Protein AF-0000000070428061 (afdb_homodimer)

Foldseek 3Di:
DDDDPDDPDPPPPVVVVVVVVVVVVVVVVVVVVVCVVPVPPQPPVPDPPPPPAFAFCALCNFVDDLQDFDDWDWQFAQQQWTWGAAPQGFIWIAHPVVRDIDTQGDNVLCVVQVWDDKDAANVSQKMKTWDPWDDDADAWTWTWIWMAGSVVRDIDTQDLVVPPDIWRDWDAQSDDGKIWTHDPQWIWIAPDSVDSVRIDTLGDDPPPSFKHKQADADCCCPPFQVHGGFWDAAPVRQKIKGKMKGLPQQDWDWFFAQPDPPDPPGDIDIGRFAFFPGDDIDMWIWMAGNVVRDIDTADDDPVCPPADKDWRDWDALHNFKIWIWIAHLLQFKIWIWIAGNVHSYIDTADIDGHDQAHDDDNDDWAHAPVSQKTKDWDWDQDPPQATATFIKIWTNPPVCVPPPDDDHIDIDTLEDDQKHFDAWAAAANVQQKTKTWIDPPLNQQFIFIKIFHNDPDPPGSDIGTLCPVPDPFAGHWDWHAHHNRQKIWIWRQGPPRIWIWIDGPPDRSPCCVPIHTDGDPVSSVVVCVSHQWWDKDWDWFDPDPPDTWIKIKTFESVDDLPDQAAAAEEEEDQLAAAADDNHRGHDDHLQRSCCRSVRYMYMYIHAQRYHTRHDCSNLVCALAPLPGSLVVSLSVLVVVCPRRRHDQQHYEYEYAESSLLSQLSNLLPSQPSHQEYEHHLYQQFSSQAGSSRSSSRNNRCVVRVVSRVSSHSLVSLLSQQRHAYEYEYECQAPGRHCVRVVVSVVSNVVSVHDYHYYYHYNAYRVQDPDCRVVVVSLVVVQSSCCSRPVDRPVPDPPPPPPPDPDPPPDDD/DPDDPDDPPPDPPVVVVVVVVVVVVVVVVVVVVVCVVPVPPLPPVPDPPPPPAFAFCALCNFVDDQQDFDDWDWQFAQQQWTWGAAPQGFIWIAHPVVRDIDTQGDNVLCVVQVWDDKDAANVSQKIKTWDPWDDDADAWTWTWIWMAGSVVRDIDTQDLVVPPDIWRDWDAQSDDGKIWTHDPQWIWIAPDSVDSVRIDTLGDDPPPSFKHKQADADCCCPPFQVHGGFWDAAPVRQKIKGKMKGLPQQDWDWFFAQPDPPDPPGDIDIGRFAFFPGDDIDMWIWMAGNVVRDIDTADDDPVCPPADKDWRDWDALHNFKIWIWIAHLLQFKIWIWIAGNVPSYIDTADIDGHDQAHDDDNDDWAHAPVSQKTKDWDWDQDPPQATATFIKIWTNPPVCVPPPDDDHIDIDTLEDDQKHFDAWAAAANVQQKTKTWIDPPLNQQFIFIKIFHNDPDPPGSDIGTLCPPPDPFAGHWDWHAHHNRQKIWIWRQGPPRIWIWIDGPPDRSPCCVPIHTRGDPVSSVVVCVSHQWWDKDWDWFDPDPPDTWIKIKTFESVDDLPDQAAAAEEEEDQLAAAADDNHRGHDDHLQRSCCRSVRYMYMYIHAQRYHTRHDCSNLVCALAPLPGSLVVSLSVLVVVCPRRRHDQQHYEYEYAESSLLSQLSNLLVSQPSHQEYERHLYQQFSSQAGSSRSSSRNNRCVVRVVSRVSSHSLVSLLSQQRHAYEYEYESQAPGRHCVRVVVSVVSNVVSVHDYHYYYHYNAYRVQDPDCRVVVVSLVVVQSSCCSRVVDRPVPDPPPPPPPDPDPPPDDD

Solvent-accessible surface area (backbone atoms only — not comparable to full-atom values): 86325 Å² total; per-residue (Å²): 143,79,84,77,85,78,82,84,78,82,79,76,68,57,62,61,55,49,51,53,50,47,48,51,49,51,54,50,48,49,49,49,48,47,48,55,69,64,44,71,63,74,77,70,62,70,69,74,72,54,97,89,66,54,42,58,37,41,70,64,49,54,71,42,76,78,65,57,84,76,81,86,73,74,48,63,35,82,81,43,25,30,39,43,71,44,97,80,56,23,36,33,38,38,31,64,86,76,70,43,76,45,80,61,42,65,36,68,67,42,63,75,49,71,46,68,60,74,49,68,26,65,68,65,49,37,34,41,38,32,35,79,72,41,77,74,58,96,64,31,42,31,24,41,42,31,36,24,37,46,88,76,64,52,72,39,79,62,49,79,81,72,67,86,61,62,30,53,41,78,46,64,36,81,49,45,54,17,33,39,37,24,44,88,34,21,28,34,37,21,65,36,82,88,40,68,86,46,60,39,81,74,44,78,45,89,80,82,84,41,57,26,40,38,28,53,52,62,62,42,22,69,73,38,62,64,34,48,52,32,69,46,66,26,85,76,46,52,34,38,35,33,36,35,33,38,36,81,69,21,56,66,38,68,42,55,33,52,78,53,87,87,44,60,69,45,46,77,43,76,41,61,53,32,28,49,80,54,47,62,61,48,72,46,42,32,37,40,32,65,82,85,72,46,72,40,60,50,62,72,59,77,89,48,56,96,49,75,52,45,72,33,32,72,38,61,49,44,77,51,34,35,38,38,37,33,28,40,64,58,26,25,40,37,42,30,27,44,25,33,67,85,78,23,54,56,43,85,56,47,74,50,69,44,91,73,44,54,60,83,65,57,67,60,60,50,58,38,92,83,37,51,34,32,32,41,72,41,72,39,77,46,80,93,80,38,30,15,31,20,40,36,36,33,41,54,56,67,88,41,64,83,46,93,78,55,76,80,49,57,69,47,68,48,46,81,59,83,34,21,50,73,43,80,47,37,45,21,68,88,75,34,33,36,29,28,38,26,26,58,93,46,40,46,39,32,27,32,44,31,38,29,44,69,56,94,50,98,80,44,64,59,70,44,68,61,37,78,83,65,44,91,55,36,42,18,50,50,63,48,42,26,71,61,26,52,36,30,42,39,30,35,39,2,52,38,84,41,33,31,31,39,38,48,65,83,50,54,75,86,50,65,83,63,53,45,81,79,38,63,46,57,70,41,53,60,60,48,71,48,35,29,57,48,45,79,44,77,49,72,44,72,77,55,100,85,44,63,25,50,26,32,35,35,32,26,62,84,67,52,88,88,47,93,62,57,26,39,37,36,40,50,46,43,66,43,73,65,38,78,79,49,53,34,55,49,82,84,40,71,66,49,22,39,11,28,62,66,47,25,30,38,34,35,62,37,33,53,8,23,51,50,63,34,47,66,37,33,34,61,32,50,45,31,56,71,42,52,32,29,52,38,49,47,51,48,51,53,56,51,48,68,38,84,46,35,31,70,84,27,28,31,33,31,20,53,32,55,3,6,26,37,32,50,43,30,55,39,65,43,80,72,71,39,49,27,37,35,25,31,42,32,58,34,40,66,56,62,33,48,25,74,65,41,18,41,40,34,42,46,49,91,81,24,52,65,35,54,58,68,40,26,43,54,81,30,30,62,51,38,60,69,26,41,36,36,46,34,40,23,52,34,14,83,69,55,42,43,62,32,53,40,53,40,46,44,36,22,35,63,54,62,34,59,64,49,42,47,74,40,57,57,20,34,76,80,40,65,61,84,39,40,43,63,42,48,55,52,49,52,50,29,48,51,40,20,67,65,69,57,38,43,72,70,62,40,73,68,76,72,76,71,74,71,81,76,79,79,75,79,78,127,142,84,79,80,84,79,81,84,80,82,79,76,68,59,62,61,55,50,50,52,50,48,51,52,50,50,52,52,49,50,48,50,48,48,46,56,70,63,45,71,63,73,78,69,62,70,69,73,71,55,96,87,66,54,43,58,37,41,69,63,50,54,74,41,76,79,64,57,86,76,80,85,73,74,47,61,35,84,82,43,25,31,39,42,72,44,95,80,55,24,36,31,38,38,32,64,86,76,71,44,76,43,80,60,41,64,35,67,66,44,65,76,51,72,45,67,60,75,49,68,26,64,67,66,49,36,34,41,38,33,33,78,71,41,78,74,58,96,65,31,42,30,23,41,41,31,38,22,36,48,87,77,65,52,74,40,77,62,50,80,81,72,68,87,60,62,29,52,40,76,45,64,35,83,49,44,54,17,31,38,38,27,43,87,32,22,28,35,38,23,67,36,81,88,40,67,86,45,60,40,80,75,45,77,46,88,79,82,83,38,57,27,41,38,28,52,52,60,61,42,22,69,72,37,63,65,34,47,51,33,69,47,67,24,84,77,46,52,34,40,38,32,35,35,32,38,36,82,67,20,55,66,38,68,44,55,34,52,78,53,88,86,46,60,70,45,45,76,43,76,40,61,52,32,27,48,80,52,47,60,61,48,71,46,41,34,36,40,32,65,82,83,71,46,74,39,59,50,62,73,57,77,90,50,57,96,50,74,52,45,72,33,29,73,38,61,49,44,74,51,34,34,36,37,35,32,28,40,64,58,26,27,39,38,42,31,27,44,25,31,67,85,78,22,53,57,44,83,54,46,75,49,70,44,90,72,43,54,59,83,64,57,67,60,59,50,58,39,92,84,38,52,35,32,33,40,75,41,74,39,77,44,81,94,78,38,29,16,30,21,41,36,37,33,42,54,57,67,91,42,64,84,46,92,76,55,76,81,48,57,67,46,68,46,48,84,61,82,34,22,50,74,43,80,46,37,47,21,67,90,75,34,32,37,28,27,37,26,27,58,94,46,38,47,39,33,29,32,43,32,36,30,42,68,57,92,50,101,81,42,61,59,70,43,69,61,37,80,83,65,44,92,56,34,42,18,50,49,64,49,43,26,70,60,25,50,36,32,42,38,31,35,39,1,54,38,85,40,33,33,30,38,39,48,66,82,49,55,75,86,51,66,83,65,53,44,80,79,39,63,47,56,71,43,53,61,59,46,70,47,34,30,58,50,46,79,44,77,50,72,45,72,76,54,99,84,44,63,25,50,27,32,34,34,32,26,62,82,68,52,88,88,48,93,62,55,26,38,35,35,39,51,44,43,69,43,73,65,38,76,79,49,52,34,54,49,81,84,39,70,67,48,22,40,12,29,62,65,47,24,29,39,35,35,63,36,35,53,8,22,50,50,61,32,47,66,37,33,35,62,32,52,45,31,57,72,42,54,30,30,52,38,49,48,52,47,50,53,55,51,48,70,36,84,46,36,30,69,85,27,29,31,32,29,20,54,33,54,3,6,26,37,31,52,43,31,53,41,64,43,82,70,74,39,50,27,37,35,24,32,42,30,56,34,40,67,57,61,32,48,24,74,65,42,18,40,40,35,43,44,48,92,81,24,52,65,34,53,57,70,40,28,43,53,82,28,27,62,51,39,60,68,28,40,37,35,45,35,40,24,52,33,13,82,70,54,40,40,62,32,53,41,53,38,46,42,37,22,35,62,53,63,33,61,65,47,42,49,73,40,57,58,20,35,76,80,40,64,60,83,40,40,42,63,43,48,55,52,50,53,51,31,49,52,40,21,67,67,68,56,38,43,72,69,61,40,71,68,76,72,75,72,74,71,81,76,80,78,75,79,79,127

Radius of gyration: 40.66 Å; Cα contacts (8 Å, |Δi|>4): 3617; chains: 2; bounding box: 121×116×97 Å

InterPro domains:
  IPR001375 Peptidase S9, prolyl oligopeptidase, catalytic domain [PF00326] (588-789)
  IPR002469 Dipeptidylpeptidase IV, N-terminal domain [PF00930] (121-499)
  IPR005479 Carbamoyl phosphate synthase, ATP-binding domain [PS00867] (147-154)
  IPR029058 Alpha/Beta hydrolase fold [G3DSA:3.40.50.1820] (539-795)
  IPR029058 Alpha/Beta hydrolase fold [SSF53474] (537-788)
  IPR050278 Serine protease S9B/DPPIV [PTHR11731] (5-788)

pLDDT: mean 88.71, std 16.64, range [18.85, 98.86]

Nearest PDB structures (foldseek):
  4wjl-assembly1_B  TM=9.583E-01  e=3.189E-70  Homo sapiens
  5yp1-assembly1_A  TM=8.704E-01  e=4.050E-52  Pseudoxanthomonas mexicana
  5yp4-assembly1_B  TM=8.554E-01  e=8.946E-52  Pseudoxanthomonas mexicana
  5yp4-assembly2_C  TM=8.713E-01  e=3.808E-50  Pseudoxanthomonas mexicana
  5yp4-assembly2_D  TM=8.394E-01  e=2.774E-50  Pseudoxanthomonas mexicana

Secondary structure (DSSP, 8-state):
-------------HHHHHHHHHHHHHHHHHHHHHHHHHS--SSSTT----TTPPEE--HHHHHSSTTPPPP---EE-TTSEEEEE-TTS-EEEEETTTTEEEEEE-HHHHHHTT---EEE-TTSSEEEEEEEEEESSSS-EEEEEEEEETTT--EEE--TTSS---BSEEEE-SSTT-EEEEETTEEEEES-TT-GGG-EEEE---SSS-EEESS--HHIIIIIS-SS--EEE-TTSSEEEEEEEE-TTSPEEEEEE---TT-SS-EEEEEE---TTSPPPEEEEEEEETTTTEEEEEPPPGGGTTS-EEEEEEEESSSSEEEEEEEETTSSEEEEEEEETTT--EEEEEEEE-SSS-----SPPEEPTTSSEEEEEEEEE-GGG-EEEEEEEEE--GGGTTSSSPPPPPEEES--SSS-EEEEEEEETTTTEEEEEE-GGG-TT-BEEEEEE----TT---EEESSTTS-TTB-BEEEEE-TTSSEEEEEE-SBSSPEEEEEETTS-TT-GGG-EEEE--HHHHHHHTTEEPPEEEEEEEESSSS-EEEEEEEE-TT--TTSS--EEEEEE----TT--S-SS----SHHHHHHHHH--EEEEEE-TT-SSSHHHHHGGGTT-TTSHHHHHHHHHHHHHHTSTTEEEEEEEEEEETHHHHHHHHHHHHSTT--SEEEEES----GGGS-HHHHHHHH--GGG-HHHHHHT-GGGGGGGGGGSEEEEEEETT-SSS-THHHHHHHHHHHHTT---EEEEETT--TT--STTHHHHHHHHHHHHHHHHHHSS-SSSS----------------/-------------HHHHHHHHHHHHHHHHHHHHHHHHHS--SSSTT----TTPPEE--HHHHHSSTTPPPP---EE-TTSEEEEE-TTS-EEEEETTTTEEEEEE-HHHHHHTT---EEE-TTSSEEEEEEEEEESSSS-EEEEEEEEETTT--EEE--TTSS---BSEEEE-SSTT-EEEEETTEEEEES-TT-GGG-EEEE---SSS-EEESS--HHIIIIIS-SS--EEE-TTSSEEEEEEEE-TTSPEEEEEE---TT-SS-EEEEEE---TTSPPPEEEEEEEETTTTEEEEEPPPGGGTTS-EEEEEEEESSSSEEEEEEEETTSSEEEEEEEETTT--EEEEEEEE-SSS-----SPPEEPTTSSEEEEEEEEE-GGG-EEEEEEEEE--GGGTTSSSPPPPPEEES--SSS-EEEEEEEETTTTEEEEEE-GGG-TT-BEEEEEE----TT---EEESSTTS-TTB-BEEEEE-TTSSEEEEEE-SBSSPEEEEEETTS-TT-GGG-EEEE--HHHHHHHHTEEPPEEEEEEEESSSS-EEEEEEEE-TT--TTSS--EEEEEE----TT--S-SS----SHHHHHHHHH--EEEEEE-TT-SSSHHHHHGGGTT-TTSHHHHHHHHHHHHHHTSTTEEEEEEEEEEETHHHHHHHHHHHHSTT--SEEEEES----GGGS-HHHHHHHH--GGG-HHHHHHT-GGGGGGGGGGSEEEEEEETT-SSS-THHHHHHHHHHHHTT---EEEEETT--TT--STTHHHHHHHHHHHHHHHHHHSS-TTTS----------------

Sequence (1624 aa):
MTELVGGTTQQRNWRGIAIALLVILIVCALIITAIILVTPDDDKNEGVEEKGQKEKFTFEDFFGHDYKINRFYPKWRKDDSFIYRGEEGSVLLYNCTSNMTSELLGNSSFNELDMGDYDISEDLKYAMLSYDLKGIYRHSKKGKYKIIELNTRVPREFDPLEKKQDYQYVSWSPIGHGVIFIQENTMYYMTDPMDHQTIQVIEKDPGTGEIFNGIPDWVYEEEIISKDNALWWSPEGNKLLYGVFNDSRVRPYYYPYYGEESSAYGTNMKIYYPKPGYPNPTFTLKIRKFESNETVTLKPPTEFQNIEHYFTTVTWIDNEYALISWLNRAQNKTILTICSAMSGKCKKNQEEESRGGWIDLYTPPTVSPNADWYFMVFPRQEAQHGSFKQILMVEASVSTMNQLDPPPAKKKFRTVGTSDVMQIVGLDAESNTLYYIGVPNGDARKRHLYSVSTKITDNDMRVTCVTCEYSPDCQYFSASFSHSGKYYMLGCLGPAVPYFVLRSTKSSADDNSTEIMFENNDHLKKKLANKALPKAEYLNIPINNKESMYAKMLLPPILDATQHYTYPLLLSVYGGPDTQKVTYKFQLGWEEFLVSSKNYIVAYADGRGGTGRGQNWLHANYKNLGTHEVEDAITAGRYFNDISYVESSKKAIWGWSYGGYTTASVIGRGDGLFECGISVAPVTDWHYYDSVYTERYMGMPHDNERGYQNSNVLKHAAKFKNVKYMLVHGTGDDNVHFQNSAQFIKGLVEEDVFFRLQVYTDQQHGLSGGNTKKHLYESMEDFLGECFEGVSKKFEMKQKEHDKPQKQESVKMTELVGGTTQQRNWRGIAIALLVILIVCALIITAIILVTPDDDKNEGVEEKGQKEKFTFEDFFGHDYKINRFYPKWRKDDSFIYRGEEGSVLLYNCTSNMTSELLGNSSFNELDMGDYDISEDLKYAMLSYDLKGIYRHSKKGKYKIIELNTRVPREFDPLEKKQDYQYVSWSPIGHGVIFIQENTMYYMTDPMDHQTIQVIEKDPGTGEIFNGIPDWVYEEEIISKDNALWWSPEGNKLLYGVFNDSRVRPYYYPYYGEESSAYGTNMKIYYPKPGYPNPTFTLKIRKFESNETVTLKPPTEFQNIEHYFTTVTWIDNEYALISWLNRAQNKTILTICSAMSGKCKKNQEEESRGGWIDLYTPPTVSPNADWYFMVFPRQEAQHGSFKQILMVEASVSTMNQLDPPPAKKKFRTVGTSDVMQIVGLDAESNTLYYIGVPNGDARKRHLYSVSTKITDNDMRVTCVTCEYSPDCQYFSASFSHSGKYYMLGCLGPAVPYFVLRSTKSSADDNSTEIMFENNDHLKKKLANKALPKAEYLNIPINNKESMYAKMLLPPILDATQHYTYPLLLSVYGGPDTQKVTYKFQLGWEEFLVSSKNYIVAYADGRGGTGRGQNWLHANYKNLGTHEVEDAITAGRYFNDISYVESSKKAIWGWSYGGYTTASVIGRGDGLFECGISVAPVTDWHYYDSVYTERYMGMPHDNERGYQNSNVLKHAAKFKNVKYMLVHGTGDDNVHFQNSAQFIKGLVEEDVFFRLQVYTDQQHGLSGGNTKKHLYESMEDFLGECFEGVSKKFEMKQKEHDKPQKQESVK

Structure (mmCIF, N/CA/C/O backbone):
data_AF-0000000070428061-model_v1
#
loop_
_entity.id
_entity.type
_entity.pdbx_description
1 polymer 'Dipeptidyl peptidase 4-like isoform X25'
#
loop_
_atom_site.group_PDB
_atom_site.id
_atom_site.type_symbol
_atom_site.label_atom_id
_atom_site.label_alt_id
_atom_site.label_comp_id
_atom_site.label_asym_id
_atom_site.label_entity_id
_atom_site.label_seq_id
_atom_site.pdbx_PDB_ins_code
_atom_site.Cartn_x
_atom_site.Cartn_y
_atom_site.Cartn_z
_atom_site.occupancy
_atom_site.B_iso_or_equiv
_atom_site.auth_seq_id
_atom_site.auth_comp_id
_atom_site.auth_asym_id
_atom_site.auth_atom_id
_atom_site.pdbx_PDB_model_num
ATOM 1 N N . MET A 1 1 ? -75.953 -53.248 -20.198 1 19.9 1 MET A N 1
ATOM 2 C CA . MET A 1 1 ? -76.076 -52.65 -18.872 1 19.9 1 MET A CA 1
ATOM 3 C C . MET A 1 1 ? -75.268 -51.36 -18.779 1 19.9 1 MET A C 1
ATOM 5 O O . MET A 1 1 ? -74.037 -51.396 -18.725 1 19.9 1 MET A O 1
ATOM 9 N N . THR A 1 2 ? -75.731 -50.173 -19.335 1 22.24 2 THR A N 1
ATOM 10 C CA . THR A 1 2 ? -75.565 -48.84 -19.905 1 22.24 2 THR A CA 1
ATOM 11 C C . THR A 1 2 ? -75.49 -47.787 -18.803 1 22.24 2 THR A C 1
ATOM 13 O O . THR A 1 2 ? -75.529 -46.587 -19.081 1 22.24 2 THR A O 1
ATOM 16 N N . GLU A 1 3 ? -75.573 -48.246 -17.509 1 23.99 3 GLU A N 1
ATOM 17 C CA . GLU A 1 3 ? -76.012 -47.189 -16.603 1 23.99 3 GLU A CA 1
ATOM 18 C C . GLU A 1 3 ? -75.019 -46.031 -16.584 1 23.99 3 GLU A C 1
ATOM 20 O O . GLU A 1 3 ? -73.81 -46.24 -16.696 1 23.99 3 GLU A O 1
ATOM 25 N N . LEU A 1 4 ? -75.518 -44.723 -16.519 1 21.69 4 LEU A N 1
ATOM 26 C CA . LEU A 1 4 ? -75.406 -43.296 -16.805 1 21.69 4 LEU A CA 1
ATOM 27 C C . LEU A 1 4 ? -74.609 -42.584 -15.717 1 21.69 4 LEU A C 1
ATOM 29 O O . LEU A 1 4 ? -75.1 -42.403 -14.6 1 21.69 4 LEU A O 1
ATOM 33 N N . VAL A 1 5 ? -73.335 -42.92 -15.458 1 24.7 5 VAL A N 1
ATOM 34 C CA . VAL A 1 5 ? -72.444 -42.375 -14.439 1 24.7 5 VAL A CA 1
ATOM 35 C C . VAL A 1 5 ? -72.36 -40.857 -14.585 1 24.7 5 VAL A C 1
ATOM 37 O O . VAL A 1 5 ? -71.893 -40.351 -15.608 1 24.7 5 VAL A O 1
ATOM 40 N N . GLY A 1 6 ? -73.446 -40.091 -14.16 1 23.68 6 GLY A N 1
ATOM 41 C CA . GLY A 1 6 ? -73.69 -38.661 -14.258 1 23.68 6 GLY A CA 1
ATOM 42 C C . GLY A 1 6 ? -72.599 -37.824 -13.618 1 23.68 6 GLY A C 1
ATOM 43 O O . GLY A 1 6 ? -71.967 -38.253 -12.65 1 23.68 6 GLY A O 1
ATOM 44 N N . GLY A 1 7 ? -71.866 -36.839 -14.287 1 25.23 7 GLY A N 1
ATOM 45 C CA . GLY A 1 7 ? -70.772 -35.882 -14.326 1 25.23 7 GLY A CA 1
ATOM 46 C C . GLY A 1 7 ? -70.965 -34.715 -13.376 1 25.23 7 GLY A C 1
ATOM 47 O O . GLY A 1 7 ? -71.749 -33.805 -13.654 1 25.23 7 GLY A O 1
ATOM 48 N N . THR A 1 8 ? -71.19 -34.877 -12.019 1 25.31 8 THR A N 1
ATOM 49 C CA . THR A 1 8 ? -71.544 -33.747 -11.167 1 25.31 8 THR A CA 1
ATOM 50 C C . THR A 1 8 ? -70.431 -32.703 -11.163 1 25.31 8 THR A C 1
ATOM 52 O O . THR A 1 8 ? -69.27 -33.027 -10.901 1 25.31 8 THR A O 1
ATOM 55 N N . THR A 1 9 ? -70.512 -31.481 -11.838 1 27.19 9 THR A N 1
ATOM 56 C CA . THR A 1 9 ? -69.768 -30.267 -12.151 1 27.19 9 THR A CA 1
ATOM 57 C C . THR A 1 9 ? -69.549 -29.428 -10.895 1 27.19 9 THR A C 1
ATOM 59 O O . THR A 1 9 ? -70.51 -28.969 -10.274 1 27.19 9 THR A O 1
ATOM 62 N N . GLN A 1 10 ? -68.617 -29.779 -9.995 1 28.61 10 GLN A N 1
ATOM 63 C CA . GLN A 1 10 ? -68.301 -29.04 -8.777 1 28.61 10 GLN A CA 1
ATOM 64 C C . GLN A 1 10 ? -67.951 -27.588 -9.089 1 28.61 10 GLN A C 1
ATOM 66 O O . GLN A 1 10 ? -67.045 -27.319 -9.88 1 28.61 10 GLN A O 1
ATOM 71 N N . GLN A 1 11 ? -68.86 -26.575 -8.962 1 30.77 11 GLN A N 1
ATOM 72 C CA . GLN A 1 11 ? -68.896 -25.129 -9.147 1 30.77 11 GLN A CA 1
ATOM 73 C C . GLN A 1 11 ? -67.895 -24.432 -8.23 1 30.77 11 GLN A C 1
ATOM 75 O O . GLN A 1 11 ? -67.985 -24.542 -7.005 1 30.77 11 GLN A O 1
ATOM 80 N N . ARG A 1 12 ? -66.632 -24.237 -8.736 1 37.86 12 ARG A N 1
ATOM 81 C CA . ARG A 1 12 ? -65.477 -23.55 -8.166 1 37.86 12 ARG A CA 1
ATOM 82 C C . ARG A 1 12 ? -65.841 -22.135 -7.73 1 37.86 12 ARG A C 1
ATOM 84 O O . ARG A 1 12 ? -66.393 -21.361 -8.514 1 37.86 12 ARG A O 1
ATOM 91 N N . ASN A 1 13 ? -66.193 -22.041 -6.41 1 35.5 13 ASN A N 1
ATOM 92 C CA . ASN A 1 13 ? -66.626 -20.813 -5.752 1 35.5 13 ASN A CA 1
ATOM 93 C C . ASN A 1 13 ? -65.636 -19.675 -5.98 1 35.5 13 ASN A C 1
ATOM 95 O O . ASN A 1 13 ? -64.668 -19.529 -5.232 1 35.5 13 ASN A O 1
ATOM 99 N N . TRP A 1 14 ? -65.553 -19.106 -7.201 1 46.99 14 TRP A N 1
ATOM 100 C CA . TRP A 1 14 ? -64.725 -18.031 -7.739 1 46.99 14 TRP A CA 1
ATOM 101 C C . TRP A 1 14 ? -64.886 -16.756 -6.918 1 46.99 14 TRP A C 1
ATOM 103 O O . TRP A 1 14 ? -63.98 -15.921 -6.872 1 46.99 14 TRP A O 1
ATOM 113 N N . ARG A 1 15 ? -66.069 -16.696 -6.209 1 51.61 15 ARG A N 1
ATOM 114 C CA . ARG A 1 15 ? -66.343 -15.44 -5.519 1 51.61 15 ARG A CA 1
ATOM 115 C C . ARG A 1 15 ? -65.473 -15.297 -4.275 1 51.61 15 ARG A C 1
ATOM 117 O O . ARG A 1 15 ? -64.945 -14.217 -4.001 1 51.61 15 ARG A O 1
ATOM 124 N N . GLY A 1 16 ? -65.322 -16.398 -3.585 1 48.9 16 GLY A N 1
ATOM 125 C CA . GLY A 1 16 ? -64.503 -16.367 -2.384 1 48.9 16 GLY A CA 1
ATOM 126 C C . GLY A 1 16 ? -63.039 -16.089 -2.667 1 48.9 16 GLY A C 1
ATOM 127 O O . GLY A 1 16 ? -62.388 -15.348 -1.928 1 48.9 16 GLY A O 1
ATOM 128 N N . ILE A 1 17 ? -62.579 -16.682 -3.885 1 55.92 17 ILE A N 1
ATOM 129 C CA . ILE A 1 17 ? -61.188 -16.471 -4.271 1 55.92 17 ILE A CA 1
ATOM 130 C C . ILE A 1 17 ? -60.978 -15.011 -4.665 1 55.92 17 ILE A C 1
ATOM 132 O O . ILE A 1 17 ? -59.976 -14.398 -4.289 1 55.92 17 ILE A O 1
ATOM 136 N N . ALA A 1 18 ? -62.075 -14.386 -5.28 1 57.65 18 ALA A N 1
ATOM 137 C CA . ALA A 1 18 ? -61.949 -13.001 -5.725 1 57.65 18 ALA A CA 1
ATOM 138 C C . ALA A 1 18 ? -61.91 -12.045 -4.536 1 57.65 18 ALA A C 1
ATOM 140 O O . ALA A 1 18 ? -61.116 -11.101 -4.516 1 57.65 18 ALA A O 1
ATOM 141 N N . ILE A 1 19 ? -62.714 -12.332 -3.518 1 57.8 19 ILE A N 1
ATOM 142 C CA . ILE A 1 19 ? -62.762 -11.469 -2.342 1 57.8 19 ILE A CA 1
ATOM 143 C C . ILE A 1 19 ? -61.463 -11.602 -1.552 1 57.8 19 ILE A C 1
ATOM 145 O O . ILE A 1 19 ? -60.904 -10.603 -1.092 1 57.8 19 ILE A O 1
ATOM 149 N N . ALA A 1 20 ? -60.913 -12.917 -1.509 1 56.44 20 ALA A N 1
ATOM 150 C CA . ALA A 1 20 ? -59.651 -13.123 -0.803 1 56.44 20 ALA A CA 1
ATOM 151 C C . ALA A 1 20 ? -58.503 -12.411 -1.512 1 56.44 20 ALA A C 1
ATOM 153 O O . ALA A 1 20 ? -57.667 -11.774 -0.867 1 56.44 20 ALA A O 1
ATOM 154 N N . LEU A 1 21 ? -58.613 -12.421 -2.863 1 61.41 21 LEU A N 1
ATOM 155 C CA . LEU A 1 21 ? -57.598 -11.726 -3.646 1 61.41 21 LEU A CA 1
ATOM 156 C C . LEU A 1 21 ? -57.744 -10.214 -3.506 1 61.41 21 LEU A C 1
ATOM 158 O O . LEU A 1 21 ? -56.746 -9.496 -3.412 1 61.41 21 LEU A O 1
ATOM 162 N N . LEU A 1 22 ? -59.027 -9.776 -3.38 1 62.1 22 LEU A N 1
ATOM 163 C CA . LEU A 1 22 ? -59.281 -8.349 -3.216 1 62.1 22 LEU A CA 1
ATOM 164 C C . LEU A 1 22 ? -58.792 -7.862 -1.856 1 62.1 22 LEU A C 1
ATOM 166 O O . LEU A 1 22 ? -58.183 -6.794 -1.756 1 62.1 22 LEU A O 1
ATOM 170 N N . VAL A 1 23 ? -58.983 -8.64 -0.816 1 59.63 23 VAL A N 1
ATOM 171 C CA . VAL A 1 23 ? -58.517 -8.277 0.518 1 59.63 23 VAL A CA 1
ATOM 172 C C . VAL A 1 23 ? -56.991 -8.306 0.558 1 59.63 23 VAL A C 1
ATOM 174 O O . VAL A 1 23 ? -56.361 -7.402 1.113 1 59.63 23 VAL A O 1
ATOM 177 N N . ILE A 1 24 ? -56.382 -9.318 -0.131 1 57.78 24 ILE A N 1
ATOM 178 C CA . ILE A 1 24 ? -54.926 -9.384 -0.2 1 57.78 24 ILE A CA 1
ATOM 179 C C . ILE A 1 24 ? -54.391 -8.183 -0.976 1 57.78 24 ILE A C 1
ATOM 181 O O . ILE A 1 24 ? -53.414 -7.553 -0.562 1 57.78 24 ILE A O 1
ATOM 185 N N . LEU A 1 25 ? -55.166 -7.777 -2.025 1 60.27 25 LEU A N 1
ATOM 186 C CA . LEU A 1 25 ? -54.75 -6.617 -2.806 1 60.27 25 LEU A CA 1
ATOM 187 C C . LEU A 1 25 ? -54.901 -5.334 -1.995 1 60.27 25 LEU A C 1
ATOM 189 O O . LEU A 1 25 ? -54.036 -4.457 -2.048 1 60.27 25 LEU A O 1
ATOM 193 N N . ILE A 1 26 ? -55.96 -5.25 -1.22 1 60.49 26 ILE A N 1
ATOM 194 C CA . ILE A 1 26 ? -56.185 -4.059 -0.409 1 60.49 26 ILE A CA 1
ATOM 195 C C . ILE A 1 26 ? -55.162 -4.005 0.723 1 60.49 26 ILE A C 1
ATOM 197 O O . ILE A 1 26 ? -54.584 -2.95 0.996 1 60.49 26 ILE A O 1
ATOM 201 N N . VAL A 1 27 ? -54.806 -5.11 1.366 1 58.86 27 VAL A N 1
ATOM 202 C CA . VAL A 1 27 ? -53.824 -5.138 2.445 1 58.86 27 VAL A CA 1
ATOM 203 C C . VAL A 1 27 ? -52.428 -4.886 1.881 1 58.86 27 VAL A C 1
ATOM 205 O O . VAL A 1 27 ? -51.647 -4.125 2.458 1 58.86 27 VAL A O 1
ATOM 208 N N . CYS A 1 28 ? -52.077 -5.421 0.712 1 59.35 28 CYS A N 1
ATOM 209 C CA . CYS A 1 28 ? -50.8 -5.134 0.069 1 59.35 28 CYS A CA 1
ATOM 210 C C . CYS A 1 28 ? -50.714 -3.669 -0.343 1 59.35 28 CYS A C 1
ATOM 212 O O . CYS A 1 28 ? -49.669 -3.035 -0.182 1 59.35 28 CYS A O 1
ATOM 214 N N . ALA A 1 29 ? -51.855 -3.106 -0.84 1 58.41 29 ALA A N 1
ATOM 215 C CA . ALA A 1 29 ? -51.893 -1.692 -1.203 1 58.41 29 ALA A CA 1
ATOM 216 C C . ALA A 1 29 ? -51.741 -0.805 0.029 1 58.41 29 ALA A C 1
ATOM 218 O O . ALA A 1 29 ? -51.037 0.207 -0.01 1 58.41 29 ALA A O 1
ATOM 219 N N . LEU A 1 30 ? -52.28 -1.186 1.139 1 56.91 30 LEU A N 1
ATOM 220 C CA . LEU A 1 30 ? -52.14 -0.41 2.366 1 56.91 30 LEU A CA 1
ATOM 221 C C . LEU A 1 30 ? -50.724 -0.522 2.921 1 56.91 30 LEU A C 1
ATOM 223 O O . LEU A 1 30 ? -50.163 0.464 3.405 1 56.91 30 LEU A O 1
ATOM 227 N N . ILE A 1 31 ? -50.075 -1.675 2.806 1 52.64 31 ILE A N 1
ATOM 228 C CA . ILE A 1 31 ? -48.693 -1.847 3.241 1 52.64 31 ILE A CA 1
ATOM 229 C C . ILE A 1 31 ? -47.762 -1.054 2.327 1 52.64 31 ILE A C 1
ATOM 231 O O . ILE A 1 31 ? -46.868 -0.349 2.802 1 52.64 31 ILE A O 1
ATOM 235 N N . ILE A 1 32 ? -48.003 -1.111 1.006 1 51.96 32 ILE A N 1
ATOM 236 C CA . ILE A 1 32 ? -47.197 -0.323 0.08 1 51.96 32 ILE A CA 1
ATOM 237 C C . ILE A 1 32 ? -47.416 1.165 0.343 1 51.96 32 ILE A C 1
ATOM 239 O O . ILE A 1 32 ? -46.46 1.944 0.372 1 51.96 32 ILE A O 1
ATOM 243 N N . THR A 1 33 ? -48.694 1.581 0.544 1 50.66 33 THR A N 1
ATOM 244 C CA . THR A 1 33 ? -48.967 2.975 0.876 1 50.66 33 THR A CA 1
ATOM 245 C C . THR A 1 33 ? -48.309 3.355 2.2 1 50.66 33 THR A C 1
ATOM 247 O O . THR A 1 33 ? -47.737 4.439 2.326 1 50.66 33 THR A O 1
ATOM 250 N N . ALA A 1 34 ? -48.345 2.477 3.182 1 47.18 34 ALA A N 1
ATOM 251 C CA . ALA A 1 34 ? -47.671 2.773 4.444 1 47.18 34 ALA A CA 1
ATOM 252 C C . ALA A 1 34 ? -46.156 2.809 4.261 1 47.18 34 ALA A C 1
ATOM 254 O O . ALA A 1 34 ? -45.476 3.668 4.828 1 47.18 34 ALA A O 1
ATOM 255 N N . ILE A 1 35 ? -45.561 1.863 3.524 1 46.82 35 ILE A N 1
ATOM 256 C CA . ILE A 1 35 ? -44.133 1.9 3.226 1 46.82 35 ILE A CA 1
ATOM 257 C C . ILE A 1 35 ? -43.804 3.164 2.435 1 46.82 35 ILE A C 1
ATOM 259 O O . ILE A 1 35 ? -42.81 3.838 2.715 1 46.82 35 ILE A O 1
ATOM 263 N N . ILE A 1 36 ? -44.606 3.462 1.38 1 44.8 36 ILE A N 1
ATOM 264 C CA . ILE A 1 36 ? -44.378 4.687 0.622 1 44.8 36 ILE A CA 1
ATOM 265 C C . ILE A 1 36 ? -44.559 5.899 1.534 1 44.8 36 ILE A C 1
ATOM 267 O O . ILE A 1 36 ? -43.804 6.87 1.442 1 44.8 36 ILE A O 1
ATOM 271 N N . LEU A 1 37 ? -45.572 5.896 2.345 1 41.09 37 LEU A N 1
ATOM 272 C CA . LEU A 1 37 ? -45.798 7.029 3.236 1 41.09 37 LEU A CA 1
ATOM 273 C C . LEU A 1 37 ? -44.687 7.134 4.276 1 41.09 37 LEU A C 1
ATOM 275 O O . LEU A 1 37 ? -44.365 8.23 4.738 1 41.09 37 LEU A O 1
ATOM 279 N N . VAL A 1 38 ? -44.159 5.936 4.75 1 40.91 38 VAL A N 1
ATOM 280 C CA . VAL A 1 38 ? -43.084 6.021 5.734 1 40.91 38 VAL A CA 1
ATOM 281 C C . VAL A 1 38 ? -41.734 6.06 5.023 1 40.91 38 VAL A C 1
ATOM 283 O O . VAL A 1 38 ? -40.695 6.253 5.66 1 40.91 38 VAL A O 1
ATOM 286 N N . THR A 1 39 ? -41.653 5.525 3.765 1 35.45 39 THR A N 1
ATOM 287 C CA . THR A 1 39 ? -40.363 5.688 3.105 1 35.45 39 THR A CA 1
ATOM 288 C C . THR A 1 39 ? -40.082 7.161 2.823 1 35.45 39 THR A C 1
ATOM 290 O O . THR A 1 39 ? -40.822 7.809 2.079 1 35.45 39 THR A O 1
ATOM 293 N N . PRO A 1 40 ? -39.396 7.791 3.725 1 33.57 40 PRO A N 1
ATOM 294 C CA . PRO A 1 40 ? -39.053 9.18 3.413 1 33.57 40 PRO A CA 1
ATOM 295 C C . PRO A 1 40 ? -38.365 9.328 2.057 1 33.57 40 PRO A C 1
ATOM 297 O O . PRO A 1 40 ? -37.479 8.538 1.721 1 33.57 40 PRO A O 1
ATOM 300 N N . ASP A 1 41 ? -39.145 9.525 0.986 1 34.26 41 ASP A N 1
ATOM 301 C CA . ASP A 1 41 ? -38.521 9.948 -0.264 1 34.26 41 ASP A CA 1
ATOM 302 C C . ASP A 1 41 ? -37.39 10.941 -0.006 1 34.26 41 ASP A C 1
ATOM 304 O O . ASP A 1 41 ? -37.637 12.078 0.401 1 34.26 41 ASP A O 1
ATOM 308 N N . ASP A 1 42 ? -36.251 10.416 0.291 1 33.07 42 ASP A N 1
ATOM 309 C CA . ASP A 1 42 ? -35.075 11.242 0.549 1 33.07 42 ASP A CA 1
ATOM 310 C C . ASP A 1 42 ? -34.788 12.171 -0.628 1 33.07 42 ASP A C 1
ATOM 312 O O . ASP A 1 42 ? -34.113 13.191 -0.47 1 33.07 42 ASP A O 1
ATOM 316 N N . ASP A 1 43 ? -34.96 11.656 -1.925 1 34.25 43 ASP A N 1
ATOM 317 C CA . ASP A 1 43 ? -34.458 12.522 -2.988 1 34.25 43 ASP A CA 1
ATOM 318 C C . ASP A 1 43 ? -35.375 13.725 -3.195 1 34.25 43 ASP A C 1
ATOM 320 O O . ASP A 1 43 ? -35.014 14.675 -3.893 1 34.25 43 ASP A O 1
ATOM 324 N N . LYS A 1 44 ? -36.755 13.5 -3.225 1 31.47 44 LYS A N 1
ATOM 325 C CA . LYS A 1 44 ? -37.662 14.557 -3.664 1 31.47 44 LYS A CA 1
ATOM 326 C C . LYS A 1 44 ? -37.785 15.65 -2.606 1 31.47 44 LYS A C 1
ATOM 328 O O . LYS A 1 44 ? -38.666 16.508 -2.693 1 31.47 44 LYS A O 1
ATOM 333 N N . ASN A 1 45 ? -37.172 15.359 -1.53 1 30.85 45 ASN A N 1
ATOM 334 C CA . ASN A 1 45 ? -37.317 16.453 -0.577 1 30.85 45 ASN A CA 1
ATOM 335 C C . ASN A 1 45 ? -36.554 17.695 -1.028 1 30.85 45 ASN A C 1
ATOM 337 O O . ASN A 1 45 ? -35.826 18.302 -0.24 1 30.85 45 ASN A O 1
ATOM 341 N N . GLU A 1 46 ? -36.289 17.794 -2.382 1 34.88 46 GLU A N 1
ATOM 342 C CA . GLU A 1 46 ? -35.79 19.126 -2.712 1 34.88 46 GLU A CA 1
ATOM 343 C C . GLU A 1 46 ? -36.758 20.209 -2.244 1 34.88 46 GLU A C 1
ATOM 345 O O . GLU A 1 46 ? -36.342 21.203 -1.644 1 34.88 46 GLU A O 1
ATOM 350 N N . GLY A 1 47 ? -37.969 20.34 -3.178 1 31.87 47 GLY A N 1
ATOM 351 C CA . GLY A 1 47 ? -38.759 21.556 -3.282 1 31.87 47 GLY A CA 1
ATOM 352 C C . GLY A 1 47 ? -39.776 21.704 -2.166 1 31.87 47 GLY A C 1
ATOM 353 O O . GLY A 1 47 ? -40.766 22.423 -2.313 1 31.87 47 GLY A O 1
ATOM 354 N N . VAL A 1 48 ? -40.043 20.728 -1.339 1 32.33 48 VAL A N 1
ATOM 355 C CA . VAL A 1 48 ? -41.2 21.178 -0.572 1 32.33 48 VAL A CA 1
ATOM 356 C C . VAL A 1 48 ? -40.898 22.528 0.076 1 32.33 48 VAL A C 1
ATOM 358 O O . VAL A 1 48 ? -40.045 22.621 0.962 1 32.33 48 VAL A O 1
ATOM 361 N N . GLU A 1 49 ? -41.053 23.592 -0.682 1 34.96 49 GLU A N 1
ATOM 362 C CA . GLU A 1 49 ? -41.396 24.912 -0.163 1 34.96 49 GLU A CA 1
ATOM 363 C C . GLU A 1 49 ? -42.476 24.82 0.911 1 34.96 49 GLU A C 1
ATOM 365 O O . GLU A 1 49 ? -43.664 24.977 0.619 1 34.96 49 GLU A O 1
ATOM 370 N N . GLU A 1 50 ? -42.79 23.761 1.635 1 34.54 50 GLU A N 1
ATOM 371 C CA . GLU A 1 50 ? -43.808 24.231 2.57 1 34.54 50 GLU A CA 1
ATOM 372 C C . GLU A 1 50 ? -43.38 25.531 3.245 1 34.54 50 GLU A C 1
ATOM 374 O O . GLU A 1 50 ? -42.193 25.744 3.498 1 34.54 50 GLU A O 1
ATOM 379 N N . LYS A 1 51 ? -44.286 26.522 3.461 1 37.75 51 LYS A N 1
ATOM 380 C CA . LYS A 1 51 ? -44.395 27.82 4.121 1 37.75 51 LYS A CA 1
ATOM 381 C C . LYS A 1 51 ? -43.749 27.79 5.503 1 37.75 51 LYS A C 1
ATOM 383 O O . LYS A 1 51 ? -44.163 27.018 6.371 1 37.75 51 LYS A O 1
ATOM 388 N N . GLY A 1 52 ? -42.347 28.246 5.669 1 51.26 52 GLY A N 1
ATOM 389 C CA . GLY A 1 52 ? -41.493 28.679 6.764 1 51.26 52 GLY A CA 1
ATOM 390 C C . GLY A 1 52 ? -40.307 27.762 6.994 1 51.26 52 GLY A C 1
ATOM 391 O O . GLY A 1 52 ? -39.517 27.979 7.915 1 51.26 52 GLY A O 1
ATOM 392 N N . GLN A 1 53 ? -40.22 26.418 6.391 1 67.45 53 GLN A N 1
ATOM 393 C CA . GLN A 1 53 ? -39.151 25.522 6.817 1 67.45 53 GLN A CA 1
ATOM 394 C C . GLN A 1 53 ? -37.882 25.753 6.002 1 67.45 53 GLN A C 1
ATOM 396 O O . GLN A 1 53 ? -37.92 25.75 4.769 1 67.45 53 GLN A O 1
ATOM 401 N N . LYS A 1 54 ? -36.68 26.077 6.497 1 89.62 54 LYS A N 1
ATOM 402 C CA . LYS A 1 54 ? -35.352 26.286 5.928 1 89.62 54 LYS A CA 1
ATOM 403 C C . LYS A 1 54 ? -34.843 25.022 5.24 1 89.62 54 LYS A C 1
ATOM 405 O O . LYS A 1 54 ? -35.165 23.908 5.66 1 89.62 54 LYS A O 1
ATOM 410 N N . GLU A 1 55 ? -34.198 25.201 4.04 1 94.41 55 GLU A N 1
ATOM 411 C CA . GLU A 1 55 ? -33.606 24.097 3.291 1 94.41 55 GLU A CA 1
ATOM 412 C C . GLU A 1 55 ? -32.466 23.45 4.072 1 94.41 55 GLU A C 1
ATOM 414 O O . GLU A 1 55 ? -31.734 24.132 4.791 1 94.41 55 GLU A O 1
ATOM 419 N N . LYS A 1 56 ? -32.312 22.185 3.896 1 96.18 56 LYS A N 1
ATOM 420 C CA . LYS A 1 56 ? -31.205 21.471 4.524 1 96.18 56 LYS A CA 1
ATOM 421 C C . LYS A 1 56 ? -29.87 21.866 3.898 1 96.18 56 LYS A C 1
ATOM 423 O O . LYS A 1 56 ? -29.815 22.238 2.724 1 96.18 56 LYS A O 1
ATOM 428 N N . PHE A 1 57 ? -28.824 21.876 4.665 1 96.62 57 PHE A N 1
ATOM 429 C CA . PHE A 1 57 ? -27.458 21.987 4.167 1 96.62 57 PHE A CA 1
ATOM 430 C C . PHE A 1 57 ? -26.991 20.666 3.569 1 96.62 57 PHE A C 1
ATOM 432 O O . PHE A 1 57 ? -26.78 19.69 4.293 1 96.62 57 PHE A O 1
ATOM 439 N N . THR A 1 58 ? -26.777 20.605 2.25 1 95.97 58 THR A N 1
ATOM 440 C CA . THR A 1 58 ? -26.59 19.349 1.532 1 95.97 58 THR A CA 1
ATOM 441 C C . THR A 1 58 ? -25.106 19.04 1.36 1 95.97 58 THR A C 1
ATOM 443 O O . THR A 1 58 ? -24.252 19.868 1.685 1 95.97 58 THR A O 1
ATOM 446 N N . PHE A 1 59 ? -24.849 17.833 0.81 1 95.77 59 PHE A N 1
ATOM 447 C CA . PHE A 1 59 ? -23.482 17.424 0.512 1 95.77 59 PHE A CA 1
ATOM 448 C C . PHE A 1 59 ? -22.856 18.345 -0.528 1 95.77 59 PHE A C 1
ATOM 450 O O . PHE A 1 59 ? -21.682 18.707 -0.419 1 95.77 59 PHE A O 1
ATOM 457 N N . GLU A 1 60 ? -23.575 18.739 -1.492 1 94.91 60 GLU A N 1
ATOM 458 C CA . GLU A 1 60 ? -23.09 19.625 -2.546 1 94.91 60 GLU A CA 1
ATOM 459 C C . GLU A 1 60 ? -22.77 21.012 -1.996 1 94.91 60 GLU A C 1
ATOM 461 O O . GLU A 1 60 ? -21.844 21.675 -2.469 1 94.91 60 GLU A O 1
ATOM 466 N N . ASP A 1 61 ? -23.613 21.398 -0.983 1 94.85 61 ASP A N 1
ATOM 467 C CA . ASP A 1 61 ? -23.338 22.682 -0.346 1 94.85 61 ASP A CA 1
ATOM 468 C C . ASP A 1 61 ? -21.975 22.671 0.344 1 94.85 61 ASP A C 1
ATOM 470 O O . ASP A 1 61 ? -21.186 23.605 0.185 1 94.85 61 ASP A O 1
ATOM 474 N N . PHE A 1 62 ? -21.739 21.596 1.056 1 91.55 62 PHE A N 1
ATOM 475 C CA . PHE A 1 62 ? -20.491 21.437 1.794 1 91.55 62 PHE A CA 1
ATOM 476 C C . PHE A 1 62 ? -19.306 21.341 0.84 1 91.55 62 PHE A C 1
ATOM 478 O O . PHE A 1 62 ? -18.267 21.964 1.067 1 91.55 62 PHE A O 1
ATOM 485 N N . PHE A 1 63 ? -19.449 20.565 -0.184 1 90.71 63 PHE A N 1
ATOM 486 C CA . PHE A 1 63 ? -18.317 20.257 -1.05 1 90.71 63 PHE A CA 1
ATOM 487 C C . PHE A 1 63 ? -18.143 21.332 -2.116 1 90.71 63 PHE A C 1
ATOM 489 O O . PHE A 1 63 ? -17.043 21.522 -2.64 1 90.71 63 PHE A O 1
ATOM 496 N N . GLY A 1 64 ? -19.136 22.047 -2.399 1 88.74 64 GLY A N 1
ATOM 497 C CA . GLY A 1 64 ? -19.088 23.056 -3.445 1 88.74 64 GLY A CA 1
ATOM 498 C C . GLY A 1 64 ? -18.413 24.341 -3.003 1 88.74 64 GLY A C 1
ATOM 499 O O . GLY A 1 64 ? -17.904 24.428 -1.884 1 88.74 64 GLY A O 1
ATOM 500 N N . HIS A 1 65 ? -18.343 25.333 -3.811 1 87.58 65 HIS A N 1
ATOM 501 C CA . HIS A 1 65 ? -17.609 26.574 -3.59 1 87.58 65 HIS A CA 1
ATOM 502 C C . HIS A 1 65 ? -18.525 27.669 -3.054 1 87.58 65 HIS A C 1
ATOM 504 O O . HIS A 1 65 ? -18.052 28.67 -2.513 1 87.58 65 HIS A O 1
ATOM 510 N N . ASP A 1 66 ? -19.794 27.395 -3.015 1 89.54 66 ASP A N 1
ATOM 511 C CA . ASP A 1 66 ? -20.754 28.461 -2.745 1 89.54 66 ASP A CA 1
ATOM 512 C C . ASP A 1 66 ? -20.813 28.781 -1.253 1 89.54 66 ASP A C 1
ATOM 514 O O . ASP A 1 66 ? -21.221 29.877 -0.864 1 89.54 66 ASP A O 1
ATOM 518 N N . TYR A 1 67 ? -20.418 27.916 -0.431 1 93.78 67 TYR A N 1
ATOM 519 C CA . TYR A 1 67 ? -20.582 28.107 1.006 1 93.78 67 TYR A CA 1
ATOM 520 C C . TYR A 1 67 ? -19.231 28.141 1.71 1 93.78 67 TYR A C 1
ATOM 522 O O . TYR A 1 67 ? -19.125 27.769 2.881 1 93.78 67 TYR A O 1
ATOM 530 N N . LYS A 1 68 ? -18.244 28.598 1.042 1 92.54 68 LYS A N 1
ATOM 531 C CA . LYS A 1 68 ? -16.921 28.748 1.64 1 92.54 68 LYS A CA 1
ATOM 532 C C . LYS A 1 68 ? -16.754 30.129 2.267 1 92.54 68 LYS A C 1
ATOM 534 O O . LYS A 1 68 ? -17.269 31.12 1.745 1 92.54 68 LYS A O 1
ATOM 539 N N . ILE A 1 69 ? -16.018 30.144 3.344 1 93.84 69 ILE A N 1
ATOM 540 C CA . ILE A 1 69 ? -15.695 31.397 4.017 1 93.84 69 ILE A CA 1
ATOM 541 C C . ILE A 1 69 ? -14.535 32.084 3.3 1 93.84 69 ILE A C 1
ATOM 543 O O . ILE A 1 69 ? -13.489 31.472 3.071 1 93.84 69 ILE A O 1
ATOM 547 N N . ASN A 1 70 ? -14.744 33.317 2.897 1 92.53 70 ASN A N 1
ATOM 548 C CA . ASN A 1 70 ? -13.629 34.112 2.394 1 92.53 70 ASN A CA 1
ATOM 549 C C . ASN A 1 70 ? -12.829 34.74 3.532 1 92.53 70 ASN A C 1
ATOM 551 O O . ASN A 1 70 ? -13.37 35.516 4.322 1 92.53 70 ASN A O 1
ATOM 555 N N . ARG A 1 71 ? -11.598 34.428 3.644 1 93.3 71 ARG A N 1
ATOM 556 C CA . ARG A 1 71 ? -10.719 35.001 4.658 1 93.3 71 ARG A CA 1
ATOM 557 C C . ARG A 1 71 ? -9.872 36.127 4.074 1 93.3 71 ARG A C 1
ATOM 559 O O . ARG A 1 71 ? -9.677 36.199 2.859 1 93.3 71 ARG A O 1
ATOM 566 N N . PHE A 1 72 ? -9.474 36.974 4.889 1 93.18 72 PHE A N 1
ATOM 567 C CA . PHE A 1 72 ? -8.655 38.104 4.469 1 93.18 72 PHE A CA 1
ATOM 568 C C . PHE A 1 72 ? -7.312 38.098 5.189 1 93.18 72 PHE A C 1
ATOM 570 O O . PHE A 1 72 ? -7.262 38.126 6.421 1 93.18 72 PHE A O 1
ATOM 577 N N . TYR A 1 73 ? -6.266 38.051 4.503 1 88.19 73 TYR A N 1
ATOM 578 C CA . TYR A 1 73 ? -4.911 38.071 5.045 1 88.19 73 TYR A CA 1
ATOM 579 C C . TYR A 1 73 ? -4.105 39.222 4.454 1 88.19 73 TYR A C 1
ATOM 581 O O . TYR A 1 73 ? -3.639 39.141 3.316 1 88.19 73 TYR A O 1
ATOM 589 N N . PRO A 1 74 ? -3.896 40.287 5.154 1 94.83 74 PRO A N 1
ATOM 590 C CA . PRO A 1 74 ? -3.061 41.382 4.656 1 94.83 74 PRO A CA 1
ATOM 591 C C . PRO A 1 74 ? -1.571 41.047 4.684 1 94.83 74 PRO A C 1
ATOM 593 O O . PRO A 1 74 ? -1.082 40.471 5.659 1 94.83 74 PRO A O 1
ATOM 596 N N . LYS A 1 75 ? -0.867 41.367 3.639 1 95.1 75 LYS A N 1
ATOM 597 C CA . LYS A 1 75 ? 0.593 41.369 3.662 1 95.1 75 LYS A CA 1
ATOM 598 C C . LYS A 1 75 ? 1.135 42.749 4.021 1 95.1 75 LYS A C 1
ATOM 600 O O . LYS A 1 75 ? 1.404 43.565 3.137 1 95.1 75 LYS A O 1
ATOM 605 N N . TRP A 1 76 ? 1.428 42.907 5.28 1 96.5 76 TRP A N 1
ATOM 606 C CA . TRP A 1 76 ? 1.78 44.217 5.817 1 96.5 76 TRP A CA 1
ATOM 607 C C . TRP A 1 76 ? 3.135 44.675 5.29 1 96.5 76 TRP A C 1
ATOM 609 O O . TRP A 1 76 ? 4.06 43.871 5.156 1 96.5 76 TRP A O 1
ATOM 619 N N . ARG A 1 77 ? 3.221 45.941 5.087 1 94.89 77 ARG A N 1
ATOM 620 C CA . ARG A 1 77 ? 4.469 46.597 4.713 1 94.89 77 ARG A CA 1
ATOM 621 C C . ARG A 1 77 ? 4.963 47.511 5.829 1 94.89 77 ARG A C 1
ATOM 623 O O . ARG A 1 77 ? 4.257 47.734 6.815 1 94.89 77 ARG A O 1
ATOM 630 N N . LYS A 1 78 ? 6.079 48.131 5.663 1 89.56 78 LYS A N 1
ATOM 631 C CA . LYS A 1 78 ? 6.724 48.919 6.709 1 89.56 78 LYS A CA 1
ATOM 632 C C . LYS A 1 78 ? 6.034 50.269 6.886 1 89.56 78 LYS A C 1
ATOM 634 O O . LYS A 1 78 ? 6.102 50.871 7.959 1 89.56 78 LYS A O 1
ATOM 639 N N . ASP A 1 79 ? 5.309 50.823 5.899 1 90.88 79 ASP A N 1
ATOM 640 C CA . ASP A 1 79 ? 4.724 52.16 5.929 1 90.88 79 ASP A CA 1
ATOM 641 C C . ASP A 1 79 ? 3.238 52.102 6.276 1 90.88 79 ASP A C 1
ATOM 643 O O . ASP A 1 79 ? 2.449 52.913 5.786 1 90.88 79 ASP A O 1
ATOM 647 N N . ASP A 1 80 ? 2.784 51.113 7.026 1 94.48 80 ASP A N 1
ATOM 648 C CA . ASP A 1 80 ? 1.399 50.92 7.445 1 94.48 80 ASP A CA 1
ATOM 649 C C . ASP A 1 80 ? 0.48 50.743 6.239 1 94.48 80 ASP A C 1
ATOM 651 O O . ASP A 1 80 ? -0.614 51.31 6.196 1 94.48 80 ASP A O 1
ATOM 655 N N . SER A 1 81 ? 0.941 50.142 5.27 1 96.63 81 SER A N 1
ATOM 656 C CA . SER A 1 81 ? 0.169 49.666 4.126 1 96.63 81 SER A CA 1
ATOM 657 C C . SER A 1 81 ? 0.219 48.146 4.02 1 96.63 81 SER A C 1
ATOM 659 O O . SER A 1 81 ? 0.985 47.493 4.731 1 96.63 81 SER A O 1
ATOM 661 N N . PHE A 1 82 ? -0.692 47.634 3.262 1 97.34 82 PHE A N 1
ATOM 662 C CA . PHE A 1 82 ? -0.634 46.198 3.014 1 97.34 82 PHE A CA 1
ATOM 663 C C . PHE A 1 82 ? -1.111 45.873 1.604 1 97.34 82 PHE A C 1
ATOM 665 O O . PHE A 1 82 ? -1.824 46.666 0.986 1 97.34 82 PHE A O 1
ATOM 672 N N . ILE A 1 83 ? -0.617 44.771 1.095 1 95.32 83 ILE A N 1
ATOM 673 C CA . ILE A 1 83 ? -0.974 44.268 -0.227 1 95.32 83 ILE A CA 1
ATOM 674 C C . ILE A 1 83 ? -1.993 43.139 -0.091 1 95.32 83 ILE A C 1
ATOM 676 O O . ILE A 1 83 ? -1.886 42.302 0.809 1 95.32 83 ILE A O 1
ATOM 680 N N . TYR A 1 84 ? -3.001 43.065 -0.891 1 92.38 84 TYR A N 1
ATOM 681 C CA . TYR A 1 84 ? -4.009 42.011 -0.901 1 92.38 84 TYR A CA 1
ATOM 682 C C . TYR A 1 84 ? -4.605 41.838 -2.293 1 92.38 84 TYR A C 1
ATOM 684 O O . TYR A 1 84 ? -4.372 42.661 -3.181 1 92.38 84 TYR A O 1
ATOM 692 N N . ARG A 1 85 ? -5.214 40.759 -2.437 1 89.23 85 ARG A N 1
ATOM 693 C CA . ARG A 1 85 ? -5.915 40.496 -3.69 1 89.23 85 ARG A CA 1
ATOM 694 C C . ARG A 1 85 ? -7.364 40.966 -3.616 1 89.23 85 ARG A C 1
ATOM 696 O O . ARG A 1 85 ? -8.107 40.565 -2.718 1 89.23 85 ARG A O 1
ATOM 703 N N . GLY A 1 86 ? -7.777 41.731 -4.582 1 85.23 86 GLY A N 1
ATOM 704 C CA . GLY A 1 86 ? -9.141 42.232 -4.608 1 85.23 86 GLY A CA 1
ATOM 705 C C . GLY A 1 86 ? -10.137 41.225 -5.152 1 85.23 86 GLY A C 1
ATOM 706 O O . GLY A 1 86 ? -9.75 40.158 -5.632 1 85.23 86 GLY A O 1
ATOM 707 N N . GLU A 1 87 ? -11.381 41.499 -5.051 1 79.9 87 GLU A N 1
ATOM 708 C CA . GLU A 1 87 ? -12.47 40.624 -5.476 1 79.9 87 GLU A CA 1
ATOM 709 C C . GLU A 1 87 ? -12.37 40.3 -6.964 1 79.9 87 GLU A C 1
ATOM 711 O O . GLU A 1 87 ? -12.74 39.206 -7.392 1 79.9 87 GLU A O 1
ATOM 716 N N . GLU A 1 88 ? -11.854 41.28 -7.701 1 78.94 88 GLU A N 1
ATOM 717 C CA . GLU A 1 88 ? -11.759 41.088 -9.145 1 78.94 88 GLU A CA 1
ATOM 718 C C . GLU A 1 88 ? -10.455 40.392 -9.524 1 78.94 88 GLU A C 1
ATOM 720 O O . GLU A 1 88 ? -10.204 40.132 -10.703 1 78.94 88 GLU A O 1
ATOM 725 N N . GLY A 1 89 ? -9.625 40.168 -8.514 1 80.71 89 GLY A N 1
ATOM 726 C CA . GLY A 1 89 ? -8.419 39.401 -8.78 1 80.71 89 GLY A CA 1
ATOM 727 C C . GLY A 1 89 ? -7.175 40.263 -8.889 1 80.71 89 GLY A C 1
ATOM 728 O O . GLY A 1 89 ? -6.056 39.747 -8.914 1 80.71 89 GLY A O 1
ATOM 729 N N . SER A 1 90 ? -7.334 41.555 -8.881 1 86.79 90 SER A N 1
ATOM 730 C CA . SER A 1 90 ? -6.189 42.453 -8.987 1 86.79 90 SER A CA 1
ATOM 731 C C . SER A 1 90 ? -5.408 42.51 -7.679 1 86.79 90 SER A C 1
ATOM 733 O O . SER A 1 90 ? -5.97 42.292 -6.604 1 86.79 90 SER A O 1
ATOM 735 N N . VAL A 1 91 ? -4.123 42.825 -7.817 1 91.66 91 VAL A N 1
ATOM 736 C CA . VAL A 1 91 ? -3.286 43.058 -6.644 1 91.66 91 VAL A CA 1
ATOM 737 C C . VAL A 1 91 ? -3.34 44.534 -6.256 1 91.66 91 VAL A C 1
ATOM 739 O O . VAL A 1 91 ? -3.042 45.408 -7.072 1 91.66 91 VAL A O 1
ATOM 742 N N . LEU A 1 92 ? -3.73 44.796 -5.032 1 93.97 92 LEU A N 1
ATOM 743 C CA . LEU A 1 92 ? -3.967 46.161 -4.572 1 93.97 92 LEU A CA 1
ATOM 744 C C . LEU A 1 92 ? -3.057 46.505 -3.398 1 93.97 92 LEU A C 1
ATOM 746 O O . LEU A 1 92 ? -2.632 45.617 -2.656 1 93.97 92 LEU A O 1
ATOM 750 N N . LEU A 1 93 ? -2.702 47.73 -3.333 1 96.52 93 LEU A N 1
ATOM 751 C CA . LEU A 1 93 ? -1.993 48.319 -2.203 1 96.52 93 LEU A CA 1
ATOM 752 C C . LEU A 1 93 ? -2.893 49.286 -1.441 1 96.52 93 LEU A C 1
ATOM 754 O O . LEU A 1 93 ? -3.412 50.244 -2.018 1 96.52 93 LEU A O 1
ATOM 758 N N . TYR A 1 94 ? -3.125 48.998 -0.197 1 97.14 94 TYR A N 1
ATOM 759 C CA . TYR A 1 94 ? -3.934 49.87 0.647 1 97.14 94 TYR A CA 1
ATOM 760 C C . TYR A 1 94 ? -3.064 50.615 1.653 1 97.14 94 TYR A C 1
ATOM 762 O O . TYR A 1 94 ? -2.313 49.997 2.412 1 97.14 94 TYR A O 1
ATOM 770 N N . ASN A 1 95 ? -3.161 51.875 1.675 1 96.51 95 ASN A N 1
ATOM 771 C CA . ASN A 1 95 ? -2.477 52.708 2.658 1 96.51 95 ASN A CA 1
ATOM 772 C C . ASN A 1 95 ? -3.403 53.096 3.807 1 96.51 95 ASN A C 1
ATOM 774 O O . ASN A 1 95 ? -4.367 53.838 3.61 1 96.51 95 ASN A O 1
ATOM 778 N N . CYS A 1 96 ? -3.102 52.728 4.976 1 94.95 96 CYS A N 1
ATOM 779 C CA . CYS A 1 96 ? -3.981 52.901 6.127 1 94.95 96 CYS A CA 1
ATOM 780 C C . CYS A 1 96 ? -4.054 54.366 6.541 1 94.95 96 CYS A C 1
ATOM 782 O O . CYS A 1 96 ? -5.078 54.819 7.057 1 94.95 96 CYS A O 1
ATOM 784 N N . THR A 1 97 ? -3.006 55.073 6.349 1 91.62 97 THR A N 1
ATOM 785 C CA . THR A 1 97 ? -2.956 56.471 6.76 1 91.62 97 THR A CA 1
ATOM 786 C C . THR A 1 97 ? -3.82 57.335 5.845 1 91.62 97 THR A C 1
ATOM 788 O O . THR A 1 97 ? -4.601 58.162 6.32 1 91.62 97 THR A O 1
ATOM 791 N N . SER A 1 98 ? -3.697 57.054 4.567 1 92.5 98 SER A N 1
ATOM 792 C CA . SER A 1 98 ? -4.426 57.874 3.606 1 92.5 98 SER A CA 1
ATOM 793 C C . SER A 1 98 ? -5.785 57.265 3.278 1 92.5 98 SER A C 1
ATOM 795 O O . SER A 1 98 ? -6.638 57.923 2.678 1 92.5 98 SER A O 1
ATOM 797 N N . ASN A 1 99 ? -5.979 56.08 3.621 1 92.49 99 ASN A N 1
ATOM 798 C CA . ASN A 1 99 ? -7.202 55.357 3.286 1 92.49 99 ASN A CA 1
ATOM 799 C C . ASN A 1 99 ? -7.414 55.284 1.776 1 92.49 99 ASN A C 1
ATOM 801 O O . ASN A 1 99 ? -8.514 55.545 1.286 1 92.49 99 ASN A O 1
ATOM 805 N N . MET A 1 100 ? -6.329 55.064 1.126 1 94.99 100 MET A N 1
ATOM 806 C CA . MET A 1 100 ? -6.379 55.002 -0.332 1 94.99 100 MET A CA 1
ATOM 807 C C . MET A 1 100 ? -5.891 53.647 -0.835 1 94.99 100 MET A C 1
ATOM 809 O O . MET A 1 100 ? -4.97 53.062 -0.263 1 94.99 100 MET A O 1
ATOM 813 N N . THR A 1 101 ? -6.523 53.201 -1.856 1 95.17 101 THR A N 1
ATOM 814 C CA . THR A 1 101 ? -6.154 51.951 -2.512 1 95.17 101 THR A CA 1
ATOM 815 C C . THR A 1 101 ? -5.588 52.218 -3.904 1 95.17 101 THR A C 1
ATOM 817 O O . THR A 1 101 ? -6.117 53.046 -4.647 1 95.17 101 THR A O 1
ATOM 820 N N . SER A 1 102 ? -4.488 51.646 -4.218 1 94.38 102 SER A N 1
ATOM 821 C CA . SER A 1 102 ? -3.901 51.719 -5.552 1 94.38 102 SER A CA 1
ATOM 822 C C . SER A 1 102 ? -3.715 50.329 -6.151 1 94.38 102 SER A C 1
ATOM 824 O O . SER A 1 102 ? -3.426 49.371 -5.431 1 94.38 102 SER A O 1
ATOM 826 N N . GLU A 1 103 ? -3.9 50.255 -7.423 1 92.46 103 GLU A N 1
ATOM 827 C CA . GLU A 1 103 ? -3.699 48.989 -8.121 1 92.46 103 GLU A CA 1
ATOM 828 C C . GLU A 1 103 ? -2.231 48.788 -8.489 1 92.46 103 GLU A C 1
ATOM 830 O O . GLU A 1 103 ? -1.608 49.671 -9.083 1 92.46 103 GLU A O 1
ATOM 835 N N . LEU A 1 104 ? -1.686 47.719 -8.098 1 92.12 104 LEU A N 1
ATOM 836 C CA . LEU A 1 104 ? -0.304 47.397 -8.435 1 92.12 104 LEU A CA 1
ATOM 837 C C . LEU A 1 104 ? -0.236 46.549 -9.7 1 92.12 104 LEU A C 1
ATOM 839 O O . LEU A 1 104 ? 0.675 46.713 -10.516 1 92.12 104 LEU A O 1
ATOM 843 N N . LEU A 1 105 ? -1.078 45.587 -9.771 1 87.75 105 LEU A N 1
ATOM 844 C CA . LEU A 1 105 ? -1.123 44.666 -10.902 1 87.75 105 LEU A CA 1
ATOM 845 C C . LEU A 1 105 ? -2.561 44.293 -11.242 1 87.75 105 LEU A C 1
ATOM 847 O O . LEU A 1 105 ? -3.326 43.885 -10.365 1 87.75 105 LEU A O 1
ATOM 851 N N . GLY A 1 106 ? -2.937 44.301 -12.513 1 82.24 106 GLY A N 1
ATOM 852 C CA . GLY A 1 106 ? -4.287 43.993 -12.958 1 82.24 106 GLY A CA 1
ATOM 853 C C . GLY A 1 106 ? -4.552 42.503 -13.072 1 82.24 106 GLY A C 1
ATOM 854 O O . GLY A 1 106 ? -3.62 41.698 -13.038 1 82.24 106 GLY A O 1
ATOM 855 N N . ASN A 1 107 ? -5.801 42.129 -13.166 1 74.56 107 ASN A N 1
ATOM 856 C CA . ASN A 1 107 ? -6.26 40.745 -13.206 1 74.56 107 ASN A CA 1
ATOM 857 C C . ASN A 1 107 ? -5.79 40.034 -14.472 1 74.56 107 ASN A C 1
ATOM 859 O O . ASN A 1 107 ? -5.594 38.818 -14.47 1 74.56 107 ASN A O 1
ATOM 863 N N . SER A 1 108 ? -5.705 40.695 -15.5 1 68.23 108 SER A N 1
ATOM 864 C CA . SER A 1 108 ? -5.343 40.104 -16.784 1 68.23 108 SER A CA 1
ATOM 865 C C . SER A 1 108 ? -3.972 39.439 -16.719 1 68.23 108 SER A C 1
ATOM 867 O O . SER A 1 108 ? -3.733 38.429 -17.385 1 68.23 108 SER A O 1
ATOM 869 N N . SER A 1 109 ? -3.191 39.939 -15.976 1 63.08 109 SER A N 1
ATOM 870 C CA . SER A 1 109 ? -1.854 39.37 -15.833 1 63.08 109 SER A CA 1
ATOM 871 C C . SER A 1 109 ? -1.906 37.999 -15.167 1 63.08 109 SER A C 1
ATOM 873 O O . SER A 1 109 ? -1.129 37.106 -15.513 1 63.08 109 SER A O 1
ATOM 875 N N . PHE A 1 110 ? -2.79 37.799 -14.237 1 64.59 110 PHE A N 1
ATOM 876 C CA . PHE A 1 110 ? -2.905 36.549 -13.494 1 64.59 110 PHE A CA 1
ATOM 877 C C . PHE A 1 110 ? -3.592 35.48 -14.337 1 64.59 110 PHE A C 1
ATOM 879 O O . PHE A 1 110 ? -3.195 34.313 -14.312 1 64.59 110 PHE A O 1
ATOM 886 N N . ASN A 1 111 ? -4.71 35.808 -14.931 1 58.18 111 ASN A N 1
ATOM 887 C CA . ASN A 1 111 ? -5.491 34.852 -15.709 1 58.18 111 ASN A CA 1
ATOM 888 C C . ASN A 1 111 ? -4.672 34.253 -16.848 1 58.18 111 ASN A C 1
ATOM 890 O O . ASN A 1 111 ? -4.823 33.075 -17.174 1 58.18 111 ASN A O 1
ATOM 894 N N . GLU A 1 112 ? -3.995 35.134 -17.455 1 53.74 112 GLU A N 1
ATOM 895 C CA . GLU A 1 112 ? -3.203 34.628 -18.572 1 53.74 112 GLU A CA 1
ATOM 896 C C . GLU A 1 112 ? -2.174 33.605 -18.101 1 53.74 112 GLU A C 1
ATOM 898 O O . GLU A 1 112 ? -1.803 32.699 -18.85 1 53.74 112 GLU A O 1
ATOM 903 N N . LEU A 1 113 ? -1.847 33.847 -16.878 1 52.79 113 LEU A N 1
ATOM 904 C CA . LEU A 1 113 ? -0.731 32.979 -16.518 1 52.79 113 LEU A CA 1
ATOM 905 C C . LEU A 1 113 ? -1.19 31.86 -15.59 1 52.79 113 LEU A C 1
ATOM 907 O O . LEU A 1 113 ? -0.378 31.045 -15.145 1 52.79 113 LEU A O 1
ATOM 911 N N . ASP A 1 114 ? -2.501 31.567 -15.642 1 52.74 114 ASP A N 1
ATOM 912 C CA . ASP A 1 114 ? -2.967 30.501 -14.761 1 52.74 114 ASP A CA 1
ATOM 913 C C . ASP A 1 114 ? -2.124 30.431 -13.49 1 52.74 114 ASP A C 1
ATOM 915 O O . ASP A 1 114 ? -1.678 29.352 -13.093 1 52.74 114 ASP A O 1
ATOM 919 N N . MET A 1 115 ? -1.772 31.579 -13.002 1 59.03 115 MET A N 1
ATOM 920 C CA . MET A 1 115 ? -0.633 31.715 -12.098 1 59.03 115 MET A CA 1
ATOM 921 C C . MET A 1 115 ? -1.041 31.419 -10.659 1 59.03 115 MET A C 1
ATOM 923 O O . MET A 1 115 ? -2.188 31.651 -10.275 1 59.03 115 MET A O 1
ATOM 927 N N . GLY A 1 116 ? -0.234 30.539 -10.037 1 64.38 116 GLY A N 1
ATOM 928 C CA . GLY A 1 116 ? -0.252 30.092 -8.653 1 64.38 116 GLY A CA 1
ATOM 929 C C . GLY A 1 116 ? -0.233 31.236 -7.657 1 64.38 116 GLY A C 1
ATOM 930 O O . GLY A 1 116 ? -1.096 32.116 -7.698 1 64.38 116 GLY A O 1
ATOM 931 N N . ASP A 1 117 ? 0.871 31.52 -6.871 1 80.87 117 ASP A N 1
ATOM 932 C CA . ASP A 1 117 ? 1.138 32.483 -5.806 1 80.87 117 ASP A CA 1
ATOM 933 C C . ASP A 1 117 ? 1.911 33.688 -6.337 1 80.87 117 ASP A C 1
ATOM 935 O O . ASP A 1 117 ? 2.48 33.635 -7.429 1 80.87 117 ASP A O 1
ATOM 939 N N . TYR A 1 118 ? 1.769 34.933 -5.793 1 88.72 118 TYR A N 1
ATOM 940 C CA . TYR A 1 118 ? 2.488 36.144 -6.171 1 88.72 118 TYR A CA 1
ATOM 941 C C . TYR A 1 118 ? 3.173 36.772 -4.963 1 88.72 118 TYR A C 1
ATOM 943 O O . TYR A 1 118 ? 2.808 36.49 -3.819 1 88.72 118 TYR A O 1
ATOM 951 N N . ASP A 1 119 ? 4.218 37.572 -5.266 1 92.61 119 ASP A N 1
ATOM 952 C CA . ASP A 1 119 ? 4.891 38.401 -4.271 1 92.61 119 ASP A CA 1
ATOM 953 C C . ASP A 1 119 ? 5.393 39.703 -4.89 1 92.61 119 ASP A C 1
ATOM 955 O O . ASP A 1 119 ? 5.686 39.756 -6.086 1 92.61 119 ASP A O 1
ATOM 959 N N . ILE A 1 120 ? 5.33 40.773 -4.133 1 94.78 120 ILE A N 1
ATOM 960 C CA . ILE A 1 120 ? 5.739 42.092 -4.603 1 94.78 120 ILE A CA 1
ATOM 961 C C . ILE A 1 120 ? 7.008 42.529 -3.875 1 94.78 120 ILE A C 1
ATOM 963 O O . ILE A 1 120 ? 7.125 42.357 -2.659 1 94.78 120 ILE A O 1
ATOM 967 N N . SER A 1 121 ? 7.955 43.096 -4.699 1 96.61 121 SER A N 1
ATOM 968 C CA . SER A 1 121 ? 9.189 43.576 -4.086 1 96.61 121 SER A CA 1
ATOM 969 C C . SER A 1 121 ? 8.918 44.734 -3.131 1 96.61 121 SER A C 1
ATOM 971 O O . SER A 1 121 ? 7.941 45.467 -3.299 1 96.61 121 SER A O 1
ATOM 973 N N . GLU A 1 122 ? 9.794 44.917 -2.164 1 95.42 122 GLU A N 1
ATOM 974 C CA . GLU A 1 122 ? 9.581 45.895 -1.102 1 95.42 122 GLU A CA 1
ATOM 975 C C . GLU A 1 122 ? 9.51 47.313 -1.663 1 95.42 122 GLU A C 1
ATOM 977 O O . GLU A 1 122 ? 8.797 48.163 -1.127 1 95.42 122 GLU A O 1
ATOM 982 N N . ASP A 1 123 ? 10.23 47.62 -2.759 1 95.68 123 ASP A N 1
ATOM 983 C CA . ASP A 1 123 ? 10.246 48.955 -3.35 1 95.68 123 ASP A CA 1
ATOM 984 C C . ASP A 1 123 ? 9.112 49.123 -4.359 1 95.68 123 ASP A C 1
ATOM 986 O O . ASP A 1 123 ? 9.043 50.134 -5.06 1 95.68 123 ASP A O 1
ATOM 990 N N . LEU A 1 124 ? 8.268 48.101 -4.559 1 95.56 124 LEU A N 1
ATOM 991 C CA . LEU A 1 124 ? 7.082 48.114 -5.409 1 95.56 124 LEU A CA 1
ATOM 992 C C . LEU A 1 124 ? 7.466 48.268 -6.876 1 95.56 124 LEU A C 1
ATOM 994 O O . LEU A 1 124 ? 6.746 48.905 -7.647 1 95.56 124 LEU A O 1
ATOM 998 N N . LYS A 1 125 ? 8.562 47.688 -7.232 1 95.43 125 LYS A N 1
ATOM 999 C CA . LYS A 1 125 ? 8.999 47.805 -8.62 1 95.43 125 LYS A CA 1
ATOM 1000 C C . LYS A 1 125 ? 8.68 46.536 -9.405 1 95.43 125 LYS A C 1
ATOM 1002 O O . LYS A 1 125 ? 8.475 46.586 -10.62 1 95.43 125 LYS A O 1
ATOM 1007 N N . TYR A 1 126 ? 8.735 45.443 -8.681 1 94.64 126 TYR A N 1
ATOM 1008 C CA . TYR A 1 126 ? 8.602 44.176 -9.392 1 94.64 126 TYR A CA 1
ATOM 1009 C C . TYR A 1 126 ? 7.577 43.275 -8.715 1 94.64 126 TYR A C 1
ATOM 1011 O O . TYR A 1 126 ? 7.391 43.341 -7.497 1 94.64 126 TYR A O 1
ATOM 1019 N N . ALA A 1 127 ? 6.909 42.462 -9.488 1 93.31 127 ALA A N 1
ATOM 1020 C CA . ALA A 1 127 ? 6.081 41.35 -9.029 1 93.31 127 ALA A CA 1
ATOM 1021 C C . ALA A 1 127 ? 6.673 40.011 -9.459 1 93.31 127 ALA A C 1
ATOM 1023 O O . ALA A 1 127 ? 7.225 39.892 -10.555 1 93.31 127 ALA A O 1
ATOM 1024 N N . MET A 1 128 ? 6.661 39.08 -8.583 1 93.18 128 MET A N 1
ATOM 1025 C CA . MET A 1 128 ? 7.082 37.71 -8.862 1 93.18 128 MET A CA 1
ATOM 1026 C C . MET A 1 128 ? 5.884 36.767 -8.891 1 93.18 128 MET A C 1
ATOM 1028 O O . MET A 1 128 ? 5.097 36.727 -7.944 1 93.18 128 MET A O 1
ATOM 1032 N N . LEU A 1 129 ? 5.746 36.063 -9.988 1 90.54 129 LEU A N 1
ATOM 1033 C CA . LEU A 1 129 ? 4.669 35.092 -10.146 1 90.54 129 LEU A CA 1
ATOM 1034 C C . LEU A 1 129 ? 5.226 33.676 -10.254 1 90.54 129 LEU A C 1
ATOM 1036 O O . LEU A 1 129 ? 6.213 33.444 -10.956 1 90.54 129 LEU A O 1
ATOM 1040 N N . SER A 1 130 ? 4.659 32.738 -9.534 1 91.1 130 SER A N 1
ATOM 1041 C CA . SER A 1 130 ? 5.097 31.349 -9.612 1 91.1 130 SER A CA 1
ATOM 1042 C C . SER A 1 130 ? 4.129 30.509 -10.438 1 91.1 130 SER A C 1
ATOM 1044 O O . SER A 1 130 ? 2.928 30.784 -10.466 1 91.1 130 SER A O 1
ATOM 1046 N N . TYR A 1 131 ? 4.618 29.529 -11.18 1 88.55 131 TYR A N 1
ATOM 1047 C CA . TYR A 1 131 ? 3.786 28.616 -11.955 1 88.55 131 TYR A CA 1
ATOM 1048 C C . TYR A 1 131 ? 4.431 27.239 -12.05 1 88.55 131 TYR A C 1
ATOM 1050 O O . TYR A 1 131 ? 5.603 27.07 -11.706 1 88.55 131 TYR A O 1
ATOM 1058 N N . ASP A 1 132 ? 3.691 26.215 -12.424 1 88.96 132 ASP A N 1
ATOM 1059 C CA . ASP A 1 132 ? 4.126 24.826 -12.526 1 88.96 132 ASP A CA 1
ATOM 1060 C C . ASP A 1 132 ? 4.652 24.315 -11.186 1 88.96 132 ASP A C 1
ATOM 1062 O O . ASP A 1 132 ? 5.744 23.747 -11.117 1 88.96 132 ASP A O 1
ATOM 1066 N N . LEU A 1 133 ? 3.879 24.628 -10.186 1 90.27 133 LEU A N 1
ATOM 1067 C CA . LEU A 1 133 ? 4.291 24.283 -8.83 1 90.27 133 LEU A CA 1
ATOM 1068 C C . LEU A 1 133 ? 4.044 22.805 -8.547 1 90.27 133 LEU A C 1
ATOM 1070 O O . LEU A 1 133 ? 2.987 22.271 -8.89 1 90.27 133 LEU A O 1
ATOM 1074 N N . LYS A 1 134 ? 5.073 22.164 -8.117 1 88.69 134 LYS A N 1
ATOM 1075 C CA . LYS A 1 134 ? 4.996 20.777 -7.667 1 88.69 134 LYS A CA 1
ATOM 1076 C C . LYS A 1 134 ? 5.293 20.665 -6.175 1 88.69 134 LYS A C 1
ATOM 1078 O O . LYS A 1 134 ? 6.333 21.132 -5.706 1 88.69 134 LYS A O 1
ATOM 1083 N N . GLY A 1 135 ? 4.413 20.103 -5.486 1 87.89 135 GLY A N 1
ATOM 1084 C CA . GLY A 1 135 ? 4.603 19.935 -4.054 1 87.89 135 GLY A CA 1
ATOM 1085 C C . GLY A 1 135 ? 5.739 18.992 -3.709 1 87.89 135 GLY A C 1
ATOM 1086 O O . GLY A 1 135 ? 5.939 17.979 -4.382 1 87.89 135 GLY A O 1
ATOM 1087 N N . ILE A 1 136 ? 6.572 19.319 -2.713 1 89.88 136 ILE A N 1
ATOM 1088 C CA . ILE A 1 136 ? 7.598 18.436 -2.169 1 89.88 136 ILE A CA 1
ATOM 1089 C C . ILE A 1 136 ? 7.109 17.823 -0.858 1 89.88 136 ILE A C 1
ATOM 1091 O O . ILE A 1 136 ? 6.916 16.609 -0.768 1 89.88 136 ILE A O 1
ATOM 1095 N N . TYR A 1 137 ? 6.923 18.655 0.168 1 89.94 137 TYR A N 1
ATOM 1096 C CA . TYR A 1 137 ? 6.293 18.309 1.437 1 89.94 137 TYR A CA 1
ATOM 1097 C C . TYR A 1 137 ? 5.078 19.19 1.701 1 89.94 137 TYR A C 1
ATOM 1099 O O . TYR A 1 137 ? 4.434 19.668 0.764 1 89.94 137 TYR A O 1
ATOM 1107 N N . ARG A 1 138 ? 4.687 19.364 2.921 1 90.13 138 ARG A N 1
ATOM 1108 C CA . ARG A 1 138 ? 3.495 20.116 3.3 1 90.13 138 ARG A CA 1
ATOM 1109 C C . ARG A 1 138 ? 3.638 21.589 2.935 1 90.13 138 ARG A C 1
ATOM 1111 O O . ARG A 1 138 ? 2.691 22.207 2.443 1 90.13 138 ARG A O 1
ATOM 1118 N N . HIS A 1 139 ? 4.871 22.156 3.125 1 92.76 139 HIS A N 1
ATOM 1119 C CA . HIS A 1 139 ? 5.058 23.596 2.986 1 92.76 139 HIS A CA 1
ATOM 1120 C C . HIS A 1 139 ? 5.916 23.925 1.769 1 92.76 139 HIS A C 1
ATOM 1122 O O . HIS A 1 139 ? 5.923 25.065 1.299 1 92.76 139 HIS A O 1
ATOM 1128 N N . SER A 1 140 ? 6.675 23 1.262 1 93.72 140 SER A N 1
ATOM 1129 C CA . SER A 1 140 ? 7.652 23.289 0.218 1 93.72 140 SER A CA 1
ATOM 1130 C C . SER A 1 140 ? 7.14 22.86 -1.153 1 93.72 140 SER A C 1
ATOM 1132 O O . SER A 1 140 ? 6.451 21.845 -1.274 1 93.72 140 SER A O 1
ATOM 1134 N N . LYS A 1 141 ? 7.502 23.656 -2.076 1 92.44 141 LYS A N 1
ATOM 1135 C CA . LYS A 1 141 ? 7.217 23.409 -3.486 1 92.44 141 LYS A CA 1
ATOM 1136 C C . LYS A 1 141 ? 8.405 23.795 -4.363 1 92.44 141 LYS A C 1
ATOM 1138 O O . LYS A 1 141 ? 9.288 24.539 -3.929 1 92.44 141 LYS A O 1
ATOM 1143 N N . LYS A 1 142 ? 8.469 23.253 -5.465 1 94.3 142 LYS A N 1
ATOM 1144 C CA . LYS A 1 142 ? 9.396 23.689 -6.504 1 94.3 142 LYS A CA 1
ATOM 1145 C C . LYS A 1 142 ? 8.65 24.098 -7.771 1 94.3 142 LYS A C 1
ATOM 1147 O O . LYS A 1 142 ? 7.573 23.573 -8.06 1 94.3 142 LYS A O 1
ATOM 1152 N N . GLY A 1 143 ? 9.148 25.127 -8.4 1 93.25 143 GLY A N 1
ATOM 1153 C CA . GLY A 1 143 ? 8.468 25.591 -9.598 1 93.25 143 GLY A CA 1
ATOM 1154 C C . GLY A 1 143 ? 9.259 26.63 -10.369 1 93.25 143 GLY A C 1
ATOM 1155 O O . GLY A 1 143 ? 10.469 26.765 -10.176 1 93.25 143 GLY A O 1
ATOM 1156 N N . LYS A 1 144 ? 8.578 27.231 -11.316 1 93.25 144 LYS A N 1
ATOM 1157 C CA . LYS A 1 144 ? 9.132 28.276 -12.171 1 93.25 144 LYS A CA 1
ATOM 1158 C C . LYS A 1 144 ? 8.566 29.645 -11.804 1 93.25 144 LYS A C 1
ATOM 1160 O O . LYS A 1 144 ? 7.551 29.737 -11.11 1 93.25 144 LYS A O 1
ATOM 1165 N N . TYR A 1 145 ? 9.244 30.666 -12.233 1 92.84 145 TYR A N 1
ATOM 1166 C CA . TYR A 1 145 ? 8.859 32.008 -11.813 1 92.84 145 TYR A CA 1
ATOM 1167 C C . TYR A 1 145 ? 8.968 32.995 -12.97 1 92.84 145 TYR A C 1
ATOM 1169 O O . TYR A 1 145 ? 9.769 32.799 -13.887 1 92.84 145 TYR A O 1
ATOM 1177 N N . LYS A 1 146 ? 8.146 33.985 -12.939 1 91.51 146 LYS A N 1
ATOM 1178 C CA . LYS A 1 146 ? 8.213 35.163 -13.798 1 91.51 146 LYS A CA 1
ATOM 1179 C C . LYS A 1 146 ? 8.303 36.442 -12.971 1 91.51 146 LYS A C 1
ATOM 1181 O O . LYS A 1 146 ? 7.694 36.542 -11.904 1 91.51 146 LYS A O 1
ATOM 1186 N N . ILE A 1 147 ? 9.048 37.351 -13.452 1 93.15 147 ILE A N 1
ATOM 1187 C CA . ILE A 1 147 ? 9.156 38.663 -12.823 1 93.15 147 ILE A CA 1
ATOM 1188 C C . ILE A 1 147 ? 8.515 39.719 -13.721 1 93.15 147 ILE A C 1
ATOM 1190 O O . ILE A 1 147 ? 8.743 39.734 -14.933 1 93.15 147 ILE A O 1
ATOM 1194 N N . ILE A 1 148 ? 7.727 40.522 -13.131 1 91.54 148 ILE A N 1
ATOM 1195 C CA . ILE A 1 148 ? 7.061 41.61 -13.839 1 91.54 148 ILE A CA 1
ATOM 1196 C C . ILE A 1 148 ? 7.495 42.951 -13.252 1 91.54 148 ILE A C 1
ATOM 1198 O O . ILE A 1 148 ? 7.39 43.169 -12.042 1 91.54 148 ILE A O 1
ATOM 1202 N N . GLU A 1 149 ? 7.948 43.743 -14.11 1 92.25 149 GLU A N 1
ATOM 1203 C CA . GLU A 1 149 ? 8.13 45.128 -13.684 1 92.25 149 GLU A CA 1
ATOM 1204 C C . GLU A 1 149 ? 6.796 45.867 -13.626 1 92.25 149 GLU A C 1
ATOM 1206 O O . GLU A 1 149 ? 6.099 45.981 -14.636 1 92.25 149 GLU A O 1
ATOM 1211 N N . LEU A 1 150 ? 6.469 46.411 -12.541 1 91.82 150 LEU A N 1
ATOM 1212 C CA . LEU A 1 150 ? 5.124 46.918 -12.294 1 91.82 150 LEU A CA 1
ATOM 1213 C C . LEU A 1 150 ? 4.845 48.155 -13.142 1 91.82 150 LEU A C 1
ATOM 1215 O O . LEU A 1 150 ? 3.698 48.413 -13.513 1 91.82 150 LEU A O 1
ATOM 1219 N N . ASN A 1 151 ? 5.838 48.868 -13.52 1 88.97 151 ASN A N 1
ATOM 1220 C CA . ASN A 1 151 ? 5.644 50.066 -14.331 1 88.97 151 ASN A CA 1
ATOM 1221 C C . ASN A 1 151 ? 5.387 49.716 -15.794 1 88.97 151 ASN A C 1
ATOM 1223 O O . ASN A 1 151 ? 4.538 50.329 -16.443 1 88.97 151 ASN A O 1
ATOM 1227 N N . THR A 1 152 ? 6.073 48.737 -16.296 1 85.99 152 THR A N 1
ATOM 1228 C CA . THR A 1 152 ? 5.971 48.394 -17.71 1 85.99 152 THR A CA 1
ATOM 1229 C C . THR A 1 152 ? 5.01 47.227 -17.915 1 85.99 152 THR A C 1
ATOM 1231 O O . THR A 1 152 ? 4.52 47.007 -19.025 1 85.99 152 THR A O 1
ATOM 1234 N N . ARG A 1 153 ? 4.811 46.432 -16.937 1 85.24 153 ARG A N 1
ATOM 1235 C CA . ARG A 1 153 ? 3.894 45.297 -16.914 1 85.24 153 ARG A CA 1
ATOM 1236 C C . ARG A 1 153 ? 4.35 44.205 -17.876 1 85.24 153 ARG A C 1
ATOM 1238 O O . ARG A 1 153 ? 3.525 43.487 -18.445 1 85.24 153 ARG A O 1
ATOM 1245 N N . VAL A 1 154 ? 5.598 44.078 -18.155 1 83.37 154 VAL A N 1
ATOM 1246 C CA . VAL A 1 154 ? 6.159 43.066 -19.044 1 83.37 154 VAL A CA 1
ATOM 1247 C C . VAL A 1 154 ? 6.709 41.903 -18.222 1 83.37 154 VAL A C 1
ATOM 1249 O O . VAL A 1 154 ? 7.619 42.084 -17.41 1 83.37 154 VAL A O 1
ATOM 1252 N N . PRO A 1 155 ? 6.153 40.768 -18.367 1 87.85 155 PRO A N 1
ATOM 1253 C CA . PRO A 1 155 ? 6.677 39.609 -17.641 1 87.85 155 PRO A CA 1
ATOM 1254 C C . PRO A 1 155 ? 7.948 39.043 -18.271 1 87.85 155 PRO A C 1
ATOM 1256 O O . PRO A 1 155 ? 8.07 39.009 -19.498 1 87.85 155 PRO A O 1
ATOM 1259 N N . ARG A 1 156 ? 8.883 38.67 -17.554 1 89.87 156 ARG A N 1
ATOM 1260 C CA . ARG A 1 156 ? 10.099 37.974 -17.961 1 89.87 156 ARG A CA 1
ATOM 1261 C C . ARG A 1 156 ? 10.294 36.695 -17.153 1 89.87 156 ARG A C 1
ATOM 1263 O O . ARG A 1 156 ? 10.034 36.67 -15.948 1 89.87 156 ARG A O 1
ATOM 1270 N N . GLU A 1 157 ? 10.771 35.69 -17.837 1 91.24 157 GLU A N 1
ATOM 1271 C CA . GLU A 1 157 ? 11.066 34.444 -17.137 1 91.24 157 GLU A CA 1
ATOM 1272 C C . GLU A 1 157 ? 12.233 34.617 -16.169 1 91.24 157 GLU A C 1
ATOM 1274 O O . GLU A 1 157 ? 13.235 35.252 -16.504 1 91.24 157 GLU A O 1
ATOM 1279 N N . PHE A 1 158 ? 12.077 34.229 -15.012 1 93.83 158 PHE A N 1
ATOM 1280 C CA . PHE A 1 158 ? 13.169 34.208 -14.047 1 93.83 158 PHE A CA 1
ATOM 1281 C C . PHE A 1 158 ? 14.035 32.968 -14.234 1 93.83 158 PHE A C 1
ATOM 1283 O O . PHE A 1 158 ? 13.679 31.881 -13.777 1 93.83 158 PHE A O 1
ATOM 1290 N N . ASP A 1 159 ? 15.194 33.056 -14.848 1 93.09 159 ASP A N 1
ATOM 1291 C CA . ASP A 1 159 ? 16.127 31.965 -15.112 1 93.09 159 ASP A CA 1
ATOM 1292 C C . ASP A 1 159 ? 17.569 32.467 -15.13 1 93.09 159 ASP A C 1
ATOM 1294 O O . ASP A 1 159 ? 18.26 32.349 -16.144 1 93.09 159 ASP A O 1
ATOM 1298 N N . PRO A 1 160 ? 17.886 32.848 -14.024 1 93.29 160 PRO A N 1
ATOM 1299 C CA . PRO A 1 160 ? 19.212 33.469 -13.974 1 93.29 160 PRO A CA 1
ATOM 1300 C C . PRO A 1 160 ? 20.337 32.484 -14.285 1 93.29 160 PRO A C 1
ATOM 1302 O O . PRO A 1 160 ? 21.417 32.892 -14.718 1 93.29 160 PRO A O 1
ATOM 1305 N N . LEU A 1 161 ? 20.167 31.265 -14.042 1 91.06 161 LEU A N 1
ATOM 1306 C CA . LEU A 1 161 ? 21.205 30.265 -14.266 1 91.06 161 LEU A CA 1
ATOM 1307 C C . LEU A 1 161 ? 21.087 29.661 -15.662 1 91.06 161 LEU A C 1
ATOM 1309 O O . LEU A 1 161 ? 21.907 28.829 -16.054 1 91.06 161 LEU A O 1
ATOM 1313 N N . GLU A 1 162 ? 20.064 29.999 -16.461 1 85.72 162 GLU A N 1
ATOM 1314 C CA . GLU A 1 162 ? 19.826 29.573 -17.837 1 85.72 162 GLU A CA 1
ATOM 1315 C C . GLU A 1 162 ? 19.702 28.055 -17.931 1 85.72 162 GLU A C 1
ATOM 1317 O O . GLU A 1 162 ? 20.295 27.432 -18.813 1 85.72 162 GLU A O 1
ATOM 1322 N N . LYS A 1 163 ? 19.07 27.385 -17.025 1 77.62 163 LYS A N 1
ATOM 1323 C CA . LYS A 1 163 ? 18.932 25.932 -16.988 1 77.62 163 LYS A CA 1
ATOM 1324 C C . LYS A 1 163 ? 17.472 25.514 -17.148 1 77.62 163 LYS A C 1
ATOM 1326 O O . LYS A 1 163 ? 17.172 24.326 -17.28 1 77.62 163 LYS A O 1
ATOM 1331 N N . LYS A 1 164 ? 16.558 26.465 -17.207 1 75.65 164 LYS A N 1
ATOM 1332 C CA . LYS A 1 164 ? 15.125 26.226 -17.356 1 75.65 164 LYS A CA 1
ATOM 1333 C C . LYS A 1 164 ? 14.636 25.178 -16.36 1 75.65 164 LYS A C 1
ATOM 1335 O O . LYS A 1 164 ? 13.878 24.276 -16.723 1 75.65 164 LYS A O 1
ATOM 1340 N N . GLN A 1 165 ? 15.213 25.311 -15.21 1 84.8 165 GLN A N 1
ATOM 1341 C CA . GLN A 1 165 ? 14.899 24.294 -14.211 1 84.8 165 GLN A CA 1
ATOM 1342 C C . GLN A 1 165 ? 13.993 24.856 -13.12 1 84.8 165 GLN A C 1
ATOM 1344 O O . GLN A 1 165 ? 13.737 26.061 -13.078 1 84.8 165 GLN A O 1
ATOM 1349 N N . ASP A 1 166 ? 13.402 24.006 -12.339 1 92.93 166 ASP A N 1
ATOM 1350 C CA . ASP A 1 166 ? 12.563 24.343 -11.193 1 92.93 166 ASP A CA 1
ATOM 1351 C C . ASP A 1 166 ? 13.401 24.89 -10.04 1 92.93 166 ASP A C 1
ATOM 1353 O O . ASP A 1 166 ? 14.538 24.461 -9.834 1 92.93 166 ASP A O 1
ATOM 1357 N N . TYR A 1 167 ? 12.888 25.866 -9.446 1 95.81 167 TYR A N 1
ATOM 1358 C CA . TYR A 1 167 ? 13.502 26.413 -8.242 1 95.81 167 TYR A CA 1
ATOM 1359 C C . TYR A 1 167 ? 12.778 25.927 -6.992 1 95.81 167 TYR A C 1
ATOM 1361 O O . TYR A 1 167 ? 11.549 25.832 -6.976 1 95.81 167 TYR A O 1
ATOM 1369 N N . GLN A 1 168 ? 13.576 25.625 -6.009 1 95.93 168 GLN A N 1
ATOM 1370 C CA . GLN A 1 168 ? 13.016 25.154 -4.746 1 95.93 168 GLN A CA 1
ATOM 1371 C C . GLN A 1 168 ? 12.478 26.316 -3.915 1 95.93 168 GLN A C 1
ATOM 1373 O O . GLN A 1 168 ? 11.607 26.127 -3.064 1 95.93 168 GLN A O 1
ATOM 1378 N N . TYR A 1 169 ? 13.068 27.507 -4.078 1 96.57 169 TYR A N 1
ATOM 1379 C CA . TYR A 1 169 ? 12.65 28.687 -3.33 1 96.57 169 TYR A CA 1
ATOM 1380 C C . TYR A 1 169 ? 13.113 29.964 -4.022 1 96.57 169 TYR A C 1
ATOM 1382 O O . TYR A 1 169 ? 14.236 30.032 -4.527 1 96.57 169 TYR A O 1
ATOM 1390 N N . VAL A 1 170 ? 12.271 30.954 -4.165 1 96.55 170 VAL A N 1
ATOM 1391 C CA . VAL A 1 170 ? 12.588 32.287 -4.666 1 96.55 170 VAL A CA 1
ATOM 1392 C C . VAL A 1 170 ? 11.863 33.339 -3.831 1 96.55 170 VAL A C 1
ATOM 1394 O O . VAL A 1 170 ? 10.65 33.249 -3.623 1 96.55 170 VAL A O 1
ATOM 1397 N N . SER A 1 171 ? 12.61 34.358 -3.3 1 96.4 171 SER A N 1
ATOM 1398 C CA . SER A 1 171 ? 11.964 35.388 -2.493 1 96.4 171 SER A CA 1
ATOM 1399 C C . SER A 1 171 ? 12.708 36.716 -2.592 1 96.4 171 SER A C 1
ATOM 1401 O O . SER A 1 171 ? 13.91 36.741 -2.864 1 96.4 171 SER A O 1
ATOM 1403 N N . TRP A 1 172 ? 12.038 37.771 -2.371 1 96.87 172 TRP A N 1
ATOM 1404 C CA . TRP A 1 172 ? 12.606 39.114 -2.356 1 96.87 172 TRP A CA 1
ATOM 1405 C C . TRP A 1 172 ? 13.403 39.354 -1.078 1 96.87 172 TRP A C 1
ATOM 1407 O O . TRP A 1 172 ? 13.065 38.82 -0.019 1 96.87 172 TRP A O 1
ATOM 1417 N N . SER A 1 173 ? 14.475 40.187 -1.248 1 95.98 173 SER A N 1
ATOM 1418 C CA . SER A 1 173 ? 15.091 40.762 -0.056 1 95.98 173 SER A CA 1
ATOM 1419 C C . SER A 1 173 ? 14.142 41.731 0.643 1 95.98 173 SER A C 1
ATOM 1421 O O . SER A 1 173 ? 13.18 42.21 0.04 1 95.98 173 SER A O 1
ATOM 1423 N N . PRO A 1 174 ? 14.404 42.003 1.916 1 94.76 174 PRO A N 1
ATOM 1424 C CA . PRO A 1 174 ? 13.469 42.854 2.655 1 94.76 174 PRO A CA 1
ATOM 1425 C C . PRO A 1 174 ? 13.62 44.334 2.312 1 94.76 174 PRO A C 1
ATOM 1427 O O . PRO A 1 174 ? 12.797 45.155 2.724 1 94.76 174 PRO A O 1
ATOM 1430 N N . ILE A 1 175 ? 14.674 44.665 1.567 1 94.55 175 ILE A N 1
ATOM 1431 C CA . ILE A 1 175 ? 14.888 46.025 1.083 1 94.55 175 ILE A CA 1
ATOM 1432 C C . ILE A 1 175 ? 15.187 45.999 -0.414 1 94.55 175 ILE A C 1
ATOM 1434 O O . ILE A 1 175 ? 15.978 45.177 -0.882 1 94.55 175 ILE A O 1
ATOM 1438 N N . GLY A 1 176 ? 14.529 46.879 -1.041 1 94.95 176 GLY A N 1
ATOM 1439 C CA . GLY A 1 176 ? 14.75 46.936 -2.477 1 94.95 176 GLY A CA 1
ATOM 1440 C C . GLY A 1 176 ? 14.136 45.766 -3.222 1 94.95 176 GLY A C 1
ATOM 1441 O O . GLY A 1 176 ? 12.994 45.385 -2.957 1 94.95 176 GLY A O 1
ATOM 1442 N N . HIS A 1 177 ? 14.931 45.318 -4.289 1 97.08 177 HIS A N 1
ATOM 1443 C CA . HIS A 1 177 ? 14.385 44.254 -5.123 1 97.08 177 HIS A CA 1
ATOM 1444 C C . HIS A 1 177 ? 15.415 43.154 -5.358 1 97.08 177 HIS A C 1
ATOM 1446 O O . HIS A 1 177 ? 15.4 42.494 -6.399 1 97.08 177 HIS A O 1
ATOM 1452 N N . GLY A 1 178 ? 16.336 42.967 -4.342 1 95.89 178 GLY A N 1
ATOM 1453 C CA . GLY A 1 178 ? 17.192 41.792 -4.395 1 95.89 178 GLY A CA 1
ATOM 1454 C C . GLY A 1 178 ? 16.426 40.489 -4.273 1 95.89 178 GLY A C 1
ATOM 1455 O O . GLY A 1 178 ? 15.342 40.453 -3.686 1 95.89 178 GLY A O 1
ATOM 1456 N N . VAL A 1 179 ? 17 39.443 -4.838 1 97.08 179 VAL A N 1
ATOM 1457 C CA . VAL A 1 179 ? 16.299 38.164 -4.847 1 97.08 179 VAL A CA 1
ATOM 1458 C C . VAL A 1 179 ? 17.23 37.06 -4.351 1 97.08 179 VAL A C 1
ATOM 1460 O O . VAL A 1 179 ? 18.384 36.974 -4.778 1 97.08 179 VAL A O 1
ATOM 1463 N N . ILE A 1 180 ? 16.785 36.302 -3.456 1 97.48 180 ILE A N 1
ATOM 1464 C CA . ILE A 1 180 ? 17.441 35.064 -3.05 1 97.48 180 ILE A CA 1
ATOM 1465 C C . ILE A 1 180 ? 16.721 33.87 -3.673 1 97.48 180 ILE A C 1
ATOM 1467 O O . ILE A 1 180 ? 15.493 33.867 -3.785 1 97.48 180 ILE A O 1
ATOM 1471 N N . PHE A 1 181 ? 17.429 32.906 -4.194 1 96.98 181 PHE A N 1
ATOM 1472 C CA . PHE A 1 181 ? 16.793 31.719 -4.754 1 96.98 181 PHE A CA 1
ATOM 1473 C C . PHE A 1 181 ? 17.648 30.481 -4.513 1 96.98 181 PHE A C 1
ATOM 1475 O O . PHE A 1 181 ? 18.856 30.588 -4.293 1 96.98 181 PHE A O 1
ATOM 1482 N N . ILE A 1 182 ? 17.052 29.37 -4.447 1 97.02 182 ILE A N 1
ATOM 1483 C CA . ILE A 1 182 ? 17.702 28.09 -4.185 1 97.02 182 ILE A CA 1
ATOM 1484 C C . ILE A 1 182 ? 17.371 27.104 -5.303 1 97.02 182 ILE A C 1
ATOM 1486 O O . ILE A 1 182 ? 16.201 26.909 -5.64 1 97.02 182 ILE A O 1
ATOM 1490 N N . GLN A 1 183 ? 18.369 26.537 -5.818 1 94.48 183 GLN A N 1
ATOM 1491 C CA . GLN A 1 183 ? 18.256 25.503 -6.841 1 94.48 183 GLN A CA 1
ATOM 1492 C C . GLN A 1 183 ? 19.192 24.334 -6.547 1 94.48 183 GLN A C 1
ATOM 1494 O O . GLN A 1 183 ? 20.393 24.529 -6.348 1 94.48 183 GLN A O 1
ATOM 1499 N N . GLU A 1 184 ? 18.685 23.155 -6.504 1 92.63 184 GLU A N 1
ATOM 1500 C CA . GLU A 1 184 ? 19.452 21.944 -6.227 1 92.63 184 GLU A CA 1
ATOM 1501 C C . GLU A 1 184 ? 20.301 22.105 -4.969 1 92.63 184 GLU A C 1
ATOM 1503 O O . GLU A 1 184 ? 21.505 21.842 -4.989 1 92.63 184 GLU A O 1
ATOM 1508 N N . ASN A 1 185 ? 19.74 22.728 -3.991 1 95.07 185 ASN A N 1
ATOM 1509 C CA . ASN A 1 185 ? 20.287 22.882 -2.647 1 95.07 185 ASN A CA 1
ATOM 1510 C C . ASN A 1 185 ? 21.439 23.883 -2.622 1 95.07 185 ASN A C 1
ATOM 1512 O O . ASN A 1 185 ? 22.178 23.961 -1.639 1 95.07 185 ASN A O 1
ATOM 1516 N N . THR A 1 186 ? 21.661 24.561 -3.748 1 96.71 186 THR A N 1
ATOM 1517 C CA . THR A 1 186 ? 22.602 25.676 -3.753 1 96.71 186 THR A CA 1
ATOM 1518 C C . THR A 1 186 ? 21.868 27.003 -3.581 1 96.71 186 THR A C 1
ATOM 1520 O O . THR A 1 186 ? 20.855 27.248 -4.238 1 96.71 186 THR A O 1
ATOM 1523 N N . 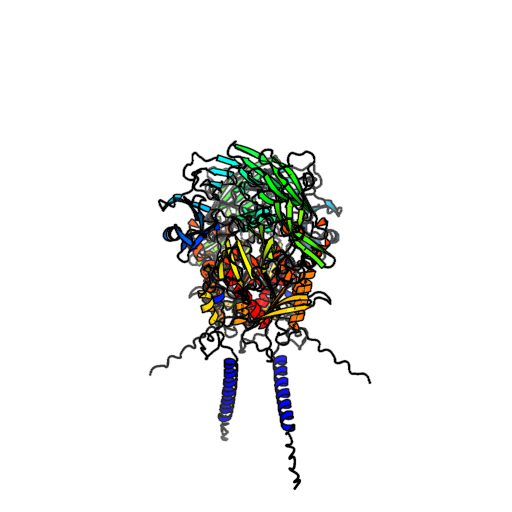MET A 1 187 ? 22.376 27.904 -2.754 1 97.39 187 MET A N 1
ATOM 1524 C CA . MET A 1 187 ? 21.762 29.193 -2.448 1 97.39 187 MET A CA 1
ATOM 1525 C C . MET A 1 187 ? 22.459 30.32 -3.203 1 97.39 187 MET A C 1
ATOM 1527 O O . MET A 1 187 ? 23.685 30.433 -3.166 1 97.39 187 MET A O 1
ATOM 1531 N N . TYR A 1 188 ? 21.637 31.132 -3.87 1 97.05 188 TYR A N 1
ATOM 1532 C CA . TYR A 1 188 ? 22.13 32.266 -4.644 1 97.05 188 TYR A CA 1
ATOM 1533 C C . TYR A 1 188 ? 21.469 33.563 -4.193 1 97.05 188 TYR A C 1
ATOM 1535 O O . TYR A 1 188 ? 20.391 33.542 -3.595 1 97.05 188 TYR A O 1
ATOM 1543 N N . TYR A 1 189 ? 22.142 34.677 -4.48 1 97.14 189 TYR A N 1
ATOM 1544 C CA . TYR A 1 189 ? 21.598 36.013 -4.261 1 97.14 189 TYR A CA 1
ATOM 1545 C C . TYR A 1 189 ? 21.91 36.928 -5.439 1 97.14 189 TYR A C 1
ATOM 1547 O O . TYR A 1 189 ? 22.998 36.86 -6.015 1 97.14 189 TYR A O 1
ATOM 1555 N N . MET A 1 190 ? 20.888 37.722 -5.824 1 96.24 190 MET A N 1
ATOM 1556 C CA . MET A 1 190 ? 21.042 38.773 -6.826 1 96.24 190 MET A CA 1
ATOM 1557 C C . MET A 1 190 ? 20.55 40.113 -6.288 1 96.24 190 MET A C 1
ATOM 1559 O O . MET A 1 190 ? 19.483 40.188 -5.677 1 96.24 190 MET A O 1
ATOM 1563 N N . THR A 1 191 ? 21.306 41.109 -6.611 1 95.19 191 THR A N 1
ATOM 1564 C CA . THR A 1 191 ? 20.865 42.434 -6.189 1 95.19 191 THR A CA 1
ATOM 1565 C C . THR A 1 191 ? 19.78 42.966 -7.121 1 95.19 191 THR A C 1
ATOM 1567 O O . THR A 1 191 ? 18.996 43.836 -6.737 1 95.19 191 THR A O 1
ATOM 1570 N N . ASP A 1 192 ? 19.802 42.466 -8.314 1 94.35 192 ASP A N 1
ATOM 1571 C CA . ASP A 1 192 ? 18.827 42.821 -9.341 1 94.35 192 ASP A CA 1
ATOM 1572 C C . ASP A 1 192 ? 18.393 41.591 -10.135 1 94.35 192 ASP A C 1
ATOM 1574 O O . ASP A 1 192 ? 19.21 40.959 -10.807 1 94.35 192 ASP A O 1
ATOM 1578 N N . PRO A 1 193 ? 17.117 41.345 -10.05 1 93.87 193 PRO A N 1
ATOM 1579 C CA . PRO A 1 193 ? 16.657 40.126 -10.72 1 93.87 193 PRO A CA 1
ATOM 1580 C C . PRO A 1 193 ? 16.799 40.199 -12.239 1 93.87 193 PRO A C 1
ATOM 1582 O O . PRO A 1 193 ? 16.735 39.171 -12.918 1 93.87 193 PRO A O 1
ATOM 1585 N N . MET A 1 194 ? 17.071 41.387 -12.79 1 90.69 194 MET A N 1
ATOM 1586 C CA . MET A 1 194 ? 17.169 41.574 -14.235 1 90.69 194 MET A CA 1
ATOM 1587 C C . MET A 1 194 ? 18.626 41.593 -14.684 1 90.69 194 MET A C 1
ATOM 1589 O O . MET A 1 194 ? 18.911 41.584 -15.883 1 90.69 194 MET A O 1
ATOM 1593 N N . ASP A 1 195 ? 19.532 41.54 -13.796 1 92.56 195 ASP A N 1
ATOM 1594 C CA . ASP A 1 195 ? 20.955 41.592 -14.118 1 92.56 195 ASP A CA 1
ATOM 1595 C C . ASP A 1 195 ? 21.678 40.344 -13.617 1 92.56 195 ASP A C 1
ATOM 1597 O O . ASP A 1 195 ? 22.143 40.306 -12.476 1 92.56 195 ASP A O 1
ATOM 1601 N N . HIS A 1 196 ? 21.972 39.498 -14.448 1 90.23 196 HIS A N 1
ATOM 1602 C CA . HIS A 1 196 ? 22.55 38.2 -14.119 1 90.23 196 HIS A CA 1
ATOM 1603 C C . HIS A 1 196 ? 23.999 38.341 -13.665 1 90.23 196 HIS A C 1
ATOM 1605 O O . HIS A 1 196 ? 24.564 37.414 -13.08 1 90.23 196 HIS A O 1
ATOM 1611 N N . GLN A 1 197 ? 24.598 39.46 -13.879 1 90.16 197 GLN A N 1
ATOM 1612 C CA . GLN A 1 197 ? 25.978 39.682 -13.459 1 90.16 197 GLN A CA 1
ATOM 1613 C C . GLN A 1 197 ? 26.071 39.861 -11.947 1 90.16 197 GLN A C 1
ATOM 1615 O O . GLN A 1 197 ? 27.158 39.768 -11.371 1 90.16 197 GLN A O 1
ATOM 1620 N N . THR A 1 198 ? 24.919 39.991 -11.377 1 90.76 198 THR A N 1
ATOM 1621 C CA . THR A 1 198 ? 24.921 40.272 -9.945 1 90.76 198 THR A CA 1
ATOM 1622 C C . THR A 1 198 ? 24.756 38.985 -9.142 1 90.76 198 THR A C 1
ATOM 1624 O O . THR A 1 198 ? 24.701 39.019 -7.911 1 90.76 198 THR A O 1
ATOM 1627 N N . ILE A 1 199 ? 24.803 37.848 -9.75 1 94 199 ILE A N 1
ATOM 1628 C CA . ILE A 1 199 ? 24.557 36.58 -9.071 1 94 199 ILE A CA 1
ATOM 1629 C C . ILE A 1 199 ? 25.744 36.236 -8.175 1 94 199 ILE A C 1
ATOM 1631 O O . ILE A 1 199 ? 26.897 36.301 -8.608 1 94 199 ILE A O 1
ATOM 1635 N N . GLN A 1 200 ? 25.472 35.901 -6.977 1 94.61 200 GLN A N 1
ATOM 1636 C CA . GLN A 1 200 ? 26.456 35.432 -6.008 1 94.61 200 GLN A CA 1
ATOM 1637 C C . GLN A 1 200 ? 26.026 34.108 -5.383 1 94.61 200 GLN A C 1
ATOM 1639 O O . GLN A 1 200 ? 24.851 33.92 -5.062 1 94.61 200 GLN A O 1
ATOM 1644 N N . VAL A 1 201 ? 27.002 33.213 -5.253 1 95.34 201 VAL A N 1
ATOM 1645 C CA . VAL A 1 201 ? 26.743 31.963 -4.547 1 95.34 201 VAL A CA 1
ATOM 1646 C C . VAL A 1 201 ? 26.934 32.168 -3.046 1 95.34 201 VAL A C 1
ATOM 1648 O O . VAL A 1 201 ? 27.992 32.623 -2.605 1 95.34 201 VAL A O 1
ATOM 1651 N N . ILE A 1 202 ? 25.95 31.888 -2.292 1 96.87 202 ILE A N 1
ATOM 1652 C CA . ILE A 1 202 ? 26.018 32.032 -0.842 1 96.87 202 ILE A CA 1
ATOM 1653 C C . ILE A 1 202 ? 26.524 30.733 -0.218 1 96.87 202 ILE A C 1
ATOM 1655 O O . ILE A 1 202 ? 27.407 30.753 0.644 1 96.87 202 ILE A O 1
ATOM 1659 N N . GLU A 1 203 ? 25.952 29.618 -0.564 1 95.58 203 GLU A N 1
ATOM 1660 C CA . GLU A 1 203 ? 26.255 28.284 -0.056 1 95.58 203 GLU A CA 1
ATOM 1661 C C . GLU A 1 203 ? 26.093 27.228 -1.146 1 95.58 203 GLU A C 1
ATOM 1663 O O . GLU A 1 203 ? 25.028 27.116 -1.756 1 95.58 203 GLU A O 1
ATOM 1668 N N . LYS A 1 204 ? 27.068 26.411 -1.415 1 93.88 204 LYS A N 1
ATOM 1669 C CA . LYS A 1 204 ? 27.046 25.417 -2.484 1 93.88 204 LYS A CA 1
ATOM 1670 C C . LYS A 1 204 ? 26.599 24.056 -1.96 1 93.88 204 LYS A C 1
ATOM 1672 O O . LYS A 1 204 ? 26.981 23.653 -0.859 1 93.88 204 LYS A O 1
ATOM 1677 N N . ASP A 1 205 ? 25.831 23.465 -2.701 1 87.06 205 ASP A N 1
ATOM 1678 C CA . ASP A 1 205 ? 25.472 22.075 -2.438 1 87.06 205 ASP A CA 1
ATOM 1679 C C . ASP A 1 205 ? 26.686 21.159 -2.577 1 87.06 205 ASP A C 1
ATOM 1681 O O . ASP A 1 205 ? 27.378 21.187 -3.597 1 87.06 205 ASP A O 1
ATOM 1685 N N . PRO A 1 206 ? 26.952 20.266 -1.686 1 84.98 206 PRO A N 1
ATOM 1686 C CA . PRO A 1 206 ? 28.085 19.349 -1.837 1 84.98 206 PRO A CA 1
ATOM 1687 C C . PRO A 1 206 ? 27.778 18.181 -2.771 1 84.98 206 PRO A C 1
ATOM 1689 O O . PRO A 1 206 ? 28.682 17.431 -3.146 1 84.98 206 PRO A O 1
ATOM 1692 N N . GLY A 1 207 ? 26.58 17.989 -3.28 1 84.06 207 GLY A N 1
ATOM 1693 C CA . GLY A 1 207 ? 26.253 17.021 -4.314 1 84.06 207 GLY A CA 1
ATOM 1694 C C . GLY A 1 207 ? 25.82 15.678 -3.758 1 84.06 207 GLY A C 1
ATOM 1695 O O . GLY A 1 207 ? 25.644 14.716 -4.51 1 84.06 207 GLY A O 1
ATOM 1696 N N . THR A 1 208 ? 25.778 15.378 -2.454 1 77.04 208 THR A N 1
ATOM 1697 C CA . THR A 1 208 ? 25.46 14.077 -1.875 1 77.04 208 THR A CA 1
ATOM 1698 C C . THR A 1 208 ? 23.95 13.87 -1.807 1 77.04 208 THR A C 1
ATOM 1700 O O . THR A 1 208 ? 23.48 12.743 -1.637 1 77.04 208 THR A O 1
ATOM 1703 N N . GLY A 1 209 ? 23.007 14.873 -1.887 1 86.49 209 GLY A N 1
ATOM 1704 C CA . GLY A 1 209 ? 21.556 14.853 -1.78 1 86.49 209 GLY A CA 1
ATOM 1705 C C . GLY A 1 209 ? 21.064 14.844 -0.345 1 86.49 209 GLY A C 1
ATOM 1706 O O . GLY A 1 209 ? 19.857 14.796 -0.098 1 86.49 209 GLY A O 1
ATOM 1707 N N . GLU A 1 210 ? 21.892 14.995 0.623 1 94.36 210 GLU A N 1
ATOM 1708 C CA . GLU A 1 210 ? 21.534 14.887 2.034 1 94.36 210 GLU A CA 1
ATOM 1709 C C . GLU A 1 210 ? 21.639 16.238 2.735 1 94.36 210 GLU A C 1
ATOM 1711 O O . GLU A 1 210 ? 21.305 16.359 3.915 1 94.36 210 GLU A O 1
ATOM 1716 N N . ILE A 1 211 ? 22.102 17.275 1.98 1 96.98 211 ILE A N 1
ATOM 1717 C CA . ILE A 1 211 ? 22.339 18.582 2.582 1 96.98 211 ILE A CA 1
ATOM 1718 C C . ILE A 1 211 ? 21.349 19.598 2.017 1 96.98 211 ILE A C 1
ATOM 1720 O O . ILE A 1 211 ? 21.147 19.668 0.802 1 96.98 211 ILE A O 1
ATOM 1724 N N . PHE A 1 212 ? 20.713 20.4 2.867 1 97.02 212 PHE A N 1
ATOM 1725 C CA . PHE A 1 212 ? 19.744 21.424 2.494 1 97.02 212 PHE A CA 1
ATOM 1726 C C . PHE A 1 212 ? 20.21 22.802 2.947 1 97.02 212 PHE A C 1
ATOM 1728 O O . PHE A 1 212 ? 20.329 23.06 4.147 1 97.02 212 PHE A O 1
ATOM 1735 N N . ASN A 1 213 ? 20.449 23.643 2.02 1 97.93 213 ASN A N 1
ATOM 1736 C CA . ASN A 1 213 ? 20.921 24.988 2.328 1 97.93 213 ASN A CA 1
ATOM 1737 C C . ASN A 1 213 ? 19.799 26.016 2.214 1 97.93 213 ASN A C 1
ATOM 1739 O O . ASN A 1 213 ? 19.248 26.222 1.131 1 97.93 213 ASN A O 1
ATOM 1743 N N . GLY A 1 214 ? 19.451 26.648 3.296 1 97.93 214 GLY A N 1
ATOM 1744 C CA . GLY A 1 214 ? 18.468 27.72 3.283 1 97.93 214 GLY A CA 1
ATOM 1745 C C . GLY A 1 214 ? 17.041 27.219 3.175 1 97.93 214 GLY A C 1
ATOM 1746 O O . GLY A 1 214 ? 16.096 28.01 3.198 1 97.93 214 GLY A O 1
ATOM 1747 N N . ILE A 1 215 ? 16.859 26.005 2.956 1 97.22 215 ILE A N 1
ATOM 1748 C CA . ILE A 1 215 ? 15.56 25.343 2.997 1 97.22 215 ILE A CA 1
ATOM 1749 C C . ILE A 1 215 ? 15.594 24.201 4.011 1 97.22 215 ILE A C 1
ATOM 1751 O O . ILE A 1 215 ? 16.625 23.546 4.182 1 97.22 215 ILE A O 1
ATOM 1755 N N . PRO A 1 216 ? 14.509 23.97 4.676 1 97.06 216 PRO A N 1
ATOM 1756 C CA . PRO A 1 216 ? 14.513 22.924 5.701 1 97.06 216 PRO A CA 1
ATOM 1757 C C . PRO A 1 216 ? 14.374 21.521 5.113 1 97.06 216 PRO A C 1
ATOM 1759 O O . PRO A 1 216 ? 13.829 21.358 4.019 1 97.06 216 PRO A O 1
ATOM 1762 N N . ASP A 1 217 ? 15.001 20.567 5.806 1 96.74 217 ASP A N 1
ATOM 1763 C CA . ASP A 1 217 ? 14.628 19.182 5.535 1 96.74 217 ASP A CA 1
ATOM 1764 C C . ASP A 1 217 ? 13.193 18.903 5.977 1 96.74 217 ASP A C 1
ATOM 1766 O O . ASP A 1 217 ? 12.452 19.827 6.317 1 96.74 217 ASP A O 1
ATOM 1770 N N . TRP A 1 218 ? 12.777 17.668 5.9 1 96.59 218 TRP A N 1
ATOM 1771 C CA . TRP A 1 218 ? 11.372 17.354 6.138 1 96.59 218 TRP A CA 1
ATOM 1772 C C . TRP A 1 218 ? 10.979 17.672 7.577 1 96.59 218 TRP A C 1
ATOM 1774 O O . TRP A 1 218 ? 9.964 18.328 7.819 1 96.59 218 TRP A O 1
ATOM 1784 N N . VAL A 1 219 ? 11.722 17.211 8.589 1 97.5 219 VAL A N 1
ATOM 1785 C CA . VAL A 1 219 ? 11.275 17.291 9.975 1 97.5 219 VAL A CA 1
ATOM 1786 C C . VAL A 1 219 ? 11.286 18.746 10.438 1 97.5 219 VAL A C 1
ATOM 1788 O O . VAL A 1 219 ? 10.432 19.16 11.226 1 97.5 219 VAL A O 1
ATOM 1791 N N . TYR A 1 220 ? 12.266 19.546 9.995 1 97.73 220 TYR A N 1
ATOM 1792 C CA . TYR A 1 220 ? 12.276 20.955 10.373 1 97.73 220 TYR A CA 1
ATOM 1793 C C . TYR A 1 220 ? 11.132 21.708 9.705 1 97.73 220 TYR A C 1
ATOM 1795 O O . TYR A 1 220 ? 10.549 22.618 10.298 1 97.73 220 TYR A O 1
ATOM 1803 N N . GLU A 1 221 ? 10.867 21.367 8.514 1 96.87 221 GLU A N 1
ATOM 1804 C CA . GLU A 1 221 ? 9.736 22 7.843 1 96.87 221 GLU A CA 1
ATOM 1805 C C . GLU A 1 221 ? 8.418 21.632 8.518 1 96.87 221 GLU A C 1
ATOM 1807 O O . GLU A 1 221 ? 7.543 22.484 8.689 1 96.87 221 GLU A O 1
ATOM 1812 N N . GLU A 1 222 ? 8.305 20.426 8.887 1 96.13 222 GLU A N 1
ATOM 1813 C CA . GLU A 1 222 ? 7.041 19.88 9.373 1 96.13 222 GLU A CA 1
ATOM 1814 C C . GLU A 1 222 ? 6.803 20.255 10.833 1 96.13 222 GLU A C 1
ATOM 1816 O O . GLU A 1 222 ? 5.693 20.636 11.208 1 96.13 222 GLU A O 1
ATOM 1821 N N . GLU A 1 223 ? 7.853 20.186 11.639 1 96.72 223 GLU A N 1
ATOM 1822 C CA . GLU A 1 223 ? 7.622 20.178 13.08 1 96.72 223 GLU A CA 1
ATOM 1823 C C . GLU A 1 223 ? 8.174 21.441 13.735 1 96.72 223 GLU A C 1
ATOM 1825 O O . GLU A 1 223 ? 7.75 21.814 14.831 1 96.72 223 GLU A O 1
ATOM 1830 N N . ILE A 1 224 ? 9.107 22.125 13.065 1 97.39 224 ILE A N 1
ATOM 1831 C CA . ILE A 1 224 ? 9.834 23.125 13.84 1 97.39 224 ILE A CA 1
ATOM 1832 C C . ILE A 1 224 ? 9.622 24.507 13.227 1 97.39 224 ILE A C 1
ATOM 1834 O O . ILE A 1 224 ? 9.056 25.396 13.867 1 97.39 224 ILE A O 1
ATOM 1838 N N . ILE A 1 225 ? 9.942 24.599 11.924 1 96.75 225 ILE A N 1
ATOM 1839 C CA . ILE A 1 225 ? 9.926 25.92 11.306 1 96.75 225 ILE A CA 1
ATOM 1840 C C . ILE A 1 225 ? 8.577 26.157 10.63 1 96.75 225 ILE A C 1
ATOM 1842 O O . ILE A 1 225 ? 8.135 27.3 10.497 1 96.75 225 ILE A O 1
ATOM 1846 N N . SER A 1 226 ? 7.904 25.088 10.138 1 95.63 226 SER A N 1
ATOM 1847 C CA . SER A 1 226 ? 6.607 25.154 9.473 1 95.63 226 SER A CA 1
ATOM 1848 C C . SER A 1 226 ? 6.627 26.152 8.32 1 95.63 226 SER A C 1
ATOM 1850 O O . SER A 1 226 ? 5.697 26.946 8.163 1 95.63 226 SER A O 1
ATOM 1852 N N . LYS A 1 227 ? 7.699 26.176 7.608 1 95.94 227 LYS A N 1
ATOM 1853 C CA . LYS A 1 227 ? 7.89 27.021 6.432 1 95.94 227 LYS A CA 1
ATOM 1854 C C . LYS A 1 227 ? 8.7 26.297 5.36 1 95.94 227 LYS A C 1
ATOM 1856 O O . LYS A 1 227 ? 9.312 25.262 5.631 1 95.94 227 LYS A O 1
ATOM 1861 N N . ASP A 1 228 ? 8.722 26.917 4.206 1 96.51 228 ASP A N 1
ATOM 1862 C CA . ASP A 1 228 ? 9.424 26.303 3.083 1 96.51 228 ASP A CA 1
ATOM 1863 C C . ASP A 1 228 ? 10.853 26.83 2.974 1 96.51 228 ASP A C 1
ATOM 1865 O O . ASP A 1 228 ? 11.547 26.56 1.991 1 96.51 228 ASP A O 1
ATOM 1869 N N . ASN A 1 229 ? 11.246 27.64 3.945 1 97.53 229 ASN A N 1
ATOM 1870 C CA . ASN A 1 229 ? 12.598 28.188 3.949 1 97.53 229 ASN A CA 1
ATOM 1871 C C . ASN A 1 229 ? 13.143 28.326 5.367 1 97.53 229 ASN A C 1
ATOM 1873 O O . ASN A 1 229 ? 12.378 28.322 6.334 1 97.53 229 ASN A O 1
ATOM 1877 N N . ALA A 1 230 ? 14.393 28.345 5.471 1 98.28 230 ALA A N 1
ATOM 1878 C CA . ALA A 1 230 ? 15.123 28.616 6.707 1 98.28 230 ALA A CA 1
ATOM 1879 C C . ALA A 1 230 ? 16.064 29.805 6.538 1 98.28 230 ALA A C 1
ATOM 1881 O O . ALA A 1 230 ? 17.274 29.682 6.743 1 98.28 230 ALA A O 1
ATOM 1882 N N . LEU A 1 231 ? 15.453 30.931 6.157 1 98.36 231 LEU A N 1
ATOM 1883 C CA . LEU A 1 231 ? 16.145 32.187 5.89 1 98.36 231 LEU A CA 1
ATOM 1884 C C . LEU A 1 231 ? 15.59 33.31 6.759 1 98.36 231 LEU A C 1
ATOM 1886 O O . LEU A 1 231 ? 14.372 33.467 6.875 1 98.36 231 LEU A O 1
ATOM 1890 N N . TRP A 1 232 ? 16.525 34.123 7.353 1 98.26 232 TRP A N 1
ATOM 1891 C CA . TRP A 1 232 ? 16.132 35.264 8.173 1 98.26 232 TRP A CA 1
ATOM 1892 C C . TRP A 1 232 ? 17.001 36.479 7.869 1 98.26 232 TRP A C 1
ATOM 1894 O O . TRP A 1 232 ? 18.167 36.532 8.269 1 98.26 232 TRP A O 1
ATOM 1904 N N . TRP A 1 233 ? 16.427 37.497 7.234 1 97.78 233 TRP A N 1
ATOM 1905 C CA . TRP A 1 233 ? 17.144 38.704 6.835 1 97.78 233 TRP A CA 1
ATOM 1906 C C . TRP A 1 233 ? 17.324 39.648 8.019 1 97.78 233 TRP A C 1
ATOM 1908 O O . TRP A 1 233 ? 16.42 39.798 8.844 1 97.78 233 TRP A O 1
ATOM 1918 N N . SER A 1 234 ? 18.513 40.27 8.07 1 97.07 234 SER A N 1
ATOM 1919 C CA . SER A 1 234 ? 18.665 41.373 9.014 1 97.07 234 SER A CA 1
ATOM 1920 C C . SER A 1 234 ? 17.763 42.546 8.644 1 97.07 234 SER A C 1
ATOM 1922 O O . SER A 1 234 ? 17.354 42.681 7.489 1 97.07 234 SER A O 1
ATOM 1924 N N . PRO A 1 235 ? 17.438 43.397 9.58 1 93.53 235 PRO A N 1
ATOM 1925 C CA . PRO A 1 235 ? 16.519 44.508 9.322 1 93.53 235 PRO A CA 1
ATOM 1926 C C . PRO A 1 235 ? 16.98 45.399 8.171 1 93.53 235 PRO A C 1
ATOM 1928 O O . PRO A 1 235 ? 16.151 45.946 7.439 1 93.53 235 PRO A O 1
ATOM 1931 N N . GLU A 1 236 ? 18.283 45.523 7.945 1 94.26 236 GLU A N 1
ATOM 1932 C CA . GLU A 1 236 ? 18.798 46.395 6.894 1 94.26 236 GLU A CA 1
ATOM 1933 C C . GLU A 1 236 ? 19.005 45.627 5.592 1 94.26 236 GLU A C 1
ATOM 1935 O O . GLU A 1 236 ? 19.424 46.202 4.585 1 94.26 236 GLU A O 1
ATOM 1940 N N . GLY A 1 237 ? 18.804 44.376 5.588 1 95.41 237 GLY A N 1
ATOM 1941 C CA . GLY A 1 237 ? 18.833 43.562 4.384 1 95.41 237 GLY A CA 1
ATOM 1942 C C . GLY A 1 237 ? 20.239 43.265 3.898 1 95.41 237 GLY A C 1
ATOM 1943 O O . GLY A 1 237 ? 20.423 42.744 2.796 1 95.41 237 GLY A O 1
ATOM 1944 N N . ASN A 1 238 ? 21.249 43.584 4.686 1 96.08 238 ASN A N 1
ATOM 1945 C CA . ASN A 1 238 ? 22.622 43.398 4.229 1 96.08 238 ASN A CA 1
ATOM 1946 C C . ASN A 1 238 ? 23.258 42.159 4.853 1 96.08 238 ASN A C 1
ATOM 1948 O O . ASN A 1 238 ? 24.406 41.828 4.554 1 96.08 238 ASN A O 1
ATOM 1952 N N . LYS A 1 239 ? 22.586 41.479 5.762 1 97.77 239 LYS A N 1
ATOM 1953 C CA . LYS A 1 239 ? 23.006 40.206 6.342 1 97.77 239 LYS A CA 1
ATOM 1954 C C . LYS A 1 239 ? 21.882 39.176 6.279 1 97.77 239 LYS A C 1
ATOM 1956 O O . LYS A 1 239 ? 20.704 39.529 6.353 1 97.77 239 LYS A O 1
ATOM 1961 N N . LEU A 1 240 ? 22.221 37.95 6.077 1 98.12 240 LEU A N 1
ATOM 1962 C CA . LEU A 1 240 ? 21.268 36.849 5.994 1 98.12 240 LEU A CA 1
ATOM 1963 C C . LEU A 1 240 ? 21.685 35.699 6.905 1 98.12 240 LEU A C 1
ATOM 1965 O O . LEU A 1 240 ? 22.771 35.138 6.746 1 98.12 240 LEU A O 1
ATOM 1969 N N . LEU A 1 241 ? 20.909 35.424 7.924 1 98.64 241 LEU A N 1
ATOM 1970 C CA . LEU A 1 241 ? 21.063 34.203 8.706 1 98.64 241 LEU A CA 1
ATOM 1971 C C . LEU A 1 241 ? 20.32 33.042 8.054 1 98.64 241 LEU A C 1
ATOM 1973 O O . LEU A 1 241 ? 19.187 33.204 7.595 1 98.64 241 LEU A O 1
ATOM 1977 N N . TYR A 1 242 ? 20.952 31.875 7.866 1 98.6 242 TYR A N 1
ATOM 1978 C CA . TYR A 1 242 ? 20.303 30.739 7.221 1 98.6 242 TYR A CA 1
ATOM 1979 C C . TYR A 1 242 ? 20.729 29.427 7.871 1 98.6 242 TYR A C 1
ATOM 1981 O O . TYR A 1 242 ? 21.768 29.364 8.533 1 98.6 242 TYR A O 1
ATOM 1989 N N . GLY A 1 243 ? 19.872 28.439 7.765 1 98.36 243 GLY A N 1
ATOM 1990 C CA . GLY A 1 243 ? 20.17 27.108 8.269 1 98.36 243 GLY A CA 1
ATOM 1991 C C . GLY A 1 243 ? 20.682 26.165 7.196 1 98.36 243 GLY A C 1
ATOM 1992 O O . GLY A 1 243 ? 20.245 26.23 6.045 1 98.36 243 GLY A O 1
ATOM 1993 N N . VAL A 1 244 ? 21.612 25.33 7.559 1 98 244 VAL A N 1
ATOM 1994 C CA . VAL A 1 244 ? 22.086 24.214 6.747 1 98 244 VAL A CA 1
ATOM 1995 C C . VAL A 1 244 ? 21.77 22.895 7.448 1 98 244 VAL A C 1
ATOM 1997 O O . VAL A 1 244 ? 22.232 22.653 8.566 1 98 244 VAL A O 1
ATOM 2000 N N . PHE A 1 245 ? 21.04 22.067 6.808 1 97.99 245 PHE A N 1
ATOM 2001 C CA . PHE A 1 245 ? 20.598 20.822 7.425 1 97.99 245 PHE A CA 1
ATOM 2002 C C . PHE A 1 245 ? 21.298 19.626 6.791 1 97.99 245 PHE A C 1
ATOM 2004 O O . PHE A 1 245 ? 21.488 19.584 5.574 1 97.99 245 PHE A O 1
ATOM 2011 N N . ASN A 1 246 ? 21.723 18.73 7.564 1 97.71 246 ASN A N 1
ATOM 2012 C CA . ASN A 1 246 ? 22.432 17.522 7.154 1 97.71 246 ASN A CA 1
ATOM 2013 C C . ASN A 1 246 ? 21.678 16.262 7.568 1 97.71 246 ASN A C 1
ATOM 2015 O O . ASN A 1 246 ? 21.637 15.918 8.75 1 97.71 246 ASN A O 1
ATOM 2019 N N . ASP A 1 247 ? 21.17 15.523 6.621 1 97.62 247 ASP A N 1
ATOM 2020 C CA . ASP A 1 247 ? 20.368 14.33 6.874 1 97.62 247 ASP A CA 1
ATOM 2021 C C . ASP A 1 247 ? 21.196 13.061 6.687 1 97.62 247 ASP A C 1
ATOM 2023 O O . ASP A 1 247 ? 20.647 11.96 6.61 1 97.62 247 ASP A O 1
ATOM 2027 N N . SER A 1 248 ? 22.508 13.141 6.637 1 96.62 248 SER A N 1
ATOM 2028 C CA . SER A 1 248 ? 23.365 12.004 6.317 1 96.62 248 SER A CA 1
ATOM 2029 C C . SER A 1 248 ? 23.209 10.888 7.344 1 96.62 248 SER A C 1
ATOM 2031 O O . SER A 1 248 ? 23.449 9.718 7.039 1 96.62 248 SER A O 1
ATOM 2033 N N . ARG A 1 249 ? 22.775 11.212 8.568 1 96.76 249 ARG A N 1
ATOM 2034 C CA . ARG A 1 249 ? 22.639 10.201 9.612 1 96.76 249 ARG A CA 1
ATOM 2035 C C . ARG A 1 249 ? 21.178 9.813 9.812 1 96.76 249 ARG A C 1
ATOM 2037 O O . ARG A 1 249 ? 20.862 8.98 10.664 1 96.76 249 ARG A O 1
ATOM 2044 N N . VAL A 1 250 ? 20.237 10.451 9.129 1 97.75 250 VAL A N 1
ATOM 2045 C CA . VAL A 1 250 ? 18.816 10.135 9.228 1 97.75 250 VAL A CA 1
ATOM 2046 C C . VAL A 1 250 ? 18.478 8.976 8.293 1 97.75 250 VAL A C 1
ATOM 2048 O O . VAL A 1 250 ? 18.764 9.033 7.094 1 97.75 250 VAL A O 1
ATOM 2051 N N . ARG A 1 251 ? 17.912 7.974 8.836 1 95.83 251 ARG A N 1
ATOM 2052 C CA . ARG A 1 251 ? 17.527 6.824 8.024 1 95.83 251 ARG A CA 1
ATOM 2053 C C . ARG A 1 251 ? 16.4 7.186 7.062 1 95.83 251 ARG A C 1
ATOM 2055 O O . ARG A 1 251 ? 15.424 7.828 7.454 1 95.83 251 ARG A O 1
ATOM 2062 N N . PRO A 1 252 ? 16.517 6.85 5.812 1 94.7 252 PRO A N 1
ATOM 2063 C CA . PRO A 1 252 ? 15.446 7.14 4.856 1 94.7 252 PRO A CA 1
ATOM 2064 C C . PRO A 1 252 ? 14.267 6.177 4.98 1 94.7 252 PRO A C 1
ATOM 2066 O O . PRO A 1 252 ? 14.453 5.01 5.333 1 94.7 252 PRO A O 1
ATOM 2069 N N . TYR A 1 253 ? 13.098 6.628 4.862 1 94.86 253 TYR A N 1
ATOM 2070 C CA . TYR A 1 253 ? 11.881 5.849 4.66 1 94.86 253 TYR A CA 1
ATOM 2071 C C . TYR A 1 253 ? 11.458 5.867 3.196 1 94.86 253 TYR A C 1
ATOM 2073 O O . TYR A 1 253 ? 11.464 6.921 2.555 1 94.86 253 TYR A O 1
ATOM 2081 N N . TYR A 1 254 ? 11.142 4.717 2.656 1 93.36 254 TYR A N 1
ATOM 2082 C CA . TYR A 1 254 ? 10.762 4.591 1.253 1 93.36 254 TYR A CA 1
ATOM 2083 C C . TYR A 1 254 ? 9.296 4.198 1.118 1 93.36 254 TYR A C 1
ATOM 2085 O O . TYR A 1 254 ? 8.79 3.386 1.896 1 93.36 254 TYR A O 1
ATOM 2093 N N . TYR A 1 255 ? 8.543 4.782 0.254 1 93.15 255 TYR A N 1
ATOM 2094 C CA . TYR A 1 255 ? 7.183 4.373 -0.077 1 93.15 255 TYR A CA 1
ATOM 2095 C C . TYR A 1 255 ? 6.921 4.509 -1.572 1 93.15 255 TYR A C 1
ATOM 2097 O O . TYR A 1 255 ? 7.533 5.343 -2.243 1 93.15 255 TYR A O 1
ATOM 2105 N N . PRO A 1 256 ? 6.071 3.722 -2.091 1 93.36 256 PRO A N 1
ATOM 2106 C CA . PRO A 1 256 ? 5.822 3.761 -3.534 1 93.36 256 PRO A CA 1
ATOM 2107 C C . PRO A 1 256 ? 4.963 4.952 -3.953 1 93.36 256 PRO A C 1
ATOM 2109 O O . PRO A 1 256 ? 4.055 5.352 -3.219 1 93.36 256 PRO A O 1
ATOM 2112 N N . TYR A 1 257 ? 5.289 5.514 -4.993 1 94.83 257 TYR A N 1
ATOM 2113 C CA . TYR A 1 257 ? 4.452 6.433 -5.756 1 94.83 257 TYR A CA 1
ATOM 2114 C C . TYR A 1 257 ? 4.16 5.879 -7.145 1 94.83 257 TYR A C 1
ATOM 2116 O O . TYR A 1 257 ? 5.055 5.804 -7.991 1 94.83 257 TYR A O 1
ATOM 2124 N N . TYR A 1 258 ? 2.943 5.508 -7.375 1 95.95 258 TYR A N 1
ATOM 2125 C CA . TYR A 1 258 ? 2.585 4.78 -8.587 1 95.95 258 TYR A CA 1
ATOM 2126 C C . TYR A 1 258 ? 2.434 5.729 -9.77 1 95.95 258 TYR A C 1
ATOM 2128 O O . TYR A 1 258 ? 2.627 5.332 -10.921 1 95.95 258 TYR A O 1
ATOM 2136 N N . GLY A 1 259 ? 2.134 6.994 -9.548 1 93.23 259 GLY A N 1
ATOM 2137 C CA . GLY A 1 259 ? 2.146 8.019 -10.579 1 93.23 259 GLY A CA 1
ATOM 2138 C C . GLY A 1 259 ? 1.052 7.838 -11.614 1 93.23 259 GLY A C 1
ATOM 2139 O O . GLY A 1 259 ? -0.071 7.456 -11.277 1 93.23 259 GLY A O 1
ATOM 2140 N N . GLU A 1 260 ? 1.372 8.098 -12.837 1 92.18 260 GLU A N 1
ATOM 2141 C CA . GLU A 1 260 ? 0.416 8.016 -13.938 1 92.18 260 GLU A CA 1
ATOM 2142 C C . GLU A 1 260 ? 0.246 6.576 -14.415 1 92.18 260 GLU A C 1
ATOM 2144 O O . GLU A 1 260 ? 1.175 5.772 -14.322 1 92.18 260 GLU A O 1
ATOM 2149 N N . GLU A 1 261 ? -0.856 6.335 -14.974 1 90.76 261 GLU A N 1
ATOM 2150 C CA . GLU A 1 261 ? -1.171 5.009 -15.497 1 90.76 261 GLU A CA 1
ATOM 2151 C C . GLU A 1 261 ? -0.165 4.584 -16.563 1 90.76 261 GLU A C 1
ATOM 2153 O O . GLU A 1 261 ? 0.134 3.396 -16.703 1 90.76 261 GLU A O 1
ATOM 2158 N N . SER A 1 262 ? 0.388 5.555 -17.241 1 90.09 262 SER A N 1
ATOM 2159 C CA . SER A 1 262 ? 1.289 5.27 -18.353 1 90.09 262 SER A CA 1
ATOM 2160 C C . SER A 1 262 ? 2.669 4.855 -17.854 1 90.09 262 SER A C 1
ATOM 2162 O O . SER A 1 262 ? 3.488 4.351 -18.624 1 90.09 262 SER A O 1
ATOM 2164 N N . SER A 1 263 ? 2.919 5.071 -16.572 1 90.18 263 SER A N 1
ATOM 2165 C CA . SER A 1 263 ? 4.205 4.681 -16.004 1 90.18 263 SER A CA 1
ATOM 2166 C C . SER A 1 263 ? 4.235 3.194 -15.669 1 90.18 263 SER A C 1
ATOM 2168 O O . SER A 1 263 ? 3.548 2.746 -14.748 1 90.18 263 SER A O 1
ATOM 2170 N N . ALA A 1 264 ? 5.081 2.469 -16.295 1 94 264 ALA A N 1
ATOM 2171 C CA . ALA A 1 264 ? 5.145 1.025 -16.084 1 94 264 ALA A CA 1
ATOM 2172 C C . ALA A 1 264 ? 5.731 0.695 -14.714 1 94 264 ALA A C 1
ATOM 2174 O O . ALA A 1 264 ? 5.377 -0.319 -14.108 1 94 264 ALA A O 1
ATOM 2175 N N . TYR A 1 265 ? 6.736 1.362 -14.089 1 93.77 265 TYR A N 1
ATOM 2176 C CA . TYR A 1 265 ? 7.433 0.984 -12.865 1 93.77 265 TYR A CA 1
ATOM 2177 C C . TYR A 1 265 ? 7.077 1.927 -11.721 1 93.77 265 TYR A C 1
ATOM 2179 O O . TYR A 1 265 ? 7.377 1.644 -10.559 1 93.77 265 TYR A O 1
ATOM 2187 N N . GLY A 1 266 ? 6.306 3.015 -11.826 1 89.84 266 GLY A N 1
ATOM 2188 C CA . GLY A 1 266 ? 6.182 4.005 -10.767 1 89.84 266 GLY A CA 1
ATOM 2189 C C . GLY A 1 266 ? 7.521 4.508 -10.261 1 89.84 266 GLY A C 1
ATOM 2190 O O . GLY A 1 266 ? 8.529 4.422 -10.966 1 89.84 266 GLY A O 1
ATOM 2191 N N . THR A 1 267 ? 7.54 5.099 -9.07 1 90.79 267 THR A N 1
ATOM 2192 C CA . THR A 1 267 ? 8.763 5.602 -8.453 1 90.79 267 THR A CA 1
ATOM 2193 C C . THR A 1 267 ? 8.79 5.275 -6.963 1 90.79 267 THR A C 1
ATOM 2195 O O . THR A 1 267 ? 7.745 5.038 -6.355 1 90.79 267 THR A O 1
ATOM 2198 N N . ASN A 1 268 ? 9.939 5.062 -6.461 1 90.82 268 ASN A N 1
ATOM 2199 C CA . ASN A 1 268 ? 10.157 4.917 -5.026 1 90.82 268 ASN A CA 1
ATOM 2200 C C . ASN A 1 268 ? 10.553 6.242 -4.382 1 90.82 268 ASN A C 1
ATOM 2202 O O . ASN A 1 268 ? 11.659 6.739 -4.605 1 90.82 268 ASN A O 1
ATOM 2206 N N . MET A 1 269 ? 9.647 6.733 -3.6 1 92.33 269 MET A N 1
ATOM 2207 C CA . MET A 1 269 ? 9.91 8.007 -2.936 1 92.33 269 MET A CA 1
ATOM 2208 C C . MET A 1 269 ? 10.76 7.803 -1.686 1 92.33 269 MET A C 1
ATOM 2210 O O . MET A 1 269 ? 10.578 6.825 -0.959 1 92.33 269 MET A O 1
ATOM 2214 N N . LYS A 1 270 ? 11.717 8.655 -1.54 1 92.12 270 LYS A N 1
ATOM 2215 C CA . LYS A 1 270 ? 12.616 8.629 -0.389 1 92.12 270 LYS A CA 1
ATOM 2216 C C . LYS A 1 270 ? 12.439 9.874 0.475 1 92.12 270 LYS A C 1
ATOM 2218 O O . LYS A 1 270 ? 12.428 10.995 -0.037 1 92.12 270 LYS A O 1
ATOM 2223 N N . ILE A 1 271 ? 12.238 9.708 1.712 1 93.69 271 ILE A N 1
ATOM 2224 C CA . ILE A 1 271 ? 12.141 10.805 2.67 1 93.69 271 ILE A CA 1
ATOM 2225 C C . ILE A 1 271 ? 13.017 10.508 3.884 1 93.69 271 ILE A C 1
ATOM 2227 O O . ILE A 1 271 ? 12.933 9.425 4.469 1 93.69 271 ILE A O 1
ATOM 2231 N N . TYR A 1 272 ? 13.99 11.388 4.149 1 96.28 272 TYR A N 1
ATOM 2232 C CA . TYR A 1 272 ? 14.698 11.258 5.418 1 96.28 272 TYR A CA 1
ATOM 2233 C C . TYR A 1 272 ? 13.776 11.569 6.591 1 96.28 272 TYR A C 1
ATOM 2235 O O . TYR A 1 272 ? 13.374 12.719 6.784 1 96.28 272 TYR A O 1
ATOM 2243 N N . TYR A 1 273 ? 13.333 10.584 7.254 1 97.24 273 TYR A N 1
ATOM 2244 C CA . TYR A 1 273 ? 12.276 10.652 8.258 1 97.24 273 TYR A CA 1
ATOM 2245 C C . TYR A 1 273 ? 12.772 10.144 9.606 1 97.24 273 TYR A C 1
ATOM 2247 O O . TYR A 1 273 ? 12.741 8.94 9.873 1 97.24 273 TYR A O 1
ATOM 2255 N N . PRO A 1 274 ? 13.246 11.025 10.512 1 98.18 274 PRO A N 1
ATOM 2256 C CA . PRO A 1 274 ? 13.723 10.547 11.812 1 98.18 274 PRO A CA 1
ATOM 2257 C C . PRO A 1 274 ? 12.598 10.001 12.689 1 98.18 274 PRO A C 1
ATOM 2259 O O . PRO A 1 274 ? 11.59 10.68 12.899 1 98.18 274 PRO A O 1
ATOM 2262 N N . LYS A 1 275 ? 12.701 8.813 13.166 1 98.15 275 LYS A N 1
ATOM 2263 C CA . LYS A 1 275 ? 11.751 8.175 14.072 1 98.15 275 LYS A CA 1
ATOM 2264 C C . LYS A 1 275 ? 12.303 8.111 15.493 1 98.15 275 LYS A C 1
ATOM 2266 O O . LYS A 1 275 ? 13.499 8.318 15.709 1 98.15 275 LYS A O 1
ATOM 2271 N N . PRO A 1 276 ? 11.455 7.917 16.519 1 98.06 276 PRO A N 1
ATOM 2272 C CA . PRO A 1 276 ? 11.922 7.922 17.907 1 98.06 276 PRO A CA 1
ATOM 2273 C C . PRO A 1 276 ? 13.038 6.911 18.158 1 98.06 276 PRO A C 1
ATOM 2275 O O . PRO A 1 276 ? 12.94 5.758 17.729 1 98.06 276 PRO A O 1
ATOM 2278 N N . GLY A 1 277 ? 14.054 7.351 18.791 1 96.87 277 GLY A N 1
ATOM 2279 C CA . GLY A 1 277 ? 15.169 6.475 19.114 1 96.87 277 GLY A CA 1
ATOM 2280 C C . GLY A 1 277 ? 16.248 6.466 18.047 1 96.87 277 GLY A C 1
ATOM 2281 O O . GLY A 1 277 ? 17.347 5.956 18.273 1 96.87 277 GLY A O 1
ATOM 2282 N N . TYR A 1 278 ? 16.04 7.048 16.875 1 97.54 278 TYR A N 1
ATOM 2283 C CA . TYR A 1 278 ? 16.997 7.119 15.777 1 97.54 278 TYR A CA 1
ATOM 2284 C C . TYR A 1 278 ? 17.567 8.526 15.641 1 97.54 278 TYR A C 1
ATOM 2286 O O . TYR A 1 278 ? 17.034 9.477 16.217 1 97.54 278 TYR A O 1
ATOM 2294 N N . PRO A 1 279 ? 18.602 8.748 14.891 1 97.5 279 PRO A N 1
ATOM 2295 C CA . PRO A 1 279 ? 19.246 10.059 14.779 1 97.5 279 PRO A CA 1
ATOM 2296 C C . PRO A 1 279 ? 18.371 11.088 14.067 1 97.5 279 PRO A C 1
ATOM 2298 O O . PRO A 1 279 ? 17.698 10.759 13.087 1 97.5 279 PRO A O 1
ATOM 2301 N N . ASN A 1 280 ? 18.386 12.307 14.59 1 98.08 280 ASN A N 1
ATOM 2302 C CA . ASN A 1 280 ? 17.8 13.467 13.927 1 98.08 280 ASN A CA 1
ATOM 2303 C C . ASN A 1 280 ? 18.794 14.132 12.979 1 98.08 280 ASN A C 1
ATOM 2305 O O . ASN A 1 280 ? 19.992 13.849 13.029 1 98.08 280 ASN A O 1
ATOM 2309 N N . PRO A 1 281 ? 18.288 14.994 12.096 1 97.65 281 PRO A N 1
ATOM 2310 C CA . PRO A 1 281 ? 19.233 15.781 11.3 1 97.65 281 PRO A CA 1
ATOM 2311 C C . PRO A 1 281 ? 20.101 16.702 12.154 1 97.65 281 PRO A C 1
ATOM 2313 O O . PRO A 1 281 ? 19.648 17.198 13.189 1 97.65 281 PRO A O 1
ATOM 2316 N N . THR A 1 282 ? 21.324 16.857 11.736 1 97.18 282 THR A N 1
ATOM 2317 C CA . THR A 1 282 ? 22.15 17.916 12.306 1 97.18 282 THR A CA 1
ATOM 2318 C C . THR A 1 282 ? 22.022 19.199 11.491 1 97.18 282 THR A C 1
ATOM 2320 O O . THR A 1 282 ? 21.499 19.183 10.374 1 97.18 282 THR A O 1
ATOM 2323 N N . PHE A 1 283 ? 22.417 20.304 12.104 1 97.67 283 PHE A N 1
ATOM 2324 C CA . PHE A 1 283 ? 22.287 21.57 11.393 1 97.67 283 PHE A CA 1
ATOM 2325 C C . PHE A 1 283 ? 23.378 22.545 11.82 1 97.67 283 PHE A C 1
ATOM 2327 O O . PHE A 1 283 ? 24.041 22.336 12.838 1 97.67 283 PHE A O 1
ATOM 2334 N N . THR A 1 284 ? 23.619 23.483 10.977 1 97.26 284 THR A N 1
ATOM 2335 C CA . THR A 1 284 ? 24.455 24.641 11.276 1 97.26 284 THR A CA 1
ATOM 2336 C C . THR A 1 284 ? 23.734 25.937 10.916 1 97.26 284 THR A C 1
ATOM 2338 O O . THR A 1 284 ? 23.021 25.998 9.912 1 97.26 284 THR A O 1
ATOM 2341 N N . LEU A 1 285 ? 23.858 26.915 11.779 1 98.53 285 LEU A N 1
ATOM 2342 C CA . LEU A 1 285 ? 23.367 28.261 11.505 1 98.53 285 LEU A CA 1
ATOM 2343 C C . LEU A 1 285 ? 24.512 29.189 11.114 1 98.53 285 LEU A C 1
ATOM 2345 O O . LEU A 1 285 ? 25.556 29.204 11.771 1 98.53 285 LEU A O 1
ATOM 2349 N N . LYS A 1 286 ? 24.29 29.876 10.042 1 98.46 286 LYS A N 1
ATOM 2350 C CA . LYS A 1 286 ? 25.325 30.752 9.5 1 98.46 286 LYS A CA 1
ATOM 2351 C C . LYS A 1 286 ? 24.772 32.144 9.211 1 98.46 286 LYS A C 1
ATOM 2353 O O . LYS A 1 286 ? 23.572 32.305 8.98 1 98.46 286 LYS A O 1
ATOM 2358 N N . ILE A 1 287 ? 25.664 33.146 9.244 1 98.52 287 ILE A N 1
ATOM 2359 C CA . ILE A 1 287 ? 25.319 34.501 8.831 1 98.52 287 ILE A CA 1
ATOM 2360 C C . ILE A 1 287 ? 26.235 34.942 7.691 1 98.52 287 ILE A C 1
ATOM 2362 O O . ILE A 1 287 ? 27.458 34.973 7.846 1 98.52 287 ILE A O 1
ATOM 2366 N N . ARG A 1 288 ? 25.656 35.223 6.595 1 97.99 288 ARG A N 1
ATOM 2367 C CA . ARG A 1 288 ? 26.358 35.812 5.46 1 97.99 288 ARG A CA 1
ATOM 2368 C C . ARG A 1 288 ? 26.275 37.334 5.493 1 97.99 288 ARG A C 1
ATOM 2370 O O . ARG A 1 288 ? 25.181 37.9 5.548 1 97.99 288 ARG A O 1
ATOM 2377 N N . LYS A 1 289 ? 27.414 37.997 5.412 1 96.81 289 LYS A N 1
ATOM 2378 C CA . LYS A 1 289 ? 27.497 39.447 5.264 1 96.81 289 LYS A CA 1
ATOM 2379 C C . LYS A 1 289 ? 27.748 39.838 3.81 1 96.81 289 LYS A C 1
ATOM 2381 O O . LYS A 1 289 ? 28.817 39.56 3.263 1 96.81 289 LYS A O 1
ATOM 2386 N N . PHE A 1 290 ? 26.875 40.535 3.225 1 94.25 290 PHE A N 1
ATOM 2387 C CA . PHE A 1 290 ? 26.955 40.782 1.79 1 94.25 290 PHE A CA 1
ATOM 2388 C C . PHE A 1 290 ? 27.966 41.881 1.485 1 94.25 290 PHE A C 1
ATOM 2390 O O . PHE A 1 290 ? 28.567 41.898 0.409 1 94.25 290 PHE A O 1
ATOM 2397 N N . GLU A 1 291 ? 28.194 42.793 2.405 1 90.12 291 GLU A N 1
ATOM 2398 C CA . GLU A 1 291 ? 29.144 43.88 2.186 1 90.12 291 GLU A CA 1
ATOM 2399 C C . GLU A 1 291 ? 30.577 43.359 2.137 1 90.12 291 GLU A C 1
ATOM 2401 O O . GLU A 1 291 ? 31.36 43.759 1.273 1 90.12 291 GLU A O 1
ATOM 2406 N N . SER A 1 292 ? 30.808 43.007 3.258 1 91.95 292 SER A N 1
ATOM 2407 C CA . SER A 1 292 ? 32.173 42.497 3.347 1 91.95 292 SER A CA 1
ATOM 2408 C C . SER A 1 292 ? 32.298 41.132 2.678 1 91.95 292 SER A C 1
ATOM 2410 O O . SER A 1 292 ? 33.404 40.616 2.512 1 91.95 292 SER A O 1
ATOM 2412 N N . ASN A 1 293 ? 31.305 40.027 2.164 1 91.74 293 ASN A N 1
ATOM 2413 C CA . ASN A 1 293 ? 31.243 38.682 1.601 1 91.74 293 ASN A CA 1
ATOM 2414 C C . ASN A 1 293 ? 31.795 37.642 2.571 1 91.74 293 ASN A C 1
ATOM 2416 O O . ASN A 1 293 ? 32.405 36.657 2.15 1 91.74 293 ASN A O 1
ATOM 2420 N N . GLU A 1 294 ? 31.688 37.842 3.757 1 95.35 294 GLU A N 1
ATOM 2421 C CA . GLU A 1 294 ? 32.141 36.927 4.799 1 95.35 294 GLU A CA 1
ATOM 2422 C C . GLU A 1 294 ? 30.973 36.15 5.399 1 95.35 294 GLU A C 1
ATOM 2424 O O . GLU A 1 294 ? 29.858 36.668 5.49 1 95.35 294 GLU A O 1
ATOM 2429 N N . THR A 1 295 ? 31.21 34.908 5.755 1 97.04 295 THR A N 1
ATOM 2430 C CA . THR A 1 295 ? 30.221 34.069 6.422 1 97.04 295 THR A CA 1
ATOM 2431 C C . THR A 1 295 ? 30.726 33.62 7.79 1 97.04 295 THR A C 1
ATOM 2433 O O . THR A 1 295 ? 31.856 33.142 7.914 1 97.04 295 THR A O 1
ATOM 2436 N N . VAL A 1 296 ? 29.976 33.76 8.821 1 97.26 296 VAL A N 1
ATOM 2437 C CA . VAL A 1 296 ? 30.318 33.266 10.151 1 97.26 296 VAL A CA 1
ATOM 2438 C C . VAL A 1 296 ? 29.327 32.183 10.57 1 97.26 296 VAL A C 1
ATOM 2440 O O . VAL A 1 296 ? 28.157 32.219 10.181 1 97.26 296 VAL A O 1
ATOM 2443 N N . THR A 1 297 ? 29.77 31.244 11.32 1 97.36 297 THR A N 1
ATOM 2444 C CA . THR A 1 297 ? 28.947 30.146 11.815 1 97.36 297 THR A CA 1
ATOM 2445 C C . THR A 1 297 ? 28.597 30.353 13.286 1 97.36 297 THR A C 1
ATOM 2447 O O . THR A 1 297 ? 29.458 30.716 14.089 1 97.36 297 THR A O 1
ATOM 2450 N N . LEU A 1 298 ? 27.351 30.198 13.602 1 97.8 298 LEU A N 1
ATOM 2451 C CA . LEU A 1 298 ? 26.91 30.319 14.987 1 97.8 298 LEU A CA 1
ATOM 2452 C C . LEU A 1 298 ? 27.057 28.992 15.723 1 97.8 298 LEU A C 1
ATOM 2454 O O . LEU A 1 298 ? 26.808 27.929 15.15 1 97.8 298 LEU A O 1
ATOM 2458 N N . LYS A 1 299 ? 27.466 29.059 16.942 1 94.59 299 LYS A N 1
ATOM 2459 C CA . LYS A 1 299 ? 27.614 27.855 17.754 1 94.59 299 LYS A CA 1
ATOM 2460 C C . LYS A 1 299 ? 26.451 27.704 18.731 1 94.59 299 LYS A C 1
ATOM 2462 O O . LYS A 1 299 ? 25.958 28.695 19.275 1 94.59 299 LYS A O 1
ATOM 2467 N N . PRO A 1 300 ? 26.011 26.533 18.931 1 96.17 300 PRO A N 1
ATOM 2468 C CA . PRO A 1 300 ? 25.025 26.319 19.993 1 96.17 300 PRO A CA 1
ATOM 2469 C C . PRO A 1 300 ? 25.583 26.609 21.384 1 96.17 300 PRO A C 1
ATOM 2471 O O . PRO A 1 300 ? 26.8 26.72 21.554 1 96.17 300 PRO A O 1
ATOM 2474 N N . PRO A 1 301 ? 24.679 26.753 22.349 1 96.24 301 PRO A N 1
ATOM 2475 C CA . PRO A 1 301 ? 25.192 26.927 23.709 1 96.24 301 PRO A CA 1
ATOM 2476 C C . PRO A 1 301 ? 26.02 25.735 24.185 1 96.24 301 PRO A C 1
ATOM 2478 O O . PRO A 1 301 ? 25.788 24.605 23.748 1 96.24 301 PRO A O 1
ATOM 2481 N N . THR A 1 302 ? 26.923 25.945 25.104 1 94.59 302 THR A N 1
ATOM 2482 C CA . THR A 1 302 ? 27.879 24.943 25.564 1 94.59 302 THR A CA 1
ATOM 2483 C C . THR A 1 302 ? 27.156 23.696 26.065 1 94.59 302 THR A C 1
ATOM 2485 O O . THR A 1 302 ? 27.62 22.575 25.848 1 94.59 302 THR A O 1
ATOM 2488 N N . GLU A 1 303 ? 26.018 23.904 26.645 1 94.77 303 GLU A N 1
ATOM 2489 C CA . GLU A 1 303 ? 25.248 22.809 27.229 1 94.77 303 GLU A CA 1
ATOM 2490 C C . GLU A 1 303 ? 24.728 21.863 26.15 1 94.77 303 GLU A C 1
ATOM 2492 O O . GLU A 1 303 ? 24.419 20.704 26.431 1 94.77 303 GLU A O 1
ATOM 2497 N N . PHE A 1 304 ? 24.598 22.414 24.944 1 95.82 304 PHE A N 1
ATOM 2498 C CA . PHE A 1 304 ? 23.977 21.622 23.89 1 95.82 304 PHE A CA 1
ATOM 2499 C C . PHE A 1 304 ? 25.004 21.22 22.837 1 95.82 304 PHE A C 1
ATOM 2501 O O . PHE A 1 304 ? 24.651 20.649 21.804 1 95.82 304 PHE A O 1
ATOM 2508 N N . GLN A 1 305 ? 26.255 21.461 23.235 1 92.63 305 GLN A N 1
ATOM 2509 C CA . GLN A 1 305 ? 27.294 21.077 22.285 1 92.63 305 GLN A CA 1
ATOM 2510 C C . GLN A 1 305 ? 27.519 19.568 22.296 1 92.63 305 GLN A C 1
ATOM 2512 O O . GLN A 1 305 ? 27.546 18.946 23.36 1 92.63 305 GLN A O 1
ATOM 2517 N N . ASN A 1 306 ? 27.495 18.799 21.278 1 90.74 306 ASN A N 1
ATOM 2518 C CA . ASN A 1 306 ? 27.837 17.395 21.073 1 90.74 306 ASN A CA 1
ATOM 2519 C C . ASN A 1 306 ? 26.677 16.476 21.445 1 90.74 306 ASN A C 1
ATOM 2521 O O . ASN A 1 306 ? 26.877 15.286 21.694 1 90.74 306 ASN A O 1
ATOM 2525 N N . ILE A 1 307 ? 25.548 17.085 21.8 1 94.47 307 ILE A N 1
ATOM 2526 C CA . ILE A 1 307 ? 24.34 16.283 21.956 1 94.47 307 ILE A CA 1
ATOM 2527 C C . ILE A 1 307 ? 23.299 16.711 20.923 1 94.47 307 ILE A C 1
ATOM 2529 O O . ILE A 1 307 ? 23.38 17.81 20.37 1 94.47 307 ILE A O 1
ATOM 2533 N N . GLU A 1 308 ? 22.414 15.881 20.681 1 96.14 308 GLU A N 1
ATOM 2534 C CA . GLU A 1 308 ? 21.348 16.24 19.75 1 96.14 308 GLU A CA 1
ATOM 2535 C C . GLU A 1 308 ? 20.456 17.335 20.328 1 96.14 308 GLU A C 1
ATOM 2537 O O . GLU A 1 308 ? 20.101 17.296 21.508 1 96.14 308 GLU A O 1
ATOM 2542 N N . HIS A 1 309 ? 20.23 18.371 19.651 1 97.98 309 HIS A N 1
ATOM 2543 C CA . HIS A 1 309 ? 19.429 19.531 20.024 1 97.98 309 HIS A CA 1
ATOM 2544 C C . HIS A 1 309 ? 18.746 20.145 18.806 1 97.98 309 HIS A C 1
ATOM 2546 O O . HIS A 1 309 ? 18.958 19.694 17.678 1 97.98 309 HIS A O 1
ATOM 2552 N N . TYR A 1 310 ? 17.833 21.048 19.048 1 98.11 310 TYR A N 1
ATOM 2553 C CA . TYR A 1 310 ? 17.119 21.768 17.999 1 98.11 310 TYR A CA 1
ATOM 2554 C C . TYR A 1 310 ? 17.345 23.27 18.117 1 98.11 310 TYR A C 1
ATOM 2556 O O . TYR A 1 310 ? 17.679 23.771 19.194 1 98.11 310 TYR A O 1
ATOM 2564 N N . PHE A 1 311 ? 17.282 23.967 17.028 1 98.18 311 PHE A N 1
ATOM 2565 C CA . PHE A 1 311 ? 16.905 25.373 17.102 1 98.18 311 PHE A CA 1
ATOM 2566 C C . PHE A 1 311 ? 15.45 25.566 16.692 1 98.18 311 PHE A C 1
ATOM 2568 O O . PHE A 1 311 ? 14.954 24.874 15.8 1 98.18 311 PHE A O 1
ATOM 2575 N N . THR A 1 312 ? 14.76 26.436 17.329 1 97.57 312 THR A N 1
ATOM 2576 C CA . THR A 1 312 ? 13.324 26.517 17.082 1 97.57 312 THR A CA 1
ATOM 2577 C C . THR A 1 312 ? 12.953 27.869 16.481 1 97.57 312 THR A C 1
ATOM 2579 O O . THR A 1 312 ? 12.015 27.966 15.688 1 97.57 312 THR A O 1
ATOM 2582 N N . THR A 1 313 ? 13.627 28.972 16.881 1 97.37 313 THR A N 1
ATOM 2583 C CA . THR A 1 313 ? 13.296 30.286 16.341 1 97.37 313 THR A CA 1
ATOM 2584 C C . THR A 1 313 ? 14.56 31.11 16.11 1 97.37 313 THR A C 1
ATOM 2586 O O . THR A 1 313 ? 15.583 30.883 16.761 1 97.37 313 THR A O 1
ATOM 2589 N N . VAL A 1 314 ? 14.538 31.888 15.175 1 97.87 314 VAL A N 1
ATOM 2590 C CA . VAL A 1 314 ? 15.529 32.919 14.886 1 97.87 314 VAL A CA 1
ATOM 2591 C C . VAL A 1 314 ? 14.84 34.275 14.751 1 97.87 314 VAL A C 1
ATOM 2593 O O . VAL A 1 314 ? 13.86 34.41 14.014 1 97.87 314 VAL A O 1
ATOM 2596 N N . THR A 1 315 ? 15.304 35.231 15.516 1 96.77 315 THR A N 1
ATOM 2597 C CA . THR A 1 315 ? 14.8 36.596 15.414 1 96.77 315 THR A CA 1
ATOM 2598 C C . THR A 1 315 ? 15.943 37.603 15.504 1 96.77 315 THR A C 1
ATOM 2600 O O . THR A 1 315 ? 16.797 37.503 16.386 1 96.77 315 THR A O 1
ATOM 2603 N N . TRP A 1 316 ? 16.023 38.554 14.611 1 97.15 316 TRP A N 1
ATOM 2604 C CA . TRP A 1 316 ? 17.011 39.623 14.71 1 97.15 316 TRP A CA 1
ATOM 2605 C C . TRP A 1 316 ? 16.604 40.644 15.767 1 97.15 316 TRP A C 1
ATOM 2607 O O . TRP A 1 316 ? 15.477 41.146 15.753 1 97.15 316 TRP A O 1
ATOM 2617 N N . ILE A 1 317 ? 17.485 40.883 16.694 1 96.28 317 ILE A N 1
ATOM 2618 C CA . ILE A 1 317 ? 17.28 41.947 17.671 1 96.28 317 ILE A CA 1
ATOM 2619 C C . ILE A 1 317 ? 17.485 43.306 17.006 1 96.28 317 ILE A C 1
ATOM 2621 O O . ILE A 1 317 ? 16.687 44.226 17.2 1 96.28 317 ILE A O 1
ATOM 2625 N N . ASP A 1 318 ? 18.487 43.427 16.299 1 94.72 318 ASP A N 1
ATOM 2626 C CA . ASP A 1 318 ? 18.822 44.535 15.41 1 94.72 318 ASP A CA 1
ATOM 2627 C C . ASP A 1 318 ? 19.695 44.062 14.249 1 94.72 318 ASP A C 1
ATOM 2629 O O . ASP A 1 318 ? 19.676 42.882 13.892 1 94.72 318 ASP A O 1
ATOM 2633 N N . ASN A 1 319 ? 20.34 45.045 13.588 1 95.39 319 ASN A N 1
ATOM 2634 C CA . ASN A 1 319 ? 21.083 44.665 12.391 1 95.39 319 ASN A CA 1
ATOM 2635 C C . ASN A 1 319 ? 22.366 43.917 12.742 1 95.39 319 ASN A C 1
ATOM 2637 O O . ASN A 1 319 ? 22.997 43.316 11.871 1 95.39 319 ASN A O 1
ATOM 2641 N N . GLU A 1 320 ? 22.77 43.835 14.084 1 95.25 320 GLU A N 1
ATOM 2642 C CA . GLU A 1 320 ? 24.073 43.293 14.46 1 95.25 320 GLU A CA 1
ATOM 2643 C C . GLU A 1 320 ? 23.923 42.023 15.292 1 95.25 320 GLU A C 1
ATOM 2645 O O . GLU A 1 320 ? 24.858 41.227 15.394 1 95.25 320 GLU A O 1
ATOM 2650 N N . TYR A 1 321 ? 22.779 41.843 15.916 1 96.05 321 TYR A N 1
ATOM 2651 C CA . TYR A 1 321 ? 22.614 40.72 16.832 1 96.05 321 TYR A CA 1
ATOM 2652 C C . TYR A 1 321 ? 21.349 39.934 16.511 1 96.05 321 TYR A C 1
ATOM 2654 O O . TYR A 1 321 ? 20.319 40.518 16.164 1 96.05 321 TYR A O 1
ATOM 2662 N N . ALA A 1 322 ? 21.44 38.633 16.581 1 97.25 322 ALA A N 1
ATOM 2663 C CA . ALA A 1 322 ? 20.312 37.725 16.39 1 97.25 322 ALA A CA 1
ATOM 2664 C C . ALA A 1 322 ? 20.043 36.911 17.652 1 97.25 322 ALA A C 1
ATOM 2666 O O . ALA A 1 322 ? 20.976 36.533 18.365 1 97.25 322 ALA A O 1
ATOM 2667 N N . LEU A 1 323 ? 18.787 36.715 17.946 1 96.93 323 LEU A N 1
ATOM 2668 C CA . LEU A 1 323 ? 18.307 35.874 19.037 1 96.93 323 LEU A CA 1
ATOM 2669 C C . LEU A 1 323 ? 17.93 34.487 18.528 1 96.93 323 LEU A C 1
ATOM 2671 O O . LEU A 1 323 ? 17.102 34.357 17.623 1 96.93 323 LEU A O 1
ATOM 2675 N N . ILE A 1 324 ? 18.61 33.434 19.103 1 97.99 324 ILE A N 1
ATOM 2676 C CA . ILE A 1 324 ? 18.335 32.054 18.716 1 97.99 324 ILE A CA 1
ATOM 2677 C C . ILE A 1 324 ? 17.78 31.284 19.912 1 97.99 324 ILE A C 1
ATOM 2679 O O . ILE A 1 324 ? 18.338 31.345 21.01 1 97.99 324 ILE A O 1
ATOM 2683 N N . SER A 1 325 ? 16.668 30.596 19.733 1 97.44 325 SER A N 1
ATOM 2684 C CA . SER A 1 325 ? 16.147 29.679 20.743 1 97.44 325 SER A CA 1
ATOM 2685 C C . SER A 1 325 ? 16.586 28.245 20.466 1 97.44 325 SER A C 1
ATOM 2687 O O . SER A 1 325 ? 16.393 27.733 19.361 1 97.44 325 SER A O 1
ATOM 2689 N N . TRP A 1 326 ? 17.154 27.651 21.448 1 97.78 326 TRP A N 1
ATOM 2690 C CA . TRP A 1 326 ? 17.617 26.269 21.368 1 97.78 326 TRP A CA 1
ATOM 2691 C C . TRP A 1 326 ? 16.796 25.366 22.282 1 97.78 326 TRP A C 1
ATOM 2693 O O . TRP A 1 326 ? 16.322 25.803 23.334 1 97.78 326 TRP A O 1
ATOM 2703 N N . LEU A 1 327 ? 16.577 24.165 21.859 1 97.44 327 LEU A N 1
ATOM 2704 C CA . LEU A 1 327 ? 15.85 23.155 22.62 1 97.44 327 LEU A CA 1
ATOM 2705 C C . LEU A 1 327 ? 16.624 21.841 22.658 1 97.44 327 LEU A C 1
ATOM 2707 O O . LEU A 1 327 ? 17.192 21.421 21.647 1 97.44 327 LEU A O 1
ATOM 2711 N N . ASN A 1 328 ? 16.689 21.218 23.828 1 96.31 328 ASN A N 1
ATOM 2712 C CA . ASN A 1 328 ? 17.278 19.883 23.859 1 96.31 328 ASN A CA 1
ATOM 2713 C C . ASN A 1 328 ? 16.393 18.864 23.147 1 96.31 328 ASN A C 1
ATOM 2715 O O . ASN A 1 328 ? 15.258 19.17 22.779 1 96.31 328 ASN A O 1
ATOM 2719 N N . ARG A 1 329 ? 16.849 17.773 22.918 1 96.48 329 ARG A N 1
ATOM 2720 C CA . ARG A 1 329 ? 16.114 16.77 22.154 1 96.48 329 ARG A CA 1
ATOM 2721 C C . ARG A 1 329 ? 14.798 16.415 22.839 1 96.48 329 ARG A C 1
ATOM 2723 O O . ARG A 1 329 ? 13.769 16.263 22.178 1 96.48 329 ARG A O 1
ATOM 2730 N N . ALA A 1 330 ? 14.79 16.295 24.254 1 95.35 330 ALA A N 1
ATOM 2731 C CA . ALA A 1 330 ? 13.594 15.942 25.016 1 95.35 330 ALA A CA 1
ATOM 2732 C C . ALA A 1 330 ? 12.59 17.091 25.023 1 95.35 330 ALA A C 1
ATOM 2734 O O . ALA A 1 330 ? 11.428 16.906 25.394 1 95.35 330 ALA A O 1
ATOM 2735 N N . GLN A 1 331 ? 13.036 18.33 24.643 1 96.69 331 GLN A N 1
ATOM 2736 C CA . GLN A 1 331 ? 12.223 19.534 24.505 1 96.69 331 GLN A CA 1
ATOM 2737 C C . GLN A 1 331 ? 11.652 19.97 25.852 1 96.69 331 GLN A C 1
ATOM 2739 O O . GLN A 1 331 ? 10.479 20.337 25.945 1 96.69 331 GLN A O 1
ATOM 2744 N N . ASN A 1 332 ? 12.437 19.762 26.912 1 95.86 332 ASN A N 1
ATOM 2745 C CA . ASN A 1 332 ? 12.029 20.206 28.24 1 95.86 332 ASN A CA 1
ATOM 2746 C C . ASN A 1 332 ? 13.011 21.22 28.82 1 95.86 332 ASN A C 1
ATOM 2748 O O . ASN A 1 332 ? 12.888 21.618 29.979 1 95.86 332 ASN A O 1
ATOM 2752 N N . LYS A 1 333 ? 14.018 21.608 28.034 1 96.18 333 LYS A N 1
ATOM 2753 C CA . LYS A 1 333 ? 14.968 22.661 28.381 1 96.18 333 LYS A CA 1
ATOM 2754 C C . LYS A 1 333 ? 15.243 23.568 27.186 1 96.18 333 LYS A C 1
ATOM 2756 O O . LYS A 1 333 ? 15.503 23.087 26.081 1 96.18 333 LYS A O 1
ATOM 2761 N N . THR A 1 334 ? 15.172 24.888 27.396 1 96.51 334 THR A N 1
ATOM 2762 C CA . THR A 1 334 ? 15.431 25.841 26.322 1 96.51 334 THR A CA 1
ATOM 2763 C C . THR A 1 334 ? 16.472 26.871 26.753 1 96.51 334 THR A C 1
ATOM 2765 O O . THR A 1 334 ? 16.55 27.228 27.93 1 96.51 334 THR A O 1
ATOM 2768 N N . ILE A 1 335 ? 17.367 27.206 25.895 1 96.66 335 ILE A N 1
ATOM 2769 C CA . ILE A 1 335 ? 18.355 28.263 26.079 1 96.66 335 ILE A CA 1
ATOM 2770 C C . ILE A 1 335 ? 18.248 29.273 24.94 1 96.66 335 ILE A C 1
ATOM 2772 O O . ILE A 1 335 ? 18.281 28.899 23.765 1 96.66 335 ILE A O 1
ATOM 2776 N N . LEU A 1 336 ? 18.046 30.509 25.257 1 96.34 336 LEU A N 1
ATOM 2777 C CA . LEU A 1 336 ? 18.085 31.583 24.271 1 96.34 336 LEU A CA 1
ATOM 2778 C C . LEU A 1 336 ? 19.443 32.276 24.275 1 96.34 336 LEU A C 1
ATOM 2780 O O . LEU A 1 336 ? 19.943 32.665 25.333 1 96.34 336 LEU A O 1
ATOM 2784 N N . THR A 1 337 ? 20.038 32.374 23.139 1 95.9 337 THR A N 1
ATOM 2785 C CA . THR A 1 337 ? 21.336 33.026 23.002 1 95.9 337 THR A CA 1
ATOM 2786 C C . THR A 1 337 ? 21.232 34.253 22.101 1 95.9 337 THR A C 1
ATOM 2788 O O . THR A 1 337 ? 20.42 34.281 21.173 1 95.9 337 THR A O 1
ATOM 2791 N N . ILE A 1 338 ? 21.986 35.222 22.383 1 95.93 338 ILE A N 1
ATOM 2792 C CA . ILE A 1 338 ? 22.168 36.38 21.515 1 95.93 338 ILE A CA 1
ATOM 2793 C C . ILE A 1 338 ? 23.511 36.279 20.796 1 95.93 338 ILE A C 1
ATOM 2795 O O . ILE A 1 338 ? 24.557 36.149 21.435 1 95.93 338 ILE A O 1
ATOM 2799 N N . CYS A 1 339 ? 23.467 36.347 19.528 1 96.21 339 CYS A N 1
ATOM 2800 C CA . CYS A 1 339 ? 24.654 36.096 18.718 1 96.21 339 CYS A CA 1
ATOM 2801 C C . CYS A 1 339 ? 25.038 37.333 17.915 1 96.21 339 CYS A C 1
ATOM 2803 O O . CYS A 1 339 ? 24.182 37.967 17.296 1 96.21 339 CYS A O 1
ATOM 2805 N N . SER A 1 340 ? 26.296 37.612 17.86 1 95.15 340 SER A N 1
ATOM 2806 C CA . SER A 1 340 ? 26.824 38.739 17.098 1 95.15 340 SER A CA 1
ATOM 2807 C C . SER A 1 340 ? 27.027 38.368 15.632 1 95.15 340 SER A C 1
ATOM 2809 O O . SER A 1 340 ? 27.679 37.368 15.324 1 95.15 340 SER A O 1
ATOM 2811 N N . ALA A 1 341 ? 26.509 39.183 14.749 1 95.66 341 ALA A N 1
ATOM 2812 C CA . ALA A 1 341 ? 26.708 38.954 13.32 1 95.66 341 ALA A CA 1
ATOM 2813 C C . ALA A 1 341 ? 28.155 39.226 12.917 1 95.66 341 ALA A C 1
ATOM 2815 O O . ALA A 1 341 ? 28.627 38.72 11.896 1 95.66 341 ALA A O 1
ATOM 2816 N N . MET A 1 342 ? 28.824 40.016 13.692 1 92.29 342 MET A N 1
ATOM 2817 C CA . MET A 1 342 ? 30.197 40.399 13.376 1 92.29 342 MET A CA 1
ATOM 2818 C C . MET A 1 342 ? 31.162 39.253 13.663 1 92.29 342 MET A C 1
ATOM 2820 O O . MET A 1 342 ? 31.963 38.88 12.804 1 92.29 342 MET A O 1
ATOM 2824 N N . SER A 1 343 ? 30.977 38.908 15.129 1 91.17 343 SER A N 1
ATOM 2825 C CA . SER A 1 343 ? 31.972 37.933 15.566 1 91.17 343 SER A CA 1
ATOM 2826 C C . SER A 1 343 ? 31.414 36.514 15.517 1 91.17 343 SER A C 1
ATOM 2828 O O . SER A 1 343 ? 32.172 35.543 15.542 1 91.17 343 SER A O 1
ATOM 2830 N N . GLY A 1 344 ? 30.153 36.167 15.278 1 93.16 344 GLY A N 1
ATOM 2831 C CA . GLY A 1 344 ? 29.536 34.853 15.361 1 93.16 344 GLY A CA 1
ATOM 2832 C C . GLY A 1 344 ? 29.461 34.318 16.779 1 93.16 344 GLY A C 1
ATOM 2833 O O . GLY A 1 344 ? 28.887 33.253 17.016 1 93.16 344 GLY A O 1
ATOM 2834 N N . LYS A 1 345 ? 29.982 34.998 17.718 1 92.61 345 LYS A N 1
ATOM 2835 C CA . LYS A 1 345 ? 29.948 34.572 19.114 1 92.61 345 LYS A CA 1
ATOM 2836 C C . LYS A 1 345 ? 28.546 34.718 19.699 1 92.61 345 LYS A C 1
ATOM 2838 O O . LYS A 1 345 ? 27.872 35.724 19.467 1 92.61 345 LYS A O 1
ATOM 2843 N N . CYS A 1 346 ? 28.1 33.748 20.352 1 94.39 346 CYS A N 1
ATOM 2844 C CA . CYS A 1 346 ? 26.783 33.718 20.978 1 94.39 346 CYS A CA 1
ATOM 2845 C C . CYS A 1 346 ? 26.903 33.637 22.495 1 94.39 346 CYS A C 1
ATOM 2847 O O . CYS A 1 346 ? 27.779 32.946 23.017 1 94.39 346 CYS A O 1
ATOM 2849 N N . LYS A 1 347 ? 26.101 34.301 23.18 1 92.53 347 LYS A N 1
ATOM 2850 C CA . LYS A 1 347 ? 26.058 34.275 24.639 1 92.53 347 LYS A CA 1
ATOM 2851 C C . LYS A 1 347 ? 24.661 33.924 25.142 1 92.53 347 LYS A C 1
ATOM 2853 O O . LYS A 1 347 ? 23.662 34.4 24.599 1 92.53 347 LYS A O 1
ATOM 2858 N N . LYS A 1 348 ? 24.596 33.152 26.19 1 93.59 348 LYS A N 1
ATOM 2859 C CA . LYS A 1 348 ? 23.33 32.787 26.82 1 93.59 348 LYS A CA 1
ATOM 2860 C C . LYS A 1 348 ? 22.639 34.011 27.414 1 93.59 348 LYS A C 1
ATOM 2862 O O . LYS A 1 348 ? 23.264 34.797 28.129 1 93.59 348 LYS A O 1
ATOM 2867 N N . ASN A 1 349 ? 21.415 34.16 27.092 1 93.61 349 ASN A N 1
ATOM 2868 C CA . ASN A 1 349 ? 20.628 35.271 27.616 1 93.61 349 ASN A CA 1
ATOM 2869 C C . ASN A 1 349 ? 19.558 34.79 28.592 1 93.61 349 ASN A C 1
ATOM 2871 O O . ASN A 1 349 ? 19.277 35.455 29.59 1 93.61 349 ASN A O 1
ATOM 2875 N N . GLN A 1 350 ? 18.933 33.686 28.239 1 91.67 350 GLN A N 1
ATOM 2876 C CA . GLN A 1 350 ? 17.84 33.13 29.029 1 91.67 350 GLN A CA 1
ATOM 2877 C C . GLN A 1 350 ? 17.832 31.605 28.96 1 91.67 350 GLN A C 1
ATOM 2879 O O . GLN A 1 350 ? 18.186 31.024 27.932 1 91.67 350 GLN A O 1
ATOM 2884 N N . GLU A 1 351 ? 17.465 31.011 30.039 1 92.99 351 GLU A N 1
ATOM 2885 C CA . GLU A 1 351 ? 17.336 29.56 30.134 1 92.99 351 GLU A CA 1
ATOM 2886 C C . GLU A 1 351 ? 16.083 29.167 30.91 1 92.99 351 GLU A C 1
ATOM 2888 O O . GLU A 1 351 ? 15.744 29.798 31.913 1 92.99 351 GLU A O 1
ATOM 2893 N N . GLU A 1 352 ? 15.35 28.266 30.35 1 90.03 352 GLU A N 1
ATOM 2894 C CA . GLU A 1 352 ? 14.147 27.767 31.01 1 90.03 352 GLU A CA 1
ATOM 2895 C C . GLU A 1 352 ? 14.076 26.244 30.949 1 90.03 352 GLU A C 1
ATOM 2897 O O . GLU A 1 352 ? 14.575 25.632 30.003 1 90.03 352 GLU A O 1
ATOM 2902 N N . GLU A 1 353 ? 13.482 25.649 31.934 1 91.99 353 GLU A N 1
ATOM 2903 C CA . GLU A 1 353 ? 13.287 24.203 32 1 91.99 353 GLU A CA 1
ATOM 2904 C C . GLU A 1 353 ? 11.874 23.857 32.46 1 91.99 353 GLU A C 1
ATOM 2906 O O . GLU A 1 353 ? 11.323 24.519 33.342 1 91.99 353 GLU A O 1
ATOM 2911 N N . SER A 1 354 ? 11.264 22.994 31.835 1 89.52 354 SER A N 1
ATOM 2912 C CA . SER A 1 354 ? 9.953 22.492 32.236 1 89.52 354 SER A CA 1
ATOM 2913 C C . SER A 1 354 ? 10.081 21.272 33.141 1 89.52 354 SER A C 1
ATOM 2915 O O . SER A 1 354 ? 10.91 20.394 32.894 1 89.52 354 SER A O 1
ATOM 2917 N N . ARG A 1 355 ? 9.355 21.378 34.352 1 79.1 355 ARG A N 1
ATOM 2918 C CA . ARG A 1 355 ? 9.341 20.234 35.259 1 79.1 355 ARG A CA 1
ATOM 2919 C C . ARG A 1 355 ? 8.071 19.409 35.081 1 79.1 355 ARG A C 1
ATOM 2921 O O . ARG A 1 355 ? 6.991 19.822 35.509 1 79.1 355 ARG A O 1
ATOM 2928 N N . GLY A 1 356 ? 8.006 18.503 34.261 1 82.58 356 GLY A N 1
ATOM 2929 C CA . GLY A 1 356 ? 6.857 17.625 34.11 1 82.58 356 GLY A CA 1
ATOM 2930 C C . GLY A 1 356 ? 6.154 17.787 32.775 1 82.58 356 GLY A C 1
ATOM 2931 O O . GLY A 1 356 ? 4.96 17.505 32.658 1 82.58 356 GLY A O 1
ATOM 2932 N N . GLY A 1 357 ? 6.773 18.327 31.848 1 93.71 357 GLY A N 1
ATOM 2933 C CA . GLY A 1 357 ? 6.194 18.498 30.525 1 93.71 357 GLY A CA 1
ATOM 2934 C C . GLY A 1 357 ? 7.204 18.947 29.486 1 93.71 357 GLY A C 1
ATOM 2935 O O . GLY A 1 357 ? 8.375 18.564 29.544 1 93.71 357 GLY A O 1
ATOM 2936 N N . TRP A 1 358 ? 6.671 19.6 28.463 1 95.4 358 TRP A N 1
ATOM 2937 C CA . TRP A 1 358 ? 7.512 20.065 27.365 1 95.4 358 TRP A CA 1
ATOM 2938 C C . TRP A 1 358 ? 7.497 21.587 27.275 1 95.4 358 TRP A C 1
ATOM 2940 O O . TRP A 1 358 ? 6.719 22.249 27.967 1 95.4 358 TRP A O 1
ATOM 2950 N N . ILE A 1 359 ? 8.413 22.131 26.562 1 94.11 359 ILE A N 1
ATOM 2951 C CA . ILE A 1 359 ? 8.479 23.559 26.272 1 94.11 359 ILE A CA 1
ATOM 2952 C C . ILE A 1 359 ? 8.039 23.814 24.833 1 94.11 359 ILE A C 1
ATOM 2954 O O . ILE A 1 359 ? 8.533 23.172 23.903 1 94.11 359 ILE A O 1
ATOM 2958 N N . ASP A 1 360 ? 7.09 24.625 24.695 1 88.44 360 ASP A N 1
ATOM 2959 C CA . ASP A 1 360 ? 6.593 24.988 23.371 1 88.44 360 ASP A CA 1
ATOM 2960 C C . ASP A 1 360 ? 7.12 26.355 22.942 1 88.44 360 ASP A C 1
ATOM 2962 O O . ASP A 1 360 ? 6.422 27.363 23.07 1 88.44 360 ASP A O 1
ATOM 2966 N N . LEU A 1 361 ? 8.268 26.477 22.476 1 90.74 361 LEU A N 1
ATOM 2967 C CA . LEU A 1 361 ? 8.845 27.726 21.991 1 90.74 361 LEU A CA 1
ATOM 2968 C C . LEU A 1 361 ? 9.146 27.643 20.498 1 90.74 361 LEU A C 1
ATOM 2970 O O . LEU A 1 361 ? 10.311 27.634 20.095 1 90.74 361 LEU A O 1
ATOM 2974 N N . TYR A 1 362 ? 8.078 27.637 19.698 1 91.68 362 TYR A N 1
ATOM 2975 C CA . TYR A 1 362 ? 8.193 27.528 18.248 1 91.68 362 TYR A CA 1
ATOM 2976 C C . TYR A 1 362 ? 7.752 28.818 17.568 1 91.68 362 TYR A C 1
ATOM 2978 O O . TYR A 1 362 ? 7.866 28.954 16.347 1 91.68 362 TYR A O 1
ATOM 2986 N N . THR A 1 363 ? 7.301 29.76 18.327 1 92.8 363 THR A N 1
ATOM 2987 C CA . THR A 1 363 ? 6.994 31.098 17.834 1 92.8 363 THR A CA 1
ATOM 2988 C C . THR A 1 363 ? 8.108 32.076 18.194 1 92.8 363 THR A C 1
ATOM 2990 O O . THR A 1 363 ? 8.486 32.191 19.362 1 92.8 363 THR A O 1
ATOM 2993 N N . PRO A 1 364 ? 8.54 32.795 17.271 1 95.54 364 PRO A N 1
ATOM 2994 C CA . PRO A 1 364 ? 9.634 33.729 17.55 1 95.54 364 PRO A CA 1
ATOM 2995 C C . PRO A 1 364 ? 9.232 34.835 18.524 1 95.54 364 PRO A C 1
ATOM 2997 O O . PRO A 1 364 ? 8.115 35.353 18.448 1 95.54 364 PRO A O 1
ATOM 3000 N N . PRO A 1 365 ? 10.122 35.2 19.427 1 96.31 365 PRO A N 1
ATOM 3001 C CA . PRO A 1 365 ? 9.85 36.335 20.312 1 96.31 365 PRO A CA 1
ATOM 3002 C C . PRO A 1 365 ? 9.667 37.646 19.551 1 96.31 365 PRO A C 1
ATOM 3004 O O . PRO A 1 365 ? 10.211 37.81 18.456 1 96.31 365 PRO A O 1
ATOM 3007 N N . THR A 1 366 ? 8.883 38.519 20.143 1 96.16 366 THR A N 1
ATOM 3008 C CA . THR A 1 366 ? 8.699 39.865 19.611 1 96.16 366 THR A CA 1
ATOM 3009 C C . THR A 1 366 ? 9.714 40.829 20.218 1 96.16 366 THR A C 1
ATOM 3011 O O . THR A 1 366 ? 9.782 40.979 21.44 1 96.16 366 THR A O 1
ATOM 3014 N N . VAL A 1 367 ? 10.497 41.538 19.381 1 95.38 367 VAL A N 1
ATOM 3015 C CA . VAL A 1 367 ? 11.555 42.425 19.854 1 95.38 367 VAL A CA 1
ATOM 3016 C C . VAL A 1 367 ? 11.063 43.87 19.838 1 95.38 367 VAL A C 1
ATOM 3018 O O . VAL A 1 367 ? 10.387 44.292 18.897 1 95.38 367 VAL A O 1
ATOM 3021 N N . SER A 1 368 ? 11.425 44.572 20.856 1 92.36 368 SER A N 1
ATOM 3022 C CA . SER A 1 368 ? 11.097 45.994 20.901 1 92.36 368 SER A CA 1
ATOM 3023 C C . SER A 1 368 ? 11.87 46.773 19.842 1 92.36 368 SER A C 1
ATOM 3025 O O . SER A 1 368 ? 12.995 46.408 19.493 1 92.36 368 SER A O 1
ATOM 3027 N N . PRO A 1 369 ? 11.26 47.856 19.344 1 87.46 369 PRO A N 1
ATOM 3028 C CA . PRO A 1 369 ? 11.914 48.613 18.274 1 87.46 369 PRO A CA 1
ATOM 3029 C C . PRO A 1 369 ? 13.282 49.154 18.685 1 87.46 369 PRO A C 1
ATOM 3031 O O . PRO A 1 369 ? 14.172 49.298 17.843 1 87.46 369 PRO A O 1
ATOM 3034 N N . ASN A 1 370 ? 13.48 49.426 19.984 1 87.14 370 ASN A N 1
ATOM 3035 C CA . ASN A 1 370 ? 14.764 49.942 20.448 1 87.14 370 ASN A CA 1
ATOM 3036 C C . ASN A 1 370 ? 15.739 48.814 20.77 1 87.14 370 ASN A C 1
ATOM 3038 O O . ASN A 1 370 ? 16.845 49.062 21.254 1 87.14 370 ASN A O 1
ATOM 3042 N N . ALA A 1 371 ? 15.348 47.597 20.622 1 91.12 371 ALA A N 1
ATOM 3043 C CA . ALA A 1 371 ? 16.17 46.396 20.751 1 91.12 371 ALA A CA 1
ATOM 3044 C C . ALA A 1 371 ? 16.645 46.21 22.189 1 91.12 371 ALA A C 1
ATOM 3046 O O . ALA A 1 371 ? 17.713 45.641 22.428 1 91.12 371 ALA A O 1
ATOM 3047 N N . ASP A 1 372 ? 15.94 46.683 23.113 1 90.18 372 ASP A N 1
ATOM 3048 C CA . ASP A 1 372 ? 16.351 46.585 24.511 1 90.18 372 ASP A CA 1
ATOM 3049 C C . ASP A 1 372 ? 15.638 45.432 25.213 1 90.18 372 ASP A C 1
ATOM 3051 O O . ASP A 1 372 ? 16.129 44.912 26.217 1 90.18 372 ASP A O 1
ATOM 3055 N N . TRP A 1 373 ? 14.473 45.113 24.68 1 93.54 373 TRP A N 1
ATOM 3056 C CA . TRP A 1 373 ? 13.686 44.031 25.262 1 93.54 373 TRP A CA 1
ATOM 3057 C C . TRP A 1 373 ? 13.138 43.111 24.177 1 93.54 373 TRP A C 1
ATOM 3059 O O . TRP A 1 373 ? 12.983 43.523 23.025 1 93.54 373 TRP A O 1
ATOM 3069 N N . TYR A 1 374 ? 12.885 41.899 24.525 1 95.88 374 TYR A N 1
ATOM 3070 C CA . TYR A 1 374 ? 12.052 41.016 23.716 1 95.88 374 TYR A CA 1
ATOM 3071 C C . TYR A 1 374 ? 10.981 40.345 24.567 1 95.88 374 TYR A C 1
ATOM 3073 O O . TYR A 1 374 ? 11.097 40.293 25.794 1 95.88 374 TYR A O 1
ATOM 3081 N N . PHE A 1 375 ? 9.875 39.924 23.952 1 96.39 375 PHE A N 1
ATOM 3082 C CA . PHE A 1 375 ? 8.687 39.386 24.603 1 96.39 375 PHE A CA 1
ATOM 3083 C C . PHE A 1 375 ? 8.376 37.985 24.091 1 96.39 375 PHE A C 1
ATOM 3085 O O . PHE A 1 375 ? 8.491 37.716 22.893 1 96.39 375 PHE A O 1
ATOM 3092 N N . MET A 1 376 ? 8.056 37.117 24.925 1 95.97 376 MET A N 1
ATOM 3093 C CA . MET A 1 376 ? 7.664 35.76 24.557 1 95.97 376 MET A CA 1
ATOM 3094 C C . MET A 1 376 ? 6.568 35.241 25.482 1 95.97 376 MET A C 1
ATOM 3096 O O . MET A 1 376 ? 6.298 35.836 26.527 1 95.97 376 MET A O 1
ATOM 3100 N N . VAL A 1 377 ? 5.892 34.214 25.063 1 95.64 377 VAL A N 1
ATOM 3101 C CA . VAL A 1 377 ? 4.87 33.555 25.87 1 95.64 377 VAL A CA 1
ATOM 3102 C C . VAL A 1 377 ? 5.488 32.387 26.634 1 95.64 377 VAL A C 1
ATOM 3104 O O . VAL A 1 377 ? 6.084 31.49 26.033 1 95.64 377 VAL A O 1
ATOM 3107 N N . PHE A 1 378 ? 5.374 32.441 27.919 1 93.39 378 PHE A N 1
ATOM 3108 C CA . PHE A 1 378 ? 5.971 31.422 28.774 1 93.39 378 PHE A CA 1
ATOM 3109 C C . PHE A 1 378 ? 5.091 31.15 29.988 1 93.39 378 PHE A C 1
ATOM 3111 O O . PHE A 1 378 ? 4.424 32.056 30.493 1 93.39 378 PHE A O 1
ATOM 3118 N N . PRO A 1 379 ? 5.132 29.957 30.495 1 93.39 379 PRO A N 1
ATOM 3119 C CA . PRO A 1 379 ? 4.286 29.621 31.642 1 93.39 379 PRO A CA 1
ATOM 3120 C C . PRO A 1 379 ? 4.74 30.303 32.93 1 93.39 379 PRO A C 1
ATOM 3122 O O . PRO A 1 379 ? 5.94 30.375 33.205 1 93.39 379 PRO A O 1
ATOM 3125 N N . ARG A 1 380 ? 3.828 30.77 33.608 1 93.38 380 ARG A N 1
ATOM 3126 C CA . ARG A 1 380 ? 4.043 31.343 34.932 1 93.38 380 ARG A CA 1
ATOM 3127 C C . ARG A 1 380 ? 3.248 30.588 35.992 1 93.38 380 ARG A C 1
ATOM 3129 O O . ARG A 1 380 ? 2.074 30.272 35.786 1 93.38 380 ARG A O 1
ATOM 3136 N N . GLN A 1 381 ? 3.881 30.361 37.065 1 91.84 381 GLN A N 1
ATOM 3137 C CA . GLN A 1 381 ? 3.206 29.695 38.174 1 91.84 381 GLN A CA 1
ATOM 3138 C C . GLN A 1 381 ? 2.23 30.639 38.871 1 91.84 381 GLN A C 1
ATOM 3140 O O . GLN A 1 381 ? 2.575 31.783 39.175 1 91.84 381 GLN A O 1
ATOM 3145 N N . GLU A 1 382 ? 1.047 30.282 38.966 1 90.63 382 GLU A N 1
ATOM 3146 C CA . GLU A 1 382 ? 0.01 31.02 39.682 1 90.63 382 GLU A CA 1
ATOM 3147 C C . GLU A 1 382 ? -0.391 30.301 40.967 1 90.63 382 GLU A C 1
ATOM 3149 O O . GLU A 1 382 ? -1.524 29.831 41.093 1 90.63 382 GLU A O 1
ATOM 3154 N N . ALA A 1 383 ? 0.479 30.305 41.953 1 83.75 383 ALA A N 1
ATOM 3155 C CA . ALA A 1 383 ? 0.278 29.715 43.274 1 83.75 383 ALA A CA 1
ATOM 3156 C C . ALA A 1 383 ? -0.272 28.296 43.163 1 83.75 383 ALA A C 1
ATOM 3158 O O . ALA A 1 383 ? 0.31 27.449 42.483 1 83.75 383 ALA A O 1
ATOM 3159 N N . GLN A 1 384 ? -1.534 28.159 43.71 1 82.79 384 GLN A N 1
ATOM 3160 C CA . GLN A 1 384 ? -2.079 26.81 43.818 1 82.79 384 GLN A CA 1
ATOM 3161 C C . GLN A 1 384 ? -2.848 26.425 42.558 1 82.79 384 GLN A C 1
ATOM 3163 O O . GLN A 1 384 ? -3.203 25.258 42.373 1 82.79 384 GLN A O 1
ATOM 3168 N N . HIS A 1 385 ? -2.909 27.296 41.591 1 87.38 385 HIS A N 1
ATOM 3169 C CA . HIS A 1 385 ? -3.743 27.027 40.425 1 87.38 385 HIS A CA 1
ATOM 3170 C C . HIS A 1 385 ? -2.932 26.389 39.302 1 87.38 385 HIS A C 1
ATOM 3172 O O . HIS A 1 385 ? -3.491 25.982 38.282 1 87.38 385 HIS A O 1
ATOM 3178 N N . GLY A 1 386 ? -1.639 26.319 39.561 1 90.48 386 GLY A N 1
ATOM 3179 C CA . GLY A 1 386 ? -0.778 25.775 38.523 1 90.48 386 GLY A CA 1
ATOM 3180 C C . GLY A 1 386 ? -0.108 26.844 37.681 1 90.48 386 GLY A C 1
ATOM 3181 O O . GLY A 1 386 ? 0.168 27.943 38.167 1 90.48 386 GLY A O 1
ATOM 3182 N N . SER A 1 387 ? 0.31 26.477 36.467 1 93.52 387 SER A N 1
ATOM 3183 C CA . SER A 1 387 ? 1.011 27.41 35.59 1 93.52 387 SER A CA 1
ATOM 3184 C C . SER A 1 387 ? 0.183 27.731 34.35 1 93.52 387 SER A C 1
ATOM 3186 O O . SER A 1 387 ? -0.529 26.868 33.832 1 93.52 387 SER A O 1
ATOM 3188 N N . PHE A 1 388 ? 0.215 28.924 33.972 1 95.49 388 PHE A N 1
ATOM 3189 C CA . PHE A 1 388 ? -0.5 29.406 32.796 1 95.49 388 PHE A CA 1
ATOM 3190 C C . PHE A 1 388 ? 0.426 30.207 31.89 1 95.49 388 PHE A C 1
ATOM 3192 O O . PHE A 1 388 ? 1.378 30.833 32.362 1 95.49 388 PHE A O 1
ATOM 3199 N N . LYS A 1 389 ? 0.197 30.192 30.62 1 95.68 389 LYS A N 1
ATOM 3200 C CA . LYS A 1 389 ? 0.994 30.943 29.654 1 95.68 389 LYS A CA 1
ATOM 3201 C C . LYS A 1 389 ? 0.804 32.446 29.836 1 95.68 389 LYS A C 1
ATOM 3203 O O . LYS A 1 389 ? -0.325 32.941 29.819 1 95.68 389 LYS A O 1
ATOM 3208 N N . GLN A 1 390 ? 1.86 33.09 30.013 1 95.81 390 GLN A N 1
ATOM 3209 C CA . GLN A 1 390 ? 1.869 34.534 30.218 1 95.81 390 GLN A CA 1
ATOM 3210 C C . GLN A 1 390 ? 2.963 35.201 29.388 1 95.81 390 GLN A C 1
ATOM 3212 O O . GLN A 1 390 ? 3.817 34.52 28.816 1 95.81 390 GLN A O 1
ATOM 3217 N N . ILE A 1 391 ? 2.924 36.529 29.285 1 96.58 391 ILE A N 1
ATOM 3218 C CA . ILE A 1 391 ? 3.923 37.268 28.522 1 96.58 391 ILE A CA 1
ATOM 3219 C C . ILE A 1 391 ? 5.135 37.559 29.404 1 96.58 391 ILE A C 1
ATOM 3221 O O . ILE A 1 391 ? 5.008 38.191 30.455 1 96.58 391 ILE A O 1
ATOM 3225 N N . LEU A 1 392 ? 6.186 37.069 29.061 1 95.05 392 LEU A N 1
ATOM 3226 C CA . LEU A 1 392 ? 7.463 37.332 29.716 1 95.05 392 LEU A CA 1
ATOM 3227 C C . LEU A 1 392 ? 8.274 38.358 28.933 1 95.05 392 LEU A C 1
ATOM 3229 O O . LEU A 1 392 ? 8.505 38.188 27.733 1 95.05 392 LEU A O 1
ATOM 3233 N N . MET A 1 393 ? 8.62 39.42 29.546 1 94.91 393 MET A N 1
ATOM 3234 C CA . MET A 1 393 ? 9.516 40.448 29.024 1 94.91 393 MET A CA 1
ATOM 3235 C C . MET A 1 393 ? 10.946 40.216 29.5 1 94.91 393 MET A C 1
ATOM 3237 O O . MET A 1 393 ? 11.185 40.03 30.695 1 94.91 393 MET A O 1
ATOM 3241 N N . VAL A 1 394 ? 11.926 40.163 28.579 1 95.27 394 VAL A N 1
ATOM 3242 C CA . VAL A 1 394 ? 13.318 39.874 28.906 1 95.27 394 VAL A CA 1
ATOM 3243 C C . VAL A 1 394 ? 14.224 40.941 28.296 1 95.27 394 VAL A C 1
ATOM 3245 O O . VAL A 1 394 ? 14.039 41.337 27.142 1 95.27 394 VAL A O 1
ATOM 3248 N N . GLU A 1 395 ? 15.167 41.35 29.051 1 94.03 395 GLU A N 1
ATOM 3249 C CA . GLU A 1 395 ? 16.136 42.316 28.541 1 94.03 395 GLU A CA 1
ATOM 3250 C C . GLU A 1 395 ? 17.061 41.677 27.509 1 94.03 395 GLU A C 1
ATOM 3252 O O . GLU A 1 395 ? 17.609 40.598 27.743 1 94.03 395 GLU A O 1
ATOM 3257 N N . ALA A 1 396 ? 17.293 42.278 26.318 1 91.18 396 ALA A N 1
ATOM 3258 C CA . ALA A 1 396 ? 18.142 41.729 25.264 1 91.18 396 ALA A CA 1
ATOM 3259 C C . ALA A 1 396 ? 19.619 41.927 25.591 1 91.18 396 ALA A C 1
ATOM 3261 O O . ALA A 1 396 ? 20.474 41.179 25.112 1 91.18 396 ALA A O 1
ATOM 3262 N N . SER A 1 397 ? 20.047 42.792 26.455 1 81.51 397 SER A N 1
ATOM 3263 C CA . SER A 1 397 ? 21.378 43.019 27.008 1 81.51 397 SER A CA 1
ATOM 3264 C C . SER A 1 397 ? 22.433 43.06 25.907 1 81.51 397 SER A C 1
ATOM 3266 O O . SER A 1 397 ? 23.501 42.459 26.042 1 81.51 397 SER A O 1
ATOM 3268 N N . VAL A 1 398 ? 22.159 43.614 24.715 1 83.28 398 VAL A N 1
ATOM 3269 C CA . VAL A 1 398 ? 23.107 43.627 23.606 1 83.28 398 VAL A CA 1
ATOM 3270 C C . VAL A 1 398 ? 24.322 44.476 23.974 1 83.28 398 VAL A C 1
ATOM 3272 O O . VAL A 1 398 ? 25.422 44.25 23.465 1 83.28 398 VAL A O 1
ATOM 3275 N N . SER A 1 399 ? 24.157 45.456 24.868 1 76.13 399 SER A N 1
ATOM 3276 C CA . SER A 1 399 ? 25.233 46.365 25.25 1 76.13 399 SER A CA 1
ATOM 3277 C C . SER A 1 399 ? 26.269 45.66 26.119 1 76.13 399 SER A C 1
ATOM 3279 O O . SER A 1 399 ? 27.42 46.096 26.198 1 76.13 399 SER A O 1
ATOM 3281 N N . THR A 1 400 ? 25.889 44.562 26.736 1 75.3 400 THR A N 1
ATOM 3282 C CA . THR A 1 400 ? 26.798 43.885 27.655 1 75.3 400 THR A CA 1
ATOM 3283 C C . THR A 1 400 ? 27.362 42.616 27.021 1 75.3 400 THR A C 1
ATOM 3285 O O . THR A 1 400 ? 28.03 41.825 27.691 1 75.3 400 THR A O 1
ATOM 3288 N N . MET A 1 401 ? 27.085 42.44 25.781 1 76.4 401 MET A N 1
ATOM 3289 C CA . MET A 1 401 ? 27.478 41.211 25.097 1 76.4 401 MET A CA 1
ATOM 3290 C C . MET A 1 401 ? 28.995 41.063 25.074 1 76.4 401 MET A C 1
ATOM 3292 O O . MET A 1 401 ? 29.513 39.949 24.973 1 76.4 401 MET A O 1
ATOM 3296 N N . ASN A 1 402 ? 29.649 42.129 25.144 1 70.81 402 ASN A N 1
ATOM 3297 C CA . ASN A 1 402 ? 31.104 42.08 25.057 1 70.81 402 ASN A CA 1
ATOM 3298 C C . ASN A 1 402 ? 31.745 41.979 26.438 1 70.81 402 ASN A C 1
ATOM 3300 O O . ASN A 1 402 ? 32.965 41.84 26.553 1 70.81 402 ASN A O 1
ATOM 3304 N N . GLN A 1 403 ? 30.897 41.926 27.417 1 74.55 403 GLN A N 1
ATOM 3305 C CA . GLN A 1 403 ? 31.447 41.82 28.764 1 74.55 403 GLN A CA 1
ATOM 3306 C C . GLN A 1 403 ? 31.744 40.367 29.124 1 74.55 403 GLN A C 1
ATOM 3308 O O . GLN A 1 403 ? 31.048 39.455 28.673 1 74.55 403 GLN A O 1
ATOM 3313 N N . LEU A 1 404 ? 32.847 40.088 29.731 1 66.24 404 LEU A N 1
ATOM 3314 C CA . LEU A 1 404 ? 33.299 38.757 30.122 1 66.24 404 LEU A CA 1
ATOM 3315 C C . LEU A 1 404 ? 32.27 38.075 31.017 1 66.24 404 LEU A C 1
ATOM 3317 O O . LEU A 1 404 ? 31.981 36.889 30.845 1 66.24 404 LEU A O 1
ATOM 3321 N N . ASP A 1 405 ? 31.714 38.78 31.997 1 68.15 405 ASP A N 1
ATOM 3322 C CA . ASP A 1 405 ? 30.721 38.236 32.918 1 68.15 405 ASP A CA 1
ATOM 3323 C C . ASP A 1 405 ? 29.47 39.111 32.958 1 68.15 405 ASP A C 1
ATOM 3325 O O . ASP A 1 405 ? 29.286 39.897 33.889 1 68.15 405 ASP A O 1
ATOM 3329 N N . PRO A 1 406 ? 28.732 39.005 31.976 1 71.23 406 PRO A N 1
ATOM 3330 C CA . PRO A 1 406 ? 27.567 39.892 31.98 1 71.23 406 PRO A CA 1
ATOM 3331 C C . PRO A 1 406 ? 26.525 39.494 33.023 1 71.23 406 PRO A C 1
ATOM 3333 O O . PRO A 1 406 ? 26.376 38.308 33.329 1 71.23 406 PRO A O 1
ATOM 3336 N N . PRO A 1 407 ? 25.951 40.464 33.673 1 74.12 407 PRO A N 1
ATOM 3337 C CA . PRO A 1 407 ? 24.843 40.142 34.575 1 74.12 407 PRO A CA 1
ATOM 3338 C C . PRO A 1 407 ? 23.711 39.394 33.875 1 74.12 407 PRO A C 1
ATOM 3340 O O . PRO A 1 407 ? 23.549 39.511 32.658 1 74.12 407 PRO A O 1
ATOM 3343 N N . PRO A 1 408 ? 23.008 38.595 34.669 1 79.47 408 PRO A N 1
ATOM 3344 C CA . PRO A 1 408 ? 21.852 37.917 34.077 1 79.47 408 PRO A CA 1
ATOM 3345 C C . PRO A 1 408 ? 20.816 38.893 33.524 1 79.47 408 PRO A C 1
ATOM 3347 O O . PRO A 1 408 ? 20.626 39.978 34.08 1 79.47 408 PRO A O 1
ATOM 3350 N N . ALA A 1 409 ? 20.184 38.553 32.466 1 87.42 409 ALA A N 1
ATOM 3351 C CA . ALA A 1 409 ? 19.167 39.394 31.84 1 87.42 409 ALA A CA 1
ATOM 3352 C C . ALA A 1 409 ? 17.996 39.636 32.788 1 87.42 409 ALA A C 1
ATOM 3354 O O . ALA A 1 409 ? 17.558 38.721 33.49 1 87.42 409 ALA A O 1
ATOM 3355 N N . LYS A 1 410 ? 17.585 40.857 32.897 1 89.81 410 LYS A N 1
ATOM 3356 C CA . LYS A 1 410 ? 16.359 41.154 33.632 1 89.81 410 LYS A CA 1
ATOM 3357 C C . LYS A 1 410 ? 15.142 40.542 32.943 1 89.81 410 LYS A C 1
ATOM 3359 O O . LYS A 1 410 ? 15.042 40.564 31.714 1 89.81 410 LYS A O 1
ATOM 3364 N N . LYS A 1 411 ? 14.321 39.941 33.636 1 92.69 411 LYS A N 1
ATOM 3365 C CA . LYS A 1 411 ? 13.074 39.4 33.103 1 92.69 411 LYS A CA 1
ATOM 3366 C C . LYS A 1 411 ? 11.896 39.735 34.012 1 92.69 411 LYS A C 1
ATOM 3368 O O . LYS A 1 411 ? 12.034 39.746 35.237 1 92.69 411 LYS A O 1
ATOM 3373 N N . LYS A 1 412 ? 10.806 40.056 33.488 1 91.79 412 LYS A N 1
ATOM 3374 C CA . LYS A 1 412 ? 9.58 40.404 34.201 1 91.79 412 LYS A CA 1
ATOM 3375 C C . LYS A 1 412 ? 8.346 39.944 33.43 1 91.79 412 LYS A C 1
ATOM 3377 O O . LYS A 1 412 ? 8.232 40.189 32.227 1 91.79 412 LYS A O 1
ATOM 3382 N N . PHE A 1 413 ? 7.413 39.334 34.119 1 93.27 413 PHE A N 1
ATOM 3383 C CA . PHE A 1 413 ? 6.134 39.013 33.496 1 93.27 413 PHE A CA 1
ATOM 3384 C C . PHE A 1 413 ? 5.27 40.261 33.359 1 93.27 413 PHE A C 1
ATOM 3386 O O . PHE A 1 413 ? 5.212 41.085 34.274 1 93.27 413 PHE A O 1
ATOM 3393 N N . ARG A 1 414 ? 4.649 40.429 32.222 1 93.62 414 ARG A N 1
ATOM 3394 C CA . ARG A 1 414 ? 3.788 41.581 31.972 1 93.62 414 ARG A CA 1
ATOM 3395 C C . ARG A 1 414 ? 2.319 41.217 32.154 1 93.62 414 ARG A C 1
ATOM 3397 O O . ARG A 1 414 ? 1.459 42.098 32.225 1 93.62 414 ARG A O 1
ATOM 3404 N N . THR A 1 415 ? 2.036 39.976 32.098 1 93.97 415 THR A N 1
ATOM 3405 C CA . THR A 1 415 ? 0.697 39.473 32.385 1 93.97 415 THR A CA 1
ATOM 3406 C C . THR A 1 415 ? 0.738 38.428 33.496 1 93.97 415 THR A C 1
ATOM 3408 O O . THR A 1 415 ? 1.785 37.829 33.754 1 93.97 415 THR A O 1
ATOM 3411 N N . VAL A 1 416 ? -0.35 38.33 34.198 1 91.88 416 VAL A N 1
ATOM 3412 C CA . VAL A 1 416 ? -0.51 37.357 35.273 1 91.88 416 VAL A CA 1
ATOM 3413 C C . VAL A 1 416 ? -1.942 36.827 35.282 1 91.88 416 VAL A C 1
ATOM 3415 O O . VAL A 1 416 ? -2.828 37.402 34.645 1 91.88 416 VAL A O 1
ATOM 3418 N N . GLY A 1 417 ? -2.1 35.726 35.934 1 92.47 417 GLY A N 1
ATOM 3419 C CA . GLY A 1 417 ? -3.452 35.221 36.112 1 92.47 417 GLY A CA 1
ATOM 3420 C C . GLY A 1 417 ? -3.628 33.798 35.616 1 92.47 417 GLY A C 1
ATOM 3421 O O . GLY A 1 417 ? -2.651 33.13 35.271 1 92.47 417 GLY A O 1
ATOM 3422 N N . THR A 1 418 ? -4.882 33.385 35.624 1 94.78 418 THR A N 1
ATOM 3423 C CA . THR A 1 418 ? -5.206 31.991 35.342 1 94.78 418 THR A CA 1
ATOM 3424 C C . THR A 1 418 ? -5.804 31.846 33.946 1 94.78 418 THR A C 1
ATOM 3426 O O . THR A 1 418 ? -6.567 30.913 33.685 1 94.78 418 THR A O 1
ATOM 3429 N N . SER A 1 419 ? -5.521 32.804 33.098 1 94.72 419 SER A N 1
ATOM 3430 C CA . SER A 1 419 ? -5.938 32.747 31.701 1 94.72 419 SER A CA 1
ATOM 3431 C C . SER A 1 419 ? -4.734 32.73 30.765 1 94.72 419 SER A C 1
ATOM 3433 O O . SER A 1 419 ? -3.829 33.557 30.894 1 94.72 419 SER A O 1
ATOM 3435 N N . ASP A 1 420 ? -4.797 31.871 29.831 1 97.07 420 ASP A N 1
ATOM 3436 C CA . ASP A 1 420 ? -3.641 31.669 28.963 1 97.07 420 ASP A CA 1
ATOM 3437 C C . ASP A 1 420 ? -3.546 32.77 27.91 1 97.07 420 ASP A C 1
ATOM 3439 O O . ASP A 1 420 ? -4.552 33.149 27.308 1 97.07 420 ASP A O 1
ATOM 3443 N N . VAL A 1 421 ? -2.326 33.269 27.701 1 97.34 421 VAL A N 1
ATOM 3444 C CA . VAL A 1 421 ? -1.964 34.019 26.503 1 97.34 421 VAL A CA 1
ATOM 3445 C C . VAL A 1 421 ? -1.706 33.053 25.348 1 97.34 421 VAL A C 1
ATOM 3447 O O . VAL A 1 421 ? -0.939 32.098 25.49 1 97.34 421 VAL A O 1
ATOM 3450 N N . MET A 1 422 ? -2.394 33.304 24.273 1 97.12 422 MET A N 1
ATOM 3451 C CA . MET A 1 422 ? -2.264 32.378 23.151 1 97.12 422 MET A CA 1
ATOM 3452 C C . MET A 1 422 ? -1.157 32.824 22.202 1 97.12 422 MET A C 1
ATOM 3454 O O . MET A 1 422 ? -0.412 31.995 21.678 1 97.12 422 MET A O 1
ATOM 3458 N N . GLN A 1 423 ? -1.026 34.14 21.967 1 97.09 423 GLN A N 1
ATOM 3459 C CA . GLN A 1 423 ? -0.018 34.632 21.034 1 97.09 423 GLN A CA 1
ATOM 3460 C C . GLN A 1 423 ? 0.112 36.151 21.117 1 97.09 423 GLN A C 1
ATOM 3462 O O . GLN A 1 423 ? -0.882 36.855 21.305 1 97.09 423 GLN A O 1
ATOM 3467 N N . ILE A 1 424 ? 1.319 36.599 21.002 1 97.71 424 ILE A N 1
ATOM 3468 C CA . ILE A 1 424 ? 1.566 38.026 20.827 1 97.71 424 ILE A CA 1
ATOM 3469 C C . ILE A 1 424 ? 1.358 38.41 19.364 1 97.71 424 ILE A C 1
ATOM 3471 O O . ILE A 1 424 ? 1.914 37.775 18.464 1 97.71 424 ILE A O 1
ATOM 3475 N N . VAL A 1 425 ? 0.547 39.522 19.105 1 97.61 425 VAL A N 1
ATOM 3476 C CA . VAL A 1 425 ? 0.173 39.752 17.714 1 97.61 425 VAL A CA 1
ATOM 3477 C C . VAL A 1 425 ? 0.614 41.149 17.284 1 97.61 425 VAL A C 1
ATOM 3479 O O . VAL A 1 425 ? 0.596 41.474 16.094 1 97.61 425 VAL A O 1
ATOM 3482 N N . GLY A 1 426 ? 1.032 41.973 18.319 1 96.26 426 GLY A N 1
ATOM 3483 C CA . GLY A 1 426 ? 1.435 43.311 17.915 1 96.26 426 GLY A CA 1
ATOM 3484 C C . GLY A 1 426 ? 2.12 44.087 19.024 1 96.26 426 GLY A C 1
ATOM 3485 O O . GLY A 1 426 ? 1.992 43.743 20.201 1 96.26 426 GLY A O 1
ATOM 3486 N N . LEU A 1 427 ? 2.867 45.064 18.653 1 95.98 427 LEU A N 1
ATOM 3487 C CA . LEU A 1 427 ? 3.549 45.979 19.562 1 95.98 427 LEU A CA 1
ATOM 3488 C C . LEU A 1 427 ? 3.518 47.405 19.023 1 95.98 427 LEU A C 1
ATOM 3490 O O . LEU A 1 427 ? 3.956 47.658 17.899 1 95.98 427 LEU A O 1
ATOM 3494 N N . ASP A 1 428 ? 2.935 48.282 19.765 1 93.29 428 ASP A N 1
ATOM 3495 C CA . ASP A 1 428 ? 3.002 49.716 19.5 1 93.29 428 ASP A CA 1
ATOM 3496 C C . ASP A 1 428 ? 4.057 50.387 20.377 1 93.29 428 ASP A C 1
ATOM 3498 O O . ASP A 1 428 ? 3.794 50.712 21.536 1 93.29 428 ASP A O 1
ATOM 3502 N N . ALA A 1 429 ? 5.129 50.64 19.804 1 88.99 429 ALA A N 1
ATOM 3503 C CA . ALA A 1 429 ? 6.267 51.152 20.563 1 88.99 429 ALA A CA 1
ATOM 3504 C C . ALA A 1 429 ? 6.002 52.571 21.059 1 88.99 429 ALA A C 1
ATOM 3506 O O . ALA A 1 429 ? 6.477 52.96 22.129 1 88.99 429 ALA A O 1
ATOM 3507 N N . GLU A 1 430 ? 5.292 53.294 20.317 1 88.2 430 GLU A N 1
ATOM 3508 C CA . GLU A 1 430 ? 5.018 54.678 20.69 1 88.2 430 GLU A CA 1
ATOM 3509 C C . GLU A 1 430 ? 4.207 54.752 21.98 1 88.2 430 GLU A C 1
ATOM 3511 O O . GLU A 1 430 ? 4.512 55.553 22.866 1 88.2 430 GLU A O 1
ATOM 3516 N N . SER A 1 431 ? 3.267 53.88 22.037 1 89.35 431 SER A N 1
ATOM 3517 C CA . SER A 1 431 ? 2.422 53.887 23.227 1 89.35 431 SER A CA 1
ATOM 3518 C C . SER A 1 431 ? 2.896 52.859 24.248 1 89.35 431 SER A C 1
ATOM 3520 O O . SER A 1 431 ? 2.295 52.713 25.315 1 89.35 431 SER A O 1
ATOM 3522 N N . ASN A 1 432 ? 3.964 52.151 23.993 1 90.78 432 ASN A N 1
ATOM 3523 C CA . ASN A 1 432 ? 4.467 51.086 24.854 1 90.78 432 ASN A CA 1
ATOM 3524 C C . ASN A 1 432 ? 3.378 50.069 25.183 1 90.78 432 ASN A C 1
ATOM 3526 O O . ASN A 1 432 ? 3.152 49.75 26.351 1 90.78 432 ASN A O 1
ATOM 3530 N N . THR A 1 433 ? 2.719 49.678 24.132 1 93.62 433 THR A N 1
ATOM 3531 C CA . THR A 1 433 ? 1.603 48.757 24.322 1 93.62 433 THR A CA 1
ATOM 3532 C C . THR A 1 433 ? 1.815 47.477 23.519 1 93.62 433 THR A C 1
ATOM 3534 O O . THR A 1 433 ? 2.094 47.529 22.319 1 93.62 433 THR A O 1
ATOM 3537 N N . LEU A 1 434 ? 1.747 46.392 24.206 1 95.94 434 LEU A N 1
ATOM 3538 C CA . LEU A 1 434 ? 1.805 45.073 23.586 1 95.94 434 LEU A CA 1
ATOM 3539 C C . LEU A 1 434 ? 0.407 44.487 23.423 1 95.94 434 LEU A C 1
ATOM 3541 O O . LEU A 1 434 ? -0.427 44.599 24.325 1 95.94 434 LEU A O 1
ATOM 3545 N N . TYR A 1 435 ? 0.093 43.909 22.241 1 97.07 435 TYR A N 1
ATOM 3546 C CA . TYR A 1 435 ? -1.199 43.298 21.951 1 97.07 435 TYR A CA 1
ATOM 3547 C C . TYR A 1 435 ? -1.07 41.786 21.818 1 97.07 435 TYR A C 1
ATOM 3549 O O . TYR A 1 435 ? -0.088 41.286 21.263 1 97.07 435 TYR A O 1
ATOM 3557 N N . TYR A 1 436 ? -2.032 41.063 22.377 1 97.76 436 TYR A N 1
ATOM 3558 C CA . TYR A 1 436 ? -1.993 39.606 22.324 1 97.76 436 TYR A CA 1
ATOM 3559 C C . TYR A 1 436 ? -3.401 39.023 22.299 1 97.76 436 TYR A C 1
ATOM 3561 O O . TYR A 1 436 ? -4.364 39.693 22.681 1 97.76 436 TYR A O 1
ATOM 3569 N N . ILE A 1 437 ? -3.545 37.86 21.702 1 98.3 437 ILE A N 1
ATOM 3570 C CA . ILE A 1 437 ? -4.769 37.071 21.79 1 98.3 437 ILE A CA 1
ATOM 3571 C C . ILE A 1 437 ? -4.736 36.206 23.048 1 98.3 437 ILE A C 1
ATOM 3573 O O . ILE A 1 437 ? -3.739 35.532 23.319 1 98.3 437 ILE A O 1
ATOM 3577 N N . GLY A 1 438 ? -5.772 36.247 23.809 1 98.09 438 GLY A N 1
ATOM 3578 C CA . GLY A 1 438 ? -5.823 35.466 25.034 1 98.09 438 GLY A CA 1
ATOM 3579 C C . GLY A 1 438 ? -7.184 34.845 25.29 1 98.09 438 GLY A C 1
ATOM 3580 O O . GLY A 1 438 ? -8.143 35.119 24.565 1 98.09 438 GLY A O 1
ATOM 3581 N N . VAL A 1 439 ? -7.235 33.992 26.277 1 97.58 439 VAL A N 1
ATOM 3582 C CA . VAL A 1 439 ? -8.454 33.342 26.746 1 97.58 439 VAL A CA 1
ATOM 3583 C C . VAL A 1 439 ? -9.162 34.241 27.758 1 97.58 439 VAL A C 1
ATOM 3585 O O . VAL A 1 439 ? -8.587 34.599 28.789 1 97.58 439 VAL A O 1
ATOM 3588 N N . PRO A 1 440 ? -10.396 34.621 27.527 1 96.3 440 PRO A N 1
ATOM 3589 C CA . PRO A 1 440 ? -11.093 35.5 28.47 1 96.3 440 PRO A CA 1
ATOM 3590 C C . PRO A 1 440 ? -11.653 34.748 29.675 1 96.3 440 PRO A C 1
ATOM 3592 O O . PRO A 1 440 ? -12.399 33.779 29.51 1 96.3 440 PRO A O 1
ATOM 3595 N N . ASN A 1 441 ? -11.323 35.165 30.841 1 93.14 441 ASN A N 1
ATOM 3596 C CA . ASN A 1 441 ? -11.865 34.689 32.109 1 93.14 441 ASN A CA 1
ATOM 3597 C C . ASN A 1 441 ? -11.779 33.169 32.22 1 93.14 441 ASN A C 1
ATOM 3599 O O . ASN A 1 441 ? -12.727 32.521 32.666 1 93.14 441 ASN A O 1
ATOM 3603 N N . GLY A 1 442 ? -10.838 32.591 31.585 1 92.45 442 GLY A N 1
ATOM 3604 C CA . GLY A 1 442 ? -10.584 31.165 31.715 1 92.45 442 GLY A CA 1
ATOM 3605 C C . GLY A 1 442 ? -11.422 30.322 30.773 1 92.45 442 GLY A C 1
ATOM 3606 O O . GLY A 1 442 ? -11.327 29.093 30.78 1 92.45 442 GLY A O 1
ATOM 3607 N N . ASP A 1 443 ? -12.244 30.894 29.934 1 95.85 443 ASP A N 1
ATOM 3608 C CA . ASP A 1 443 ? -13.058 30.15 28.978 1 95.85 443 ASP A CA 1
ATOM 3609 C C . ASP A 1 443 ? -12.287 29.89 27.685 1 95.85 443 ASP A C 1
ATOM 3611 O O . ASP A 1 443 ? -12.375 30.672 26.736 1 95.85 443 ASP A O 1
ATOM 3615 N N . ALA A 1 444 ? -11.645 28.731 27.611 1 97.02 444 ALA A N 1
ATOM 3616 C CA . ALA A 1 444 ? -10.748 28.373 26.516 1 97.02 444 ALA A CA 1
ATOM 3617 C C . ALA A 1 444 ? -11.501 28.303 25.19 1 97.02 444 ALA A C 1
ATOM 3619 O O . ALA A 1 444 ? -10.888 28.272 24.121 1 97.02 444 ALA A O 1
ATOM 3620 N N . ARG A 1 445 ? -12.856 28.374 25.126 1 96.7 445 ARG A N 1
ATOM 3621 C CA . ARG A 1 445 ? -13.65 28.286 23.905 1 96.7 445 ARG A CA 1
ATOM 3622 C C . ARG A 1 445 ? -13.626 29.605 23.14 1 96.7 445 ARG A C 1
ATOM 3624 O O . ARG A 1 445 ? -13.987 29.652 21.963 1 96.7 445 ARG A O 1
ATOM 3631 N N . LYS A 1 446 ? -13.151 30.552 23.834 1 97.87 446 LYS A N 1
ATOM 3632 C CA . LYS A 1 446 ? -13.145 31.907 23.29 1 97.87 446 LYS A CA 1
ATOM 3633 C C . LYS A 1 446 ? -11.719 32.402 23.064 1 97.87 446 LYS A C 1
ATOM 3635 O O . LYS A 1 446 ? -10.768 31.843 23.613 1 97.87 446 LYS A O 1
ATOM 3640 N N . ARG A 1 447 ? -11.543 33.423 22.187 1 98.34 447 ARG A N 1
ATOM 3641 C CA . ARG A 1 447 ? -10.316 34.169 21.927 1 98.34 447 ARG A CA 1
ATOM 3642 C C . ARG A 1 447 ? -10.601 35.662 21.794 1 98.34 447 ARG A C 1
ATOM 3644 O O . ARG A 1 447 ? -11.485 36.065 21.035 1 98.34 447 ARG A O 1
ATOM 3651 N N . HIS A 1 448 ? -9.933 36.431 22.547 1 97.98 448 HIS A N 1
ATOM 3652 C CA . HIS A 1 448 ? -10.12 37.877 22.495 1 97.98 448 HIS A CA 1
ATOM 3653 C C . HIS A 1 448 ? -8.784 38.602 22.375 1 97.98 448 HIS A C 1
ATOM 3655 O O . HIS A 1 448 ? -7.739 38.047 22.723 1 97.98 448 HIS A O 1
ATOM 3661 N N . LEU A 1 449 ? -8.84 39.777 21.823 1 97.53 449 LEU A N 1
ATOM 3662 C CA . LEU A 1 449 ? -7.671 40.643 21.729 1 97.53 449 LEU A CA 1
ATOM 3663 C C . LEU A 1 449 ? -7.484 41.445 23.013 1 97.53 449 LEU A C 1
ATOM 3665 O O . LEU A 1 449 ? -8.426 42.074 23.5 1 97.53 449 LEU A O 1
ATOM 3669 N N . TYR A 1 450 ? -6.283 41.435 23.579 1 97.12 450 TYR A N 1
ATOM 3670 C CA . TYR A 1 450 ? -5.915 42.165 24.787 1 97.12 450 TYR A CA 1
ATOM 3671 C C . TYR A 1 450 ? -4.727 43.083 24.529 1 97.12 450 TYR A C 1
ATOM 3673 O O . TYR A 1 450 ? -4.011 42.919 23.538 1 97.12 450 TYR A O 1
ATOM 3681 N N . SER A 1 451 ? -4.568 44.087 25.358 1 95.39 451 SER A N 1
ATOM 3682 C CA . SER A 1 451 ? -3.385 44.942 25.339 1 95.39 451 SER A CA 1
ATOM 3683 C C . SER A 1 451 ? -2.805 45.114 26.739 1 95.39 451 SER A C 1
ATOM 3685 O O . SER A 1 451 ? -3.532 45.04 27.731 1 95.39 451 SER A O 1
ATOM 3687 N N . VAL A 1 452 ? -1.536 45.295 26.848 1 95.13 452 VAL A N 1
ATOM 3688 C CA . VAL A 1 452 ? -0.838 45.511 28.111 1 95.13 452 VAL A CA 1
ATOM 3689 C C . VAL A 1 452 ? 0.342 46.456 27.895 1 95.13 452 VAL A C 1
ATOM 3691 O O . VAL A 1 452 ? 0.944 46.471 26.819 1 95.13 452 VAL A O 1
ATOM 3694 N N . SER A 1 453 ? 0.623 47.173 28.892 1 92.51 453 SER A N 1
ATOM 3695 C CA . SER A 1 453 ? 1.738 48.11 28.81 1 92.51 453 SER A CA 1
ATOM 3696 C C . SER A 1 453 ? 3.076 47.388 28.928 1 92.51 453 SER A C 1
ATOM 3698 O O . SER A 1 453 ? 3.211 46.442 29.707 1 92.51 453 SER A O 1
ATOM 3700 N N . THR A 1 454 ? 4.12 47.895 28.223 1 90.22 454 THR A N 1
ATOM 3701 C CA . THR A 1 454 ? 5.468 47.344 28.318 1 90.22 454 THR A CA 1
ATOM 3702 C C . THR A 1 454 ? 6.341 48.205 29.226 1 90.22 454 THR A C 1
ATOM 3704 O O . THR A 1 454 ? 7.524 47.914 29.416 1 90.22 454 THR A O 1
ATOM 3707 N N . LYS A 1 455 ? 5.741 49.189 29.831 1 86.42 455 LYS A N 1
ATOM 3708 C CA . LYS A 1 455 ? 6.493 50.043 30.746 1 86.42 455 LYS A CA 1
ATOM 3709 C C . LYS A 1 455 ? 6.718 49.349 32.086 1 86.42 455 LYS A C 1
ATOM 3711 O O . LYS A 1 455 ? 5.816 48.692 32.61 1 86.42 455 LYS A O 1
ATOM 3716 N N . ILE A 1 456 ? 8.007 49.36 32.513 1 76.58 456 ILE A N 1
ATOM 3717 C CA . ILE A 1 456 ? 8.363 48.745 33.787 1 76.58 456 ILE A CA 1
ATOM 3718 C C . ILE A 1 456 ? 8.043 49.705 34.931 1 76.58 456 ILE A C 1
ATOM 3720 O O . ILE A 1 456 ? 8.877 50.531 35.309 1 76.58 456 ILE A O 1
ATOM 3724 N N . THR A 1 457 ? 6.883 50.021 35.134 1 69.61 457 THR A N 1
ATOM 3725 C CA . THR A 1 457 ? 6.502 50.777 36.322 1 69.61 457 THR A CA 1
ATOM 3726 C C . THR A 1 457 ? 5.794 49.877 37.331 1 69.61 457 THR A C 1
ATOM 3728 O O . THR A 1 457 ? 5.287 48.812 36.973 1 69.61 457 THR A O 1
ATOM 3731 N N . ASP A 1 458 ? 6.106 49.936 38.692 1 55.17 458 ASP A N 1
ATOM 3732 C CA . ASP A 1 458 ? 5.592 49.102 39.773 1 55.17 458 ASP A CA 1
ATOM 3733 C C . ASP A 1 458 ? 4.118 48.767 39.556 1 55.17 458 ASP A C 1
ATOM 3735 O O . ASP A 1 458 ? 3.655 47.694 39.948 1 55.17 458 ASP A O 1
ATOM 3739 N N . ASN A 1 459 ? 3.324 49.748 39.133 1 52.27 459 ASN A N 1
ATOM 3740 C CA . ASN A 1 459 ? 1.88 49.567 3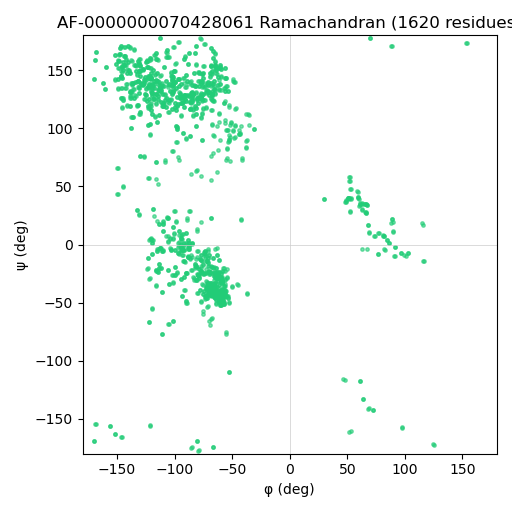9.238 1 52.27 459 ASN A CA 1
ATOM 3741 C C . ASN A 1 459 ? 1.279 49.083 37.922 1 52.27 459 ASN A C 1
ATOM 3743 O O . ASN A 1 459 ? 0.08 48.807 37.846 1 52.27 459 ASN A O 1
ATOM 3747 N N . ASP A 1 460 ? 2.049 48.885 36.75 1 62.27 460 ASP A N 1
ATOM 3748 C CA . ASP A 1 460 ? 1.168 48.972 35.589 1 62.27 460 ASP A CA 1
ATOM 3749 C C . ASP A 1 460 ? 1.104 47.639 34.847 1 62.27 460 ASP A C 1
ATOM 3751 O O . ASP A 1 460 ? 1.706 47.486 33.782 1 62.27 460 ASP A O 1
ATOM 3755 N N . MET A 1 461 ? 0.724 46.503 35.484 1 75.48 461 MET A N 1
ATOM 3756 C CA . MET A 1 461 ? 0.342 45.262 34.817 1 75.48 461 MET A CA 1
ATOM 3757 C C . MET A 1 461 ? -1.139 45.272 34.455 1 75.48 461 MET A C 1
ATOM 3759 O O . MET A 1 461 ? -1.774 44.218 34.391 1 75.48 461 MET A O 1
ATOM 3763 N N . ARG A 1 462 ? -1.638 46.462 34.237 1 84.89 462 ARG A N 1
ATOM 3764 C CA . ARG A 1 462 ? -3.054 46.528 33.888 1 84.89 462 ARG A CA 1
ATOM 3765 C C . ARG A 1 462 ? -3.293 46.021 32.47 1 84.89 462 ARG A C 1
ATOM 3767 O O . ARG A 1 462 ? -2.726 46.55 31.512 1 84.89 462 ARG A O 1
ATOM 3774 N N . VAL A 1 463 ? -4.067 44.953 32.316 1 92.67 463 VAL A N 1
ATOM 3775 C CA . VAL A 1 463 ? -4.449 44.343 31.047 1 92.67 463 VAL A CA 1
ATOM 3776 C C . VAL A 1 463 ? -5.814 44.87 30.611 1 92.67 463 VAL A C 1
ATOM 3778 O O . VAL A 1 463 ? -6.729 44.993 31.429 1 92.67 463 VAL A O 1
ATOM 3781 N N . THR A 1 464 ? -5.949 45.301 29.397 1 92.94 464 THR A N 1
ATOM 3782 C CA . THR A 1 464 ? -7.212 45.752 28.824 1 92.94 464 THR A CA 1
ATOM 3783 C C . THR A 1 464 ? -7.708 44.77 27.766 1 92.94 464 THR A C 1
ATOM 3785 O O . THR A 1 464 ? -6.957 44.388 26.867 1 92.94 464 THR A O 1
ATOM 3788 N N . CYS A 1 465 ? -8.923 44.416 27.936 1 95.5 465 CYS A N 1
ATOM 3789 C CA . CYS A 1 465 ? -9.538 43.607 26.89 1 95.5 465 CYS A CA 1
ATOM 3790 C C . CYS A 1 465 ? -10.13 44.487 25.796 1 95.5 465 CYS A C 1
ATOM 3792 O O . CYS A 1 465 ? -11.095 45.215 26.034 1 95.5 465 CYS A O 1
ATOM 3794 N N . VAL A 1 466 ? -9.632 44.393 24.62 1 94.37 466 VAL A N 1
ATOM 3795 C CA . VAL A 1 466 ? -9.98 45.278 23.514 1 94.37 466 VAL A CA 1
ATOM 3796 C C . VAL A 1 466 ? -11.295 44.824 22.883 1 94.37 466 VAL A C 1
ATOM 3798 O O . VAL A 1 466 ? -12.08 45.648 22.408 1 94.37 466 VAL A O 1
ATOM 3801 N N . THR A 1 467 ? -11.583 43.507 22.924 1 95.3 467 THR A N 1
ATOM 3802 C CA . THR A 1 467 ? -12.703 43.021 22.126 1 95.3 467 THR A CA 1
ATOM 3803 C C . THR A 1 467 ? -13.743 42.339 23.011 1 95.3 467 THR A C 1
ATOM 3805 O O . THR A 1 467 ? -14.708 41.76 22.509 1 95.3 467 THR A O 1
ATOM 3808 N N . CYS A 1 468 ? -13.628 42.314 24.318 1 93.41 468 CYS A N 1
ATOM 3809 C CA . CYS A 1 468 ? -14.522 41.572 25.199 1 93.41 468 CYS A CA 1
ATOM 3810 C C . CYS A 1 468 ? -15.946 42.109 25.11 1 93.41 468 CYS A C 1
ATOM 3812 O O . CYS A 1 468 ? -16.907 41.372 25.333 1 93.41 468 CYS A O 1
ATOM 3814 N N . GLU A 1 469 ? -16.136 43.414 24.777 1 88.82 469 GLU A N 1
ATOM 3815 C CA . GLU A 1 469 ? -17.464 44.008 24.661 1 88.82 469 GLU A CA 1
ATOM 3816 C C . GLU A 1 469 ? -17.803 44.324 23.207 1 88.82 469 GLU A C 1
ATOM 3818 O O . GLU A 1 469 ? -18.658 45.168 22.933 1 88.82 469 GLU A O 1
ATOM 3823 N N . TYR A 1 470 ? -17.127 43.693 22.366 1 88.95 470 TYR A N 1
ATOM 3824 C CA . TYR A 1 470 ? -17.266 43.983 20.943 1 88.95 470 TYR A CA 1
ATOM 3825 C C . TYR A 1 470 ? -18.633 43.548 20.43 1 88.95 470 TYR A C 1
ATOM 3827 O O . TYR A 1 470 ? -19.385 44.359 19.883 1 88.95 470 TYR A O 1
ATOM 3835 N N . SER A 1 471 ? -18.999 42.273 20.433 1 89.23 471 SER A N 1
ATOM 3836 C CA . SER A 1 471 ? -20.265 41.721 19.961 1 89.23 471 SER A CA 1
ATOM 3837 C C . SER A 1 471 ? -20.495 40.317 20.51 1 89.23 471 SER A C 1
ATOM 3839 O O . SER A 1 471 ? -19.554 39.53 20.63 1 89.23 471 SER A O 1
ATOM 3841 N N . PRO A 1 472 ? -21.685 40.045 20.898 1 89.92 472 PRO A N 1
ATOM 3842 C CA . PRO A 1 472 ? -21.977 38.662 21.285 1 89.92 472 PRO A CA 1
ATOM 3843 C C . PRO A 1 472 ? -21.848 37.683 20.12 1 89.92 472 PRO A C 1
ATOM 3845 O O . PRO A 1 472 ? -21.67 36.482 20.336 1 89.92 472 PRO A O 1
ATOM 3848 N N . ASP A 1 473 ? -21.921 38.293 18.942 1 92.89 473 ASP A N 1
ATOM 3849 C CA . ASP A 1 473 ? -21.849 37.458 17.747 1 92.89 473 ASP A CA 1
ATOM 3850 C C . ASP A 1 473 ? -20.398 37.19 17.351 1 92.89 473 ASP A C 1
ATOM 3852 O O . ASP A 1 473 ? -20.136 36.503 16.361 1 92.89 473 ASP A O 1
ATOM 3856 N N . CYS A 1 474 ? -19.473 37.675 18.083 1 96.01 474 CYS A N 1
ATOM 3857 C CA . CYS A 1 474 ? -18.052 37.484 17.816 1 96.01 474 CYS A CA 1
ATOM 3858 C C . CYS A 1 474 ? -17.288 37.201 19.104 1 96.01 474 CYS A C 1
ATOM 3860 O O . CYS A 1 474 ? -16.939 38.126 19.84 1 96.01 474 CYS A O 1
ATOM 3862 N N . GLN A 1 475 ? -17.005 35.936 19.343 1 97.41 475 GLN A N 1
ATOM 3863 C CA . GLN A 1 475 ? -16.348 35.532 20.581 1 97.41 475 GLN A CA 1
ATOM 3864 C C . GLN A 1 475 ? -15.009 34.856 20.298 1 97.41 475 GLN A C 1
ATOM 3866 O O . GLN A 1 475 ? -14.341 34.381 21.218 1 97.41 475 GLN A O 1
ATOM 3871 N N . TYR A 1 476 ? -14.646 34.759 19.089 1 97.96 476 TYR A N 1
ATOM 3872 C CA . TYR A 1 476 ? -13.373 34.205 18.639 1 97.96 476 TYR A CA 1
ATOM 3873 C C . TYR A 1 476 ? -12.691 35.141 17.648 1 97.96 476 TYR A C 1
ATOM 3875 O O . TYR A 1 476 ? -13.121 35.257 16.498 1 97.96 476 TYR A O 1
ATOM 3883 N N . PHE A 1 477 ? -11.562 35.725 18.043 1 97.89 477 PHE A N 1
ATOM 3884 C CA . PHE A 1 477 ? -10.965 36.798 17.256 1 97.89 477 PHE A CA 1
ATOM 3885 C C . PHE A 1 477 ? -9.57 36.41 16.781 1 97.89 477 PHE A C 1
ATOM 3887 O O . PHE A 1 477 ? -8.901 35.587 17.41 1 97.89 477 PHE A O 1
ATOM 3894 N N . SER A 1 478 ? -9.198 36.911 15.689 1 97.65 478 SER A N 1
ATOM 3895 C CA . SER A 1 478 ? -7.815 37.005 15.233 1 97.65 478 SER A CA 1
ATOM 3896 C C . SER A 1 478 ? -7.412 38.454 14.982 1 97.65 478 SER A C 1
ATOM 3898 O O . SER A 1 478 ? -8.271 39.33 14.857 1 97.65 478 SER A O 1
ATOM 3900 N N . ALA A 1 479 ? -6.141 38.7 14.983 1 97.62 479 ALA A N 1
ATOM 3901 C CA . ALA A 1 479 ? -5.648 40.047 14.706 1 97.62 479 ALA A CA 1
ATOM 3902 C C . ALA A 1 479 ? -4.281 40.003 14.03 1 97.62 479 ALA A C 1
ATOM 3904 O O . ALA A 1 479 ? -3.427 39.191 14.394 1 97.62 479 ALA A O 1
ATOM 3905 N N . SER A 1 480 ? -4.155 40.805 13.001 1 97.27 480 SER A N 1
ATOM 3906 C CA . SER A 1 480 ? -2.896 40.989 12.286 1 97.27 480 SER A CA 1
ATOM 3907 C C . SER A 1 480 ? -2.476 42.454 12.274 1 97.27 480 SER A C 1
ATOM 3909 O O . SER A 1 480 ? -3.164 43.298 11.697 1 97.27 480 SER A O 1
ATOM 3911 N N . PHE A 1 481 ? -1.332 42.776 12.869 1 96.91 481 PHE A N 1
ATOM 3912 C CA . PHE A 1 481 ? -0.941 44.165 13.082 1 96.91 481 PHE A CA 1
ATOM 3913 C C . PHE A 1 481 ? 0.073 44.609 12.034 1 96.91 481 PHE A C 1
ATOM 3915 O O . PHE A 1 481 ? 0.871 43.802 11.554 1 96.91 481 PHE A O 1
ATOM 3922 N N . SER A 1 482 ? -0.024 45.917 11.74 1 96.31 482 SER A N 1
ATOM 3923 C CA . SER A 1 482 ? 1.027 46.548 10.949 1 96.31 482 SER A CA 1
ATOM 3924 C C . SER A 1 482 ? 2.346 46.589 11.714 1 96.31 482 SER A C 1
ATOM 3926 O O . SER A 1 482 ? 2.369 46.402 12.932 1 96.31 482 SER A O 1
ATOM 3928 N N . HIS A 1 483 ? 3.438 46.879 11.036 1 93.03 483 HIS A N 1
ATOM 3929 C CA . HIS A 1 483 ? 4.76 46.876 11.654 1 93.03 483 HIS A CA 1
ATOM 3930 C C . HIS A 1 483 ? 4.869 47.955 12.726 1 93.03 483 HIS A C 1
ATOM 3932 O O . HIS A 1 483 ? 5.566 47.774 13.727 1 93.03 483 HIS A O 1
ATOM 3938 N N . SER A 1 484 ? 4.103 49.033 12.541 1 93 484 SER A N 1
ATOM 3939 C CA . SER A 1 484 ? 4.155 50.127 13.506 1 93 484 SER A CA 1
ATOM 3940 C C . SER A 1 484 ? 3.293 49.828 14.728 1 93 484 SER A C 1
ATOM 3942 O O . SER A 1 484 ? 3.42 50.488 15.761 1 93 484 SER A O 1
ATOM 3944 N N . GLY A 1 485 ? 2.409 48.917 14.554 1 94.36 485 GLY A N 1
ATOM 3945 C CA . GLY A 1 485 ? 1.468 48.608 15.619 1 94.36 485 GLY A CA 1
ATOM 3946 C C . GLY A 1 485 ? 0.294 49.566 15.676 1 94.36 485 GLY A C 1
ATOM 3947 O O . GLY A 1 485 ? -0.59 49.424 16.523 1 94.36 485 GLY A O 1
ATOM 3948 N N . LYS A 1 486 ? 0.155 50.443 14.714 1 93.67 486 LYS A N 1
ATOM 3949 C CA . LYS A 1 486 ? -0.859 51.492 14.769 1 93.67 486 LYS A CA 1
ATOM 3950 C C . LYS A 1 486 ? -2.166 51.026 14.134 1 93.67 486 LYS A C 1
ATOM 3952 O O . LYS A 1 486 ? -3.224 51.611 14.377 1 93.67 486 LYS A O 1
ATOM 3957 N N . TYR A 1 487 ? -2.038 50.082 13.259 1 95.11 487 TYR A N 1
ATOM 3958 C CA . TYR A 1 487 ? -3.209 49.527 12.588 1 95.11 487 TYR A CA 1
ATOM 3959 C C . TYR A 1 487 ? -3.24 48.009 12.713 1 95.11 487 TYR A C 1
ATOM 3961 O O . TYR A 1 487 ? -2.195 47.37 12.859 1 95.11 487 TYR A O 1
ATOM 3969 N N . TYR A 1 488 ? -4.385 47.448 12.713 1 96.26 488 TYR A N 1
ATOM 3970 C CA . TYR A 1 488 ? -4.505 45.995 12.712 1 96.26 488 TYR A CA 1
ATOM 3971 C C . TYR A 1 488 ? -5.771 45.552 11.988 1 96.26 488 TYR A C 1
ATOM 3973 O O . TYR A 1 488 ? -6.762 46.286 11.952 1 96.26 488 TYR A O 1
ATOM 3981 N N . MET A 1 489 ? -5.667 44.449 11.256 1 96.79 489 MET A N 1
ATOM 3982 C CA . MET A 1 489 ? -6.817 43.756 10.682 1 96.79 489 MET A CA 1
ATOM 3983 C C . MET A 1 489 ? -7.448 42.813 11.701 1 96.79 489 MET A C 1
ATOM 3985 O O . MET A 1 489 ? -6.842 41.811 12.086 1 96.79 489 MET A O 1
ATOM 3989 N N . LEU A 1 490 ? -8.618 43.109 12.162 1 96.42 490 LEU A N 1
ATOM 3990 C CA . LEU A 1 490 ? -9.346 42.307 13.14 1 96.42 490 LEU A CA 1
ATOM 3991 C C . LEU A 1 490 ? -10.278 41.319 12.446 1 96.42 490 LEU A C 1
ATOM 3993 O O . LEU A 1 490 ? -11.088 41.711 11.603 1 96.42 490 LEU A O 1
ATOM 3997 N N . GLY A 1 491 ? -10.104 40.099 12.714 1 97.31 491 GLY A N 1
ATOM 3998 C CA . GLY A 1 491 ? -11.003 39.073 12.209 1 97.31 491 GLY A CA 1
ATOM 3999 C C . GLY A 1 491 ? -11.943 38.529 13.269 1 97.31 491 GLY A C 1
ATOM 4000 O O . GLY A 1 491 ? -11.497 38.022 14.3 1 97.31 491 GLY A O 1
ATOM 4001 N N . CYS A 1 492 ? -13.253 38.775 13.118 1 97.29 492 CYS A N 1
ATOM 4002 C CA . CYS A 1 492 ? -14.257 38.053 13.891 1 97.29 492 CYS A CA 1
ATOM 4003 C C . CYS A 1 492 ? -14.54 36.688 13.276 1 97.29 492 CYS A C 1
ATOM 4005 O O . CYS A 1 492 ? -15.165 36.596 12.218 1 97.29 492 CYS A O 1
ATOM 4007 N N . LEU A 1 493 ? -14.181 35.664 13.933 1 97.71 493 LEU A N 1
ATOM 4008 C CA . LEU A 1 493 ? -14.181 34.337 13.328 1 97.71 493 LEU A CA 1
ATOM 4009 C C . LEU A 1 493 ? -15.349 33.504 13.845 1 97.71 493 LEU A C 1
ATOM 4011 O O . LEU A 1 493 ? -15.494 32.335 13.48 1 97.71 493 LEU A O 1
ATOM 4015 N N . GLY A 1 494 ? -16.252 34.166 14.766 1 96.14 494 GLY A N 1
ATOM 4016 C CA . GLY A 1 494 ? -17.439 33.436 15.183 1 96.14 494 GLY A CA 1
ATOM 4017 C C . GLY A 1 494 ? -17.964 33.874 16.537 1 96.14 494 GLY A C 1
ATOM 4018 O O . GLY A 1 494 ? -17.342 34.695 17.214 1 96.14 494 GLY A O 1
ATOM 4019 N N . PRO A 1 495 ? -19.099 33.344 16.873 1 95.69 495 PRO A N 1
ATOM 4020 C CA . PRO A 1 495 ? -19.763 32.17 16.302 1 95.69 495 PRO A CA 1
ATOM 4021 C C . PRO A 1 495 ? -20.546 32.494 15.032 1 95.69 495 PRO A C 1
ATOM 4023 O O . PRO A 1 495 ? -20.932 31.586 14.291 1 95.69 495 PRO A O 1
ATOM 4026 N N . ALA A 1 496 ? -20.861 33.765 14.738 1 95.59 496 ALA A N 1
ATOM 4027 C CA . ALA A 1 496 ? -21.522 34.156 13.495 1 95.59 496 ALA A CA 1
ATOM 4028 C C . ALA A 1 496 ? -20.555 34.091 12.317 1 95.59 496 ALA A C 1
ATOM 4030 O O . ALA A 1 496 ? -19.367 33.816 12.495 1 95.59 496 ALA A O 1
ATOM 4031 N N . VAL A 1 497 ? -21.096 34.274 11.097 1 96.72 497 VAL A N 1
ATOM 4032 C CA . VAL A 1 497 ? -20.29 34.24 9.881 1 96.72 497 VAL A CA 1
ATOM 4033 C C . VAL A 1 497 ? -19.123 35.218 10.006 1 96.72 497 VAL A C 1
ATOM 4035 O O . VAL A 1 497 ? -19.314 36.377 10.382 1 96.72 497 VAL A O 1
ATOM 4038 N N . PRO A 1 498 ? -17.944 34.84 9.702 1 97.28 498 PRO A N 1
ATOM 4039 C CA . PRO A 1 498 ? -16.739 35.648 9.903 1 97.28 498 PRO A CA 1
ATOM 4040 C C . PRO A 1 498 ? -16.734 36.921 9.059 1 97.28 498 PRO A C 1
ATOM 4042 O O . PRO A 1 498 ? -17.313 36.946 7.97 1 97.28 498 PRO A O 1
ATOM 4045 N N . TYR A 1 499 ? -16.115 37.937 9.514 1 96.68 499 TYR A N 1
ATOM 4046 C CA . TYR A 1 499 ? -15.838 39.16 8.769 1 96.68 499 TYR A CA 1
ATOM 4047 C C . TYR A 1 499 ? -14.521 39.784 9.215 1 96.68 499 TYR A C 1
ATOM 4049 O O . TYR A 1 499 ? -13.973 39.414 10.256 1 96.68 499 TYR A O 1
ATOM 4057 N N . PHE A 1 500 ? -13.949 40.679 8.468 1 97.01 500 PHE A N 1
ATOM 4058 C CA . PHE A 1 500 ? -12.638 41.277 8.695 1 97.01 500 PHE A CA 1
ATOM 4059 C C . PHE A 1 500 ? -12.699 42.791 8.533 1 97.01 500 PHE A C 1
ATOM 4061 O O . PHE A 1 500 ? -13.181 43.293 7.516 1 97.01 500 PHE A O 1
ATOM 4068 N N . VAL A 1 501 ? -12.188 43.498 9.564 1 95.91 501 VAL A N 1
ATOM 4069 C CA . VAL A 1 501 ? -12.231 44.956 9.562 1 95.91 501 VAL A CA 1
ATOM 4070 C C . VAL A 1 501 ? -10.854 45.514 9.914 1 95.91 501 VAL A C 1
ATOM 4072 O O . VAL A 1 501 ? -10.129 44.931 10.723 1 95.91 501 VAL A O 1
ATOM 4075 N N . LEU A 1 502 ? -10.5 46.549 9.266 1 96.1 502 LEU A N 1
ATOM 4076 C CA . LEU A 1 502 ? -9.298 47.302 9.606 1 96.1 502 LEU A CA 1
ATOM 4077 C C . LEU A 1 502 ? -9.587 48.318 10.707 1 96.1 502 LEU A C 1
ATOM 4079 O O . LEU A 1 502 ? -10.59 49.033 10.65 1 96.1 502 LEU A O 1
ATOM 4083 N N . ARG A 1 503 ? -8.743 48.332 11.725 1 94.65 503 ARG A N 1
ATOM 4084 C CA . ARG A 1 503 ? -8.881 49.257 12.845 1 94.65 503 ARG A CA 1
ATOM 4085 C C . ARG A 1 503 ? -7.553 49.936 13.161 1 94.65 503 ARG A C 1
ATOM 4087 O O . ARG A 1 503 ? -6.491 49.443 12.775 1 94.65 503 ARG A O 1
ATOM 4094 N N . SER A 1 504 ? -7.675 51.047 13.793 1 93.01 504 SER A N 1
ATOM 4095 C CA . SER A 1 504 ? -6.515 51.745 14.34 1 93.01 504 SER A CA 1
ATOM 4096 C C . SER A 1 504 ? -6.412 51.547 15.848 1 93.01 504 SER A C 1
ATOM 4098 O O . SER A 1 504 ? -7.429 51.49 16.543 1 93.01 504 SER A O 1
ATOM 4100 N N . THR A 1 505 ? -5.213 51.521 16.384 1 90.98 505 THR A N 1
ATOM 4101 C CA . THR A 1 505 ? -5.017 51.359 17.82 1 90.98 505 THR A CA 1
ATOM 4102 C C . THR A 1 505 ? -5.342 52.653 18.56 1 90.98 505 THR A C 1
ATOM 4104 O O . THR A 1 505 ? -5.508 52.652 19.782 1 90.98 505 THR A O 1
ATOM 4107 N N . LYS A 1 506 ? -5.396 53.729 17.906 1 83.68 506 LYS A N 1
ATOM 4108 C CA . LYS A 1 506 ? -5.706 55.016 18.524 1 83.68 506 LYS A CA 1
ATOM 4109 C C . LYS A 1 506 ? -7.211 55.19 18.706 1 83.68 506 LYS A C 1
ATOM 4111 O O . LYS A 1 506 ? -7.654 56.075 19.441 1 83.68 506 LYS A O 1
ATOM 4116 N N . SER A 1 507 ? -7.904 54.438 18.005 1 68.72 507 SER A N 1
ATOM 4117 C CA . SER A 1 507 ? -9.354 54.562 18.11 1 68.72 507 SER A CA 1
ATOM 4118 C C . SER A 1 507 ? -9.876 53.883 19.372 1 68.72 507 SER A C 1
ATOM 4120 O O . SER A 1 507 ? -9.334 52.864 19.805 1 68.72 507 SER A O 1
ATOM 4122 N N . SER A 1 508 ? -10.666 54.636 20.112 1 59.64 508 SER A N 1
ATOM 4123 C CA . SER A 1 508 ? -11.271 54.035 21.296 1 59.64 508 SER A CA 1
ATOM 4124 C C . SER A 1 508 ? -12.048 52.772 20.94 1 59.64 508 SER A C 1
ATOM 4126 O O . SER A 1 508 ? -12.595 52.662 19.84 1 59.64 508 SER A O 1
ATOM 4128 N N . ALA A 1 509 ? -11.861 51.761 21.764 1 55.42 509 ALA A N 1
ATOM 4129 C CA . ALA A 1 509 ? -12.514 50.469 21.569 1 55.42 509 ALA A CA 1
ATOM 4130 C C . ALA A 1 509 ? -13.992 50.648 21.231 1 55.42 509 ALA A C 1
ATOM 4132 O O . ALA A 1 509 ? -14.558 49.869 20.46 1 55.42 509 ALA A O 1
ATOM 4133 N N . ASP A 1 510 ? -14.596 51.712 21.862 1 51.52 510 ASP A N 1
ATOM 4134 C CA . ASP A 1 510 ? -16.039 51.909 21.761 1 51.52 510 ASP A CA 1
ATOM 4135 C C . ASP A 1 510 ? -16.402 52.675 20.491 1 51.52 510 ASP A C 1
ATOM 4137 O O . ASP A 1 510 ? -17.58 52.807 20.155 1 51.52 510 ASP A O 1
ATOM 4141 N N . ASP A 1 511 ? -15.343 53.205 19.865 1 56.64 511 ASP A N 1
ATOM 4142 C CA . ASP A 1 511 ? -15.646 54.005 18.682 1 56.64 511 ASP A CA 1
ATOM 4143 C C . ASP A 1 511 ? -15.512 53.174 17.408 1 56.64 511 ASP A C 1
ATOM 4145 O O . ASP A 1 511 ? -14.467 53.193 16.755 1 56.64 511 ASP A O 1
ATOM 4149 N N . ASN A 1 512 ? -16.449 52.293 17.185 1 55.71 512 ASN A N 1
ATOM 4150 C CA . ASN A 1 512 ? -16.523 51.442 16.002 1 55.71 512 ASN A CA 1
ATOM 4151 C C . ASN A 1 512 ? -16.703 52.265 14.73 1 55.71 512 ASN A C 1
ATOM 4153 O O . ASN A 1 512 ? -16.775 51.711 13.631 1 55.71 512 ASN A O 1
ATOM 4157 N N . SER A 1 513 ? -16.822 53.507 14.91 1 56.63 513 SER A N 1
ATOM 4158 C CA . SER A 1 513 ? -17.11 54.369 13.768 1 56.63 513 SER A CA 1
ATOM 4159 C C . SER A 1 513 ? -15.903 54.482 12.842 1 56.63 513 SER A C 1
ATOM 4161 O O . SER A 1 513 ? -16.04 54.872 11.681 1 56.63 513 SER A O 1
ATOM 4163 N N . THR A 1 514 ? -14.808 53.863 13.279 1 72.39 514 THR A N 1
ATOM 4164 C CA . THR A 1 514 ? -13.628 54.073 12.448 1 72.39 514 THR A CA 1
ATOM 4165 C C . THR A 1 514 ? -13.133 52.75 11.869 1 72.39 514 THR A C 1
ATOM 4167 O O . THR A 1 514 ? -11.972 52.636 11.472 1 72.39 514 THR A O 1
ATOM 4170 N N . GLU A 1 515 ? -14.068 51.852 11.781 1 87.47 515 GLU A N 1
ATOM 4171 C CA . GLU A 1 515 ? -13.694 50.562 11.21 1 87.47 515 GLU A CA 1
ATOM 4172 C C . GLU A 1 515 ? -13.939 50.533 9.704 1 87.47 515 GLU A C 1
ATOM 4174 O O . GLU A 1 515 ? -14.93 51.085 9.22 1 87.47 515 GLU A O 1
ATOM 4179 N N . ILE A 1 516 ? -13.024 49.952 8.973 1 92.89 516 ILE A N 1
ATOM 4180 C CA . ILE A 1 516 ? -13.184 49.754 7.537 1 92.89 516 ILE A CA 1
ATOM 4181 C C . ILE A 1 516 ? -13.371 48.268 7.239 1 92.89 516 ILE A C 1
ATOM 4183 O O . ILE A 1 516 ? -12.503 47.451 7.554 1 92.89 516 ILE A O 1
ATOM 4187 N N . MET A 1 517 ? -14.495 47.952 6.615 1 93.9 517 MET A N 1
ATOM 4188 C CA . MET A 1 517 ? -14.84 46.569 6.296 1 93.9 517 MET A CA 1
ATOM 4189 C C . MET A 1 517 ? -14.101 46.098 5.048 1 93.9 517 MET A C 1
ATOM 4191 O O . MET A 1 517 ? -14.221 46.708 3.983 1 93.9 517 MET A O 1
ATOM 4195 N N . PHE A 1 518 ? -13.303 45.036 5.132 1 94.61 518 PHE A N 1
ATOM 4196 C CA . PHE A 1 518 ? -12.584 44.513 3.977 1 94.61 518 PHE A CA 1
ATOM 4197 C C . PHE A 1 518 ? -13.232 43.229 3.471 1 94.61 518 PHE A C 1
ATOM 4199 O O . PHE A 1 518 ? -13.182 42.932 2.276 1 94.61 518 PHE A O 1
ATOM 4206 N N . GLU A 1 519 ? -13.786 42.406 4.359 1 94.96 519 GLU A N 1
ATOM 4207 C CA . GLU A 1 519 ? -14.509 41.188 4.007 1 94.96 519 GLU A CA 1
ATOM 4208 C C . GLU A 1 519 ? -15.658 40.928 4.977 1 94.96 519 GLU A C 1
ATOM 4210 O O . GLU A 1 519 ? -15.432 40.703 6.168 1 94.96 519 GLU A O 1
ATOM 4215 N N . ASN A 1 520 ? -16.886 40.904 4.572 1 94.66 520 ASN A N 1
ATOM 4216 C CA . ASN A 1 520 ? -18.031 40.732 5.46 1 94.66 520 ASN A CA 1
ATOM 4217 C C . ASN A 1 520 ? -18.772 39.429 5.173 1 94.66 520 ASN A C 1
ATOM 4219 O O . ASN A 1 520 ? -19.671 39.044 5.923 1 94.66 520 ASN A O 1
ATOM 4223 N N . ASN A 1 521 ? -18.373 38.692 4.098 1 96.46 521 ASN A N 1
ATOM 4224 C CA . ASN A 1 521 ? -18.987 37.429 3.704 1 96.46 521 ASN A CA 1
ATOM 4225 C C . ASN A 1 521 ? -20.505 37.551 3.602 1 96.46 521 ASN A C 1
ATOM 4227 O O . ASN A 1 521 ? -21.234 36.654 4.028 1 96.46 521 ASN A O 1
ATOM 4231 N N . ASP A 1 522 ? -20.999 38.65 3.076 1 95.06 522 ASP A N 1
ATOM 4232 C CA . ASP A 1 522 ? -22.431 38.885 2.914 1 95.06 522 ASP A CA 1
ATOM 4233 C C . ASP A 1 522 ? -23.063 37.825 2.015 1 95.06 522 ASP A C 1
ATOM 4235 O O . ASP A 1 522 ? -24.203 37.413 2.24 1 95.06 522 ASP A O 1
ATOM 4239 N N . HIS A 1 523 ? -22.331 37.516 1.011 1 92.93 523 HIS A N 1
ATOM 4240 C CA . HIS A 1 523 ? -22.823 36.473 0.118 1 92.93 523 HIS A CA 1
ATOM 4241 C C . HIS A 1 523 ? -23.123 35.189 0.884 1 92.93 523 HIS A C 1
ATOM 4243 O O . HIS A 1 523 ? -24.154 34.552 0.657 1 92.93 523 HIS A O 1
ATOM 4249 N N . LEU A 1 524 ? -22.252 34.803 1.765 1 95.45 524 LEU A N 1
ATOM 4250 C CA . LEU A 1 524 ? -22.425 33.593 2.561 1 95.45 524 LEU A CA 1
ATOM 4251 C C . LEU A 1 524 ? -23.579 33.751 3.545 1 95.45 524 LEU A C 1
ATOM 4253 O O . LEU A 1 524 ? -24.381 32.83 3.722 1 95.45 524 LEU A O 1
ATOM 4257 N N . LYS A 1 525 ? -23.754 34.944 4.207 1 95.75 525 LYS A N 1
ATOM 4258 C CA . LYS A 1 525 ? -24.841 35.221 5.141 1 95.75 525 LYS A CA 1
ATOM 4259 C C . LYS A 1 525 ? -26.2 35.055 4.468 1 95.75 525 LYS A C 1
ATOM 4261 O O . LYS A 1 525 ? -27.107 34.437 5.03 1 95.75 525 LYS A O 1
ATOM 4266 N N . LYS A 1 526 ? -26.276 35.538 3.278 1 95.53 526 LYS A N 1
ATOM 4267 C CA . LYS A 1 526 ? -27.529 35.481 2.531 1 95.53 526 LYS A CA 1
ATOM 4268 C C . LYS A 1 526 ? -27.887 34.043 2.166 1 95.53 526 LYS A C 1
ATOM 4270 O O . LYS A 1 526 ? -29.045 33.637 2.283 1 95.53 526 LYS A O 1
ATOM 4275 N N . LYS A 1 527 ? -26.901 33.36 1.782 1 95.05 527 LYS A N 1
ATOM 4276 C CA . LYS A 1 527 ? -27.142 31.976 1.384 1 95.05 527 LYS A CA 1
ATOM 4277 C C . LYS A 1 527 ? -27.513 31.114 2.588 1 95.05 527 LYS A C 1
ATOM 4279 O O . LYS A 1 527 ? -28.366 30.231 2.487 1 95.05 527 LYS A O 1
ATOM 4284 N N . LEU A 1 528 ? -26.889 31.413 3.676 1 95.76 528 LEU A N 1
ATOM 4285 C CA . LEU A 1 528 ? -27.102 30.601 4.869 1 95.76 528 LEU A CA 1
ATOM 4286 C C . LEU A 1 528 ? -28.437 30.937 5.525 1 95.76 528 LEU A C 1
ATOM 4288 O O . LEU A 1 528 ? -28.983 30.13 6.28 1 95.76 528 LEU A O 1
ATOM 4292 N N . ALA A 1 529 ? -28.965 32.093 5.299 1 93.49 529 ALA A N 1
ATOM 4293 C CA . ALA A 1 529 ? -30.229 32.524 5.891 1 93.49 529 ALA A CA 1
ATOM 4294 C C . ALA A 1 529 ? -31.362 31.574 5.515 1 93.49 529 ALA A C 1
ATOM 4296 O O . ALA A 1 529 ? -32.325 31.416 6.27 1 93.49 529 ALA A O 1
ATOM 4297 N N . ASN A 1 530 ? -31.206 30.887 4.481 1 91.62 530 ASN A N 1
ATOM 4298 C CA . ASN A 1 530 ? -32.249 29.993 3.99 1 91.62 530 ASN A CA 1
ATOM 4299 C C . ASN A 1 530 ? -31.926 28.534 4.297 1 91.62 530 ASN A C 1
ATOM 4301 O O . ASN A 1 530 ? -32.62 27.629 3.83 1 91.62 530 ASN A O 1
ATOM 4305 N N . LYS A 1 531 ? -30.892 28.281 5.006 1 95.27 531 LYS A N 1
ATOM 4306 C CA . LYS A 1 531 ? -30.484 26.91 5.302 1 95.27 531 LYS A CA 1
ATOM 4307 C C . LYS A 1 531 ? -30.821 26.535 6.742 1 95.27 531 LYS A C 1
ATOM 4309 O O . LYS A 1 531 ? -30.697 27.36 7.649 1 95.27 531 LYS A O 1
ATOM 4314 N N . ALA A 1 532 ? -31.324 25.329 6.908 1 95.49 532 ALA A N 1
ATOM 4315 C CA . ALA A 1 532 ? -31.53 24.775 8.244 1 95.49 532 ALA A CA 1
ATOM 4316 C C . ALA A 1 532 ? -30.209 24.318 8.857 1 95.49 532 ALA A C 1
ATOM 4318 O O . ALA A 1 532 ? -29.826 23.153 8.724 1 95.49 532 ALA A O 1
ATOM 4319 N N . LEU A 1 533 ? -29.567 25.205 9.553 1 95.41 533 LEU A N 1
ATOM 4320 C CA . LEU A 1 533 ? -28.26 24.914 10.13 1 95.41 533 LEU A CA 1
ATOM 4321 C C . LEU A 1 533 ? -28.403 24.291 11.514 1 95.41 533 LEU A C 1
ATOM 4323 O O . LEU A 1 533 ? -29.422 24.479 12.182 1 95.41 533 LEU A O 1
ATOM 4327 N N . PRO A 1 534 ? -27.422 23.544 11.955 1 96.46 534 PRO A N 1
ATOM 4328 C CA . PRO A 1 534 ? -27.442 22.949 13.293 1 96.46 534 PRO A CA 1
ATOM 4329 C C . PRO A 1 534 ? -27.528 23.994 14.403 1 96.46 534 PRO A C 1
ATOM 4331 O O . PRO A 1 534 ? -27.052 25.119 14.234 1 96.46 534 PRO A O 1
ATOM 4334 N N . LYS A 1 535 ? -28.116 23.573 15.468 1 95.42 535 LYS A N 1
ATOM 4335 C CA . LYS A 1 535 ? -28.069 24.359 16.698 1 95.42 535 LYS A CA 1
ATOM 4336 C C . LYS A 1 535 ? -26.939 23.888 17.609 1 95.42 535 LYS A C 1
ATOM 4338 O O . LYS A 1 535 ? -26.868 22.708 17.96 1 95.42 535 LYS A O 1
ATOM 4343 N N . ALA A 1 536 ? -26.115 24.812 17.996 1 96.51 536 ALA A N 1
ATOM 4344 C CA . ALA A 1 536 ? -24.986 24.457 18.851 1 96.51 536 ALA A CA 1
ATOM 4345 C C . ALA A 1 536 ? -25.347 24.608 20.326 1 96.51 536 ALA A C 1
ATOM 4347 O O . ALA A 1 536 ? -25.955 25.605 20.724 1 96.51 536 ALA A O 1
ATOM 4348 N N . GLU A 1 537 ? -25.081 23.57 21.065 1 96.64 537 GLU A N 1
ATOM 4349 C CA . GLU A 1 537 ? -25.224 23.605 22.517 1 96.64 537 GLU A CA 1
ATOM 4350 C C . GLU A 1 537 ? -23.895 23.319 23.21 1 96.64 537 GLU A C 1
ATOM 4352 O O . GLU A 1 537 ? -23.226 22.332 22.897 1 96.64 537 GLU A O 1
ATOM 4357 N N . TYR A 1 538 ? -23.584 24.225 24.11 1 97.28 538 TYR A N 1
ATOM 4358 C CA . TYR A 1 538 ? -22.355 24.049 24.877 1 97.28 538 TYR A CA 1
ATOM 4359 C C . TYR A 1 538 ? -22.654 23.509 26.27 1 97.28 538 TYR A C 1
ATOM 4361 O O . TYR A 1 538 ? -23.648 23.894 26.891 1 97.28 538 TYR A O 1
ATOM 4369 N N . LEU A 1 539 ? -21.881 22.59 26.702 1 96.52 539 LEU A N 1
ATOM 4370 C CA . LEU A 1 539 ? -22.074 22.005 28.024 1 96.52 539 LEU A CA 1
ATOM 4371 C C . LEU A 1 539 ? -20.738 21.614 28.646 1 96.52 539 LEU A C 1
ATOM 4373 O O . LEU A 1 539 ? -19.686 21.789 28.028 1 96.52 539 LEU A O 1
ATOM 4377 N N . ASN A 1 540 ? -20.724 21.259 29.876 1 96.94 540 ASN A N 1
ATOM 4378 C CA . ASN A 1 540 ? -19.582 20.745 30.625 1 96.94 540 ASN A CA 1
ATOM 4379 C C . ASN A 1 540 ? -19.809 19.305 31.075 1 96.94 540 ASN A C 1
ATOM 4381 O O . ASN A 1 540 ? -20.876 18.973 31.595 1 96.94 540 ASN A O 1
ATOM 4385 N N . ILE A 1 541 ? -18.878 18.507 30.809 1 97.98 541 ILE A N 1
ATOM 4386 C CA . ILE A 1 541 ? -18.951 17.112 31.228 1 97.98 541 ILE A CA 1
ATOM 4387 C C . ILE A 1 541 ? -18.012 16.878 32.409 1 97.98 541 ILE A C 1
ATOM 4389 O O . ILE A 1 541 ? -16.794 17.021 32.28 1 97.98 541 ILE A O 1
ATOM 4393 N N . PRO A 1 542 ? -18.497 16.424 33.51 1 96.45 542 PRO A N 1
ATOM 4394 C CA . PRO A 1 542 ? -17.627 16.183 34.663 1 96.45 542 PRO A CA 1
ATOM 4395 C C . PRO A 1 542 ? -16.703 14.983 34.465 1 96.45 542 PRO A C 1
ATOM 4397 O O . PRO A 1 542 ? -17.136 13.941 33.966 1 96.45 542 PRO A O 1
ATOM 4400 N N . ILE A 1 543 ? -15.489 15.112 34.723 1 93.85 543 ILE A N 1
ATOM 4401 C CA . ILE A 1 543 ? -14.525 14.018 34.742 1 93.85 543 ILE A CA 1
ATOM 4402 C C . ILE A 1 543 ? -14.447 13.422 36.146 1 93.85 543 ILE A C 1
ATOM 4404 O O . ILE A 1 543 ? -14.409 12.2 36.307 1 93.85 543 ILE A O 1
ATOM 4408 N N . ASN A 1 544 ? -14.318 14.271 37.086 1 87.28 544 ASN A N 1
ATOM 4409 C CA . ASN A 1 544 ? -14.359 13.978 38.515 1 87.28 544 ASN A CA 1
ATOM 4410 C C . ASN A 1 544 ? -14.986 15.124 39.304 1 87.28 544 ASN A C 1
ATOM 4412 O O . ASN A 1 544 ? -15.725 15.936 38.746 1 87.28 544 ASN A O 1
ATOM 4416 N N . ASN A 1 545 ? -14.823 15.125 40.598 1 88.24 545 ASN A N 1
ATOM 4417 C CA . ASN A 1 545 ? -15.467 16.116 41.454 1 88.24 545 ASN A CA 1
ATOM 4418 C C . ASN A 1 545 ? -14.855 17.501 41.266 1 88.24 545 ASN A C 1
ATOM 4420 O O . ASN A 1 545 ? -15.468 18.509 41.623 1 88.24 545 ASN A O 1
ATOM 4424 N N . LYS A 1 546 ? -13.78 17.62 40.567 1 87.41 546 LYS A N 1
ATOM 4425 C CA . LYS A 1 546 ? -13.064 18.891 40.499 1 87.41 546 LYS A CA 1
ATOM 4426 C C . LYS A 1 546 ? -12.945 19.377 39.057 1 87.41 546 LYS A C 1
ATOM 4428 O O . LYS A 1 546 ? -12.729 20.566 38.814 1 87.41 546 LYS A O 1
ATOM 4433 N N . GLU A 1 547 ? -12.912 18.493 38.178 1 90.35 547 GLU A N 1
ATOM 4434 C CA . GLU A 1 547 ? -12.587 18.844 36.799 1 90.35 547 GLU A CA 1
ATOM 4435 C C . GLU A 1 547 ? -13.723 18.47 35.851 1 90.35 547 GLU A C 1
ATOM 4437 O O . GLU A 1 547 ? -14.422 17.48 36.073 1 90.35 547 GLU A O 1
ATOM 4442 N N . SER A 1 548 ? -13.966 19.312 34.827 1 95.8 548 SER A N 1
ATOM 4443 C CA . SER A 1 548 ? -14.92 19.054 33.753 1 95.8 548 SER A CA 1
ATOM 4444 C C . SER A 1 548 ? -14.314 19.364 32.389 1 95.8 548 SER A C 1
ATOM 4446 O O . SER A 1 548 ? -13.354 20.131 32.29 1 95.8 548 SER A O 1
ATOM 4448 N N . MET A 1 549 ? -14.792 18.738 31.398 1 96.74 549 MET A N 1
ATOM 4449 C CA . MET A 1 549 ? -14.382 19.02 30.026 1 96.74 549 MET A CA 1
ATOM 4450 C C . MET A 1 549 ? -15.421 19.881 29.314 1 96.74 549 MET A C 1
ATOM 4452 O O . MET A 1 549 ? -16.623 19.717 29.53 1 96.74 549 MET A O 1
ATOM 4456 N N . TYR A 1 550 ? -14.957 20.815 28.56 1 97.65 550 TYR A N 1
ATOM 4457 C CA . TYR A 1 550 ? -15.858 21.536 27.669 1 97.65 550 TYR A CA 1
ATOM 4458 C C . TYR A 1 550 ? -16.37 20.627 26.558 1 97.65 550 TYR A C 1
ATOM 4460 O O . TYR A 1 550 ? -15.619 19.807 26.023 1 97.65 550 TYR A O 1
ATOM 4468 N N . ALA A 1 551 ? -17.592 20.71 26.281 1 98.35 551 ALA A N 1
ATOM 4469 C CA . ALA A 1 551 ? -18.208 19.914 25.223 1 98.35 551 ALA A CA 1
ATOM 4470 C C . ALA A 1 551 ? -19.174 20.756 24.395 1 98.35 551 ALA A C 1
ATOM 4472 O O . ALA A 1 551 ? -19.561 21.852 24.806 1 98.35 551 ALA A O 1
ATOM 4473 N N . LYS A 1 552 ? -19.422 20.323 23.252 1 98.32 552 LYS A N 1
ATOM 4474 C CA . LYS A 1 552 ? -20.333 20.954 22.301 1 98.32 552 LYS A CA 1
ATOM 4475 C C . LYS A 1 552 ? -21.131 19.908 21.528 1 98.32 552 LYS A C 1
ATOM 4477 O O . LYS A 1 552 ? -20.606 18.846 21.186 1 98.32 552 LYS A O 1
ATOM 4482 N N . MET A 1 553 ? -22.427 20.139 21.327 1 98.24 553 MET A N 1
ATOM 4483 C CA . MET A 1 553 ? -23.262 19.301 20.471 1 98.24 553 MET A CA 1
ATOM 4484 C C . MET A 1 553 ? -23.873 20.118 19.338 1 98.24 553 MET A C 1
ATOM 4486 O O . MET A 1 553 ? -24.316 21.249 19.551 1 98.24 553 MET A O 1
ATOM 4490 N N . LEU A 1 554 ? -23.787 19.661 18.165 1 98.37 554 LEU A N 1
ATOM 4491 C CA . LEU A 1 554 ? -24.588 20.143 17.045 1 98.37 554 LEU A CA 1
ATOM 4492 C C . LEU A 1 554 ? -25.873 19.334 16.908 1 98.37 554 LEU A C 1
ATOM 4494 O O . LEU A 1 554 ? -25.829 18.119 16.703 1 98.37 554 LEU A O 1
ATOM 4498 N N . LEU A 1 555 ? -26.977 20.001 17.052 1 97.88 555 LEU A N 1
ATOM 4499 C CA . LEU A 1 555 ? -28.279 19.344 17.073 1 97.88 555 LEU A CA 1
ATOM 4500 C C . LEU A 1 555 ? -29.044 19.61 15.781 1 97.88 555 LEU A C 1
ATOM 4502 O O . LEU A 1 555 ? -28.992 20.718 15.241 1 97.88 555 LEU A O 1
ATOM 4506 N N . PRO A 1 556 ? -29.711 18.611 15.315 1 96.9 556 PRO A N 1
ATOM 4507 C CA . PRO A 1 556 ? -30.573 18.845 14.154 1 96.9 556 PRO A CA 1
ATOM 4508 C C . PRO A 1 556 ? -31.579 19.97 14.384 1 96.9 556 PRO A C 1
ATOM 4510 O O . PRO A 1 556 ? -32.133 20.095 15.479 1 96.9 556 PRO A O 1
ATOM 4513 N N . PRO A 1 557 ? -31.816 20.713 13.326 1 93.68 557 PRO A N 1
ATOM 4514 C CA . PRO A 1 557 ? -32.747 21.833 13.481 1 93.68 557 PRO A CA 1
ATOM 4515 C C . PRO A 1 557 ? -34.161 21.381 13.836 1 93.68 557 PRO A C 1
ATOM 4517 O O . PRO A 1 557 ? -34.908 22.124 14.478 1 93.68 557 PRO A O 1
ATOM 4520 N N . ILE A 1 558 ? -34.494 20.213 13.527 1 90.23 558 ILE A N 1
ATOM 4521 C CA . ILE A 1 558 ? -35.853 19.717 13.716 1 90.23 558 ILE A CA 1
ATOM 4522 C C . ILE A 1 558 ? -36 19.138 15.121 1 90.23 558 ILE A C 1
ATOM 4524 O O . ILE A 1 558 ? -37.111 18.833 15.561 1 90.23 558 ILE A O 1
ATOM 4528 N N . LEU A 1 559 ? -34.905 18.98 15.819 1 90.84 559 LEU A N 1
ATOM 4529 C CA . LEU A 1 559 ? -34.925 18.31 17.115 1 90.84 559 LEU A CA 1
ATOM 4530 C C . LEU A 1 559 ? -35.712 19.126 18.136 1 90.84 559 LEU A C 1
ATOM 4532 O O . LEU A 1 559 ? -35.493 20.332 18.275 1 90.84 559 LEU A O 1
ATOM 4536 N N . ASP A 1 560 ? -36.681 18.506 18.684 1 86.5 560 ASP A N 1
ATOM 4537 C CA . ASP A 1 560 ? -37.433 18.969 19.846 1 86.5 560 ASP A CA 1
ATOM 4538 C C . ASP A 1 560 ? -37.227 18.04 21.039 1 86.5 560 ASP A C 1
ATOM 4540 O O . ASP A 1 560 ? -37.776 16.937 21.076 1 86.5 560 ASP A O 1
ATOM 4544 N N . ALA A 1 561 ? -36.46 18.498 21.972 1 83.12 561 ALA A N 1
ATOM 4545 C CA . ALA A 1 561 ? -35.997 17.675 23.087 1 83.12 561 ALA A CA 1
ATOM 4546 C C . ALA A 1 561 ? -37.172 17.169 23.919 1 83.12 561 ALA A C 1
ATOM 4548 O O . ALA A 1 561 ? -37.022 16.237 24.714 1 83.12 561 ALA A O 1
ATOM 4549 N N . THR A 1 562 ? -38.342 17.718 23.718 1 81.34 562 THR A N 1
ATOM 4550 C CA . THR A 1 562 ? -39.521 17.324 24.48 1 81.34 562 THR A CA 1
ATOM 4551 C C . THR A 1 562 ? -40.23 16.15 23.811 1 81.34 562 THR A C 1
ATOM 4553 O O . THR A 1 562 ? -41.061 15.484 24.432 1 81.34 562 THR A O 1
ATOM 4556 N N . GLN A 1 563 ? -39.79 15.872 22.583 1 79.01 563 GLN A N 1
ATOM 4557 C CA . GLN A 1 563 ? -40.396 14.752 21.87 1 79.01 563 GLN A CA 1
ATOM 4558 C C . GLN A 1 563 ? -39.619 13.462 22.112 1 79.01 563 GLN A C 1
ATOM 4560 O O . GLN A 1 563 ? -38.488 13.494 22.602 1 79.01 563 GLN A O 1
ATOM 4565 N N . HIS A 1 564 ? -40.232 12.36 21.903 1 82.57 564 HIS A N 1
ATOM 4566 C CA . HIS A 1 564 ? -39.666 11.054 22.224 1 82.57 564 HIS A CA 1
ATOM 4567 C C . HIS A 1 564 ? -38.872 10.494 21.049 1 82.57 564 HIS A C 1
ATOM 4569 O O . HIS A 1 564 ? -38.544 9.305 21.027 1 82.57 564 HIS A O 1
ATOM 4575 N N . TYR A 1 565 ? -38.433 11.368 20.19 1 89.79 565 TYR A N 1
ATOM 4576 C CA . TYR A 1 565 ? -37.611 10.895 19.082 1 89.79 565 TYR A CA 1
ATOM 4577 C C . TYR A 1 565 ? -36.131 10.929 19.447 1 89.79 565 TYR A C 1
ATOM 4579 O O . TYR A 1 565 ? -35.669 11.863 20.106 1 89.79 565 TYR A O 1
ATOM 4587 N N . THR A 1 566 ? -35.455 9.855 19.101 1 95.25 566 THR A N 1
ATOM 4588 C CA . THR A 1 566 ? -34.022 9.785 19.364 1 95.25 566 THR A CA 1
ATOM 4589 C C . THR A 1 566 ? -33.229 9.87 18.063 1 95.25 566 THR A C 1
ATOM 4591 O O . THR A 1 566 ? -33.768 9.615 16.984 1 95.25 566 THR A O 1
ATOM 4594 N N . TYR A 1 567 ? -32.072 10.329 18.122 1 97.04 567 TYR A N 1
ATOM 4595 C CA . TYR A 1 567 ? -31.207 10.571 16.973 1 97.04 567 TYR A CA 1
ATOM 4596 C C . TYR A 1 567 ? -29.866 9.865 17.141 1 97.04 567 TYR A C 1
ATOM 4598 O O . TYR A 1 567 ? -29.356 9.746 18.257 1 97.04 567 TYR A O 1
ATOM 4606 N N . PRO A 1 568 ? -29.272 9.341 16.01 1 97.62 568 PRO A N 1
ATOM 4607 C CA . PRO A 1 568 ? -27.918 8.789 16.094 1 97.62 568 PRO A CA 1
ATOM 4608 C C . PRO A 1 568 ? -26.884 9.826 16.529 1 97.62 568 PRO A C 1
ATOM 4610 O O . PRO A 1 568 ? -27.054 11.019 16.267 1 97.62 568 PRO A O 1
ATOM 4613 N N . LEU A 1 569 ? -25.846 9.367 17.147 1 98.36 569 LEU A N 1
ATOM 4614 C CA . LEU A 1 569 ? -24.795 10.25 17.642 1 98.36 569 LEU A CA 1
ATOM 4615 C C . LEU A 1 569 ? -23.457 9.922 16.989 1 98.36 569 LEU A C 1
ATOM 4617 O O . LEU A 1 569 ? -23.09 8.751 16.87 1 98.36 569 LEU A O 1
ATOM 4621 N N . LEU A 1 570 ? -22.808 10.891 16.507 1 98.73 570 LEU A N 1
ATOM 4622 C CA . LEU A 1 570 ? -21.426 10.801 16.048 1 98.73 570 LEU A CA 1
ATOM 4623 C C . LEU A 1 570 ? -20.503 11.627 16.938 1 98.73 570 LEU A C 1
ATOM 4625 O O . LEU A 1 570 ? -20.604 12.856 16.974 1 98.73 570 LEU A O 1
ATOM 4629 N N . LEU A 1 571 ? -19.649 10.971 17.696 1 98.75 571 LEU A N 1
ATOM 4630 C CA . LEU A 1 571 ? -18.633 11.676 18.47 1 98.75 571 LEU A CA 1
ATOM 4631 C C . LEU A 1 571 ? -17.408 11.976 17.613 1 98.75 571 LEU A C 1
ATOM 4633 O O . LEU A 1 571 ? -16.763 11.057 17.102 1 98.75 571 LEU A O 1
ATOM 4637 N N . SER A 1 572 ? -17.131 13.236 17.409 1 98.69 572 SER A N 1
ATOM 4638 C CA . SER A 1 572 ? -15.967 13.687 16.653 1 98.69 572 SER A CA 1
ATOM 4639 C C . SER A 1 572 ? -14.793 13.995 17.577 1 98.69 572 SER A C 1
ATOM 4641 O O . SER A 1 572 ? -14.889 14.872 18.439 1 98.69 572 SER A O 1
ATOM 4643 N N . VAL A 1 573 ? -13.634 13.288 17.336 1 98.54 573 VAL A N 1
ATOM 4644 C CA . VAL A 1 573 ? -12.534 13.427 18.284 1 98.54 573 VAL A CA 1
ATOM 4645 C C . VAL A 1 573 ? -11.253 13.795 17.54 1 98.54 573 VAL A C 1
ATOM 4647 O O . VAL A 1 573 ? -11.101 13.477 16.358 1 98.54 573 VAL A O 1
ATOM 4650 N N . TYR A 1 574 ? -10.392 14.482 18.17 1 97.45 574 TYR A N 1
ATOM 4651 C CA . TYR A 1 574 ? -8.988 14.624 17.804 1 97.45 574 TYR A CA 1
ATOM 4652 C C . TYR A 1 574 ? -8.079 14.178 18.943 1 97.45 574 TYR A C 1
ATOM 4654 O O . TYR A 1 574 ? -7.514 13.082 18.902 1 97.45 574 TYR A O 1
ATOM 4662 N N . GLY A 1 575 ? -8.074 14.903 20.086 1 95.43 575 GLY A N 1
ATOM 4663 C CA . GLY A 1 575 ? -7.468 14.435 21.322 1 95.43 575 GLY A CA 1
ATOM 4664 C C . GLY A 1 575 ? -5.968 14.657 21.373 1 95.43 575 GLY A C 1
ATOM 4665 O O . GLY A 1 575 ? -5.329 14.387 22.392 1 95.43 575 GLY A O 1
ATOM 4666 N N . GLY A 1 576 ? -5.275 15.175 20.299 1 96.64 576 GLY A N 1
ATOM 4667 C CA . GLY A 1 576 ? -3.848 15.45 20.342 1 96.64 576 GLY A CA 1
ATOM 4668 C C . GLY A 1 576 ? -3.49 16.6 21.264 1 96.64 576 GLY A C 1
ATOM 4669 O O . GLY A 1 576 ? -4.308 17.491 21.501 1 96.64 576 GLY A O 1
ATOM 4670 N N . PRO A 1 577 ? -2.282 16.573 21.749 1 96.41 577 PRO A N 1
ATOM 4671 C CA . PRO A 1 577 ? -1.879 17.648 22.659 1 96.41 577 PRO A CA 1
ATOM 4672 C C . PRO A 1 577 ? -2.022 19.034 22.034 1 96.41 577 PRO A C 1
ATOM 4674 O O . PRO A 1 577 ? -1.703 19.221 20.857 1 96.41 577 PRO A O 1
ATOM 4677 N N . ASP A 1 578 ? -2.583 19.924 22.822 1 95.11 578 ASP A N 1
ATOM 4678 C CA . ASP A 1 578 ? -2.68 21.341 22.484 1 95.11 578 ASP A CA 1
ATOM 4679 C C . ASP A 1 578 ? -3.616 21.559 21.297 1 95.11 578 ASP A C 1
ATOM 4681 O O . ASP A 1 578 ? -3.343 22.389 20.428 1 95.11 578 ASP A O 1
ATOM 4685 N N . THR A 1 579 ? -4.637 20.752 21.204 1 96.1 579 THR A N 1
ATOM 4686 C CA . THR A 1 579 ? -5.656 20.891 20.17 1 96.1 579 THR A CA 1
ATOM 4687 C C . THR A 1 579 ? -7.037 21.075 20.792 1 96.1 579 THR A C 1
ATOM 4689 O O . THR A 1 579 ? -7.229 20.809 21.981 1 96.1 579 THR A O 1
ATOM 4692 N N . GLN A 1 580 ? -7.96 21.582 20.041 1 95.98 580 GLN A N 1
ATOM 4693 C CA . GLN A 1 580 ? -9.311 21.84 20.528 1 95.98 580 GLN A CA 1
ATOM 4694 C C . GLN A 1 580 ? -10.329 21.76 19.394 1 95.98 580 GLN A C 1
ATOM 4696 O O . GLN A 1 580 ? -10.037 22.151 18.262 1 95.98 580 GLN A O 1
ATOM 4701 N N . LYS A 1 581 ? -11.434 21.222 19.712 1 97.32 581 LYS A N 1
ATOM 4702 C CA . LYS A 1 581 ? -12.556 21.202 18.778 1 97.32 581 LYS A CA 1
ATOM 4703 C C . LYS A 1 581 ? -13.731 22.015 19.312 1 97.32 581 LYS A C 1
ATOM 4705 O O . LYS A 1 581 ? -14.578 22.472 18.542 1 97.32 581 LYS A O 1
ATOM 4710 N N . VAL A 1 582 ? -13.784 22.202 20.625 1 98.22 582 VAL A N 1
ATOM 4711 C CA . VAL A 1 582 ? -14.885 22.92 21.259 1 98.22 582 VAL A CA 1
ATOM 4712 C C . VAL A 1 582 ? -14.549 24.408 21.345 1 98.22 582 VAL A C 1
ATOM 4714 O O . VAL A 1 582 ? -13.954 24.86 22.326 1 98.22 582 VAL A O 1
ATOM 4717 N N . THR A 1 583 ? -14.916 25.181 20.361 1 97.75 583 THR A N 1
ATOM 4718 C CA . THR A 1 583 ? -14.683 26.62 20.312 1 97.75 583 THR A CA 1
ATOM 4719 C C . THR A 1 583 ? -15.907 27.348 19.763 1 97.75 583 THR A C 1
ATOM 4721 O O . THR A 1 583 ? -16.85 26.714 19.286 1 97.75 583 THR A O 1
ATOM 4724 N N . TYR A 1 584 ? -15.899 28.639 19.873 1 97.44 584 TYR A N 1
ATOM 4725 C CA . TYR A 1 584 ? -16.966 29.469 19.326 1 97.44 584 TYR A CA 1
ATOM 4726 C C . TYR A 1 584 ? -16.68 29.839 17.876 1 97.44 584 TYR A C 1
ATOM 4728 O O . TYR A 1 584 ? -17.421 30.616 17.269 1 97.44 584 TYR A O 1
ATOM 4736 N N . LYS A 1 585 ? -15.589 29.307 17.302 1 97.07 585 LYS A N 1
ATOM 4737 C CA . LYS A 1 585 ? -15.258 29.583 15.907 1 97.07 585 LYS A CA 1
ATOM 4738 C C . LYS A 1 585 ? -16.343 29.058 14.97 1 97.07 585 LYS A C 1
ATOM 4740 O O . LYS A 1 585 ? -16.86 27.956 15.167 1 97.07 585 LYS A O 1
ATOM 4745 N N . PHE A 1 586 ? -16.687 29.853 13.973 1 96.54 586 PHE A N 1
ATOM 4746 C CA . PHE A 1 586 ? -17.659 29.46 12.96 1 96.54 586 PHE A CA 1
ATOM 4747 C C . PHE A 1 586 ? -17.11 28.334 12.091 1 96.54 586 PHE A C 1
ATOM 4749 O O . PHE A 1 586 ? -15.957 28.382 11.659 1 96.54 586 PHE A O 1
ATOM 4756 N N . GLN A 1 587 ? -17.888 27.338 11.955 1 93.35 587 GLN A N 1
ATOM 4757 C CA . GLN A 1 587 ? -17.48 26.201 11.136 1 93.35 587 GLN A CA 1
ATOM 4758 C C . GLN A 1 587 ? -18.633 25.709 10.265 1 93.35 587 GLN A C 1
ATOM 4760 O O . GLN A 1 587 ? -19.786 25.698 10.7 1 93.35 587 GLN A O 1
ATOM 4765 N N . LEU A 1 588 ? -18.349 25.368 9.018 1 93.73 588 LEU A N 1
ATOM 4766 C CA . LEU A 1 588 ? -19.251 24.736 8.062 1 93.73 588 LEU A CA 1
ATOM 4767 C C . LEU A 1 588 ? -18.545 23.614 7.308 1 93.73 588 LEU A C 1
ATOM 4769 O O . LEU A 1 588 ? -17.598 23.865 6.557 1 93.73 588 LEU A O 1
ATOM 4773 N N . GLY A 1 589 ? -18.924 22.423 7.59 1 94.89 589 GLY A N 1
ATOM 4774 C CA . GLY A 1 589 ? -18.248 21.319 6.928 1 94.89 589 GLY A CA 1
ATOM 4775 C C . GLY A 1 589 ? -19.089 20.057 6.864 1 94.89 589 GLY A C 1
ATOM 4776 O O . GLY A 1 589 ? -20.316 20.127 6.772 1 94.89 589 GLY A O 1
ATOM 4777 N N . TRP A 1 590 ? -18.438 18.936 6.75 1 97.07 590 TRP A N 1
ATOM 4778 C CA . TRP A 1 590 ? -19.059 17.625 6.591 1 97.07 590 TRP A CA 1
ATOM 4779 C C . TRP A 1 590 ? -19.968 17.306 7.773 1 97.07 590 TRP A C 1
ATOM 4781 O O . TRP A 1 590 ? -21.051 16.744 7.597 1 97.07 590 TRP A O 1
ATOM 4791 N N . GLU A 1 591 ? -19.567 17.689 8.973 1 98.03 591 GLU A N 1
ATOM 4792 C CA . GLU A 1 591 ? -20.32 17.382 10.186 1 98.03 591 GLU A CA 1
ATOM 4793 C C . GLU A 1 591 ? -21.618 18.181 10.247 1 98.03 591 GLU A C 1
ATOM 4795 O O . GLU A 1 591 ? -22.65 17.667 10.683 1 98.03 591 GLU A O 1
ATOM 4800 N N . GLU A 1 592 ? -21.638 19.437 9.786 1 97.3 592 GLU A N 1
ATOM 4801 C CA . GLU A 1 592 ? -22.859 20.232 9.696 1 97.3 592 GLU A CA 1
ATOM 4802 C C . GLU A 1 592 ? -23.827 19.643 8.675 1 97.3 592 GLU A C 1
ATOM 4804 O O . GLU A 1 592 ? -25.042 19.65 8.888 1 97.3 592 GLU A O 1
ATOM 4809 N N . PHE A 1 593 ? -23.279 19.169 7.648 1 97.46 593 PHE A N 1
ATOM 4810 C CA . PHE A 1 593 ? -24.091 18.482 6.65 1 97.46 593 PHE A CA 1
ATOM 4811 C C . PHE A 1 593 ? -24.798 17.279 7.262 1 97.46 593 PHE A C 1
ATOM 4813 O O . PHE A 1 593 ? -25.998 17.087 7.055 1 97.46 593 PHE A O 1
ATOM 4820 N N . LEU A 1 594 ? -24.058 16.434 7.979 1 98.16 594 LEU A N 1
ATOM 4821 C CA . LEU A 1 594 ? -24.647 15.248 8.591 1 98.16 594 LEU A CA 1
ATOM 4822 C C . LEU A 1 594 ? -25.789 15.629 9.527 1 98.16 594 LEU A C 1
ATOM 4824 O O . LEU A 1 594 ? -26.828 14.965 9.549 1 98.16 594 LEU A O 1
ATOM 4828 N N . VAL A 1 595 ? -25.571 16.718 10.282 1 98.24 595 VAL A N 1
ATOM 4829 C CA . VAL A 1 595 ? -26.568 17.148 11.257 1 98.24 595 VAL A CA 1
ATOM 4830 C C . VAL A 1 595 ? -27.803 17.681 10.534 1 98.24 595 VAL A C 1
ATOM 4832 O O . VAL A 1 595 ? -28.935 17.367 10.91 1 98.24 595 VAL A O 1
ATOM 4835 N N . SER A 1 596 ? -27.597 18.446 9.516 1 97.38 596 SER A N 1
ATOM 4836 C CA . SER A 1 596 ? -28.686 19.109 8.807 1 97.38 596 SER A CA 1
ATOM 4837 C C . SER A 1 596 ? -29.451 18.128 7.925 1 97.38 596 SER A C 1
ATOM 4839 O O . SER A 1 596 ? -30.683 18.101 7.941 1 97.38 596 SER A O 1
ATOM 4841 N N . SER A 1 597 ? -28.751 17.276 7.243 1 96.59 597 SER A N 1
ATOM 4842 C CA . SER A 1 597 ? -29.372 16.485 6.186 1 96.59 597 SER A CA 1
ATOM 4843 C C . SER A 1 597 ? -29.653 15.061 6.653 1 96.59 597 SER A C 1
ATOM 4845 O O . SER A 1 597 ? -30.566 14.405 6.148 1 96.59 597 SER A O 1
ATOM 4847 N N . LYS A 1 598 ? -28.912 14.571 7.611 1 96.39 598 LYS A N 1
ATOM 4848 C CA . LYS A 1 598 ? -29.078 13.185 8.038 1 96.39 598 LYS A CA 1
ATOM 4849 C C . LYS A 1 598 ? -29.683 13.111 9.437 1 96.39 598 LYS A C 1
ATOM 4851 O O . LYS A 1 598 ? -29.988 12.022 9.93 1 96.39 598 LYS A O 1
ATOM 4856 N N . ASN A 1 599 ? -29.865 14.259 10.11 1 96.82 599 ASN A N 1
ATOM 4857 C CA . ASN A 1 599 ? -30.446 14.364 11.444 1 96.82 599 ASN A CA 1
ATOM 4858 C C . ASN A 1 599 ? -29.623 13.597 12.475 1 96.82 599 ASN A C 1
ATOM 4860 O O . ASN A 1 599 ? -30.181 12.925 13.345 1 96.82 599 ASN A O 1
ATOM 4864 N N . TYR A 1 600 ? -28.29 13.565 12.272 1 98.11 600 TYR A N 1
ATOM 4865 C CA . TYR A 1 600 ? -27.379 13.051 13.288 1 98.11 600 TYR A CA 1
ATOM 4866 C C . TYR A 1 600 ? -27.053 14.123 14.321 1 98.11 600 TYR A C 1
ATOM 4868 O O . TYR A 1 600 ? -27.067 15.316 14.011 1 98.11 600 TYR A O 1
ATOM 4876 N N . ILE A 1 601 ? -26.841 13.727 15.481 1 98.34 601 ILE A N 1
ATOM 4877 C CA . ILE A 1 601 ? -26.192 14.599 16.453 1 98.34 601 ILE A CA 1
ATOM 4878 C C . ILE A 1 601 ? -24.676 14.448 16.351 1 98.34 601 ILE A C 1
ATOM 4880 O O . ILE A 1 601 ? -24.159 13.33 16.304 1 98.34 601 ILE A O 1
ATOM 4884 N N . VAL A 1 602 ? -23.978 15.508 16.206 1 98.73 602 VAL A N 1
ATOM 4885 C CA . VAL A 1 602 ? -22.522 15.471 16.287 1 98.73 602 VAL A CA 1
ATOM 4886 C C . VAL A 1 602 ? -22.059 16.125 17.586 1 98.73 602 VAL A C 1
ATOM 4888 O O . VAL A 1 602 ? -22.459 17.248 17.9 1 98.73 602 VAL A O 1
ATOM 4891 N N . ALA A 1 603 ? -21.224 15.43 18.31 1 98.74 603 ALA A N 1
ATOM 4892 C CA . ALA A 1 603 ? -20.764 15.923 19.606 1 98.74 603 ALA A CA 1
ATOM 4893 C C . ALA A 1 603 ? -19.242 16.012 19.65 1 98.74 603 ALA A C 1
ATOM 4895 O O . ALA A 1 603 ? -18.55 15.308 18.91 1 98.74 603 ALA A O 1
ATOM 4896 N N . TYR A 1 604 ? -18.77 16.921 20.483 1 98.49 604 TYR A N 1
ATOM 4897 C CA . TYR A 1 604 ? -17.355 17.175 20.728 1 98.49 604 TYR A CA 1
ATOM 4898 C C . TYR A 1 604 ? -17.068 17.268 22.222 1 98.49 604 TYR A C 1
ATOM 4900 O O . TYR A 1 604 ? -17.909 17.737 22.993 1 98.49 604 TYR A O 1
ATOM 4908 N N . ALA A 1 605 ? -15.899 16.82 22.596 1 98.32 605 ALA A N 1
ATOM 4909 C CA . ALA A 1 605 ? -15.416 17.013 23.961 1 98.32 605 ALA A CA 1
ATOM 4910 C C . ALA A 1 605 ? -13.9 17.193 23.986 1 98.32 605 ALA A C 1
ATOM 4912 O O . ALA A 1 605 ? -13.165 16.403 23.389 1 98.32 605 ALA A O 1
ATOM 4913 N N . ASP A 1 606 ? -13.485 18.253 24.589 1 97.92 606 ASP A N 1
ATOM 4914 C CA . ASP A 1 606 ? -12.053 18.495 24.741 1 97.92 606 ASP A CA 1
ATOM 4915 C C . ASP A 1 606 ? -11.566 18.058 26.12 1 97.92 606 ASP A C 1
ATOM 4917 O O . ASP A 1 606 ? -11.745 18.778 27.105 1 97.92 606 ASP A O 1
ATOM 4921 N N . GLY A 1 607 ? -10.973 16.927 26.097 1 96.82 607 GLY A N 1
ATOM 4922 C CA . GLY A 1 607 ? -10.46 16.368 27.338 1 96.82 607 GLY A CA 1
ATOM 4923 C C . GLY A 1 607 ? -9.072 16.87 27.689 1 96.82 607 GLY A C 1
ATOM 4924 O O . GLY A 1 607 ? -8.597 17.852 27.115 1 96.82 607 GLY A O 1
ATOM 4925 N N . ARG A 1 608 ? -8.552 16.278 28.768 1 96.67 608 ARG A N 1
ATOM 4926 C CA . ARG A 1 608 ? -7.199 16.609 29.206 1 96.67 608 ARG A CA 1
ATOM 4927 C C . ARG A 1 608 ? -6.215 16.538 28.043 1 96.67 608 ARG A C 1
ATOM 4929 O O . ARG A 1 608 ? -6.324 15.662 27.183 1 96.67 608 ARG A O 1
ATOM 4936 N N . GLY A 1 609 ? -5.227 17.462 28.007 1 96.05 609 GLY A N 1
ATOM 4937 C CA . GLY A 1 609 ? -4.29 17.611 26.905 1 96.05 609 GLY A CA 1
ATOM 4938 C C . GLY A 1 609 ? -4.665 18.728 25.95 1 96.05 609 GLY A C 1
ATOM 4939 O O . GLY A 1 609 ? -3.867 19.113 25.092 1 96.05 609 GLY A O 1
ATOM 4940 N N . GLY A 1 610 ? -5.848 19.299 26.109 1 95.53 610 GLY A N 1
ATOM 4941 C CA . GLY A 1 610 ? -6.357 20.327 25.215 1 95.53 610 GLY A CA 1
ATOM 4942 C C . GLY A 1 610 ? -5.758 21.696 25.478 1 95.53 610 GLY A C 1
ATOM 4943 O O . GLY A 1 610 ? -5.074 21.897 26.483 1 95.53 610 GLY A O 1
ATOM 4944 N N . THR A 1 611 ? -6.121 22.634 24.7 1 95.09 611 THR A N 1
ATOM 4945 C CA . THR A 1 611 ? -5.507 23.957 24.652 1 95.09 611 THR A CA 1
ATOM 4946 C C . THR A 1 611 ? -6.247 24.93 25.565 1 95.09 611 THR A C 1
ATOM 4948 O O . THR A 1 611 ? -7.469 24.849 25.707 1 95.09 611 THR A O 1
ATOM 4951 N N . GLY A 1 612 ? -5.551 25.856 26.251 1 95.38 612 GLY A N 1
ATOM 4952 C CA . GLY A 1 612 ? -6.101 27.072 26.829 1 95.38 612 GLY A CA 1
ATOM 4953 C C . GLY A 1 612 ? -6.617 26.88 28.242 1 95.38 612 GLY A C 1
ATOM 4954 O O . GLY A 1 612 ? -7.469 27.642 28.706 1 95.38 612 GLY A O 1
ATOM 4955 N N . ARG A 1 613 ? -6.156 25.86 28.947 1 95.37 613 ARG A N 1
ATOM 4956 C CA . ARG A 1 613 ? -6.661 25.598 30.291 1 95.37 613 ARG A CA 1
ATOM 4957 C C . ARG A 1 613 ? -5.516 25.4 31.278 1 95.37 613 ARG A C 1
ATOM 4959 O O . ARG A 1 613 ? -5.626 24.604 32.213 1 95.37 613 ARG A O 1
ATOM 4966 N N . GLY A 1 614 ? -4.357 26.005 30.952 1 94.3 614 GLY A N 1
ATOM 4967 C CA . GLY A 1 614 ? -3.201 25.915 31.83 1 94.3 614 GLY A CA 1
ATOM 4968 C C . GLY A 1 614 ? -2.339 24.697 31.558 1 94.3 614 GLY A C 1
ATOM 4969 O O . GLY A 1 614 ? -2.764 23.771 30.864 1 94.3 614 GLY A O 1
ATOM 4970 N N . GLN A 1 615 ? -1.181 24.634 32.171 1 94.15 615 GLN A N 1
ATOM 4971 C CA . GLN A 1 615 ? -0.173 23.619 31.879 1 94.15 615 GLN A CA 1
ATOM 4972 C C . GLN A 1 615 ? -0.557 22.273 32.485 1 94.15 615 GLN A C 1
ATOM 4974 O O . GLN A 1 615 ? -0.238 21.221 31.927 1 94.15 615 GLN A O 1
ATOM 4979 N N . ASN A 1 616 ? -1.228 22.34 33.696 1 93.33 616 ASN A N 1
ATOM 4980 C CA . ASN A 1 616 ? -1.633 21.078 34.305 1 93.33 616 ASN A CA 1
ATOM 4981 C C . ASN A 1 616 ? -2.573 20.292 33.395 1 93.33 616 ASN A C 1
ATOM 4983 O O . ASN A 1 616 ? -2.447 19.072 33.27 1 93.33 616 ASN A O 1
ATOM 4987 N N . TRP A 1 617 ? -3.512 20.994 32.789 1 94.52 617 TRP A N 1
ATOM 4988 C CA . TRP A 1 617 ? -4.437 20.371 31.848 1 94.52 617 TRP A CA 1
ATOM 4989 C C . TRP A 1 617 ? -3.711 19.929 30.582 1 94.52 617 TRP A C 1
ATOM 4991 O O . TRP A 1 617 ? -3.887 18.8 30.119 1 94.52 617 TRP A O 1
ATOM 5001 N N . LEU A 1 618 ? -2.859 20.771 30.073 1 95.56 618 LEU A N 1
ATOM 5002 C CA . LEU A 1 618 ? -2.17 20.552 28.806 1 95.56 618 LEU A CA 1
ATOM 5003 C C . LEU A 1 618 ? -1.208 19.373 28.906 1 95.56 618 LEU A C 1
ATOM 5005 O O . LEU A 1 618 ? -1.108 18.566 27.979 1 95.56 618 LEU A O 1
ATOM 5009 N N . HIS A 1 619 ? -0.451 19.192 30.018 1 95.88 619 HIS A N 1
ATOM 5010 C CA . HIS A 1 619 ? 0.621 18.211 30.147 1 95.88 619 HIS A CA 1
ATOM 5011 C C . HIS A 1 619 ? 0.121 16.932 30.81 1 95.88 619 HIS A C 1
ATOM 5013 O O . HIS A 1 619 ? 0.918 16.065 31.175 1 95.88 619 HIS A O 1
ATOM 5019 N N . ALA A 1 620 ? -1.174 16.818 30.924 1 94.5 620 ALA A N 1
ATOM 5020 C CA . ALA A 1 620 ? -1.757 15.666 31.607 1 94.5 620 ALA A CA 1
ATOM 5021 C C . ALA A 1 620 ? -1.348 14.362 30.928 1 94.5 620 ALA A C 1
ATOM 5023 O O . ALA A 1 620 ? -1.191 13.333 31.59 1 94.5 620 ALA A O 1
ATOM 5024 N N . ASN A 1 621 ? -1.096 14.441 29.656 1 94.63 621 ASN A N 1
ATOM 5025 C CA . ASN A 1 621 ? -0.799 13.229 28.9 1 94.63 621 ASN A CA 1
ATOM 5026 C C . ASN A 1 621 ? 0.701 13.064 28.673 1 94.63 621 ASN A C 1
ATOM 5028 O O . ASN A 1 621 ? 1.123 12.252 27.848 1 94.63 621 ASN A O 1
ATOM 5032 N N . TYR A 1 622 ? 1.534 13.862 29.303 1 96.41 622 TYR A N 1
ATOM 5033 C CA . TYR A 1 622 ? 2.979 13.784 29.116 1 96.41 622 TYR A CA 1
ATOM 5034 C C . TYR A 1 622 ? 3.497 12.388 29.439 1 96.41 622 TYR A C 1
ATOM 5036 O O . TYR A 1 622 ? 3.215 11.848 30.511 1 96.41 622 TYR A O 1
ATOM 5044 N N . LYS A 1 623 ? 4.166 11.719 28.465 1 96.65 623 LYS A N 1
ATOM 5045 C CA . LYS A 1 623 ? 4.757 10.385 28.514 1 96.65 623 LYS A CA 1
ATOM 5046 C C . LYS A 1 623 ? 3.679 9.309 28.609 1 96.65 623 LYS A C 1
ATOM 5048 O O . LYS A 1 623 ? 3.955 8.182 29.023 1 96.65 623 LYS A O 1
ATOM 5053 N N . ASN A 1 624 ? 2.427 9.727 28.264 1 96.19 624 ASN A N 1
ATOM 5054 C CA . ASN A 1 624 ? 1.32 8.785 28.393 1 96.19 624 ASN A CA 1
ATOM 5055 C C . ASN A 1 624 ? 0.227 9.059 27.365 1 96.19 624 ASN A C 1
ATOM 5057 O O . ASN A 1 624 ? -0.954 9.13 27.712 1 96.19 624 ASN A O 1
ATOM 5061 N N . LEU A 1 625 ? 0.667 9.303 26.159 1 97.11 625 LEU A N 1
ATOM 5062 C CA . LEU A 1 625 ? -0.34 9.452 25.113 1 97.11 625 LEU A CA 1
ATOM 5063 C C . LEU A 1 625 ? -1.23 8.216 25.035 1 97.11 625 LEU A C 1
ATOM 5065 O O . LEU A 1 625 ? -0.756 7.092 25.219 1 97.11 625 LEU A O 1
ATOM 5069 N N . GLY A 1 626 ? -2.507 8.445 24.767 1 95.96 626 GLY A N 1
ATOM 5070 C CA . GLY A 1 626 ? -3.452 7.346 24.649 1 95.96 626 GLY A CA 1
ATOM 5071 C C . GLY A 1 626 ? -4.104 6.975 25.967 1 95.96 626 GLY A C 1
ATOM 5072 O O . GLY A 1 626 ? -4.813 5.97 26.054 1 95.96 626 GLY A O 1
ATOM 5073 N N . THR A 1 627 ? -3.957 7.756 27.003 1 95.42 627 THR A N 1
ATOM 5074 C CA . THR A 1 627 ? -4.523 7.421 28.306 1 95.42 627 THR A CA 1
ATOM 5075 C C . THR A 1 627 ? -5.67 8.365 28.656 1 95.42 627 THR A C 1
ATOM 5077 O O . THR A 1 627 ? -6.824 8.103 28.308 1 95.42 627 THR A O 1
ATOM 5080 N N . HIS A 1 628 ? -5.276 9.617 29.072 1 95.87 628 HIS A N 1
ATOM 5081 C CA . HIS A 1 628 ? -6.298 10.506 29.614 1 95.87 628 HIS A CA 1
ATOM 5082 C C . HIS A 1 628 ? -7.234 11.002 28.517 1 95.87 628 HIS A C 1
ATOM 5084 O O . HIS A 1 628 ? -8.444 11.112 28.731 1 95.87 628 HIS A O 1
ATOM 5090 N N . GLU A 1 629 ? -6.685 11.391 27.379 1 96.16 629 GLU A N 1
ATOM 5091 C CA . GLU A 1 629 ? -7.552 11.894 26.318 1 96.16 629 GLU A CA 1
ATOM 5092 C C . GLU A 1 629 ? -8.486 10.802 25.804 1 96.16 629 GLU A C 1
ATOM 5094 O O . GLU A 1 629 ? -9.611 11.085 25.387 1 96.16 629 GLU A O 1
ATOM 5099 N N . VAL A 1 630 ? -8.007 9.562 25.81 1 97.16 630 VAL A N 1
ATOM 5100 C CA . VAL A 1 630 ? -8.844 8.438 25.404 1 97.16 630 VAL A CA 1
ATOM 5101 C C . VAL A 1 630 ? -9.899 8.167 26.474 1 97.16 630 VAL A C 1
ATOM 5103 O O . VAL A 1 630 ? -11.077 7.981 26.16 1 97.16 630 VAL A O 1
ATOM 5106 N N . GLU A 1 631 ? -9.506 8.14 27.768 1 96.85 631 GLU A N 1
ATOM 5107 C CA . GLU A 1 631 ? -10.441 7.972 28.876 1 96.85 631 GLU A CA 1
ATOM 5108 C C . GLU A 1 631 ? -11.515 9.056 28.863 1 96.85 631 GLU A C 1
ATOM 5110 O O . GLU A 1 631 ? -12.689 8.777 29.116 1 96.85 631 GLU A O 1
ATOM 5115 N N . ASP A 1 632 ? -11.064 10.244 28.624 1 97.51 632 ASP A N 1
ATOM 5116 C CA . ASP A 1 632 ? -11.996 11.367 28.595 1 97.51 632 ASP A CA 1
ATOM 5117 C C . ASP A 1 632 ? -12.979 11.235 27.434 1 97.51 632 ASP A C 1
ATOM 5119 O O . ASP A 1 632 ? -14.15 11.599 27.56 1 97.51 632 ASP A O 1
ATOM 5123 N N . ALA A 1 633 ? -12.525 10.758 26.279 1 97.69 633 ALA A N 1
ATOM 5124 C CA . ALA A 1 633 ? -13.428 10.515 25.157 1 97.69 633 ALA A CA 1
ATOM 5125 C C . ALA A 1 633 ? -14.462 9.449 25.506 1 97.69 633 ALA A C 1
ATOM 5127 O O . ALA A 1 633 ? -15.63 9.559 25.124 1 97.69 633 ALA A O 1
ATOM 5128 N N . ILE A 1 634 ? -14.037 8.412 26.174 1 97.84 634 ILE A N 1
ATOM 5129 C CA . ILE A 1 634 ? -14.95 7.365 26.62 1 97.84 634 ILE A CA 1
ATOM 5130 C C . ILE A 1 634 ? -15.969 7.95 27.595 1 97.84 634 ILE A C 1
ATOM 5132 O O . ILE A 1 634 ? -17.169 7.689 27.48 1 97.84 634 ILE A O 1
ATOM 5136 N N . THR A 1 635 ? -15.484 8.761 28.526 1 97.38 635 THR A N 1
ATOM 5137 C CA . THR A 1 635 ? -16.356 9.425 29.488 1 97.38 635 THR A CA 1
ATOM 5138 C C . THR A 1 635 ? -17.384 10.298 28.774 1 97.38 635 THR A C 1
ATOM 5140 O O . THR A 1 635 ? -18.568 10.282 29.12 1 97.38 635 THR A O 1
ATOM 5143 N N . ALA A 1 636 ? -16.929 11.064 27.83 1 98.08 636 ALA A N 1
ATOM 5144 C CA . ALA A 1 636 ? -17.839 11.896 27.047 1 98.08 636 ALA A CA 1
ATOM 5145 C C . ALA A 1 636 ? -18.871 11.043 26.316 1 98.08 636 ALA A C 1
ATOM 5147 O O . ALA A 1 636 ? -20.057 11.381 26.286 1 98.08 636 ALA A O 1
ATOM 5148 N N . GLY A 1 637 ? -18.382 9.988 25.683 1 97.66 637 GLY A N 1
ATOM 5149 C CA . GLY A 1 637 ? -19.306 9.082 25.019 1 97.66 637 GLY A CA 1
ATOM 5150 C C . GLY A 1 637 ? -20.398 8.565 25.936 1 97.66 637 GLY A C 1
ATOM 5151 O O . GLY A 1 637 ? -21.569 8.525 25.554 1 97.66 637 GLY A O 1
ATOM 5152 N N . ARG A 1 638 ? -20.049 8.172 27.121 1 97.32 638 ARG A N 1
ATOM 5153 C CA . ARG A 1 638 ? -21.015 7.679 28.098 1 97.32 638 ARG A CA 1
ATOM 5154 C C . ARG A 1 638 ? -21.989 8.779 28.508 1 97.32 638 ARG A C 1
ATOM 5156 O O . ARG A 1 638 ? -23.187 8.531 28.657 1 97.32 638 ARG A O 1
ATOM 5163 N N . TYR A 1 639 ? -21.454 9.945 28.731 1 97.44 639 TYR A N 1
ATOM 5164 C CA . TYR A 1 639 ? -22.298 11.08 29.087 1 97.44 639 TYR A CA 1
ATOM 5165 C C . TYR A 1 639 ? -23.355 11.33 28.019 1 97.44 639 TYR A C 1
ATOM 5167 O O . TYR A 1 639 ? -24.54 11.473 28.331 1 97.44 639 TYR A O 1
ATOM 5175 N N . PHE A 1 640 ? -22.966 11.4 26.778 1 97.7 640 PHE A N 1
ATOM 5176 C CA . PHE A 1 640 ? -23.887 11.68 25.683 1 97.7 640 PHE A CA 1
ATOM 5177 C C . PHE A 1 640 ? -24.892 10.547 25.517 1 97.7 640 PHE A C 1
ATOM 5179 O O . PHE A 1 640 ? -26.045 10.781 25.149 1 97.7 640 PHE A O 1
ATOM 5186 N N . ASN A 1 641 ? -24.378 9.336 25.71 1 95.86 641 ASN A N 1
ATOM 5187 C CA . ASN A 1 641 ? -25.255 8.173 25.62 1 95.86 641 ASN A CA 1
ATOM 5188 C C . ASN A 1 641 ? -26.454 8.302 26.554 1 95.86 641 ASN A C 1
ATOM 5190 O O . ASN A 1 641 ? -27.521 7.748 26.281 1 95.86 641 ASN A O 1
ATOM 5194 N N . ASP A 1 642 ? -26.322 9.017 27.66 1 95.34 642 ASP A N 1
ATOM 5195 C CA . ASP A 1 642 ? -27.34 9.101 28.703 1 95.34 642 ASP A CA 1
ATOM 5196 C C . ASP A 1 642 ? -28.329 10.229 28.415 1 95.34 642 ASP A C 1
ATOM 5198 O O . ASP A 1 642 ? -29.325 10.384 29.124 1 95.34 642 ASP A O 1
ATOM 5202 N N . ILE A 1 643 ? -28.09 10.961 27.376 1 95.53 643 ILE A N 1
ATOM 5203 C CA . ILE A 1 643 ? -29.026 12.017 27.006 1 95.53 643 ILE A CA 1
ATOM 5204 C C . ILE A 1 643 ? -30.271 11.403 26.371 1 95.53 643 ILE A C 1
ATOM 5206 O O . ILE A 1 643 ? -30.171 10.481 25.557 1 95.53 643 ILE A O 1
ATOM 5210 N N . SER A 1 644 ? -31.457 11.925 26.604 1 94.48 644 SER A N 1
ATOM 5211 C CA . SER A 1 644 ? -32.731 11.285 26.293 1 94.48 644 SER A CA 1
ATOM 5212 C C . SER A 1 644 ? -32.978 11.249 24.788 1 94.48 644 SER A C 1
ATOM 5214 O O . SER A 1 644 ? -33.634 10.336 24.283 1 94.48 644 SER A O 1
ATOM 5216 N N . TYR A 1 645 ? -32.521 12.245 24.075 1 95.55 645 TYR A N 1
ATOM 5217 C CA . TYR A 1 645 ? -32.816 12.298 22.647 1 95.55 645 TYR A CA 1
ATOM 5218 C C . TYR A 1 645 ? -31.705 11.642 21.836 1 95.55 645 TYR A C 1
ATOM 5220 O O . TYR A 1 645 ? -31.704 11.711 20.605 1 95.55 645 TYR A O 1
ATOM 5228 N N . VAL A 1 646 ? -30.702 10.937 22.46 1 96.6 646 VAL A N 1
ATOM 5229 C CA . VAL A 1 646 ? -29.663 10.171 21.779 1 96.6 646 VAL A CA 1
ATOM 5230 C C . VAL A 1 646 ? -30.078 8.705 21.686 1 96.6 646 VAL A C 1
ATOM 5232 O O . VAL A 1 646 ? -30.501 8.109 22.679 1 96.6 646 VAL A O 1
ATOM 5235 N N . GLU A 1 647 ? -29.981 8.205 20.516 1 95.67 647 GLU A N 1
ATOM 5236 C CA . GLU A 1 647 ? -30.268 6.787 20.319 1 95.67 647 GLU A CA 1
ATOM 5237 C C . GLU A 1 647 ? -29.111 5.917 20.802 1 95.67 647 GLU A C 1
ATOM 5239 O O . GLU A 1 647 ? -28.105 5.769 20.105 1 95.67 647 GLU A O 1
ATOM 5244 N N . SER A 1 648 ? -29.257 5.233 21.837 1 92.7 648 SER A N 1
ATOM 5245 C CA . SER A 1 648 ? -28.19 4.509 22.519 1 92.7 648 SER A CA 1
ATOM 5246 C C . SER A 1 648 ? -27.639 3.385 21.647 1 92.7 648 SER A C 1
ATOM 5248 O O . SER A 1 648 ? -26.496 2.958 21.824 1 92.7 648 SER A O 1
ATOM 5250 N N . SER A 1 649 ? -28.434 2.922 20.714 1 93.1 649 SER A N 1
ATOM 5251 C CA . SER A 1 649 ? -28.002 1.811 19.872 1 93.1 649 SER A CA 1
ATOM 5252 C C . SER A 1 649 ? -27.337 2.312 18.594 1 93.1 649 SER A C 1
ATOM 5254 O O . SER A 1 649 ? -26.873 1.515 17.776 1 93.1 649 SER A O 1
ATOM 5256 N N . LYS A 1 650 ? -27.245 3.604 18.367 1 96.37 650 LYS A N 1
ATOM 5257 C CA . LYS A 1 650 ? -26.67 4.183 17.156 1 96.37 650 LYS A CA 1
ATOM 5258 C C . LYS A 1 650 ? -25.643 5.259 17.496 1 96.37 650 LYS A C 1
ATOM 5260 O O . LYS A 1 650 ? -25.89 6.449 17.287 1 96.37 650 LYS A O 1
ATOM 5265 N N . LYS A 1 651 ? -24.488 4.837 17.913 1 97.74 651 LYS A N 1
ATOM 5266 C CA . LYS A 1 651 ? -23.392 5.74 18.252 1 97.74 651 LYS A CA 1
ATOM 5267 C C . LYS A 1 651 ? -22.13 5.391 17.469 1 97.74 651 LYS A C 1
ATOM 5269 O O . LYS A 1 651 ? -21.777 4.217 17.341 1 97.74 651 LYS A O 1
ATOM 5274 N N . ALA A 1 652 ? -21.569 6.36 16.97 1 98.31 652 ALA A N 1
ATOM 5275 C CA . ALA A 1 652 ? -20.313 6.199 16.242 1 98.31 652 ALA A CA 1
ATOM 5276 C C . ALA A 1 652 ? -19.266 7.198 16.727 1 98.31 652 ALA A C 1
ATOM 5278 O O . ALA A 1 652 ? -19.601 8.191 17.377 1 98.31 652 ALA A O 1
ATOM 5279 N N . ILE A 1 653 ? -18.053 6.917 16.489 1 98.67 653 ILE A N 1
ATOM 5280 C CA . ILE A 1 653 ? -16.923 7.791 16.786 1 98.67 653 ILE A CA 1
ATOM 5281 C C . ILE A 1 653 ? -16.011 7.888 15.566 1 98.67 653 ILE A C 1
ATOM 5283 O O . ILE A 1 653 ? -15.817 6.904 14.848 1 98.67 653 ILE A O 1
ATOM 5287 N N . TRP A 1 654 ? -15.476 9.083 15.286 1 98.73 654 TRP A N 1
ATOM 5288 C CA . TRP A 1 654 ? -14.557 9.19 14.157 1 98.73 654 TRP A CA 1
ATOM 5289 C C . TRP A 1 654 ? -13.498 10.256 14.416 1 98.73 654 TRP A C 1
ATOM 5291 O O . TRP A 1 654 ? -13.684 11.132 15.264 1 98.73 654 TRP A O 1
ATOM 5301 N N . GLY A 1 655 ? -12.436 10.141 13.734 1 98.69 655 GLY A N 1
ATOM 5302 C CA . GLY A 1 655 ? -11.388 11.148 13.773 1 98.69 655 GLY A CA 1
ATOM 5303 C C . GLY A 1 655 ? -10.341 10.961 12.69 1 98.69 655 GLY A C 1
ATOM 5304 O O . GLY A 1 655 ? -10.307 9.924 12.025 1 98.69 655 GLY A O 1
ATOM 5305 N N . TRP A 1 656 ? -9.524 11.962 12.464 1 98.41 656 TRP A N 1
ATOM 5306 C CA . TRP A 1 656 ? -8.483 12.037 11.444 1 98.41 656 TRP A CA 1
ATOM 5307 C C . TRP A 1 656 ? -7.112 12.241 12.08 1 98.41 656 TRP A C 1
ATOM 5309 O O . TRP A 1 656 ? -6.972 13.005 13.038 1 98.41 656 TRP A O 1
ATOM 5319 N N . SER A 1 657 ? -6.074 11.562 11.602 1 98.27 657 SER A N 1
ATOM 5320 C CA . SER A 1 657 ? -4.722 11.696 12.134 1 98.27 657 SER A CA 1
ATOM 5321 C C . SER A 1 657 ? -4.662 11.285 13.601 1 98.27 657 SER A C 1
ATOM 5323 O O . SER A 1 657 ? -5.067 10.177 13.959 1 98.27 657 SER A O 1
ATOM 5325 N N . TYR A 1 658 ? -4.311 12.209 14.543 1 98.33 658 TYR A N 1
ATOM 5326 C CA . TYR A 1 658 ? -4.389 11.875 15.961 1 98.33 658 TYR A CA 1
ATOM 5327 C C . TYR A 1 658 ? -5.808 11.478 16.351 1 98.33 658 TYR A C 1
ATOM 5329 O O . TYR A 1 658 ? -6.004 10.608 17.202 1 98.33 658 TYR A O 1
ATOM 5337 N N . GLY A 1 659 ? -6.823 12.076 15.708 1 98.6 659 GLY A N 1
ATOM 5338 C CA . GLY A 1 659 ? -8.203 11.68 15.938 1 98.6 659 GLY A CA 1
ATOM 5339 C C . GLY A 1 659 ? -8.488 10.247 15.53 1 98.6 659 GLY A C 1
ATOM 5340 O O . GLY A 1 659 ? -9.295 9.564 16.164 1 98.6 659 GLY A O 1
ATOM 5341 N N . GLY A 1 660 ? -7.822 9.829 14.393 1 98.75 660 GLY A N 1
ATOM 5342 C CA . GLY A 1 660 ? -7.91 8.426 14.021 1 98.75 660 GLY A CA 1
ATOM 5343 C C . GLY A 1 660 ? -7.317 7.495 15.061 1 98.75 660 GLY A C 1
ATOM 5344 O O . GLY A 1 660 ? -7.87 6.426 15.332 1 98.75 660 GLY A O 1
ATOM 5345 N N . TYR A 1 661 ? -6.18 7.894 15.616 1 98.63 661 TYR A N 1
ATOM 5346 C CA . TYR A 1 661 ? -5.568 7.165 16.721 1 98.63 661 TYR A CA 1
ATOM 5347 C C . TYR A 1 661 ? -6.512 7.09 17.915 1 98.63 661 TYR A C 1
ATOM 5349 O O . TYR A 1 661 ? -6.709 6.019 18.493 1 98.63 661 TYR A O 1
ATOM 5357 N N . THR A 1 662 ? -7.127 8.262 18.287 1 98.51 662 THR A N 1
ATOM 5358 C CA . THR A 1 662 ? -8.045 8.305 19.419 1 98.51 662 THR A CA 1
ATOM 5359 C C . THR A 1 662 ? -9.25 7.401 19.174 1 98.51 662 THR A C 1
ATOM 5361 O O . THR A 1 662 ? -9.661 6.651 20.062 1 98.51 662 THR A O 1
ATOM 5364 N N . THR A 1 663 ? -9.787 7.447 17.985 1 98.59 663 THR A N 1
ATOM 5365 C CA . THR A 1 663 ? -10.921 6.603 17.623 1 98.59 663 THR A CA 1
ATOM 5366 C C . THR A 1 663 ? -10.579 5.128 17.814 1 98.59 663 THR A C 1
ATOM 5368 O O . THR A 1 663 ? -11.302 4.402 18.5 1 98.59 663 THR A O 1
ATOM 5371 N N . ALA A 1 664 ? -9.453 4.73 17.256 1 98.32 664 ALA A N 1
ATOM 5372 C CA . ALA A 1 664 ? -9.045 3.33 17.35 1 98.32 664 ALA A CA 1
ATOM 5373 C C . ALA A 1 664 ? -8.778 2.934 18.799 1 98.32 664 ALA A C 1
ATOM 5375 O O . ALA A 1 664 ? -9.126 1.828 19.221 1 98.32 664 ALA A O 1
ATOM 5376 N N . SER A 1 665 ? -8.181 3.817 19.529 1 97.85 665 SER A N 1
ATOM 5377 C CA . SER A 1 665 ? -7.87 3.544 20.928 1 97.85 665 SER A CA 1
ATOM 5378 C C . SER A 1 665 ? -9.14 3.407 21.761 1 97.85 665 SER A C 1
ATOM 5380 O O . SER A 1 665 ? -9.225 2.544 22.637 1 97.85 665 SER A O 1
ATOM 5382 N N . VAL A 1 666 ? -10.113 4.28 21.497 1 97.88 666 VAL A N 1
ATOM 5383 C CA . VAL A 1 666 ? -11.377 4.235 22.226 1 97.88 666 VAL A CA 1
ATOM 5384 C C . VAL A 1 666 ? -12.096 2.921 21.934 1 97.88 666 VAL A C 1
ATOM 5386 O O . VAL A 1 666 ? -12.616 2.274 22.846 1 97.88 666 VAL A O 1
ATOM 5389 N N . ILE A 1 667 ? -12.124 2.504 20.697 1 96.98 667 ILE A N 1
ATOM 5390 C CA . ILE A 1 667 ? -12.762 1.247 20.323 1 96.98 667 ILE A CA 1
ATOM 5391 C C . ILE A 1 667 ? -12.051 0.083 21.01 1 96.98 667 ILE A C 1
ATOM 5393 O O . ILE A 1 667 ? -12.699 -0.82 21.545 1 96.98 667 ILE A O 1
ATOM 5397 N N . GLY A 1 668 ? -10.745 0.117 20.993 1 94.83 668 GLY A N 1
ATOM 5398 C CA . GLY A 1 668 ? -9.945 -0.953 21.568 1 94.83 668 GLY A CA 1
ATOM 5399 C C . GLY A 1 668 ? -10.088 -1.061 23.074 1 94.83 668 GLY A C 1
ATOM 5400 O O . GLY A 1 668 ? -9.858 -2.126 23.65 1 94.83 668 GLY A O 1
ATOM 5401 N N . ARG A 1 669 ? -10.544 -0.009 23.683 1 91.16 669 ARG A N 1
ATOM 5402 C CA . ARG A 1 669 ? -10.537 0.017 25.143 1 91.16 669 ARG A CA 1
ATOM 5403 C C . ARG A 1 669 ? -11.935 0.285 25.692 1 91.16 669 ARG A C 1
ATOM 5405 O O . ARG A 1 669 ? -12.188 0.087 26.882 1 91.16 669 ARG A O 1
ATOM 5412 N N . GLY A 1 670 ? -12.9 0.872 24.953 1 76.9 670 GLY A N 1
ATOM 5413 C CA . GLY A 1 670 ? -14.164 1.433 25.402 1 76.9 670 GLY A CA 1
ATOM 5414 C C . GLY A 1 670 ? -15.237 0.384 25.626 1 76.9 670 GLY A C 1
ATOM 5415 O O . GLY A 1 670 ? -16.39 0.718 25.905 1 76.9 670 GLY A O 1
ATOM 5416 N N . ASP A 1 671 ? -14.971 -0.801 25.669 1 78.77 671 ASP A N 1
ATOM 5417 C CA . ASP A 1 671 ? -15.82 -1.924 26.059 1 78.77 671 ASP A CA 1
ATOM 5418 C C . ASP A 1 671 ? -17.149 -1.893 25.308 1 78.77 671 ASP A C 1
ATOM 5420 O O . ASP A 1 671 ? -18.217 -1.929 25.924 1 78.77 671 ASP A O 1
ATOM 5424 N N . GLY A 1 672 ? -17.238 -1.568 24.058 1 86.07 672 GLY A N 1
ATOM 5425 C CA . GLY A 1 672 ? -18.432 -1.671 23.235 1 86.07 672 GLY A CA 1
ATOM 5426 C C . GLY A 1 672 ? -19.309 -0.435 23.298 1 86.07 672 GLY A C 1
ATOM 5427 O O . GLY A 1 672 ? -20.514 -0.508 23.046 1 86.07 672 GLY A O 1
ATOM 5428 N N . LEU A 1 673 ? -18.856 0.701 23.708 1 93.7 673 LEU A N 1
ATOM 5429 C CA . LEU A 1 673 ? -19.566 1.966 23.856 1 93.7 673 LEU A CA 1
ATOM 5430 C C . LEU A 1 673 ? -20.101 2.45 22.512 1 93.7 673 LEU A C 1
ATOM 5432 O O . LEU A 1 673 ? -21.185 3.034 22.445 1 93.7 673 LEU A O 1
ATOM 5436 N N . PHE A 1 674 ? -19.375 2.195 21.497 1 96.44 674 PHE A N 1
ATOM 5437 C CA . PHE A 1 674 ? -19.746 2.641 20.159 1 96.44 674 PHE A CA 1
ATOM 5438 C C . PHE A 1 674 ? -20.002 1.449 19.243 1 96.44 674 PHE A C 1
ATOM 5440 O O . PHE A 1 674 ? -19.293 0.444 19.311 1 96.44 674 PHE A O 1
ATOM 5447 N N . GLU A 1 675 ? -20.994 1.603 18.414 1 94.6 675 GLU A N 1
ATOM 5448 C CA . GLU A 1 675 ? -21.312 0.556 17.448 1 94.6 675 GLU A CA 1
ATOM 5449 C C . GLU A 1 675 ? -20.377 0.613 16.244 1 94.6 675 GLU A C 1
ATOM 5451 O O . GLU A 1 675 ? -20.133 -0.404 15.591 1 94.6 675 GLU A O 1
ATOM 5456 N N . CYS A 1 676 ? -19.883 1.847 16.028 1 95.44 676 CYS A N 1
ATOM 5457 C CA . CYS A 1 676 ? -19.08 2.039 14.826 1 95.44 676 CYS A CA 1
ATOM 5458 C C . CYS A 1 676 ? -17.934 3.01 15.086 1 95.44 676 CYS A C 1
ATOM 5460 O O . CYS A 1 676 ? -18.008 3.834 15.999 1 95.44 676 CYS A O 1
ATOM 5462 N N . GLY A 1 677 ? -16.866 2.864 14.295 1 97.91 677 GLY A N 1
ATOM 5463 C CA . GLY A 1 677 ? -15.74 3.784 14.342 1 97.91 677 GLY A CA 1
ATOM 5464 C C . GLY A 1 677 ? -15.092 4.002 12.987 1 97.91 677 GLY A C 1
ATOM 5465 O O . GLY A 1 677 ? -15.025 3.082 12.17 1 97.91 677 GLY A O 1
ATOM 5466 N N . ILE A 1 678 ? -14.64 5.204 12.685 1 98.83 678 ILE A N 1
ATOM 5467 C CA . ILE A 1 678 ? -13.907 5.546 11.47 1 98.83 678 ILE A CA 1
ATOM 5468 C C . ILE A 1 678 ? -12.558 6.159 11.837 1 98.83 678 ILE A C 1
ATOM 5470 O O . ILE A 1 678 ? -12.499 7.178 12.529 1 98.83 678 ILE A O 1
ATOM 5474 N N . SER A 1 679 ? -11.51 5.569 11.438 1 98.86 679 SER A N 1
ATOM 5475 C CA . SER A 1 679 ? -10.17 6.13 11.577 1 98.86 679 SER A CA 1
ATOM 5476 C C . SER A 1 679 ? -9.6 6.544 10.224 1 98.86 679 SER A C 1
ATOM 5478 O O . SER A 1 679 ? -9.425 5.707 9.336 1 98.86 679 SER A O 1
ATOM 5480 N N . VAL A 1 680 ? -9.28 7.819 10.108 1 98.84 680 VAL A N 1
ATOM 5481 C CA . VAL A 1 680 ? -8.647 8.305 8.886 1 98.84 680 VAL A CA 1
ATOM 5482 C C . VAL A 1 680 ? -7.177 8.619 9.155 1 98.84 680 VAL A C 1
ATOM 5484 O O . VAL A 1 680 ? -6.86 9.44 10.019 1 98.84 680 VAL A O 1
ATOM 5487 N N . ALA A 1 681 ? -6.236 7.957 8.493 1 98.54 681 ALA A N 1
ATOM 5488 C CA . ALA A 1 681 ? -4.788 8.151 8.531 1 98.54 681 ALA A CA 1
ATOM 5489 C C . ALA A 1 681 ? -4.272 8.144 9.967 1 98.54 681 ALA A C 1
ATOM 5491 O O . ALA A 1 681 ? -3.554 9.058 10.38 1 98.54 681 ALA A O 1
ATOM 5492 N N . PRO A 1 682 ? -4.554 7.125 10.732 1 98.69 682 PRO A N 1
ATOM 5493 C CA . PRO A 1 682 ? -4.199 7.103 12.153 1 98.69 682 PRO A CA 1
ATOM 5494 C C . PRO A 1 682 ? -2.728 6.772 12.388 1 98.69 682 PRO A C 1
ATOM 5496 O O . PRO A 1 682 ? -2.135 6.001 11.628 1 98.69 682 PRO A O 1
ATOM 5499 N N . VAL A 1 683 ? -2.179 7.335 13.427 1 98.46 683 VAL A N 1
ATOM 5500 C CA . VAL A 1 683 ? -0.995 6.735 14.034 1 98.46 683 VAL A CA 1
ATOM 5501 C C . VAL A 1 683 ? -1.396 5.497 14.834 1 98.46 683 VAL A C 1
ATOM 5503 O O . VAL A 1 683 ? -2.342 5.541 15.624 1 98.46 683 VAL A O 1
ATOM 5506 N N . THR A 1 684 ? -0.776 4.419 14.636 1 98.28 684 THR A N 1
ATOM 5507 C CA . THR A 1 684 ? -1.192 3.202 15.324 1 98.28 684 THR A CA 1
ATOM 5508 C C . THR A 1 684 ? -0.112 2.734 16.296 1 98.28 684 THR A C 1
ATOM 5510 O O . THR A 1 684 ? -0.39 1.962 17.215 1 98.28 684 THR A O 1
ATOM 5513 N N . ASP A 1 685 ? 1.117 3.136 16.052 1 98.01 685 ASP A N 1
ATOM 5514 C CA . ASP A 1 685 ? 2.284 2.904 16.897 1 98.01 685 ASP A CA 1
ATOM 5515 C C . ASP A 1 685 ? 3.238 4.096 16.856 1 98.01 685 ASP A C 1
ATOM 5517 O O . ASP A 1 685 ? 3.712 4.481 15.785 1 98.01 685 ASP A O 1
ATOM 5521 N N . TRP A 1 686 ? 3.527 4.599 17.979 1 98.13 686 TRP A N 1
ATOM 5522 C CA . TRP A 1 686 ? 4.297 5.837 18.048 1 98.13 686 TRP A CA 1
ATOM 5523 C C . TRP A 1 686 ? 5.747 5.6 17.638 1 98.13 686 TRP A C 1
ATOM 5525 O O . TRP A 1 686 ? 6.485 6.549 17.365 1 98.13 686 TRP A O 1
ATOM 5535 N N . HIS A 1 687 ? 6.199 4.344 17.51 1 97.83 687 HIS A N 1
ATOM 5536 C CA . HIS A 1 687 ? 7.521 4.036 16.975 1 97.83 687 HIS A CA 1
ATOM 5537 C C . HIS A 1 687 ? 7.61 4.387 15.494 1 97.83 687 HIS A C 1
ATOM 5539 O O . HIS A 1 687 ? 8.708 4.509 14.945 1 97.83 687 HIS A O 1
ATOM 5545 N N . TYR A 1 688 ? 6.384 4.504 14.849 1 97.98 688 TYR A N 1
ATOM 5546 C CA . TYR A 1 688 ? 6.362 4.708 13.405 1 97.98 688 TYR A CA 1
ATOM 5547 C C . TYR A 1 688 ? 6.306 6.193 13.065 1 97.98 688 TYR A C 1
ATOM 5549 O O . TYR A 1 688 ? 6.399 6.572 11.895 1 97.98 688 TYR A O 1
ATOM 5557 N N . TYR A 1 689 ? 6.116 7.087 14 1 98.03 689 TYR A N 1
ATOM 5558 C CA . TYR A 1 689 ? 5.921 8.508 13.737 1 98.03 689 TYR A CA 1
ATOM 5559 C C . TYR A 1 689 ? 7.203 9.291 13.992 1 98.03 689 TYR A C 1
ATOM 5561 O O . TYR A 1 689 ? 8.186 8.739 14.49 1 98.03 689 TYR A O 1
ATOM 5569 N N . ASP A 1 690 ? 7.292 10.5 13.638 1 97.88 690 ASP A N 1
ATOM 5570 C CA . ASP A 1 690 ? 8.544 11.249 13.627 1 97.88 690 ASP A CA 1
ATOM 5571 C C . ASP A 1 690 ? 9.052 11.491 15.047 1 97.88 690 ASP A C 1
ATOM 5573 O O . ASP A 1 690 ? 8.262 11.573 15.989 1 97.88 690 ASP A O 1
ATOM 5577 N N . SER A 1 691 ? 10.288 11.648 15.231 1 98.06 691 SER A N 1
ATOM 5578 C CA . SER A 1 691 ? 10.972 11.734 16.517 1 98.06 691 SER A CA 1
ATOM 5579 C C . SER A 1 691 ? 10.642 13.04 17.232 1 98.06 691 SER A C 1
ATOM 5581 O O . SER A 1 691 ? 10.446 13.055 18.449 1 98.06 691 SER A O 1
ATOM 5583 N N . VAL A 1 692 ? 10.542 14.198 16.498 1 97.79 692 VAL A N 1
ATOM 5584 C CA . VAL A 1 692 ? 10.383 15.507 17.122 1 97.79 692 VAL A CA 1
ATOM 5585 C C . VAL A 1 692 ? 9.048 15.569 17.861 1 97.79 692 VAL A C 1
ATOM 5587 O O . VAL A 1 692 ? 8.993 15.982 19.022 1 97.79 692 VAL A O 1
ATOM 5590 N N . TYR A 1 693 ? 8.037 15.129 17.26 1 97.64 693 TYR A N 1
ATOM 5591 C CA . TYR A 1 693 ? 6.714 15.119 17.875 1 97.64 693 TYR A CA 1
ATOM 5592 C C . TYR A 1 693 ? 6.631 14.066 18.974 1 97.64 693 TYR A C 1
ATOM 5594 O O . TYR A 1 693 ? 6.227 14.365 20.1 1 97.64 693 TYR A O 1
ATOM 5602 N N . THR A 1 694 ? 6.963 12.843 18.688 1 98.2 694 THR A N 1
ATOM 5603 C CA . THR A 1 694 ? 6.738 11.71 19.578 1 98.2 694 THR A CA 1
ATOM 5604 C C . THR A 1 694 ? 7.545 11.863 20.864 1 98.2 694 THR A C 1
ATOM 5606 O O . THR A 1 694 ? 7.02 11.657 21.961 1 98.2 694 THR A O 1
ATOM 5609 N N . GLU A 1 695 ? 8.827 12.239 20.727 1 97.76 695 GLU A N 1
ATOM 5610 C CA . GLU A 1 695 ? 9.688 12.305 21.905 1 97.76 695 GLU A CA 1
ATOM 5611 C C . GLU A 1 695 ? 9.336 13.506 22.778 1 97.76 695 GLU A C 1
ATOM 5613 O O . GLU A 1 695 ? 9.586 13.496 23.986 1 97.76 695 GLU A O 1
ATOM 5618 N N . ARG A 1 696 ? 8.724 14.523 22.119 1 97.02 696 ARG A N 1
ATOM 5619 C CA . ARG A 1 696 ? 8.216 15.648 22.896 1 97.02 696 ARG A CA 1
ATOM 5620 C C . ARG A 1 696 ? 7.181 15.186 23.916 1 97.02 696 ARG A C 1
ATOM 5622 O O . ARG A 1 696 ? 7.221 15.595 25.078 1 97.02 696 ARG A O 1
ATOM 5629 N N . TYR A 1 697 ? 6.354 14.256 23.519 1 97.58 697 TYR A N 1
ATOM 5630 C CA . TYR A 1 697 ? 5.204 13.908 24.345 1 97.58 697 TYR A CA 1
ATOM 5631 C C . TYR A 1 697 ? 5.419 12.57 25.044 1 97.58 697 TYR A C 1
ATOM 5633 O O . TYR A 1 697 ? 4.831 12.311 26.096 1 97.58 697 TYR A O 1
ATOM 5641 N N . MET A 1 698 ? 6.32 11.724 24.496 1 97.54 698 MET A N 1
ATOM 5642 C CA . MET A 1 698 ? 6.433 10.357 24.998 1 97.54 698 MET A CA 1
ATOM 5643 C C . MET A 1 698 ? 7.834 10.088 25.536 1 97.54 698 MET A C 1
ATOM 5645 O O . MET A 1 698 ? 8.067 9.071 26.191 1 97.54 698 MET A O 1
ATOM 5649 N N . GLY A 1 699 ? 8.746 11.007 25.34 1 96.08 699 GLY A N 1
ATOM 5650 C CA . GLY A 1 699 ? 10.133 10.7 25.652 1 96.08 699 GLY A CA 1
ATOM 5651 C C . GLY A 1 699 ? 10.748 9.689 24.702 1 96.08 699 GLY A C 1
ATOM 5652 O O . GLY A 1 699 ? 10.075 9.187 23.8 1 96.08 699 GLY A O 1
ATOM 5653 N N . MET A 1 700 ? 11.974 9.381 24.857 1 96.29 700 MET A N 1
ATOM 5654 C CA . MET A 1 700 ? 12.658 8.365 24.062 1 96.29 700 MET A CA 1
ATOM 5655 C C . MET A 1 700 ? 12.105 6.975 24.363 1 96.29 700 MET A C 1
ATOM 5657 O O . MET A 1 700 ? 11.764 6.673 25.507 1 96.29 700 MET A O 1
ATOM 5661 N N . PRO A 1 701 ? 12.073 6.108 23.358 1 96.5 701 PRO A N 1
ATOM 5662 C CA . PRO A 1 701 ? 11.501 4.774 23.559 1 96.5 701 PRO A CA 1
ATOM 5663 C C . PRO A 1 701 ? 12.171 4.01 24.699 1 96.5 701 PRO A C 1
ATOM 5665 O O . PRO A 1 701 ? 11.491 3.35 25.488 1 96.5 701 PRO A O 1
ATOM 5668 N N . HIS A 1 702 ? 13.523 4.092 24.884 1 95.02 702 HIS A N 1
ATOM 5669 C CA . HIS A 1 702 ? 14.224 3.34 25.919 1 95.02 702 HIS A CA 1
ATOM 5670 C C . HIS A 1 702 ? 13.899 3.879 27.308 1 95.02 702 HIS A C 1
ATOM 5672 O O . HIS A 1 702 ? 13.967 3.143 28.295 1 95.02 702 HIS A O 1
ATOM 5678 N N . ASP A 1 703 ? 13.472 5.144 27.388 1 94.71 703 ASP A N 1
ATOM 5679 C CA . ASP A 1 703 ? 13.168 5.785 28.664 1 94.71 703 ASP A CA 1
ATOM 5680 C C . ASP A 1 703 ? 11.696 5.61 29.03 1 94.71 703 ASP A C 1
ATOM 5682 O O . ASP A 1 703 ? 11.302 5.85 30.173 1 94.71 703 ASP A O 1
ATOM 5686 N N . ASN A 1 704 ? 10.875 5.205 28.097 1 97.25 704 ASN A N 1
ATOM 5687 C CA . ASN A 1 704 ? 9.431 5.118 28.287 1 97.25 704 ASN A CA 1
ATOM 5688 C C . ASN A 1 704 ? 8.837 3.934 27.53 1 97.25 704 ASN A C 1
ATOM 5690 O O . ASN A 1 704 ? 7.895 4.097 26.752 1 97.25 704 ASN A O 1
ATOM 5694 N N . GLU A 1 705 ? 9.419 2.801 27.705 1 96.62 705 GLU A N 1
ATOM 5695 C CA . GLU A 1 705 ? 8.991 1.594 27.003 1 96.62 705 GLU A CA 1
ATOM 5696 C C . GLU A 1 705 ? 7.52 1.292 27.273 1 96.62 705 GLU A C 1
ATOM 5698 O O . GLU A 1 705 ? 6.781 0.914 26.361 1 96.62 705 GLU A O 1
ATOM 5703 N N . ARG A 1 706 ? 7.127 1.425 28.477 1 96.63 706 ARG A N 1
ATOM 5704 C CA . ARG A 1 706 ? 5.753 1.129 28.868 1 96.63 706 ARG A CA 1
ATOM 5705 C C . ARG A 1 706 ? 4.772 2.072 28.179 1 96.63 706 ARG A C 1
ATOM 5707 O O . ARG A 1 706 ? 3.702 1.648 27.737 1 96.63 706 ARG A O 1
ATOM 5714 N N . GLY A 1 707 ? 5.088 3.409 28.153 1 97.35 707 GLY A N 1
ATOM 5715 C CA . GLY A 1 707 ? 4.228 4.357 27.462 1 97.35 707 GLY A CA 1
ATOM 5716 C C . GLY A 1 707 ? 4.014 4.013 26 1 97.35 707 GLY A C 1
ATOM 5717 O O . GLY A 1 707 ? 2.89 4.08 25.499 1 97.35 707 GLY A O 1
ATOM 5718 N N . TYR A 1 708 ? 5.109 3.568 25.341 1 97.22 708 TYR A N 1
ATOM 5719 C CA . TYR A 1 708 ? 5.035 3.205 23.93 1 97.22 708 TYR A CA 1
ATOM 5720 C C . TYR A 1 708 ? 4.2 1.946 23.734 1 97.22 708 TYR A C 1
ATOM 5722 O O . TYR A 1 708 ? 3.431 1.846 22.775 1 97.22 708 TYR A O 1
ATOM 5730 N N . GLN A 1 709 ? 4.303 1.012 24.634 1 95.93 709 GLN A N 1
ATOM 5731 C CA . GLN A 1 709 ? 3.535 -0.225 24.546 1 95.93 709 GLN A CA 1
ATOM 5732 C C . GLN A 1 709 ? 2.057 0.023 24.828 1 95.93 709 GLN A C 1
ATOM 5734 O O . GLN A 1 709 ? 1.189 -0.491 24.12 1 95.93 709 GLN A O 1
ATOM 5739 N N . ASN A 1 710 ? 1.789 0.848 25.837 1 95.74 710 ASN A N 1
ATOM 5740 C CA . ASN A 1 710 ? 0.415 1.096 26.26 1 95.74 710 ASN A CA 1
ATOM 5741 C C . ASN A 1 710 ? -0.358 1.895 25.215 1 95.74 710 ASN A C 1
ATOM 5743 O O . ASN A 1 710 ? -1.585 1.802 25.138 1 95.74 710 ASN A O 1
ATOM 5747 N N . SER A 1 711 ? 0.365 2.612 24.426 1 97.12 711 SER A N 1
ATOM 5748 C CA . SER A 1 711 ? -0.285 3.475 23.445 1 97.12 711 SER A CA 1
ATOM 5749 C C . SER A 1 711 ? -0.427 2.773 22.099 1 97.12 711 SER A C 1
ATOM 5751 O O . SER A 1 711 ? -0.977 3.34 21.153 1 97.12 711 SER A O 1
ATOM 5753 N N . ASN A 1 712 ? 0.089 1.581 21.954 1 96.79 712 ASN A N 1
ATOM 5754 C CA . ASN A 1 712 ? 0.037 0.812 20.715 1 96.79 712 ASN A CA 1
ATOM 5755 C C . ASN A 1 712 ? -1.35 0.223 20.478 1 96.79 712 ASN A C 1
ATOM 5757 O O . ASN A 1 712 ? -1.79 -0.657 21.221 1 96.79 712 ASN A O 1
ATOM 5761 N N . VAL A 1 713 ? -1.998 0.624 19.423 1 96.12 713 VAL A N 1
ATOM 5762 C CA . VAL A 1 713 ? -3.379 0.229 19.166 1 96.12 713 VAL A CA 1
ATOM 5763 C C . VAL A 1 713 ? -3.422 -1.218 18.681 1 96.12 713 VAL A C 1
ATOM 5765 O O . VAL A 1 713 ? -4.44 -1.899 18.828 1 96.12 713 VAL A O 1
ATOM 5768 N N . LEU A 1 714 ? -2.369 -1.727 18.098 1 95.56 714 LEU A N 1
ATOM 5769 C CA . LEU A 1 714 ? -2.304 -3.076 17.546 1 95.56 714 LEU A CA 1
ATOM 5770 C C . LEU A 1 714 ? -2.565 -4.119 18.627 1 95.56 714 LEU A C 1
ATOM 5772 O O . LEU A 1 714 ? -3.084 -5.2 18.341 1 95.56 714 LEU A O 1
ATOM 5776 N N . LYS A 1 715 ? -2.309 -3.797 19.855 1 93.73 715 LYS A N 1
ATOM 5777 C CA . LYS A 1 715 ? -2.458 -4.721 20.975 1 93.73 715 LYS A CA 1
ATOM 5778 C C . LYS A 1 715 ? -3.93 -5.01 21.258 1 93.73 715 LYS A C 1
ATOM 5780 O O . LYS A 1 715 ? -4.26 -6.007 21.903 1 93.73 715 LYS A O 1
ATOM 5785 N N . HIS A 1 716 ? -4.777 -4.131 20.742 1 94.58 716 HIS A N 1
ATOM 5786 C CA . HIS A 1 716 ? -6.2 -4.254 21.037 1 94.58 716 HIS A CA 1
ATOM 5787 C C . HIS A 1 716 ? -6.983 -4.689 19.803 1 94.58 716 HIS A C 1
ATOM 5789 O O . HIS A 1 716 ? -8.205 -4.532 19.751 1 94.58 716 HIS A O 1
ATOM 5795 N N . ALA A 1 717 ? -6.31 -5.213 18.839 1 95.7 717 ALA A N 1
ATOM 5796 C CA . ALA A 1 717 ? -6.937 -5.539 17.561 1 95.7 717 ALA A CA 1
ATOM 5797 C C . ALA A 1 717 ? -8.12 -6.484 17.754 1 95.7 717 ALA A C 1
ATOM 5799 O O . ALA A 1 717 ? -9.142 -6.355 17.077 1 95.7 717 ALA A O 1
ATOM 5800 N N . ALA A 1 718 ? -8.08 -7.416 18.676 1 94.93 718 ALA A N 1
ATOM 5801 C CA . ALA A 1 718 ? -9.124 -8.41 18.909 1 94.93 718 ALA A CA 1
ATOM 5802 C C . ALA A 1 718 ? -10.422 -7.748 19.362 1 94.93 718 ALA A C 1
ATOM 5804 O O . ALA A 1 718 ? -11.511 -8.279 19.131 1 94.93 718 ALA A O 1
ATOM 5805 N N . LYS A 1 719 ? -10.331 -6.576 19.972 1 94.37 719 LYS A N 1
ATOM 5806 C CA . LYS A 1 719 ? -11.48 -5.877 20.54 1 94.37 719 LYS A CA 1
ATOM 5807 C C . LYS A 1 719 ? -12.345 -5.262 19.444 1 94.37 719 LYS A C 1
ATOM 5809 O O . LYS A 1 719 ? -13.474 -4.839 19.701 1 94.37 719 LYS A O 1
ATOM 5814 N N . PHE A 1 720 ? -11.886 -5.314 18.265 1 95.62 720 PHE A N 1
ATOM 5815 C CA . PHE A 1 720 ? -12.618 -4.715 17.156 1 95.62 720 PHE A CA 1
ATOM 5816 C C . PHE A 1 720 ? -13.619 -5.705 16.57 1 95.62 720 PHE A C 1
ATOM 5818 O O . PHE A 1 720 ? -14.393 -5.357 15.677 1 95.62 720 PHE A O 1
ATOM 5825 N N . LYS A 1 721 ? -13.719 -6.879 16.997 1 92.1 721 LYS A N 1
ATOM 5826 C CA . LYS A 1 721 ? -14.582 -7.924 16.451 1 92.1 721 LYS A CA 1
ATOM 5827 C C . LYS A 1 721 ? -16.054 -7.54 16.572 1 92.1 721 LYS A C 1
ATOM 5829 O O . LYS A 1 721 ? -16.876 -7.948 15.749 1 92.1 721 LYS A O 1
ATOM 5834 N N . ASN A 1 722 ? -16.426 -6.699 17.533 1 86.16 722 ASN A N 1
ATOM 5835 C CA . ASN A 1 722 ? -17.839 -6.41 17.75 1 86.16 722 ASN A CA 1
ATOM 5836 C C . ASN A 1 722 ? -18.172 -4.958 17.416 1 86.16 722 ASN A C 1
ATOM 5838 O O . ASN A 1 722 ? -19.179 -4.424 17.885 1 86.16 722 ASN A O 1
ATOM 5842 N N . VAL A 1 723 ? -17.332 -4.329 16.708 1 93.59 723 VAL A N 1
ATOM 5843 C CA . VAL A 1 723 ? -17.53 -2.949 16.279 1 93.59 723 VAL A CA 1
ATOM 5844 C C . VAL A 1 723 ? -17.387 -2.854 14.762 1 93.59 723 VAL A C 1
ATOM 5846 O O . VAL A 1 723 ? -16.508 -3.488 14.174 1 93.59 723 VAL A O 1
ATOM 5849 N N . LYS A 1 724 ? -18.338 -2.252 14.107 1 95.73 724 LYS A N 1
ATOM 5850 C CA . LYS A 1 724 ? -18.136 -1.939 12.695 1 95.73 724 LYS A CA 1
ATOM 5851 C C . LYS A 1 724 ? -17.061 -0.87 12.518 1 95.73 724 LYS A C 1
ATOM 5853 O O . LYS A 1 724 ? -17.242 0.275 12.938 1 95.73 724 LYS A O 1
ATOM 5858 N N . TYR A 1 725 ? -16.014 -1.223 11.912 1 97.2 725 TYR A N 1
ATOM 5859 C CA . TYR A 1 725 ? -14.848 -0.346 11.875 1 97.2 725 TYR A CA 1
ATOM 5860 C C . TYR A 1 725 ? -14.447 -0.033 10.438 1 97.2 725 TYR A C 1
ATOM 5862 O O . TYR A 1 725 ? -14.424 -0.923 9.585 1 97.2 725 TYR A O 1
ATOM 5870 N N . MET A 1 726 ? -14.152 1.212 10.13 1 98.38 726 MET A N 1
ATOM 5871 C CA . MET A 1 726 ? -13.641 1.643 8.832 1 98.38 726 MET A CA 1
ATOM 5872 C C . MET A 1 726 ? -12.257 2.269 8.974 1 98.38 726 MET A C 1
ATOM 5874 O O . MET A 1 726 ? -12.058 3.167 9.793 1 98.38 726 MET A O 1
ATOM 5878 N N . LEU A 1 727 ? -11.315 1.789 8.261 1 98.75 727 LEU A N 1
ATOM 5879 C CA . LEU A 1 727 ? -9.95 2.301 8.21 1 98.75 727 LEU A CA 1
ATOM 5880 C C . LEU A 1 727 ? -9.655 2.926 6.85 1 98.75 727 LEU A C 1
ATOM 5882 O O . LEU A 1 727 ? -9.855 2.29 5.813 1 98.75 727 LEU A O 1
ATOM 5886 N N . VAL A 1 728 ? -9.25 4.208 6.809 1 98.84 728 VAL A N 1
ATOM 5887 C CA . VAL A 1 728 ? -8.972 4.94 5.578 1 98.84 728 VAL A CA 1
ATOM 5888 C C . VAL A 1 728 ? -7.535 5.455 5.595 1 98.84 728 VAL A C 1
ATOM 5890 O O . VAL A 1 728 ? -7.06 5.954 6.618 1 98.84 728 VAL A O 1
ATOM 5893 N N . HIS A 1 729 ? -6.838 5.367 4.509 1 98.77 729 HIS A N 1
ATOM 5894 C CA . HIS A 1 729 ? -5.467 5.864 4.478 1 98.77 729 HIS A CA 1
ATOM 5895 C C . HIS A 1 729 ? -5.011 6.134 3.048 1 98.77 729 HIS A C 1
ATOM 5897 O O . HIS A 1 729 ? -5.514 5.519 2.105 1 98.77 729 HIS A O 1
ATOM 5903 N N . GLY A 1 730 ? -4.088 7.054 2.834 1 98.27 730 GLY A N 1
ATOM 5904 C CA . GLY A 1 730 ? -3.419 7.268 1.561 1 98.27 730 GLY A CA 1
ATOM 5905 C C . GLY A 1 730 ? -2.079 6.563 1.465 1 98.27 730 GLY A C 1
ATOM 5906 O O . GLY A 1 730 ? -1.308 6.552 2.427 1 98.27 730 GLY A O 1
ATOM 5907 N N . THR A 1 731 ? -1.718 6.028 0.324 1 97.43 731 THR A N 1
ATOM 5908 C CA . THR A 1 731 ? -0.461 5.301 0.18 1 97.43 731 THR A CA 1
ATOM 5909 C C . THR A 1 731 ? 0.72 6.266 0.14 1 97.43 731 THR A C 1
ATOM 5911 O O . THR A 1 731 ? 1.857 5.875 0.412 1 97.43 731 THR A O 1
ATOM 5914 N N . GLY A 1 732 ? 0.48 7.503 -0.263 1 95.96 732 GLY A N 1
ATOM 5915 C CA . GLY A 1 732 ? 1.542 8.489 -0.386 1 95.96 732 GLY A CA 1
ATOM 5916 C C . GLY A 1 732 ? 1.626 9.428 0.803 1 95.96 732 GLY A C 1
ATOM 5917 O O . GLY A 1 732 ? 2.121 10.55 0.681 1 95.96 732 GLY A O 1
ATOM 5918 N N . ASP A 1 733 ? 1.062 9.049 1.94 1 96.35 733 ASP A N 1
ATOM 5919 C CA . ASP A 1 733 ? 1.087 9.878 3.141 1 96.35 733 ASP A CA 1
ATOM 5920 C C . ASP A 1 733 ? 2.52 10.128 3.606 1 96.35 733 ASP A C 1
ATOM 5922 O O . ASP A 1 733 ? 3.201 9.206 4.059 1 96.35 733 ASP A O 1
ATOM 5926 N N . ASP A 1 734 ? 2.965 11.339 3.521 1 92.44 734 ASP A N 1
ATOM 5927 C CA . ASP A 1 734 ? 4.355 11.671 3.819 1 92.44 734 ASP A CA 1
ATOM 5928 C C . ASP A 1 734 ? 4.514 12.117 5.271 1 92.44 734 ASP A C 1
ATOM 5930 O O . ASP A 1 734 ? 5.611 12.483 5.696 1 92.44 734 ASP A O 1
ATOM 5934 N N . ASN A 1 735 ? 3.367 12.171 5.988 1 96.33 735 ASN A N 1
ATOM 5935 C CA . ASN A 1 735 ? 3.378 12.56 7.394 1 96.33 735 ASN A CA 1
ATOM 5936 C C . ASN A 1 735 ? 3.181 11.356 8.311 1 96.33 735 ASN A C 1
ATOM 5938 O O . ASN A 1 735 ? 4.107 10.947 9.014 1 96.33 735 ASN A O 1
ATOM 5942 N N . VAL A 1 736 ? 2.013 10.811 8.279 1 97.8 736 VAL A N 1
ATOM 5943 C CA . VAL A 1 736 ? 1.746 9.515 8.895 1 97.8 736 VAL A CA 1
ATOM 5944 C C . VAL A 1 736 ? 1.799 8.418 7.835 1 97.8 736 VAL A C 1
ATOM 5946 O O . VAL A 1 736 ? 0.815 8.178 7.131 1 97.8 736 VAL A O 1
ATOM 5949 N N . HIS A 1 737 ? 2.887 7.762 7.787 1 97.5 737 HIS A N 1
ATOM 5950 C CA . HIS A 1 737 ? 3.137 6.838 6.687 1 97.5 737 HIS A CA 1
ATOM 5951 C C . HIS A 1 737 ? 2.145 5.679 6.705 1 97.5 737 HIS A C 1
ATOM 5953 O O . HIS A 1 737 ? 1.693 5.259 7.773 1 97.5 737 HIS A O 1
ATOM 5959 N N . PHE A 1 738 ? 1.876 5.118 5.549 1 97.75 738 PHE A N 1
ATOM 5960 C CA . PHE A 1 738 ? 0.937 4.018 5.368 1 97.75 738 PHE A CA 1
ATOM 5961 C C . PHE A 1 738 ? 1.332 2.822 6.226 1 97.75 738 PHE A C 1
ATOM 5963 O O . PHE A 1 738 ? 0.506 1.949 6.501 1 97.75 738 PHE A O 1
ATOM 5970 N N . GLN A 1 739 ? 2.583 2.713 6.685 1 97.7 739 GLN A N 1
ATOM 5971 C CA . GLN A 1 739 ? 3.061 1.663 7.577 1 97.7 739 GLN A CA 1
ATOM 5972 C C . GLN A 1 739 ? 2.141 1.506 8.785 1 97.7 739 GLN A C 1
ATOM 5974 O O . GLN A 1 739 ? 1.924 0.392 9.267 1 97.7 739 GLN A O 1
ATOM 5979 N N . ASN A 1 740 ? 1.626 2.63 9.243 1 98.37 740 ASN A N 1
ATOM 5980 C CA . ASN A 1 740 ? 0.719 2.597 10.386 1 98.37 740 ASN A CA 1
ATOM 5981 C C . ASN A 1 740 ? -0.511 1.739 10.101 1 98.37 740 ASN A C 1
ATOM 5983 O O . ASN A 1 740 ? -0.784 0.779 10.824 1 98.37 740 ASN A O 1
ATOM 5987 N N . SER A 1 741 ? -1.189 1.97 9.035 1 98.47 741 SER A N 1
ATOM 5988 C CA . SER A 1 741 ? -2.384 1.215 8.671 1 98.47 741 SER A CA 1
ATOM 5989 C C . SER A 1 741 ? -2.027 -0.193 8.205 1 98.47 741 SER A C 1
ATOM 5991 O O . SER A 1 741 ? -2.757 -1.147 8.481 1 98.47 741 SER A O 1
ATOM 5993 N N . ALA A 1 742 ? -0.902 -0.298 7.472 1 98.14 742 ALA A N 1
ATOM 5994 C CA . ALA A 1 742 ? -0.487 -1.615 6.994 1 98.14 742 ALA A CA 1
ATOM 5995 C C . ALA A 1 742 ? -0.297 -2.585 8.156 1 98.14 742 ALA A C 1
ATOM 5997 O O . ALA A 1 742 ? -0.787 -3.716 8.116 1 98.14 742 ALA A O 1
ATOM 5998 N N . GLN A 1 743 ? 0.423 -2.156 9.206 1 98.13 743 GLN A N 1
ATOM 5999 C CA . GLN A 1 743 ? 0.65 -3.003 10.372 1 98.13 743 GLN A CA 1
ATOM 6000 C C . GLN A 1 743 ? -0.651 -3.264 11.125 1 98.13 743 GLN A C 1
ATOM 6002 O O . GLN A 1 743 ? -0.859 -4.358 11.653 1 98.13 743 GLN A O 1
ATOM 6007 N N . PHE A 1 744 ? -1.487 -2.269 11.176 1 98.36 744 PHE A N 1
ATOM 6008 C CA . PHE A 1 744 ? -2.768 -2.445 11.851 1 98.36 744 PHE A CA 1
ATOM 6009 C C . PHE A 1 744 ? -3.645 -3.439 11.099 1 98.36 744 PHE A C 1
ATOM 6011 O O . PHE A 1 744 ? -4.288 -4.294 11.711 1 98.36 744 PHE A O 1
ATOM 6018 N N . ILE A 1 745 ? -3.728 -3.364 9.784 1 98.33 745 ILE A N 1
ATOM 6019 C CA . ILE A 1 745 ? -4.442 -4.327 8.952 1 98.33 745 ILE A CA 1
ATOM 6020 C C . ILE A 1 745 ? -3.959 -5.74 9.268 1 98.33 745 ILE A C 1
ATOM 6022 O O . ILE A 1 745 ? -4.767 -6.652 9.457 1 98.33 745 ILE A O 1
ATOM 6026 N N . LYS A 1 746 ? -2.642 -5.895 9.264 1 97.25 746 LYS A N 1
ATOM 6027 C CA . LYS A 1 746 ? -2.046 -7.189 9.586 1 97.25 746 LYS A CA 1
ATOM 6028 C C . LYS A 1 746 ? -2.55 -7.708 10.929 1 97.25 746 LYS A C 1
ATOM 6030 O O . LYS A 1 746 ? -2.917 -8.878 11.05 1 97.25 746 LYS A O 1
ATOM 6035 N N . GLY A 1 747 ? -2.58 -6.84 11.962 1 97.27 747 GLY A N 1
ATOM 6036 C CA . GLY A 1 747 ? -3.077 -7.215 13.276 1 97.27 747 GLY A CA 1
ATOM 6037 C C . GLY A 1 747 ? -4.545 -7.597 13.272 1 97.27 747 GLY A C 1
ATOM 6038 O O . GLY A 1 747 ? -4.936 -8.587 13.893 1 97.27 747 GLY A O 1
ATOM 6039 N N . LEU A 1 748 ? -5.415 -6.805 12.594 1 97.94 748 LEU A N 1
ATOM 6040 C CA . LEU A 1 748 ? -6.845 -7.082 12.508 1 97.94 748 LEU A CA 1
ATOM 6041 C C . LEU A 1 748 ? -7.099 -8.425 11.833 1 97.94 748 LEU A C 1
ATOM 6043 O O . LEU A 1 748 ? -7.929 -9.211 12.296 1 97.94 748 LEU A O 1
ATOM 6047 N N . VAL A 1 749 ? -6.364 -8.707 10.734 1 97.88 749 VAL A N 1
ATOM 6048 C CA . VAL A 1 749 ? -6.516 -9.945 9.978 1 97.88 749 VAL A CA 1
ATOM 6049 C C . VAL A 1 749 ? -6.113 -11.134 10.847 1 97.88 749 VAL A C 1
ATOM 6051 O O . VAL A 1 749 ? -6.804 -12.156 10.872 1 97.88 749 VAL A O 1
ATOM 6054 N N . GLU A 1 750 ? -4.984 -11.003 11.553 1 97.49 750 GLU A N 1
ATOM 6055 C CA . GLU A 1 750 ? -4.511 -12.078 12.42 1 97.49 750 GLU A CA 1
ATOM 6056 C C . GLU A 1 750 ? -5.543 -12.42 13.49 1 97.49 750 GLU A C 1
ATOM 6058 O O . GLU A 1 750 ? -5.666 -13.577 13.895 1 97.49 750 GLU A O 1
ATOM 6063 N N . GLU A 1 751 ? -6.33 -11.416 13.917 1 96.72 751 GLU A N 1
ATOM 6064 C CA . GLU A 1 751 ? -7.341 -11.623 14.948 1 96.72 751 GLU A CA 1
ATOM 6065 C C . GLU A 1 751 ? -8.704 -11.925 14.332 1 96.72 751 GLU A C 1
ATOM 6067 O O . GLU A 1 751 ? -9.718 -11.948 15.034 1 96.72 751 GLU A O 1
ATOM 6072 N N . ASP A 1 752 ? -8.776 -12.066 12.983 1 95.5 752 ASP A N 1
ATOM 6073 C CA . ASP A 1 752 ? -9.981 -12.41 12.234 1 95.5 752 ASP A CA 1
ATOM 6074 C C . ASP A 1 752 ? -11.054 -11.336 12.397 1 95.5 752 ASP A C 1
ATOM 6076 O O . ASP A 1 752 ? -12.228 -11.65 12.605 1 95.5 752 ASP A O 1
ATOM 6080 N N . VAL A 1 753 ? -10.642 -10.11 12.483 1 96.54 753 VAL A N 1
ATOM 6081 C CA . VAL A 1 753 ? -11.549 -8.968 12.544 1 96.54 753 VAL A CA 1
ATOM 6082 C C . VAL A 1 753 ? -11.949 -8.55 11.131 1 96.54 753 VAL A C 1
ATOM 6084 O O . VAL A 1 753 ? -11.091 -8.362 10.265 1 96.54 753 VAL A O 1
ATOM 6087 N N . PHE A 1 754 ? -13.253 -8.443 10.906 1 95.74 754 PHE A N 1
ATOM 6088 C CA . PHE A 1 754 ? -13.763 -7.961 9.628 1 95.74 754 PHE A CA 1
ATOM 6089 C C . PHE A 1 754 ? -14.012 -6.458 9.678 1 95.74 754 PHE A C 1
ATOM 6091 O O . PHE A 1 754 ? -14.607 -5.953 10.632 1 95.74 754 PHE A O 1
ATOM 6098 N N . PHE A 1 755 ? -13.45 -5.73 8.757 1 96.52 755 PHE A N 1
ATOM 6099 C CA . PHE A 1 755 ? -13.483 -4.272 8.749 1 96.52 755 PHE A CA 1
ATOM 6100 C C . PHE A 1 755 ? -13.634 -3.742 7.328 1 96.52 755 PHE A C 1
ATOM 6102 O O . PHE A 1 755 ? -13.432 -4.478 6.36 1 96.52 755 PHE A O 1
ATOM 6109 N N . ARG A 1 756 ? -14.106 -2.473 7.189 1 96.96 756 ARG A N 1
ATOM 6110 C CA . ARG A 1 756 ? -14.118 -1.758 5.917 1 96.96 756 ARG A CA 1
ATOM 6111 C C . ARG A 1 756 ? -12.813 -0.999 5.704 1 96.96 756 ARG A C 1
ATOM 6113 O O . ARG A 1 756 ? -12.304 -0.356 6.624 1 96.96 756 ARG A O 1
ATOM 6120 N N . LEU A 1 757 ? -12.235 -1.218 4.544 1 98.24 757 LEU A N 1
ATOM 6121 C CA . LEU A 1 757 ? -10.965 -0.58 4.213 1 98.24 757 LEU A CA 1
ATOM 6122 C C . LEU A 1 757 ? -11.107 0.307 2.982 1 98.24 757 LEU A C 1
ATOM 6124 O O . LEU A 1 757 ? -11.764 -0.072 2.01 1 98.24 757 LEU A O 1
ATOM 6128 N N . GLN A 1 758 ? -10.584 1.464 3.018 1 98.37 758 GLN A N 1
ATOM 6129 C CA . GLN A 1 758 ? -10.451 2.326 1.848 1 98.37 758 GLN A CA 1
ATOM 6130 C C . GLN A 1 758 ? -9.044 2.91 1.752 1 98.37 758 GLN A C 1
ATOM 6132 O O . GLN A 1 758 ? -8.585 3.591 2.671 1 98.37 758 GLN A O 1
ATOM 6137 N N . VAL A 1 759 ? -8.362 2.62 0.683 1 98.41 759 VAL A N 1
ATOM 6138 C CA . VAL A 1 759 ? -7.026 3.144 0.421 1 98.41 759 VAL A CA 1
ATOM 6139 C C . VAL A 1 759 ? -7.067 4.091 -0.776 1 98.41 759 VAL A C 1
ATOM 6141 O O . VAL A 1 759 ? -7.732 3.81 -1.776 1 98.41 759 VAL A O 1
ATOM 6144 N N . TYR A 1 760 ? -6.447 5.225 -0.697 1 98.55 760 TYR A N 1
ATOM 6145 C CA . TYR A 1 760 ? -6.347 6.177 -1.797 1 98.55 760 TYR A CA 1
ATOM 6146 C C . TYR A 1 760 ? -4.92 6.251 -2.327 1 98.55 760 TYR A C 1
ATOM 6148 O O . TYR A 1 760 ? -4.007 6.674 -1.613 1 98.55 760 TYR A O 1
ATOM 6156 N N . THR A 1 761 ? -4.734 5.925 -3.543 1 97.6 761 THR A N 1
ATOM 6157 C CA . THR A 1 761 ? -3.429 5.752 -4.172 1 97.6 761 THR A CA 1
ATOM 6158 C C . THR A 1 761 ? -2.723 7.095 -4.332 1 97.6 761 THR A C 1
ATOM 6160 O O . THR A 1 761 ? -3.301 8.047 -4.862 1 97.6 761 THR A O 1
ATOM 6163 N N . ASP A 1 762 ? -1.511 7.217 -3.902 1 96.34 762 ASP A N 1
ATOM 6164 C CA . ASP A 1 762 ? -0.575 8.32 -4.096 1 96.34 762 ASP A CA 1
ATOM 6165 C C . ASP A 1 762 ? -1.03 9.567 -3.341 1 96.34 762 ASP A C 1
ATOM 6167 O O . ASP A 1 762 ? -0.503 10.659 -3.56 1 96.34 762 ASP A O 1
ATOM 6171 N N . GLN A 1 763 ? -2.034 9.406 -2.482 1 96.78 763 GLN A N 1
ATOM 6172 C CA . GLN A 1 763 ? -2.542 10.581 -1.781 1 96.78 763 GLN A CA 1
ATOM 6173 C C . GLN A 1 763 ? -1.792 10.808 -0.472 1 96.78 763 GLN A C 1
ATOM 6175 O O . GLN A 1 763 ? -1.466 9.854 0.236 1 96.78 763 GLN A O 1
ATOM 6180 N N . GLN A 1 764 ? -1.545 12.046 -0.206 1 94.98 764 GLN A N 1
ATOM 6181 C CA . GLN A 1 764 ? -0.855 12.456 1.012 1 94.98 764 GLN A CA 1
ATOM 6182 C C . GLN A 1 764 ? -1.809 12.483 2.203 1 94.98 764 GLN A C 1
ATOM 6184 O O . GLN A 1 764 ? -2.931 11.978 2.117 1 94.98 764 GLN A O 1
ATOM 6189 N N . HIS A 1 765 ? -1.375 13.029 3.278 1 95.96 765 HIS A N 1
ATOM 6190 C CA . HIS A 1 765 ? -2.061 12.969 4.563 1 95.96 765 HIS A CA 1
ATOM 6191 C C . HIS A 1 765 ? -3.423 13.653 4.494 1 95.96 765 HIS A C 1
ATOM 6193 O O . HIS A 1 765 ? -4.357 13.258 5.195 1 95.96 765 HIS A O 1
ATOM 6199 N N . GLY A 1 766 ? -3.602 14.666 3.628 1 95.2 766 GLY A N 1
ATOM 6200 C CA . GLY A 1 766 ? -4.835 15.431 3.533 1 95.2 766 GLY A CA 1
ATOM 6201 C C . GLY A 1 766 ? -5.859 14.8 2.609 1 95.2 766 GLY A C 1
ATOM 6202 O O . GLY A 1 766 ? -7.012 15.234 2.564 1 95.2 766 GLY A O 1
ATOM 6203 N N . LEU A 1 767 ? -5.479 13.785 1.806 1 96 767 LEU A N 1
ATOM 6204 C CA . LEU A 1 767 ? -6.348 13.055 0.889 1 96 767 LEU A CA 1
ATOM 6205 C C . LEU A 1 767 ? -7.12 14.017 -0.009 1 96 767 LEU A C 1
ATOM 6207 O O . LEU A 1 767 ? -8.347 13.941 -0.097 1 96 767 LEU A O 1
ATOM 6211 N N . SER A 1 768 ? -6.516 14.855 -0.77 1 88.3 768 SER A N 1
ATOM 6212 C CA . SER A 1 768 ? -7.196 15.94 -1.472 1 88.3 768 SER A CA 1
ATOM 6213 C C . SER A 1 768 ? -7.01 15.824 -2.981 1 88.3 768 SER A C 1
ATOM 6215 O O . SER A 1 768 ? -7.548 16.631 -3.741 1 88.3 768 SER A O 1
ATOM 6217 N N . GLY A 1 769 ? -6.466 14.913 -3.539 1 85.68 769 GLY A N 1
ATOM 6218 C CA . GLY A 1 769 ? -6.201 14.845 -4.967 1 85.68 769 GLY A CA 1
ATOM 6219 C C . GLY A 1 769 ? -7.373 14.308 -5.766 1 85.68 769 GLY A C 1
ATOM 6220 O O . GLY A 1 769 ? -7.982 13.306 -5.387 1 85.68 769 GLY A O 1
ATOM 6221 N N . GLY A 1 770 ? -7.728 15.086 -6.83 1 91.43 770 GLY A N 1
ATOM 6222 C CA . GLY A 1 770 ? -8.791 14.62 -7.706 1 91.43 770 GLY A CA 1
ATOM 6223 C C . GLY A 1 770 ? -10.133 14.508 -7.008 1 91.43 770 GLY A C 1
ATOM 6224 O O . GLY A 1 770 ? -10.547 15.426 -6.297 1 91.43 770 GLY A O 1
ATOM 6225 N N . ASN A 1 771 ? -10.756 13.415 -7.225 1 96.07 771 ASN A N 1
ATOM 6226 C CA . ASN A 1 771 ? -12.078 13.155 -6.665 1 96.07 771 ASN A CA 1
ATOM 6227 C C . ASN A 1 771 ? -11.986 12.489 -5.295 1 96.07 771 ASN A C 1
ATOM 6229 O O . ASN A 1 771 ? -12.99 12.01 -4.764 1 96.07 771 ASN A O 1
ATOM 6233 N N . THR A 1 772 ? -10.817 12.427 -4.732 1 97.46 772 THR A N 1
ATOM 6234 C CA . THR A 1 772 ? -10.534 11.656 -3.527 1 97.46 772 THR A CA 1
ATOM 6235 C C . THR A 1 772 ? -11.367 12.164 -2.353 1 97.46 772 THR A C 1
ATOM 6237 O O . THR A 1 772 ? -12.042 11.382 -1.68 1 97.46 772 THR A O 1
ATOM 6240 N N . LYS A 1 773 ? -11.36 13.452 -2.129 1 96.68 773 LYS A N 1
ATOM 6241 C CA . LYS A 1 773 ? -12.041 14.005 -0.962 1 96.68 773 LYS A CA 1
ATOM 6242 C C . LYS A 1 773 ? -13.546 13.761 -1.036 1 96.68 773 LYS A C 1
ATOM 6244 O O . LYS A 1 773 ? -14.171 13.398 -0.038 1 96.68 773 LYS A O 1
ATOM 6249 N N . LYS A 1 774 ? -14.141 14.042 -2.177 1 96.8 774 LYS A N 1
ATOM 6250 C CA . LYS A 1 774 ? -15.566 13.786 -2.367 1 96.8 774 LYS A CA 1
ATOM 6251 C C . LYS A 1 774 ? -15.898 12.317 -2.121 1 96.8 774 LYS A C 1
ATOM 6253 O O . LYS A 1 774 ? -16.828 12.002 -1.376 1 96.8 774 LYS A O 1
ATOM 6258 N N . HIS A 1 775 ? -15.138 11.423 -2.795 1 97.36 775 HIS A N 1
ATOM 6259 C CA . HIS A 1 775 ? -15.336 9.987 -2.635 1 97.36 775 HIS A CA 1
ATOM 6260 C C . HIS A 1 775 ? -15.211 9.573 -1.172 1 97.36 775 HIS A C 1
ATOM 6262 O O . HIS A 1 775 ? -15.992 8.752 -0.686 1 97.36 775 HIS A O 1
ATOM 6268 N N . LEU A 1 776 ? -14.248 10.122 -0.476 1 98.12 776 LEU A N 1
ATOM 6269 C CA . LEU A 1 776 ? -13.996 9.804 0.926 1 98.12 776 LEU A CA 1
ATOM 6270 C C . LEU A 1 776 ? -15.206 10.151 1.788 1 98.12 776 LEU A C 1
ATOM 6272 O O . LEU A 1 776 ? -15.704 9.305 2.534 1 98.12 776 LEU A O 1
ATOM 6276 N N . TYR A 1 777 ? -15.72 11.353 1.695 1 97.64 777 TYR A N 1
ATOM 6277 C CA . TYR A 1 777 ? -16.808 11.788 2.563 1 97.64 777 TYR A CA 1
ATOM 6278 C C . TYR A 1 777 ? -18.097 11.042 2.238 1 97.64 777 TYR A C 1
ATOM 6280 O O . TYR A 1 777 ? -18.886 10.735 3.135 1 97.64 777 TYR A O 1
ATOM 6288 N N . GLU A 1 778 ? -18.283 10.755 1.001 1 96.77 778 GLU A N 1
ATOM 6289 C CA . GLU A 1 778 ? -19.445 9.949 0.641 1 96.77 778 GLU A CA 1
ATOM 6290 C C . GLU A 1 778 ? -19.321 8.528 1.182 1 96.77 778 GLU A C 1
ATOM 6292 O O . GLU A 1 778 ? -20.31 7.935 1.619 1 96.77 778 GLU A O 1
ATOM 6297 N N . SER A 1 779 ? -18.12 8.002 1.076 1 97.27 779 SER A N 1
ATOM 6298 C CA . SER A 1 779 ? -17.882 6.664 1.609 1 97.27 779 SER A CA 1
ATOM 6299 C C . SER A 1 779 ? -18.108 6.621 3.116 1 97.27 779 SER A C 1
ATOM 6301 O O . SER A 1 779 ? -18.7 5.672 3.634 1 97.27 779 SER A O 1
ATOM 6303 N N . MET A 1 780 ? -17.604 7.596 3.79 1 98.2 780 MET A N 1
ATOM 6304 C CA . MET A 1 780 ? -17.778 7.646 5.239 1 98.2 780 MET A CA 1
ATOM 6305 C C . MET A 1 780 ? -19.248 7.823 5.605 1 98.2 780 MET A C 1
ATOM 6307 O O . MET A 1 780 ? -19.727 7.228 6.572 1 98.2 780 MET A O 1
ATOM 6311 N N . GLU A 1 781 ? -19.976 8.664 4.857 1 97.14 781 GLU A N 1
ATOM 6312 C CA . GLU A 1 781 ? -21.413 8.822 5.06 1 97.14 781 GLU A CA 1
ATOM 6313 C C . GLU A 1 781 ? -22.145 7.496 4.875 1 97.14 781 GLU A C 1
ATOM 6315 O O . GLU A 1 781 ? -23.014 7.143 5.676 1 97.14 781 GLU A O 1
ATOM 6320 N N . ASP A 1 782 ? -21.787 6.849 3.852 1 95.8 782 ASP A N 1
ATOM 6321 C CA . ASP A 1 782 ? -22.411 5.56 3.566 1 95.8 782 ASP A CA 1
ATOM 6322 C C . ASP A 1 782 ? -22.117 4.55 4.672 1 95.8 782 ASP A C 1
ATOM 6324 O O . ASP A 1 782 ? -22.986 3.761 5.048 1 95.8 782 ASP A O 1
ATOM 6328 N N . PHE A 1 783 ? -20.971 4.494 5.145 1 96.78 783 PHE A N 1
ATOM 6329 C CA . PHE A 1 783 ? -20.593 3.598 6.232 1 96.78 783 PHE A CA 1
ATOM 6330 C C . PHE A 1 783 ? -21.433 3.87 7.474 1 96.78 783 PHE A C 1
ATOM 6332 O O . PHE A 1 783 ? -21.9 2.937 8.131 1 96.78 783 PHE A O 1
ATOM 6339 N N . LEU A 1 784 ? -21.554 5.144 7.814 1 97.29 784 LEU A N 1
ATOM 6340 C CA . LEU A 1 784 ? -22.391 5.495 8.955 1 97.29 784 LEU A CA 1
ATOM 6341 C C . LEU A 1 784 ? -23.828 5.031 8.74 1 97.29 784 LEU A C 1
ATOM 6343 O O . LEU A 1 784 ? -24.465 4.52 9.664 1 97.29 784 LEU A O 1
ATOM 6347 N N . GLY A 1 785 ? -24.315 5.231 7.548 1 94.48 785 GLY A N 1
ATOM 6348 C CA . GLY A 1 785 ? -25.636 4.716 7.224 1 94.48 785 GLY A CA 1
ATOM 6349 C C . GLY A 1 785 ? -25.752 3.215 7.404 1 94.48 785 GLY A C 1
ATOM 6350 O O . GLY A 1 785 ? -26.732 2.726 7.97 1 94.48 785 GLY A O 1
ATOM 6351 N N . GLU A 1 786 ? -24.735 2.56 6.901 1 92.89 786 GLU A N 1
ATOM 6352 C CA . GLU A 1 786 ? -24.707 1.109 7.057 1 92.89 786 GLU A CA 1
ATOM 6353 C C . GLU A 1 786 ? -24.647 0.713 8.529 1 92.89 786 GLU A C 1
ATOM 6355 O O . GLU A 1 786 ? -25.271 -0.269 8.94 1 92.89 786 GLU A O 1
ATOM 6360 N N . CYS A 1 787 ? -23.883 1.436 9.238 1 92.77 787 CYS A N 1
ATOM 6361 C CA . CYS A 1 787 ? -23.733 1.176 10.665 1 92.77 787 CYS A CA 1
ATOM 6362 C C . CYS A 1 787 ? -25.064 1.333 11.391 1 92.77 787 CYS A C 1
ATOM 6364 O O . CYS A 1 787 ? -25.436 0.485 12.204 1 92.77 787 CYS A O 1
ATOM 6366 N N . PHE A 1 788 ? -25.849 2.368 11.084 1 93.52 788 PHE A N 1
ATOM 6367 C CA . PHE A 1 788 ? -27.039 2.722 11.849 1 93.52 788 PHE A CA 1
ATOM 6368 C C . PHE A 1 788 ? -28.275 2.038 11.276 1 93.52 788 PHE A C 1
ATOM 6370 O O . PHE A 1 788 ? -29.219 1.737 12.008 1 93.52 788 PHE A O 1
ATOM 6377 N N . GLU A 1 789 ? -28.198 1.782 9.975 1 88.89 789 GLU A N 1
ATOM 6378 C CA . GLU A 1 789 ? -29.404 1.272 9.331 1 88.89 789 GLU A CA 1
ATOM 6379 C C . GLU A 1 789 ? -29.211 -0.165 8.857 1 88.89 789 GLU A C 1
ATOM 6381 O O . GLU A 1 789 ? -30.171 -0.825 8.452 1 88.89 789 GLU A O 1
ATOM 6386 N N . GLY A 1 790 ? -28.011 -0.613 8.769 1 86.83 790 GLY A N 1
ATOM 6387 C CA . GLY A 1 790 ? -27.747 -2.009 8.462 1 86.83 790 GLY A CA 1
ATOM 6388 C C . GLY A 1 790 ? -27.471 -2.254 6.99 1 86.83 790 GLY A C 1
ATOM 6389 O O . GLY A 1 790 ? -27.076 -3.356 6.602 1 86.83 790 GLY A O 1
ATOM 6390 N N . VAL A 1 791 ? -27.656 -1.208 6.174 1 87.46 791 VAL A N 1
ATOM 6391 C CA . VAL A 1 791 ? -27.471 -1.414 4.742 1 87.46 791 VAL A CA 1
ATOM 6392 C C . VAL A 1 791 ? -26.674 -0.253 4.151 1 87.46 791 VAL A C 1
ATOM 6394 O O . VAL A 1 791 ? -26.844 0.897 4.562 1 87.46 791 VAL A O 1
ATOM 6397 N N . SER A 1 792 ? -25.779 -0.581 3.284 1 89.17 792 SER A N 1
ATOM 6398 C CA . SER A 1 792 ? -25.091 0.438 2.498 1 89.17 792 SER A CA 1
ATOM 6399 C C . SER A 1 792 ? -25.957 0.919 1.338 1 89.17 792 SER A C 1
ATOM 6401 O O . SER A 1 792 ? -26.458 0.11 0.554 1 89.17 792 SER A O 1
ATOM 6403 N N . LYS A 1 793 ? -26.143 2.168 1.229 1 85.35 793 LYS A N 1
ATOM 6404 C CA . LYS A 1 793 ? -26.961 2.724 0.156 1 85.35 793 LYS A CA 1
ATOM 6405 C C . LYS A 1 793 ? -26.144 2.905 -1.121 1 85.35 793 LYS A C 1
ATOM 6407 O O . LYS A 1 793 ? -26.701 2.939 -2.22 1 85.35 793 LYS A O 1
ATOM 6412 N N . LYS A 1 794 ? -24.895 3.092 -0.865 1 82.53 794 LYS A N 1
ATOM 6413 C CA . LYS A 1 794 ? -24.019 3.299 -2.015 1 82.53 794 LYS A CA 1
ATOM 6414 C C . LYS A 1 794 ? -23.6 1.969 -2.634 1 82.53 794 LYS A C 1
ATOM 6416 O O . LYS A 1 794 ? -23.399 1.878 -3.847 1 82.53 794 LYS A O 1
ATOM 6421 N N . PHE A 1 795 ? -23.528 0.988 -1.761 1 75.62 795 PHE A N 1
ATOM 6422 C CA . PHE A 1 795 ? -23.122 -0.324 -2.251 1 75.62 795 PHE A CA 1
ATOM 6423 C C . PHE A 1 795 ? -24.339 -1.176 -2.591 1 75.62 795 PHE A C 1
ATOM 6425 O O . PHE A 1 795 ? -24.204 -2.269 -3.145 1 75.62 795 PHE A O 1
ATOM 6432 N N . GLU A 1 796 ? -25.571 -0.71 -2.436 1 67.94 796 GLU A N 1
ATOM 6433 C CA . GLU A 1 796 ? -26.791 -1.416 -2.817 1 67.94 796 GLU A CA 1
ATOM 6434 C C . GLU A 1 796 ? -27.091 -1.237 -4.303 1 67.94 796 GLU A C 1
ATOM 6436 O O . GLU A 1 796 ? -26.703 -0.233 -4.903 1 67.94 796 GLU A O 1
ATOM 6441 N N . MET A 1 797 ? -27.489 -2.471 -4.907 1 59.64 797 MET A N 1
ATOM 6442 C CA . MET A 1 797 ? -27.846 -2.393 -6.32 1 59.64 797 MET A CA 1
ATOM 6443 C C . MET A 1 797 ? -28.897 -1.314 -6.557 1 59.64 797 MET A C 1
ATOM 6445 O O . MET A 1 797 ? -29.859 -1.201 -5.795 1 59.64 797 MET A O 1
ATOM 6449 N N . LYS A 1 798 ? -28.609 -0.296 -7.382 1 52.17 798 LYS A N 1
ATOM 6450 C CA . LYS A 1 798 ? -29.712 0.53 -7.863 1 52.17 798 LYS A CA 1
ATOM 6451 C C . LYS A 1 798 ? -30.79 -0.324 -8.524 1 52.17 798 LYS A C 1
ATOM 6453 O O . LYS A 1 798 ? -30.494 -1.135 -9.404 1 52.17 798 LYS A O 1
ATOM 6458 N N . GLN A 1 799 ? -31.837 -0.649 -7.847 1 44.04 799 GLN A N 1
ATOM 6459 C CA . GLN A 1 799 ? -32.947 -1.369 -8.463 1 44.04 799 GLN A CA 1
ATOM 6460 C C . GLN A 1 799 ? -33.087 -1.006 -9.938 1 44.04 799 GLN A C 1
ATOM 6462 O O . GLN A 1 799 ? -33.217 0.17 -10.285 1 44.04 799 GLN A O 1
ATOM 6467 N N . LYS A 1 800 ? -32.569 -1.863 -10.794 1 44.96 800 LYS A N 1
ATOM 6468 C CA . LYS A 1 800 ? -32.939 -1.75 -12.202 1 44.96 800 LYS A CA 1
ATOM 6469 C C . LYS A 1 800 ? -34.452 -1.643 -12.366 1 44.96 800 LYS A C 1
ATOM 6471 O O . LYS A 1 800 ? -35.195 -2.507 -11.895 1 44.96 800 LYS A O 1
ATOM 6476 N N . GLU A 1 801 ? -34.91 -0.457 -12.517 1 39.01 801 GLU A N 1
ATOM 6477 C CA . GLU A 1 801 ? -36.285 -0.374 -13.002 1 39.01 801 GLU A CA 1
ATOM 6478 C C . GLU A 1 801 ? -36.541 -1.392 -14.11 1 39.01 801 GLU A C 1
ATOM 6480 O O . GLU A 1 801 ? -35.943 -1.31 -15.185 1 39.01 801 GLU A O 1
ATOM 6485 N N . HIS A 1 802 ? -36.634 -2.604 -13.791 1 37.35 802 HIS A N 1
ATOM 6486 C CA . HIS A 1 802 ? -37.179 -3.485 -14.818 1 37.35 802 HIS A CA 1
ATOM 6487 C C . HIS A 1 802 ? -38.294 -2.798 -15.599 1 37.35 802 HIS A C 1
ATOM 6489 O O . HIS A 1 802 ? -39.353 -2.499 -15.043 1 37.35 802 HIS A O 1
ATOM 6495 N N . ASP A 1 803 ? -38.012 -2.104 -16.665 1 35.84 803 ASP A N 1
ATOM 6496 C CA . ASP A 1 803 ? -39.062 -1.754 -17.617 1 35.84 803 ASP A CA 1
ATOM 6497 C C . ASP A 1 803 ? -39.911 -2.974 -17.971 1 35.84 803 ASP A C 1
ATOM 6499 O O . ASP A 1 803 ? -39.396 -3.963 -18.497 1 35.84 803 ASP A O 1
ATOM 6503 N N . LYS A 1 804 ? -40.96 -3.289 -17.352 1 34.84 804 LYS A N 1
ATOM 6504 C CA . LYS A 1 804 ? -41.959 -4.211 -17.883 1 34.84 804 LYS A CA 1
ATOM 6505 C C . LYS A 1 804 ? -42.11 -4.049 -19.393 1 34.84 804 LYS A C 1
ATOM 6507 O O . LYS A 1 804 ? -42.347 -2.943 -19.882 1 34.84 804 LYS A O 1
ATOM 6512 N N . PRO A 1 805 ? -41.689 -5.089 -20.151 1 35.62 805 PRO A N 1
ATOM 6513 C CA . PRO A 1 805 ? -42.026 -5.008 -21.574 1 35.62 805 PRO A CA 1
ATOM 6514 C C . PRO A 1 805 ? -43.508 -4.727 -21.815 1 35.62 805 PRO A C 1
ATOM 6516 O O . PRO A 1 805 ? -44.368 -5.355 -21.193 1 35.62 805 PRO A O 1
ATOM 6519 N N . GLN A 1 806 ? -43.871 -3.501 -22.193 1 31.14 806 GLN A N 1
ATOM 6520 C CA . GLN A 1 806 ? -45.198 -3.207 -22.724 1 31.14 806 GLN A CA 1
ATOM 6521 C C . GLN A 1 806 ? -45.6 -4.22 -23.792 1 31.14 806 GLN A C 1
ATOM 6523 O O . GLN A 1 806 ? -44.876 -4.421 -24.769 1 31.14 806 GLN A O 1
ATOM 6528 N N . LYS A 1 807 ? -46.455 -5.195 -23.465 1 31.69 807 LYS A N 1
ATOM 6529 C CA . LYS A 1 807 ? -47.19 -6.082 -24.362 1 31.69 807 LYS A CA 1
ATOM 6530 C C . LYS A 1 807 ? -47.767 -5.312 -25.546 1 31.69 807 LYS A C 1
ATOM 6532 O O . LYS A 1 807 ? -48.579 -4.403 -25.366 1 31.69 807 LYS A O 1
ATOM 6537 N N . GLN A 1 808 ? -47.073 -5.276 -26.697 1 29.53 808 GLN A N 1
ATOM 6538 C CA . GLN A 1 808 ? -47.598 -4.812 -27.977 1 29.53 808 GLN A CA 1
ATOM 6539 C C . GLN A 1 808 ? -48.9 -5.527 -28.329 1 29.53 808 GLN A C 1
ATOM 6541 O O . GLN A 1 808 ? -48.939 -6.756 -28.403 1 29.53 808 GLN A O 1
ATOM 6546 N N . GLU A 1 809 ? -50.074 -4.997 -27.941 1 31.18 809 GLU A N 1
ATOM 6547 C CA . GLU A 1 809 ? -51.415 -5.304 -28.428 1 31.18 809 GLU A CA 1
ATOM 6548 C C . GLU A 1 809 ? -51.404 -5.608 -29.924 1 31.18 809 GLU A C 1
ATOM 6550 O O . GLU A 1 809 ? -50.846 -4.842 -30.713 1 31.18 809 GLU A O 1
ATOM 6555 N N . SER A 1 810 ? -51.49 -6.878 -30.222 1 27.99 810 SER A N 1
ATOM 6556 C CA . SER A 1 810 ? -51.766 -7.456 -31.533 1 27.99 810 SER A CA 1
ATOM 6557 C C . SER A 1 810 ? -52.869 -6.688 -32.255 1 27.99 810 SER A C 1
ATOM 6559 O O . SER A 1 810 ? -53.932 -6.436 -31.685 1 27.99 810 SER A O 1
ATOM 6561 N N . VAL A 1 811 ? -52.53 -5.811 -33.238 1 27.74 811 VAL A N 1
ATOM 6562 C CA . VAL A 1 811 ? -53.428 -5.259 -34.247 1 27.74 811 VAL A CA 1
ATOM 6563 C C . VAL A 1 811 ? -54.278 -6.376 -34.85 1 27.74 811 VAL A C 1
ATOM 6565 O O . VAL A 1 811 ? -53.744 -7.365 -35.358 1 27.74 811 VAL A O 1
ATOM 6568 N N . LYS A 1 812 ? -55.452 -6.35 -34.728 1 18.85 812 LYS A N 1
ATOM 6569 C CA . LYS A 1 812 ? -56.385 -6.736 -35.783 1 18.85 812 LYS A CA 1
ATOM 6570 C C . LYS A 1 812 ? -56.241 -5.831 -37.003 1 18.85 812 LYS A C 1
ATOM 6572 O O . LYS A 1 812 ? -56.162 -4.608 -36.868 1 18.85 812 LYS A O 1
ATOM 6577 N N . MET B 1 1 ? -80.398 25.336 48.525 1 21.16 1 MET B N 1
ATOM 6578 C CA . MET B 1 1 ? -80.957 24.543 47.434 1 21.16 1 MET B CA 1
ATOM 6579 C C . MET B 1 1 ? -79.87 23.727 46.742 1 21.16 1 MET B C 1
ATOM 6581 O O . MET B 1 1 ? -79.108 24.259 45.933 1 21.16 1 MET B O 1
ATOM 6585 N N . THR B 1 2 ? -79.141 22.805 47.431 1 24.24 2 THR B N 1
ATOM 6586 C CA . THR B 1 2 ? -77.94 21.994 47.602 1 24.24 2 THR B CA 1
ATOM 6587 C C . THR B 1 2 ? -77.951 20.803 46.648 1 24.24 2 THR B C 1
ATOM 6589 O O . THR B 1 2 ? -78.126 19.66 47.075 1 24.24 2 THR B O 1
ATOM 6592 N N . GLU B 1 3 ? -78.798 20.928 45.56 1 24.76 3 GLU B N 1
ATOM 6593 C CA . GLU B 1 3 ? -79.165 19.744 44.788 1 24.76 3 GLU B CA 1
ATOM 6594 C C . GLU B 1 3 ? -77.932 19.072 44.191 1 24.76 3 GLU B C 1
ATOM 6596 O O . GLU B 1 3 ? -76.992 19.748 43.768 1 24.76 3 GLU B O 1
ATOM 6601 N N . LEU B 1 4 ? -77.796 17.712 44.317 1 23.61 4 LEU B N 1
ATOM 6602 C CA . LEU B 1 4 ? -77.001 16.489 44.35 1 23.61 4 LEU B CA 1
ATOM 6603 C C . LEU B 1 4 ? -76.597 16.065 42.942 1 23.61 4 LEU B C 1
ATOM 6605 O O . LEU B 1 4 ? -77.434 15.596 42.167 1 23.61 4 LEU B O 1
ATOM 6609 N N . VAL B 1 5 ? -75.866 16.911 42.162 1 25.46 5 VAL B N 1
ATOM 6610 C CA . VAL B 1 5 ? -75.478 16.647 40.78 1 25.46 5 VAL B CA 1
ATOM 6611 C C . VAL B 1 5 ? -74.762 15.301 40.692 1 25.46 5 VAL B C 1
ATOM 6613 O O . VAL B 1 5 ? -73.754 15.082 41.368 1 25.46 5 VAL B O 1
ATOM 6616 N N . GLY B 1 6 ? -75.459 14.114 40.501 1 24.61 6 GLY B N 1
ATOM 6617 C CA . GLY B 1 6 ? -75.212 12.683 40.436 1 24.61 6 GLY B CA 1
ATOM 6618 C C . GLY B 1 6 ? -74.177 12.303 39.394 1 24.61 6 GLY B C 1
ATOM 6619 O O . GLY B 1 6 ? -74.191 12.826 38.278 1 24.61 6 GLY B O 1
ATOM 6620 N N . GLY B 1 7 ? -72.87 11.885 39.685 1 25.07 7 GLY B N 1
ATOM 6621 C CA . GLY B 1 7 ? -71.559 11.521 39.171 1 25.07 7 GLY B CA 1
ATOM 6622 C C . GLY B 1 7 ? -71.585 10.286 38.29 1 25.07 7 GLY B C 1
ATOM 6623 O O . GLY B 1 7 ? -71.768 9.17 38.781 1 25.07 7 GLY B O 1
ATOM 6624 N N . THR B 1 8 ? -72.275 10.212 37.112 1 25.3 8 THR B N 1
ATOM 6625 C CA . THR B 1 8 ? -72.42 8.97 36.36 1 25.3 8 THR B CA 1
ATOM 6626 C C . THR B 1 8 ? -71.061 8.465 35.883 1 25.3 8 THR B C 1
ATOM 6628 O O . THR B 1 8 ? -70.313 9.199 35.234 1 25.3 8 THR B O 1
ATOM 6631 N N . THR B 1 9 ? -70.325 7.414 36.487 1 27.36 9 THR B N 1
ATOM 6632 C CA . THR B 1 9 ? -69.069 6.676 36.41 1 27.36 9 THR B CA 1
ATOM 6633 C C . THR B 1 9 ? -68.998 5.864 35.119 1 27.36 9 THR B C 1
ATOM 6635 O O . THR B 1 9 ? -69.822 4.977 34.891 1 27.36 9 THR B O 1
ATOM 6638 N N . GLN B 1 10 ? -68.678 6.455 33.954 1 28.26 10 GLN B N 1
ATOM 6639 C CA . GLN B 1 10 ? -68.575 5.749 32.681 1 28.26 10 GLN B CA 1
ATOM 6640 C C . GLN B 1 10 ? -67.574 4.6 32.769 1 28.26 10 GLN B C 1
ATOM 6642 O O . GLN B 1 10 ? -66.427 4.8 33.174 1 28.26 10 GLN B O 1
ATOM 6647 N N . GLN B 1 11 ? -67.937 3.269 32.847 1 30.79 11 GLN B N 1
ATOM 6648 C CA . GLN B 1 11 ? -67.365 1.93 32.94 1 30.79 11 GLN B CA 1
ATOM 6649 C C . GLN B 1 11 ? -66.521 1.606 31.711 1 30.79 11 GLN B C 1
ATOM 6651 O O . GLN B 1 11 ? -67.041 1.529 30.596 1 30.79 11 GLN B O 1
ATOM 6656 N N . ARG B 1 12 ? -65.241 2.102 31.693 1 38.27 12 ARG B N 1
ATOM 6657 C CA . ARG B 1 12 ? -64.245 1.869 30.652 1 38.27 12 ARG B CA 1
ATOM 6658 C C . ARG B 1 12 ? -64.085 0.378 30.372 1 38.27 12 ARG B C 1
ATOM 6660 O O . ARG B 1 12 ? -63.88 -0.414 31.294 1 38.27 12 ARG B O 1
ATOM 6667 N N . ASN B 1 13 ? -64.693 -0.068 29.238 1 35.47 13 ASN B N 1
ATOM 6668 C CA . ASN B 1 13 ? -64.784 -1.435 28.736 1 35.47 13 ASN B CA 1
ATOM 6669 C C . ASN B 1 13 ? -63.406 -2.073 28.593 1 35.47 13 ASN B C 1
ATOM 6671 O O . ASN B 1 13 ? -62.74 -1.899 27.571 1 35.47 13 ASN B O 1
ATOM 6675 N N . TRP B 1 14 ? -62.72 -2.439 29.661 1 46.53 14 TRP B N 1
ATOM 6676 C CA . TRP B 1 14 ? -61.421 -3.08 29.841 1 46.53 14 TRP B CA 1
ATOM 6677 C C . TRP B 1 14 ? -61.348 -4.39 29.063 1 46.53 14 TRP B C 1
ATOM 6679 O O . TRP B 1 14 ? -60.26 -4.841 28.697 1 46.53 14 TRP B O 1
ATOM 6689 N N . ARG B 1 15 ? -62.556 -4.936 28.753 1 50.46 15 ARG B N 1
ATOM 6690 C CA . ARG B 1 15 ? -62.546 -6.25 28.117 1 50.46 15 ARG B CA 1
ATOM 6691 C C . ARG B 1 15 ? -62.115 -6.148 26.658 1 50.46 15 ARG B C 1
ATOM 6693 O O . ARG B 1 15 ? -61.339 -6.976 26.175 1 50.46 15 ARG B O 1
ATOM 6700 N N . GLY B 1 16 ? -62.594 -5.119 26.026 1 49.3 16 GLY B N 1
ATOM 6701 C CA . GLY B 1 16 ? -62.243 -4.936 24.627 1 49.3 16 GLY B CA 1
ATOM 6702 C C . GLY B 1 16 ? -60.765 -4.669 24.413 1 49.3 16 GLY B C 1
ATOM 6703 O O . GLY B 1 16 ? -60.167 -5.182 23.465 1 49.3 16 GLY B O 1
ATOM 6704 N N . ILE B 1 17 ? -60.195 -3.873 25.412 1 55.87 17 ILE B N 1
ATOM 6705 C CA . ILE B 1 17 ? -58.775 -3.555 25.309 1 55.87 17 ILE B CA 1
ATOM 6706 C C . ILE B 1 17 ? -57.946 -4.817 25.533 1 55.87 17 ILE B C 1
ATOM 6708 O O . ILE B 1 17 ? -56.973 -5.063 24.816 1 55.87 17 ILE B O 1
ATOM 6712 N N . ALA B 1 18 ? -58.444 -5.735 26.467 1 57.19 18 ALA B N 1
ATOM 6713 C CA . ALA B 1 18 ? -57.694 -6.955 26.756 1 57.19 18 ALA B CA 1
ATOM 6714 C C . ALA B 1 18 ? -57.715 -7.908 25.564 1 57.19 18 ALA B C 1
ATOM 6716 O O . ALA B 1 18 ? -56.692 -8.504 25.221 1 57.19 18 ALA B O 1
ATOM 6717 N N . ILE B 1 19 ? -58.854 -7.969 24.868 1 57.56 19 ILE B N 1
ATOM 6718 C CA . ILE B 1 19 ? -58.972 -8.865 23.722 1 57.56 19 ILE B CA 1
ATOM 6719 C C . ILE B 1 19 ? -58.122 -8.341 22.567 1 57.56 19 ILE B C 1
ATOM 6721 O O . ILE B 1 19 ? -57.43 -9.111 21.898 1 57.56 19 ILE B O 1
ATOM 6725 N N . ALA B 1 20 ? -58.094 -6.933 22.426 1 56.7 20 ALA B N 1
ATOM 6726 C CA . ALA B 1 20 ? -57.276 -6.353 21.364 1 56.7 20 ALA B CA 1
ATOM 6727 C C . ALA B 1 20 ? -55.792 -6.596 21.621 1 56.7 20 ALA B C 1
ATOM 6729 O O . ALA B 1 20 ? -55.048 -6.956 20.705 1 56.7 20 ALA B O 1
ATOM 6730 N N . LEU B 1 21 ? -55.449 -6.523 22.919 1 61.8 21 LEU B N 1
ATOM 6731 C CA . LEU B 1 21 ? -54.061 -6.788 23.283 1 61.8 21 LEU B CA 1
ATOM 6732 C C . LEU B 1 21 ? -53.728 -8.267 23.115 1 61.8 21 LEU B C 1
ATOM 6734 O O . LEU B 1 21 ? -52.637 -8.613 22.657 1 61.8 21 LEU B O 1
ATOM 6738 N N . LEU B 1 22 ? -54.738 -9.124 23.392 1 62.26 22 LEU B N 1
ATOM 6739 C CA . LEU B 1 22 ? -54.532 -10.56 23.233 1 62.26 22 LEU B CA 1
ATOM 6740 C C . LEU B 1 22 ? -54.384 -10.928 21.761 1 62.26 22 LEU B C 1
ATOM 6742 O O . LEU B 1 22 ? -53.519 -11.73 21.401 1 62.26 22 LEU B O 1
ATOM 6746 N N . VAL B 1 23 ? -55.167 -10.315 20.882 1 59.78 23 VAL B N 1
ATOM 6747 C CA . VAL B 1 23 ? -55.068 -10.579 19.45 1 59.78 23 VAL B CA 1
ATOM 6748 C C . VAL B 1 23 ? -53.74 -10.046 18.917 1 59.78 23 VAL B C 1
ATOM 6750 O O . VAL B 1 23 ? -53.065 -10.716 18.132 1 59.78 23 VAL B O 1
ATOM 6753 N N . ILE B 1 24 ? -53.307 -8.856 19.422 1 58.07 24 ILE B N 1
ATOM 6754 C CA . ILE B 1 24 ? -52.02 -8.307 19.008 1 58.07 24 ILE B CA 1
ATOM 6755 C C . ILE B 1 24 ? -50.892 -9.219 19.486 1 58.07 24 ILE B C 1
ATOM 6757 O O . ILE B 1 24 ? -49.961 -9.514 18.733 1 58.07 24 ILE B O 1
ATOM 6761 N N . LEU B 1 25 ? -51.072 -9.783 20.716 1 60.25 25 LEU B N 1
ATOM 6762 C CA . LEU B 1 25 ? -50.058 -10.695 21.233 1 60.25 25 LEU B CA 1
ATOM 6763 C C . LEU B 1 25 ? -50.042 -11.997 20.439 1 60.25 25 LEU B C 1
ATOM 6765 O O . LEU B 1 25 ? -48.973 -12.534 20.14 1 60.25 25 LEU B O 1
ATOM 6769 N N . ILE B 1 26 ? -51.21 -12.483 20.056 1 60.43 26 ILE B N 1
ATOM 6770 C CA . ILE B 1 26 ? -51.282 -13.723 19.291 1 60.43 26 ILE B CA 1
ATOM 6771 C C . ILE B 1 26 ? -50.74 -13.492 17.882 1 60.43 26 ILE B C 1
ATOM 6773 O O . ILE B 1 26 ? -49.97 -14.305 17.365 1 60.43 26 ILE B O 1
ATOM 6777 N N . VAL B 1 27 ? -51.013 -12.361 17.231 1 58.75 27 VAL B N 1
ATOM 6778 C CA . VAL B 1 27 ? -50.514 -12.071 15.891 1 58.75 27 VAL B CA 1
ATOM 6779 C C . VAL B 1 27 ? -49.008 -11.826 15.942 1 58.75 27 VAL B C 1
ATOM 6781 O O . VAL B 1 27 ? -48.263 -12.32 15.093 1 58.75 27 VAL B O 1
ATOM 6784 N N . CYS B 1 28 ? -48.466 -11.132 16.95 1 59.38 28 CYS B N 1
ATOM 6785 C CA . CYS B 1 28 ? -47.027 -10.955 17.107 1 59.38 28 CYS B CA 1
ATOM 6786 C C . CYS B 1 28 ? -46.339 -12.288 17.374 1 59.38 28 CYS B C 1
ATOM 6788 O O . CYS B 1 28 ? -45.265 -12.557 16.832 1 59.38 28 CYS B O 1
ATOM 6790 N N . ALA B 1 29 ? -46.98 -13.166 18.192 1 58.39 29 ALA B N 1
ATOM 6791 C CA . ALA B 1 29 ? -46.43 -14.494 18.454 1 58.39 29 ALA B CA 1
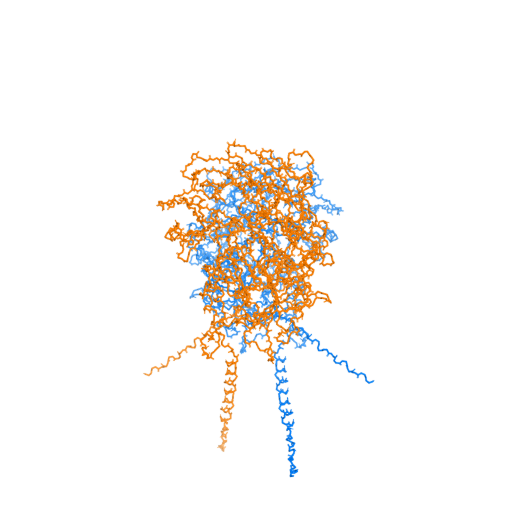ATOM 6792 C C . ALA B 1 29 ? -46.432 -15.348 17.188 1 58.39 29 ALA B C 1
ATOM 6794 O O . ALA B 1 29 ? -45.47 -16.07 16.918 1 58.39 29 ALA B O 1
ATOM 6795 N N . LEU B 1 30 ? -47.414 -15.23 16.351 1 56.65 30 LEU B N 1
ATOM 6796 C CA . LEU B 1 30 ? -47.451 -15.984 15.103 1 56.65 30 LEU B CA 1
ATOM 6797 C C . LEU B 1 30 ? -46.424 -15.447 14.112 1 56.65 30 LEU B C 1
ATOM 6799 O O . LEU B 1 30 ? -45.777 -16.22 13.402 1 56.65 30 LEU B O 1
ATOM 6803 N N . ILE B 1 31 ? -46.187 -14.14 14.066 1 52.4 31 ILE B N 1
ATOM 6804 C CA . ILE B 1 31 ? -45.168 -13.557 13.202 1 52.4 31 ILE B CA 1
ATOM 6805 C C . ILE B 1 31 ? -43.78 -13.962 13.694 1 52.4 31 ILE B C 1
ATOM 6807 O O . ILE B 1 31 ? -42.927 -14.366 12.9 1 52.4 31 ILE B O 1
ATOM 6811 N N . ILE B 1 32 ? -43.552 -13.914 15.022 1 51.81 32 ILE B N 1
ATOM 6812 C CA . ILE B 1 32 ? -42.269 -14.353 15.562 1 51.81 32 ILE B CA 1
ATOM 6813 C C . ILE B 1 32 ? -42.08 -15.844 15.294 1 51.81 32 ILE B C 1
ATOM 6815 O O . ILE B 1 32 ? -40.999 -16.275 14.886 1 51.81 32 ILE B O 1
ATOM 6819 N N . THR B 1 33 ? -43.138 -16.669 15.512 1 50.38 33 THR B N 1
ATOM 6820 C CA . THR B 1 33 ? -43.042 -18.091 15.198 1 50.38 33 THR B CA 1
ATOM 6821 C C . THR B 1 33 ? -42.797 -18.3 13.707 1 50.38 33 THR B C 1
ATOM 6823 O O . THR B 1 33 ? -41.986 -19.142 13.317 1 50.38 33 THR B O 1
ATOM 6826 N N . ALA B 1 34 ? -43.453 -17.535 12.837 1 46.92 34 ALA B N 1
ATOM 6827 C CA . ALA B 1 34 ? -43.192 -17.665 11.406 1 46.92 34 ALA B CA 1
ATOM 6828 C C . ALA B 1 34 ? -41.779 -17.205 11.062 1 46.92 34 ALA B C 1
ATOM 6830 O O . ALA B 1 34 ? -41.1 -17.825 10.24 1 46.92 34 ALA B O 1
ATOM 6831 N N . ILE B 1 35 ? -41.299 -16.085 11.61 1 46.87 35 ILE B N 1
ATOM 6832 C CA . ILE B 1 35 ? -39.923 -15.652 11.395 1 46.87 35 ILE B CA 1
ATOM 6833 C C . ILE B 1 35 ? -38.959 -16.702 11.943 1 46.87 35 ILE B C 1
ATOM 6835 O O . ILE B 1 35 ? -37.967 -17.041 11.294 1 46.87 35 ILE B O 1
ATOM 6839 N N . ILE B 1 36 ? -39.176 -17.201 13.193 1 44.99 36 ILE B N 1
ATOM 6840 C CA . ILE B 1 36 ? -38.324 -18.251 13.739 1 44.99 36 ILE B CA 1
ATOM 6841 C C . ILE B 1 36 ? -38.424 -19.502 12.868 1 44.99 36 ILE B C 1
ATOM 6843 O O . ILE B 1 36 ? -37.419 -20.17 12.612 1 44.99 36 ILE B O 1
ATOM 6847 N N . LEU B 1 37 ? -39.605 -19.879 12.436 1 40.97 37 LEU B N 1
ATOM 6848 C CA . LEU B 1 37 ? -39.75 -21.067 11.603 1 40.97 37 LEU B CA 1
ATOM 6849 C C . LEU B 1 37 ? -39.1 -20.857 10.239 1 40.97 37 LEU B C 1
ATOM 6851 O O . LEU B 1 37 ? -38.622 -21.811 9.621 1 40.97 37 LEU B O 1
ATOM 6855 N N . VAL B 1 38 ? -39.18 -19.579 9.686 1 40.68 38 VAL B N 1
ATOM 6856 C CA . VAL B 1 38 ? -38.544 -19.368 8.389 1 40.68 38 VAL B CA 1
ATOM 6857 C C . VAL B 1 38 ? -37.09 -18.947 8.589 1 40.68 38 VAL B C 1
ATOM 6859 O O . VAL B 1 38 ? -36.33 -18.837 7.624 1 40.68 38 VAL B O 1
ATOM 6862 N N . THR B 1 39 ? -36.74 -18.356 9.773 1 35.54 39 THR B N 1
ATOM 6863 C CA . THR B 1 39 ? -35.316 -18.078 9.927 1 35.54 39 THR B CA 1
ATOM 6864 C C . THR B 1 39 ? -34.518 -19.376 10.01 1 35.54 39 THR B C 1
ATOM 6866 O O . THR B 1 39 ? -34.718 -20.177 10.926 1 35.54 39 THR B O 1
ATOM 6869 N N . PRO B 1 40 ? -34.021 -19.825 8.881 1 33.52 40 PRO B N 1
ATOM 6870 C CA . PRO B 1 40 ? -33.178 -21.019 8.987 1 33.52 40 PRO B CA 1
ATOM 6871 C C . PRO B 1 40 ? -32.06 -20.862 10.014 1 33.52 40 PRO B C 1
ATOM 6873 O O . PRO B 1 40 ? -31.404 -19.818 10.063 1 33.52 40 PRO B O 1
ATOM 6876 N N . ASP B 1 41 ? -32.318 -21.216 11.28 1 34.43 41 ASP B N 1
ATOM 6877 C CA . ASP B 1 41 ? -31.198 -21.357 12.206 1 34.43 41 ASP B CA 1
ATOM 6878 C C . ASP B 1 41 ? -29.985 -21.972 11.511 1 34.43 41 ASP B C 1
ATOM 6880 O O . ASP B 1 41 ? -29.997 -23.154 11.161 1 34.43 41 ASP B O 1
ATOM 6884 N N . ASP B 1 42 ? -29.247 -21.149 10.853 1 33.27 42 ASP B N 1
ATOM 6885 C CA . ASP B 1 42 ? -28.044 -21.599 10.159 1 33.27 42 ASP B CA 1
ATOM 6886 C C . ASP B 1 42 ? -27.097 -22.321 11.115 1 33.27 42 ASP B C 1
ATOM 6888 O O . ASP B 1 42 ? -26.285 -23.144 10.688 1 33.27 42 ASP B O 1
ATOM 6892 N N . ASP B 1 43 ? -26.954 -21.796 12.412 1 34.43 43 ASP B N 1
ATOM 6893 C CA . ASP B 1 43 ? -25.879 -22.406 13.189 1 34.43 43 ASP B CA 1
ATOM 6894 C C . ASP B 1 43 ? -26.261 -23.813 13.644 1 34.43 43 ASP B C 1
ATOM 6896 O O . ASP B 1 43 ? -25.408 -24.574 14.105 1 34.43 43 ASP B O 1
ATOM 6900 N N . LYS B 1 44 ? -27.541 -24.016 14.17 1 31.47 44 LYS B N 1
ATOM 6901 C CA . LYS B 1 44 ? -27.88 -25.268 14.84 1 31.47 44 LYS B CA 1
ATOM 6902 C C . LYS B 1 44 ? -28.05 -26.402 13.833 1 31.47 44 LYS B C 1
ATOM 6904 O O . LYS B 1 44 ? -28.545 -27.477 14.178 1 31.47 44 LYS B O 1
ATOM 6909 N N . ASN B 1 45 ? -27.984 -26.02 12.627 1 30.81 45 ASN B N 1
ATOM 6910 C CA . ASN B 1 45 ? -28.134 -27.163 11.733 1 30.81 45 ASN B CA 1
ATOM 6911 C C . ASN B 1 45 ? -26.931 -28.099 11.812 1 30.81 45 ASN B C 1
ATOM 6913 O O . ASN B 1 45 ? -26.398 -28.52 10.784 1 30.81 45 ASN B O 1
ATOM 6917 N N . GLU B 1 46 ? -26.179 -28.029 12.968 1 35.08 46 GLU B N 1
ATOM 6918 C CA . GLU B 1 46 ? -25.235 -29.142 13.019 1 35.08 46 GLU B CA 1
ATOM 6919 C C . GLU B 1 46 ? -25.954 -30.482 12.886 1 35.08 46 GLU B C 1
ATOM 6921 O O . GLU B 1 46 ? -25.516 -31.356 12.136 1 35.08 46 GLU B O 1
ATOM 6926 N N . GLY B 1 47 ? -26.682 -30.88 14.171 1 32.14 47 GLY B N 1
ATOM 6927 C CA . GLY B 1 47 ? -27.001 -32.263 14.487 1 32.14 47 GLY B CA 1
ATOM 6928 C C . GLY B 1 47 ? -28.25 -32.763 13.787 1 32.14 47 GLY B C 1
ATOM 6929 O O . GLY B 1 47 ? -28.872 -33.73 14.232 1 32.14 47 GLY B O 1
ATOM 6930 N N . VAL B 1 48 ? -29.076 -31.953 13.176 1 32.46 48 VAL B N 1
ATOM 6931 C CA . VAL B 1 48 ? -30.24 -32.766 12.841 1 32.46 48 VAL B CA 1
ATOM 6932 C C . VAL B 1 48 ? -29.802 -33.993 12.044 1 32.46 48 VAL B C 1
ATOM 6934 O O . VAL B 1 48 ? -29.33 -33.868 10.911 1 32.46 48 VAL B O 1
ATOM 6937 N N . GLU B 1 49 ? -29.359 -35.028 12.746 1 35.05 49 GLU B N 1
ATOM 6938 C CA . GLU B 1 49 ? -29.466 -36.415 12.304 1 35.05 49 GLU B CA 1
ATOM 6939 C C . GLU B 1 49 ? -30.83 -36.693 11.679 1 35.05 49 GLU B C 1
ATOM 6941 O O . GLU B 1 49 ? -31.737 -37.188 12.351 1 35.05 49 GLU B O 1
ATOM 6946 N N . GLU B 1 50 ? -31.666 -35.8 11.167 1 34.65 50 GLU B N 1
ATOM 6947 C CA . GLU B 1 50 ? -32.757 -36.599 10.616 1 34.65 50 GLU B CA 1
ATOM 6948 C C . GLU B 1 50 ? -32.224 -37.752 9.77 1 34.65 50 GLU B C 1
ATOM 6950 O O . GLU B 1 50 ? -31.181 -37.625 9.126 1 34.65 50 GLU B O 1
ATOM 6955 N N . LYS B 1 51 ? -32.798 -38.974 9.826 1 37.86 51 LYS B N 1
ATOM 6956 C CA . LYS B 1 51 ? -32.729 -40.275 9.167 1 37.86 51 LYS B CA 1
ATOM 6957 C C . LYS B 1 51 ? -32.633 -40.12 7.652 1 37.86 51 LYS B C 1
ATOM 6959 O O . LYS B 1 51 ? -33.53 -39.556 7.023 1 37.86 51 LYS B O 1
ATOM 6964 N N . GLY B 1 52 ? -31.306 -40.158 7.004 1 51.48 52 GLY B N 1
ATOM 6965 C CA . GLY B 1 52 ? -30.781 -40.372 5.665 1 51.48 52 GLY B CA 1
ATOM 6966 C C . GLY B 1 52 ? -30.073 -39.155 5.101 1 51.48 52 GLY B C 1
ATOM 6967 O O . GLY B 1 52 ? -29.612 -39.174 3.957 1 51.48 52 GLY B O 1
ATOM 6968 N N . GLN B 1 53 ? -30.196 -37.823 5.693 1 67.39 53 GLN B N 1
ATOM 6969 C CA . GLN B 1 53 ? -29.648 -36.676 4.976 1 67.39 53 GLN B CA 1
ATOM 6970 C C . GLN B 1 53 ? -28.172 -36.476 5.306 1 67.39 53 GLN B C 1
ATOM 6972 O O . GLN B 1 53 ? -27.794 -36.417 6.478 1 67.39 53 GLN B O 1
ATOM 6977 N N . LYS B 1 54 ? -27.168 -36.464 4.414 1 89.47 54 LYS B N 1
ATOM 6978 C CA . LYS B 1 54 ? -25.728 -36.239 4.492 1 89.47 54 LYS B CA 1
ATOM 6979 C C . LYS B 1 54 ? -25.418 -34.845 5.029 1 89.47 54 LYS B C 1
ATOM 6981 O O . LYS B 1 54 ? -26.175 -33.901 4.795 1 89.47 54 LYS B O 1
ATOM 6986 N N . GLU B 1 55 ? -24.381 -34.76 5.942 1 94.42 55 GLU B N 1
ATOM 6987 C CA . GLU B 1 55 ? -23.928 -33.489 6.5 1 94.42 55 GLU B CA 1
ATOM 6988 C C . GLU B 1 55 ? -23.365 -32.579 5.413 1 94.42 55 GLU B C 1
ATOM 6990 O O . GLU B 1 55 ? -22.75 -33.053 4.456 1 94.42 55 GLU B O 1
ATOM 6995 N N . LYS B 1 56 ? -23.55 -31.316 5.583 1 96.19 56 LYS B N 1
ATOM 6996 C CA . LYS B 1 56 ? -22.987 -30.342 4.653 1 96.19 56 LYS B CA 1
ATOM 6997 C C . LYS B 1 56 ? -21.466 -30.288 4.767 1 96.19 56 LYS B C 1
ATOM 6999 O O . LYS B 1 56 ? -20.908 -30.56 5.832 1 96.19 56 LYS B O 1
ATOM 7004 N N . PHE B 1 57 ? -20.791 -30.017 3.69 1 96.63 57 PHE B N 1
ATOM 7005 C CA . PHE B 1 57 ? -19.372 -29.685 3.689 1 96.63 57 PHE B CA 1
ATOM 7006 C C . PHE B 1 57 ? -19.151 -28.253 4.163 1 96.63 57 PHE B C 1
ATOM 7008 O O . PHE B 1 57 ? -19.52 -27.301 3.471 1 96.63 57 PHE B O 1
ATOM 7015 N N . THR B 1 58 ? -18.518 -28.071 5.329 1 96.04 58 THR B N 1
ATOM 7016 C CA . THR B 1 58 ? -18.488 -26.78 6.007 1 96.04 58 THR B CA 1
ATOM 7017 C C . THR B 1 58 ? -17.198 -26.031 5.686 1 96.04 58 THR B C 1
ATOM 7019 O O . THR B 1 58 ? -16.297 -26.58 5.048 1 96.04 58 THR B O 1
ATOM 7022 N N . PHE B 1 59 ? -17.162 -24.783 6.172 1 95.82 59 PHE B N 1
ATOM 7023 C CA . PHE B 1 59 ? -15.964 -23.967 6.011 1 95.82 59 PHE B CA 1
ATOM 7024 C C . PHE B 1 59 ? -14.777 -24.601 6.727 1 95.82 59 PHE B C 1
ATOM 7026 O O . PHE B 1 59 ? -13.66 -24.605 6.205 1 95.82 59 PHE B O 1
ATOM 7033 N N . GLU B 1 60 ? -14.965 -25.125 7.86 1 94.97 60 GLU B N 1
ATOM 7034 C CA . GLU B 1 60 ? -13.909 -25.766 8.639 1 94.97 60 GLU B CA 1
ATOM 7035 C C . GLU B 1 60 ? -13.394 -27.022 7.941 1 94.97 60 GLU B C 1
ATOM 7037 O O . GLU B 1 60 ? -12.209 -27.348 8.036 1 94.97 60 GLU B O 1
ATOM 7042 N N . ASP B 1 61 ? -14.37 -27.694 7.254 1 94.85 61 ASP B N 1
ATOM 7043 C CA . ASP B 1 61 ? -13.956 -28.871 6.496 1 94.85 61 ASP B CA 1
ATOM 7044 C C . ASP B 1 61 ? -12.978 -28.494 5.386 1 94.85 61 ASP B C 1
ATOM 7046 O O . ASP B 1 61 ? -11.941 -29.14 5.22 1 94.85 61 ASP B O 1
ATOM 7050 N N . PHE B 1 62 ? -13.347 -27.426 4.694 1 91.58 62 PHE B N 1
ATOM 7051 C CA . PHE B 1 62 ? -12.532 -26.949 3.583 1 91.58 62 PHE B CA 1
ATOM 7052 C C . PHE B 1 62 ? -11.182 -26.446 4.079 1 91.58 62 PHE B C 1
ATOM 7054 O O . PHE B 1 62 ? -10.146 -26.739 3.479 1 91.58 62 PHE B O 1
ATOM 7061 N N . PHE B 1 63 ? -11.181 -25.689 5.126 1 90.84 63 PHE B N 1
ATOM 7062 C CA . PHE B 1 63 ? -9.971 -25.006 5.569 1 90.84 63 PHE B CA 1
ATOM 7063 C C . PHE B 1 63 ? -9.128 -25.917 6.453 1 90.84 63 PHE B C 1
ATOM 7065 O O . PHE B 1 63 ? -7.911 -25.744 6.55 1 90.84 63 PHE B O 1
ATOM 7072 N N . GLY B 1 64 ? -9.697 -26.881 7.032 1 89.14 64 GLY B N 1
ATOM 7073 C CA . GLY B 1 64 ? -8.993 -27.769 7.943 1 89.14 64 GLY B CA 1
ATOM 7074 C C . GLY B 1 64 ? -8.159 -28.816 7.23 1 89.14 64 GLY B C 1
ATOM 7075 O O . GLY B 1 64 ? -8.062 -28.81 6.001 1 89.14 64 GLY B O 1
ATOM 7076 N N . HIS B 1 65 ? -7.533 -29.694 7.917 1 87.78 65 HIS B N 1
ATOM 7077 C CA . HIS B 1 65 ? -6.584 -30.671 7.395 1 87.78 65 HIS B CA 1
ATOM 7078 C C . HIS B 1 65 ? -7.256 -32.017 7.148 1 87.78 65 HIS B C 1
ATOM 7080 O O . HIS B 1 65 ? -6.718 -32.863 6.431 1 87.78 65 HIS B O 1
ATOM 7086 N N . ASP B 1 66 ? -8.48 -32.136 7.555 1 89.73 66 ASP B N 1
ATOM 7087 C CA . ASP B 1 66 ? -9.11 -33.452 7.576 1 89.73 66 ASP B CA 1
ATOM 7088 C C . ASP B 1 66 ? -9.572 -33.863 6.18 1 89.73 66 ASP B C 1
ATOM 7090 O O . ASP B 1 66 ? -9.74 -35.051 5.9 1 89.73 66 ASP B O 1
ATOM 7094 N N . TYR B 1 67 ? -9.756 -32.972 5.321 1 93.84 67 TYR B N 1
ATOM 7095 C CA . TYR B 1 67 ? -10.331 -33.289 4.018 1 93.84 67 TYR B CA 1
ATOM 7096 C C . TYR B 1 67 ? -9.355 -32.957 2.896 1 93.84 67 TYR B C 1
ATOM 7098 O O . TYR B 1 67 ? -9.769 -32.636 1.779 1 93.84 67 TYR B O 1
ATOM 7106 N N . LYS B 1 68 ? -8.115 -33.052 3.169 1 92.67 68 LYS B N 1
ATOM 7107 C CA . LYS B 1 68 ? -7.093 -32.834 2.149 1 92.67 68 LYS B CA 1
ATOM 7108 C C . LYS B 1 68 ? -6.742 -34.136 1.436 1 92.67 68 LYS B C 1
ATOM 7110 O O . LYS B 1 68 ? -6.722 -35.203 2.053 1 92.67 68 LYS B O 1
ATOM 7115 N N . ILE B 1 69 ? -6.444 -33.99 0.171 1 93.88 69 ILE B N 1
ATOM 7116 C CA . ILE B 1 69 ? -6.01 -35.127 -0.633 1 93.88 69 ILE B CA 1
ATOM 7117 C C . ILE B 1 69 ? -4.528 -35.398 -0.385 1 93.88 69 ILE B C 1
ATOM 7119 O O . ILE B 1 69 ? -3.699 -34.491 -0.486 1 93.88 69 ILE B O 1
ATOM 7123 N N . ASN B 1 70 ? -4.207 -36.616 -0.001 1 92.6 70 ASN B N 1
ATOM 7124 C CA . ASN B 1 70 ? -2.806 -37.017 0.054 1 92.6 70 ASN B CA 1
ATOM 7125 C C . ASN B 1 70 ? -2.289 -37.439 -1.319 1 92.6 70 ASN B C 1
ATOM 7127 O O . ASN B 1 70 ? -2.803 -38.387 -1.915 1 92.6 70 ASN B O 1
ATOM 7131 N N . ARG B 1 71 ? -1.322 -36.783 -1.835 1 93.32 71 ARG B N 1
ATOM 7132 C CA . ARG B 1 71 ? -0.71 -37.123 -3.116 1 93.32 71 ARG B CA 1
ATOM 7133 C C . ARG B 1 71 ? 0.577 -37.916 -2.914 1 93.32 71 ARG B C 1
ATOM 7135 O O . ARG B 1 71 ? 1.172 -37.88 -1.834 1 93.32 71 ARG B O 1
ATOM 7142 N N . PHE B 1 72 ? 0.916 -38.626 -3.858 1 93.22 72 PHE B N 1
ATOM 7143 C CA . PHE B 1 72 ? 2.126 -39.439 -3.8 1 93.22 72 PHE B CA 1
ATOM 7144 C C . PHE B 1 72 ? 3.08 -39.071 -4.93 1 93.22 72 PHE B C 1
ATOM 7146 O O . PHE B 1 72 ? 2.723 -39.166 -6.107 1 93.22 72 PHE B O 1
ATOM 7153 N N . TYR B 1 73 ? 4.221 -38.677 -4.632 1 88.17 73 TYR B N 1
ATOM 7154 C CA . TYR B 1 73 ? 5.252 -38.318 -5.6 1 88.17 73 TYR B CA 1
ATOM 7155 C C . TYR B 1 73 ? 6.518 -39.137 -5.376 1 88.17 73 TYR B C 1
ATOM 7157 O O . TYR B 1 73 ? 7.302 -38.845 -4.47 1 88.17 73 TYR B O 1
ATOM 7165 N N . PRO B 1 74 ? 6.789 -40.128 -6.153 1 94.86 74 PRO B N 1
ATOM 7166 C CA . PRO B 1 74 ? 8.031 -40.893 -6.022 1 94.86 74 PRO B CA 1
ATOM 7167 C C . PRO B 1 74 ? 9.251 -40.129 -6.532 1 94.86 74 PRO B C 1
ATOM 7169 O O . PRO B 1 74 ? 9.183 -39.477 -7.577 1 94.86 74 PRO B O 1
ATOM 7172 N N . LYS B 1 75 ? 10.33 -40.171 -5.804 1 95.1 75 LYS B N 1
ATOM 7173 C CA . LYS B 1 75 ? 11.625 -39.737 -6.319 1 95.1 75 LYS B CA 1
ATOM 7174 C C . LYS B 1 75 ? 12.401 -40.909 -6.913 1 95.1 75 LYS B C 1
ATOM 7176 O O . LYS B 1 75 ? 13.173 -41.568 -6.213 1 95.1 75 LYS B O 1
ATOM 7181 N N . TRP B 1 76 ? 12.28 -41.043 -8.208 1 96.51 76 TRP B N 1
ATOM 7182 C CA . TRP B 1 76 ? 12.805 -42.215 -8.9 1 96.51 76 TRP B CA 1
ATOM 7183 C C . TRP B 1 76 ? 14.33 -42.219 -8.887 1 96.51 76 TRP B C 1
ATOM 7185 O O . TRP B 1 76 ? 14.96 -41.169 -9.032 1 96.51 76 TRP B O 1
ATOM 7195 N N . ARG B 1 77 ? 14.851 -43.386 -8.784 1 94.86 77 ARG B N 1
ATOM 7196 C CA . ARG B 1 77 ? 16.288 -43.617 -8.887 1 94.86 77 ARG B CA 1
ATOM 7197 C C . ARG B 1 77 ? 16.627 -44.403 -10.149 1 94.86 77 ARG B C 1
ATOM 7199 O O . ARG B 1 77 ? 15.731 -44.886 -10.846 1 94.86 77 ARG B O 1
ATOM 7206 N N . LYS B 1 78 ? 17.861 -44.644 -10.405 1 89.65 78 LYS B N 1
ATOM 7207 C CA . LYS B 1 78 ? 18.32 -45.26 -11.646 1 89.65 78 LYS B CA 1
ATOM 7208 C C . LYS B 1 78 ? 18.051 -46.762 -11.647 1 89.65 78 LYS B C 1
ATOM 7210 O O . LYS B 1 78 ? 17.926 -47.376 -12.709 1 89.65 78 LYS B O 1
ATOM 7215 N N . ASP B 1 79 ? 17.913 -47.46 -10.498 1 91.01 79 ASP B N 1
ATOM 7216 C CA . ASP B 1 79 ? 17.784 -48.911 -10.396 1 91.01 79 ASP B CA 1
ATOM 7217 C C . ASP B 1 79 ? 16.324 -49.32 -10.214 1 91.01 79 ASP B C 1
ATOM 7219 O O . ASP B 1 79 ? 16.029 -50.295 -9.52 1 91.01 79 ASP B O 1
ATOM 7223 N N . ASP B 1 80 ? 15.374 -48.551 -10.723 1 94.55 80 ASP B N 1
ATOM 7224 C CA . ASP B 1 80 ? 13.939 -48.806 -10.637 1 94.55 80 ASP B CA 1
ATOM 7225 C C . ASP B 1 80 ? 13.476 -48.848 -9.182 1 94.55 80 ASP B C 1
ATOM 7227 O O . ASP B 1 80 ? 12.704 -49.729 -8.796 1 94.55 80 ASP B O 1
ATOM 7231 N N . SER B 1 81 ? 14.019 -48.079 -8.4 1 96.7 81 SER B N 1
ATOM 7232 C CA . SER B 1 81 ? 13.577 -47.795 -7.039 1 96.7 81 SER B CA 1
ATOM 7233 C C . SER B 1 81 ? 13.199 -46.327 -6.875 1 96.7 81 SER B C 1
ATOM 7235 O O . SER B 1 81 ? 13.442 -45.514 -7.77 1 96.7 81 SER B O 1
ATOM 7237 N N . PHE B 1 82 ? 12.494 -46.074 -5.828 1 97.38 82 PHE B N 1
ATOM 7238 C CA . PHE B 1 82 ? 12.199 -44.676 -5.539 1 97.38 82 PHE B CA 1
ATOM 7239 C C . PHE B 1 82 ? 12.15 -44.433 -4.035 1 97.38 82 PHE B C 1
ATOM 7241 O O . PHE B 1 82 ? 11.96 -45.368 -3.255 1 97.38 82 PHE B O 1
ATOM 7248 N N . ILE B 1 83 ? 12.433 -43.204 -3.673 1 95.33 83 ILE B N 1
ATOM 7249 C CA . ILE B 1 83 ? 12.41 -42.759 -2.283 1 95.33 83 ILE B CA 1
ATOM 7250 C C . ILE B 1 83 ? 11.117 -41.995 -2.008 1 95.33 83 ILE B C 1
ATOM 7252 O O . ILE B 1 83 ? 10.66 -41.213 -2.845 1 95.33 83 ILE B O 1
ATOM 7256 N N . TYR B 1 84 ? 10.469 -42.187 -0.914 1 92.35 84 TYR B N 1
ATOM 7257 C CA . TYR B 1 84 ? 9.257 -41.483 -0.511 1 92.35 84 TYR B CA 1
ATOM 7258 C C . TYR B 1 84 ? 9.141 -41.42 1.007 1 92.35 84 TYR B C 1
ATOM 7260 O O . TYR B 1 84 ? 9.9 -42.079 1.722 1 92.35 84 TYR B O 1
ATOM 7268 N N . ARG B 1 85 ? 8.319 -40.561 1.405 1 89.23 85 ARG B N 1
ATOM 7269 C CA . ARG B 1 85 ? 8.035 -40.451 2.832 1 89.23 85 ARG B CA 1
ATOM 7270 C C . ARG B 1 85 ? 6.858 -41.336 3.226 1 89.23 85 ARG B C 1
ATOM 7272 O O . ARG B 1 85 ? 5.772 -41.225 2.653 1 89.23 85 ARG B O 1
ATOM 7279 N N . GLY B 1 86 ? 7.036 -42.141 4.237 1 85.39 86 GLY B N 1
ATOM 7280 C CA . GLY B 1 86 ? 5.976 -43.027 4.694 1 85.39 86 GLY B CA 1
ATOM 7281 C C . GLY B 1 86 ? 4.971 -42.337 5.596 1 85.39 86 GLY B C 1
ATOM 7282 O O . GLY B 1 86 ? 5.159 -41.178 5.973 1 85.39 86 GLY B O 1
ATOM 7283 N N . GLU B 1 87 ? 3.916 -42.978 5.902 1 80.11 87 GLU B N 1
ATOM 7284 C CA . GLU B 1 87 ? 2.826 -42.448 6.716 1 80.11 87 GLU B CA 1
ATOM 7285 C C . GLU B 1 87 ? 3.321 -42.029 8.097 1 80.11 87 GLU B C 1
ATOM 7287 O O . GLU B 1 87 ? 2.806 -41.075 8.684 1 80.11 87 GLU B O 1
ATOM 7292 N N . GLU B 1 88 ? 4.321 -42.762 8.575 1 78.86 88 GLU B N 1
ATOM 7293 C CA . GLU B 1 88 ? 4.835 -42.471 9.91 1 78.86 88 GLU B CA 1
ATOM 7294 C C . GLU B 1 88 ? 5.917 -41.396 9.862 1 78.86 88 GLU B C 1
ATOM 7296 O O . GLU B 1 88 ? 6.46 -41.007 10.898 1 78.86 88 GLU B O 1
ATOM 7301 N N . GLY B 1 89 ? 6.247 -40.989 8.638 1 80.63 89 GLY B N 1
ATOM 7302 C CA . GLY B 1 89 ? 7.183 -39.883 8.52 1 80.63 89 GLY B CA 1
ATOM 7303 C C . GLY B 1 89 ? 8.587 -40.327 8.155 1 80.63 89 GLY B C 1
ATOM 7304 O O . GLY B 1 89 ? 9.44 -39.499 7.827 1 80.63 89 GLY B O 1
ATOM 7305 N N . SER B 1 90 ? 8.839 -41.601 8.137 1 86.69 90 SER B N 1
ATOM 7306 C CA . SER B 1 90 ? 10.166 -42.108 7.803 1 86.69 90 SER B CA 1
ATOM 7307 C C . SER B 1 90 ? 10.438 -42.001 6.306 1 86.69 90 SER B C 1
ATOM 7309 O O . SER B 1 90 ? 9.507 -42.018 5.498 1 86.69 90 SER B O 1
ATOM 7311 N N . VAL B 1 91 ? 11.728 -41.911 5.993 1 91.62 91 VAL B N 1
ATOM 7312 C CA . VAL B 1 91 ? 12.148 -41.946 4.596 1 91.62 91 VAL B CA 1
ATOM 7313 C C . VAL B 1 91 ? 12.414 -43.389 4.171 1 91.62 91 VAL B C 1
ATOM 7315 O O . VAL B 1 91 ? 13.225 -44.084 4.787 1 91.62 91 VAL B O 1
ATOM 7318 N N . LEU B 1 92 ? 11.734 -43.822 3.141 1 93.93 92 LEU B N 1
ATOM 7319 C CA . LEU B 1 92 ? 11.778 -45.218 2.719 1 93.93 92 LEU B CA 1
ATOM 7320 C C . LEU B 1 92 ? 12.296 -45.338 1.29 1 93.93 92 LEU B C 1
ATOM 7322 O O . LEU B 1 92 ? 12.16 -44.405 0.495 1 93.93 92 LEU B O 1
ATOM 7326 N N . LEU B 1 93 ? 12.958 -46.399 1.042 1 96.51 93 LEU B N 1
ATOM 7327 C CA . LEU B 1 93 ? 13.386 -46.809 -0.291 1 96.51 93 LEU B CA 1
ATOM 7328 C C . LEU B 1 93 ? 12.617 -48.041 -0.754 1 96.51 93 LEU B C 1
ATOM 7330 O O . LEU B 1 93 ? 12.637 -49.078 -0.086 1 96.51 93 LEU B O 1
ATOM 7334 N N . TYR B 1 94 ? 11.899 -47.903 -1.832 1 97.16 94 TYR B N 1
ATOM 7335 C CA . TYR B 1 94 ? 11.154 -49.023 -2.396 1 97.16 94 TYR B CA 1
ATOM 7336 C C . TYR B 1 94 ? 11.813 -49.529 -3.673 1 97.16 94 TYR B C 1
ATOM 7338 O O . TYR B 1 94 ? 12.042 -48.758 -4.608 1 97.16 94 TYR B O 1
ATOM 7346 N N . ASN B 1 95 ? 12.099 -50.762 -3.729 1 96.57 95 ASN B N 1
ATOM 7347 C CA . ASN B 1 95 ? 12.626 -51.404 -4.928 1 96.57 95 ASN B CA 1
ATOM 7348 C C . ASN B 1 95 ? 11.526 -52.111 -5.715 1 96.57 95 ASN B C 1
ATOM 7350 O O . ASN B 1 95 ? 10.953 -53.095 -5.243 1 96.57 95 ASN B O 1
ATOM 7354 N N . CYS B 1 96 ? 11.288 -51.735 -6.896 1 95.11 96 CYS B N 1
ATOM 7355 C CA . CYS B 1 96 ? 10.164 -52.222 -7.688 1 95.11 96 CYS B CA 1
ATOM 7356 C C . CYS B 1 96 ? 10.394 -53.661 -8.133 1 95.11 96 CYS B C 1
ATOM 7358 O O . CYS B 1 96 ? 9.44 -54.424 -8.297 1 95.11 96 CYS B O 1
ATOM 7360 N N . THR B 1 97 ? 11.608 -54.008 -8.337 1 91.73 97 THR B N 1
ATOM 7361 C CA . THR B 1 97 ? 11.93 -55.348 -8.814 1 91.73 97 THR B CA 1
ATOM 7362 C C . THR B 1 97 ? 11.725 -56.379 -7.708 1 91.73 97 THR B C 1
ATOM 7364 O O . THR B 1 97 ? 11.11 -57.424 -7.932 1 91.73 97 THR B O 1
ATOM 7367 N N . SER B 1 98 ? 12.19 -56.019 -6.537 1 92.68 98 SER B N 1
ATOM 7368 C CA . SER B 1 98 ? 12.11 -56.966 -5.43 1 92.68 98 SER B CA 1
ATOM 7369 C C . SER B 1 98 ? 10.827 -56.773 -4.629 1 92.68 98 SER B C 1
ATOM 7371 O O . SER B 1 98 ? 10.466 -57.621 -3.811 1 92.68 98 SER B O 1
ATOM 7373 N N . ASN B 1 99 ? 10.179 -55.713 -4.823 1 92.54 99 ASN B N 1
ATOM 7374 C CA . ASN B 1 99 ? 8.986 -55.369 -4.056 1 92.54 99 ASN B CA 1
ATOM 7375 C C . ASN B 1 99 ? 9.286 -55.283 -2.562 1 92.54 99 ASN B C 1
ATOM 7377 O O . ASN B 1 99 ? 8.545 -55.831 -1.744 1 92.54 99 ASN B O 1
ATOM 7381 N N . MET B 1 100 ? 10.404 -54.719 -2.307 1 95.05 100 MET B N 1
ATOM 7382 C CA . MET B 1 100 ? 10.832 -54.595 -0.917 1 95.05 100 MET B CA 1
ATOM 7383 C C . MET B 1 100 ? 11.03 -53.131 -0.537 1 95.05 100 MET B C 1
ATOM 7385 O O . MET B 1 100 ? 11.481 -52.328 -1.355 1 95.05 100 MET B O 1
ATOM 7389 N N . THR B 1 101 ? 10.692 -52.847 0.661 1 95.17 101 THR B N 1
ATOM 7390 C CA . THR B 1 101 ? 10.866 -51.511 1.218 1 95.17 101 THR B CA 1
ATOM 7391 C C . THR B 1 101 ? 11.921 -51.517 2.32 1 95.17 101 THR B C 1
ATOM 7393 O O . THR B 1 101 ? 11.953 -52.427 3.15 1 95.17 101 THR B O 1
ATOM 7396 N N . SER B 1 102 ? 12.823 -50.622 2.276 1 94.36 102 SER B N 1
ATOM 7397 C CA . SER B 1 102 ? 13.818 -50.442 3.327 1 94.36 102 SER B CA 1
ATOM 7398 C C . SER B 1 102 ? 13.771 -49.029 3.898 1 94.36 102 SER B C 1
ATOM 7400 O O . SER B 1 102 ? 13.501 -48.07 3.173 1 94.36 102 SER B O 1
ATOM 7402 N N . GLU B 1 103 ? 14.027 -48.941 5.161 1 92.49 103 GLU B N 1
ATOM 7403 C CA . GLU B 1 103 ? 14.061 -47.636 5.814 1 92.49 103 GLU B CA 1
ATOM 7404 C C . GLU B 1 103 ? 15.434 -46.985 5.673 1 92.49 103 GLU B C 1
ATOM 7406 O O . GLU B 1 103 ? 16.455 -47.605 5.977 1 92.49 103 GLU B O 1
ATOM 7411 N N . LEU B 1 104 ? 15.47 -45.824 5.175 1 92.08 104 LEU B N 1
ATOM 7412 C CA . LEU B 1 104 ? 16.721 -45.085 5.039 1 92.08 104 LEU B CA 1
ATOM 7413 C C . LEU B 1 104 ? 16.955 -44.186 6.249 1 92.08 104 LEU B C 1
ATOM 7415 O O . LEU B 1 104 ? 18.091 -44.031 6.702 1 92.08 104 LEU B O 1
ATOM 7419 N N . LEU B 1 105 ? 15.936 -43.514 6.657 1 87.66 105 LEU B N 1
ATOM 7420 C CA . LEU B 1 105 ? 16.003 -42.588 7.783 1 87.66 105 LEU B CA 1
ATOM 7421 C C . LEU B 1 105 ? 14.722 -42.643 8.608 1 87.66 105 LEU B C 1
ATOM 7423 O O . LEU B 1 105 ? 13.622 -42.535 8.062 1 87.66 105 LEU B O 1
ATOM 7427 N N . GLY B 1 106 ? 14.819 -42.694 9.93 1 82.18 106 GLY B N 1
ATOM 7428 C CA . GLY B 1 106 ? 13.672 -42.778 10.82 1 82.18 106 GLY B CA 1
ATOM 7429 C C . GLY B 1 106 ? 13.03 -41.431 11.094 1 82.18 106 GLY B C 1
ATOM 7430 O O . GLY B 1 106 ? 13.612 -40.387 10.791 1 82.18 106 GLY B O 1
ATOM 7431 N N . ASN B 1 107 ? 11.828 -41.438 11.625 1 74.58 107 ASN B N 1
ATOM 7432 C CA . ASN B 1 107 ? 11.021 -40.251 11.888 1 74.58 107 ASN B CA 1
ATOM 7433 C C . ASN B 1 107 ? 11.658 -39.364 12.954 1 74.58 107 ASN B C 1
ATOM 7435 O O . ASN B 1 107 ? 11.472 -38.146 12.946 1 74.58 107 ASN B O 1
ATOM 7439 N N . SER B 1 108 ? 12.289 -39.911 13.866 1 68.54 108 SER B N 1
ATOM 7440 C CA . SER B 1 108 ? 12.872 -39.168 14.978 1 68.54 108 SER B CA 1
ATOM 7441 C C . SER B 1 108 ? 13.875 -38.131 14.484 1 68.54 108 SER B C 1
ATOM 7443 O O . SER B 1 108 ? 14.009 -37.058 15.076 1 68.54 108 SER B O 1
ATOM 7445 N N . SER B 1 109 ? 14.489 -38.425 13.483 1 63.31 109 SER B N 1
ATOM 7446 C CA . SER B 1 109 ? 15.463 -37.493 12.923 1 63.31 109 SER B CA 1
ATOM 7447 C C . SER B 1 109 ? 14.782 -36.239 12.385 1 63.31 109 SER B C 1
ATOM 7449 O O . SER B 1 109 ? 15.329 -35.139 12.481 1 63.31 109 SER B O 1
ATOM 7451 N N . PHE B 1 110 ? 13.601 -36.359 11.824 1 64.78 110 PHE B N 1
ATOM 7452 C CA . PHE B 1 110 ? 12.874 -35.243 11.229 1 64.78 110 PHE B CA 1
ATOM 7453 C C . PHE B 1 110 ? 12.233 -34.378 12.308 1 64.78 110 PHE B C 1
ATOM 7455 O O . PHE B 1 110 ? 12.231 -33.149 12.204 1 64.78 110 PHE B O 1
ATOM 7462 N N . ASN B 1 111 ? 11.538 -34.991 13.253 1 58.6 111 ASN B N 1
ATOM 7463 C CA . ASN B 1 111 ? 10.819 -34.266 14.295 1 58.6 111 ASN B CA 1
ATOM 7464 C C . ASN B 1 111 ? 11.757 -33.381 15.112 1 58.6 111 ASN B C 1
ATOM 7466 O O . ASN B 1 111 ? 11.38 -32.283 15.523 1 58.6 111 ASN B O 1
ATOM 7470 N N . GLU B 1 112 ? 12.837 -33.978 15.404 1 54.22 112 GLU B N 1
ATOM 7471 C CA . GLU B 1 112 ? 13.767 -33.192 16.208 1 54.22 112 GLU B CA 1
ATOM 7472 C C . GLU B 1 112 ? 14.216 -31.937 15.465 1 54.22 112 GLU B C 1
ATOM 7474 O O . GLU B 1 112 ? 14.535 -30.921 16.087 1 54.22 112 GLU B O 1
ATOM 7479 N N . LEU B 1 113 ? 14.17 -32.136 14.2 1 53.06 113 LEU B N 1
ATOM 7480 C CA . LEU B 1 113 ? 14.776 -30.995 13.523 1 53.06 113 LEU B CA 1
ATOM 7481 C C . LEU B 1 113 ? 13.71 -30.128 12.861 1 53.06 113 LEU B C 1
ATOM 7483 O O . LEU B 1 113 ? 14.032 -29.141 12.196 1 53.06 113 LEU B O 1
ATOM 7487 N N . ASP B 1 114 ? 12.471 -30.221 13.385 1 52.9 114 ASP B N 1
ATOM 7488 C CA . ASP B 1 114 ? 11.438 -29.401 12.761 1 52.9 114 ASP B CA 1
ATOM 7489 C C . ASP B 1 114 ? 11.731 -29.181 11.279 1 52.9 114 ASP B C 1
ATOM 7491 O O . ASP B 1 114 ? 11.679 -28.05 10.791 1 52.9 114 ASP B O 1
ATOM 7495 N N . MET B 1 115 ? 12.217 -30.195 10.639 1 59.34 115 MET B N 1
ATOM 7496 C CA . MET B 1 115 ? 12.968 -30.056 9.394 1 59.34 115 MET B CA 1
ATOM 7497 C C . MET B 1 115 ? 12.027 -29.965 8.198 1 59.34 115 MET B C 1
ATOM 7499 O O . MET B 1 115 ? 10.939 -30.544 8.213 1 59.34 115 MET B O 1
ATOM 7503 N N . GLY B 1 116 ? 12.28 -28.92 7.39 1 64.36 116 GLY B N 1
ATOM 7504 C CA . GLY B 1 116 ? 11.66 -28.575 6.12 1 64.36 116 GLY B CA 1
ATOM 7505 C C . GLY B 1 116 ? 11.681 -29.712 5.117 1 64.36 116 GLY B C 1
ATOM 7506 O O . GLY B 1 116 ? 11.181 -30.803 5.397 1 64.36 116 GLY B O 1
ATOM 7507 N N . ASP B 1 117 ? 12.481 -29.694 3.978 1 81 117 ASP B N 1
ATOM 7508 C CA . ASP B 1 117 ? 12.651 -30.591 2.839 1 81 117 ASP B CA 1
ATOM 7509 C C . ASP B 1 117 ? 13.881 -31.479 3.017 1 81 117 ASP B C 1
ATOM 7511 O O . ASP B 1 117 ? 14.737 -31.2 3.859 1 81 117 ASP B O 1
ATOM 7515 N N . TYR B 1 118 ? 13.936 -32.73 2.492 1 88.69 118 TYR B N 1
ATOM 7516 C CA . TYR B 1 118 ? 15.068 -33.648 2.543 1 88.69 118 TYR B CA 1
ATOM 7517 C C . TYR B 1 118 ? 15.459 -34.111 1.144 1 88.69 118 TYR B C 1
ATOM 7519 O O . TYR B 1 118 ? 14.662 -34.017 0.208 1 88.69 118 TYR B O 1
ATOM 7527 N N . ASP B 1 119 ? 16.733 -34.55 1.034 1 92.58 119 ASP B N 1
ATOM 7528 C CA . ASP B 1 119 ? 17.244 -35.197 -0.171 1 92.58 119 ASP B CA 1
ATOM 7529 C C . ASP B 1 119 ? 18.292 -36.252 0.175 1 92.58 119 ASP B C 1
ATOM 7531 O O . ASP B 1 119 ? 18.969 -36.149 1.201 1 92.58 119 ASP B O 1
ATOM 7535 N N . ILE B 1 120 ? 18.313 -37.321 -0.574 1 94.77 120 ILE B N 1
ATOM 7536 C CA . ILE B 1 120 ? 19.234 -38.428 -0.339 1 94.77 120 ILE B CA 1
ATOM 7537 C C . ILE B 1 120 ? 20.25 -38.504 -1.476 1 94.77 120 ILE B C 1
ATOM 7539 O O . ILE B 1 120 ? 19.89 -38.372 -2.648 1 94.77 120 ILE B O 1
ATOM 7543 N N . SER B 1 121 ? 21.546 -38.715 -1.045 1 96.61 121 SER B N 1
ATOM 7544 C CA . SER B 1 121 ? 22.582 -38.84 -2.065 1 96.61 121 SER B CA 1
ATOM 7545 C C . SER B 1 121 ? 22.364 -40.079 -2.926 1 96.61 121 SER B C 1
ATOM 7547 O O . SER B 1 121 ? 21.767 -41.058 -2.474 1 96.61 121 SER B O 1
ATOM 7549 N N . GLU B 1 122 ? 22.868 -40.049 -4.149 1 95.38 122 GLU B N 1
ATOM 7550 C CA . GLU B 1 122 ? 22.61 -41.106 -5.122 1 95.38 122 GLU B CA 1
ATOM 7551 C C . GLU B 1 122 ? 23.162 -42.445 -4.641 1 95.38 122 GLU B C 1
ATOM 7553 O O . GLU B 1 122 ? 22.597 -43.499 -4.942 1 95.38 122 GLU B O 1
ATOM 7558 N N . ASP B 1 123 ? 24.271 -42.467 -3.87 1 95.68 123 ASP B N 1
ATOM 7559 C CA . ASP B 1 123 ? 24.885 -43.7 -3.388 1 95.68 123 ASP B CA 1
ATOM 7560 C C . ASP B 1 123 ? 24.263 -44.144 -2.065 1 95.68 123 ASP B C 1
ATOM 7562 O O . ASP B 1 123 ? 24.738 -45.092 -1.437 1 95.68 123 ASP B O 1
ATOM 7566 N N . LEU B 1 124 ? 23.275 -43.415 -1.546 1 95.55 124 LEU B N 1
ATOM 7567 C CA . LEU B 1 124 ? 22.508 -43.734 -0.346 1 95.55 124 LEU B CA 1
ATOM 7568 C C . LEU B 1 124 ? 23.394 -43.683 0.895 1 95.55 124 LEU B C 1
ATOM 7570 O O . LEU B 1 124 ? 23.204 -44.462 1.831 1 95.55 124 LEU B O 1
ATOM 7574 N N . LYS B 1 125 ? 24.318 -42.784 0.891 1 95.4 125 LYS B N 1
ATOM 7575 C CA . LYS B 1 125 ? 25.212 -42.686 2.041 1 95.4 125 LYS B CA 1
ATOM 7576 C C . LYS B 1 125 ? 24.809 -41.531 2.954 1 95.4 125 LYS B C 1
ATOM 7578 O O . LYS B 1 125 ? 25.046 -41.576 4.162 1 95.4 125 LYS B O 1
ATOM 7583 N N . TYR B 1 126 ? 24.291 -40.506 2.311 1 94.66 126 TYR B N 1
ATOM 7584 C CA . TYR B 1 126 ? 24.032 -39.302 3.092 1 94.66 126 TYR B CA 1
ATOM 7585 C C . TYR B 1 126 ? 22.619 -38.786 2.846 1 94.66 126 TYR B C 1
ATOM 7587 O O . TYR B 1 126 ? 22.068 -38.962 1.756 1 94.66 126 TYR B O 1
ATOM 7595 N N . ALA B 1 127 ? 22.036 -38.172 3.839 1 93.3 127 ALA B N 1
ATOM 7596 C CA . ALA B 1 127 ? 20.81 -37.384 3.744 1 93.3 127 ALA B CA 1
ATOM 7597 C C . ALA B 1 127 ? 21.084 -35.908 4.017 1 93.3 127 ALA B C 1
ATOM 7599 O O . ALA B 1 127 ? 21.915 -35.57 4.863 1 93.3 127 ALA B O 1
ATOM 7600 N N . MET B 1 128 ? 20.505 -35.079 3.24 1 93.18 128 MET B N 1
ATOM 7601 C CA . MET B 1 128 ? 20.567 -33.633 3.432 1 93.18 128 MET B CA 1
ATOM 7602 C C . MET B 1 128 ? 19.225 -33.091 3.913 1 93.18 128 MET B C 1
ATOM 7604 O O . MET B 1 128 ? 18.191 -33.34 3.291 1 93.18 128 MET B O 1
ATOM 7608 N N . LEU B 1 129 ? 19.26 -32.401 5.029 1 90.55 129 LEU B N 1
ATOM 7609 C CA . LEU B 1 129 ? 18.06 -31.792 5.593 1 90.55 129 LEU B CA 1
ATOM 7610 C C . LEU B 1 129 ? 18.165 -30.27 5.579 1 90.55 129 LEU B C 1
ATOM 7612 O O . LEU B 1 129 ? 19.211 -29.713 5.92 1 90.55 129 LEU B O 1
ATOM 7616 N N . SER B 1 130 ? 17.139 -29.595 5.134 1 91.06 130 SER B N 1
ATOM 7617 C CA . SER B 1 130 ? 17.136 -28.135 5.129 1 91.06 130 SER B CA 1
ATOM 7618 C C . SER B 1 130 ? 16.303 -27.58 6.279 1 91.06 130 SER B C 1
ATOM 7620 O O . SER B 1 130 ? 15.322 -28.198 6.697 1 91.06 130 SER B O 1
ATOM 7622 N N . TYR B 1 131 ? 16.689 -26.458 6.867 1 88.54 131 TYR B N 1
ATOM 7623 C CA . TYR B 1 131 ? 15.938 -25.792 7.925 1 88.54 131 TYR B CA 1
ATOM 7624 C C . TYR B 1 131 ? 16.133 -24.282 7.864 1 88.54 131 TYR B C 1
ATOM 7626 O O . TYR B 1 131 ? 17.014 -23.791 7.154 1 88.54 131 TYR B O 1
ATOM 7634 N N . ASP B 1 132 ? 15.288 -23.505 8.506 1 88.83 132 ASP B N 1
ATOM 7635 C CA . ASP B 1 132 ? 15.294 -22.045 8.525 1 88.83 132 ASP B CA 1
ATOM 7636 C C . ASP B 1 132 ? 15.151 -21.477 7.114 1 88.83 132 ASP B C 1
ATOM 7638 O O . ASP B 1 132 ? 15.933 -20.617 6.704 1 88.83 132 ASP B O 1
ATOM 7642 N N . LEU B 1 133 ? 14.224 -22.077 6.429 1 90.25 133 LEU B N 1
ATOM 7643 C CA . LEU B 1 133 ? 14.025 -21.7 5.034 1 90.25 133 LEU B CA 1
ATOM 7644 C C . LEU B 1 133 ? 13.268 -20.381 4.93 1 90.25 133 LEU B C 1
ATOM 7646 O O . LEU B 1 133 ? 12.281 -20.168 5.639 1 90.25 133 LEU B O 1
ATOM 7650 N N . LYS B 1 134 ? 13.849 -19.483 4.213 1 88.81 134 LYS B N 1
ATOM 7651 C CA . LYS B 1 134 ? 13.214 -18.208 3.892 1 88.81 134 LYS B CA 1
ATOM 7652 C C . LYS B 1 134 ? 12.943 -18.09 2.395 1 88.81 134 LYS B C 1
ATOM 7654 O O . LYS B 1 134 ? 13.854 -18.251 1.579 1 88.81 134 LYS B O 1
ATOM 7659 N N . GLY B 1 135 ? 11.764 -17.848 2.071 1 88.03 135 GLY B N 1
ATOM 7660 C CA . GLY B 1 135 ? 11.399 -17.709 0.67 1 88.03 135 GLY B CA 1
ATOM 7661 C C . GLY B 1 135 ? 12.017 -16.491 0.011 1 88.03 135 GLY B C 1
ATOM 7662 O O . GLY B 1 135 ? 12.121 -15.43 0.629 1 88.03 135 GLY B O 1
ATOM 7663 N N . ILE B 1 136 ? 12.512 -16.609 -1.23 1 89.96 136 ILE B N 1
ATOM 7664 C CA . ILE B 1 136 ? 12.981 -15.492 -2.041 1 89.96 136 ILE B CA 1
ATOM 7665 C C . ILE B 1 136 ? 11.919 -15.121 -3.073 1 89.96 136 ILE B C 1
ATOM 7667 O O . ILE B 1 136 ? 11.354 -14.025 -3.026 1 89.96 136 ILE B O 1
ATOM 7671 N N . TYR B 1 137 ? 11.647 -16.028 -4.015 1 89.96 137 TYR B N 1
ATOM 7672 C CA . TYR B 1 137 ? 10.552 -15.952 -4.975 1 89.96 137 TYR B CA 1
ATOM 7673 C C . TYR B 1 137 ? 9.638 -17.165 -4.858 1 89.96 137 TYR B C 1
ATOM 7675 O O . TYR B 1 137 ? 9.512 -17.753 -3.781 1 89.96 137 TYR B O 1
ATOM 7683 N N . ARG B 1 138 ? 8.943 -17.522 -5.885 1 90.25 138 ARG B N 1
ATOM 7684 C CA . ARG B 1 138 ? 7.974 -18.613 -5.878 1 90.25 138 ARG B CA 1
ATOM 7685 C C . ARG B 1 138 ? 8.661 -19.955 -5.65 1 90.25 138 ARG B C 1
ATOM 7687 O O . ARG B 1 138 ? 8.166 -20.791 -4.892 1 90.25 138 ARG B O 1
ATOM 7694 N N . HIS B 1 139 ? 9.863 -20.135 -6.273 1 92.8 139 HIS B N 1
ATOM 7695 C CA . HIS B 1 139 ? 10.502 -21.447 -6.274 1 92.8 139 HIS B CA 1
ATOM 7696 C C . HIS B 1 139 ? 11.775 -21.44 -5.435 1 92.8 139 HIS B C 1
ATOM 7698 O O . HIS B 1 139 ? 12.273 -22.499 -5.046 1 92.8 139 HIS B O 1
ATOM 7704 N N . SER B 1 140 ? 12.357 -20.303 -5.178 1 93.8 140 SER B N 1
ATOM 7705 C CA . SER B 1 140 ? 13.668 -20.233 -4.543 1 93.8 140 SER B CA 1
ATOM 7706 C C . SER B 1 140 ? 13.547 -19.903 -3.059 1 93.8 140 SER B C 1
ATOM 7708 O O . SER B 1 140 ? 12.67 -19.135 -2.658 1 93.8 140 SER B O 1
ATOM 7710 N N . LYS B 1 141 ? 14.419 -20.505 -2.358 1 92.52 141 LYS B N 1
ATOM 7711 C CA . LYS B 1 141 ? 14.568 -20.278 -0.923 1 92.52 141 LYS B CA 1
ATOM 7712 C C . LYS B 1 141 ? 16.04 -20.245 -0.522 1 92.52 141 LYS B C 1
ATOM 7714 O O . LYS B 1 141 ? 16.903 -20.719 -1.265 1 92.52 141 LYS B O 1
ATOM 7719 N N . LYS B 1 142 ? 16.309 -19.641 0.519 1 94.34 142 LYS B N 1
ATOM 7720 C CA . LYS B 1 142 ? 17.619 -19.726 1.158 1 94.34 142 LYS B CA 1
ATOM 7721 C C . LYS B 1 142 ? 17.504 -20.272 2.578 1 94.34 142 LYS B C 1
ATOM 7723 O O . LYS B 1 142 ? 16.484 -20.078 3.243 1 94.34 142 LYS B O 1
ATOM 7728 N N . GLY B 1 143 ? 18.458 -21.068 2.941 1 93.19 143 GLY B N 1
ATOM 7729 C CA . GLY B 1 143 ? 18.396 -21.649 4.273 1 93.19 143 GLY B CA 1
ATOM 7730 C C . GLY B 1 143 ? 19.675 -22.358 4.675 1 93.19 143 GLY B C 1
ATOM 7731 O O . GLY B 1 143 ? 20.729 -22.136 4.074 1 93.19 143 GLY B O 1
ATOM 7732 N N . LYS B 1 144 ? 19.576 -23.075 5.769 1 93.19 144 LYS B N 1
ATOM 7733 C CA . LYS B 1 144 ? 20.675 -23.857 6.328 1 93.19 144 LYS B CA 1
ATOM 7734 C C . LYS B 1 144 ? 20.455 -25.351 6.108 1 93.19 144 LYS B C 1
ATOM 7736 O O . LYS B 1 144 ? 19.341 -25.781 5.802 1 93.19 144 LYS B O 1
ATOM 7741 N N . TYR B 1 145 ? 21.512 -26.093 6.222 1 92.83 145 TYR B N 1
ATOM 7742 C CA . TYR B 1 145 ? 21.428 -27.511 5.888 1 92.83 145 TYR B CA 1
ATOM 7743 C C . TYR B 1 145 ? 22.212 -28.353 6.887 1 92.83 145 TYR B C 1
ATOM 7745 O O . TYR B 1 145 ? 23.178 -27.877 7.487 1 92.83 145 TYR B O 1
ATOM 7753 N N . LYS B 1 146 ? 21.767 -29.531 7.089 1 91.4 146 LYS B N 1
ATOM 7754 C CA . LYS B 1 146 ? 22.473 -30.586 7.811 1 91.4 146 LYS B CA 1
ATOM 7755 C C . LYS B 1 146 ? 22.657 -31.823 6.937 1 91.4 146 LYS B C 1
ATOM 7757 O O . LYS B 1 146 ? 21.784 -32.157 6.133 1 91.4 146 LYS B O 1
ATOM 7762 N N . ILE B 1 147 ? 23.755 -32.445 7.098 1 93.13 147 ILE B N 1
ATOM 7763 C CA . ILE B 1 147 ? 24.032 -33.697 6.403 1 93.13 147 ILE B CA 1
ATOM 7764 C C . ILE B 1 147 ? 24.079 -34.846 7.409 1 93.13 147 ILE B C 1
ATOM 7766 O O . ILE B 1 147 ? 24.696 -34.725 8.47 1 93.13 147 ILE B O 1
ATOM 7770 N N . ILE B 1 148 ? 23.417 -35.873 7.084 1 91.51 148 ILE B N 1
ATOM 7771 C CA . ILE B 1 148 ? 23.387 -37.068 7.92 1 91.51 148 ILE B CA 1
ATOM 7772 C C . ILE B 1 148 ? 23.976 -38.25 7.153 1 91.51 148 ILE B C 1
ATOM 7774 O O . ILE B 1 148 ? 23.536 -38.559 6.043 1 91.51 148 ILE B O 1
ATOM 7778 N N . GLU B 1 149 ? 24.914 -38.823 7.767 1 92.26 149 GLU B N 1
ATOM 7779 C CA . GLU B 1 149 ? 25.346 -40.112 7.234 1 92.26 149 GLU B CA 1
ATOM 7780 C C . GLU B 1 149 ? 24.358 -41.217 7.594 1 92.26 149 GLU B C 1
ATOM 7782 O O . GLU B 1 149 ? 24.112 -41.478 8.774 1 92.26 149 GLU B O 1
ATOM 7787 N N . LEU B 1 150 ? 23.854 -41.896 6.656 1 91.8 150 LEU B N 1
ATOM 7788 C CA . LEU B 1 150 ? 22.72 -42.793 6.853 1 91.8 150 LEU B CA 1
ATOM 7789 C C . LEU B 1 150 ? 23.126 -44.008 7.681 1 91.8 150 LEU B C 1
ATOM 7791 O O . LEU B 1 150 ? 22.303 -44.576 8.402 1 91.8 150 LEU B O 1
ATOM 7795 N N . ASN B 1 151 ? 24.359 -44.37 7.667 1 88.95 151 ASN B N 1
ATOM 7796 C CA . ASN B 1 151 ? 24.816 -45.522 8.436 1 88.95 151 ASN B CA 1
ATOM 7797 C C . ASN B 1 151 ? 24.975 -45.183 9.915 1 88.95 151 ASN B C 1
ATOM 7799 O O . ASN B 1 151 ? 24.614 -45.98 10.782 1 88.95 151 ASN B O 1
ATOM 7803 N N . THR B 1 152 ? 25.465 -44.018 10.202 1 85.98 152 THR B N 1
ATOM 7804 C CA . THR B 1 152 ? 25.748 -43.643 11.583 1 85.98 152 THR B CA 1
ATOM 7805 C C . THR B 1 152 ? 24.611 -42.804 12.159 1 85.98 152 THR B C 1
ATOM 7807 O O . THR B 1 152 ? 24.481 -42.679 13.379 1 85.98 152 THR B O 1
ATOM 7810 N N . ARG B 1 153 ? 23.863 -42.175 11.35 1 85.13 153 ARG B N 1
ATOM 7811 C CA . ARG B 1 153 ? 22.696 -41.368 11.694 1 85.13 153 ARG B CA 1
ATOM 7812 C C . ARG B 1 153 ? 23.099 -40.14 12.502 1 85.13 153 ARG B C 1
ATOM 7814 O O . ARG B 1 153 ? 22.337 -39.672 13.351 1 85.13 153 ARG B O 1
ATOM 7821 N N . VAL B 1 154 ? 24.277 -39.627 12.348 1 83.43 154 VAL B N 1
ATOM 7822 C CA . VAL B 1 154 ? 24.77 -38.445 13.047 1 83.43 154 VAL B CA 1
ATOM 7823 C C . VAL B 1 154 ? 24.636 -37.218 12.148 1 83.43 154 VAL B C 1
ATOM 7825 O O . VAL B 1 154 ? 25.236 -37.16 11.072 1 83.43 154 VAL B O 1
ATOM 7828 N N . PRO B 1 155 ? 23.844 -36.295 12.532 1 87.82 155 PRO B N 1
ATOM 7829 C CA . PRO B 1 155 ? 23.72 -35.074 11.732 1 87.82 155 PRO B CA 1
ATOM 7830 C C . PRO B 1 155 ? 24.898 -34.122 11.921 1 87.82 155 PRO B C 1
ATOM 7832 O O . PRO B 1 155 ? 25.413 -33.984 13.034 1 87.82 155 PRO B O 1
ATOM 7835 N N . ARG B 1 156 ? 25.374 -33.528 10.942 1 89.85 156 ARG B N 1
ATOM 7836 C CA . ARG B 1 156 ? 26.391 -32.481 10.947 1 89.85 156 ARG B CA 1
ATOM 7837 C C . ARG B 1 156 ? 25.911 -31.249 10.188 1 89.85 156 ARG B C 1
ATOM 7839 O O . ARG B 1 156 ? 25.264 -31.368 9.145 1 89.85 156 ARG B O 1
ATOM 7846 N N . GLU B 1 157 ? 26.272 -30.113 10.719 1 91.16 157 GLU B N 1
ATOM 7847 C CA . GLU B 1 157 ? 25.924 -28.876 10.026 1 91.16 157 GLU B CA 1
ATOM 7848 C C . GLU B 1 157 ? 26.689 -28.746 8.712 1 91.16 157 GLU B C 1
ATOM 7850 O O . GLU B 1 157 ? 27.885 -29.036 8.652 1 91.16 157 GLU B O 1
ATOM 7855 N N . PHE B 1 158 ? 26.047 -28.489 7.704 1 93.8 158 PHE B N 1
ATOM 7856 C CA . PHE B 1 158 ? 26.687 -28.193 6.427 1 93.8 158 PHE B CA 1
ATOM 7857 C C . PHE B 1 158 ? 27.149 -26.742 6.377 1 93.8 158 PHE B C 1
ATOM 7859 O O . PHE B 1 158 ? 26.349 -25.839 6.124 1 93.8 158 PHE B O 1
ATOM 7866 N N . ASP B 1 159 ? 28.416 -26.435 6.556 1 93.04 159 ASP B N 1
ATOM 7867 C CA . ASP B 1 159 ? 29.008 -25.101 6.547 1 93.04 159 ASP B CA 1
ATOM 7868 C C . ASP B 1 159 ? 30.451 -25.144 6.05 1 93.04 159 ASP B C 1
ATOM 7870 O O . ASP B 1 159 ? 31.374 -24.763 6.773 1 93.04 159 ASP B O 1
ATOM 7874 N N . PRO B 1 160 ? 30.474 -25.473 4.877 1 93.22 160 PRO B N 1
ATOM 7875 C CA . PRO B 1 160 ? 31.826 -25.667 4.348 1 93.22 160 PRO B CA 1
ATOM 7876 C C . PRO B 1 160 ? 32.636 -24.372 4.31 1 93.22 160 PRO B C 1
ATOM 7878 O O . PRO B 1 160 ? 33.869 -24.41 4.33 1 93.22 160 PRO B O 1
ATOM 7881 N N . LEU B 1 161 ? 32.039 -23.282 4.202 1 90.86 161 LEU B N 1
ATOM 7882 C CA . LEU B 1 161 ? 32.737 -22.004 4.112 1 90.86 161 LEU B CA 1
ATOM 7883 C C . LEU B 1 161 ? 32.922 -21.387 5.494 1 90.86 161 LEU B C 1
ATOM 7885 O O . LEU B 1 161 ? 33.534 -20.325 5.628 1 90.86 161 LEU B O 1
ATOM 7889 N N . GLU B 1 162 ? 32.375 -21.971 6.578 1 85.4 162 GLU B N 1
ATOM 7890 C CA . GLU B 1 162 ? 32.498 -21.561 7.973 1 85.4 162 GLU B CA 1
ATOM 7891 C C . GLU B 1 162 ? 31.962 -20.148 8.183 1 85.4 162 GLU B C 1
ATOM 7893 O O . GLU B 1 162 ? 32.599 -19.328 8.847 1 85.4 162 GLU B O 1
ATOM 7898 N N . LYS B 1 163 ? 30.898 -19.733 7.568 1 77.41 163 LYS B N 1
ATOM 7899 C CA . LYS B 1 163 ? 30.328 -18.391 7.654 1 77.41 163 LYS B CA 1
ATOM 7900 C C . LYS B 1 163 ? 28.956 -18.419 8.32 1 77.41 163 LYS B C 1
ATOM 7902 O O . LYS B 1 163 ? 28.376 -17.368 8.602 1 77.41 163 LYS B O 1
ATOM 7907 N N . LYS B 1 164 ? 28.443 -19.609 8.643 1 74.87 164 LYS B N 1
ATOM 7908 C CA . LYS B 1 164 ? 27.144 -19.803 9.281 1 74.87 164 LYS B CA 1
ATOM 7909 C C . LYS B 1 164 ? 26.055 -19.015 8.56 1 74.87 164 LYS B C 1
ATOM 7911 O O . LYS B 1 164 ? 25.213 -18.381 9.201 1 74.87 164 LYS B O 1
ATOM 7916 N N . GLN B 1 165 ? 26.226 -19.019 7.272 1 84.34 165 GLN B N 1
ATOM 7917 C CA . GLN B 1 165 ? 25.305 -18.203 6.488 1 84.34 165 GLN B CA 1
ATOM 7918 C C . GLN B 1 165 ? 24.297 -19.073 5.744 1 84.34 165 GLN B C 1
ATOM 7920 O O . GLN B 1 165 ? 24.413 -20.3 5.736 1 84.34 165 GLN B O 1
ATOM 7925 N N . ASP B 1 166 ? 23.252 -18.483 5.258 1 92.8 166 ASP B N 1
ATOM 7926 C CA . ASP B 1 166 ? 22.216 -19.12 4.452 1 92.8 166 ASP B CA 1
ATOM 7927 C C . ASP B 1 166 ? 22.735 -19.453 3.055 1 92.8 166 ASP B C 1
ATOM 7929 O O . ASP B 1 166 ? 23.538 -18.707 2.491 1 92.8 166 ASP B O 1
ATOM 7933 N N . TYR B 1 167 ? 22.387 -20.577 2.628 1 95.78 167 TYR B N 1
ATOM 7934 C CA . TYR B 1 167 ? 22.692 -20.981 1.26 1 95.78 167 TYR B CA 1
ATOM 7935 C C . TYR B 1 167 ? 21.479 -20.801 0.355 1 95.78 167 TYR B C 1
ATOM 7937 O O . TYR B 1 167 ? 20.348 -21.082 0.76 1 95.78 167 TYR B O 1
ATOM 7945 N N . GLN B 1 168 ? 21.765 -20.33 -0.829 1 95.88 168 GLN B N 1
ATOM 7946 C CA . GLN B 1 168 ? 20.699 -20.113 -1.801 1 95.88 168 GLN B CA 1
ATOM 7947 C C . GLN B 1 168 ? 20.284 -21.423 -2.464 1 95.88 168 GLN B C 1
ATOM 7949 O O . GLN B 1 168 ? 19.157 -21.55 -2.949 1 95.88 168 GLN B O 1
ATOM 7954 N N . TYR B 1 169 ? 21.218 -22.377 -2.57 1 96.56 169 TYR B N 1
ATOM 7955 C CA . TYR B 1 169 ? 20.945 -23.666 -3.196 1 96.56 169 TYR B CA 1
ATOM 7956 C C . TYR B 1 169 ? 21.973 -24.708 -2.77 1 96.56 169 TYR B C 1
ATOM 7958 O O . TYR B 1 169 ? 23.166 -24.41 -2.677 1 96.56 169 TYR B O 1
ATOM 7966 N N . VAL B 1 170 ? 21.572 -25.893 -2.404 1 96.54 170 VAL B N 1
ATOM 7967 C CA . VAL B 1 170 ? 22.424 -27.041 -2.111 1 96.54 170 VAL B CA 1
ATOM 7968 C C . VAL B 1 170 ? 21.811 -28.306 -2.708 1 96.54 170 VAL B C 1
ATOM 7970 O O . VAL B 1 170 ? 20.631 -28.592 -2.494 1 96.54 170 VAL B O 1
ATOM 7973 N N . SER B 1 171 ? 22.601 -29.088 -3.507 1 96.4 171 SER B N 1
ATOM 7974 C CA . SER B 1 171 ? 22.062 -30.307 -4.099 1 96.4 171 SER B CA 1
ATOM 7975 C C . SER B 1 171 ? 23.157 -31.345 -4.323 1 96.4 171 SER B C 1
ATOM 7977 O O . SER B 1 171 ? 24.33 -30.995 -4.47 1 96.4 171 SER B O 1
ATOM 7979 N N . TRP B 1 172 ? 22.796 -32.556 -4.362 1 96.86 172 TRP B N 1
ATOM 7980 C CA . TRP B 1 172 ? 23.7 -33.668 -4.636 1 96.86 172 TRP B CA 1
ATOM 7981 C C . TRP B 1 172 ? 24.054 -33.729 -6.118 1 96.86 172 TRP B C 1
ATOM 7983 O O . TRP B 1 172 ? 23.237 -33.381 -6.973 1 96.86 172 TRP B O 1
ATOM 7993 N N . SER B 1 173 ? 25.326 -34.192 -6.358 1 95.99 173 SER B N 1
ATOM 7994 C CA . SER B 1 173 ? 25.646 -34.624 -7.715 1 95.99 173 SER B CA 1
ATOM 7995 C C . SER B 1 173 ? 24.856 -35.87 -8.099 1 95.99 173 SER B C 1
ATOM 7997 O O . SER B 1 173 ? 24.347 -36.582 -7.231 1 95.99 173 SER B O 1
ATOM 7999 N N . PRO B 1 174 ? 24.741 -36.12 -9.399 1 94.76 174 PRO B N 1
ATOM 8000 C CA . PRO B 1 174 ? 23.912 -37.252 -9.819 1 94.76 174 PRO B CA 1
ATOM 8001 C C . PRO B 1 174 ? 24.608 -38.597 -9.622 1 94.76 174 PRO B C 1
ATOM 8003 O O . PRO B 1 174 ? 23.981 -39.649 -9.777 1 94.76 174 PRO B O 1
ATOM 8006 N N . ILE B 1 175 ? 25.894 -38.557 -9.286 1 94.57 175 ILE B N 1
ATOM 8007 C CA . ILE B 1 175 ? 26.656 -39.761 -8.973 1 94.57 175 ILE B CA 1
ATOM 8008 C C . ILE B 1 175 ? 27.42 -39.564 -7.666 1 94.57 175 ILE B C 1
ATOM 8010 O O . ILE B 1 175 ? 28.041 -38.519 -7.455 1 94.57 175 ILE B O 1
ATOM 8014 N N . GLY B 1 176 ? 27.311 -40.558 -6.907 1 94.93 176 GLY B N 1
ATOM 8015 C CA . GLY B 1 176 ? 28.01 -40.467 -5.635 1 94.93 176 GLY B CA 1
ATOM 8016 C C . GLY B 1 176 ? 27.363 -39.496 -4.666 1 94.93 176 GLY B C 1
ATOM 8017 O O . GLY B 1 176 ? 26.141 -39.494 -4.503 1 94.93 176 GLY B O 1
ATOM 8018 N N . HIS B 1 177 ? 28.296 -38.776 -3.903 1 97.1 177 HIS B N 1
ATOM 8019 C CA . HIS B 1 177 ? 27.772 -37.877 -2.88 1 97.1 177 HIS B CA 1
ATOM 8020 C C . HIS B 1 177 ? 28.441 -36.509 -2.953 1 97.1 177 HIS B C 1
ATOM 8022 O O . HIS B 1 177 ? 28.587 -35.83 -1.935 1 97.1 177 HIS B O 1
ATOM 8028 N N . GLY B 1 178 ? 28.869 -36.112 -4.216 1 95.91 178 GLY B N 1
ATOM 8029 C CA . GLY B 1 178 ? 29.297 -34.734 -4.398 1 95.91 178 GLY B CA 1
ATOM 8030 C C . GLY B 1 178 ? 28.18 -33.729 -4.19 1 95.91 178 GLY B C 1
ATOM 8031 O O . GLY B 1 178 ? 27.004 -34.056 -4.363 1 95.91 178 GLY B O 1
ATOM 8032 N N . VAL B 1 179 ? 28.567 -32.528 -3.8 1 97.07 179 VAL B N 1
ATOM 8033 C CA . VAL B 1 179 ? 27.558 -31.52 -3.489 1 97.07 179 VAL B CA 1
ATOM 8034 C C . VAL B 1 179 ? 27.89 -30.216 -4.21 1 97.07 179 VAL B C 1
ATOM 8036 O O . VAL B 1 179 ? 29.039 -29.767 -4.196 1 97.07 179 VAL B O 1
ATOM 8039 N N . ILE B 1 180 ? 26.968 -29.671 -4.864 1 97.48 180 ILE B N 1
ATOM 8040 C CA . ILE B 1 180 ? 27.045 -28.318 -5.403 1 97.48 180 ILE B CA 1
ATOM 8041 C C . ILE B 1 180 ? 26.252 -27.363 -4.514 1 97.48 180 ILE B C 1
ATOM 8043 O O . ILE B 1 180 ? 25.191 -27.722 -3.998 1 97.48 180 ILE B O 1
ATOM 8047 N N . PHE B 1 181 ? 26.763 -26.205 -4.21 1 96.94 181 PHE B N 1
ATOM 8048 C CA . PHE B 1 181 ? 26.025 -25.236 -3.41 1 96.94 181 PHE B CA 1
ATOM 8049 C C . PHE B 1 181 ? 26.335 -23.813 -3.86 1 96.94 181 PHE B C 1
ATOM 8051 O O . PHE B 1 181 ? 27.37 -23.565 -4.481 1 96.94 181 PHE B O 1
ATOM 8058 N N . ILE B 1 182 ? 25.458 -22.935 -3.666 1 96.98 182 ILE B N 1
ATOM 8059 C CA . ILE B 1 182 ? 25.568 -21.536 -4.065 1 96.98 182 ILE B CA 1
ATOM 8060 C C . ILE B 1 182 ? 25.356 -20.636 -2.85 1 96.98 182 ILE B C 1
ATOM 8062 O O . ILE B 1 182 ? 24.372 -20.786 -2.122 1 96.98 182 ILE B O 1
ATOM 8066 N N . GLN B 1 183 ? 26.253 -19.766 -2.676 1 94.39 183 GLN B N 1
ATOM 8067 C CA . GLN B 1 183 ? 26.189 -18.759 -1.623 1 94.39 183 GLN B CA 1
ATOM 8068 C C . GLN B 1 183 ? 26.575 -17.382 -2.154 1 94.39 183 GLN B C 1
ATOM 8070 O O . GLN B 1 183 ? 27.638 -17.219 -2.758 1 94.39 183 GLN B O 1
ATOM 8075 N N . GLU B 1 184 ? 25.752 -16.408 -1.968 1 92.55 184 GLU B N 1
ATOM 8076 C CA . GLU B 1 184 ? 25.98 -15.041 -2.425 1 92.55 184 GLU B CA 1
ATOM 8077 C C . GLU B 1 184 ? 26.362 -15.009 -3.903 1 92.55 184 GLU B C 1
ATOM 8079 O O . GLU B 1 184 ? 27.365 -14.399 -4.277 1 92.55 184 GLU B O 1
ATOM 8084 N N . ASN B 1 185 ? 25.719 -15.826 -4.656 1 94.96 185 ASN B N 1
ATOM 8085 C CA . ASN B 1 185 ? 25.797 -15.883 -6.112 1 94.96 185 ASN B CA 1
ATOM 8086 C C . ASN B 1 185 ? 27.115 -16.495 -6.578 1 94.96 185 ASN B C 1
ATOM 8088 O O . ASN B 1 185 ? 27.466 -16.402 -7.756 1 94.96 185 ASN B O 1
ATOM 8092 N N . THR B 1 186 ? 27.892 -17.011 -5.628 1 96.64 186 THR B N 1
ATOM 8093 C CA . THR B 1 186 ? 29.065 -17.793 -6.002 1 96.64 186 THR B CA 1
ATOM 8094 C C . THR B 1 186 ? 28.749 -19.286 -5.983 1 96.64 186 THR B C 1
ATOM 8096 O O . THR B 1 186 ? 28.14 -19.785 -5.035 1 96.64 186 THR B O 1
ATOM 8099 N N . MET B 1 187 ? 29.192 -20.047 -6.984 1 97.36 187 MET B N 1
ATOM 8100 C CA . MET B 1 187 ? 28.926 -21.475 -7.131 1 97.36 187 MET B CA 1
ATOM 8101 C C . MET B 1 187 ? 30.14 -22.3 -6.717 1 97.36 187 MET B C 1
ATOM 8103 O O . MET B 1 187 ? 31.255 -22.044 -7.175 1 97.36 187 MET B O 1
ATOM 8107 N N . TYR B 1 188 ? 29.879 -23.276 -5.847 1 97.04 188 TYR B N 1
ATOM 8108 C CA . TYR B 1 188 ? 30.921 -24.166 -5.347 1 97.04 188 TYR B CA 1
ATOM 8109 C C . TYR B 1 188 ? 30.568 -25.624 -5.614 1 97.04 188 TYR B C 1
ATOM 8111 O O . TYR B 1 188 ? 29.397 -25.96 -5.808 1 97.04 188 TYR B O 1
ATOM 8119 N N . TYR B 1 189 ? 31.599 -26.472 -5.631 1 97.11 189 TYR B N 1
ATOM 8120 C CA . TYR B 1 189 ? 31.441 -27.919 -5.721 1 97.11 189 TYR B CA 1
ATOM 8121 C C . TYR B 1 189 ? 32.391 -28.632 -4.766 1 97.11 189 TYR B C 1
ATOM 8123 O O . TYR B 1 189 ? 33.536 -28.209 -4.588 1 97.11 189 TYR B O 1
ATOM 8131 N N . MET B 1 190 ? 31.844 -29.67 -4.099 1 96.26 190 MET B N 1
ATOM 8132 C CA . MET B 1 190 ? 32.635 -30.57 -3.264 1 96.26 190 MET B CA 1
ATOM 8133 C C . MET B 1 190 ? 32.418 -32.023 -3.673 1 96.26 190 MET B C 1
ATOM 8135 O O . MET B 1 190 ? 31.282 -32.447 -3.893 1 96.26 190 MET B O 1
ATOM 8139 N N . THR B 1 191 ? 33.502 -32.73 -3.676 1 95.21 191 THR B N 1
ATOM 8140 C CA . THR B 1 191 ? 33.363 -34.148 -3.989 1 95.21 191 THR B CA 1
ATOM 8141 C C . THR B 1 191 ? 32.867 -34.925 -2.773 1 95.21 191 THR B C 1
ATOM 8143 O O . THR B 1 191 ? 32.298 -36.009 -2.912 1 95.21 191 THR B O 1
ATOM 8146 N N . ASP B 1 192 ? 33.143 -34.374 -1.634 1 94.39 192 ASP B N 1
ATOM 8147 C CA . ASP B 1 192 ? 32.727 -34.944 -0.356 1 94.39 192 ASP B CA 1
ATOM 8148 C C . ASP B 1 192 ? 32.245 -33.856 0.6 1 94.39 192 ASP B C 1
ATOM 8150 O O . ASP B 1 192 ? 33.019 -32.983 0.997 1 94.39 192 ASP B O 1
ATOM 8154 N N . PRO B 1 193 ? 31.004 -33.999 0.957 1 93.93 193 PRO B N 1
ATOM 8155 C CA . PRO B 1 193 ? 30.461 -32.935 1.805 1 93.93 193 PRO B CA 1
ATOM 8156 C C . PRO B 1 193 ? 31.118 -32.886 3.183 1 93.93 193 PRO B C 1
ATOM 8158 O O . PRO B 1 193 ? 30.987 -31.889 3.898 1 93.93 193 PRO B O 1
ATOM 8161 N N . MET B 1 194 ? 31.889 -33.903 3.551 1 90.68 194 MET B N 1
ATOM 8162 C CA . MET B 1 194 ? 32.516 -33.981 4.867 1 90.68 194 MET B CA 1
ATOM 8163 C C . MET B 1 194 ? 33.975 -33.541 4.801 1 90.68 194 MET B C 1
ATOM 8165 O O . MET B 1 194 ? 34.628 -33.386 5.834 1 90.68 194 MET B O 1
ATOM 8169 N N . ASP B 1 195 ? 34.478 -33.261 3.659 1 92.57 195 ASP B N 1
ATOM 8170 C CA . ASP B 1 195 ? 35.873 -32.867 3.482 1 92.57 195 ASP B CA 1
ATOM 8171 C C . ASP B 1 195 ? 35.976 -31.489 2.832 1 92.57 195 ASP B C 1
ATOM 8173 O O . ASP B 1 195 ? 36 -31.376 1.605 1 92.57 195 ASP B O 1
ATOM 8177 N N . HIS B 1 196 ? 36.271 -30.55 3.564 1 90.22 196 HIS B N 1
ATOM 8178 C CA . HIS B 1 196 ? 36.288 -29.159 3.126 1 90.22 196 HIS B CA 1
ATOM 8179 C C . HIS B 1 196 ? 37.467 -28.888 2.197 1 90.22 196 HIS B C 1
ATOM 8181 O O . HIS B 1 196 ? 37.496 -27.867 1.506 1 90.22 196 HIS B O 1
ATOM 8187 N N . GLN B 1 197 ? 38.407 -29.756 2.136 1 89.91 197 GLN B N 1
ATOM 8188 C CA . GLN B 1 197 ? 39.56 -29.58 1.259 1 89.91 197 GLN B CA 1
ATOM 8189 C C . GLN B 1 197 ? 39.18 -29.808 -0.201 1 89.91 197 GLN B C 1
ATOM 8191 O O . GLN B 1 197 ? 39.924 -29.427 -1.108 1 89.91 197 GLN B O 1
ATOM 8196 N N . THR B 1 198 ? 38.004 -30.326 -0.352 1 90.87 198 THR B N 1
ATOM 8197 C CA . THR B 1 198 ? 37.603 -30.672 -1.711 1 90.87 198 THR B CA 1
ATOM 8198 C C . THR B 1 198 ? 36.8 -29.538 -2.343 1 90.87 198 THR B C 1
ATOM 8200 O O . THR B 1 198 ? 36.341 -29.655 -3.481 1 90.87 198 THR B O 1
ATOM 8203 N N . ILE B 1 199 ? 36.7 -28.4 -1.73 1 93.98 199 ILE B N 1
ATOM 8204 C CA . ILE B 1 199 ? 35.875 -27.301 -2.218 1 93.98 199 ILE B CA 1
ATOM 8205 C C . ILE B 1 199 ? 36.529 -26.669 -3.444 1 93.98 199 ILE B C 1
ATOM 8207 O O . ILE B 1 199 ? 37.724 -26.363 -3.43 1 93.98 199 ILE B O 1
ATOM 8211 N N . GLN B 1 200 ? 35.777 -26.499 -4.463 1 94.61 200 GLN B N 1
ATOM 8212 C CA . GLN B 1 200 ? 36.19 -25.812 -5.683 1 94.61 200 GLN B CA 1
ATOM 8213 C C . GLN B 1 200 ? 35.197 -24.716 -6.06 1 94.61 200 GLN B C 1
ATOM 8215 O O . GLN B 1 200 ? 33.984 -24.906 -5.951 1 94.61 200 GLN B O 1
ATOM 8220 N N . VAL B 1 201 ? 35.754 -23.584 -6.476 1 95.33 201 VAL B N 1
ATOM 8221 C CA . VAL B 1 201 ? 34.909 -22.512 -6.99 1 95.33 201 VAL B CA 1
ATOM 8222 C C . VAL B 1 201 ? 34.633 -22.737 -8.474 1 95.33 201 VAL B C 1
ATOM 8224 O O . VAL B 1 201 ? 35.563 -22.885 -9.27 1 95.33 201 VAL B O 1
ATOM 8227 N N . ILE B 1 202 ? 33.413 -22.801 -8.833 1 96.88 202 ILE B N 1
ATOM 8228 C CA . ILE B 1 202 ? 33.025 -23 -10.225 1 96.88 202 ILE B CA 1
ATOM 8229 C C . ILE B 1 202 ? 32.877 -21.647 -10.918 1 96.88 202 ILE B C 1
ATOM 8231 O O . ILE B 1 202 ? 33.381 -21.452 -12.026 1 96.88 202 ILE B O 1
ATOM 8235 N N . GLU B 1 203 ? 32.148 -20.733 -10.343 1 95.55 203 GLU B N 1
ATOM 8236 C CA . GLU B 1 203 ? 31.847 -19.4 -10.856 1 95.55 203 GLU B CA 1
ATOM 8237 C C . GLU B 1 203 ? 31.759 -18.38 -9.724 1 95.55 203 GLU B C 1
ATOM 8239 O O . GLU B 1 203 ? 30.982 -18.555 -8.783 1 95.55 203 GLU B O 1
ATOM 8244 N N . LYS B 1 204 ? 32.476 -17.299 -9.753 1 93.83 204 LYS B N 1
ATOM 8245 C CA . LYS B 1 204 ? 32.525 -16.298 -8.692 1 93.83 204 LYS B CA 1
ATOM 8246 C C . LYS B 1 204 ? 31.543 -15.161 -8.963 1 93.83 204 LYS B C 1
ATOM 8248 O O . LYS B 1 204 ? 31.386 -14.73 -10.107 1 93.83 204 LYS B O 1
ATOM 8253 N N . ASP B 1 205 ? 30.939 -14.791 -7.978 1 86.83 205 ASP B N 1
ATOM 8254 C CA . ASP B 1 205 ? 30.112 -13.589 -8.033 1 86.83 205 ASP B CA 1
ATOM 8255 C C . ASP B 1 205 ? 30.967 -12.345 -8.266 1 86.83 205 ASP B C 1
ATOM 8257 O O . ASP B 1 205 ? 31.933 -12.104 -7.54 1 86.83 205 ASP B O 1
ATOM 8261 N N . PRO B 1 206 ? 30.627 -11.456 -9.135 1 84.65 206 PRO B N 1
ATOM 8262 C CA . PRO B 1 206 ? 31.413 -10.235 -9.329 1 84.65 206 PRO B CA 1
ATOM 8263 C C . PRO B 1 206 ? 31.106 -9.164 -8.285 1 84.65 206 PRO B C 1
ATOM 8265 O O . PRO B 1 206 ? 31.819 -8.161 -8.196 1 84.65 206 PRO B O 1
ATOM 8268 N N . GLY B 1 207 ? 30.16 -9.311 -7.393 1 83.77 207 GLY B N 1
ATOM 8269 C CA . GLY B 1 207 ? 29.929 -8.43 -6.26 1 83.77 207 GLY B CA 1
ATOM 8270 C C . GLY B 1 207 ? 28.947 -7.313 -6.562 1 83.77 207 GLY B C 1
ATOM 8271 O O . GLY B 1 207 ? 28.751 -6.413 -5.743 1 83.77 207 GLY B O 1
ATOM 8272 N N . THR B 1 208 ? 28.375 -7.106 -7.764 1 76.95 208 THR B N 1
ATOM 8273 C CA . THR B 1 208 ? 27.502 -5.996 -8.129 1 76.95 208 THR B CA 1
ATOM 8274 C C . THR B 1 208 ? 26.072 -6.259 -7.668 1 76.95 208 THR B C 1
ATOM 8276 O O . THR B 1 208 ? 25.255 -5.338 -7.604 1 76.95 208 THR B O 1
ATOM 8279 N N . GLY B 1 209 ? 25.548 -7.483 -7.327 1 86.41 209 GLY B N 1
ATOM 8280 C CA . GLY B 1 209 ? 24.212 -7.908 -6.938 1 86.41 209 GLY B CA 1
ATOM 8281 C C . GLY B 1 209 ? 23.286 -8.121 -8.12 1 86.41 209 GLY B C 1
ATOM 8282 O O . GLY B 1 209 ? 22.108 -8.438 -7.943 1 86.41 209 GLY B O 1
ATOM 8283 N N . GLU B 1 210 ? 23.746 -8.078 -9.316 1 94.31 210 GLU B N 1
ATOM 8284 C CA . GLU B 1 210 ? 22.919 -8.155 -10.516 1 94.31 210 GLU B CA 1
ATOM 8285 C C . GLU B 1 210 ? 23.181 -9.447 -11.285 1 94.31 210 GLU B C 1
ATOM 8287 O O . GLU B 1 210 ? 22.527 -9.719 -12.294 1 94.31 210 GLU B O 1
ATOM 8292 N N . ILE B 1 211 ? 24.158 -10.255 -10.786 1 96.98 211 ILE B N 1
ATOM 8293 C CA . ILE B 1 211 ? 24.559 -11.462 -11.501 1 96.98 211 ILE B CA 1
ATOM 8294 C C . ILE B 1 211 ? 24.171 -12.696 -10.688 1 96.98 211 ILE B C 1
ATOM 8296 O O . ILE B 1 211 ? 24.422 -12.756 -9.482 1 96.98 211 ILE B O 1
ATOM 8300 N N . PHE B 1 212 ? 23.562 -13.702 -11.313 1 96.98 212 PHE B N 1
ATOM 8301 C CA . PHE B 1 212 ? 23.129 -14.946 -10.688 1 96.98 212 PHE B CA 1
ATOM 8302 C C . PHE B 1 212 ? 23.804 -16.145 -11.344 1 96.98 212 PHE B C 1
ATOM 8304 O O . PHE B 1 212 ? 23.579 -16.422 -12.524 1 96.98 212 PHE B O 1
ATOM 8311 N N . ASN B 1 213 ? 24.582 -16.824 -10.594 1 97.91 213 ASN B N 1
ATOM 8312 C CA . ASN B 1 213 ? 25.302 -17.982 -11.113 1 97.91 213 ASN B CA 1
ATOM 8313 C C . ASN B 1 213 ? 24.647 -19.29 -10.679 1 97.91 213 ASN B C 1
ATOM 8315 O O . ASN B 1 213 ? 24.583 -19.591 -9.486 1 97.91 213 ASN B O 1
ATOM 8319 N N . GLY B 1 214 ? 24.166 -20.055 -11.61 1 97.91 214 GLY B N 1
ATOM 8320 C CA . GLY B 1 214 ? 23.614 -21.369 -11.321 1 97.91 214 GLY B CA 1
ATOM 8321 C C . GLY B 1 214 ? 22.226 -21.312 -10.712 1 97.91 214 GLY B C 1
ATOM 8322 O O . GLY B 1 214 ? 21.611 -22.35 -10.458 1 97.91 214 GLY B O 1
ATOM 8323 N N . ILE B 1 215 ? 21.77 -20.197 -10.388 1 97.19 215 ILE B N 1
ATOM 8324 C CA . ILE B 1 215 ? 20.398 -19.958 -9.952 1 97.19 215 ILE B CA 1
ATOM 8325 C C . ILE B 1 215 ? 19.745 -18.914 -10.855 1 97.19 215 ILE B C 1
ATOM 8327 O O . ILE B 1 215 ? 20.409 -17.987 -11.324 1 97.19 215 ILE B O 1
ATOM 8331 N N . PRO B 1 216 ? 18.484 -19.062 -11.108 1 97.03 216 PRO B N 1
ATOM 8332 C CA . PRO B 1 216 ? 17.828 -18.12 -12.018 1 97.03 216 PRO B CA 1
ATOM 8333 C C . PRO B 1 216 ? 17.482 -16.794 -11.346 1 97.03 216 PRO B C 1
ATOM 8335 O O . PRO B 1 216 ? 17.313 -16.742 -10.125 1 97.03 216 PRO B O 1
ATOM 8338 N N . ASP B 1 217 ? 17.525 -15.731 -12.153 1 96.74 217 ASP B N 1
ATOM 8339 C CA . ASP B 1 217 ? 16.87 -14.509 -11.697 1 96.74 217 ASP B CA 1
ATOM 8340 C C . ASP B 1 217 ? 15.356 -14.696 -11.614 1 96.74 217 ASP B C 1
ATOM 8342 O O . ASP B 1 217 ? 14.856 -15.815 -11.742 1 96.74 217 ASP B O 1
ATOM 8346 N N . TRP B 1 218 ? 14.643 -13.647 -11.336 1 96.6 218 TRP B N 1
ATOM 8347 C CA . TRP B 1 218 ? 13.216 -13.782 -11.066 1 96.6 218 TRP B CA 1
ATOM 8348 C C . TRP B 1 218 ? 12.473 -14.281 -12.3 1 96.6 218 TRP B C 1
ATOM 8350 O O . TRP B 1 218 ? 11.681 -15.223 -12.217 1 96.6 218 TRP B O 1
ATOM 8360 N N . VAL B 1 219 ? 12.65 -13.67 -13.475 1 97.5 219 VAL B N 1
ATOM 8361 C CA . VAL B 1 219 ? 11.805 -13.958 -14.63 1 97.5 219 VAL B CA 1
ATOM 8362 C C . VAL B 1 219 ? 12.095 -15.366 -15.144 1 97.5 219 VAL B C 1
ATOM 8364 O O . VAL B 1 219 ? 11.191 -16.059 -15.617 1 97.5 219 VAL B O 1
ATOM 8367 N N . TYR B 1 220 ? 13.359 -15.808 -15.101 1 97.72 220 TYR B N 1
ATOM 8368 C CA . TYR B 1 220 ? 13.663 -17.167 -15.533 1 97.72 220 TYR B CA 1
ATOM 8369 C C . TYR B 1 220 ? 13.095 -18.19 -14.556 1 97.72 220 TYR B C 1
ATOM 8371 O O . TYR B 1 220 ? 12.648 -19.265 -14.964 1 97.72 220 TYR B O 1
ATOM 8379 N N . GLU B 1 221 ? 13.16 -17.871 -13.331 1 96.88 221 GLU B N 1
ATOM 8380 C CA . GLU B 1 221 ? 12.569 -18.775 -12.349 1 96.88 221 GLU B CA 1
ATOM 8381 C C . GLU B 1 221 ? 11.054 -18.857 -12.517 1 96.88 221 GLU B C 1
ATOM 8383 O O . GLU B 1 221 ? 10.473 -19.94 -12.427 1 96.88 221 GLU B O 1
ATOM 8388 N N . GLU B 1 222 ? 10.464 -17.768 -12.758 1 96.17 222 GLU B N 1
ATOM 8389 C CA . GLU B 1 222 ? 9.008 -17.654 -12.759 1 96.17 222 GLU B CA 1
ATOM 8390 C C . GLU B 1 222 ? 8.415 -18.166 -14.069 1 96.17 222 GLU B C 1
ATOM 8392 O O . GLU B 1 222 ? 7.418 -18.891 -14.063 1 96.17 222 GLU B O 1
ATOM 8397 N N . GLU B 1 223 ? 9.055 -17.825 -15.18 1 96.72 223 GLU B N 1
ATOM 8398 C CA . GLU B 1 223 ? 8.358 -17.969 -16.454 1 96.72 223 GLU B CA 1
ATOM 8399 C C . GLU B 1 223 ? 9.009 -19.043 -17.321 1 96.72 223 GLU B C 1
ATOM 8401 O O . GLU B 1 223 ? 8.372 -19.589 -18.224 1 96.72 223 GLU B O 1
ATOM 8406 N N . ILE B 1 224 ? 10.272 -19.382 -17.045 1 97.37 224 ILE B N 1
ATOM 8407 C CA . ILE B 1 224 ? 10.959 -20.159 -18.071 1 97.37 224 ILE B CA 1
ATOM 8408 C C . ILE B 1 224 ? 11.391 -21.506 -17.495 1 97.37 224 ILE B C 1
ATOM 8410 O O . ILE B 1 224 ? 10.93 -22.557 -17.947 1 97.37 224 ILE B O 1
ATOM 8414 N N . ILE B 1 225 ? 12.147 -21.418 -16.387 1 96.73 225 ILE B N 1
ATOM 8415 C CA . ILE B 1 225 ? 12.736 -22.648 -15.868 1 96.73 225 ILE B CA 1
ATOM 8416 C C . ILE B 1 225 ? 11.833 -23.236 -14.786 1 96.73 225 ILE B C 1
ATOM 8418 O O . ILE B 1 225 ? 11.826 -24.45 -14.567 1 96.73 225 ILE B O 1
ATOM 8422 N N . SER B 1 226 ? 11.082 -22.399 -14.049 1 95.64 226 SER B N 1
ATOM 8423 C CA . SER B 1 226 ? 10.172 -22.811 -12.986 1 95.64 226 SER B CA 1
ATOM 8424 C C . SER B 1 226 ? 10.879 -23.693 -11.963 1 95.64 226 SER B C 1
ATOM 8426 O O . SER B 1 226 ? 10.339 -24.718 -11.54 1 95.64 226 SER B O 1
ATOM 8428 N N . LYS B 1 227 ? 12.079 -23.355 -11.655 1 96 227 LYS B N 1
ATOM 8429 C CA . LYS B 1 227 ? 12.9 -24.038 -10.66 1 96 227 LYS B CA 1
ATOM 8430 C C . LYS B 1 227 ? 13.77 -23.048 -9.891 1 96 227 LYS B C 1
ATOM 8432 O O . LYS B 1 227 ? 13.914 -21.894 -10.299 1 96 227 LYS B O 1
ATOM 8437 N N . ASP B 1 228 ? 14.366 -23.566 -8.846 1 96.52 228 ASP B N 1
ATOM 8438 C CA . ASP B 1 228 ? 15.19 -22.71 -7.998 1 96.52 228 ASP B CA 1
ATOM 8439 C C . ASP B 1 228 ? 16.659 -22.78 -8.409 1 96.52 228 ASP B C 1
ATOM 8441 O O . ASP B 1 228 ? 17.529 -22.251 -7.714 1 96.52 228 ASP B O 1
ATOM 8445 N N . ASN B 1 229 ? 16.924 -23.489 -9.496 1 97.52 229 ASN B N 1
ATOM 8446 C CA . ASN B 1 229 ? 18.292 -23.609 -9.988 1 97.52 229 ASN B CA 1
ATOM 8447 C C . ASN B 1 229 ? 18.338 -23.657 -11.512 1 97.52 229 ASN B C 1
ATOM 8449 O O . ASN B 1 229 ? 17.326 -23.933 -12.16 1 97.52 229 ASN B O 1
ATOM 8453 N N . ALA B 1 230 ? 19.427 -23.311 -12.033 1 98.27 230 ALA B N 1
ATOM 8454 C CA . ALA B 1 230 ? 19.742 -23.421 -13.455 1 98.27 230 ALA B CA 1
ATOM 8455 C C . ALA B 1 230 ? 20.995 -24.263 -13.675 1 98.27 230 ALA B C 1
ATOM 8457 O O . ALA B 1 230 ? 21.966 -23.797 -14.278 1 98.27 230 ALA B O 1
ATOM 8458 N N . LEU B 1 231 ? 20.92 -25.491 -13.165 1 98.35 231 LEU B N 1
ATOM 8459 C CA . LEU B 1 231 ? 22.004 -26.466 -13.215 1 98.35 231 LEU B CA 1
ATOM 8460 C C . LEU B 1 231 ? 21.548 -27.751 -13.898 1 98.35 231 LEU B C 1
ATOM 8462 O O . LEU B 1 231 ? 20.468 -28.267 -13.603 1 98.35 231 LEU B O 1
ATOM 8466 N N . TRP B 1 232 ? 22.424 -28.28 -14.812 1 98.26 232 TRP B N 1
ATOM 8467 C CA . TRP B 1 232 ? 22.136 -29.532 -15.504 1 98.26 232 TRP B CA 1
ATOM 8468 C C . TRP B 1 232 ? 23.379 -30.412 -15.576 1 98.26 232 TRP B C 1
ATOM 8470 O O . TRP B 1 232 ? 24.301 -30.134 -16.347 1 98.26 232 TRP B O 1
ATOM 8480 N N . TRP B 1 233 ? 23.395 -31.52 -14.838 1 97.79 233 TRP B N 1
ATOM 8481 C CA . TRP B 1 233 ? 24.532 -32.432 -14.769 1 97.79 233 TRP B CA 1
ATOM 8482 C C . TRP B 1 233 ? 24.573 -33.344 -15.991 1 97.79 233 TRP B C 1
ATOM 8484 O O . TRP B 1 233 ? 23.532 -33.802 -16.466 1 97.79 233 TRP B O 1
ATOM 8494 N N . SER B 1 234 ? 25.797 -33.575 -16.473 1 97.08 234 SER B N 1
ATOM 8495 C CA . SER B 1 234 ? 25.942 -34.629 -17.471 1 97.08 234 SER B CA 1
ATOM 8496 C C . SER B 1 234 ? 25.614 -35.997 -16.881 1 97.08 234 SER B C 1
ATOM 8498 O O . SER B 1 234 ? 25.676 -36.185 -15.664 1 97.08 234 SER B O 1
ATOM 8500 N N . PRO B 1 235 ? 25.265 -36.97 -17.699 1 93.53 235 PRO B N 1
ATOM 8501 C CA . PRO B 1 235 ? 24.865 -38.29 -17.206 1 93.53 235 PRO B CA 1
ATOM 8502 C C . PRO B 1 235 ? 25.931 -38.94 -16.327 1 93.53 235 PRO B C 1
ATOM 8504 O O . PRO B 1 235 ? 25.602 -39.675 -15.393 1 93.53 235 PRO B O 1
ATOM 8507 N N . GLU B 1 236 ? 27.212 -38.65 -16.56 1 94.28 236 GLU B N 1
ATOM 8508 C CA . GLU B 1 236 ? 28.287 -39.27 -15.792 1 94.28 236 GLU B CA 1
ATOM 8509 C C . GLU B 1 236 ? 28.684 -38.404 -14.599 1 94.28 236 GLU B C 1
ATOM 8511 O O . GLU B 1 236 ? 29.575 -38.769 -13.83 1 94.28 236 GLU B O 1
ATOM 8516 N N . GLY B 1 237 ? 28.121 -37.271 -14.46 1 95.43 237 GLY B N 1
ATOM 8517 C CA . GLY B 1 237 ? 28.311 -36.419 -13.297 1 95.43 237 GLY B CA 1
ATOM 8518 C C . GLY B 1 237 ? 29.641 -35.69 -13.301 1 95.43 237 GLY B C 1
ATOM 8519 O O . GLY B 1 237 ? 30.026 -35.084 -12.299 1 95.43 237 GLY B O 1
ATOM 8520 N N . ASN B 1 238 ? 30.369 -35.737 -14.402 1 96.11 238 ASN B N 1
ATOM 8521 C CA . ASN B 1 238 ? 31.693 -35.125 -14.428 1 96.11 238 ASN B CA 1
ATOM 8522 C C . ASN B 1 238 ? 31.679 -33.789 -15.166 1 96.11 238 ASN B C 1
ATOM 8524 O O . ASN B 1 238 ? 32.707 -33.117 -15.262 1 96.11 238 ASN B O 1
ATOM 8528 N N . LYS B 1 239 ? 30.57 -33.389 -15.757 1 97.78 239 LYS B N 1
ATOM 8529 C CA . LYS B 1 239 ? 30.369 -32.083 -16.377 1 97.78 239 LYS B CA 1
ATOM 8530 C C . LYS B 1 239 ? 29.079 -31.433 -15.883 1 97.78 239 LYS B C 1
ATOM 8532 O O . LYS B 1 239 ? 28.109 -32.126 -15.569 1 97.78 239 LYS B O 1
ATOM 8537 N N . LEU B 1 240 ? 29.079 -30.154 -15.746 1 98.12 240 LEU B N 1
ATOM 8538 C CA . LEU B 1 240 ? 27.927 -29.385 -15.287 1 98.12 240 LEU B CA 1
ATOM 8539 C C . LEU B 1 240 ? 27.645 -28.216 -16.224 1 98.12 240 LEU B C 1
ATOM 8541 O O . LEU B 1 240 ? 28.499 -27.347 -16.413 1 98.12 240 LEU B O 1
ATOM 8545 N N . LEU B 1 241 ? 26.529 -28.24 -16.909 1 98.65 241 LEU B N 1
ATOM 8546 C CA . LEU B 1 241 ? 26.036 -27.074 -17.634 1 98.65 241 LEU B CA 1
ATOM 8547 C C . LEU B 1 241 ? 25.245 -26.154 -16.711 1 98.65 241 LEU B C 1
ATOM 8549 O O . LEU B 1 241 ? 24.439 -26.621 -15.903 1 98.65 241 LEU B O 1
ATOM 8553 N N . TYR B 1 242 ? 25.527 -24.845 -16.684 1 98.59 242 TYR B N 1
ATOM 8554 C CA . TYR B 1 242 ? 24.827 -23.92 -15.799 1 98.59 242 TYR B CA 1
ATOM 8555 C C . TYR B 1 242 ? 24.594 -22.579 -16.485 1 98.59 242 TYR B C 1
ATOM 8557 O O . TYR B 1 242 ? 25.275 -22.247 -17.458 1 98.59 242 TYR B O 1
ATOM 8565 N N . GLY B 1 243 ? 23.572 -21.886 -16.047 1 98.36 243 GLY B N 1
ATOM 8566 C CA . GLY B 1 243 ? 23.269 -20.557 -16.552 1 98.36 243 GLY B CA 1
ATOM 8567 C C . GLY B 1 243 ? 23.806 -19.446 -15.669 1 98.36 243 GLY B C 1
ATOM 8568 O O . GLY B 1 243 ? 23.817 -19.572 -14.443 1 98.36 243 GLY B O 1
ATOM 8569 N N . VAL B 1 244 ? 24.266 -18.39 -16.279 1 97.99 244 VAL B N 1
ATOM 8570 C CA . VAL B 1 244 ? 24.628 -17.14 -15.619 1 97.99 244 VAL B CA 1
ATOM 8571 C C . VAL B 1 244 ? 23.715 -16.017 -16.102 1 97.99 244 VAL B C 1
ATOM 8573 O O . VAL B 1 244 ? 23.679 -15.707 -17.296 1 97.99 244 VAL B O 1
ATOM 8576 N N . PHE B 1 245 ? 23.024 -15.414 -15.211 1 97.97 245 PHE B N 1
ATOM 8577 C CA . PHE B 1 245 ? 22.048 -14.394 -15.576 1 97.97 245 PHE B CA 1
ATOM 8578 C C . PHE B 1 245 ? 22.528 -13.01 -15.158 1 97.97 245 PHE B C 1
ATOM 8580 O O . PHE B 1 245 ? 23.093 -12.844 -14.075 1 97.97 245 PHE B O 1
ATOM 8587 N N . ASN B 1 246 ? 22.379 -12.061 -15.984 1 97.69 246 ASN B N 1
ATOM 8588 C CA . ASN B 1 246 ? 22.788 -10.676 -15.779 1 97.69 246 ASN B CA 1
ATOM 8589 C C . ASN B 1 246 ? 21.597 -9.724 -15.845 1 97.69 246 ASN B C 1
ATOM 8591 O O . ASN B 1 246 ? 21.055 -9.474 -16.923 1 97.69 246 ASN B O 1
ATOM 8595 N N . ASP B 1 247 ? 21.247 -9.121 -14.745 1 97.61 247 ASP B N 1
ATOM 8596 C CA . ASP B 1 247 ? 20.087 -8.24 -14.648 1 97.61 247 ASP B CA 1
ATOM 8597 C C . ASP B 1 247 ? 20.508 -6.773 -14.681 1 97.61 247 ASP B C 1
ATOM 8599 O O . ASP B 1 247 ? 19.714 -5.886 -14.362 1 97.61 247 ASP B O 1
ATOM 8603 N N . SER B 1 248 ? 21.716 -6.452 -15.074 1 96.6 248 SER B N 1
ATOM 8604 C CA . SER B 1 248 ? 22.248 -5.096 -14.999 1 96.6 248 SER B CA 1
ATOM 8605 C C . SER B 1 248 ? 21.428 -4.132 -15.849 1 96.6 248 SER B C 1
ATOM 8607 O O . SER B 1 248 ? 21.398 -2.929 -15.58 1 96.6 248 SER B O 1
ATOM 8609 N N . ARG B 1 249 ? 20.716 -4.635 -16.875 1 96.81 249 ARG B N 1
ATOM 8610 C CA . ARG B 1 249 ? 19.938 -3.766 -17.753 1 96.81 249 ARG B CA 1
ATOM 8611 C C . ARG B 1 249 ? 18.451 -3.851 -17.43 1 96.81 249 ARG B C 1
ATOM 8613 O O . ARG B 1 249 ? 17.63 -3.203 -18.082 1 96.81 249 ARG B O 1
ATOM 8620 N N . VAL B 1 250 ? 18.044 -4.698 -16.499 1 97.72 250 VAL B N 1
ATOM 8621 C CA . VAL B 1 250 ? 16.648 -4.83 -16.095 1 97.72 250 VAL B CA 1
ATOM 8622 C C . VAL B 1 250 ? 16.314 -3.779 -15.039 1 97.72 250 VAL B C 1
ATOM 8624 O O . VAL B 1 250 ? 16.989 -3.685 -14.011 1 97.72 250 VAL B O 1
ATOM 8627 N N . ARG B 1 251 ? 15.323 -3.018 -15.305 1 95.73 251 ARG B N 1
ATOM 8628 C CA . ARG B 1 251 ? 14.911 -1.994 -14.35 1 95.73 251 ARG B CA 1
ATOM 8629 C C . ARG B 1 251 ? 14.337 -2.623 -13.085 1 95.73 251 ARG B C 1
ATOM 8631 O O . ARG B 1 251 ? 13.525 -3.548 -13.159 1 95.73 251 ARG B O 1
ATOM 8638 N N . PRO B 1 252 ? 14.759 -2.201 -11.938 1 94.6 252 PRO B N 1
ATOM 8639 C CA . PRO B 1 252 ? 14.214 -2.749 -10.694 1 94.6 252 PRO B CA 1
ATOM 8640 C C . PRO B 1 252 ? 12.83 -2.197 -10.362 1 94.6 252 PRO B C 1
ATOM 8642 O O . PRO B 1 252 ? 12.523 -1.049 -10.695 1 94.6 252 PRO B O 1
ATOM 8645 N N . TYR B 1 253 ? 11.968 -2.971 -9.874 1 94.77 253 TYR B N 1
ATOM 8646 C CA . TYR B 1 253 ? 10.716 -2.588 -9.229 1 94.77 253 TYR B CA 1
ATOM 8647 C C . TYR B 1 253 ? 10.842 -2.655 -7.712 1 94.77 253 TYR B C 1
ATOM 8649 O O . TYR B 1 253 ? 11.389 -3.618 -7.17 1 94.77 253 TYR B O 1
ATOM 8657 N N . TYR B 1 254 ? 10.389 -1.619 -7.032 1 93.31 254 TYR B N 1
ATOM 8658 C CA . TYR B 1 254 ? 10.487 -1.536 -5.579 1 93.31 254 TYR B CA 1
ATOM 8659 C C . TYR B 1 254 ? 9.108 -1.598 -4.934 1 93.31 254 TYR B C 1
ATOM 8661 O O . TYR B 1 254 ? 8.149 -1.017 -5.449 1 93.31 254 TYR B O 1
ATOM 8669 N N . TYR B 1 255 ? 8.901 -2.347 -3.902 1 93.18 255 TYR B N 1
ATOM 8670 C CA . TYR B 1 255 ? 7.677 -2.352 -3.11 1 93.18 255 TYR B CA 1
ATOM 8671 C C . TYR B 1 255 ? 7.99 -2.479 -1.624 1 93.18 255 TYR B C 1
ATOM 8673 O O . TYR B 1 255 ? 9.015 -3.05 -1.245 1 93.18 255 TYR B O 1
ATOM 8681 N N . PRO B 1 256 ? 7.167 -1.941 -0.809 1 93.46 256 PRO B N 1
ATOM 8682 C CA . PRO B 1 256 ? 7.444 -1.976 0.629 1 93.46 256 PRO B CA 1
ATOM 8683 C C . PRO B 1 256 ? 7.181 -3.347 1.247 1 93.46 256 PRO B C 1
ATOM 8685 O O . PRO B 1 256 ? 6.242 -4.039 0.846 1 93.46 256 PRO B O 1
ATOM 8688 N N . TYR B 1 257 ? 7.999 -3.732 2.084 1 94.98 257 TYR B N 1
ATOM 8689 C CA . TYR B 1 257 ? 7.79 -4.82 3.032 1 94.98 257 TYR B CA 1
ATOM 8690 C C . TYR B 1 257 ? 7.839 -4.31 4.467 1 94.98 257 TYR B C 1
ATOM 8692 O O . TYR B 1 257 ? 8.905 -3.936 4.964 1 94.98 257 TYR B O 1
ATOM 8700 N N . TYR B 1 258 ? 6.72 -4.305 5.114 1 96.09 258 TYR B N 1
ATOM 8701 C CA . TYR B 1 258 ? 6.599 -3.656 6.415 1 96.09 258 TYR B CA 1
ATOM 8702 C C . TYR B 1 258 ? 7.151 -4.546 7.522 1 96.09 258 TYR B C 1
ATOM 8704 O O . TYR B 1 258 ? 7.615 -4.05 8.552 1 96.09 258 TYR B O 1
ATOM 8712 N N . GLY B 1 259 ? 7.158 -5.857 7.349 1 93.42 259 GLY B N 1
ATOM 8713 C CA . GLY B 1 259 ? 7.821 -6.782 8.254 1 93.42 259 GLY B CA 1
ATOM 8714 C C . GLY B 1 259 ? 7.151 -6.87 9.613 1 93.42 259 GLY B C 1
ATOM 8715 O O . GLY B 1 259 ? 5.922 -6.848 9.707 1 93.42 259 GLY B O 1
ATOM 8716 N N . GLU B 1 260 ? 7.936 -6.957 10.636 1 92.41 260 GLU B N 1
ATOM 8717 C CA . GLU B 1 260 ? 7.438 -7.1 12.001 1 92.41 260 GLU B CA 1
ATOM 8718 C C . GLU B 1 260 ? 7.017 -5.752 12.579 1 92.41 260 GLU B C 1
ATOM 8720 O O . GLU B 1 260 ? 7.574 -4.714 12.217 1 92.41 260 GLU B O 1
ATOM 8725 N N . GLU B 1 261 ? 6.154 -5.821 13.489 1 91 261 GLU B N 1
ATOM 8726 C CA . GLU B 1 261 ? 5.655 -4.621 14.154 1 91 261 GLU B CA 1
ATOM 8727 C C . GLU B 1 261 ? 6.786 -3.859 14.839 1 91 261 GLU B C 1
ATOM 8729 O O . GLU B 1 261 ? 6.745 -2.63 14.933 1 91 261 GLU B O 1
ATOM 8734 N N . SER B 1 262 ? 7.793 -4.584 15.235 1 90.36 262 SER B N 1
ATOM 8735 C CA . SER B 1 262 ? 8.888 -3.985 15.991 1 90.36 262 SER B CA 1
ATOM 8736 C C . SER B 1 262 ? 9.826 -3.202 15.078 1 90.36 262 SER B C 1
ATOM 8738 O O . SER B 1 262 ? 10.668 -2.437 15.554 1 90.36 262 SER B O 1
ATOM 8740 N N . SER B 1 263 ? 9.684 -3.394 13.776 1 90.47 263 SER B N 1
ATOM 8741 C CA . SER B 1 263 ? 10.524 -2.666 12.831 1 90.47 263 SER B CA 1
ATOM 8742 C C . SER B 1 263 ? 9.991 -1.258 12.588 1 90.47 263 SER B C 1
ATOM 8744 O O . SER B 1 263 ? 8.933 -1.086 11.98 1 90.47 263 SER B O 1
ATOM 8746 N N . ALA B 1 264 ? 10.737 -0.281 12.927 1 94.21 264 ALA B N 1
ATOM 8747 C CA . ALA B 1 264 ? 10.292 1.103 12.788 1 94.21 264 ALA B CA 1
ATOM 8748 C C . ALA B 1 264 ? 10.25 1.521 11.321 1 94.21 264 ALA B C 1
ATOM 8750 O O . ALA B 1 264 ? 9.427 2.351 10.929 1 94.21 264 ALA B O 1
ATOM 8751 N N . TYR B 1 265 ? 11.133 1.141 10.361 1 94.1 265 TYR B N 1
ATOM 8752 C CA . TYR B 1 265 ? 11.225 1.644 8.995 1 94.1 265 TYR B CA 1
ATOM 8753 C C . TYR B 1 265 ? 10.798 0.58 7.992 1 94.1 265 TYR B C 1
ATOM 8755 O O . TYR B 1 265 ? 10.583 0.878 6.814 1 94.1 265 TYR B O 1
ATOM 8763 N N . GLY B 1 266 ? 10.497 -0.683 8.305 1 90.1 266 GLY B N 1
ATOM 8764 C CA . GLY B 1 266 ? 10.317 -1.72 7.301 1 90.1 266 GLY B CA 1
ATOM 8765 C C . GLY B 1 266 ? 11.488 -1.832 6.343 1 90.1 266 GLY B C 1
ATOM 8766 O O . GLY B 1 266 ? 12.604 -1.422 6.668 1 90.1 266 GLY B O 1
ATOM 8767 N N . THR B 1 267 ? 11.268 -2.445 5.184 1 90.91 267 THR B N 1
ATOM 8768 C CA . THR B 1 267 ? 12.295 -2.594 4.159 1 90.91 267 THR B CA 1
ATOM 8769 C C . THR B 1 267 ? 11.714 -2.347 2.77 1 90.91 267 THR B C 1
ATOM 8771 O O . THR B 1 267 ? 10.503 -2.463 2.569 1 90.91 267 THR B O 1
ATOM 8774 N N . ASN B 1 268 ? 12.503 -1.831 1.92 1 90.8 268 ASN B N 1
ATOM 8775 C CA . ASN B 1 268 ? 12.165 -1.7 0.506 1 90.8 268 ASN B CA 1
ATOM 8776 C C . ASN B 1 268 ? 12.703 -2.871 -0.31 1 90.8 268 ASN B C 1
ATOM 8778 O O . ASN B 1 268 ? 13.913 -2.991 -0.508 1 90.8 268 ASN B O 1
ATOM 8782 N N . MET B 1 269 ? 11.782 -3.647 -0.764 1 92.4 269 MET B N 1
ATOM 8783 C CA . MET B 1 269 ? 12.178 -4.815 -1.546 1 92.4 269 MET B CA 1
ATOM 8784 C C . MET B 1 269 ? 12.447 -4.432 -2.997 1 92.4 269 MET B C 1
ATOM 8786 O O . MET B 1 269 ? 11.742 -3.595 -3.564 1 92.4 269 MET B O 1
ATOM 8790 N N . LYS B 1 270 ? 13.513 -4.967 -3.503 1 92.02 270 LYS B N 1
ATOM 8791 C CA . LYS B 1 270 ? 13.914 -4.733 -4.888 1 92.02 270 LYS B CA 1
ATOM 8792 C C . LYS B 1 270 ? 13.841 -6.019 -5.706 1 92.02 270 LYS B C 1
ATOM 8794 O O . LYS B 1 270 ? 14.343 -7.062 -5.28 1 92.02 270 LYS B O 1
ATOM 8799 N N . ILE B 1 271 ? 13.19 -5.991 -6.795 1 93.68 271 ILE B N 1
ATOM 8800 C CA . ILE B 1 271 ? 13.11 -7.117 -7.719 1 93.68 271 ILE B CA 1
ATOM 8801 C C . ILE B 1 271 ? 13.394 -6.639 -9.141 1 93.68 271 ILE B C 1
ATOM 8803 O O . ILE B 1 271 ? 12.801 -5.662 -9.605 1 93.68 271 ILE B O 1
ATOM 8807 N N . TYR B 1 272 ? 14.437 -7.205 -9.765 1 96.27 272 TYR B N 1
ATOM 8808 C CA . TYR B 1 272 ? 14.603 -6.939 -11.189 1 96.27 272 TYR B CA 1
ATOM 8809 C C . TYR B 1 272 ? 13.48 -7.576 -11.998 1 96.27 272 TYR B C 1
ATOM 8811 O O . TYR B 1 272 ? 13.406 -8.802 -12.112 1 96.27 272 TYR B O 1
ATOM 8819 N N . TYR B 1 273 ? 12.565 -6.81 -12.416 1 97.23 273 TYR B N 1
ATOM 8820 C CA . TYR B 1 273 ? 11.304 -7.245 -13.006 1 97.23 273 TYR B CA 1
ATOM 8821 C C . TYR B 1 273 ? 11.137 -6.683 -14.412 1 97.23 273 TYR B C 1
ATOM 8823 O O . TYR B 1 273 ? 10.661 -5.559 -14.586 1 97.23 273 TYR B O 1
ATOM 8831 N N . PRO B 1 274 ? 11.51 -7.428 -15.469 1 98.18 274 PRO B N 1
ATOM 8832 C CA . PRO B 1 274 ? 11.354 -6.898 -16.825 1 98.18 274 PRO B CA 1
ATOM 8833 C C . PRO B 1 274 ? 9.89 -6.762 -17.24 1 98.18 274 PRO B C 1
ATOM 8835 O O . PRO B 1 274 ? 9.125 -7.724 -17.14 1 98.18 274 PRO B O 1
ATOM 8838 N N . LYS B 1 275 ? 9.466 -5.628 -17.653 1 98.14 275 LYS B N 1
ATOM 8839 C CA . LYS B 1 275 ? 8.121 -5.355 -18.152 1 98.14 275 LYS B CA 1
ATOM 8840 C C . LYS B 1 275 ? 8.117 -5.208 -19.671 1 98.14 275 LYS B C 1
ATOM 8842 O O . LYS B 1 275 ? 9.174 -5.06 -20.288 1 98.14 275 LYS B O 1
ATOM 8847 N N . PRO B 1 276 ? 6.953 -5.325 -20.339 1 98.05 276 PRO B N 1
ATOM 8848 C CA . PRO B 1 276 ? 6.902 -5.269 -21.801 1 98.05 276 PRO B CA 1
ATOM 8849 C C . PRO B 1 276 ? 7.513 -3.988 -22.364 1 98.05 276 PRO B C 1
ATOM 8851 O O . PRO B 1 276 ? 7.232 -2.895 -21.866 1 98.05 276 PRO B O 1
ATOM 8854 N N . GLY B 1 277 ? 8.327 -4.143 -23.322 1 96.85 277 GLY B N 1
ATOM 8855 C CA . GLY B 1 277 ? 8.951 -2.995 -23.961 1 96.85 277 GLY B CA 1
ATOM 8856 C C . GLY B 1 277 ? 10.271 -2.603 -23.325 1 96.85 277 GLY B C 1
ATOM 8857 O O . GLY B 1 277 ? 11.02 -1.798 -23.882 1 96.85 277 GLY B O 1
ATOM 8858 N N . TYR B 1 278 ? 10.66 -3.152 -22.18 1 97.56 278 TYR B N 1
ATOM 8859 C CA . TYR B 1 278 ? 11.907 -2.872 -21.478 1 97.56 278 TYR B CA 1
ATOM 8860 C C . TYR B 1 278 ? 12.884 -4.033 -21.616 1 97.56 278 TYR B C 1
ATOM 8862 O O . TYR B 1 278 ? 12.497 -5.133 -22.019 1 97.56 278 TYR B O 1
ATOM 8870 N N . PRO B 1 279 ? 14.128 -3.891 -21.277 1 97.49 279 PRO B N 1
ATOM 8871 C CA . PRO B 1 279 ? 15.133 -4.94 -21.458 1 97.49 279 PRO B CA 1
ATOM 8872 C C . PRO B 1 279 ? 14.902 -6.143 -20.546 1 97.49 279 PRO B C 1
ATOM 8874 O O . PRO B 1 279 ? 14.535 -5.976 -19.38 1 97.49 279 PRO B O 1
ATOM 8877 N N . ASN B 1 280 ? 15.099 -7.338 -21.11 1 98.09 280 ASN B N 1
ATOM 8878 C CA . ASN B 1 280 ? 15.145 -8.583 -20.351 1 98.09 280 ASN B CA 1
ATOM 8879 C C . ASN B 1 280 ? 16.551 -8.873 -19.834 1 98.09 280 ASN B C 1
ATOM 8881 O O . ASN B 1 280 ? 17.52 -8.251 -20.275 1 98.09 280 ASN B O 1
ATOM 8885 N N . PRO B 1 281 ? 16.66 -9.792 -18.878 1 97.67 281 PRO B N 1
ATOM 8886 C CA . PRO B 1 281 ? 18.007 -10.216 -18.49 1 97.67 281 PRO B CA 1
ATOM 8887 C C . PRO B 1 281 ? 18.77 -10.878 -19.635 1 97.67 281 PRO B C 1
ATOM 8889 O O . PRO B 1 281 ? 18.167 -11.541 -20.482 1 97.67 281 PRO B O 1
ATOM 8892 N N . THR B 1 282 ? 20.046 -10.632 -19.665 1 97.19 282 THR B N 1
ATOM 8893 C CA . THR B 1 282 ? 20.909 -11.424 -20.535 1 97.19 282 THR B CA 1
ATOM 8894 C C . THR B 1 282 ? 21.456 -12.64 -19.792 1 97.19 282 THR B C 1
ATOM 8896 O O . THR B 1 282 ? 21.367 -12.716 -18.565 1 97.19 282 THR B O 1
ATOM 8899 N N . PHE B 1 283 ? 21.928 -13.617 -20.559 1 97.66 283 PHE B N 1
ATOM 8900 C CA . PHE B 1 283 ? 22.433 -14.823 -19.913 1 97.66 283 PHE B CA 1
ATOM 8901 C C . PHE B 1 283 ? 23.556 -15.447 -20.733 1 97.66 283 PHE B C 1
ATOM 8903 O O . PHE B 1 283 ? 23.739 -15.108 -21.904 1 97.66 283 PHE B O 1
ATOM 8910 N N . THR B 1 284 ? 24.344 -16.215 -20.069 1 97.26 284 THR B N 1
ATOM 8911 C CA . THR B 1 284 ? 25.337 -17.083 -20.692 1 97.26 284 THR B CA 1
ATOM 8912 C C . THR B 1 284 ? 25.204 -18.513 -20.176 1 97.26 284 THR B C 1
ATOM 8914 O O . THR B 1 284 ? 24.931 -18.729 -18.994 1 97.26 284 THR B O 1
ATOM 8917 N N . LEU B 1 285 ? 25.312 -19.467 -21.089 1 98.52 285 LEU B N 1
ATOM 8918 C CA . LEU B 1 285 ? 25.369 -20.881 -20.734 1 98.52 285 LEU B CA 1
ATOM 8919 C C . LEU B 1 285 ? 26.801 -21.4 -20.803 1 98.52 285 LEU B C 1
ATOM 8921 O O . LEU B 1 285 ? 27.515 -21.139 -21.773 1 98.52 285 LEU B O 1
ATOM 8925 N N . LYS B 1 286 ? 27.163 -22.059 -19.753 1 98.46 286 LYS B N 1
ATOM 8926 C CA . LYS B 1 286 ? 28.532 -22.554 -19.64 1 98.46 286 LYS B CA 1
ATOM 8927 C C . LYS B 1 286 ? 28.553 -24.03 -19.253 1 98.46 286 LYS B C 1
ATOM 8929 O O . LYS B 1 286 ? 27.607 -24.529 -18.64 1 98.46 286 LYS B O 1
ATOM 8934 N N . ILE B 1 287 ? 29.638 -24.729 -19.645 1 98.53 287 ILE B N 1
ATOM 8935 C CA . ILE B 1 287 ? 29.877 -26.1 -19.208 1 98.53 287 ILE B CA 1
ATOM 8936 C C . ILE B 1 287 ? 31.21 -26.182 -18.469 1 98.53 287 ILE B C 1
ATOM 8938 O O . ILE B 1 287 ? 32.258 -25.851 -19.029 1 98.53 287 ILE B O 1
ATOM 8942 N N . ARG B 1 288 ? 31.15 -26.564 -17.251 1 97.99 288 ARG B N 1
ATOM 8943 C CA . ARG B 1 288 ? 32.337 -26.851 -16.452 1 97.99 288 ARG B CA 1
ATOM 8944 C C . ARG B 1 288 ? 32.707 -28.328 -16.532 1 97.99 288 ARG B C 1
ATOM 8946 O O . ARG B 1 288 ? 31.883 -29.197 -16.241 1 97.99 288 ARG B O 1
ATOM 8953 N N . LYS B 1 289 ? 33.947 -28.608 -16.877 1 96.83 289 LYS B N 1
ATOM 8954 C CA . LYS B 1 289 ? 34.505 -29.957 -16.84 1 96.83 289 LYS B CA 1
ATOM 8955 C C . LYS B 1 289 ? 35.337 -30.173 -15.579 1 96.83 289 LYS B C 1
ATOM 8957 O O . LYS B 1 289 ? 36.393 -29.559 -15.412 1 96.83 289 LYS B O 1
ATOM 8962 N N . PHE B 1 290 ? 34.969 -31.079 -14.768 1 94.25 290 PHE B N 1
ATOM 8963 C CA . PHE B 1 290 ? 35.6 -31.21 -13.46 1 94.25 290 PHE B CA 1
ATOM 8964 C C . PHE B 1 290 ? 36.935 -31.937 -13.573 1 94.25 290 PHE B C 1
ATOM 8966 O O . PHE B 1 290 ? 37.839 -31.715 -12.764 1 94.25 290 PHE B O 1
ATOM 8973 N N . GLU B 1 291 ? 37.105 -32.769 -14.567 1 90.24 291 GLU B N 1
ATOM 8974 C CA . GLU B 1 291 ? 38.353 -33.506 -14.74 1 90.24 291 GLU B CA 1
ATOM 8975 C C . GLU B 1 291 ? 39.49 -32.577 -15.155 1 90.24 291 GLU B C 1
ATOM 8977 O O . GLU B 1 291 ? 40.598 -32.667 -14.622 1 90.24 291 GLU B O 1
ATOM 8982 N N . SER B 1 292 ? 39.211 -32.163 -16.241 1 91.99 292 SER B N 1
ATOM 8983 C CA . SER B 1 292 ? 40.242 -31.271 -16.76 1 91.99 292 SER B CA 1
ATOM 8984 C C . SER B 1 292 ? 40.168 -29.898 -16.102 1 91.99 292 SER B C 1
ATOM 8986 O O . SER B 1 292 ? 41.056 -29.063 -16.292 1 91.99 292 SER B O 1
ATOM 8988 N N . ASN B 1 293 ? 39.134 -29.186 -15.251 1 91.7 293 ASN B N 1
ATOM 8989 C CA . ASN B 1 293 ? 38.865 -27.894 -14.629 1 91.7 293 ASN B CA 1
ATOM 8990 C C . ASN B 1 293 ? 38.715 -26.79 -15.671 1 91.7 293 ASN B C 1
ATOM 8992 O O . ASN B 1 293 ? 39.094 -25.643 -15.426 1 91.7 293 ASN B O 1
ATOM 8996 N N . GLU B 1 294 ? 38.283 -27.092 -16.769 1 95.36 294 GLU B N 1
ATOM 8997 C CA . GLU B 1 294 ? 38.058 -26.141 -17.853 1 95.36 294 GLU B CA 1
ATOM 8998 C C . GLU B 1 294 ? 36.58 -25.785 -17.978 1 95.36 294 GLU B C 1
ATOM 9000 O O . GLU B 1 294 ? 35.711 -26.617 -17.709 1 95.36 294 GLU B O 1
ATOM 9005 N N . THR B 1 295 ? 36.294 -24.545 -18.323 1 97.03 295 THR B N 1
ATOM 9006 C CA . THR B 1 295 ? 34.934 -24.08 -18.57 1 97.03 295 THR B CA 1
ATOM 9007 C C . THR B 1 295 ? 34.787 -23.577 -20.003 1 97.03 295 THR B C 1
ATOM 9009 O O . THR B 1 295 ? 35.608 -22.789 -20.478 1 97.03 295 THR B O 1
ATOM 9012 N N . VAL B 1 296 ? 33.812 -23.994 -20.734 1 97.26 296 VAL B N 1
ATOM 9013 C CA . VAL B 1 296 ? 33.52 -23.494 -22.073 1 97.26 296 VAL B CA 1
ATOM 9014 C C . VAL B 1 296 ? 32.169 -22.782 -22.076 1 97.26 296 VAL B C 1
ATOM 9016 O O . VAL B 1 296 ? 31.267 -23.146 -21.318 1 97.26 296 VAL B O 1
ATOM 9019 N N . THR B 1 297 ? 32.031 -21.803 -22.878 1 97.35 297 THR B N 1
ATOM 9020 C CA . THR B 1 297 ? 30.801 -21.03 -23.009 1 97.35 297 THR B CA 1
ATOM 9021 C C . THR B 1 297 ? 30.052 -21.418 -24.281 1 97.35 297 THR B C 1
ATOM 9023 O O . THR B 1 297 ? 30.658 -21.56 -25.345 1 97.35 297 THR B O 1
ATOM 9026 N N . LEU B 1 298 ? 28.785 -21.654 -24.152 1 97.81 298 LEU B N 1
ATOM 9027 C CA . LEU B 1 298 ? 27.959 -21.979 -25.309 1 97.81 298 LEU B CA 1
ATOM 9028 C C . LEU B 1 298 ? 27.442 -20.711 -25.981 1 97.81 298 LEU B C 1
ATOM 9030 O O . LEU B 1 298 ? 27.088 -19.744 -25.303 1 97.81 298 LEU B O 1
ATOM 9034 N N . LYS B 1 299 ? 27.427 -20.714 -27.269 1 94.61 299 LYS B N 1
ATOM 9035 C CA . LYS B 1 299 ? 26.922 -19.567 -28.019 1 94.61 299 LYS B CA 1
ATOM 9036 C C . LYS B 1 299 ? 25.51 -19.827 -28.536 1 94.61 299 LYS B C 1
ATOM 9038 O O . LYS B 1 299 ? 25.184 -20.948 -28.93 1 94.61 299 LYS B O 1
ATOM 9043 N N . PRO B 1 300 ? 24.697 -18.86 -28.518 1 96.15 300 PRO B N 1
ATOM 9044 C CA . PRO B 1 300 ? 23.393 -19.012 -29.169 1 96.15 300 PRO B CA 1
ATOM 9045 C C . PRO B 1 300 ? 23.507 -19.197 -30.68 1 96.15 300 PRO B C 1
ATOM 9047 O O . PRO B 1 300 ? 24.569 -18.95 -31.258 1 96.15 300 PRO B O 1
ATOM 9050 N N . PRO B 1 301 ? 22.411 -19.659 -31.297 1 96.29 301 PRO B N 1
ATOM 9051 C CA . PRO B 1 301 ? 22.463 -19.746 -32.758 1 96.29 301 PRO B CA 1
ATOM 9052 C C . PRO B 1 301 ? 22.687 -18.39 -33.423 1 96.29 301 PRO B C 1
ATOM 9054 O O . PRO B 1 301 ? 22.289 -17.357 -32.877 1 96.29 301 PRO B O 1
ATOM 9057 N N . THR B 1 302 ? 23.247 -18.372 -34.606 1 94.61 302 THR B N 1
ATOM 9058 C CA . THR B 1 302 ? 23.648 -17.159 -35.31 1 94.61 302 THR B CA 1
ATOM 9059 C C . THR B 1 302 ? 22.461 -16.215 -35.481 1 94.61 302 THR B C 1
ATOM 9061 O O . THR B 1 302 ? 22.611 -14.996 -35.378 1 94.61 302 THR B O 1
ATOM 9064 N N . GLU B 1 303 ? 21.331 -16.813 -35.689 1 94.78 303 GLU B N 1
ATOM 9065 C CA . GLU B 1 303 ? 20.123 -16.032 -35.936 1 94.78 303 GLU B CA 1
ATOM 9066 C C . GLU B 1 303 ? 19.731 -15.217 -34.707 1 94.78 303 GLU B C 1
ATOM 9068 O O . GLU B 1 303 ? 19.017 -14.218 -34.82 1 94.78 303 GLU B O 1
ATOM 9073 N N . PHE B 1 304 ? 20.17 -15.697 -33.501 1 95.79 304 PHE B N 1
ATOM 9074 C CA . PHE B 1 304 ? 19.731 -15.067 -32.262 1 95.79 304 PHE B CA 1
ATOM 9075 C C . PHE B 1 304 ? 20.88 -14.315 -31.6 1 95.79 304 PHE B C 1
ATOM 9077 O O . PHE B 1 304 ? 20.736 -13.805 -30.487 1 95.79 304 PHE B O 1
ATOM 9084 N N . GLN B 1 305 ? 21.923 -14.188 -32.398 1 92.58 305 GLN B N 1
ATOM 9085 C CA . GLN B 1 305 ? 23.056 -13.462 -31.836 1 92.58 305 GLN B CA 1
ATOM 9086 C C . GLN B 1 305 ? 22.801 -11.957 -31.839 1 92.58 305 GLN B C 1
ATOM 9088 O O . GLN B 1 305 ? 22.28 -11.412 -32.815 1 92.58 305 GLN B O 1
ATOM 9093 N N . ASN B 1 306 ? 22.898 -11.177 -30.833 1 90.75 306 ASN B N 1
ATOM 9094 C CA . ASN B 1 306 ? 22.852 -9.727 -30.681 1 90.75 306 ASN B CA 1
ATOM 9095 C C . ASN B 1 306 ? 21.417 -9.219 -30.582 1 90.75 306 ASN B C 1
ATOM 9097 O O . ASN B 1 306 ? 21.152 -8.04 -30.826 1 90.75 306 ASN B O 1
ATOM 9101 N N . ILE B 1 307 ? 20.471 -10.154 -30.566 1 94.46 307 ILE B N 1
ATOM 9102 C CA . ILE B 1 307 ? 19.101 -9.759 -30.257 1 94.46 307 ILE B CA 1
ATOM 9103 C C . ILE B 1 307 ? 18.655 -10.419 -28.954 1 94.46 307 ILE B C 1
ATOM 9105 O O . ILE B 1 307 ? 19.244 -11.411 -28.52 1 94.46 307 ILE B O 1
ATOM 9109 N N . GLU B 1 308 ? 17.705 -9.881 -28.38 1 96.18 308 GLU B N 1
ATOM 9110 C CA . GLU B 1 308 ? 17.179 -10.49 -27.163 1 96.18 308 GLU B CA 1
ATOM 9111 C C . GLU B 1 308 ? 16.515 -11.832 -27.46 1 96.18 308 GLU B C 1
ATOM 9113 O O . GLU B 1 308 ? 15.783 -11.964 -28.443 1 96.18 308 GLU B O 1
ATOM 9118 N N . HIS B 1 309 ? 16.848 -12.842 -26.801 1 97.98 309 HIS B N 1
ATOM 9119 C CA . HIS B 1 309 ? 16.355 -14.208 -26.942 1 97.98 309 HIS B CA 1
ATOM 9120 C C . HIS B 1 309 ? 16.342 -14.93 -25.599 1 97.98 309 HIS B C 1
ATOM 9122 O O . HIS B 1 309 ? 16.776 -14.376 -24.587 1 97.98 309 HIS B O 1
ATOM 9128 N N . TYR B 1 310 ? 15.721 -16.08 -25.569 1 98.1 310 TYR B N 1
ATOM 9129 C CA . TYR B 1 310 ? 15.658 -16.92 -24.379 1 98.1 310 TYR B CA 1
ATOM 9130 C C . TYR B 1 310 ? 16.266 -18.292 -24.646 1 98.1 310 TYR B C 1
ATOM 9132 O O . TYR B 1 310 ? 16.348 -18.728 -25.797 1 98.1 310 TYR B O 1
ATOM 9140 N N . PHE B 1 311 ? 16.779 -18.913 -23.632 1 98.19 311 PHE B N 1
ATOM 9141 C CA . PHE B 1 311 ? 16.839 -20.37 -23.646 1 98.19 311 PHE B CA 1
ATOM 9142 C C . PHE B 1 311 ? 15.739 -20.966 -22.775 1 98.19 311 PHE B C 1
ATOM 9144 O O . PHE B 1 311 ? 15.396 -20.407 -21.731 1 98.19 311 PHE B O 1
ATOM 9151 N N . THR B 1 312 ? 15.169 -22.049 -23.2 1 97.54 312 THR B N 1
ATOM 9152 C CA . THR B 1 312 ? 13.997 -22.541 -22.486 1 97.54 312 THR B CA 1
ATOM 9153 C C . THR B 1 312 ? 14.276 -23.908 -21.866 1 97.54 312 THR B C 1
ATOM 9155 O O . THR B 1 312 ? 13.735 -24.237 -20.808 1 97.54 312 THR B O 1
ATOM 9158 N N . THR B 1 313 ? 15.071 -24.764 -22.516 1 97.37 313 THR B N 1
ATOM 9159 C CA . THR B 1 313 ? 15.353 -26.086 -21.965 1 97.37 313 THR B CA 1
ATOM 9160 C C . THR B 1 313 ? 16.806 -26.477 -22.218 1 97.37 313 THR B C 1
ATOM 9162 O O . THR B 1 313 ? 17.432 -25.988 -23.161 1 97.37 313 THR B O 1
ATOM 9165 N N . VAL B 1 314 ? 17.33 -27.179 -21.369 1 97.89 314 VAL B N 1
ATOM 9166 C CA . VAL B 1 314 ? 18.622 -27.847 -21.485 1 97.89 314 VAL B CA 1
ATOM 9167 C C . VAL B 1 314 ? 18.462 -29.337 -21.193 1 97.89 314 VAL B C 1
ATOM 9169 O O . VAL B 1 314 ? 17.885 -29.717 -20.171 1 97.89 314 VAL B O 1
ATOM 9172 N N . THR B 1 315 ? 18.906 -30.149 -22.125 1 96.85 315 THR B N 1
ATOM 9173 C CA . THR B 1 315 ? 18.897 -31.595 -21.93 1 96.85 315 THR B CA 1
ATOM 9174 C C . THR B 1 315 ? 20.188 -32.219 -22.452 1 96.85 315 THR B C 1
ATOM 9176 O O . THR B 1 315 ? 20.623 -31.919 -23.566 1 96.85 315 THR B O 1
ATOM 9179 N N . TRP B 1 316 ? 20.848 -33.054 -21.692 1 97.17 316 TRP B N 1
ATOM 9180 C CA . TRP B 1 316 ? 22.015 -33.785 -22.175 1 97.17 316 TRP B CA 1
ATOM 9181 C C . TRP B 1 316 ? 21.598 -34.938 -23.082 1 97.17 316 TRP B C 1
ATOM 9183 O O . TRP B 1 316 ? 20.749 -35.752 -22.711 1 97.17 316 TRP B O 1
ATOM 9193 N N . ILE B 1 317 ? 22.14 -34.949 -24.271 1 96.3 317 ILE B N 1
ATOM 9194 C CA . ILE B 1 317 ? 21.943 -36.078 -25.174 1 96.3 317 ILE B CA 1
ATOM 9195 C C . ILE B 1 317 ? 22.758 -37.274 -24.689 1 96.3 317 ILE B C 1
ATOM 9197 O O . ILE B 1 317 ? 22.256 -38.4 -24.647 1 96.3 317 ILE B O 1
ATOM 9201 N N . ASP B 1 318 ? 23.926 -37.053 -24.364 1 94.75 318 ASP B N 1
ATOM 9202 C CA . ASP B 1 318 ? 24.857 -37.959 -23.698 1 94.75 318 ASP B CA 1
ATOM 9203 C C . ASP B 1 318 ? 25.888 -37.184 -22.88 1 94.75 318 ASP B C 1
ATOM 9205 O O . ASP B 1 318 ? 25.643 -36.042 -22.484 1 94.75 318 ASP B O 1
ATOM 9209 N N . ASN B 1 319 ? 26.978 -37.888 -22.525 1 95.42 319 ASN B N 1
ATOM 9210 C CA . ASN B 1 319 ? 27.932 -37.236 -21.634 1 95.42 319 ASN B CA 1
ATOM 9211 C C . ASN B 1 319 ? 28.735 -36.162 -22.363 1 95.42 319 ASN B C 1
ATOM 9213 O O . ASN B 1 319 ? 29.424 -35.36 -21.73 1 95.42 319 ASN B O 1
ATOM 9217 N N . GLU B 1 320 ? 28.618 -36.043 -23.753 1 95.22 320 GLU B N 1
ATOM 9218 C CA . GLU B 1 320 ? 29.492 -35.161 -24.521 1 95.22 320 GLU B CA 1
ATOM 9219 C C . GLU B 1 320 ? 28.697 -34.043 -25.19 1 95.22 320 GLU B C 1
ATOM 9221 O O . GLU B 1 320 ? 29.261 -33.015 -25.569 1 95.22 320 GLU B O 1
ATOM 9226 N N . TYR B 1 321 ? 27.413 -34.25 -25.385 1 96.03 321 TYR B N 1
ATOM 9227 C CA . TYR B 1 321 ? 26.62 -33.279 -26.132 1 96.03 321 TYR B CA 1
ATOM 9228 C C . TYR B 1 321 ? 25.365 -32.89 -25.36 1 96.03 321 TYR B C 1
ATOM 9230 O O . TYR B 1 321 ? 24.738 -33.734 -24.716 1 96.03 321 TYR B O 1
ATOM 9238 N N . ALA B 1 322 ? 25.032 -31.623 -25.388 1 97.26 322 ALA B N 1
ATOM 9239 C CA . ALA B 1 322 ? 23.819 -31.084 -24.777 1 97.26 322 ALA B CA 1
ATOM 9240 C C . ALA B 1 322 ? 22.907 -30.459 -25.829 1 97.26 322 ALA B C 1
ATOM 9242 O O . ALA B 1 322 ? 23.384 -29.858 -26.795 1 97.26 322 ALA B O 1
ATOM 9243 N N . LEU B 1 323 ? 21.629 -30.667 -25.676 1 96.95 323 LEU B N 1
ATOM 9244 C CA . LEU B 1 323 ? 20.579 -30.07 -26.495 1 96.95 323 LEU B CA 1
ATOM 9245 C C . LEU B 1 323 ? 19.999 -28.833 -25.818 1 96.95 323 LEU B C 1
ATOM 9247 O O . LEU B 1 323 ? 19.528 -28.905 -24.68 1 96.95 323 LEU B O 1
ATOM 9251 N N . ILE B 1 324 ? 20.095 -27.664 -26.525 1 97.99 324 ILE B N 1
ATOM 9252 C CA . ILE B 1 324 ? 19.568 -26.41 -25.997 1 97.99 324 ILE B CA 1
ATOM 9253 C C . ILE B 1 324 ? 18.439 -25.906 -26.893 1 97.99 324 ILE B C 1
ATOM 9255 O O . ILE B 1 324 ? 18.585 -25.854 -28.116 1 97.99 324 ILE B O 1
ATOM 9259 N N . SER B 1 325 ? 17.3 -25.576 -26.316 1 97.46 325 SER B N 1
ATOM 9260 C CA . SER B 1 325 ? 16.22 -24.914 -27.041 1 97.46 325 SER B CA 1
ATOM 9261 C C . SER B 1 325 ? 16.276 -23.401 -26.855 1 97.46 325 SER B C 1
ATOM 9263 O O . SER B 1 325 ? 16.315 -22.91 -25.725 1 97.46 325 SER B O 1
ATOM 9265 N N . TRP B 1 326 ? 16.285 -22.717 -27.938 1 97.79 326 TRP B N 1
ATOM 9266 C CA . TRP B 1 326 ? 16.31 -21.258 -27.947 1 97.79 326 TRP B CA 1
ATOM 9267 C C . TRP B 1 326 ? 14.996 -20.694 -28.477 1 97.79 326 TRP B C 1
ATOM 9269 O O . TRP B 1 326 ? 14.342 -21.314 -29.318 1 97.79 326 TRP B O 1
ATOM 9279 N N . LEU B 1 327 ? 14.592 -19.583 -27.951 1 97.44 327 LEU B N 1
ATOM 9280 C CA . LEU B 1 327 ? 13.377 -18.886 -28.357 1 97.44 327 LEU B CA 1
ATOM 9281 C C . LEU B 1 327 ? 13.65 -17.403 -28.584 1 97.44 327 LEU B C 1
ATOM 9283 O O . LEU B 1 327 ? 14.367 -16.773 -27.803 1 97.44 327 LEU B O 1
ATOM 9287 N N . ASN B 1 328 ? 13.134 -16.852 -29.673 1 96.3 328 ASN B N 1
ATOM 9288 C CA . ASN B 1 328 ? 13.247 -15.406 -29.831 1 96.3 328 ASN B CA 1
ATOM 9289 C C . ASN B 1 328 ? 12.392 -14.661 -28.809 1 96.3 328 ASN B C 1
ATOM 9291 O O . ASN B 1 328 ? 11.591 -15.273 -28.1 1 96.3 328 ASN B O 1
ATOM 9295 N N . ARG B 1 329 ? 12.542 -13.47 -28.687 1 96.45 329 ARG B N 1
ATOM 9296 C CA . ARG B 1 329 ? 11.845 -12.693 -27.668 1 96.45 329 ARG B CA 1
ATOM 9297 C C . ARG B 1 329 ? 10.334 -12.789 -27.844 1 96.45 329 ARG B C 1
ATOM 9299 O O . ARG B 1 329 ? 9.596 -12.918 -26.865 1 96.45 329 ARG B O 1
ATOM 9306 N N . ALA B 1 330 ? 9.805 -12.751 -29.163 1 95.28 330 ALA B N 1
ATOM 9307 C CA . ALA B 1 330 ? 8.375 -12.816 -29.454 1 95.28 330 ALA B CA 1
ATOM 9308 C C . ALA B 1 330 ? 7.823 -14.212 -29.181 1 95.28 330 ALA B C 1
ATOM 9310 O O . ALA B 1 330 ? 6.606 -14.405 -29.128 1 95.28 330 ALA B O 1
ATOM 9311 N N . GLN B 1 331 ? 8.723 -15.24 -29.049 1 96.69 331 GLN B N 1
ATOM 9312 C CA . GLN B 1 331 ? 8.407 -16.623 -28.707 1 96.69 331 GLN B CA 1
ATOM 9313 C C . GLN B 1 331 ? 7.573 -17.283 -29.801 1 96.69 331 GLN B C 1
ATOM 9315 O O . GLN B 1 331 ? 6.605 -17.99 -29.51 1 96.69 331 GLN B O 1
ATOM 9320 N N . ASN B 1 332 ? 7.859 -16.906 -31.05 1 95.88 332 ASN B N 1
ATOM 9321 C CA . ASN B 1 332 ? 7.177 -17.526 -32.182 1 95.88 332 ASN B CA 1
ATOM 9322 C C . ASN B 1 332 ? 8.162 -18.229 -33.111 1 95.88 332 ASN B C 1
ATOM 9324 O O . ASN B 1 332 ? 7.779 -18.707 -34.181 1 95.88 332 ASN B O 1
ATOM 9328 N N . LYS B 1 333 ? 9.438 -18.256 -32.738 1 96.2 333 LYS B N 1
ATOM 9329 C CA . LYS B 1 333 ? 10.482 -18.995 -33.443 1 96.2 333 LYS B CA 1
ATOM 9330 C C . LYS B 1 333 ? 11.407 -19.71 -32.463 1 96.2 333 LYS B C 1
ATOM 9332 O O . LYS B 1 333 ? 11.876 -19.11 -31.493 1 96.2 333 LYS B O 1
ATOM 9337 N N . THR B 1 334 ? 11.665 -21.004 -32.703 1 96.55 334 THR B N 1
ATOM 9338 C CA . THR B 1 334 ? 12.546 -21.775 -31.832 1 96.55 334 THR B CA 1
ATOM 9339 C C . THR B 1 334 ? 13.636 -22.469 -32.644 1 96.55 334 THR B C 1
ATOM 9341 O O . THR B 1 334 ? 13.413 -22.85 -33.795 1 96.55 334 THR B O 1
ATOM 9344 N N . ILE B 1 335 ? 14.822 -22.468 -32.156 1 96.68 335 ILE B N 1
ATOM 9345 C CA . ILE B 1 335 ? 15.958 -23.188 -32.722 1 96.68 335 ILE B CA 1
ATOM 9346 C C . ILE B 1 335 ? 16.553 -24.12 -31.669 1 96.68 335 ILE B C 1
ATOM 9348 O O . ILE B 1 335 ? 16.872 -23.689 -30.558 1 96.68 335 ILE B O 1
ATOM 9352 N N . LEU B 1 336 ? 16.634 -25.386 -31.97 1 96.37 336 LEU B N 1
ATOM 9353 C CA . LEU B 1 336 ? 17.325 -26.343 -31.112 1 96.37 336 LEU B CA 1
ATOM 9354 C C . LEU B 1 336 ? 18.743 -26.597 -31.612 1 96.37 336 LEU B C 1
ATOM 9356 O O . LEU B 1 336 ? 18.947 -26.88 -32.795 1 96.37 336 LEU B O 1
ATOM 9360 N N . THR B 1 337 ? 19.694 -26.44 -30.748 1 95.92 337 THR B N 1
ATOM 9361 C CA . THR B 1 337 ? 21.093 -26.667 -31.094 1 95.92 337 THR B CA 1
ATOM 9362 C C . THR B 1 337 ? 21.673 -27.818 -30.276 1 95.92 337 THR B C 1
ATOM 9364 O O . THR B 1 337 ? 21.27 -28.038 -29.132 1 95.92 337 THR B O 1
ATOM 9367 N N . ILE B 1 338 ? 22.539 -28.537 -30.848 1 95.94 338 ILE B N 1
ATOM 9368 C CA . ILE B 1 338 ? 23.342 -29.538 -30.156 1 95.94 338 ILE B CA 1
ATOM 9369 C C . ILE B 1 338 ? 24.753 -29.001 -29.928 1 95.94 338 ILE B C 1
ATOM 9371 O O . ILE B 1 338 ? 25.434 -28.605 -30.878 1 95.94 338 ILE B O 1
ATOM 9375 N N . CYS B 1 339 ? 25.156 -29 -28.727 1 96.23 339 CYS B N 1
ATOM 9376 C CA . CYS B 1 339 ? 26.414 -28.362 -28.356 1 96.23 339 CYS B CA 1
ATOM 9377 C C . CYS B 1 339 ? 27.399 -29.383 -27.799 1 96.23 339 CYS B C 1
ATOM 9379 O O . CYS B 1 339 ? 27.035 -30.211 -26.962 1 96.23 339 CYS B O 1
ATOM 9381 N N . SER B 1 340 ? 28.619 -29.27 -28.184 1 95.19 340 SER B N 1
ATOM 9382 C CA . SER B 1 340 ? 29.685 -30.144 -27.706 1 95.19 340 SER B CA 1
ATOM 9383 C C . SER B 1 340 ? 30.25 -29.651 -26.378 1 95.19 340 SER B C 1
ATOM 9385 O O . SER B 1 340 ? 30.643 -28.488 -26.258 1 95.19 340 SER B O 1
ATOM 9387 N N . ALA B 1 341 ? 30.34 -30.537 -25.418 1 95.6 341 ALA B N 1
ATOM 9388 C CA . ALA B 1 341 ? 30.934 -30.181 -24.132 1 95.6 341 ALA B CA 1
ATOM 9389 C C . ALA B 1 341 ? 32.442 -29.989 -24.258 1 95.6 341 ALA B C 1
ATOM 9391 O O . ALA B 1 341 ? 33.06 -29.313 -23.432 1 95.6 341 ALA B O 1
ATOM 9392 N N . MET B 1 342 ? 33.01 -30.593 -25.256 1 92.23 342 MET B N 1
ATOM 9393 C CA . MET B 1 342 ? 34.457 -30.533 -25.445 1 92.23 342 MET B CA 1
ATOM 9394 C C . MET B 1 342 ? 34.878 -29.171 -25.987 1 92.23 342 MET B C 1
ATOM 9396 O O . MET B 1 342 ? 35.775 -28.529 -25.435 1 92.23 342 MET B O 1
ATOM 9400 N N . SER B 1 343 ? 34.098 -29.059 -27.343 1 91.25 343 SER B N 1
ATOM 9401 C CA . SER B 1 343 ? 34.55 -27.861 -28.043 1 91.25 343 SER B CA 1
ATOM 9402 C C . SER B 1 343 ? 33.651 -26.668 -27.735 1 91.25 343 SER B C 1
ATOM 9404 O O . SER B 1 343 ? 34.033 -25.52 -27.968 1 91.25 343 SER B O 1
ATOM 9406 N N . GLY B 1 344 ? 32.514 -26.621 -27.003 1 93.15 344 GLY B N 1
ATOM 9407 C CA . GLY B 1 344 ? 31.544 -25.556 -26.804 1 93.15 344 GLY B CA 1
ATOM 9408 C C . GLY B 1 344 ? 30.838 -25.145 -28.082 1 93.15 344 GLY B C 1
ATOM 9409 O O . GLY B 1 344 ? 29.936 -24.305 -28.057 1 93.15 344 GLY B O 1
ATOM 9410 N N . LYS B 1 345 ? 31.19 -25.684 -29.17 1 92.66 345 LYS B N 1
ATOM 9411 C CA . LYS B 1 345 ? 30.56 -25.365 -30.448 1 92.66 345 LYS B CA 1
ATOM 9412 C C . LYS B 1 345 ? 29.154 -25.952 -30.529 1 92.66 345 LYS B C 1
ATOM 9414 O O . LYS B 1 345 ? 28.931 -27.1 -30.138 1 92.66 345 LYS B O 1
ATOM 9419 N N . CYS B 1 346 ? 28.243 -25.192 -30.937 1 94.41 346 CYS B N 1
ATOM 9420 C CA . CYS B 1 346 ? 26.847 -25.59 -31.077 1 94.41 346 CYS B CA 1
ATOM 9421 C C . CYS B 1 346 ? 26.415 -25.562 -32.538 1 94.41 346 CYS B C 1
ATOM 9423 O O . CYS B 1 346 ? 26.808 -24.667 -33.288 1 94.41 346 CYS B O 1
ATOM 9425 N N . LYS B 1 347 ? 25.659 -26.473 -32.951 1 92.59 347 LYS B N 1
ATOM 9426 C CA . LYS B 1 347 ? 25.119 -26.541 -34.306 1 92.59 347 LYS B CA 1
ATOM 9427 C C . LYS B 1 347 ? 23.597 -26.654 -34.287 1 92.59 347 LYS B C 1
ATOM 9429 O O . LYS B 1 347 ? 23.034 -27.377 -33.463 1 92.59 347 LYS B O 1
ATOM 9434 N N . LYS B 1 348 ? 22.956 -26.003 -35.206 1 93.6 348 LYS B N 1
ATOM 9435 C CA . LYS B 1 348 ? 21.505 -26.071 -35.348 1 93.6 348 LYS B CA 1
ATOM 9436 C C . LYS B 1 348 ? 21.055 -27.477 -35.733 1 93.6 348 LYS B C 1
ATOM 9438 O O . LYS B 1 348 ? 21.607 -28.081 -36.655 1 93.6 348 LYS B O 1
ATOM 9443 N N . ASN B 1 349 ? 20.116 -27.963 -35.022 1 93.6 349 ASN B N 1
ATOM 9444 C CA . ASN B 1 349 ? 19.57 -29.286 -35.301 1 93.6 349 ASN B CA 1
ATOM 9445 C C . ASN B 1 349 ? 18.141 -29.203 -35.831 1 93.6 349 ASN B C 1
ATOM 9447 O O . ASN B 1 349 ? 17.756 -29.974 -36.712 1 93.6 349 ASN B O 1
ATOM 9451 N N . GLN B 1 350 ? 17.375 -28.317 -35.235 1 91.64 350 GLN B N 1
ATOM 9452 C CA . GLN B 1 350 ? 15.965 -28.158 -35.577 1 91.64 350 GLN B CA 1
ATOM 9453 C C . GLN B 1 350 ? 15.524 -26.704 -35.431 1 91.64 350 GLN B C 1
ATOM 9455 O O . GLN B 1 350 ? 16.02 -25.984 -34.562 1 91.64 350 GLN B O 1
ATOM 9460 N N . GLU B 1 351 ? 14.652 -26.308 -36.285 1 92.97 351 GLU B N 1
ATOM 9461 C CA . GLU B 1 351 ? 14.07 -24.97 -36.253 1 92.97 351 GLU B CA 1
ATOM 9462 C C . GLU B 1 351 ? 12.571 -25.012 -36.535 1 92.97 351 GLU B C 1
ATOM 9464 O O . GLU B 1 351 ? 12.117 -25.767 -37.397 1 92.97 351 GLU B O 1
ATOM 9469 N N . GLU B 1 352 ? 11.837 -24.337 -35.7 1 90.06 352 GLU B N 1
ATOM 9470 C CA . GLU B 1 352 ? 10.391 -24.257 -35.886 1 90.06 352 GLU B CA 1
ATOM 9471 C C . GLU B 1 352 ? 9.892 -22.824 -35.727 1 90.06 352 GLU B C 1
ATOM 9473 O O . GLU B 1 352 ? 10.477 -22.036 -34.981 1 90.06 352 GLU B O 1
ATOM 9478 N N . GLU B 1 353 ? 8.851 -22.492 -36.429 1 92.02 353 GLU B N 1
ATOM 9479 C CA . GLU B 1 353 ? 8.222 -21.177 -36.35 1 92.02 353 GLU B CA 1
ATOM 9480 C C . GLU B 1 353 ? 6.702 -21.295 -36.285 1 92.02 353 GLU B C 1
ATOM 9482 O O . GLU B 1 353 ? 6.11 -22.137 -36.963 1 92.02 353 GLU B O 1
ATOM 9487 N N . SER B 1 354 ? 6.111 -20.622 -35.439 1 89.65 354 SER B N 1
ATOM 9488 C CA . SER B 1 354 ? 4.657 -20.558 -35.344 1 89.65 354 SER B CA 1
ATOM 9489 C C . SER B 1 354 ? 4.098 -19.407 -36.174 1 89.65 354 SER B C 1
ATOM 9491 O O . SER B 1 354 ? 4.659 -18.309 -36.179 1 89.65 354 SER B O 1
ATOM 9493 N N . ARG B 1 355 ? 3.071 -19.775 -37.066 1 79.04 355 ARG B N 1
ATOM 9494 C CA . ARG B 1 355 ? 2.412 -18.741 -37.857 1 79.04 355 ARG B CA 1
ATOM 9495 C C . ARG B 1 355 ? 1.089 -18.325 -37.223 1 79.04 355 ARG B C 1
ATOM 9497 O O . ARG B 1 355 ? 0.107 -19.068 -37.279 1 79.04 355 ARG B O 1
ATOM 9504 N N . GLY B 1 356 ? 1.049 -17.43 -36.376 1 82.77 356 GLY B N 1
ATOM 9505 C CA . GLY B 1 356 ? -0.193 -16.928 -35.808 1 82.77 356 GLY B CA 1
ATOM 9506 C C . GLY B 1 356 ? -0.323 -17.201 -34.322 1 82.77 356 GLY B C 1
ATOM 9507 O O . GLY B 1 356 ? -1.434 -17.273 -33.793 1 82.77 356 GLY B O 1
ATOM 9508 N N . GLY B 1 357 ? 0.701 -17.495 -33.696 1 93.73 357 GLY B N 1
ATOM 9509 C CA . GLY B 1 357 ? 0.681 -17.744 -32.263 1 93.73 357 GLY B CA 1
ATOM 9510 C C . GLY B 1 357 ? 2.067 -17.816 -31.651 1 93.73 357 GLY B C 1
ATOM 9511 O O . GLY B 1 357 ? 2.981 -17.112 -32.085 1 93.73 357 GLY B O 1
ATOM 9512 N N . TRP B 1 358 ? 2.135 -18.547 -30.541 1 95.43 358 TRP B N 1
ATOM 9513 C CA . TRP B 1 358 ? 3.395 -18.683 -29.817 1 95.43 358 TRP B CA 1
ATOM 9514 C C . TRP B 1 358 ? 3.866 -20.133 -29.813 1 95.43 358 TRP B C 1
ATOM 9516 O O . TRP B 1 358 ? 3.137 -21.031 -30.243 1 95.43 358 TRP B O 1
ATOM 9526 N N . ILE B 1 359 ? 5.084 -20.335 -29.482 1 94.12 359 ILE B N 1
ATOM 9527 C CA . ILE B 1 359 ? 5.666 -21.661 -29.308 1 94.12 359 ILE B CA 1
ATOM 9528 C C . ILE B 1 359 ? 5.837 -21.957 -27.819 1 94.12 359 ILE B C 1
ATOM 9530 O O . ILE B 1 359 ? 6.394 -21.145 -27.078 1 94.12 359 ILE B O 1
ATOM 9534 N N . ASP B 1 360 ? 5.28 -23.019 -27.416 1 88.3 360 ASP B N 1
ATOM 9535 C CA . ASP B 1 360 ? 5.396 -23.44 -26.023 1 88.3 360 ASP B CA 1
ATOM 9536 C C . ASP B 1 360 ? 6.419 -24.564 -25.872 1 88.3 360 ASP B C 1
ATOM 9538 O O . ASP B 1 360 ? 6.052 -25.739 -25.806 1 88.3 360 ASP B O 1
ATOM 9542 N N . LEU B 1 361 ? 7.64 -24.309 -25.827 1 90.66 361 LEU B N 1
ATOM 9543 C CA . LEU B 1 361 ? 8.692 -25.301 -25.629 1 90.66 361 LEU B CA 1
ATOM 9544 C C . LEU B 1 361 ? 9.442 -25.045 -24.326 1 90.66 361 LEU B C 1
ATOM 9546 O O . LEU B 1 361 ? 10.616 -24.666 -24.345 1 90.66 361 LEU B O 1
ATOM 9550 N N . TYR B 1 362 ? 8.759 -25.313 -23.221 1 91.57 362 TYR B N 1
ATOM 9551 C CA . TYR B 1 362 ? 9.322 -25.09 -21.894 1 91.57 362 TYR B CA 1
ATOM 9552 C C . TYR B 1 362 ? 9.553 -26.411 -21.17 1 91.57 362 TYR B C 1
ATOM 9554 O O . TYR B 1 362 ? 10.116 -26.435 -20.073 1 91.57 362 TYR B O 1
ATOM 9562 N N . THR B 1 363 ? 9.172 -27.485 -21.774 1 92.76 363 THR B N 1
ATOM 9563 C CA . THR B 1 363 ? 9.47 -28.822 -21.272 1 92.76 363 THR B CA 1
ATOM 9564 C C . THR B 1 363 ? 10.634 -29.441 -22.039 1 92.76 363 THR B C 1
ATOM 9566 O O . THR B 1 363 ? 10.608 -29.508 -23.27 1 92.76 363 THR B O 1
ATOM 9569 N N . PRO B 1 364 ? 11.549 -29.945 -21.357 1 95.57 364 PRO B N 1
ATOM 9570 C CA . PRO B 1 364 ? 12.708 -30.525 -22.039 1 95.57 364 PRO B CA 1
ATOM 9571 C C . PRO B 1 364 ? 12.349 -31.752 -22.873 1 95.57 364 PRO B C 1
ATOM 9573 O O . PRO B 1 364 ? 11.529 -32.572 -22.451 1 95.57 364 PRO B O 1
ATOM 9576 N N . PRO B 1 365 ? 12.945 -31.884 -24.045 1 96.35 365 PRO B N 1
ATOM 9577 C CA . PRO B 1 365 ? 12.742 -33.095 -24.842 1 96.35 365 PRO B CA 1
ATOM 9578 C C . PRO B 1 365 ? 13.228 -34.357 -24.132 1 96.35 365 PRO B C 1
ATOM 9580 O O . PRO B 1 365 ? 14.13 -34.289 -23.293 1 96.35 365 PRO B O 1
ATOM 9583 N N . THR B 1 366 ? 12.587 -35.46 -24.473 1 96.24 366 THR B N 1
ATOM 9584 C CA . THR B 1 366 ? 13.006 -36.767 -23.981 1 96.24 366 THR B CA 1
ATOM 9585 C C . THR B 1 366 ? 13.995 -37.417 -24.945 1 96.24 366 THR B C 1
ATOM 9587 O O . THR B 1 366 ? 13.688 -37.605 -26.124 1 96.24 366 THR B O 1
ATOM 9590 N N . VAL B 1 367 ? 15.189 -37.811 -24.457 1 95.46 367 VAL B N 1
ATOM 9591 C CA . VAL B 1 367 ? 16.239 -38.364 -25.307 1 95.46 367 VAL B CA 1
ATOM 9592 C C . VAL B 1 367 ? 16.239 -39.888 -25.202 1 95.46 367 VAL B C 1
ATOM 9594 O O . VAL B 1 367 ? 16.081 -40.441 -24.112 1 95.46 367 VAL B O 1
ATOM 9597 N N . SER B 1 368 ? 16.429 -40.508 -26.318 1 92.46 368 SER B N 1
ATOM 9598 C CA . SER B 1 368 ? 16.547 -41.962 -26.325 1 92.46 368 SER B CA 1
ATOM 9599 C C . SER B 1 368 ? 17.829 -42.416 -25.635 1 92.46 368 SER B C 1
ATOM 9601 O O . SER B 1 368 ? 18.841 -41.713 -25.669 1 92.46 368 SER B O 1
ATOM 9603 N N . PRO B 1 369 ? 17.783 -43.598 -25.018 1 87.65 369 PRO B N 1
ATOM 9604 C CA . PRO B 1 369 ? 18.958 -44.063 -24.277 1 87.65 369 PRO B CA 1
ATOM 9605 C C . PRO B 1 369 ? 20.199 -44.193 -25.158 1 87.65 369 PRO B C 1
ATOM 9607 O O . PRO B 1 369 ? 21.322 -44.017 -24.678 1 87.65 369 PRO B O 1
ATOM 9610 N N . ASN B 1 370 ? 20.018 -44.459 -26.453 1 87.37 370 ASN B N 1
ATOM 9611 C CA . ASN B 1 370 ? 21.158 -44.593 -27.354 1 87.37 370 ASN B CA 1
ATOM 9612 C C . ASN B 1 370 ? 21.582 -43.243 -27.925 1 87.37 370 ASN B C 1
ATOM 9614 O O . ASN B 1 370 ? 22.476 -43.175 -28.771 1 87.37 370 ASN B O 1
ATOM 9618 N N . ALA B 1 371 ? 20.915 -42.199 -27.589 1 91.16 371 ALA B N 1
ATOM 9619 C CA . ALA B 1 371 ? 21.247 -40.818 -27.928 1 91.16 371 ALA B CA 1
ATOM 9620 C C . ALA B 1 371 ? 21.126 -40.578 -29.431 1 91.16 371 ALA B C 1
ATOM 9622 O O . ALA B 1 371 ? 21.832 -39.735 -29.99 1 91.16 371 ALA B O 1
ATOM 9623 N N . ASP B 1 372 ? 20.323 -41.286 -30.076 1 90.25 372 ASP B N 1
ATOM 9624 C CA . ASP B 1 372 ? 20.187 -41.15 -31.523 1 90.25 372 ASP B CA 1
ATOM 9625 C C . ASP B 1 372 ? 18.967 -40.305 -31.883 1 90.25 372 ASP B C 1
ATOM 9627 O O . ASP B 1 372 ? 18.911 -39.716 -32.965 1 90.25 372 ASP B O 1
ATOM 9631 N N . TRP B 1 373 ? 18.017 -40.325 -30.973 1 93.54 373 TRP B N 1
ATOM 9632 C CA . TRP B 1 373 ? 16.795 -39.56 -31.197 1 93.54 373 TRP B CA 1
ATOM 9633 C C . TRP B 1 373 ? 16.398 -38.787 -29.944 1 93.54 373 TRP B C 1
ATOM 9635 O O . TRP B 1 373 ? 16.775 -39.162 -28.831 1 93.54 373 TRP B O 1
ATOM 9645 N N . TYR B 1 374 ? 15.689 -37.733 -30.122 1 95.91 374 TYR B N 1
ATOM 9646 C CA . TYR B 1 374 ? 14.956 -37.097 -29.033 1 95.91 374 TYR B CA 1
ATOM 9647 C C . TYR B 1 374 ? 13.511 -36.825 -29.433 1 95.91 374 TYR B C 1
ATOM 9649 O O . TYR B 1 374 ? 13.182 -36.809 -30.622 1 95.91 374 TYR B O 1
ATOM 9657 N N . PHE B 1 375 ? 12.607 -36.714 -28.462 1 96.42 375 PHE B N 1
ATOM 9658 C CA . PHE B 1 375 ? 11.165 -36.592 -28.642 1 96.42 375 PHE B CA 1
ATOM 9659 C C . PHE B 1 375 ? 10.642 -35.322 -27.982 1 96.42 375 PHE B C 1
ATOM 9661 O O . PHE B 1 375 ? 11.068 -34.967 -26.881 1 96.42 375 PHE B O 1
ATOM 9668 N N . MET B 1 376 ? 9.817 -34.641 -28.604 1 96 376 MET B N 1
ATOM 9669 C CA . MET B 1 376 ? 9.184 -33.446 -28.054 1 96 376 MET B CA 1
ATOM 9670 C C . MET B 1 376 ? 7.738 -33.33 -28.524 1 96 376 MET B C 1
ATOM 9672 O O . MET B 1 376 ? 7.324 -34.03 -29.45 1 96 376 MET B O 1
ATOM 9676 N N . VAL B 1 377 ? 6.965 -32.528 -27.847 1 95.64 377 VAL B N 1
ATOM 9677 C CA . VAL B 1 377 ? 5.583 -32.251 -28.226 1 95.64 377 VAL B CA 1
ATOM 9678 C C . VAL B 1 377 ? 5.526 -30.996 -29.093 1 95.64 377 VAL B C 1
ATOM 9680 O O . VAL B 1 377 ? 5.989 -29.929 -28.683 1 95.64 377 VAL B O 1
ATOM 9683 N N . PHE B 1 378 ? 4.997 -31.159 -30.269 1 93.42 378 PHE B N 1
ATOM 9684 C CA . PHE B 1 378 ? 4.937 -30.056 -31.221 1 93.42 378 PHE B CA 1
ATOM 9685 C C . PHE B 1 378 ? 3.662 -30.127 -32.053 1 93.42 378 PHE B C 1
ATOM 9687 O O . PHE B 1 378 ? 3.168 -31.217 -32.349 1 93.42 378 PHE B O 1
ATOM 9694 N N . PRO B 1 379 ? 3.175 -29.002 -32.482 1 93.4 379 PRO B N 1
ATOM 9695 C CA . PRO B 1 379 ? 1.932 -28.999 -33.257 1 93.4 379 PRO B CA 1
ATOM 9696 C C . PRO B 1 379 ? 2.107 -29.587 -34.655 1 93.4 379 PRO B C 1
ATOM 9698 O O . PRO B 1 379 ? 3.109 -29.316 -35.322 1 93.4 379 PRO B O 1
ATOM 9701 N N . ARG B 1 380 ? 1.2 -30.347 -35.011 1 93.44 380 ARG B N 1
ATOM 9702 C CA . ARG B 1 380 ? 1.116 -30.902 -36.358 1 93.44 380 ARG B CA 1
ATOM 9703 C C . ARG B 1 380 ? -0.177 -30.478 -37.046 1 93.44 380 ARG B C 1
ATOM 9705 O O . ARG B 1 380 ? -1.251 -30.519 -36.441 1 93.44 380 ARG B O 1
ATOM 9712 N N . GLN B 1 381 ? -0.041 -30.125 -38.251 1 91.81 381 GLN B N 1
ATOM 9713 C CA . GLN B 1 381 ? -1.217 -29.748 -39.029 1 91.81 381 GLN B CA 1
ATOM 9714 C C . GLN B 1 381 ? -2.044 -30.974 -39.403 1 91.81 381 GLN B C 1
ATOM 9716 O O . GLN B 1 381 ? -1.5 -31.981 -39.86 1 91.81 381 GLN B O 1
ATOM 9721 N N . GLU B 1 382 ? -3.237 -30.983 -39.071 1 90.72 382 GLU B N 1
ATOM 9722 C CA . GLU B 1 382 ? -4.189 -32.029 -39.433 1 90.72 382 GLU B CA 1
ATOM 9723 C C . GLU B 1 382 ? -5.196 -31.526 -40.464 1 90.72 382 GLU B C 1
ATOM 9725 O O . GLU B 1 382 ? -6.385 -31.396 -40.166 1 90.72 382 GLU B O 1
ATOM 9730 N N . ALA B 1 383 ? -4.755 -31.352 -41.699 1 83.54 383 ALA B N 1
ATOM 9731 C CA . ALA B 1 383 ? -5.557 -30.925 -42.843 1 83.54 383 ALA B CA 1
ATOM 9732 C C . ALA B 1 383 ? -6.441 -29.735 -42.479 1 83.54 383 ALA B C 1
ATOM 9734 O O . ALA B 1 383 ? -5.949 -28.713 -41.996 1 83.54 383 ALA B O 1
ATOM 9735 N N . GLN B 1 384 ? -7.796 -30.021 -42.55 1 82.53 384 GLN B N 1
ATOM 9736 C CA . GLN B 1 384 ? -8.732 -28.912 -42.399 1 82.53 384 GLN B CA 1
ATOM 9737 C C . GLN B 1 384 ? -9.108 -28.705 -40.935 1 82.53 384 GLN B C 1
ATOM 9739 O O . GLN B 1 384 ? -9.735 -27.703 -40.586 1 82.53 384 GLN B O 1
ATOM 9744 N N . HIS B 1 385 ? -8.559 -29.488 -40.041 1 87.2 385 HIS B N 1
ATOM 9745 C CA . HIS B 1 385 ? -8.99 -29.415 -38.649 1 87.2 385 HIS B CA 1
ATOM 9746 C C . HIS B 1 385 ? -8.075 -28.505 -37.836 1 87.2 385 HIS B C 1
ATOM 9748 O O . HIS B 1 385 ? -8.343 -28.236 -36.663 1 87.2 385 HIS B O 1
ATOM 9754 N N . GLY B 1 386 ? -7.032 -28.059 -38.516 1 90.44 386 GLY B N 1
ATOM 9755 C CA . GLY B 1 386 ? -6.076 -27.224 -37.805 1 90.44 386 GLY B CA 1
ATOM 9756 C C . GLY B 1 386 ? -4.869 -27.994 -37.304 1 90.44 386 GLY B C 1
ATOM 9757 O O . GLY B 1 386 ? -4.445 -28.969 -37.928 1 90.44 386 GLY B O 1
ATOM 9758 N N . SER B 1 387 ? -4.205 -27.453 -36.275 1 93.53 387 SER B N 1
ATOM 9759 C CA . SER B 1 387 ? -3.002 -28.083 -35.74 1 93.53 387 SER B CA 1
ATOM 9760 C C . SER B 1 387 ? -3.22 -28.566 -34.31 1 93.53 387 SER B C 1
ATOM 9762 O O . SER B 1 387 ? -3.938 -27.929 -33.537 1 93.53 387 SER B O 1
ATOM 9764 N N . PHE B 1 388 ? -2.697 -29.677 -34.029 1 95.5 388 PHE B N 1
ATOM 9765 C CA . PHE B 1 388 ? -2.794 -30.284 -32.707 1 95.5 388 PHE B CA 1
ATOM 9766 C C . PHE B 1 388 ? -1.421 -30.719 -32.21 1 95.5 388 PHE B C 1
ATOM 9768 O O . PHE B 1 388 ? -0.545 -31.06 -33.008 1 95.5 388 PHE B O 1
ATOM 9775 N N . LYS B 1 389 ? -1.196 -30.703 -30.936 1 95.69 389 LYS B N 1
ATOM 9776 C CA . LYS B 1 389 ? 0.067 -31.126 -30.336 1 95.69 389 LYS B CA 1
ATOM 9777 C C . LYS B 1 389 ? 0.285 -32.626 -30.517 1 95.69 389 LYS B C 1
ATOM 9779 O O . LYS B 1 389 ? -0.57 -33.432 -30.146 1 95.69 389 LYS B O 1
ATOM 9784 N N . GLN B 1 390 ? 1.356 -32.931 -31.076 1 95.83 390 GLN B N 1
ATOM 9785 C CA . GLN B 1 390 ? 1.726 -34.316 -31.345 1 95.83 390 GLN B CA 1
ATOM 9786 C C . GLN B 1 390 ? 3.182 -34.579 -30.968 1 95.83 390 GLN B C 1
ATOM 9788 O O . GLN B 1 390 ? 3.934 -33.644 -30.687 1 95.83 390 GLN B O 1
ATOM 9793 N N . ILE B 1 391 ? 3.58 -35.859 -30.932 1 96.61 391 ILE B N 1
ATOM 9794 C CA . ILE B 1 391 ? 4.951 -36.223 -30.591 1 96.61 391 ILE B CA 1
ATOM 9795 C C . ILE B 1 391 ? 5.821 -36.186 -31.846 1 96.61 391 ILE B C 1
ATOM 9797 O O . ILE B 1 391 ? 5.543 -36.886 -32.822 1 96.61 391 ILE B O 1
ATOM 9801 N N . LEU B 1 392 ? 6.73 -35.376 -31.856 1 95.14 392 LEU B N 1
ATOM 9802 C CA . LEU B 1 392 ? 7.725 -35.282 -32.919 1 95.14 392 LEU B CA 1
ATOM 9803 C C . LEU B 1 392 ? 9.021 -35.974 -32.512 1 95.14 392 LEU B C 1
ATOM 9805 O O . LEU B 1 392 ? 9.586 -35.674 -31.458 1 95.14 392 LEU B O 1
ATOM 9809 N N . MET B 1 393 ? 9.444 -36.92 -33.257 1 94.93 393 MET B N 1
ATOM 9810 C CA . MET B 1 393 ? 10.727 -37.604 -33.124 1 94.93 393 MET B CA 1
ATOM 9811 C C . MET B 1 393 ? 11.773 -36.983 -34.043 1 94.93 393 MET B C 1
ATOM 9813 O O . MET B 1 393 ? 11.527 -36.802 -35.237 1 94.93 393 MET B O 1
ATOM 9817 N N . VAL B 1 394 ? 12.939 -36.579 -33.507 1 95.31 394 VAL B N 1
ATOM 9818 C CA . VAL B 1 394 ? 13.984 -35.906 -34.271 1 95.31 394 VAL B CA 1
ATOM 9819 C C . VAL B 1 394 ? 15.318 -36.618 -34.061 1 95.31 394 VAL B C 1
ATOM 9821 O O . VAL B 1 394 ? 15.663 -36.984 -32.935 1 95.31 394 VAL B O 1
ATOM 9824 N N . GLU B 1 395 ? 16.027 -36.781 -35.114 1 94.03 395 GLU B N 1
ATOM 9825 C CA . GLU B 1 395 ? 17.353 -37.384 -35.014 1 94.03 395 GLU B CA 1
ATOM 9826 C C . GLU B 1 395 ? 18.338 -36.441 -34.329 1 94.03 395 GLU B C 1
ATOM 9828 O O . GLU B 1 395 ? 18.426 -35.263 -34.682 1 94.03 395 GLU B O 1
ATOM 9833 N N . ALA B 1 396 ? 19.125 -36.872 -33.318 1 91.23 396 ALA B N 1
ATOM 9834 C CA . ALA B 1 396 ? 20.076 -36.036 -32.591 1 91.23 396 ALA B CA 1
ATOM 9835 C C . ALA B 1 396 ? 21.341 -35.803 -33.412 1 91.23 396 ALA B C 1
ATOM 9837 O O . ALA B 1 396 ? 22.04 -34.806 -33.219 1 91.23 396 ALA B O 1
ATOM 9838 N N . SER B 1 397 ? 21.694 -36.565 -34.402 1 81.46 397 SER B N 1
ATOM 9839 C CA . SER B 1 397 ? 22.764 -36.414 -35.383 1 81.46 397 SER B CA 1
ATOM 9840 C C . SER B 1 397 ? 24.09 -36.08 -34.708 1 81.46 397 SER B C 1
ATOM 9842 O O . SER B 1 397 ? 24.823 -35.202 -35.167 1 81.46 397 SER B O 1
ATOM 9844 N N . VAL B 1 398 ? 24.417 -36.633 -33.516 1 83.24 398 VAL B N 1
ATOM 9845 C CA . VAL B 1 398 ? 25.64 -36.299 -32.792 1 83.24 398 VAL B CA 1
ATOM 9846 C C . VAL B 1 398 ? 26.855 -36.768 -33.589 1 83.24 398 VAL B C 1
ATOM 9848 O O . VAL B 1 398 ? 27.923 -36.155 -33.522 1 83.24 398 VAL B O 1
ATOM 9851 N N . SER B 1 399 ? 26.711 -37.894 -34.382 1 75.97 399 SER B N 1
ATOM 9852 C CA . SER B 1 399 ? 27.816 -38.461 -35.148 1 75.97 399 SER B CA 1
ATOM 9853 C C . SER B 1 399 ? 28.238 -37.531 -36.281 1 75.97 399 SER B C 1
ATOM 9855 O O . SER B 1 399 ? 29.368 -37.61 -36.768 1 75.97 399 SER B O 1
ATOM 9857 N N . THR B 1 400 ? 27.357 -36.536 -36.714 1 75.39 400 THR B N 1
ATOM 9858 C CA . THR B 1 400 ? 27.652 -35.671 -37.85 1 75.39 400 THR B CA 1
ATOM 9859 C C . THR B 1 400 ? 27.986 -34.258 -37.381 1 75.39 400 THR B C 1
ATOM 9861 O O . THR B 1 400 ? 28.127 -33.344 -38.197 1 75.39 400 THR B O 1
ATOM 9864 N N . MET B 1 401 ? 28.103 -34.095 -36.121 1 76.49 401 MET B N 1
ATOM 9865 C CA . MET B 1 401 ? 28.311 -32.769 -35.548 1 76.49 401 MET B CA 1
ATOM 9866 C C . MET B 1 401 ? 29.63 -32.17 -36.026 1 76.49 401 MET B C 1
ATOM 9868 O O . MET B 1 401 ? 29.79 -30.949 -36.049 1 76.49 401 MET B O 1
ATOM 9872 N N . ASN B 1 402 ? 30.512 -32.991 -36.371 1 71.18 402 ASN B N 1
ATOM 9873 C CA . ASN B 1 402 ? 31.826 -32.5 -36.774 1 71.18 402 ASN B CA 1
ATOM 9874 C C . ASN B 1 402 ? 31.902 -32.273 -38.281 1 71.18 402 ASN B C 1
ATOM 9876 O O . ASN B 1 402 ? 32.909 -31.776 -38.788 1 71.18 402 ASN B O 1
ATOM 9880 N N . GLN B 1 403 ? 30.795 -32.524 -38.915 1 74.8 403 GLN B N 1
ATOM 9881 C CA . GLN B 1 403 ? 30.799 -32.319 -40.359 1 74.8 403 GLN B CA 1
ATOM 9882 C C . GLN B 1 403 ? 30.505 -30.864 -40.709 1 74.8 403 GLN B C 1
ATOM 9884 O O . GLN B 1 403 ? 29.763 -30.186 -39.995 1 74.8 403 GLN B O 1
ATOM 9889 N N . LEU B 1 404 ? 31.193 -30.297 -41.639 1 66.51 404 LEU B N 1
ATOM 9890 C CA . LEU B 1 404 ? 31.059 -28.912 -42.079 1 66.51 404 LEU B CA 1
ATOM 9891 C C . LEU B 1 404 ? 29.631 -28.62 -42.527 1 66.51 404 LEU B C 1
ATOM 9893 O O . LEU B 1 404 ? 29.071 -27.575 -42.186 1 66.51 404 LEU B O 1
ATOM 9897 N N . ASP B 1 405 ? 29.015 -29.499 -43.308 1 68.16 405 ASP B N 1
ATOM 9898 C CA . ASP B 1 405 ? 27.652 -29.328 -43.802 1 68.16 405 ASP B CA 1
ATOM 9899 C C . ASP B 1 405 ? 26.789 -30.542 -43.466 1 68.16 405 ASP B C 1
ATOM 9901 O O . ASP B 1 405 ? 26.542 -31.391 -44.325 1 68.16 405 ASP B O 1
ATOM 9905 N N . PRO B 1 406 ? 26.431 -30.608 -42.288 1 71.3 406 PRO B N 1
ATOM 9906 C CA . PRO B 1 406 ? 25.664 -31.808 -41.945 1 71.3 406 PRO B CA 1
ATOM 9907 C C . PRO B 1 406 ? 24.263 -31.806 -42.554 1 71.3 406 PRO B C 1
ATOM 9909 O O . PRO B 1 406 ? 23.664 -30.742 -42.73 1 71.3 406 PRO B O 1
ATOM 9912 N N . PRO B 1 407 ? 23.828 -32.93 -43.026 1 74.16 407 PRO B N 1
ATOM 9913 C CA . PRO B 1 407 ? 22.44 -33.014 -43.487 1 74.16 407 PRO B CA 1
ATOM 9914 C C . PRO B 1 407 ? 21.435 -32.608 -42.411 1 74.16 407 PRO B C 1
ATOM 9916 O O . PRO B 1 407 ? 21.733 -32.699 -41.217 1 74.16 407 PRO B O 1
ATOM 9919 N N . PRO B 1 408 ? 20.299 -32.106 -42.8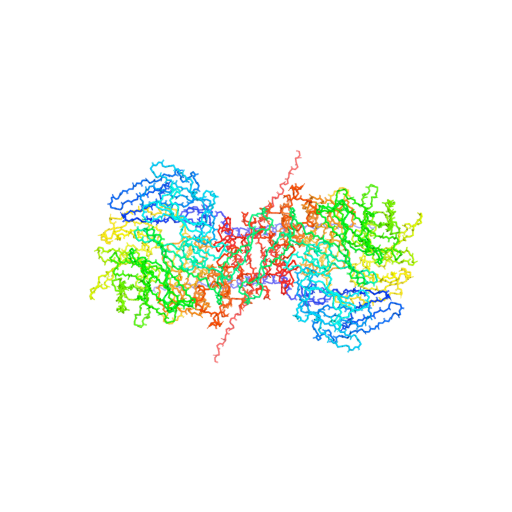85 1 79.35 408 PRO B N 1
ATOM 9920 C CA . PRO B 1 408 ? 19.261 -31.777 -41.905 1 79.35 408 PRO B CA 1
ATOM 9921 C C . PRO B 1 408 ? 18.816 -32.989 -41.089 1 79.35 408 PRO B C 1
ATOM 9923 O O . PRO B 1 408 ? 18.791 -34.109 -41.604 1 79.35 408 PRO B O 1
ATOM 9926 N N . ALA B 1 409 ? 18.513 -32.802 -39.872 1 87.18 409 ALA B N 1
ATOM 9927 C CA . ALA B 1 409 ? 18.067 -33.875 -38.988 1 87.18 409 ALA B CA 1
ATOM 9928 C C . ALA B 1 409 ? 16.776 -34.507 -39.5 1 87.18 409 ALA B C 1
ATOM 9930 O O . ALA B 1 409 ? 15.878 -33.805 -39.97 1 87.18 409 ALA B O 1
ATOM 9931 N N . LYS B 1 410 ? 16.728 -35.792 -39.515 1 89.65 410 LYS B N 1
ATOM 9932 C CA . LYS B 1 410 ? 15.474 -36.48 -39.806 1 89.65 410 LYS B CA 1
ATOM 9933 C C . LYS B 1 410 ? 14.44 -36.225 -38.713 1 89.65 410 LYS B C 1
ATOM 9935 O O . LYS B 1 410 ? 14.774 -36.219 -37.526 1 89.65 410 LYS B O 1
ATOM 9940 N N . LYS B 1 411 ? 13.3 -35.926 -39.05 1 92.69 411 LYS B N 1
ATOM 9941 C CA . LYS B 1 411 ? 12.208 -35.758 -38.095 1 92.69 411 LYS B CA 1
ATOM 9942 C C . LYS B 1 411 ? 10.948 -36.477 -38.568 1 92.69 411 LYS B C 1
ATOM 9944 O O . LYS B 1 411 ? 10.658 -36.508 -39.766 1 92.69 411 LYS B O 1
ATOM 9949 N N . LYS B 1 412 ? 10.248 -37.094 -37.727 1 91.79 412 LYS B N 1
ATOM 9950 C CA . LYS B 1 412 ? 9.018 -37.833 -37.998 1 91.79 412 LYS B CA 1
ATOM 9951 C C . LYS B 1 412 ? 8.041 -37.719 -36.832 1 91.79 412 LYS B C 1
ATOM 9953 O O . LYS B 1 412 ? 8.42 -37.914 -35.675 1 91.79 412 LYS B O 1
ATOM 9958 N N . PHE B 1 413 ? 6.793 -37.46 -37.139 1 93.28 413 PHE B N 1
ATOM 9959 C CA . PHE B 1 413 ? 5.768 -37.5 -36.102 1 93.28 413 PHE B CA 1
ATOM 9960 C C . PHE B 1 413 ? 5.417 -38.939 -35.744 1 93.28 413 PHE B C 1
ATOM 9962 O O . PHE B 1 413 ? 5.295 -39.792 -36.625 1 93.28 413 PHE B O 1
ATOM 9969 N N . ARG B 1 414 ? 5.3 -39.221 -34.468 1 93.62 414 ARG B N 1
ATOM 9970 C CA . ARG B 1 414 ? 4.962 -40.561 -34.001 1 93.62 414 ARG B CA 1
ATOM 9971 C C . ARG B 1 414 ? 3.48 -40.664 -33.656 1 93.62 414 ARG B C 1
ATOM 9973 O O . ARG B 1 414 ? 2.955 -41.763 -33.47 1 93.62 414 ARG B O 1
ATOM 9980 N N . THR B 1 415 ? 2.871 -39.563 -33.441 1 93.96 415 THR B N 1
ATOM 9981 C CA . THR B 1 415 ? 1.429 -39.501 -33.232 1 93.96 415 THR B CA 1
ATOM 9982 C C . THR B 1 415 ? 0.776 -38.556 -34.237 1 93.96 415 THR B C 1
ATOM 9984 O O . THR B 1 415 ? 1.443 -37.687 -34.804 1 93.96 415 THR B O 1
ATOM 9987 N N . VAL B 1 416 ? -0.473 -38.829 -34.526 1 91.9 416 VAL B N 1
ATOM 9988 C CA . VAL B 1 416 ? -1.269 -38.01 -35.435 1 91.9 416 VAL B CA 1
ATOM 9989 C C . VAL B 1 416 ? -2.709 -37.932 -34.933 1 91.9 416 VAL B C 1
ATOM 9991 O O . VAL B 1 416 ? -3.109 -38.699 -34.054 1 91.9 416 VAL B O 1
ATOM 9994 N N . GLY B 1 417 ? -3.391 -36.963 -35.444 1 92.44 417 GLY B N 1
ATOM 9995 C CA . GLY B 1 417 ? -4.809 -36.894 -35.129 1 92.44 417 GLY B CA 1
ATOM 9996 C C . GLY B 1 417 ? -5.222 -35.564 -34.528 1 92.44 417 GLY B C 1
ATOM 9997 O O . GLY B 1 417 ? -4.439 -34.613 -34.513 1 92.44 417 GLY B O 1
ATOM 9998 N N . THR B 1 418 ? -6.471 -35.549 -34.084 1 94.72 418 THR B N 1
ATOM 9999 C CA . THR B 1 418 ? -7.081 -34.301 -33.638 1 94.72 418 THR B CA 1
ATOM 10000 C C . THR B 1 418 ? -7.183 -34.262 -32.116 1 94.72 418 THR B C 1
ATOM 10002 O O . THR B 1 418 ? -8.051 -33.583 -31.564 1 94.72 418 THR B O 1
ATOM 10005 N N . SER B 1 419 ? -6.358 -35.041 -31.464 1 94.71 419 SER B N 1
ATOM 10006 C CA . SER B 1 419 ? -6.275 -35.033 -30.007 1 94.71 419 SER B CA 1
ATOM 10007 C C . SER B 1 419 ? -4.89 -34.602 -29.535 1 94.71 419 SER B C 1
ATOM 10009 O O . SER B 1 419 ? -3.878 -35.126 -30.004 1 94.71 419 SER B O 1
ATOM 10011 N N . ASP B 1 420 ? -4.89 -33.749 -28.595 1 97.08 420 ASP B N 1
ATOM 10012 C CA . ASP B 1 420 ? -3.626 -33.163 -28.16 1 97.08 420 ASP B CA 1
ATOM 10013 C C . ASP B 1 420 ? -2.855 -34.125 -27.259 1 97.08 420 ASP B C 1
ATOM 10015 O O . ASP B 1 420 ? -3.436 -34.754 -26.372 1 97.08 420 ASP B O 1
ATOM 10019 N N . VAL B 1 421 ? -1.548 -34.222 -27.502 1 97.34 421 VAL B N 1
ATOM 10020 C CA . VAL B 1 421 ? -0.596 -34.762 -26.537 1 97.34 421 VAL B CA 1
ATOM 10021 C C . VAL B 1 421 ? -0.263 -33.702 -25.49 1 97.34 421 VAL B C 1
ATOM 10023 O O . VAL B 1 421 ? 0.09 -32.571 -25.833 1 97.34 421 VAL B O 1
ATOM 10026 N N . MET B 1 422 ? -0.434 -34.087 -24.259 1 97.1 422 MET B N 1
ATOM 10027 C CA . MET B 1 422 ? -0.217 -33.104 -23.202 1 97.1 422 MET B CA 1
ATOM 10028 C C . MET B 1 422 ? 1.226 -33.145 -22.709 1 97.1 422 MET B C 1
ATOM 10030 O O . MET B 1 422 ? 1.82 -32.102 -22.427 1 97.1 422 MET B O 1
ATOM 10034 N N . GLN B 1 423 ? 1.814 -34.339 -22.601 1 97.1 423 GLN B N 1
ATOM 10035 C CA . GLN B 1 423 ? 3.178 -34.453 -22.094 1 97.1 423 GLN B CA 1
ATOM 10036 C C . GLN B 1 423 ? 3.721 -35.866 -22.29 1 97.1 423 GLN B C 1
ATOM 10038 O O . GLN B 1 423 ? 2.982 -36.844 -22.162 1 97.1 423 GLN B O 1
ATOM 10043 N N . ILE B 1 424 ? 4.971 -35.927 -22.608 1 97.73 424 ILE B N 1
ATOM 10044 C CA . ILE B 1 424 ? 5.677 -37.203 -22.6 1 97.73 424 ILE B CA 1
ATOM 10045 C C . ILE B 1 424 ? 6.1 -37.551 -21.174 1 97.73 424 ILE B C 1
ATOM 10047 O O . ILE B 1 424 ? 6.703 -36.728 -20.481 1 97.73 424 ILE B O 1
ATOM 10051 N N . VAL B 1 425 ? 5.8 -38.848 -20.721 1 97.64 425 VAL B N 1
ATOM 10052 C CA . VAL B 1 425 ? 6.005 -39.102 -19.299 1 97.64 425 VAL B CA 1
ATOM 10053 C C . VAL B 1 425 ? 6.961 -40.279 -19.118 1 97.64 425 VAL B C 1
ATOM 10055 O O . VAL B 1 425 ? 7.433 -40.538 -18.008 1 97.64 425 VAL B O 1
ATOM 10058 N N . GLY B 1 426 ? 7.229 -40.997 -20.276 1 96.32 426 GLY B N 1
ATOM 10059 C CA . GLY B 1 426 ? 8.123 -42.131 -20.103 1 96.32 426 GLY B CA 1
ATOM 10060 C C . GLY B 1 426 ? 8.595 -42.724 -21.417 1 96.32 426 GLY B C 1
ATOM 10061 O O . GLY B 1 426 ? 7.984 -42.495 -22.463 1 96.32 426 GLY B O 1
ATOM 10062 N N . LEU B 1 427 ? 9.68 -43.413 -21.371 1 96.09 427 LEU B N 1
ATOM 10063 C CA . LEU B 1 427 ? 10.257 -44.128 -22.504 1 96.09 427 LEU B CA 1
ATOM 10064 C C . LEU B 1 427 ? 10.841 -45.466 -22.062 1 96.09 427 LEU B C 1
ATOM 10066 O O . LEU B 1 427 ? 11.695 -45.512 -21.173 1 96.09 427 LEU B O 1
ATOM 10070 N N . ASP B 1 428 ? 10.335 -46.51 -22.598 1 93.39 428 ASP B N 1
ATOM 1007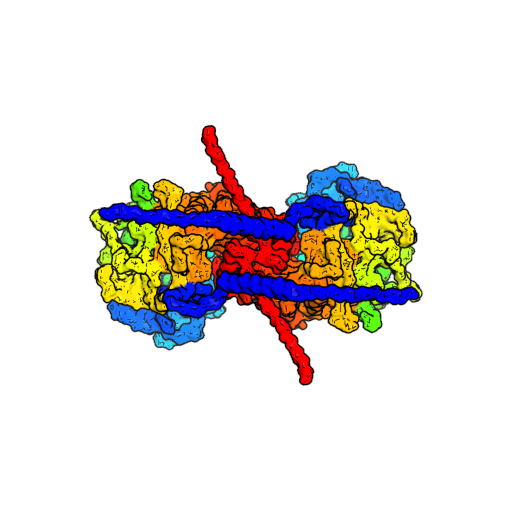1 C CA . ASP B 1 428 ? 10.914 -47.842 -22.445 1 93.39 428 ASP B CA 1
ATOM 10072 C C . ASP B 1 428 ? 11.759 -48.216 -23.66 1 93.39 428 ASP B C 1
ATOM 10074 O O . ASP B 1 428 ? 11.228 -48.674 -24.674 1 93.39 428 ASP B O 1
ATOM 10078 N N . ALA B 1 429 ? 12.985 -48.105 -23.493 1 89.18 429 ALA B N 1
ATOM 10079 C CA . ALA B 1 429 ? 13.897 -48.297 -24.618 1 89.18 429 ALA B CA 1
ATOM 10080 C C . ALA B 1 429 ? 13.915 -49.755 -25.067 1 89.18 429 ALA B C 1
ATOM 10082 O O . ALA B 1 429 ? 14.096 -50.044 -26.252 1 89.18 429 ALA B O 1
ATOM 10083 N N . GLU B 1 430 ? 13.76 -50.627 -24.164 1 88.36 430 GLU B N 1
ATOM 10084 C CA . GLU B 1 430 ? 13.804 -52.049 -24.492 1 88.36 430 GLU B CA 1
ATOM 10085 C C . GLU B 1 430 ? 12.664 -52.433 -25.431 1 88.36 430 GLU B C 1
ATOM 10087 O O . GLU B 1 430 ? 12.875 -53.152 -26.411 1 88.36 430 GLU B O 1
ATOM 10092 N N . SER B 1 431 ? 11.55 -51.882 -25.13 1 89.41 431 SER B N 1
ATOM 10093 C CA . SER B 1 431 ? 10.394 -52.208 -25.959 1 89.41 431 SER B CA 1
ATOM 10094 C C . SER B 1 431 ? 10.163 -51.146 -27.028 1 89.41 431 SER B C 1
ATOM 10096 O O . SER B 1 431 ? 9.222 -51.247 -27.818 1 89.41 431 SER B O 1
ATOM 10098 N N . ASN B 1 432 ? 10.982 -50.133 -27.108 1 90.93 432 ASN B N 1
ATOM 10099 C CA . ASN B 1 432 ? 10.822 -49.018 -28.034 1 90.93 432 ASN B CA 1
ATOM 10100 C C . ASN B 1 432 ? 9.435 -48.39 -27.922 1 90.93 432 ASN B C 1
ATOM 10102 O O . ASN B 1 432 ? 8.744 -48.219 -28.928 1 90.93 432 ASN B O 1
ATOM 10106 N N . THR B 1 433 ? 9.086 -48.154 -26.69 1 93.77 433 THR B N 1
ATOM 10107 C CA . THR B 1 433 ? 7.75 -47.621 -26.444 1 93.77 433 THR B CA 1
ATOM 10108 C C . THR B 1 433 ? 7.827 -46.293 -25.697 1 93.77 433 THR B C 1
ATOM 10110 O O . THR B 1 433 ? 8.492 -46.194 -24.663 1 93.77 433 THR B O 1
ATOM 10113 N N . LEU B 1 434 ? 7.209 -45.316 -26.268 1 96.01 434 LEU B N 1
ATOM 10114 C CA . LEU B 1 434 ? 7.076 -44.007 -25.638 1 96.01 434 LEU B CA 1
ATOM 10115 C C . LEU B 1 434 ? 5.708 -43.857 -24.981 1 96.01 434 LEU B C 1
ATOM 10117 O O . LEU B 1 434 ? 4.692 -44.263 -25.551 1 96.01 434 LEU B O 1
ATOM 10121 N N . TYR B 1 435 ? 5.65 -43.33 -23.738 1 97.12 435 TYR B N 1
ATOM 10122 C CA . TYR B 1 435 ? 4.412 -43.119 -22.996 1 97.12 435 TYR B CA 1
ATOM 10123 C C . TYR B 1 435 ? 4.118 -41.632 -22.836 1 97.12 435 TYR B C 1
ATOM 10125 O O . TYR B 1 435 ? 5.031 -40.833 -22.615 1 97.12 435 TYR B O 1
ATOM 10133 N N . TYR B 1 436 ? 2.858 -41.264 -23.003 1 97.79 436 TYR B N 1
ATOM 10134 C CA . TYR B 1 436 ? 2.474 -39.862 -22.891 1 97.79 436 TYR B CA 1
ATOM 10135 C C . TYR B 1 436 ? 1.052 -39.727 -22.36 1 97.79 436 TYR B C 1
ATOM 10137 O O . TYR B 1 436 ? 0.265 -40.674 -22.427 1 97.79 436 TYR B O 1
ATOM 10145 N N . ILE B 1 437 ? 0.771 -38.63 -21.688 1 98.32 437 ILE B N 1
ATOM 10146 C CA . ILE B 1 437 ? -0.588 -38.251 -21.316 1 98.32 437 ILE B CA 1
ATOM 10147 C C . ILE B 1 437 ? -1.243 -37.485 -22.463 1 98.32 437 ILE B C 1
ATOM 10149 O O . ILE B 1 437 ? -0.649 -36.558 -23.018 1 98.32 437 ILE B O 1
ATOM 10153 N N . GLY B 1 438 ? -2.411 -37.877 -22.829 1 98.09 438 GLY B N 1
ATOM 10154 C CA . GLY B 1 438 ? -3.104 -37.215 -23.923 1 98.09 438 GLY B CA 1
ATOM 10155 C C . GLY B 1 438 ? -4.59 -37.043 -23.671 1 98.09 438 GLY B C 1
ATOM 10156 O O . GLY B 1 438 ? -5.12 -37.553 -22.681 1 98.09 438 GLY B O 1
ATOM 10157 N N . VAL B 1 439 ? -5.221 -36.293 -24.529 1 97.6 439 VAL B N 1
ATOM 10158 C CA . VAL B 1 439 ? -6.663 -36.064 -24.524 1 97.6 439 VAL B CA 1
ATOM 10159 C C . VAL B 1 439 ? -7.367 -37.188 -25.281 1 97.6 439 VAL B C 1
ATOM 10161 O O . VAL B 1 439 ? -7.094 -37.415 -26.462 1 97.6 439 VAL B O 1
ATOM 10164 N N . PRO B 1 440 ? -8.283 -37.901 -24.665 1 96.32 440 PRO B N 1
ATOM 10165 C CA . PRO B 1 440 ? -8.96 -38.998 -25.361 1 96.32 440 PRO B CA 1
ATOM 10166 C C . PRO B 1 440 ? -10.091 -38.514 -26.266 1 96.32 440 PRO B C 1
ATOM 10168 O O . PRO B 1 440 ? -10.994 -37.809 -25.809 1 96.32 440 PRO B O 1
ATOM 10171 N N . ASN B 1 441 ? -10.071 -38.885 -27.508 1 93.11 441 ASN B N 1
ATOM 10172 C CA . ASN B 1 441 ? -11.124 -38.66 -28.493 1 93.11 441 ASN B CA 1
ATOM 10173 C C . ASN B 1 441 ? -11.536 -37.192 -28.547 1 93.11 441 ASN B C 1
ATOM 10175 O O . ASN B 1 441 ? -12.726 -36.879 -28.613 1 93.11 441 ASN B O 1
ATOM 10179 N N . GLY B 1 442 ? -10.651 -36.32 -28.233 1 92.46 442 GLY B N 1
ATOM 10180 C CA . GLY B 1 442 ? -10.891 -34.892 -28.364 1 92.46 442 GLY B CA 1
ATOM 10181 C C . GLY B 1 442 ? -11.573 -34.287 -27.152 1 92.46 442 GLY B C 1
ATOM 10182 O O . GLY B 1 442 ? -11.858 -33.088 -27.127 1 92.46 442 GLY B O 1
ATOM 10183 N N . ASP B 1 443 ? -11.858 -35.026 -26.114 1 95.88 443 ASP B N 1
ATOM 10184 C CA . ASP B 1 443 ? -12.485 -34.506 -24.902 1 95.88 443 ASP B CA 1
ATOM 10185 C C . ASP B 1 443 ? -11.438 -33.959 -23.934 1 95.88 443 ASP B C 1
ATOM 10187 O O . ASP B 1 443 ? -10.966 -34.678 -23.051 1 95.88 443 ASP B O 1
ATOM 10191 N N . ALA B 1 444 ? -11.18 -32.666 -24.024 1 97.04 444 ALA B N 1
ATOM 10192 C CA . ALA B 1 444 ? -10.118 -31.997 -23.277 1 97.04 444 ALA B CA 1
ATOM 10193 C C . ALA B 1 444 ? -10.367 -32.083 -21.774 1 97.04 444 ALA B C 1
ATOM 10195 O O . ALA B 1 444 ? -9.47 -31.807 -20.973 1 97.04 444 ALA B O 1
ATOM 10196 N N . ARG B 1 445 ? -11.541 -32.546 -21.262 1 96.71 445 ARG B N 1
ATOM 10197 C CA . ARG B 1 445 ? -11.866 -32.636 -19.842 1 96.71 445 ARG B CA 1
ATOM 10198 C C . ARG B 1 445 ? -11.191 -33.845 -19.202 1 96.71 445 ARG B C 1
ATOM 10200 O O . ARG B 1 445 ? -11.102 -33.936 -17.976 1 96.71 445 ARG B O 1
ATOM 10207 N N . LYS B 1 446 ? -10.707 -34.641 -20.063 1 97.87 446 LYS B N 1
ATOM 10208 C CA . LYS B 1 446 ? -10.114 -35.902 -19.626 1 97.87 446 LYS B CA 1
ATOM 10209 C C . LYS B 1 446 ? -8.617 -35.938 -19.923 1 97.87 446 LYS B C 1
ATOM 10211 O O . LYS B 1 446 ? -8.122 -35.155 -20.736 1 97.87 446 LYS B O 1
ATOM 10216 N N . ARG B 1 447 ? -7.858 -36.816 -19.216 1 98.35 447 ARG B N 1
ATOM 10217 C CA . ARG B 1 447 ? -6.453 -37.148 -19.427 1 98.35 447 ARG B CA 1
ATOM 10218 C C . ARG B 1 447 ? -6.217 -38.647 -19.281 1 98.35 447 ARG B C 1
ATOM 10220 O O . ARG B 1 447 ? -6.631 -39.253 -18.29 1 98.35 447 ARG B O 1
ATOM 10227 N N . HIS B 1 448 ? -5.639 -39.226 -20.242 1 97.98 448 HIS B N 1
ATOM 10228 C CA . HIS B 1 448 ? -5.354 -40.656 -20.202 1 97.98 448 HIS B CA 1
ATOM 10229 C C . HIS B 1 448 ? -3.903 -40.939 -20.579 1 97.98 448 HIS B C 1
ATOM 10231 O O . HIS B 1 448 ? -3.256 -40.117 -21.232 1 97.98 448 HIS B O 1
ATOM 10237 N N . LEU B 1 449 ? -3.418 -42.05 -20.105 1 97.57 449 LEU B N 1
ATOM 10238 C CA . LEU B 1 449 ? -2.083 -42.52 -20.458 1 97.57 449 LEU B CA 1
ATOM 10239 C C . LEU B 1 449 ? -2.11 -43.301 -21.767 1 97.57 449 LEU B C 1
ATOM 10241 O O . LEU B 1 449 ? -2.925 -44.211 -21.936 1 97.57 449 LEU B O 1
ATOM 10245 N N . TYR B 1 450 ? -1.233 -42.959 -22.708 1 97.15 450 TYR B N 1
ATOM 10246 C CA . TYR B 1 450 ? -1.094 -43.614 -24.004 1 97.15 450 TYR B CA 1
ATOM 10247 C C . TYR B 1 450 ? 0.329 -44.119 -24.211 1 97.15 450 TYR B C 1
ATOM 10249 O O . TYR B 1 450 ? 1.252 -43.694 -23.513 1 97.15 450 TYR B O 1
ATOM 10257 N N . SER B 1 451 ? 0.493 -45.082 -25.091 1 95.43 451 SER B N 1
ATOM 10258 C CA . SER B 1 451 ? 1.81 -45.542 -25.518 1 95.43 451 SER B CA 1
ATOM 10259 C C . SER B 1 451 ? 1.906 -45.609 -27.038 1 95.43 451 SER B C 1
ATOM 10261 O O . SER B 1 451 ? 0.899 -45.81 -27.721 1 95.43 451 SER B O 1
ATOM 10263 N N . VAL B 1 452 ? 3.055 -45.403 -27.585 1 95.22 452 VAL B N 1
ATOM 10264 C CA . VAL B 1 452 ? 3.314 -45.469 -29.02 1 95.22 452 VAL B CA 1
ATOM 10265 C C . VAL B 1 452 ? 4.723 -46.003 -29.266 1 95.22 452 VAL B C 1
ATOM 10267 O O . VAL B 1 452 ? 5.63 -45.775 -28.462 1 95.22 452 VAL B O 1
ATOM 10270 N N . SER B 1 453 ? 4.859 -46.665 -30.332 1 92.57 453 SER B N 1
ATOM 10271 C CA . SER B 1 453 ? 6.163 -47.22 -30.681 1 92.57 453 SER B CA 1
ATOM 10272 C C . SER B 1 453 ? 7.101 -46.139 -31.207 1 92.57 453 SER B C 1
ATOM 10274 O O . SER B 1 453 ? 6.674 -45.238 -31.932 1 92.57 453 SER B O 1
ATOM 10276 N N . THR B 1 454 ? 8.421 -46.281 -30.925 1 90.25 454 THR B N 1
ATOM 10277 C CA . THR B 1 454 ? 9.428 -45.36 -31.442 1 90.25 454 THR B CA 1
ATOM 10278 C C . THR B 1 454 ? 10.159 -45.971 -32.633 1 90.25 454 THR B C 1
ATOM 10280 O O . THR B 1 454 ? 11.067 -45.354 -33.194 1 90.25 454 THR B O 1
ATOM 10283 N N . LYS B 1 455 ? 9.706 -47.114 -33.049 1 86.54 455 LYS B N 1
ATOM 10284 C CA . LYS B 1 455 ? 10.322 -47.756 -34.207 1 86.54 455 LYS B CA 1
ATOM 10285 C C . LYS B 1 455 ? 9.861 -47.105 -35.507 1 86.54 455 LYS B C 1
ATOM 10287 O O . LYS B 1 455 ? 8.682 -46.78 -35.661 1 86.54 455 LYS B O 1
ATOM 10292 N N . ILE B 1 456 ? 10.867 -46.768 -36.363 1 76.67 456 ILE B N 1
ATOM 10293 C CA . ILE B 1 456 ? 10.57 -46.147 -37.649 1 76.67 456 ILE B CA 1
ATOM 10294 C C . ILE B 1 456 ? 10.177 -47.22 -38.662 1 76.67 456 ILE B C 1
ATOM 10296 O O . ILE B 1 456 ? 11.035 -47.782 -39.346 1 76.67 456 ILE B O 1
ATOM 10300 N N . THR B 1 457 ? 9.174 -47.886 -38.47 1 69.66 457 THR B N 1
ATOM 10301 C CA . THR B 1 457 ? 8.657 -48.787 -39.493 1 69.66 457 THR B CA 1
ATOM 10302 C C . THR B 1 457 ? 7.399 -48.209 -40.136 1 69.66 457 THR B C 1
ATOM 10304 O O . THR B 1 457 ? 6.75 -47.332 -39.564 1 69.66 457 THR B O 1
ATOM 10307 N N . ASP B 1 458 ? 7.187 -48.258 -41.524 1 55.14 458 ASP B N 1
ATOM 10308 C CA . ASP B 1 458 ? 6.095 -47.69 -42.309 1 55.14 458 ASP B CA 1
ATOM 10309 C C . ASP B 1 458 ? 4.767 -47.805 -41.565 1 55.14 458 ASP B C 1
ATOM 10311 O O . ASP B 1 458 ? 3.889 -46.952 -41.715 1 55.14 458 ASP B O 1
ATOM 10315 N N . ASN B 1 459 ? 4.513 -48.948 -40.931 1 52.21 459 ASN B N 1
ATOM 10316 C CA . ASN B 1 459 ? 3.151 -49.214 -40.48 1 52.21 459 ASN B CA 1
ATOM 10317 C C . ASN B 1 459 ? 2.96 -48.829 -39.016 1 52.21 459 ASN B C 1
ATOM 10319 O O . ASN B 1 459 ? 1.86 -48.954 -38.475 1 52.21 459 ASN B O 1
ATOM 10323 N N . ASP B 1 460 ? 3.982 -48.311 -38.219 1 62.19 460 ASP B N 1
ATOM 10324 C CA . ASP B 1 460 ? 3.715 -48.577 -36.808 1 62.19 460 ASP B CA 1
ATOM 10325 C C . ASP B 1 460 ? 3.482 -47.278 -36.04 1 62.19 460 ASP B C 1
ATOM 10327 O O . ASP B 1 460 ? 4.202 -46.979 -35.084 1 62.19 460 ASP B O 1
ATOM 10331 N N . MET B 1 461 ? 2.569 -46.375 -36.473 1 75.69 461 MET B N 1
ATOM 10332 C CA . MET B 1 461 ? 2.069 -45.268 -35.663 1 75.69 461 MET B CA 1
ATOM 10333 C C . MET B 1 461 ? 0.867 -45.702 -34.831 1 75.69 461 MET B C 1
ATOM 10335 O O . MET B 1 461 ? -0 -44.887 -34.513 1 75.69 461 MET B O 1
ATOM 10339 N N . ARG B 1 462 ? 0.854 -46.959 -34.518 1 85.03 462 ARG B N 1
ATOM 10340 C CA . ARG B 1 462 ? -0.277 -47.427 -33.723 1 85.03 462 ARG B CA 1
ATOM 10341 C C . ARG B 1 462 ? -0.174 -46.936 -32.283 1 85.03 462 ARG B C 1
ATOM 10343 O O . ARG B 1 462 ? 0.805 -47.226 -31.591 1 85.03 462 ARG B O 1
ATOM 10350 N N . VAL B 1 463 ? -1.124 -46.141 -31.834 1 92.79 463 VAL B N 1
ATOM 10351 C CA . VAL B 1 463 ? -1.23 -45.599 -30.484 1 92.79 463 VAL B CA 1
ATOM 10352 C C . VAL B 1 463 ? -2.145 -46.486 -29.642 1 92.79 463 VAL B C 1
ATOM 10354 O O . VAL B 1 463 ? -3.198 -46.925 -30.111 1 92.79 463 VAL B O 1
ATOM 10357 N N . THR B 1 464 ? -1.734 -46.869 -28.48 1 93 464 THR B N 1
ATOM 10358 C CA . THR B 1 464 ? -2.536 -47.645 -27.541 1 93 464 THR B CA 1
ATOM 10359 C C . THR B 1 464 ? -2.915 -46.801 -26.327 1 93 464 THR B C 1
ATOM 10361 O O . THR B 1 464 ? -2.056 -46.162 -25.716 1 93 464 THR B O 1
ATOM 10364 N N . CYS B 1 465 ? -4.159 -46.843 -26.06 1 95.54 465 CYS B N 1
ATOM 10365 C CA . CYS B 1 465 ? -4.596 -46.198 -24.827 1 95.54 465 CYS B CA 1
ATOM 10366 C C . CYS B 1 465 ? -4.491 -47.152 -23.644 1 95.54 465 CYS B C 1
ATOM 10368 O O . CYS B 1 465 ? -5.218 -48.144 -23.575 1 95.54 465 CYS B O 1
ATOM 10370 N N . VAL B 1 466 ? -3.68 -46.834 -22.702 1 94.39 466 VAL B N 1
ATOM 10371 C CA . VAL B 1 466 ? -3.35 -47.719 -21.59 1 94.39 466 VAL B CA 1
ATOM 10372 C C . VAL B 1 466 ? -4.446 -47.646 -20.529 1 94.39 466 VAL B C 1
ATOM 10374 O O . VAL B 1 466 ? -4.74 -48.64 -19.861 1 94.39 466 VAL B O 1
ATOM 10377 N N . THR B 1 467 ? -5.115 -46.482 -20.403 1 95.33 467 THR B N 1
ATOM 10378 C CA . THR B 1 467 ? -5.989 -46.312 -19.247 1 95.33 467 THR B CA 1
ATOM 10379 C C . THR B 1 467 ? -7.42 -46.021 -19.69 1 95.33 467 THR B C 1
ATOM 10381 O O . THR B 1 467 ? -8.287 -45.738 -18.86 1 95.33 467 THR B O 1
ATOM 10384 N N . CYS B 1 468 ? -7.765 -46.029 -20.961 1 93.52 468 CYS B N 1
ATOM 10385 C CA . CYS B 1 468 ? -9.084 -45.638 -21.446 1 93.52 468 CYS B CA 1
ATOM 10386 C C . CYS B 1 468 ? -10.162 -46.57 -20.906 1 93.52 468 CYS B C 1
ATOM 10388 O O . CYS B 1 468 ? -11.316 -46.166 -20.75 1 93.52 468 CYS B O 1
ATOM 10390 N N . GLU B 1 469 ? -9.822 -47.849 -20.593 1 88.86 469 GLU B N 1
ATOM 10391 C CA . GLU B 1 469 ? -10.79 -48.806 -20.064 1 88.86 469 GLU B CA 1
ATOM 10392 C C . GLU B 1 469 ? -10.501 -49.132 -18.601 1 88.86 469 GLU B C 1
ATOM 10394 O O . GLU B 1 469 ? -10.925 -50.173 -18.096 1 88.86 469 GLU B O 1
ATOM 10399 N N . TYR B 1 470 ? -9.793 -48.293 -18.015 1 88.96 470 TYR B N 1
ATOM 10400 C CA . TYR B 1 470 ? -9.345 -48.536 -16.648 1 88.96 470 TYR B CA 1
ATOM 10401 C C . TYR B 1 470 ? -10.518 -48.506 -15.676 1 88.96 470 TYR B C 1
ATOM 10403 O O . TYR B 1 470 ? -10.751 -49.471 -14.944 1 88.96 470 TYR B O 1
ATOM 10411 N N . SER B 1 471 ? -11.235 -47.405 -15.496 1 89.1 471 SER B N 1
ATOM 10412 C CA . SER B 1 471 ? -12.369 -47.236 -14.592 1 89.1 471 SER B CA 1
ATOM 10413 C C . SER B 1 471 ? -13.189 -46.004 -14.959 1 89.1 471 SER B C 1
ATOM 10415 O O . SER B 1 471 ? -12.633 -44.977 -15.354 1 89.1 471 SER B O 1
ATOM 10417 N N . PRO B 1 472 ? -14.462 -46.123 -14.901 1 89.67 472 PRO B N 1
ATOM 10418 C CA . PRO B 1 472 ? -15.274 -44.92 -15.099 1 89.67 472 PRO B CA 1
ATOM 10419 C C . PRO B 1 472 ? -15.062 -43.877 -14.004 1 89.67 472 PRO B C 1
ATOM 10421 O O . PRO B 1 472 ? -15.342 -42.694 -14.211 1 89.67 472 PRO B O 1
ATOM 10424 N N . ASP B 1 473 ? -14.545 -44.409 -12.906 1 92.75 473 ASP B N 1
ATOM 10425 C CA . ASP B 1 473 ? -14.334 -43.519 -11.769 1 92.75 473 ASP B CA 1
ATOM 10426 C C . ASP B 1 473 ? -12.99 -42.801 -11.875 1 92.75 473 ASP B C 1
ATOM 10428 O O . ASP B 1 473 ? -12.628 -42.016 -10.997 1 92.75 473 ASP B O 1
ATOM 10432 N N . CYS B 1 474 ? -12.264 -43.021 -12.9 1 95.96 474 CYS B N 1
ATOM 10433 C CA . CYS B 1 474 ? -10.967 -42.392 -13.119 1 95.96 474 CYS B CA 1
ATOM 10434 C C . CYS B 1 474 ? -10.806 -41.963 -14.572 1 95.96 474 CYS B C 1
ATOM 10436 O O . CYS B 1 474 ? -10.471 -42.78 -15.432 1 95.96 474 CYS B O 1
ATOM 10438 N N . GLN B 1 475 ? -11.011 -40.685 -14.823 1 97.38 475 GLN B N 1
ATOM 10439 C CA . GLN B 1 475 ? -10.964 -40.168 -16.187 1 97.38 475 GLN B CA 1
ATOM 10440 C C . GLN B 1 475 ? -9.875 -39.109 -16.336 1 97.38 475 GLN B C 1
ATOM 10442 O O . GLN B 1 475 ? -9.732 -38.504 -17.401 1 97.38 475 GLN B O 1
ATOM 10447 N N . TYR B 1 476 ? -9.174 -38.842 -15.318 1 97.96 476 TYR B N 1
ATOM 10448 C CA . TYR B 1 476 ? -8.053 -37.91 -15.297 1 97.96 476 TYR B CA 1
ATOM 10449 C C . TYR B 1 476 ? -6.829 -38.543 -14.645 1 97.96 476 TYR B C 1
ATOM 10451 O O . TYR B 1 476 ? -6.787 -38.715 -13.424 1 97.96 476 TYR B O 1
ATOM 10459 N N . PHE B 1 477 ? -5.784 -38.785 -15.428 1 97.88 477 PHE B N 1
ATOM 10460 C CA . PHE B 1 477 ? -4.664 -39.585 -14.946 1 97.88 477 PHE B CA 1
ATOM 10461 C C . PHE B 1 477 ? -3.375 -38.772 -14.954 1 97.88 477 PHE B C 1
ATOM 10463 O O . PHE B 1 477 ? -3.238 -37.823 -15.729 1 97.88 477 PHE B O 1
ATOM 10470 N N . SER B 1 478 ? -2.52 -39.084 -14.079 1 97.67 478 SER B N 1
ATOM 10471 C CA . SER B 1 478 ? -1.105 -38.733 -14.123 1 97.67 478 SER B CA 1
ATOM 10472 C C . SER B 1 478 ? -0.225 -39.979 -14.098 1 97.67 478 SER B C 1
ATOM 10474 O O . SER B 1 478 ? -0.686 -41.064 -13.736 1 97.67 478 SER B O 1
ATOM 10476 N N . ALA B 1 479 ? 0.975 -39.831 -14.543 1 97.67 479 ALA B N 1
ATOM 10477 C CA . ALA B 1 479 ? 1.913 -40.951 -14.518 1 97.67 479 ALA B CA 1
ATOM 10478 C C . ALA B 1 479 ? 3.347 -40.462 -14.342 1 97.67 479 ALA B C 1
ATOM 10480 O O . ALA B 1 479 ? 3.745 -39.459 -14.939 1 97.67 479 ALA B O 1
ATOM 10481 N N . SER B 1 480 ? 4.045 -41.129 -13.45 1 97.33 480 SER B N 1
ATOM 10482 C CA . SER B 1 480 ? 5.464 -40.885 -13.213 1 97.33 480 SER B CA 1
ATOM 10483 C C . SER B 1 480 ? 6.286 -42.153 -13.421 1 97.33 480 SER B C 1
ATOM 10485 O O . SER B 1 480 ? 6.132 -43.126 -12.68 1 97.33 480 SER B O 1
ATOM 10487 N N . PHE B 1 481 ? 7.193 -42.155 -14.393 1 96.98 481 PHE B N 1
ATOM 10488 C CA . PHE B 1 481 ? 7.888 -43.371 -14.798 1 96.98 481 PHE B CA 1
ATOM 10489 C C . PHE B 1 481 ? 9.281 -43.43 -14.181 1 96.98 481 PHE B C 1
ATOM 10491 O O . PHE B 1 481 ? 9.912 -42.394 -13.962 1 96.98 481 PHE B O 1
ATOM 10498 N N . SER B 1 482 ? 9.697 -44.692 -13.939 1 96.4 482 SER B N 1
ATOM 10499 C CA . SER B 1 482 ? 11.092 -44.933 -13.586 1 96.4 482 SER B CA 1
ATOM 10500 C C . SER B 1 482 ? 12.02 -44.614 -14.753 1 96.4 482 SER B C 1
ATOM 10502 O O . SER B 1 482 ? 11.571 -44.493 -15.895 1 96.4 482 SER B O 1
ATOM 10504 N N . HIS B 1 483 ? 13.309 -44.518 -14.498 1 93.1 483 HIS B N 1
ATOM 10505 C CA . HIS B 1 483 ? 14.275 -44.152 -15.528 1 93.1 483 HIS B CA 1
ATOM 10506 C C . HIS B 1 483 ? 14.337 -45.208 -16.626 1 93.1 483 HIS B C 1
ATOM 10508 O O . HIS B 1 483 ? 14.564 -44.883 -17.794 1 93.1 483 HIS B O 1
ATOM 10514 N N . SER B 1 484 ? 14.04 -46.46 -16.246 1 93.12 484 SER B N 1
ATOM 10515 C CA . SER B 1 484 ? 14.089 -47.541 -17.226 1 93.12 484 SER B CA 1
ATOM 10516 C C . SER B 1 484 ? 12.817 -47.583 -18.066 1 93.12 484 SER B C 1
ATOM 10518 O O . SER B 1 484 ? 12.78 -48.234 -19.113 1 93.12 484 SER B O 1
ATOM 10520 N N . GLY B 1 485 ? 11.815 -46.969 -17.562 1 94.49 485 GLY B N 1
ATOM 10521 C CA . GLY B 1 485 ? 10.523 -47.016 -18.228 1 94.49 485 GLY B CA 1
ATOM 10522 C C . GLY B 1 485 ? 9.746 -48.285 -17.934 1 94.49 485 GLY B C 1
ATOM 10523 O O . GLY B 1 485 ? 8.632 -48.466 -18.429 1 94.49 485 GLY B O 1
ATOM 10524 N N . LYS B 1 486 ? 10.209 -49.108 -17.032 1 93.82 486 LYS B N 1
ATOM 10525 C CA . LYS B 1 486 ? 9.602 -50.414 -16.796 1 93.82 486 LYS B CA 1
ATOM 10526 C C . LYS B 1 486 ? 8.512 -50.329 -15.731 1 93.82 486 LYS B C 1
ATOM 10528 O O . LYS B 1 486 ? 7.661 -51.216 -15.634 1 93.82 486 LYS B O 1
ATOM 10533 N N . TYR B 1 487 ? 8.637 -49.348 -14.902 1 95.19 487 TYR B N 1
ATOM 10534 C CA . TYR B 1 487 ? 7.652 -49.134 -13.848 1 95.19 487 TYR B CA 1
ATOM 10535 C C . TYR B 1 487 ? 7.127 -47.704 -13.874 1 95.19 487 TYR B C 1
ATOM 10537 O O . TYR B 1 487 ? 7.818 -46.791 -14.332 1 95.19 487 TYR B O 1
ATOM 10545 N N . TYR B 1 488 ? 5.942 -47.509 -13.46 1 96.3 488 TYR B N 1
ATOM 10546 C CA . TYR B 1 488 ? 5.399 -46.16 -13.341 1 96.3 488 TYR B CA 1
ATOM 10547 C C . TYR B 1 488 ? 4.382 -46.08 -12.208 1 96.3 488 TYR B C 1
ATOM 10549 O O . TYR B 1 488 ? 3.731 -47.074 -11.88 1 96.3 488 TYR B O 1
ATOM 10557 N N . MET B 1 489 ? 4.383 -44.961 -11.495 1 96.88 489 MET B N 1
ATOM 10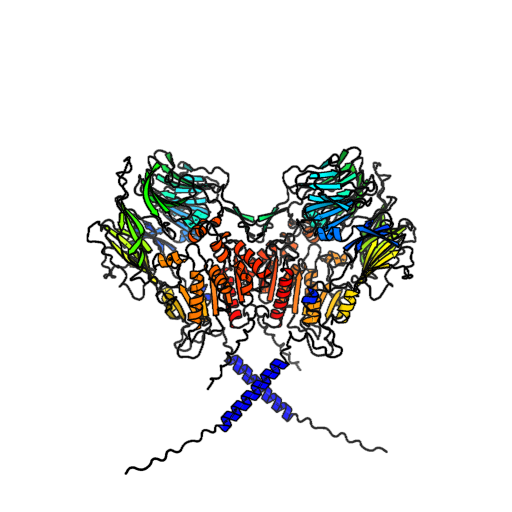558 C CA . MET B 1 489 ? 3.343 -44.617 -10.529 1 96.88 489 MET B CA 1
ATOM 10559 C C . MET B 1 489 ? 2.151 -43.966 -11.222 1 96.88 489 MET B C 1
ATOM 10561 O O . MET B 1 489 ? 2.258 -42.85 -11.734 1 96.88 489 MET B O 1
ATOM 10565 N N . LEU B 1 490 ? 1.045 -44.62 -11.28 1 96.44 490 LEU B N 1
ATOM 10566 C CA . LEU B 1 490 ? -0.176 -44.13 -11.911 1 96.44 490 LEU B CA 1
ATOM 10567 C C . LEU B 1 490 ? -1.07 -43.43 -10.893 1 96.44 490 LEU B C 1
ATOM 10569 O O . LEU B 1 490 ? -1.393 -43.999 -9.848 1 96.44 490 LEU B O 1
ATOM 10573 N N . GLY B 1 491 ? -1.368 -42.235 -11.148 1 97.33 491 GLY B N 1
ATOM 10574 C CA . GLY B 1 491 ? -2.304 -41.498 -10.313 1 97.33 491 GLY B CA 1
ATOM 10575 C C . GLY B 1 491 ? -3.664 -41.316 -10.96 1 97.33 491 GLY B C 1
ATOM 10576 O O . GLY B 1 491 ? -3.768 -40.749 -12.05 1 97.33 491 GLY B O 1
ATOM 10577 N N . CYS B 1 492 ? -4.709 -41.928 -10.388 1 97.29 492 CYS B N 1
ATOM 10578 C CA . CYS B 1 492 ? -6.082 -41.58 -10.736 1 97.29 492 CYS B CA 1
ATOM 10579 C C . CYS B 1 492 ? -6.532 -40.328 -9.992 1 97.29 492 CYS B C 1
ATOM 10581 O O . CYS B 1 492 ? -6.755 -40.367 -8.781 1 97.29 492 CYS B O 1
ATOM 10583 N N . LEU B 1 493 ? -6.745 -39.286 -10.677 1 97.71 493 LEU B N 1
ATOM 10584 C CA . LEU B 1 493 ? -6.939 -37.988 -10.042 1 97.71 493 LEU B CA 1
ATOM 10585 C C . LEU B 1 493 ? -8.406 -37.573 -10.092 1 97.71 493 LEU B C 1
ATOM 10587 O O . LEU B 1 493 ? -8.761 -36.477 -9.652 1 97.71 493 LEU B O 1
ATOM 10591 N N . GLY B 1 494 ? -9.332 -38.523 -10.675 1 96.08 494 GLY B N 1
ATOM 10592 C CA . GLY B 1 494 ? -10.75 -38.206 -10.627 1 96.08 494 GLY B CA 1
ATOM 10593 C C . GLY B 1 494 ? -11.544 -38.852 -11.747 1 96.08 494 GLY B C 1
ATOM 10594 O O . GLY B 1 494 ? -10.97 -39.476 -12.642 1 96.08 494 GLY B O 1
ATOM 10595 N N . PRO B 1 495 ? -12.827 -38.704 -11.65 1 95.67 495 PRO B N 1
ATOM 10596 C CA . PRO B 1 495 ? -13.577 -37.755 -10.824 1 95.67 495 PRO B CA 1
ATOM 10597 C C . PRO B 1 495 ? -13.745 -38.23 -9.383 1 95.67 495 PRO B C 1
ATOM 10599 O O . PRO B 1 495 ? -14.106 -37.441 -8.507 1 95.67 495 PRO B O 1
ATOM 10602 N N . ALA B 1 496 ? -13.54 -39.516 -9.069 1 95.54 496 ALA B N 1
ATOM 10603 C CA . ALA B 1 496 ? -13.592 -40.021 -7.7 1 95.54 496 ALA B CA 1
ATOM 10604 C C . ALA B 1 496 ? -12.351 -39.607 -6.915 1 95.54 496 ALA B C 1
ATOM 10606 O O . ALA B 1 496 ? -11.431 -39.002 -7.47 1 95.54 496 ALA B O 1
ATOM 10607 N N . VAL B 1 497 ? -12.366 -39.876 -5.6 1 96.73 497 VAL B N 1
ATOM 10608 C CA . VAL B 1 497 ? -11.246 -39.537 -4.728 1 96.73 497 VAL B CA 1
ATOM 10609 C C . VAL B 1 497 ? -9.955 -40.127 -5.291 1 96.73 497 VAL B C 1
ATOM 10611 O O . VAL B 1 497 ? -9.906 -41.309 -5.641 1 96.73 497 VAL B O 1
ATOM 10614 N N . PRO B 1 498 ? -8.912 -39.398 -5.384 1 97.28 498 PRO B N 1
ATOM 10615 C CA . PRO B 1 498 ? -7.664 -39.821 -6.025 1 97.28 498 PRO B CA 1
ATOM 10616 C C . PRO B 1 498 ? -6.996 -40.988 -5.303 1 97.28 498 PRO B C 1
ATOM 10618 O O . PRO B 1 498 ? -7.137 -41.127 -4.085 1 97.28 498 PRO B O 1
ATOM 10621 N N . TYR B 1 499 ? -6.301 -41.792 -5.985 1 96.73 499 TYR B N 1
ATOM 10622 C CA . TYR B 1 499 ? -5.437 -42.836 -5.445 1 96.73 499 TYR B CA 1
ATOM 10623 C C . TYR B 1 499 ? -4.226 -43.06 -6.341 1 96.73 499 TYR B C 1
ATOM 10625 O O . TYR B 1 499 ? -4.197 -42.596 -7.484 1 96.73 499 TYR B O 1
ATOM 10633 N N . PHE B 1 500 ? -3.188 -43.712 -5.888 1 97.05 500 PHE B N 1
ATOM 10634 C CA . PHE B 1 500 ? -1.915 -43.899 -6.574 1 97.05 500 PHE B CA 1
ATOM 10635 C C . PHE B 1 500 ? -1.457 -45.349 -6.481 1 97.05 500 PHE B C 1
ATOM 10637 O O . PHE B 1 500 ? -1.38 -45.912 -5.387 1 97.05 500 PHE B O 1
ATOM 10644 N N . VAL B 1 501 ? -1.133 -45.926 -7.65 1 95.94 501 VAL B N 1
ATOM 10645 C CA . VAL B 1 501 ? -0.735 -47.329 -7.71 1 95.94 501 VAL B CA 1
ATOM 10646 C C . VAL B 1 501 ? 0.541 -47.468 -8.538 1 95.94 501 VAL B C 1
ATOM 10648 O O . VAL B 1 501 ? 0.734 -46.745 -9.518 1 95.94 501 VAL B O 1
ATOM 10651 N N . LEU B 1 502 ? 1.391 -48.302 -8.098 1 96.16 502 LEU B N 1
ATOM 10652 C CA . LEU B 1 502 ? 2.574 -48.677 -8.865 1 96.16 502 LEU B CA 1
ATOM 10653 C C . LEU B 1 502 ? 2.25 -49.791 -9.854 1 96.16 502 LEU B C 1
ATOM 10655 O O . LEU B 1 502 ? 1.593 -50.772 -9.498 1 96.16 502 LEU B O 1
ATOM 10659 N N . ARG B 1 503 ? 2.657 -49.607 -11.094 1 94.69 503 ARG B N 1
ATOM 10660 C CA . ARG B 1 503 ? 2.436 -50.591 -12.149 1 94.69 503 ARG B CA 1
ATOM 10661 C C . ARG B 1 503 ? 3.719 -50.855 -12.929 1 94.69 503 ARG B C 1
ATOM 10663 O O . ARG B 1 503 ? 4.647 -50.045 -12.901 1 94.69 503 ARG B O 1
ATOM 10670 N N . SER B 1 504 ? 3.731 -51.989 -13.536 1 93.04 504 SER B N 1
ATOM 10671 C CA . SER B 1 504 ? 4.792 -52.338 -14.475 1 93.04 504 SER B CA 1
ATOM 10672 C C . SER B 1 504 ? 4.315 -52.212 -15.918 1 93.04 504 SER B C 1
ATOM 10674 O O . SER B 1 504 ? 3.16 -52.513 -16.225 1 93.04 504 SER B O 1
ATOM 10676 N N . THR B 1 505 ? 5.188 -51.853 -16.831 1 91.11 505 THR B N 1
ATOM 10677 C CA . THR B 1 505 ? 4.827 -51.722 -18.238 1 91.11 505 THR B CA 1
ATOM 10678 C C . THR B 1 505 ? 4.68 -53.094 -18.889 1 91.11 505 THR B C 1
ATOM 10680 O O . THR B 1 505 ? 4.129 -53.211 -19.986 1 91.11 505 THR B O 1
ATOM 10683 N N . LYS B 1 506 ? 5.175 -54.086 -18.295 1 84.01 506 LYS B N 1
ATOM 10684 C CA . LYS B 1 506 ? 5.082 -55.439 -18.837 1 84.01 506 LYS B CA 1
ATOM 10685 C C . LYS B 1 506 ? 3.732 -56.07 -18.509 1 84.01 506 LYS B C 1
ATOM 10687 O O . LYS B 1 506 ? 3.349 -57.077 -19.11 1 84.01 506 LYS B O 1
ATOM 10692 N N . SER B 1 507 ? 3.147 -55.529 -17.562 1 71.78 507 SER B N 1
ATOM 10693 C CA . SER B 1 507 ? 1.857 -56.092 -17.177 1 71.78 507 SER B CA 1
ATOM 10694 C C . SER B 1 507 ? 0.76 -55.677 -18.153 1 71.78 507 SER B C 1
ATOM 10696 O O . SER B 1 507 ? 0.796 -54.575 -18.703 1 71.78 507 SER B O 1
ATOM 10698 N N . SER B 1 508 ? 0.04 -56.7 -18.621 1 60.39 508 SER B N 1
ATOM 10699 C CA . SER B 1 508 ? -1.078 -56.372 -19.5 1 60.39 508 SER B CA 1
ATOM 10700 C C . SER B 1 508 ? -2.021 -55.368 -18.846 1 60.39 508 SER B C 1
ATOM 10702 O O . SER B 1 508 ? -2.175 -55.359 -17.623 1 60.39 508 SER B O 1
ATOM 10704 N N . ALA B 1 509 ? -2.429 -54.41 -19.637 1 56.06 509 ALA B N 1
ATOM 10705 C CA . ALA B 1 509 ? -3.32 -53.348 -19.178 1 56.06 509 ALA B CA 1
ATOM 10706 C C . ALA B 1 509 ? -4.476 -53.918 -18.361 1 56.06 509 ALA B C 1
ATOM 10708 O O . ALA B 1 509 ? -4.947 -53.283 -17.414 1 56.06 509 ALA B O 1
ATOM 10709 N N . ASP B 1 510 ? -4.916 -55.148 -18.778 1 52.23 510 ASP B N 1
ATOM 10710 C CA . ASP B 1 510 ? -6.119 -55.737 -18.198 1 52.23 510 ASP B CA 1
ATOM 10711 C C . ASP B 1 510 ? -5.793 -56.504 -16.918 1 52.23 510 ASP B C 1
ATOM 10713 O O . ASP B 1 510 ? -6.697 -56.954 -16.21 1 52.23 510 ASP B O 1
ATOM 10717 N N . ASP B 1 511 ? -4.474 -56.656 -16.69 1 57.56 511 ASP B N 1
ATOM 10718 C CA . ASP B 1 511 ? -4.123 -57.447 -15.515 1 57.56 511 ASP B CA 1
ATOM 10719 C C . ASP B 1 511 ? -3.828 -56.549 -14.316 1 57.56 511 ASP B C 1
ATOM 10721 O O . ASP B 1 511 ? -2.669 -56.228 -14.044 1 57.56 511 ASP B O 1
ATOM 10725 N N . ASN B 1 512 ? -4.858 -55.996 -13.724 1 56.78 512 ASN B N 1
ATOM 10726 C CA . ASN B 1 512 ? -4.787 -55.137 -12.546 1 56.78 512 ASN B CA 1
ATOM 10727 C C . ASN B 1 512 ? -4.28 -55.901 -11.326 1 56.78 512 ASN B C 1
ATOM 10729 O O . ASN B 1 512 ? -4.12 -55.323 -10.249 1 56.78 512 ASN B O 1
ATOM 10733 N N . SER B 1 513 ? -4.085 -57.115 -11.513 1 57.18 513 SER B N 1
ATOM 10734 C CA . SER B 1 513 ? -3.704 -57.95 -10.378 1 57.18 513 SER B CA 1
ATOM 10735 C C . SER B 1 513 ? -2.277 -57.655 -9.929 1 57.18 513 SER B C 1
ATOM 10737 O O . SER B 1 513 ? -1.893 -57.989 -8.806 1 57.18 513 SER B O 1
ATOM 10739 N N . THR B 1 514 ? -1.612 -56.803 -10.701 1 72.74 514 THR B N 1
ATOM 10740 C CA . THR B 1 514 ? -0.213 -56.599 -10.342 1 72.74 514 THR B CA 1
ATOM 10741 C C . THR B 1 514 ? 0.024 -55.163 -9.885 1 72.74 514 THR B C 1
ATOM 10743 O O . THR B 1 514 ? 1.168 -54.707 -9.82 1 72.74 514 THR B O 1
ATOM 10746 N N . GLU B 1 515 ? -1.06 -54.571 -9.512 1 87.56 515 GLU B N 1
ATOM 10747 C CA . GLU B 1 515 ? -0.924 -53.196 -9.043 1 87.56 515 GLU B CA 1
ATOM 10748 C C . GLU B 1 515 ? -0.641 -53.149 -7.544 1 87.56 515 GLU B C 1
ATOM 10750 O O . GLU B 1 515 ? -1.199 -53.937 -6.777 1 87.56 515 GLU B O 1
ATOM 10755 N N . ILE B 1 516 ? 0.249 -52.289 -7.144 1 92.89 516 ILE B N 1
ATOM 10756 C CA . ILE B 1 516 ? 0.539 -52.067 -5.732 1 92.89 516 ILE B CA 1
ATOM 10757 C C . ILE B 1 516 ? 0.026 -50.692 -5.311 1 92.89 516 ILE B C 1
ATOM 10759 O O . ILE B 1 516 ? 0.45 -49.67 -5.856 1 92.89 516 ILE B O 1
ATOM 10763 N N . MET B 1 517 ? -0.856 -50.694 -4.328 1 93.94 517 MET B N 1
ATOM 10764 C CA . MET B 1 517 ? -1.471 -49.463 -3.838 1 93.94 517 MET B CA 1
ATOM 10765 C C . MET B 1 517 ? -0.531 -48.724 -2.892 1 93.94 517 MET B C 1
ATOM 10767 O O . MET B 1 517 ? -0.097 -49.281 -1.882 1 93.94 517 MET B O 1
ATOM 10771 N N . PHE B 1 518 ? -0.172 -47.477 -3.187 1 94.64 518 PHE B N 1
ATOM 10772 C CA . PHE B 1 518 ? 0.704 -46.699 -2.319 1 94.64 518 PHE B CA 1
ATOM 10773 C C . PHE B 1 518 ? -0.089 -45.644 -1.556 1 94.64 518 PHE B C 1
ATOM 10775 O O . PHE B 1 518 ? 0.264 -45.289 -0.43 1 94.64 518 PHE B O 1
ATOM 10782 N N . GLU B 1 519 ? -1.129 -45.07 -2.154 1 95 519 GLU B N 1
ATOM 10783 C CA . GLU B 1 519 ? -2.02 -44.106 -1.516 1 95 519 GLU B CA 1
ATOM 10784 C C . GLU B 1 519 ? -3.45 -44.251 -2.029 1 95 519 GLU B C 1
ATOM 10786 O O . GLU B 1 519 ? -3.715 -44.029 -3.213 1 95 519 GLU B O 1
ATOM 10791 N N . ASN B 1 520 ? -4.413 -44.581 -1.244 1 94.7 520 ASN B N 1
ATOM 10792 C CA . ASN B 1 520 ? -5.786 -44.803 -1.685 1 94.7 520 ASN B CA 1
ATOM 10793 C C . ASN B 1 520 ? -6.739 -43.77 -1.093 1 94.7 520 ASN B C 1
ATOM 10795 O O . ASN B 1 520 ? -7.91 -43.71 -1.472 1 94.7 520 ASN B O 1
ATOM 10799 N N . ASN B 1 521 ? -6.245 -42.888 -0.17 1 96.48 521 ASN B N 1
ATOM 10800 C CA . ASN B 1 521 ? -7.034 -41.844 0.476 1 96.48 521 ASN B CA 1
ATOM 10801 C C . ASN B 1 521 ? -8.316 -42.405 1.084 1 96.48 521 ASN B C 1
ATOM 10803 O O . ASN B 1 521 ? -9.378 -41.789 0.98 1 96.48 521 ASN B O 1
ATOM 10807 N N . ASP B 1 522 ? -8.258 -43.571 1.684 1 95.04 522 ASP B N 1
ATOM 10808 C CA . ASP B 1 522 ? -9.409 -44.213 2.31 1 95.04 522 ASP B CA 1
ATOM 10809 C C . ASP B 1 522 ? -9.985 -43.342 3.425 1 95.04 522 ASP B C 1
ATOM 10811 O O . ASP B 1 522 ? -11.201 -43.301 3.622 1 95.04 522 ASP B O 1
ATOM 10815 N N . HIS B 1 523 ? -9.086 -42.777 4.126 1 92.94 523 HIS B N 1
ATOM 10816 C CA . HIS B 1 523 ? -9.533 -41.879 5.185 1 92.94 523 HIS B CA 1
ATOM 10817 C C . HIS B 1 523 ? -10.444 -40.788 4.633 1 92.94 523 HIS B C 1
ATOM 10819 O O . HIS B 1 523 ? -11.476 -40.474 5.231 1 92.94 523 HIS B O 1
ATOM 10825 N N . LEU B 1 524 ? -10.082 -40.203 3.528 1 95.48 524 LEU B N 1
ATOM 10826 C CA . LEU B 1 524 ? -10.868 -39.146 2.901 1 95.48 524 LEU B CA 1
ATOM 10827 C C . LEU B 1 524 ? -12.184 -39.696 2.359 1 95.48 524 LEU B C 1
ATOM 10829 O O . LEU B 1 524 ? -13.234 -39.068 2.514 1 95.48 524 LEU B O 1
ATOM 10833 N N . LYS B 1 525 ? -12.206 -40.925 1.744 1 95.79 525 LYS B N 1
ATOM 10834 C CA . LYS B 1 525 ? -13.409 -41.565 1.22 1 95.79 525 LYS B CA 1
ATOM 10835 C C . LYS B 1 525 ? -14.444 -41.776 2.322 1 95.79 525 LYS B C 1
ATOM 10837 O O . LYS B 1 525 ? -15.627 -41.486 2.133 1 95.79 525 LYS B O 1
ATOM 10842 N N . LYS B 1 526 ? -13.968 -42.195 3.43 1 95.56 526 LYS B N 1
ATOM 10843 C CA . LYS B 1 526 ? -14.851 -42.472 4.559 1 95.56 526 LYS B CA 1
ATOM 10844 C C . LYS B 1 526 ? -15.477 -41.188 5.096 1 95.56 526 LYS B C 1
ATOM 10846 O O . LYS B 1 526 ? -16.671 -41.152 5.398 1 95.56 526 LYS B O 1
ATOM 10851 N N . LYS B 1 527 ? -14.664 -40.216 5.165 1 95.12 527 LYS B N 1
ATOM 10852 C CA . LYS B 1 527 ? -15.159 -38.947 5.692 1 95.12 527 LYS B CA 1
ATOM 10853 C C . LYS B 1 527 ? -16.155 -38.305 4.731 1 95.12 527 LYS B C 1
ATOM 10855 O O . LYS B 1 527 ? -17.147 -37.713 5.162 1 95.12 527 LYS B O 1
ATOM 10860 N N . LEU B 1 528 ? -15.885 -38.465 3.478 1 95.79 528 LEU B N 1
ATOM 10861 C CA . LEU B 1 528 ? -16.721 -37.82 2.472 1 95.79 528 LEU B CA 1
ATOM 10862 C C . LEU B 1 528 ? -18.033 -38.576 2.291 1 95.79 528 LEU B C 1
ATOM 10864 O O . LEU B 1 528 ? -19.017 -38.013 1.805 1 95.79 528 LEU B O 1
ATOM 10868 N N . ALA B 1 529 ? -18.084 -39.826 2.619 1 93.52 529 ALA B N 1
ATOM 10869 C CA . ALA B 1 529 ? -19.284 -40.646 2.47 1 93.52 529 ALA B CA 1
ATOM 10870 C C . ALA B 1 529 ? -20.452 -40.057 3.257 1 93.52 529 ALA B C 1
ATOM 10872 O O . ALA B 1 529 ? -21.613 -40.235 2.884 1 93.52 529 ALA B O 1
ATOM 10873 N N . ASN B 1 530 ? -20.168 -39.301 4.212 1 91.63 530 ASN B N 1
ATOM 10874 C CA . ASN B 1 530 ? -21.199 -38.732 5.074 1 91.63 530 ASN B CA 1
ATOM 10875 C C . ASN B 1 530 ? -21.451 -37.262 4.752 1 91.63 530 ASN B C 1
ATOM 10877 O O . ASN B 1 530 ? -22.184 -36.581 5.471 1 91.63 530 ASN B O 1
ATOM 10881 N N . LYS B 1 531 ? -20.838 -36.75 3.747 1 95.28 531 LYS B N 1
ATOM 10882 C CA . LYS B 1 531 ? -20.984 -35.339 3.403 1 95.28 531 LYS B CA 1
ATOM 10883 C C . LYS B 1 531 ? -21.884 -35.16 2.183 1 95.28 531 LYS B C 1
ATOM 10885 O O . LYS B 1 531 ? -21.833 -35.959 1.246 1 95.28 531 LYS B O 1
ATOM 10890 N N . ALA B 1 532 ? -22.749 -34.173 2.255 1 95.51 532 ALA B N 1
ATOM 10891 C CA . ALA B 1 532 ? -23.551 -33.779 1.1 1 95.51 532 ALA B CA 1
ATOM 10892 C C . ALA B 1 532 ? -22.717 -32.986 0.098 1 95.51 532 ALA B C 1
ATOM 10894 O O . ALA B 1 532 ? -22.685 -31.754 0.145 1 95.51 532 ALA B O 1
ATOM 10895 N N . LEU B 1 533 ? -22.114 -33.688 -0.822 1 95.44 533 LEU B N 1
ATOM 10896 C CA . LEU B 1 533 ? -21.23 -33.052 -1.793 1 95.44 533 LEU B CA 1
ATOM 10897 C C . LEU B 1 533 ? -22.014 -32.576 -3.012 1 95.44 533 LEU B C 1
ATOM 10899 O O . LEU B 1 533 ? -23.093 -33.096 -3.303 1 95.44 533 LEU B O 1
ATOM 10903 N N . PRO B 1 534 ? -21.514 -31.588 -3.714 1 96.48 534 PRO B N 1
ATOM 10904 C CA . PRO B 1 534 ? -22.165 -31.1 -4.932 1 96.48 534 PRO B CA 1
ATOM 10905 C C . PRO B 1 534 ? -22.304 -32.181 -6.001 1 96.48 534 PRO B C 1
ATOM 10907 O O . PRO B 1 534 ? -21.485 -33.102 -6.063 1 96.48 534 PRO B O 1
ATOM 10910 N N . LYS B 1 535 ? -23.321 -32.016 -6.78 1 95.44 535 LYS B N 1
ATOM 10911 C CA . LYS B 1 535 ? -23.461 -32.817 -7.993 1 95.44 535 LYS B CA 1
ATOM 10912 C C . LYS B 1 535 ? -22.899 -32.081 -9.206 1 95.44 535 LYS B C 1
ATOM 10914 O O . LYS B 1 535 ? -23.303 -30.952 -9.495 1 95.44 535 LYS B O 1
ATOM 10919 N N . ALA B 1 536 ? -22.019 -32.737 -9.897 1 96.53 536 ALA B N 1
ATOM 10920 C CA . ALA B 1 536 ? -21.406 -32.11 -11.065 1 96.53 536 ALA B CA 1
ATOM 10921 C C . ALA B 1 536 ? -22.182 -32.442 -12.336 1 96.53 536 ALA B C 1
ATOM 10923 O O . ALA B 1 536 ? -22.563 -33.594 -12.555 1 96.53 536 ALA B O 1
ATOM 10924 N N . GLU B 1 537 ? -22.506 -31.408 -13.062 1 96.65 537 GLU B N 1
ATOM 10925 C CA . GLU B 1 537 ? -23.116 -31.561 -14.38 1 96.65 537 GLU B CA 1
ATOM 10926 C C . GLU B 1 537 ? -22.251 -30.929 -15.466 1 96.65 537 GLU B C 1
ATOM 10928 O O . GLU B 1 537 ? -21.846 -29.771 -15.348 1 96.65 537 GLU B O 1
ATOM 10933 N N . TYR B 1 538 ? -22 -31.749 -16.464 1 97.31 538 TYR B N 1
ATOM 10934 C CA . TYR B 1 538 ? -21.216 -31.256 -17.59 1 97.31 538 TYR B CA 1
ATOM 10935 C C . TYR B 1 538 ? -22.114 -30.908 -18.77 1 97.31 538 TYR B C 1
ATOM 10937 O O . TYR B 1 538 ? -23.094 -31.607 -19.04 1 97.31 538 TYR B O 1
ATOM 10945 N N . LEU B 1 539 ? -21.852 -29.826 -19.392 1 96.53 539 LEU B N 1
ATOM 10946 C CA . LEU B 1 539 ? -22.647 -29.398 -20.538 1 96.53 539 LEU B CA 1
ATOM 10947 C C . LEU B 1 539 ? -21.782 -28.662 -21.556 1 96.53 539 LEU B C 1
ATOM 10949 O O . LEU B 1 539 ? -20.58 -28.487 -21.344 1 96.53 539 LEU B O 1
ATOM 10953 N N . ASN B 1 540 ? -22.289 -28.381 -22.699 1 96.94 540 ASN B N 1
ATOM 10954 C CA . ASN B 1 540 ? -21.677 -27.591 -23.762 1 96.94 540 ASN B CA 1
ATOM 10955 C C . ASN B 1 540 ? -22.462 -26.312 -24.034 1 96.94 540 ASN B C 1
ATOM 10957 O O . ASN B 1 540 ? -23.69 -26.342 -24.139 1 96.94 540 ASN B O 1
ATOM 10961 N N . ILE B 1 541 ? -21.784 -25.256 -24.054 1 97.99 541 ILE B N 1
ATOM 10962 C CA . ILE B 1 541 ? -22.41 -23.971 -24.349 1 97.99 541 ILE B CA 1
ATOM 10963 C C . ILE B 1 541 ? -22.043 -23.532 -25.765 1 97.99 541 ILE B C 1
ATOM 10965 O O . ILE B 1 541 ? -20.87 -23.296 -26.064 1 97.99 541 ILE B O 1
ATOM 10969 N N . PRO B 1 542 ? -22.975 -23.308 -26.609 1 96.47 542 PRO B N 1
ATOM 10970 C CA . PRO B 1 542 ? -22.663 -22.877 -27.974 1 96.47 542 PRO B CA 1
ATOM 10971 C C . PRO B 1 542 ? -22.133 -21.447 -28.036 1 96.47 542 PRO B C 1
ATOM 10973 O O . PRO B 1 542 ? -22.661 -20.559 -27.362 1 96.47 542 PRO B O 1
ATOM 10976 N N . ILE B 1 543 ? -21.101 -21.221 -28.691 1 93.9 543 ILE B N 1
ATOM 10977 C CA . ILE B 1 543 ? -20.574 -19.89 -28.974 1 93.9 543 ILE B CA 1
ATOM 10978 C C . ILE B 1 543 ? -21.155 -19.374 -30.289 1 93.9 543 ILE B C 1
ATOM 10980 O O . ILE B 1 543 ? -21.542 -18.208 -30.388 1 93.9 543 ILE B O 1
ATOM 10984 N N . ASN B 1 544 ? -21.102 -20.193 -31.263 1 87.31 544 ASN B N 1
ATOM 10985 C CA . ASN B 1 544 ? -21.707 -20.004 -32.577 1 87.31 544 ASN B CA 1
ATOM 10986 C C . ASN B 1 544 ? -22.185 -21.327 -33.169 1 87.31 544 ASN B C 1
ATOM 10988 O O . ASN B 1 544 ? -22.406 -22.295 -32.44 1 87.31 544 ASN B O 1
ATOM 10992 N N . ASN B 1 545 ? -22.477 -21.357 -34.444 1 88.28 545 ASN B N 1
ATOM 10993 C CA . ASN B 1 545 ? -23.042 -22.541 -35.083 1 88.28 545 ASN B CA 1
ATOM 10994 C C . ASN B 1 545 ? -22.015 -23.666 -35.186 1 88.28 545 ASN B C 1
ATOM 10996 O O . ASN B 1 545 ? -22.379 -24.829 -35.366 1 88.28 545 ASN B O 1
ATOM 11000 N N . LYS B 1 546 ? -20.788 -23.412 -34.899 1 87.42 546 LYS B N 1
ATOM 11001 C CA . LYS B 1 546 ? -19.744 -24.403 -35.143 1 87.42 546 LYS B CA 1
ATOM 11002 C C . LYS B 1 546 ? -19.006 -24.754 -33.854 1 87.42 546 LYS B C 1
ATOM 11004 O O . LYS B 1 546 ? -18.377 -25.81 -33.761 1 87.42 546 LYS B O 1
ATOM 11009 N N . GLU B 1 547 ? -18.947 -23.858 -32.991 1 90.28 547 GLU B N 1
ATOM 11010 C CA . GLU B 1 547 ? -18.087 -24.022 -31.824 1 90.28 547 GLU B CA 1
ATOM 11011 C C . GLU B 1 547 ? -18.893 -23.954 -30.53 1 90.28 547 GLU B C 1
ATOM 11013 O O . GLU B 1 547 ? -19.89 -23.233 -30.45 1 90.28 547 GLU B O 1
ATOM 11018 N N . SER B 1 548 ? -18.512 -24.768 -29.534 1 95.83 548 SER B N 1
ATOM 11019 C CA . SER B 1 548 ? -19.077 -24.749 -28.189 1 95.83 548 SER B CA 1
ATOM 11020 C C . SER B 1 548 ? -17.982 -24.789 -27.129 1 95.83 548 SER B C 1
ATOM 11022 O O . SER B 1 548 ? -16.858 -25.213 -27.406 1 95.83 548 SER B O 1
ATOM 11024 N N . MET B 1 549 ? -18.263 -24.292 -26.003 1 96.76 549 MET B N 1
ATOM 11025 C CA . MET B 1 549 ? -17.343 -24.366 -24.872 1 96.76 549 MET B CA 1
ATOM 11026 C C . MET B 1 549 ? -17.773 -25.45 -23.89 1 96.76 549 MET B C 1
ATOM 11028 O O . MET B 1 549 ? -18.969 -25.659 -23.674 1 96.76 549 MET B O 1
ATOM 11032 N N . TYR B 1 550 ? -16.829 -26.162 -23.387 1 97.66 550 TYR B N 1
ATOM 11033 C CA . TYR B 1 550 ? -17.115 -27.07 -22.282 1 97.66 550 TYR B CA 1
ATOM 11034 C C . TYR B 1 550 ? -17.47 -26.297 -21.018 1 97.66 550 TYR B C 1
ATOM 11036 O O . TYR B 1 550 ? -16.866 -25.262 -20.725 1 97.66 550 TYR B O 1
ATOM 11044 N N . ALA B 1 551 ? -18.438 -26.738 -20.351 1 98.35 551 ALA B N 1
ATOM 11045 C CA . ALA B 1 551 ? -18.868 -26.105 -19.107 1 98.35 551 ALA B CA 1
ATOM 11046 C C . ALA B 1 551 ? -19.2 -27.15 -18.046 1 98.35 551 ALA B C 1
ATOM 11048 O O . ALA B 1 551 ? -19.353 -28.333 -18.358 1 98.35 551 ALA B O 1
ATOM 11049 N N . LYS B 1 552 ? -19.17 -26.734 -16.865 1 98.32 552 LYS B N 1
ATOM 11050 C CA . LYS B 1 552 ? -19.474 -27.556 -15.697 1 98.32 552 LYS B CA 1
ATOM 11051 C C . LYS B 1 552 ? -20.239 -26.756 -14.646 1 98.32 552 LYS B C 1
ATOM 11053 O O . LYS B 1 552 ? -19.976 -25.568 -14.449 1 98.32 552 LYS B O 1
ATOM 11058 N N . MET B 1 553 ? -21.252 -27.357 -14.034 1 98.24 553 MET B N 1
ATOM 11059 C CA . MET B 1 553 ? -21.955 -26.763 -12.901 1 98.24 553 MET B CA 1
ATOM 11060 C C . MET B 1 553 ? -21.867 -27.663 -11.673 1 98.24 553 MET B C 1
ATOM 11062 O O . MET B 1 553 ? -21.986 -28.884 -11.783 1 98.24 553 MET B O 1
ATOM 11066 N N . LEU B 1 554 ? -21.545 -27.134 -10.576 1 98.38 554 LEU B N 1
ATOM 11067 C CA . LEU B 1 554 ? -21.734 -27.772 -9.278 1 98.38 554 LEU B CA 1
ATOM 11068 C C . LEU B 1 554 ? -23.076 -27.381 -8.67 1 98.38 554 LEU B C 1
ATOM 11070 O O . LEU B 1 554 ? -23.331 -26.199 -8.427 1 98.38 554 LEU B O 1
ATOM 11074 N N . LEU B 1 555 ? -23.904 -28.353 -8.471 1 97.88 555 LEU B N 1
ATOM 11075 C CA . LEU B 1 555 ? -25.269 -28.116 -8.016 1 97.88 555 LEU B CA 1
ATOM 11076 C C . LEU B 1 555 ? -25.436 -28.53 -6.558 1 97.88 555 LEU B C 1
ATOM 11078 O O . LEU B 1 555 ? -24.879 -29.543 -6.128 1 97.88 555 LEU B O 1
ATOM 11082 N N . PRO B 1 556 ? -26.173 -27.752 -5.836 1 96.89 556 PRO B N 1
ATOM 11083 C CA . PRO B 1 556 ? -26.481 -28.172 -4.467 1 96.89 556 PRO B CA 1
ATOM 11084 C C . PRO B 1 556 ? -27.118 -29.558 -4.404 1 96.89 556 PRO B C 1
ATOM 11086 O O . PRO B 1 556 ? -27.944 -29.901 -5.254 1 96.89 556 PRO B O 1
ATOM 11089 N N . PRO B 1 557 ? -26.748 -30.285 -3.372 1 93.6 557 PRO B N 1
ATOM 11090 C CA . PRO B 1 557 ? -27.294 -31.64 -3.264 1 93.6 557 PRO B CA 1
ATOM 11091 C C . PRO B 1 557 ? -28.812 -31.653 -3.097 1 93.6 557 PRO B C 1
ATOM 11093 O O . PRO B 1 557 ? -29.471 -32.618 -3.492 1 93.6 557 PRO B O 1
ATOM 11096 N N . ILE B 1 558 ? -29.355 -30.622 -2.628 1 90.17 558 ILE B N 1
ATOM 11097 C CA . ILE B 1 558 ? -30.78 -30.568 -2.319 1 90.17 558 ILE B CA 1
ATOM 11098 C C . ILE B 1 558 ? -31.56 -30.132 -3.557 1 90.17 558 ILE B C 1
ATOM 11100 O O . ILE B 1 558 ? -32.791 -30.193 -3.576 1 90.17 558 ILE B O 1
ATOM 11104 N N . LEU B 1 559 ? -30.869 -29.691 -4.584 1 90.87 559 LEU B N 1
ATOM 11105 C CA . LEU B 1 559 ? -31.527 -29.126 -5.758 1 90.87 559 LEU B CA 1
ATOM 11106 C C . LEU B 1 559 ? -32.328 -30.192 -6.497 1 90.87 559 LEU B C 1
ATOM 11108 O O . LEU B 1 559 ? -31.818 -31.281 -6.769 1 90.87 559 LEU B O 1
ATOM 11112 N N . ASP B 1 560 ? -33.558 -29.906 -6.642 1 86.62 560 ASP B N 1
ATOM 11113 C CA . ASP B 1 560 ? -34.483 -30.633 -7.506 1 86.62 560 ASP B CA 1
ATOM 11114 C C . ASP B 1 560 ? -34.98 -29.746 -8.646 1 86.62 560 ASP B C 1
ATOM 11116 O O . ASP B 1 560 ? -35.81 -28.86 -8.433 1 86.62 560 ASP B O 1
ATOM 11120 N N . ALA B 1 561 ? -34.471 -30.004 -9.814 1 83.27 561 ALA B N 1
ATOM 11121 C CA . ALA B 1 561 ? -34.681 -29.138 -10.971 1 83.27 561 ALA B CA 1
ATOM 11122 C C . ALA B 1 561 ? -36.162 -29.047 -11.327 1 83.27 561 ALA B C 1
ATOM 11124 O O . ALA B 1 561 ? -36.574 -28.156 -12.074 1 83.27 561 ALA B O 1
ATOM 11125 N N . THR B 1 562 ? -36.988 -29.907 -10.776 1 81.62 562 THR B N 1
ATOM 11126 C CA . THR B 1 562 ? -38.417 -29.922 -11.071 1 81.62 562 THR B CA 1
ATOM 11127 C C . THR B 1 562 ? -39.173 -28.986 -10.133 1 81.62 562 THR B C 1
ATOM 11129 O O . THR B 1 562 ? -40.324 -28.632 -10.396 1 81.62 562 THR B O 1
ATOM 11132 N N . GLN B 1 563 ? -38.436 -28.528 -9.113 1 79.64 563 GLN B N 1
ATOM 11133 C CA . GLN B 1 563 ? -39.07 -27.609 -8.174 1 79.64 563 GLN B CA 1
ATOM 11134 C C . GLN B 1 563 ? -38.849 -26.157 -8.59 1 79.64 563 GLN B C 1
ATOM 11136 O O . GLN B 1 563 ? -38.007 -25.872 -9.444 1 79.64 563 GLN B O 1
ATOM 11141 N N . HIS B 1 564 ? -39.649 -25.281 -8.124 1 82.67 564 HIS B N 1
ATOM 11142 C CA . HIS B 1 564 ? -39.651 -23.884 -8.543 1 82.67 564 HIS B CA 1
ATOM 11143 C C . HIS B 1 564 ? -38.706 -23.05 -7.685 1 82.67 564 HIS B C 1
ATOM 11145 O O . HIS B 1 564 ? -38.739 -21.818 -7.736 1 82.67 564 HIS B O 1
ATOM 11151 N N . TYR B 1 565 ? -37.77 -23.704 -7.065 1 89.86 565 TYR B N 1
ATOM 11152 C CA . TYR B 1 565 ? -36.799 -22.95 -6.28 1 89.86 565 TYR B CA 1
ATOM 11153 C C . TYR B 1 565 ? -35.593 -22.565 -7.128 1 89.86 565 TYR B C 1
ATOM 11155 O O . TYR B 1 565 ? -35.128 -23.356 -7.952 1 89.86 565 TYR B O 1
ATOM 11163 N N . THR B 1 566 ? -35.186 -21.323 -6.982 1 95.24 566 THR B N 1
ATOM 11164 C CA . THR B 1 566 ? -34.016 -20.847 -7.713 1 95.24 566 THR B CA 1
ATOM 11165 C C . THR B 1 566 ? -32.843 -20.618 -6.765 1 95.24 566 THR B C 1
ATOM 11167 O O . THR B 1 566 ? -33.034 -20.47 -5.556 1 95.24 566 THR B O 1
ATOM 11170 N N . TYR B 1 567 ? -31.702 -20.719 -7.237 1 97.05 567 TYR B N 1
ATOM 11171 C CA . TYR B 1 567 ? -30.469 -20.629 -6.464 1 97.05 567 TYR B CA 1
ATOM 11172 C C . TYR B 1 567 ? -29.541 -19.565 -7.039 1 97.05 567 TYR B C 1
ATOM 11174 O O . TYR B 1 567 ? -29.497 -19.363 -8.255 1 97.05 567 TYR B O 1
ATOM 11182 N N . PRO B 1 568 ? -28.79 -18.823 -6.147 1 97.61 568 PRO B N 1
ATOM 11183 C CA . PRO B 1 568 ? -27.776 -17.898 -6.656 1 97.61 568 PRO B CA 1
ATOM 11184 C C . PRO B 1 568 ? -26.69 -18.6 -7.468 1 97.61 568 PRO B C 1
ATOM 11186 O O . PRO B 1 568 ? -26.397 -19.774 -7.228 1 97.61 568 PRO B O 1
ATOM 11189 N N . LEU B 1 569 ? -26.11 -17.887 -8.376 1 98.35 569 LEU B N 1
ATOM 11190 C CA . LEU B 1 569 ? -25.076 -18.441 -9.244 1 98.35 569 LEU B CA 1
ATOM 11191 C C . LEU B 1 569 ? -23.759 -17.692 -9.068 1 98.35 569 LEU B C 1
ATOM 11193 O O . LEU B 1 569 ? -23.742 -16.46 -9.02 1 98.35 569 LEU B O 1
ATOM 11197 N N . LEU B 1 570 ? -22.73 -18.398 -8.892 1 98.73 570 LEU B N 1
ATOM 11198 C CA . LEU B 1 570 ? -21.368 -17.875 -8.925 1 98.73 570 LEU B CA 1
ATOM 11199 C C . LEU B 1 570 ? -20.6 -18.435 -10.117 1 98.73 570 LEU B C 1
ATOM 11201 O O . LEU B 1 570 ? -20.333 -19.637 -10.18 1 98.73 570 LEU B O 1
ATOM 11205 N N . LEU B 1 571 ? -20.291 -17.592 -11.084 1 98.76 571 LEU B N 1
ATOM 11206 C CA . LEU B 1 571 ? -19.435 -18.001 -12.192 1 98.76 571 LEU B CA 1
ATOM 11207 C C . LEU B 1 571 ? -17.963 -17.875 -11.817 1 98.76 571 LEU B C 1
ATOM 11209 O O . LEU B 1 571 ? -17.488 -16.779 -11.51 1 98.76 571 LEU B O 1
ATOM 11213 N N . SER B 1 572 ? -17.273 -18.984 -11.779 1 98.7 572 SER B N 1
ATOM 11214 C CA . SER B 1 572 ? -15.844 -19.025 -11.486 1 98.7 572 SER B CA 1
ATOM 11215 C C . SER B 1 572 ? -15.017 -19.019 -12.767 1 98.7 572 SER B C 1
ATOM 11217 O O . SER B 1 572 ? -15.134 -19.928 -13.592 1 98.7 572 SER B O 1
ATOM 11219 N N . VAL B 1 573 ? -14.105 -17.986 -12.902 1 98.56 573 VAL B N 1
ATOM 11220 C CA . VAL B 1 573 ? -13.402 -17.841 -14.173 1 98.56 573 VAL B CA 1
ATOM 11221 C C . VAL B 1 573 ? -11.897 -17.769 -13.926 1 98.56 573 VAL B C 1
ATOM 11223 O O . VAL B 1 573 ? -11.457 -17.353 -12.852 1 98.56 573 VAL B O 1
ATOM 11226 N N . TYR B 1 574 ? -11.137 -18.21 -14.84 1 97.47 574 TYR B N 1
ATOM 11227 C CA . TYR B 1 574 ? -9.717 -17.905 -14.979 1 97.47 574 TYR B CA 1
ATOM 11228 C C . TYR B 1 574 ? -9.427 -17.268 -16.333 1 97.47 574 TYR B C 1
ATOM 11230 O O . TYR B 1 574 ? -9.237 -16.053 -16.426 1 97.47 574 TYR B O 1
ATOM 11238 N N . GLY B 1 575 ? -9.596 -18.016 -17.454 1 95.44 575 GLY B N 1
ATOM 11239 C CA . GLY B 1 575 ? -9.617 -17.453 -18.794 1 95.44 575 GLY B CA 1
ATOM 11240 C C . GLY B 1 575 ? -8.231 -17.222 -19.366 1 95.44 575 GLY B C 1
ATOM 11241 O O . GLY B 1 575 ? -8.089 -16.84 -20.53 1 95.44 575 GLY B O 1
ATOM 11242 N N . GLY B 1 576 ? -7.097 -17.449 -18.609 1 96.67 576 GLY B N 1
ATOM 11243 C CA . GLY B 1 576 ? -5.756 -17.285 -19.148 1 96.67 576 GLY B CA 1
ATOM 11244 C C . GLY B 1 576 ? -5.403 -18.324 -20.195 1 96.67 576 GLY B C 1
ATOM 11245 O O . GLY B 1 576 ? -5.948 -19.429 -20.189 1 96.67 576 GLY B O 1
ATOM 11246 N N . PRO B 1 577 ? -4.502 -17.961 -21.07 1 96.39 577 PRO B N 1
ATOM 11247 C CA . PRO B 1 577 ? -4.127 -18.914 -22.118 1 96.39 577 PRO B CA 1
ATOM 11248 C C . PRO B 1 577 ? -3.628 -20.243 -21.555 1 96.39 577 PRO B C 1
ATOM 11250 O O . PRO B 1 577 ? -2.886 -20.261 -20.57 1 96.39 577 PRO B O 1
ATOM 11253 N N . ASP B 1 578 ? -4.132 -21.306 -22.147 1 95.21 578 ASP B N 1
ATOM 11254 C CA . ASP B 1 578 ? -3.683 -22.667 -21.868 1 95.21 578 ASP B CA 1
ATOM 11255 C C . ASP B 1 578 ? -4.054 -23.088 -20.448 1 95.21 578 ASP B C 1
ATOM 11257 O O . ASP B 1 578 ? -3.274 -23.759 -19.77 1 95.21 578 ASP B O 1
ATOM 11261 N N . THR B 1 579 ? -5.167 -22.612 -19.974 1 96.2 579 THR B N 1
ATOM 11262 C CA . THR B 1 579 ? -5.684 -22.991 -18.663 1 96.2 579 THR B CA 1
ATOM 11263 C C . THR B 1 579 ? -7.072 -23.612 -18.789 1 96.2 579 THR B C 1
ATOM 11265 O O . THR B 1 579 ? -7.725 -23.482 -19.826 1 96.2 579 THR B O 1
ATOM 11268 N N . GLN B 1 580 ? -7.489 -24.329 -17.802 1 96.05 580 GLN B N 1
ATOM 11269 C CA . GLN B 1 580 ? -8.782 -25.006 -17.813 1 96.05 580 GLN B CA 1
ATOM 11270 C C . GLN B 1 580 ? -9.329 -25.169 -16.398 1 96.05 580 GLN B C 1
ATOM 11272 O O . GLN B 1 580 ? -8.567 -25.38 -15.453 1 96.05 580 GLN B O 1
ATOM 11277 N N . LYS B 1 581 ? -10.578 -25.014 -16.291 1 97.41 581 LYS B N 1
ATOM 11278 C CA . LYS B 1 581 ? -11.269 -25.279 -15.033 1 97.41 581 LYS B CA 1
ATOM 11279 C C . LYS B 1 581 ? -12.255 -26.434 -15.18 1 97.41 581 LYS B C 1
ATOM 11281 O O . LYS B 1 581 ? -12.62 -27.075 -14.192 1 97.41 581 LYS B O 1
ATOM 11286 N N . VAL B 1 582 ? -12.686 -26.698 -16.404 1 98.22 582 VAL B N 1
ATOM 11287 C CA . VAL B 1 582 ? -13.666 -27.748 -16.663 1 98.22 582 VAL B CA 1
ATOM 11288 C C . VAL B 1 582 ? -12.949 -29.069 -16.934 1 98.22 582 VAL B C 1
ATOM 11290 O O . VAL B 1 582 ? -12.604 -29.372 -18.079 1 98.22 582 VAL B O 1
ATOM 11293 N N . THR B 1 583 ? -12.718 -29.861 -15.926 1 97.76 583 THR B N 1
ATOM 11294 C CA . THR B 1 583 ? -12.06 -31.159 -16.032 1 97.76 583 THR B CA 1
ATOM 11295 C C . THR B 1 583 ? -12.749 -32.189 -15.142 1 97.76 583 THR B C 1
ATOM 11297 O O . THR B 1 583 ? -13.619 -31.842 -14.341 1 97.76 583 THR B O 1
ATOM 11300 N N . TYR B 1 584 ? -12.383 -33.427 -15.309 1 97.43 584 TYR B N 1
ATOM 11301 C CA . TYR B 1 584 ? -12.902 -34.508 -14.479 1 97.43 584 TYR B CA 1
ATOM 11302 C C . TYR B 1 584 ? -12.048 -34.695 -13.231 1 97.43 584 TYR B C 1
ATOM 11304 O O . TYR B 1 584 ? -12.275 -35.622 -12.449 1 97.43 584 TYR B O 1
ATOM 11312 N N . LYS B 1 585 ? -11.044 -33.825 -13.033 1 97.09 585 LYS B N 1
ATOM 11313 C CA . LYS B 1 585 ? -10.195 -33.914 -11.849 1 97.09 585 LYS B CA 1
ATOM 11314 C C . LYS B 1 585 ? -11.003 -33.687 -10.574 1 97.09 585 LYS B C 1
ATOM 11316 O O . LYS B 1 585 ? -11.86 -32.803 -10.526 1 97.09 585 LYS B O 1
ATOM 11321 N N . PHE B 1 586 ? -10.731 -34.491 -9.564 1 96.52 586 PHE B N 1
ATOM 11322 C CA . PHE B 1 586 ? -11.373 -34.353 -8.263 1 96.52 586 PHE B CA 1
ATOM 11323 C C . PHE B 1 586 ? -10.929 -33.068 -7.573 1 96.52 586 PHE B C 1
ATOM 11325 O O . PHE B 1 586 ? -9.739 -32.746 -7.558 1 96.52 586 PHE B O 1
ATOM 11332 N N . GLN B 1 587 ? -11.872 -32.344 -7.137 1 93.36 587 GLN B N 1
ATOM 11333 C CA . GLN B 1 587 ? -11.573 -31.094 -6.447 1 93.36 587 GLN B CA 1
ATOM 11334 C C . GLN B 1 587 ? -12.451 -30.923 -5.211 1 93.36 587 GLN B C 1
ATOM 11336 O O . GLN B 1 587 ? -13.631 -31.281 -5.227 1 93.36 587 GLN B O 1
ATOM 11341 N N . LEU B 1 588 ? -11.881 -30.447 -4.115 1 93.78 588 LEU B N 1
ATOM 11342 C CA . LEU B 1 588 ? -12.55 -30.063 -2.876 1 93.78 588 LEU B CA 1
ATOM 11343 C C . LEU B 1 588 ? -12.001 -28.741 -2.349 1 93.78 588 LEU B C 1
ATOM 11345 O O . LEU B 1 588 ? -10.831 -28.658 -1.968 1 93.78 588 LEU B O 1
ATOM 11349 N N . GLY B 1 589 ? -12.797 -27.738 -2.435 1 94.89 589 GLY B N 1
ATOM 11350 C CA . GLY B 1 589 ? -12.302 -26.446 -1.986 1 94.89 589 GLY B CA 1
ATOM 11351 C C . GLY B 1 589 ? -13.409 -25.493 -1.577 1 94.89 589 GLY B C 1
ATOM 11352 O O . GLY B 1 589 ? -14.455 -25.921 -1.086 1 94.89 589 GLY B O 1
ATOM 11353 N N . TRP B 1 590 ? -13.119 -24.225 -1.627 1 97.09 590 TRP B N 1
ATOM 11354 C CA . TRP B 1 590 ? -14.013 -23.155 -1.199 1 97.09 590 TRP B CA 1
ATOM 11355 C C . TRP B 1 590 ? -15.32 -23.189 -1.985 1 97.09 590 TRP B C 1
ATOM 11357 O O . TRP B 1 590 ? -16.396 -22.974 -1.423 1 97.09 590 TRP B O 1
ATOM 11367 N N . GLU B 1 591 ? -15.254 -23.495 -3.268 1 98.02 591 GLU B N 1
ATOM 11368 C CA . GLU B 1 591 ? -16.428 -23.495 -4.136 1 98.02 591 GLU B CA 1
ATOM 11369 C C . GLU B 1 591 ? -17.366 -24.649 -3.795 1 98.02 591 GLU B C 1
ATOM 11371 O O . GLU B 1 591 ? -18.589 -24.491 -3.823 1 98.02 591 GLU B O 1
ATOM 11376 N N . GLU B 1 592 ? -16.856 -25.827 -3.423 1 97.32 592 GLU B N 1
ATOM 11377 C CA . GLU B 1 592 ? -17.676 -26.945 -2.967 1 97.32 592 GLU B CA 1
ATOM 11378 C C . GLU B 1 592 ? -18.37 -26.619 -1.648 1 97.32 592 GLU B C 1
ATOM 11380 O O . GLU B 1 592 ? -19.523 -27.001 -1.436 1 97.32 592 GLU B O 1
ATOM 11385 N N . PHE B 1 593 ? -17.67 -25.944 -0.846 1 97.5 593 PHE B N 1
ATOM 11386 C CA . PHE B 1 593 ? -18.261 -25.479 0.403 1 97.5 593 PHE B CA 1
ATOM 11387 C C . PHE B 1 593 ? -19.459 -24.577 0.132 1 97.5 593 PHE B C 1
ATOM 11389 O O . PHE B 1 593 ? -20.517 -24.742 0.742 1 97.5 593 PHE B O 1
ATOM 11396 N N . LEU B 1 594 ? -19.292 -23.594 -0.749 1 98.16 594 LEU B N 1
ATOM 11397 C CA . LEU B 1 594 ? -20.379 -22.672 -1.061 1 98.16 594 LEU B CA 1
ATOM 11398 C C . LEU B 1 594 ? -21.601 -23.425 -1.574 1 98.16 594 LEU B C 1
ATOM 11400 O O . LEU B 1 594 ? -22.733 -23.106 -1.205 1 98.16 594 LEU B O 1
ATOM 11404 N N . VAL B 1 595 ? -21.334 -24.438 -2.411 1 98.24 595 VAL B N 1
ATOM 11405 C CA . VAL B 1 595 ? -22.426 -25.197 -3.012 1 98.24 595 VAL B CA 1
ATOM 11406 C C . VAL B 1 595 ? -23.123 -26.034 -1.942 1 98.24 595 VAL B C 1
ATOM 11408 O O . VAL B 1 595 ? -24.354 -26.092 -1.895 1 98.24 595 VAL B O 1
ATOM 11411 N N . SER B 1 596 ? -22.37 -26.652 -1.098 1 97.39 596 SER B N 1
ATOM 11412 C CA . SER B 1 596 ? -22.903 -27.572 -0.098 1 97.39 596 SER B CA 1
ATOM 11413 C C . SER B 1 596 ? -23.577 -26.819 1.043 1 97.39 596 SER B C 1
ATOM 11415 O O . SER B 1 596 ? -24.691 -27.16 1.447 1 97.39 596 SER B O 1
ATOM 11417 N N . SER B 1 597 ? -22.974 -25.761 1.495 1 96.59 597 SER B N 1
ATOM 11418 C CA . SER B 1 597 ? -23.407 -25.135 2.74 1 96.59 597 SER B CA 1
ATOM 11419 C C . SER B 1 597 ? -24.246 -23.89 2.471 1 96.59 597 SER B C 1
ATOM 11421 O O . SER B 1 597 ? -25.09 -23.516 3.287 1 96.59 597 SER B O 1
ATOM 11423 N N . LYS B 1 598 ? -24.055 -23.254 1.347 1 96.4 598 LYS B N 1
ATOM 11424 C CA . LYS B 1 598 ? -24.766 -22.009 1.075 1 96.4 598 LYS B CA 1
ATOM 11425 C C . LYS B 1 598 ? -25.802 -22.197 -0.03 1 96.4 598 LYS B C 1
ATOM 11427 O O . LYS B 1 598 ? -26.571 -21.282 -0.33 1 96.4 598 LYS B O 1
ATOM 11432 N N . ASN B 1 599 ? -25.842 -23.37 -0.664 1 96.8 599 ASN B N 1
ATOM 11433 C CA . ASN B 1 599 ? -26.78 -23.716 -1.726 1 96.8 599 ASN B CA 1
ATOM 11434 C C . ASN B 1 599 ? -26.626 -22.794 -2.933 1 96.8 599 ASN B C 1
ATOM 11436 O O . ASN B 1 599 ? -27.619 -22.371 -3.527 1 96.8 599 ASN B O 1
ATOM 11440 N N . TYR B 1 600 ? -25.385 -22.36 -3.192 1 98.1 600 TYR B N 1
ATOM 11441 C CA . TYR B 1 600 ? -25.072 -21.652 -4.429 1 98.1 600 TYR B CA 1
ATOM 11442 C C . TYR B 1 600 ? -24.811 -22.632 -5.567 1 98.1 600 TYR B C 1
ATOM 11444 O O . TYR B 1 600 ? -24.355 -23.754 -5.336 1 98.1 600 TYR B O 1
ATOM 11452 N N . ILE B 1 601 ? -25.141 -22.247 -6.707 1 98.35 601 ILE B N 1
ATOM 11453 C CA . ILE B 1 601 ? -24.63 -22.937 -7.887 1 98.35 601 ILE B CA 1
ATOM 11454 C C . ILE B 1 601 ? -23.288 -22.335 -8.296 1 98.35 601 ILE B C 1
ATOM 11456 O O . ILE B 1 601 ? -23.144 -21.112 -8.364 1 98.35 601 ILE B O 1
ATOM 11460 N N . VAL B 1 602 ? -22.297 -23.129 -8.454 1 98.73 602 VAL B N 1
ATOM 11461 C CA . VAL B 1 602 ? -21.036 -22.663 -9.021 1 98.73 602 VAL B CA 1
ATOM 11462 C C . VAL B 1 602 ? -20.869 -23.217 -10.434 1 98.73 602 VAL B C 1
ATOM 11464 O O . VAL B 1 602 ? -21.005 -24.423 -10.656 1 98.73 602 VAL B O 1
ATOM 11467 N N . ALA B 1 603 ? -20.579 -22.344 -11.36 1 98.74 603 ALA B N 1
ATOM 11468 C CA . ALA B 1 603 ? -20.459 -22.744 -12.759 1 98.74 603 ALA B CA 1
ATOM 11469 C C . ALA B 1 603 ? -19.088 -22.377 -13.319 1 98.74 603 ALA B C 1
ATOM 11471 O O . ALA B 1 603 ? -18.433 -21.458 -12.821 1 98.74 603 ALA B O 1
ATOM 11472 N N . TYR B 1 604 ? -18.675 -23.154 -14.311 1 98.5 604 TYR B N 1
ATOM 11473 C CA . TYR B 1 604 ? -17.418 -22.986 -15.033 1 98.5 604 TYR B CA 1
ATOM 11474 C C . TYR B 1 604 ? -17.639 -23.074 -16.538 1 98.5 604 TYR B C 1
ATOM 11476 O O . TYR B 1 604 ? -18.507 -23.817 -17.002 1 98.5 604 TYR B O 1
ATOM 11484 N N . ALA B 1 605 ? -16.853 -22.31 -17.257 1 98.33 605 ALA B N 1
ATOM 11485 C CA . ALA B 1 605 ? -16.826 -22.426 -18.713 1 98.33 605 ALA B CA 1
ATOM 11486 C C . ALA B 1 605 ? -15.429 -22.145 -19.26 1 98.33 605 ALA B C 1
ATOM 11488 O O . ALA B 1 605 ? -14.811 -21.137 -18.912 1 98.33 605 ALA B O 1
ATOM 11489 N N . ASP B 1 606 ? -14.948 -23.073 -20.014 1 97.94 606 ASP B N 1
ATOM 11490 C CA . ASP B 1 606 ? -13.651 -22.883 -20.658 1 97.94 606 ASP B CA 1
ATOM 11491 C C . ASP B 1 606 ? -13.818 -22.403 -22.097 1 97.94 606 ASP B C 1
ATOM 11493 O O . ASP B 1 606 ? -14.108 -23.199 -22.993 1 97.94 606 ASP B O 1
ATOM 11497 N N . GLY B 1 607 ? -13.621 -21.133 -22.209 1 96.88 607 GLY B N 1
ATOM 11498 C CA . GLY B 1 607 ? -13.753 -20.525 -23.523 1 96.88 607 GLY B CA 1
ATOM 11499 C C . GLY B 1 607 ? -12.484 -20.612 -24.351 1 96.88 607 GLY B C 1
ATOM 11500 O O . GLY B 1 607 ? -11.587 -21.397 -24.04 1 96.88 607 GLY B O 1
ATOM 11501 N N . ARG B 1 608 ? -12.515 -19.956 -25.538 1 95.96 608 ARG B N 1
ATOM 11502 C CA . ARG B 1 608 ? -11.357 -19.895 -26.424 1 95.96 608 ARG B CA 1
ATOM 11503 C C . ARG B 1 608 ? -10.106 -19.473 -25.661 1 95.96 608 ARG B C 1
ATOM 11505 O O . ARG B 1 608 ? -10.169 -18.611 -24.783 1 95.96 608 ARG B O 1
ATOM 11512 N N . GLY B 1 609 ? -8.973 -20.088 -26.002 1 96.45 609 GLY B N 1
ATOM 11513 C CA . GLY B 1 609 ? -7.719 -19.887 -25.293 1 96.45 609 GLY B CA 1
ATOM 11514 C C . GLY B 1 609 ? -7.397 -21.005 -24.32 1 96.45 609 GLY B C 1
ATOM 11515 O O . GLY B 1 609 ? -6.279 -21.086 -23.807 1 96.45 609 GLY B O 1
ATOM 11516 N N . GLY B 1 610 ? -8.342 -21.875 -24.089 1 95.61 610 GLY B N 1
ATOM 11517 C CA . GLY B 1 610 ? -8.188 -22.956 -23.129 1 95.61 610 GLY B CA 1
ATOM 11518 C C . GLY B 1 610 ? -7.333 -24.097 -23.648 1 95.61 610 GLY B C 1
ATOM 11519 O O . GLY B 1 610 ? -6.999 -24.14 -24.834 1 95.61 610 GLY B O 1
ATOM 11520 N N . THR B 1 611 ? -7.112 -25.044 -22.837 1 95.22 611 THR B N 1
ATOM 11521 C CA . THR B 1 611 ? -6.155 -26.121 -23.067 1 95.22 611 THR B CA 1
ATOM 11522 C C . THR B 1 611 ? -6.833 -27.314 -23.733 1 95.22 611 THR B C 1
ATOM 11524 O O . THR B 1 611 ? -7.997 -27.609 -23.454 1 95.22 611 THR B O 1
ATOM 11527 N N . GLY B 1 612 ? -6.162 -28.027 -24.659 1 95.47 612 GLY B N 1
ATOM 11528 C CA . GLY B 1 612 ? -6.481 -29.382 -25.079 1 95.47 612 GLY B CA 1
ATOM 11529 C C . GLY B 1 612 ? -7.475 -29.433 -26.224 1 95.47 612 GLY B C 1
ATOM 11530 O O . GLY B 1 612 ? -8.162 -30.439 -26.413 1 95.47 612 GLY B O 1
ATOM 11531 N N . ARG B 1 613 ? -7.604 -28.364 -26.988 1 95.4 613 ARG B N 1
ATOM 11532 C CA . ARG B 1 613 ? -8.586 -28.344 -28.068 1 95.4 613 ARG B CA 1
ATOM 11533 C C . ARG B 1 613 ? -7.955 -27.872 -29.373 1 95.4 613 ARG B C 1
ATOM 11535 O O . ARG B 1 613 ? -8.609 -27.21 -30.181 1 95.4 613 ARG B O 1
ATOM 11542 N N . GLY B 1 614 ? -6.63 -28.075 -29.489 1 94.34 614 GLY B N 1
ATOM 11543 C CA . GLY B 1 614 ? -5.919 -27.694 -30.699 1 94.34 614 GLY B CA 1
ATOM 11544 C C . GLY B 1 614 ? -5.42 -26.262 -30.673 1 94.34 614 GLY B C 1
ATOM 11545 O O . GLY B 1 614 ? -5.838 -25.469 -29.827 1 94.34 614 GLY B O 1
ATOM 11546 N N . GLN B 1 615 ? -4.615 -25.896 -31.64 1 94.17 615 GLN B N 1
ATOM 11547 C CA . GLN B 1 615 ? -3.919 -24.614 -31.653 1 94.17 615 GLN B CA 1
ATOM 11548 C C . GLN B 1 615 ? -4.866 -23.478 -32.027 1 94.17 615 GLN B C 1
ATOM 11550 O O . GLN B 1 615 ? -4.707 -22.349 -31.557 1 94.17 615 GLN B O 1
ATOM 11555 N N . ASN B 1 616 ? -5.858 -23.802 -32.939 1 93.33 616 ASN B N 1
ATOM 11556 C CA . ASN B 1 616 ? -6.802 -22.753 -33.309 1 93.33 616 ASN B CA 1
ATOM 11557 C C . ASN B 1 616 ? -7.568 -22.234 -32.096 1 93.33 616 ASN B C 1
ATOM 11559 O O . ASN B 1 616 ? -7.776 -21.027 -31.957 1 93.33 616 ASN B O 1
ATOM 11563 N N . TRP B 1 617 ? -7.997 -23.148 -31.237 1 94.53 617 TRP B N 1
ATOM 11564 C CA . TRP B 1 617 ? -8.69 -22.779 -30.007 1 94.53 617 TRP B CA 1
ATOM 11565 C C . TRP B 1 617 ? -7.745 -22.072 -29.041 1 94.53 617 TRP B C 1
ATOM 11567 O O . TRP B 1 617 ? -8.083 -21.021 -28.49 1 94.53 617 TRP B O 1
ATOM 11577 N N . LEU B 1 618 ? -6.556 -22.587 -28.907 1 95.57 618 LEU B N 1
ATOM 11578 C CA . LEU B 1 618 ? -5.578 -22.103 -27.939 1 95.57 618 LEU B CA 1
ATOM 11579 C C . LEU B 1 618 ? -5.105 -20.699 -28.299 1 95.57 618 LEU B C 1
ATOM 11581 O O . LEU B 1 618 ? -4.944 -19.849 -27.421 1 95.57 618 LEU B O 1
ATOM 11585 N N . HIS B 1 619 ? -4.866 -20.362 -29.594 1 95.91 619 HIS B N 1
ATOM 11586 C CA . HIS B 1 619 ? -4.246 -19.116 -30.03 1 95.91 619 HIS B CA 1
ATOM 11587 C C . HIS B 1 619 ? -5.298 -18.082 -30.414 1 95.91 619 HIS B C 1
ATOM 11589 O O . HIS B 1 619 ? -4.969 -17.035 -30.976 1 95.91 619 HIS B O 1
ATOM 11595 N N . ALA B 1 620 ? -6.522 -18.364 -30.077 1 94.54 620 ALA B N 1
ATOM 11596 C CA . ALA B 1 620 ? -7.618 -17.48 -30.465 1 94.54 620 ALA B CA 1
ATOM 11597 C C . ALA B 1 620 ? -7.417 -16.076 -29.9 1 94.54 620 ALA B C 1
ATOM 11599 O O . ALA B 1 620 ? -7.809 -15.087 -30.524 1 94.54 620 ALA B O 1
ATOM 11600 N N . ASN B 1 621 ? -6.742 -16.008 -28.794 1 94.69 621 ASN B N 1
ATOM 11601 C CA . ASN B 1 621 ? -6.586 -14.721 -28.124 1 94.69 621 ASN B CA 1
ATOM 11602 C C . ASN B 1 621 ? -5.218 -14.106 -28.404 1 94.69 621 ASN B C 1
ATOM 11604 O O . ASN B 1 621 ? -4.804 -13.167 -27.721 1 94.69 621 ASN B O 1
ATOM 11608 N N . TYR B 1 622 ? -4.451 -14.649 -29.318 1 96.45 622 TYR B N 1
ATOM 11609 C CA . TYR B 1 622 ? -3.121 -14.133 -29.622 1 96.45 622 TYR B CA 1
ATOM 11610 C C . TYR B 1 622 ? -3.185 -12.665 -30.027 1 96.45 622 TYR B C 1
ATOM 11612 O O . TYR B 1 622 ? -3.964 -12.291 -30.907 1 96.45 622 TYR B O 1
ATOM 11620 N N . LYS B 1 623 ? -2.455 -11.766 -29.296 1 96.7 623 LYS B N 1
ATOM 11621 C CA . LYS B 1 623 ? -2.343 -10.32 -29.469 1 96.7 623 LYS B CA 1
ATOM 11622 C C . LYS B 1 623 ? -3.659 -9.623 -29.134 1 96.7 623 LYS B C 1
ATOM 11624 O O . LYS B 1 623 ? -3.889 -8.487 -29.552 1 96.7 623 LYS B O 1
ATOM 11629 N N . ASN B 1 624 ? -4.537 -10.379 -28.416 1 96.25 624 ASN B N 1
ATOM 11630 C CA . ASN B 1 624 ? -5.852 -9.823 -28.116 1 96.25 624 ASN B CA 1
ATOM 11631 C C . ASN B 1 624 ? -6.397 -10.355 -26.794 1 96.25 624 ASN B C 1
ATOM 11633 O O . ASN B 1 624 ? -7.547 -10.791 -26.722 1 96.25 624 ASN B O 1
ATOM 11637 N N . LEU B 1 625 ? -5.519 -10.399 -25.826 1 97.12 625 LEU B N 1
ATOM 11638 C CA . LEU B 1 625 ? -6.019 -10.784 -24.511 1 97.12 625 LEU B CA 1
ATOM 11639 C C . LEU B 1 625 ? -7.155 -9.867 -24.072 1 97.12 625 LEU B C 1
ATOM 11641 O O . LEU B 1 625 ? -7.131 -8.665 -24.347 1 97.12 625 LEU B O 1
ATOM 11645 N N . GLY B 1 626 ? -8.136 -10.454 -23.4 1 96 626 GLY B N 1
ATOM 11646 C CA . GLY B 1 626 ? -9.268 -9.682 -22.914 1 96 626 GLY B CA 1
ATOM 11647 C C . GLY B 1 626 ? -10.404 -9.592 -23.916 1 96 626 GLY B C 1
ATOM 11648 O O . GLY B 1 626 ? -11.364 -8.847 -23.709 1 96 626 GLY B O 1
ATOM 11649 N N . THR B 1 627 ? -10.396 -10.349 -24.972 1 95.42 627 THR B N 1
ATOM 11650 C CA . THR B 1 627 ? -11.44 -10.269 -25.988 1 95.42 627 THR B CA 1
ATOM 11651 C C . THR B 1 627 ? -12.302 -11.528 -25.978 1 95.42 627 THR B C 1
ATOM 11653 O O . THR B 1 627 ? -13.294 -11.602 -25.25 1 95.42 627 THR B O 1
ATOM 11656 N N . HIS B 1 628 ? -11.725 -12.635 -26.568 1 95.87 628 HIS B N 1
ATOM 11657 C CA . HIS B 1 628 ? -12.559 -13.814 -26.776 1 95.87 628 HIS B CA 1
ATOM 11658 C C . HIS B 1 628 ? -12.872 -14.509 -25.455 1 95.87 628 HIS B C 1
ATOM 11660 O O . HIS B 1 628 ? -13.989 -14.99 -25.252 1 95.87 628 HIS B O 1
ATOM 11666 N N . GLU B 1 629 ? -11.873 -14.651 -24.593 1 96.18 629 GLU B N 1
ATOM 11667 C CA . GLU B 1 629 ? -12.137 -15.331 -23.329 1 96.18 629 GLU B CA 1
ATOM 11668 C C . GLU B 1 629 ? -13.121 -14.54 -22.471 1 96.18 629 GLU B C 1
ATOM 11670 O O . GLU B 1 629 ? -13.899 -15.123 -21.713 1 96.18 629 GLU B O 1
ATOM 11675 N N . VAL B 1 630 ? -13.071 -13.219 -22.566 1 97.23 630 VAL B N 1
ATOM 11676 C CA . VAL B 1 630 ? -14.015 -12.374 -21.842 1 97.23 630 VAL B CA 1
ATOM 11677 C C . VAL B 1 630 ? -15.401 -12.488 -22.475 1 97.23 630 VAL B C 1
ATOM 11679 O O . VAL B 1 630 ? -16.4 -12.652 -21.77 1 97.23 630 VAL B O 1
ATOM 11682 N N . GLU B 1 631 ? -15.491 -12.413 -23.826 1 96.89 631 GLU B N 1
ATOM 11683 C CA . GLU B 1 631 ? -16.751 -12.593 -24.542 1 96.89 631 GLU B CA 1
ATOM 11684 C C . GLU B 1 631 ? -17.38 -13.945 -24.221 1 96.89 631 GLU B C 1
ATOM 11686 O O . GLU B 1 631 ? -18.596 -14.043 -24.043 1 96.89 631 GLU B O 1
ATOM 11691 N N . ASP B 1 632 ? -16.546 -14.928 -24.208 1 97.51 632 ASP B N 1
ATOM 11692 C CA . ASP B 1 632 ? -17.033 -16.275 -23.924 1 97.51 632 ASP B CA 1
ATOM 11693 C C . ASP B 1 632 ? -17.556 -16.38 -22.493 1 97.51 632 ASP B C 1
ATOM 11695 O O . ASP B 1 632 ? -18.536 -17.081 -22.235 1 97.51 632 ASP B O 1
ATOM 11699 N N . ALA B 1 633 ? -16.898 -15.73 -21.54 1 97.71 633 ALA B N 1
ATOM 11700 C CA . ALA B 1 633 ? -17.397 -15.708 -20.168 1 97.71 633 ALA B CA 1
ATOM 11701 C C . ALA B 1 633 ? -18.755 -15.017 -20.088 1 97.71 633 ALA B C 1
ATOM 11703 O O . ALA B 1 633 ? -19.637 -15.45 -19.342 1 97.71 633 ALA B O 1
ATOM 11704 N N . ILE B 1 634 ? -18.911 -13.935 -20.803 1 97.86 634 ILE B N 1
ATOM 11705 C CA . ILE B 1 634 ? -20.19 -13.234 -20.857 1 97.86 634 ILE B CA 1
ATOM 11706 C C . ILE B 1 634 ? -21.254 -14.148 -21.459 1 97.86 634 ILE B C 1
ATOM 11708 O O . ILE B 1 634 ? -22.364 -14.251 -20.931 1 97.86 634 ILE B O 1
ATOM 11712 N N . THR B 1 635 ? -20.893 -14.834 -22.545 1 97.39 635 THR B N 1
ATOM 11713 C CA . THR B 1 635 ? -21.799 -15.779 -23.188 1 97.39 635 THR B CA 1
ATOM 11714 C C . THR B 1 635 ? -22.214 -16.878 -22.215 1 97.39 635 THR B C 1
ATOM 11716 O O . THR B 1 635 ? -23.392 -17.233 -22.138 1 97.39 635 THR B O 1
ATOM 11719 N N . ALA B 1 636 ? -21.263 -17.417 -21.517 1 98.08 636 ALA B N 1
ATOM 11720 C CA . ALA B 1 636 ? -21.562 -18.439 -20.516 1 98.08 636 ALA B CA 1
ATOM 11721 C C . ALA B 1 636 ? -22.491 -17.893 -19.436 1 98.08 636 ALA B C 1
ATOM 11723 O O . ALA B 1 636 ? -23.44 -18.566 -19.027 1 98.08 636 ALA B O 1
ATOM 11724 N N . GLY B 1 637 ? -22.152 -16.71 -18.954 1 97.68 637 GLY B N 1
ATOM 11725 C CA . GLY B 1 637 ? -23.023 -16.086 -17.971 1 97.68 637 GLY B CA 1
ATOM 11726 C C . GLY B 1 637 ? -24.462 -15.969 -18.437 1 97.68 637 GLY B C 1
ATOM 11727 O O . GLY B 1 637 ? -25.391 -16.257 -17.68 1 97.68 637 GLY B O 1
ATOM 11728 N N . ARG B 1 638 ? -24.667 -15.554 -19.648 1 97.33 638 ARG B N 1
ATOM 11729 C CA . ARG B 1 638 ? -26.007 -15.426 -20.213 1 97.33 638 ARG B CA 1
ATOM 11730 C C . ARG B 1 638 ? -26.686 -16.787 -20.326 1 97.33 638 ARG B C 1
ATOM 11732 O O . ARG B 1 638 ? -27.88 -16.916 -20.046 1 97.33 638 ARG B O 1
ATOM 11739 N N . TYR B 1 639 ? -25.934 -17.748 -20.78 1 97.41 639 TYR B N 1
ATOM 11740 C CA . TYR B 1 639 ? -26.468 -19.101 -20.888 1 97.41 639 TYR B CA 1
ATOM 11741 C C . TYR B 1 639 ? -26.977 -19.596 -19.54 1 97.41 639 TYR B C 1
ATOM 11743 O O . TYR B 1 639 ? -28.098 -20.102 -19.44 1 97.41 639 TYR B O 1
ATOM 11751 N N . PHE B 1 640 ? -26.193 -19.482 -18.509 1 97.68 640 PHE B N 1
ATOM 11752 C CA . PHE B 1 640 ? -26.562 -19.965 -17.184 1 97.68 640 PHE B CA 1
ATOM 11753 C C . PHE B 1 640 ? -27.742 -19.175 -16.629 1 97.68 640 PHE B C 1
ATOM 11755 O O . PHE B 1 640 ? -28.577 -19.722 -15.905 1 97.68 640 PHE B O 1
ATOM 11762 N N . ASN B 1 641 ? -27.707 -17.878 -16.919 1 95.81 641 ASN B N 1
ATOM 11763 C CA . ASN B 1 641 ? -28.806 -17.027 -16.476 1 95.81 641 ASN B CA 1
ATOM 11764 C C . ASN B 1 641 ? -30.154 -17.558 -16.954 1 95.81 641 ASN B C 1
ATOM 11766 O O . ASN B 1 641 ? -31.179 -17.333 -16.309 1 95.81 641 ASN B O 1
ATOM 11770 N N . ASP B 1 642 ? -30.192 -18.266 -18.082 1 95.32 642 ASP B N 1
ATOM 11771 C CA . ASP B 1 642 ? -31.429 -18.705 -18.721 1 95.32 642 ASP B CA 1
ATOM 11772 C C . ASP B 1 642 ? -31.876 -20.061 -18.177 1 95.32 642 ASP B C 1
ATOM 11774 O O . ASP B 1 642 ? -32.957 -20.546 -18.517 1 95.32 642 ASP B O 1
ATOM 11778 N N . ILE B 1 643 ? -31.096 -20.628 -17.308 1 95.5 643 ILE B N 1
ATOM 11779 C CA . ILE B 1 643 ? -31.489 -21.894 -16.7 1 95.5 643 ILE B CA 1
ATOM 11780 C C . ILE B 1 643 ? -32.569 -21.648 -15.649 1 95.5 643 ILE B C 1
ATOM 11782 O O . ILE B 1 643 ? -32.48 -20.697 -14.869 1 95.5 643 ILE B O 1
ATOM 11786 N N . SER B 1 644 ? -33.546 -22.511 -15.5 1 94.5 644 SER B N 1
ATOM 11787 C CA . SER B 1 644 ? -34.77 -22.265 -14.744 1 94.5 644 SER B CA 1
ATOM 11788 C C . SER B 1 644 ? -34.495 -22.225 -13.245 1 94.5 644 SER B C 1
ATOM 11790 O O . SER B 1 644 ? -35.185 -21.525 -12.501 1 94.5 644 SER B O 1
ATOM 11792 N N . TYR B 1 645 ? -33.543 -22.993 -12.779 1 95.57 645 TYR B N 1
ATOM 11793 C CA . TYR B 1 645 ? -33.309 -23.055 -11.341 1 95.57 645 TYR B CA 1
ATOM 11794 C C . TYR B 1 645 ? -32.238 -22.056 -10.919 1 95.57 645 TYR B C 1
ATOM 11796 O O . TYR B 1 645 ? -31.801 -22.055 -9.766 1 95.57 645 TYR B O 1
ATOM 11804 N N . VAL B 1 646 ? -31.772 -21.123 -11.807 1 96.6 646 VAL B N 1
ATOM 11805 C CA . VAL B 1 646 ? -30.844 -20.045 -11.478 1 96.6 646 VAL B CA 1
ATOM 11806 C C . VAL B 1 646 ? -31.622 -18.768 -11.171 1 96.6 646 VAL B C 1
ATOM 11808 O O . VAL B 1 646 ? -32.516 -18.381 -11.928 1 96.6 646 VAL B O 1
ATOM 11811 N N . GLU B 1 647 ? -31.288 -18.198 -10.079 1 95.66 647 GLU B N 1
ATOM 11812 C CA . GLU B 1 647 ? -31.901 -16.922 -9.721 1 95.66 647 GLU B CA 1
ATOM 11813 C C . GLU B 1 647 ? -31.293 -15.774 -10.521 1 95.66 647 GLU B C 1
ATOM 11815 O O . GLU B 1 647 ? -30.198 -15.302 -10.206 1 95.66 647 GLU B O 1
ATOM 11820 N N . SER B 1 648 ? -31.985 -15.213 -11.407 1 92.73 648 SER B N 1
ATOM 11821 C CA . SER B 1 648 ? -31.482 -14.241 -12.372 1 92.73 648 SER B CA 1
ATOM 11822 C C . SER B 1 648 ? -31.028 -12.96 -11.68 1 92.73 648 SER B C 1
ATOM 11824 O O . SER B 1 648 ? -30.198 -12.22 -12.213 1 92.73 648 SER B O 1
ATOM 11826 N N . SER B 1 649 ? -31.555 -12.705 -10.506 1 93.11 649 SER B N 1
ATOM 11827 C CA . SER B 1 649 ? -31.214 -11.472 -9.803 1 93.11 649 SER B CA 1
ATOM 11828 C C . SER B 1 649 ? -30.039 -11.683 -8.855 1 93.11 649 SER B C 1
ATOM 11830 O O . SER B 1 649 ? -29.588 -10.743 -8.198 1 93.11 649 SER B O 1
ATOM 11832 N N . LYS B 1 650 ? -29.492 -12.878 -8.739 1 96.38 650 LYS B N 1
ATOM 11833 C CA . LYS B 1 650 ? -28.397 -13.193 -7.827 1 96.38 650 LYS B CA 1
ATOM 11834 C C . LYS B 1 650 ? -27.273 -13.929 -8.55 1 96.38 650 LYS B C 1
ATOM 11836 O O . LYS B 1 650 ? -27.068 -15.126 -8.334 1 96.38 650 LYS B O 1
ATOM 11841 N N . LYS B 1 651 ? -26.513 -13.205 -9.307 1 97.72 651 LYS B N 1
ATOM 11842 C CA . LYS B 1 651 ? -25.379 -13.755 -10.043 1 97.72 651 LYS B CA 1
ATOM 11843 C C . LYS B 1 651 ? -24.093 -13.002 -9.714 1 97.72 651 LYS B C 1
ATOM 11845 O O . LYS B 1 651 ? -24.089 -11.771 -9.643 1 97.72 651 LYS B O 1
ATOM 11850 N N . ALA B 1 652 ? -23.131 -13.725 -9.496 1 98.32 652 ALA B N 1
ATOM 11851 C CA . ALA B 1 652 ? -21.811 -13.157 -9.231 1 98.32 652 ALA B CA 1
ATOM 11852 C C . ALA B 1 652 ? -20.744 -13.824 -10.094 1 98.32 652 ALA B C 1
ATOM 11854 O O . ALA B 1 652 ? -20.968 -14.904 -10.646 1 98.32 652 ALA B O 1
ATOM 11855 N N . ILE B 1 653 ? -19.669 -13.182 -10.267 1 98.68 653 ILE B N 1
ATOM 11856 C CA . ILE B 1 653 ? -18.501 -13.695 -10.974 1 98.68 653 ILE B CA 1
ATOM 11857 C C . ILE B 1 653 ? -17.245 -13.451 -10.14 1 98.68 653 ILE B C 1
ATOM 11859 O O . ILE B 1 653 ? -17.123 -12.417 -9.479 1 98.68 653 ILE B O 1
ATOM 11863 N N . TRP B 1 654 ? -16.317 -14.421 -10.125 1 98.73 654 TRP B N 1
ATOM 11864 C CA . TRP B 1 654 ? -15.083 -14.188 -9.381 1 98.73 654 TRP B CA 1
ATOM 11865 C C . TRP B 1 654 ? -13.907 -14.901 -10.04 1 98.73 654 TRP B C 1
ATOM 11867 O O . TRP B 1 654 ? -14.098 -15.838 -10.819 1 98.73 654 TRP B O 1
ATOM 11877 N N . GLY B 1 655 ? -12.762 -14.431 -9.756 1 98.69 655 GLY B N 1
ATOM 11878 C CA . GLY B 1 655 ? -11.539 -15.079 -10.201 1 98.69 655 GLY B CA 1
ATOM 11879 C C . GLY B 1 655 ? -10.294 -14.528 -9.53 1 98.69 655 GLY B C 1
ATOM 11880 O O . GLY B 1 655 ? -10.347 -13.49 -8.868 1 98.69 655 GLY B O 1
ATOM 11881 N N . TRP B 1 656 ? -9.192 -15.235 -9.642 1 98.44 656 TRP B N 1
ATOM 11882 C CA . TRP B 1 656 ? -7.896 -14.938 -9.041 1 98.44 656 TRP B CA 1
ATOM 11883 C C . TRP B 1 656 ? -6.827 -14.758 -10.113 1 98.44 656 TRP B C 1
ATOM 11885 O O . TRP B 1 656 ? -6.797 -15.498 -11.099 1 98.44 656 TRP B O 1
ATOM 11895 N N . SER B 1 657 ? -5.939 -13.773 -9.978 1 98.28 657 SER B N 1
ATOM 11896 C CA . SER B 1 657 ? -4.873 -13.522 -10.942 1 98.28 657 SER B CA 1
ATOM 11897 C C . SER B 1 657 ? -5.44 -13.195 -12.32 1 98.28 657 SER B C 1
ATOM 11899 O O . SER B 1 657 ? -6.257 -12.283 -12.46 1 98.28 657 SER B O 1
ATOM 11901 N N . TYR B 1 658 ? -5.17 -14.024 -13.376 1 98.35 658 TYR B N 1
ATOM 11902 C CA . TYR B 1 658 ? -5.819 -13.805 -14.663 1 98.35 658 TYR B CA 1
ATOM 11903 C C . TYR B 1 658 ? -7.335 -13.87 -14.528 1 98.35 658 TYR B C 1
ATOM 11905 O O . TYR B 1 658 ? -8.058 -13.143 -15.214 1 98.35 658 TYR B O 1
ATOM 11913 N N . GLY B 1 659 ? -7.844 -14.705 -13.62 1 98.6 659 GLY B N 1
ATOM 11914 C CA . GLY B 1 659 ? -9.272 -14.752 -13.348 1 98.6 659 GLY B CA 1
ATOM 11915 C C . GLY B 1 659 ? -9.817 -13.45 -12.792 1 98.6 659 GLY B C 1
ATOM 11916 O O . GLY B 1 659 ? -10.954 -13.072 -13.083 1 98.6 659 GLY B O 1
ATOM 11917 N N . GLY B 1 660 ? -8.963 -12.796 -11.928 1 98.75 660 GLY B N 1
ATOM 11918 C CA . GLY B 1 660 ? -9.334 -11.465 -11.474 1 98.75 660 GLY B CA 1
ATOM 11919 C C . GLY B 1 660 ? -9.436 -10.456 -12.602 1 98.75 660 GLY B C 1
ATOM 11920 O O . GLY B 1 660 ? -10.339 -9.617 -12.613 1 98.75 660 GLY B O 1
ATOM 11921 N N . TYR B 1 661 ? -8.49 -10.528 -13.526 1 98.64 661 TYR B N 1
ATOM 11922 C CA . TYR B 1 661 ? -8.536 -9.71 -14.733 1 98.64 661 TYR B CA 1
ATOM 11923 C C . TYR B 1 661 ? -9.805 -9.984 -15.531 1 98.64 661 TYR B C 1
ATOM 11925 O O . TYR B 1 661 ? -10.496 -9.053 -15.95 1 98.64 661 TYR B O 1
ATOM 11933 N N . THR B 1 662 ? -10.133 -11.305 -15.734 1 98.53 662 THR B N 1
ATOM 11934 C CA . THR B 1 662 ? -11.322 -11.68 -16.489 1 98.53 662 THR B CA 1
ATOM 11935 C C . THR B 1 662 ? -12.584 -11.166 -15.803 1 98.53 662 THR B C 1
ATOM 11937 O O . THR B 1 662 ? -13.476 -10.621 -16.458 1 98.53 662 THR B O 1
ATOM 11940 N N . THR B 1 663 ? -12.642 -11.303 -14.507 1 98.61 663 THR B N 1
ATOM 11941 C CA . THR B 1 663 ? -13.782 -10.816 -13.738 1 98.61 663 THR B CA 1
ATOM 11942 C C . THR B 1 663 ? -13.982 -9.319 -13.955 1 98.61 663 THR B C 1
ATOM 11944 O O . THR B 1 663 ? -15.075 -8.88 -14.318 1 98.61 663 THR B O 1
ATOM 11947 N N . ALA B 1 664 ? -12.912 -8.572 -13.787 1 98.34 664 ALA B N 1
ATOM 11948 C CA . ALA B 1 664 ? -12.996 -7.122 -13.941 1 98.34 664 ALA B CA 1
ATOM 11949 C C . ALA B 1 664 ? -13.368 -6.743 -15.372 1 98.34 664 ALA B C 1
ATOM 11951 O O . ALA B 1 664 ? -14.154 -5.819 -15.592 1 98.34 664 ALA B O 1
ATOM 11952 N N . SER B 1 665 ? -12.822 -7.444 -16.308 1 97.88 665 SER B N 1
ATOM 11953 C CA . SER B 1 665 ? -13.1 -7.168 -17.713 1 97.88 665 SER B CA 1
ATOM 11954 C C . SER B 1 665 ? -14.557 -7.461 -18.056 1 97.88 665 SER B C 1
ATOM 11956 O O . SER B 1 665 ? -15.189 -6.708 -18.799 1 97.88 665 SER B O 1
ATOM 11958 N N . VAL B 1 666 ? -15.069 -8.571 -17.526 1 97.91 666 VAL B N 1
ATOM 11959 C CA . VAL B 1 666 ? -16.456 -8.948 -17.78 1 97.91 666 VAL B CA 1
ATOM 11960 C C . VAL B 1 666 ? -17.393 -7.896 -17.191 1 97.91 666 VAL B C 1
ATOM 11962 O O . VAL B 1 666 ? -18.361 -7.487 -17.837 1 97.91 666 VAL B O 1
ATOM 11965 N N . ILE B 1 667 ? -17.118 -7.435 -16.001 1 97 667 ILE B N 1
ATOM 11966 C CA . ILE B 1 667 ? -17.937 -6.407 -15.369 1 97 667 ILE B CA 1
ATOM 11967 C C . ILE B 1 667 ? -17.886 -5.124 -16.196 1 97 667 ILE B C 1
ATOM 11969 O O . ILE B 1 667 ? -18.916 -4.489 -16.433 1 97 667 ILE B O 1
ATOM 11973 N N . GLY B 1 668 ? -16.709 -4.762 -16.627 1 94.91 668 GLY B N 1
ATOM 11974 C CA . GLY B 1 668 ? -16.51 -3.535 -17.382 1 94.91 668 GLY B CA 1
ATOM 11975 C C . GLY B 1 668 ? -17.178 -3.557 -18.744 1 94.91 668 GLY B C 1
ATOM 11976 O O . GLY B 1 668 ? -17.484 -2.504 -19.308 1 94.91 668 GLY B O 1
ATOM 11977 N N . ARG B 1 669 ? -17.464 -4.727 -19.213 1 91.24 669 ARG B N 1
ATOM 11978 C CA . ARG B 1 669 ? -17.941 -4.832 -20.588 1 91.24 669 ARG B CA 1
ATOM 11979 C C . ARG B 1 669 ? -19.295 -5.53 -20.647 1 91.24 669 ARG B C 1
ATOM 11981 O O . ARG B 1 669 ? -19.978 -5.487 -21.672 1 91.24 669 ARG B O 1
ATOM 11988 N N . GLY B 1 670 ? -19.734 -6.319 -19.641 1 77.27 670 GLY B N 1
ATOM 11989 C CA . GLY B 1 670 ? -20.851 -7.249 -19.665 1 77.27 670 GLY B CA 1
ATOM 11990 C C . GLY B 1 670 ? -22.195 -6.574 -19.465 1 77.27 670 GLY B C 1
ATOM 11991 O O . GLY B 1 670 ? -23.223 -7.246 -19.36 1 77.27 670 GLY B O 1
ATOM 11992 N N . ASP B 1 671 ? -22.315 -5.358 -19.51 1 79.34 671 ASP B N 1
ATOM 11993 C CA . ASP B 1 671 ? -23.536 -4.558 -19.524 1 79.34 671 ASP B CA 1
ATOM 11994 C C . ASP B 1 671 ? -24.464 -4.952 -18.377 1 79.34 671 ASP B C 1
ATOM 11996 O O . ASP B 1 671 ? -25.636 -5.261 -18.599 1 79.34 671 ASP B O 1
ATOM 12000 N N . GLY B 1 672 ? -24.038 -5.249 -17.194 1 86.12 672 GLY B N 1
ATOM 12001 C CA . GLY B 1 672 ? -24.852 -5.466 -16.008 1 86.12 672 GLY B CA 1
ATOM 12002 C C . GLY B 1 672 ? -25.285 -6.91 -15.839 1 86.12 672 GLY B C 1
ATOM 12003 O O . GLY B 1 672 ? -26.29 -7.189 -15.181 1 86.12 672 GLY B O 1
ATOM 12004 N N . LEU B 1 673 ? -24.676 -7.874 -16.444 1 93.8 673 LEU B N 1
ATOM 12005 C CA . LEU B 1 673 ? -24.984 -9.3 -16.413 1 93.8 673 LEU B CA 1
ATOM 12006 C C . LEU B 1 673 ? -24.865 -9.852 -14.996 1 93.8 673 LEU B C 1
ATOM 12008 O O . LEU B 1 673 ? -25.641 -10.723 -14.598 1 93.8 673 LEU B O 1
ATOM 12012 N N . PHE B 1 674 ? -23.946 -9.342 -14.274 1 96.45 674 PHE B N 1
ATOM 12013 C CA . PHE B 1 674 ? -23.695 -9.807 -12.915 1 96.45 674 PHE B CA 1
ATOM 12014 C C . PHE B 1 674 ? -23.971 -8.7 -11.905 1 96.45 674 PHE B C 1
ATOM 12016 O O . PHE B 1 674 ? -23.66 -7.533 -12.154 1 96.45 674 PHE B O 1
ATOM 12023 N N . GLU B 1 675 ? -24.528 -9.093 -10.802 1 94.64 675 GLU B N 1
ATOM 12024 C CA . GLU B 1 675 ? -24.799 -8.141 -9.729 1 94.64 675 GLU B CA 1
ATOM 12025 C C . GLU B 1 675 ? -23.541 -7.853 -8.915 1 94.64 675 GLU B C 1
ATOM 12027 O O . GLU B 1 675 ? -23.407 -6.776 -8.331 1 94.64 675 GLU B O 1
ATOM 12032 N N . CYS B 1 676 ? -22.658 -8.869 -8.951 1 95.45 676 CYS B N 1
ATOM 12033 C CA . CYS B 1 676 ? -21.477 -8.748 -8.103 1 95.45 676 CYS B CA 1
ATOM 12034 C C . CYS B 1 676 ? -20.252 -9.343 -8.787 1 95.45 676 CYS B C 1
ATOM 12036 O O . CYS B 1 676 ? -20.379 -10.204 -9.66 1 95.45 676 CYS B O 1
ATOM 12038 N N . GLY B 1 677 ? -19.08 -8.843 -8.4 1 97.92 677 GLY B N 1
ATOM 12039 C CA . GLY B 1 677 ? -17.816 -9.384 -8.873 1 97.92 677 GLY B CA 1
ATOM 12040 C C . GLY B 1 677 ? -16.716 -9.33 -7.829 1 97.92 677 GLY B C 1
ATOM 12041 O O . GLY B 1 677 ? -16.656 -8.393 -7.031 1 97.92 677 GLY B O 1
ATOM 12042 N N . ILE B 1 678 ? -15.853 -10.328 -7.764 1 98.83 678 ILE B N 1
ATOM 12043 C CA . ILE B 1 678 ? -14.685 -10.371 -6.891 1 98.83 678 ILE B CA 1
ATOM 12044 C C . ILE B 1 678 ? -13.423 -10.572 -7.727 1 98.83 678 ILE B C 1
ATOM 12046 O O . ILE B 1 678 ? -13.302 -11.562 -8.452 1 98.83 678 ILE B O 1
ATOM 12050 N N . SER B 1 679 ? -12.528 -9.668 -7.676 1 98.86 679 SER B N 1
ATOM 12051 C CA . SER B 1 679 ? -11.213 -9.809 -8.292 1 98.86 679 SER B CA 1
ATOM 12052 C C . SER B 1 679 ? -10.122 -9.961 -7.237 1 98.86 679 SER B C 1
ATOM 12054 O O . SER B 1 679 ? -9.913 -9.063 -6.419 1 98.86 679 SER B O 1
ATOM 12056 N N . VAL B 1 680 ? -9.414 -11.074 -7.296 1 98.84 680 VAL B N 1
ATOM 12057 C CA . VAL B 1 680 ? -8.291 -11.282 -6.388 1 98.84 680 VAL B CA 1
ATOM 12058 C C . VAL B 1 680 ? -6.976 -11.157 -7.153 1 98.84 680 VAL B C 1
ATOM 12060 O O . VAL B 1 680 ? -6.737 -11.895 -8.112 1 98.84 680 VAL B O 1
ATOM 12063 N N . ALA B 1 681 ? -6.112 -10.207 -6.82 1 98.54 681 ALA B N 1
ATOM 12064 C CA . ALA B 1 681 ? -4.776 -9.961 -7.355 1 98.54 681 ALA B CA 1
ATOM 12065 C C . ALA B 1 681 ? -4.801 -9.88 -8.879 1 98.54 681 ALA B C 1
ATOM 12067 O O . ALA B 1 681 ? -4.026 -10.56 -9.556 1 98.54 681 ALA B O 1
ATOM 12068 N N . PRO B 1 682 ? -5.617 -9.035 -9.446 1 98.69 682 PRO B N 1
ATOM 12069 C CA . PRO B 1 682 ? -5.787 -8.987 -10.901 1 98.69 682 PRO B CA 1
ATOM 12070 C C . PRO B 1 682 ? -4.652 -8.245 -11.603 1 98.69 682 PRO B C 1
ATOM 12072 O O . PRO B 1 682 ? -4.097 -7.292 -11.051 1 98.69 682 PRO B O 1
ATOM 12075 N N . VAL B 1 683 ? -4.347 -8.673 -12.793 1 98.46 683 VAL B N 1
ATOM 12076 C CA . VAL B 1 683 ? -3.676 -7.782 -13.734 1 98.46 683 VAL B CA 1
ATOM 12077 C C . VAL B 1 683 ? -4.674 -6.766 -14.286 1 98.46 683 VAL B C 1
ATOM 12079 O O . VAL B 1 683 ? -5.773 -7.133 -14.709 1 98.46 683 VAL B O 1
ATOM 12082 N N . THR B 1 684 ? -4.377 -5.549 -14.252 1 98.26 684 THR B N 1
ATOM 12083 C CA . THR B 1 684 ? -5.346 -4.552 -14.696 1 98.26 684 THR B CA 1
ATOM 12084 C C . THR B 1 684 ? -4.85 -3.838 -15.95 1 98.26 684 THR B C 1
ATOM 12086 O O . THR B 1 684 ? -5.64 -3.241 -16.685 1 98.26 684 THR B O 1
ATOM 12089 N N . ASP B 1 685 ? -3.554 -3.834 -16.157 1 98 685 ASP B N 1
ATOM 12090 C CA . ASP B 1 685 ? -2.869 -3.309 -17.334 1 98 685 ASP B CA 1
ATOM 12091 C C . ASP B 1 685 ? -1.645 -4.154 -17.68 1 98 685 ASP B C 1
ATOM 12093 O O . ASP B 1 685 ? -0.739 -4.309 -16.858 1 98 685 ASP B O 1
ATOM 12097 N N . TRP B 1 686 ? -1.61 -4.611 -18.858 1 98.11 686 TRP B N 1
ATOM 12098 C CA . TRP B 1 686 ? -0.576 -5.564 -19.248 1 98.11 686 TRP B CA 1
ATOM 12099 C C . TRP B 1 686 ? 0.785 -4.882 -19.343 1 98.11 686 TRP B C 1
ATOM 12101 O O . TRP B 1 686 ? 1.819 -5.551 -19.39 1 98.11 686 TRP B O 1
ATOM 12111 N N . HIS B 1 687 ? 0.856 -3.542 -19.308 1 97.79 687 HIS B N 1
ATOM 12112 C CA . HIS B 1 687 ? 2.124 -2.825 -19.237 1 97.79 687 HIS B CA 1
ATOM 12113 C C . HIS B 1 687 ? 2.811 -3.052 -17.894 1 97.79 687 HIS B C 1
ATOM 12115 O O . HIS B 1 687 ? 4.012 -2.809 -17.758 1 97.79 687 HIS B O 1
ATOM 12121 N N . TYR B 1 688 ? 1.971 -3.497 -16.881 1 97.96 688 TYR B N 1
ATOM 12122 C CA . TYR B 1 688 ? 2.502 -3.621 -15.528 1 97.96 688 TYR B CA 1
ATOM 12123 C C . TYR B 1 688 ? 3.011 -5.034 -15.27 1 97.96 688 TYR B C 1
ATOM 12125 O O . TYR B 1 688 ? 3.605 -5.305 -14.224 1 97.96 688 TYR B O 1
ATOM 12133 N N . TYR B 1 689 ? 2.789 -5.989 -16.129 1 98.03 689 TYR B N 1
ATOM 12134 C CA . TYR B 1 689 ? 3.129 -7.387 -15.889 1 98.03 689 TYR B CA 1
ATOM 12135 C C . TYR B 1 689 ? 4.421 -7.765 -16.603 1 98.03 689 TYR B C 1
ATOM 12137 O O . TYR B 1 689 ? 4.963 -6.974 -17.378 1 98.03 689 TYR B O 1
ATOM 12145 N N . ASP B 1 690 ? 4.975 -8.879 -16.363 1 97.88 690 ASP B N 1
ATOM 12146 C CA . ASP B 1 690 ? 6.32 -9.219 -16.816 1 97.88 690 ASP B CA 1
ATOM 12147 C C . ASP B 1 690 ? 6.366 -9.372 -18.335 1 97.88 690 ASP B C 1
ATOM 12149 O O . ASP B 1 690 ? 5.367 -9.736 -18.958 1 97.88 690 ASP B O 1
ATOM 12153 N N . SER B 1 691 ? 7.461 -9.159 -18.931 1 98.04 691 SER B N 1
ATOM 12154 C CA . SER B 1 691 ? 7.662 -9.105 -20.376 1 98.04 691 SER B CA 1
ATOM 12155 C C . SER B 1 691 ? 7.515 -10.487 -21.005 1 98.04 691 SER B C 1
ATOM 12157 O O . SER B 1 691 ? 6.929 -10.625 -22.081 1 98.04 691 SER B O 1
ATOM 12159 N N . VAL B 1 692 ? 8.017 -11.582 -20.346 1 97.79 692 VAL B N 1
ATOM 12160 C CA . VAL B 1 692 ? 8.055 -12.91 -20.948 1 97.79 692 VAL B CA 1
ATOM 12161 C C . VAL B 1 692 ? 6.632 -13.407 -21.193 1 97.79 692 VAL B C 1
ATOM 12163 O O . VAL B 1 692 ? 6.31 -13.87 -22.29 1 97.79 692 VAL B O 1
ATOM 12166 N N . TYR B 1 693 ? 5.806 -13.265 -20.258 1 97.63 693 TYR B N 1
ATOM 12167 C CA . TYR B 1 693 ? 4.416 -13.687 -20.388 1 97.63 693 TYR B CA 1
ATOM 12168 C C . TYR B 1 693 ? 3.655 -12.771 -21.339 1 97.63 693 TYR B C 1
ATOM 12170 O O . TYR B 1 693 ? 3.004 -13.24 -22.276 1 97.63 693 TYR B O 1
ATOM 12178 N N . THR B 1 694 ? 3.683 -11.485 -21.118 1 98.2 694 THR B N 1
ATOM 12179 C CA . THR B 1 694 ? 2.841 -10.524 -21.822 1 98.2 694 THR B CA 1
ATOM 12180 C C . THR B 1 694 ? 3.173 -10.503 -23.311 1 98.2 694 THR B C 1
ATOM 12182 O O . THR B 1 694 ? 2.273 -10.53 -24.153 1 98.2 694 THR B O 1
ATOM 12185 N N . GLU B 1 695 ? 4.473 -10.474 -23.636 1 97.77 695 GLU B N 1
ATOM 12186 C CA . GLU B 1 695 ? 4.862 -10.346 -25.037 1 97.77 695 GLU B CA 1
ATOM 12187 C C . GLU B 1 695 ? 4.615 -11.645 -25.8 1 97.77 695 GLU B C 1
ATOM 12189 O O . GLU B 1 695 ? 4.433 -11.63 -27.019 1 97.77 695 GLU B O 1
ATOM 12194 N N . ARG B 1 696 ? 4.598 -12.769 -25.027 1 97.06 696 ARG B N 1
ATOM 12195 C CA . ARG B 1 696 ? 4.218 -14.036 -25.642 1 97.06 696 ARG B CA 1
ATOM 12196 C C . ARG B 1 696 ? 2.814 -13.96 -26.231 1 97.06 696 ARG B C 1
ATOM 12198 O O . ARG B 1 696 ? 2.582 -14.406 -27.357 1 97.06 696 ARG B O 1
ATOM 12205 N N . TYR B 1 697 ? 1.929 -13.286 -25.531 1 97.6 697 TYR B N 1
ATOM 12206 C CA . TYR B 1 697 ? 0.52 -13.341 -25.905 1 97.6 697 TYR B CA 1
ATOM 12207 C C . TYR B 1 697 ? 0.08 -12.04 -26.566 1 97.6 697 TYR B C 1
ATOM 12209 O O . TYR B 1 697 ? -0.875 -12.024 -27.345 1 97.6 697 TYR B O 1
ATOM 12217 N N . MET B 1 698 ? 0.818 -10.938 -26.311 1 97.56 698 MET B N 1
ATOM 12218 C CA . MET B 1 698 ? 0.34 -9.629 -26.75 1 97.56 698 MET B CA 1
ATOM 12219 C C . MET B 1 698 ? 1.33 -8.983 -27.713 1 97.56 698 MET B C 1
ATOM 12221 O O . MET B 1 698 ? 1.016 -7.977 -28.351 1 97.56 698 MET B O 1
ATOM 12225 N N . GLY B 1 699 ? 2.486 -9.579 -27.875 1 96.07 699 GLY B N 1
ATOM 12226 C CA . GLY B 1 699 ? 3.528 -8.887 -28.617 1 96.07 699 GLY B CA 1
ATOM 12227 C C . GLY B 1 699 ? 4.093 -7.689 -27.877 1 96.07 699 GLY B C 1
ATOM 12228 O O . GLY B 1 699 ? 3.643 -7.365 -26.776 1 96.07 699 GLY B O 1
ATOM 12229 N N . MET B 1 700 ? 5.038 -7.033 -28.402 1 96.27 700 MET B N 1
ATOM 12230 C CA . MET B 1 700 ? 5.609 -5.819 -27.825 1 96.27 700 MET B CA 1
ATOM 12231 C C . MET B 1 700 ? 4.602 -4.675 -27.859 1 96.27 700 MET B C 1
ATOM 12233 O O . MET B 1 700 ? 3.825 -4.554 -28.808 1 96.27 700 MET B O 1
ATOM 12237 N N . PRO B 1 701 ? 4.658 -3.793 -26.868 1 96.49 701 PRO B N 1
ATOM 12238 C CA . PRO B 1 701 ? 3.681 -2.704 -26.801 1 96.49 701 PRO B CA 1
ATOM 12239 C C . PRO B 1 701 ? 3.668 -1.844 -28.062 1 96.49 701 PRO B C 1
ATOM 12241 O O . PRO B 1 701 ? 2.598 -1.466 -28.545 1 96.49 701 PRO B O 1
ATOM 12244 N N . HIS B 1 702 ? 4.832 -1.53 -28.694 1 95.06 702 HIS B N 1
ATOM 12245 C CA . HIS B 1 702 ? 4.884 -0.665 -29.867 1 95.06 702 HIS B CA 1
ATOM 12246 C C . HIS B 1 702 ? 4.287 -1.356 -31.088 1 95.06 702 HIS B C 1
ATOM 12248 O O . HIS B 1 702 ? 3.792 -0.693 -32.002 1 95.06 702 HIS B O 1
ATOM 12254 N N . ASP B 1 703 ? 4.261 -2.699 -31.089 1 94.68 703 ASP B N 1
ATOM 12255 C CA . ASP B 1 703 ? 3.752 -3.475 -32.215 1 94.68 703 ASP B CA 1
ATOM 12256 C C . ASP B 1 703 ? 2.261 -3.762 -32.055 1 94.68 703 ASP B C 1
ATOM 12258 O O . ASP B 1 703 ? 1.596 -4.167 -33.011 1 94.68 703 ASP B O 1
ATOM 12262 N N . ASN B 1 704 ? 1.72 -3.57 -30.882 1 97.25 704 ASN B N 1
ATOM 12263 C CA . ASN B 1 704 ? 0.339 -3.926 -30.571 1 97.25 704 ASN B CA 1
ATOM 12264 C C . ASN B 1 704 ? -0.291 -2.932 -29.6 1 97.25 704 ASN B C 1
ATOM 12266 O O . ASN B 1 704 ? -0.822 -3.324 -28.56 1 97.25 704 ASN B O 1
ATOM 12270 N N . GLU B 1 705 ? -0.176 -1.693 -29.905 1 96.61 705 GLU B N 1
ATOM 12271 C CA . GLU B 1 705 ? -0.683 -0.632 -29.04 1 96.61 705 GLU B CA 1
ATOM 12272 C C . GLU B 1 705 ? -2.177 -0.798 -28.781 1 96.61 705 GLU B C 1
ATOM 12274 O O . GLU B 1 705 ? -2.642 -0.61 -27.654 1 96.61 705 GLU B O 1
ATOM 12279 N N . ARG B 1 706 ? -2.892 -1.108 -29.786 1 96.64 706 ARG B N 1
ATOM 12280 C CA . ARG B 1 706 ? -4.339 -1.258 -29.674 1 96.64 706 ARG B CA 1
ATOM 12281 C C . ARG B 1 706 ? -4.7 -2.41 -28.742 1 96.64 706 ARG B C 1
ATOM 12283 O O . ARG B 1 706 ? -5.637 -2.303 -27.948 1 96.64 706 ARG B O 1
ATOM 12290 N N . GLY B 1 707 ? -4.006 -3.587 -28.895 1 97.36 707 GLY B N 1
ATOM 12291 C CA . GLY B 1 707 ? -4.258 -4.708 -28.004 1 97.36 707 GLY B CA 1
ATOM 12292 C C . GLY B 1 707 ? -4.058 -4.364 -26.54 1 97.36 707 GLY B C 1
ATOM 12293 O O . GLY B 1 707 ? -4.873 -4.734 -25.693 1 97.36 707 GLY B O 1
ATOM 12294 N N . TYR B 1 708 ? -2.988 -3.573 -26.267 1 97.21 708 TYR B N 1
ATOM 12295 C CA . TYR B 1 708 ? -2.687 -3.171 -24.898 1 97.21 708 TYR B CA 1
ATOM 12296 C C . TYR B 1 708 ? -3.744 -2.211 -24.367 1 97.21 708 TYR B C 1
ATOM 12298 O O . TYR B 1 708 ? -4.142 -2.297 -23.202 1 97.21 708 TYR B O 1
ATOM 12306 N N . GLN B 1 709 ? -4.233 -1.336 -25.191 1 95.94 709 GLN B N 1
ATOM 12307 C CA . GLN B 1 709 ? -5.26 -0.382 -24.785 1 95.94 709 GLN B CA 1
ATOM 12308 C C . GLN B 1 709 ? -6.601 -1.076 -24.566 1 95.94 709 GLN B C 1
ATOM 12310 O O . GLN B 1 709 ? -7.29 -0.809 -23.58 1 95.94 709 GLN B O 1
ATOM 12315 N N . ASN B 1 710 ? -6.929 -1.996 -25.473 1 95.78 710 ASN B N 1
ATOM 12316 C CA . ASN B 1 710 ? -8.225 -2.665 -25.419 1 95.78 710 ASN B CA 1
ATOM 12317 C C . ASN B 1 710 ? -8.325 -3.599 -24.217 1 95.78 710 ASN B C 1
ATOM 12319 O O . ASN B 1 710 ? -9.422 -3.873 -23.728 1 95.78 710 ASN B O 1
ATOM 12323 N N . SER B 1 711 ? -7.204 -4.022 -23.749 1 97.14 711 SER B N 1
ATOM 12324 C CA . SER B 1 711 ? -7.194 -4.984 -22.652 1 97.14 711 SER B CA 1
ATOM 12325 C C . SER B 1 711 ? -7.086 -4.283 -21.302 1 97.14 711 SER B C 1
ATOM 12327 O O . SER B 1 711 ? -7.098 -4.934 -20.256 1 97.14 711 SER B O 1
ATOM 12329 N N . ASN B 1 712 ? -6.929 -2.982 -21.276 1 96.78 712 ASN B N 1
ATOM 12330 C CA . ASN B 1 712 ? -6.789 -2.198 -20.053 1 96.78 712 ASN B CA 1
ATOM 12331 C C . ASN B 1 712 ? -8.126 -2.039 -19.334 1 96.78 712 ASN B C 1
ATOM 12333 O O . ASN B 1 712 ? -9.032 -1.375 -19.839 1 96.78 712 ASN B O 1
ATOM 12337 N N . VAL B 1 713 ? -8.225 -2.554 -18.142 1 96.13 713 VAL B N 1
ATOM 12338 C CA . VAL B 1 713 ? -9.49 -2.577 -17.415 1 96.13 713 VAL B CA 1
ATOM 12339 C C . VAL B 1 713 ? -9.797 -1.186 -16.867 1 96.13 713 VAL B C 1
ATOM 12341 O O . VAL B 1 713 ? -10.958 -0.85 -16.622 1 96.13 713 VAL B O 1
ATOM 12344 N N . LEU B 1 714 ? -8.807 -0.351 -16.651 1 95.56 714 LEU B N 1
ATOM 12345 C CA . LEU B 1 714 ? -8.966 0.983 -16.082 1 95.56 714 LEU B CA 1
ATOM 12346 C C . LEU B 1 714 ? -9.877 1.84 -16.954 1 95.56 714 LEU B C 1
ATOM 12348 O O . LEU B 1 714 ? -10.564 2.733 -16.451 1 95.56 714 LEU B O 1
ATOM 12352 N N . LYS B 1 715 ? -9.972 1.539 -18.207 1 93.71 715 LYS B N 1
ATOM 12353 C CA . LYS B 1 715 ? -10.763 2.313 -19.159 1 93.71 715 LYS B CA 1
ATOM 12354 C C . LYS B 1 715 ? -12.257 2.134 -18.906 1 93.71 715 LYS B C 1
ATOM 12356 O O . LYS B 1 715 ? -13.069 2.952 -19.344 1 93.71 715 LYS B O 1
ATOM 12361 N N . HIS B 1 716 ? -12.581 1.081 -18.179 1 94.66 716 HIS B N 1
ATOM 12362 C CA . HIS B 1 716 ? -13.987 0.757 -17.965 1 94.66 716 HIS B CA 1
ATOM 12363 C C . HIS B 1 716 ? -14.395 1.008 -16.517 1 94.66 716 HIS B C 1
ATOM 12365 O O . HIS B 1 716 ? -15.42 0.497 -16.059 1 94.66 716 HIS B O 1
ATOM 12371 N N . ALA B 1 717 ? -13.613 1.761 -15.817 1 95.79 717 ALA B N 1
ATOM 12372 C CA . ALA B 1 717 ? -13.835 1.957 -14.386 1 95.79 717 ALA B CA 1
ATOM 12373 C C . ALA B 1 717 ? -15.237 2.495 -14.118 1 95.79 717 ALA B C 1
ATOM 12375 O O . ALA B 1 717 ? -15.883 2.104 -13.142 1 95.79 717 ALA B O 1
ATOM 12376 N N . ALA B 1 718 ? -15.795 3.346 -14.947 1 94.96 718 ALA B N 1
ATOM 12377 C CA . ALA B 1 718 ? -17.102 3.97 -14.761 1 94.96 718 ALA B CA 1
ATOM 12378 C C . ALA B 1 718 ? -18.216 2.927 -14.782 1 94.96 718 ALA B C 1
ATOM 12380 O O . ALA B 1 718 ? -19.27 3.123 -14.174 1 94.96 718 ALA B O 1
ATOM 12381 N N . LYS B 1 719 ? -17.986 1.797 -15.445 1 94.48 719 LYS B N 1
ATOM 12382 C CA . LYS B 1 719 ? -18.996 0.758 -15.628 1 94.48 719 LYS B CA 1
ATOM 12383 C C . LYS B 1 719 ? -19.216 -0.027 -14.338 1 94.48 719 LYS B C 1
ATOM 12385 O O . LYS B 1 719 ? -20.182 -0.784 -14.223 1 94.48 719 LYS B O 1
ATOM 12390 N N . PHE B 1 720 ? -18.434 0.225 -13.377 1 95.7 720 PHE B N 1
ATOM 12391 C CA . PHE B 1 720 ? -18.535 -0.504 -12.119 1 95.7 720 PHE B CA 1
ATOM 12392 C C . PHE B 1 720 ? -19.526 0.173 -11.18 1 95.7 720 PHE B C 1
ATOM 12394 O O . PHE B 1 720 ? -19.81 -0.339 -10.095 1 95.7 720 PHE B O 1
ATOM 12401 N N . LYS B 1 721 ? -20.107 1.234 -11.493 1 92.17 721 LYS B N 1
ATOM 12402 C CA . LYS B 1 721 ? -21.002 2.005 -10.635 1 92.17 721 LYS B CA 1
ATOM 12403 C C . LYS B 1 721 ? -22.239 1.194 -10.261 1 92.17 721 LYS B C 1
ATOM 12405 O O . LYS B 1 721 ? -22.811 1.385 -9.185 1 92.17 721 LYS B O 1
ATOM 12410 N N . ASN B 1 722 ? -22.645 0.231 -11.083 1 86.37 722 ASN B N 1
ATOM 12411 C CA . ASN B 1 722 ? -23.891 -0.48 -10.814 1 86.37 722 ASN B CA 1
ATOM 12412 C C . ASN B 1 722 ? -23.637 -1.944 -10.467 1 86.37 722 ASN B C 1
ATOM 12414 O O . ASN B 1 722 ? -24.533 -2.781 -10.593 1 86.37 722 ASN B O 1
ATOM 12418 N N . VAL B 1 723 ? -22.464 -2.25 -10.125 1 93.64 723 VAL B N 1
ATOM 12419 C CA . VAL B 1 723 ? -22.081 -3.601 -9.728 1 93.64 723 VAL B CA 1
ATOM 12420 C C . VAL B 1 723 ? -21.415 -3.567 -8.354 1 93.64 723 VAL B C 1
ATOM 12422 O O . VAL B 1 723 ? -20.624 -2.666 -8.063 1 93.64 723 VAL B O 1
ATOM 12425 N N . LYS B 1 724 ? -21.856 -4.391 -7.446 1 95.74 724 LYS B N 1
ATOM 12426 C CA . LYS B 1 724 ? -21.101 -4.551 -6.206 1 95.74 724 LYS B CA 1
ATOM 12427 C C . LYS B 1 724 ? -19.765 -5.243 -6.462 1 95.74 724 LYS B C 1
ATOM 12429 O O . LYS B 1 724 ? -19.73 -6.411 -6.853 1 95.74 724 LYS B O 1
ATOM 12434 N N . TYR B 1 725 ? -18.728 -4.566 -6.231 1 97.23 725 TYR B N 1
ATOM 12435 C CA . TYR B 1 725 ? -17.415 -5.052 -6.64 1 97.23 725 TYR B CA 1
ATOM 12436 C C . TYR B 1 725 ? -16.475 -5.155 -5.445 1 97.23 725 TYR B C 1
ATOM 12438 O O . TYR B 1 725 ? -16.424 -4.251 -4.608 1 97.23 725 TYR B O 1
ATOM 12446 N N . MET B 1 726 ? -15.741 -6.242 -5.317 1 98.39 726 MET B N 1
ATOM 12447 C CA . MET B 1 726 ? -14.716 -6.431 -4.295 1 98.39 726 MET B CA 1
ATOM 12448 C C . MET B 1 726 ? -13.342 -6.62 -4.931 1 98.39 726 MET B C 1
ATOM 12450 O O . MET B 1 726 ? -13.174 -7.462 -5.816 1 98.39 726 MET B O 1
ATOM 12454 N N . LEU B 1 727 ? -12.406 -5.84 -4.552 1 98.76 727 LEU B N 1
ATOM 12455 C CA . LEU B 1 727 ? -11.017 -5.914 -4.993 1 98.76 727 LEU B CA 1
ATOM 12456 C C . LEU B 1 727 ? -10.107 -6.349 -3.85 1 98.76 727 LEU B C 1
ATOM 12458 O O . LEU B 1 727 ? -10.126 -5.749 -2.772 1 98.76 727 LEU B O 1
ATOM 12462 N N . VAL B 1 728 ? -9.352 -7.447 -4.022 1 98.84 728 VAL B N 1
ATOM 12463 C CA . VAL B 1 728 ? -8.467 -7.995 -2.998 1 98.84 728 VAL B CA 1
ATOM 12464 C C . VAL B 1 728 ? -7.037 -8.056 -3.53 1 98.84 728 VAL B C 1
ATOM 12466 O O . VAL B 1 728 ? -6.811 -8.443 -4.679 1 98.84 728 VAL B O 1
ATOM 12469 N N . HIS B 1 729 ? -6.073 -7.706 -2.734 1 98.77 729 HIS B N 1
ATOM 12470 C CA . HIS B 1 729 ? -4.691 -7.767 -3.194 1 98.77 729 HIS B CA 1
ATOM 12471 C C . HIS B 1 729 ? -3.72 -7.817 -2.019 1 98.77 729 HIS B C 1
ATOM 12473 O O . HIS B 1 729 ? -4.036 -7.343 -0.926 1 98.77 729 HIS B O 1
ATOM 12479 N N . GLY B 1 730 ? -2.546 -8.405 -2.178 1 98.27 730 GLY B N 1
ATOM 12480 C CA . GLY B 1 730 ? -1.453 -8.342 -1.222 1 98.27 730 GLY B CA 1
ATOM 12481 C C . GLY B 1 730 ? -0.437 -7.263 -1.546 1 98.27 730 GLY B C 1
ATOM 12482 O O . GLY B 1 730 ? -0.08 -7.07 -2.71 1 98.27 730 GLY B O 1
ATOM 12483 N N . THR B 1 731 ? 0.11 -6.586 -0.571 1 97.44 731 THR B N 1
ATOM 12484 C CA . THR B 1 731 ? 1.06 -5.508 -0.822 1 97.44 731 THR B CA 1
ATOM 12485 C C . THR B 1 731 ? 2.416 -6.069 -1.241 1 97.44 731 THR B C 1
ATOM 12487 O O . THR B 1 731 ? 3.216 -5.371 -1.866 1 97.44 731 THR B O 1
ATOM 12490 N N . GLY B 1 732 ? 2.715 -7.297 -0.843 1 96.01 732 GLY B N 1
ATOM 12491 C CA . GLY B 1 732 ? 3.999 -7.91 -1.143 1 96.01 732 GLY B CA 1
ATOM 12492 C C . GLY B 1 732 ? 3.949 -8.846 -2.336 1 96.01 732 GLY B C 1
ATOM 12493 O O . GLY B 1 732 ? 4.765 -9.764 -2.446 1 96.01 732 GLY B O 1
ATOM 12494 N N . ASP B 1 733 ? 2.954 -8.712 -3.195 1 96.38 733 ASP B N 1
ATOM 12495 C CA . ASP B 1 733 ? 2.818 -9.56 -4.375 1 96.38 733 ASP B CA 1
ATOM 12496 C C . ASP B 1 733 ? 4.013 -9.395 -5.312 1 96.38 733 ASP B C 1
ATOM 12498 O O . ASP B 1 733 ? 4.195 -8.335 -5.914 1 96.38 733 ASP B O 1
ATOM 12502 N N . ASP B 1 734 ? 4.795 -10.406 -5.447 1 92.53 734 ASP B N 1
ATOM 12503 C CA . ASP B 1 734 ? 6.033 -10.324 -6.216 1 92.53 734 ASP B CA 1
ATOM 12504 C C . ASP B 1 734 ? 5.817 -10.786 -7.655 1 92.53 734 ASP B C 1
ATOM 12506 O O . ASP B 1 734 ? 6.762 -10.837 -8.445 1 92.53 734 ASP B O 1
ATOM 12510 N N . ASN B 1 735 ? 4.568 -11.217 -7.945 1 96.39 735 ASN B N 1
ATOM 12511 C CA . ASN B 1 735 ? 4.217 -11.663 -9.289 1 96.39 735 ASN B CA 1
ATOM 12512 C C . ASN B 1 735 ? 3.367 -10.627 -10.019 1 96.39 735 ASN B C 1
ATOM 12514 O O . ASN B 1 735 ? 3.829 -10.001 -10.975 1 96.39 735 ASN B O 1
ATOM 12518 N N . VAL B 1 736 ? 2.174 -10.454 -9.569 1 97.81 736 VAL B N 1
ATOM 12519 C CA . VAL B 1 736 ? 1.339 -9.333 -9.99 1 97.81 736 VAL B CA 1
ATOM 12520 C C . VAL B 1 736 ? 1.417 -8.214 -8.954 1 97.81 736 VAL B C 1
ATOM 12522 O O . VAL B 1 736 ? 0.713 -8.246 -7.942 1 97.81 736 VAL B O 1
ATOM 12525 N N . HIS B 1 737 ? 2.208 -7.267 -9.243 1 97.5 737 HIS B N 1
ATOM 12526 C CA . HIS B 1 737 ? 2.529 -6.252 -8.246 1 97.5 737 HIS B CA 1
ATOM 12527 C C . HIS B 1 737 ? 1.292 -5.446 -7.863 1 97.5 737 HIS B C 1
ATOM 12529 O O . HIS B 1 737 ? 0.403 -5.234 -8.691 1 97.5 737 HIS B O 1
ATOM 12535 N N . PHE B 1 738 ? 1.276 -4.929 -6.659 1 97.76 738 PHE B N 1
ATOM 12536 C CA . PHE B 1 738 ? 0.172 -4.15 -6.112 1 97.76 738 PHE B CA 1
ATOM 12537 C C . PHE B 1 738 ? -0.125 -2.94 -6.989 1 97.76 738 PHE B C 1
ATOM 12539 O O . PHE B 1 738 ? -1.217 -2.372 -6.924 1 97.76 738 PHE B O 1
ATOM 12546 N N . GLN B 1 739 ? 0.811 -2.483 -7.834 1 97.69 739 GLN B N 1
ATOM 12547 C CA . GLN B 1 739 ? 0.622 -1.386 -8.777 1 97.69 739 GLN B CA 1
ATOM 12548 C C . GLN B 1 739 ? -0.651 -1.579 -9.596 1 97.69 739 GLN B C 1
ATOM 12550 O O . GLN B 1 739 ? -1.34 -0.609 -9.919 1 97.69 739 GLN B O 1
ATOM 12555 N N . ASN B 1 740 ? -0.936 -2.826 -9.909 1 98.35 740 ASN B N 1
ATOM 12556 C CA . ASN B 1 740 ? -2.14 -3.128 -10.676 1 98.35 740 ASN B CA 1
ATOM 12557 C C . ASN B 1 740 ? -3.399 -2.664 -9.949 1 98.35 740 ASN B C 1
ATOM 12559 O O . ASN B 1 740 ? -4.177 -1.875 -10.489 1 98.35 740 ASN B O 1
ATOM 12563 N N . SER B 1 741 ? -3.575 -3.023 -8.726 1 98.46 741 SER B N 1
ATOM 12564 C CA . SER B 1 741 ? -4.743 -2.641 -7.941 1 98.46 741 SER B CA 1
ATOM 12565 C C . SER B 1 741 ? -4.688 -1.168 -7.549 1 98.46 741 SER B C 1
ATOM 12567 O O . SER B 1 741 ? -5.719 -0.492 -7.508 1 98.46 741 SER B O 1
ATOM 12569 N N . ALA B 1 742 ? -3.468 -0.692 -7.24 1 98.1 742 ALA B N 1
ATOM 12570 C CA . ALA B 1 742 ? -3.326 0.711 -6.861 1 98.1 742 ALA B CA 1
ATOM 12571 C C . ALA B 1 742 ? -3.837 1.632 -7.965 1 98.1 742 ALA B C 1
ATOM 12573 O O . ALA B 1 742 ? -4.597 2.567 -7.7 1 98.1 742 ALA B O 1
ATOM 12574 N N . GLN B 1 743 ? -3.426 1.389 -9.217 1 98.09 743 GLN B N 1
ATOM 12575 C CA . GLN B 1 743 ? -3.871 2.202 -10.344 1 98.09 743 GLN B CA 1
ATOM 12576 C C . GLN B 1 743 ? -5.366 2.023 -10.595 1 98.09 743 GLN B C 1
ATOM 12578 O O . GLN B 1 743 ? -6.058 2.975 -10.962 1 98.09 743 GLN B O 1
ATOM 12583 N N . PHE B 1 744 ? -5.83 0.826 -10.405 1 98.36 744 PHE B N 1
ATOM 12584 C CA . PHE B 1 744 ? -7.254 0.573 -10.595 1 98.36 744 PHE B CA 1
ATOM 12585 C C . PHE B 1 744 ? -8.078 1.298 -9.538 1 98.36 744 PHE B C 1
ATOM 12587 O O . PHE B 1 744 ? -9.115 1.888 -9.848 1 98.36 744 PHE B O 1
ATOM 12594 N N . ILE B 1 745 ? -7.683 1.273 -8.279 1 98.33 745 ILE B N 1
ATOM 12595 C CA . ILE B 1 745 ? -8.325 2.022 -7.204 1 98.33 745 ILE B CA 1
ATOM 12596 C C . ILE B 1 745 ? -8.424 3.496 -7.589 1 98.33 745 ILE B C 1
ATOM 12598 O O . ILE B 1 745 ? -9.482 4.112 -7.444 1 98.33 745 ILE B O 1
ATOM 12602 N N . LYS B 1 746 ? -7.298 4.036 -8.027 1 97.16 746 LYS B N 1
ATOM 12603 C CA . LYS B 1 746 ? -7.263 5.429 -8.463 1 97.16 746 LYS B CA 1
ATOM 12604 C C . LYS B 1 746 ? -8.323 5.7 -9.526 1 97.16 746 LYS B C 1
ATOM 12606 O O . LYS B 1 746 ? -9.04 6.699 -9.454 1 97.16 746 LYS B O 1
ATOM 12611 N N . GLY B 1 747 ? -8.44 4.807 -10.533 1 97.22 747 GLY B N 1
ATOM 12612 C CA . GLY B 1 747 ? -9.44 4.944 -11.58 1 97.22 747 GLY B CA 1
ATOM 12613 C C . GLY B 1 747 ? -10.863 4.869 -11.059 1 97.22 747 GLY B C 1
ATOM 12614 O O . GLY B 1 747 ? -11.718 5.664 -11.456 1 97.22 747 GLY B O 1
ATOM 12615 N N . LEU B 1 748 ? -11.173 3.892 -10.164 1 97.94 748 LEU B N 1
ATOM 12616 C CA . LEU B 1 748 ? -12.502 3.731 -9.585 1 97.94 748 LEU B CA 1
ATOM 12617 C C . LEU B 1 748 ? -12.902 4.97 -8.79 1 97.94 748 LEU B C 1
ATOM 12619 O O . LEU B 1 748 ? -14.034 5.446 -8.903 1 97.94 748 LEU B O 1
ATOM 12623 N N . VAL B 1 749 ? -11.954 5.518 -7.994 1 97.88 749 VAL B N 1
ATOM 12624 C CA . VAL B 1 749 ? -12.205 6.692 -7.165 1 97.88 749 VAL B CA 1
ATOM 12625 C C . VAL B 1 749 ? -12.495 7.9 -8.054 1 97.88 749 VAL B C 1
ATOM 12627 O O . VAL B 1 749 ? -13.425 8.664 -7.788 1 97.88 749 VAL B O 1
ATOM 12630 N N . GLU B 1 750 ? -11.692 8.074 -9.105 1 97.47 750 GLU B N 1
ATOM 12631 C CA . GLU B 1 750 ? -11.885 9.194 -10.021 1 97.47 750 GLU B CA 1
ATOM 12632 C C . GLU B 1 750 ? -13.271 9.154 -10.658 1 97.47 750 GLU B C 1
ATOM 12634 O O . GLU B 1 750 ? -13.864 10.2 -10.931 1 97.47 750 GLU B O 1
ATOM 12639 N N . GLU B 1 751 ? -13.82 7.94 -10.852 1 96.72 751 GLU B N 1
ATOM 12640 C CA . GLU B 1 751 ? -15.135 7.78 -11.467 1 96.72 751 GLU B CA 1
ATOM 12641 C C . GLU B 1 751 ? -16.232 7.696 -10.41 1 96.72 751 GLU B C 1
ATOM 12643 O O . GLU B 1 751 ? -17.38 7.376 -10.725 1 96.72 751 GLU B O 1
ATOM 12648 N N . ASP B 1 752 ? -15.876 7.883 -9.113 1 95.54 752 ASP B N 1
ATOM 12649 C CA . ASP B 1 752 ? -16.8 7.892 -7.983 1 95.54 752 ASP B CA 1
ATOM 12650 C C . ASP B 1 752 ? -17.491 6.539 -7.828 1 95.54 752 ASP B C 1
ATOM 12652 O O . ASP B 1 752 ? -18.702 6.476 -7.605 1 95.54 752 ASP B O 1
ATOM 12656 N N . VAL B 1 753 ? -16.782 5.488 -8.109 1 96.55 753 VAL B N 1
ATOM 12657 C CA . VAL B 1 753 ? -17.271 4.126 -7.922 1 96.55 753 VAL B CA 1
ATOM 12658 C C . VAL B 1 753 ? -17.025 3.682 -6.482 1 96.55 753 VAL B C 1
ATOM 12660 O O . VAL B 1 753 ? -15.909 3.805 -5.97 1 96.55 753 VAL B O 1
ATOM 12663 N N . PHE B 1 754 ? -18.079 3.208 -5.832 1 95.72 754 PHE B N 1
ATOM 12664 C CA . PHE B 1 754 ? -17.955 2.66 -4.487 1 95.72 754 PHE B CA 1
ATOM 12665 C C . PHE B 1 754 ? -17.74 1.152 -4.534 1 95.72 754 PHE B C 1
ATOM 12667 O O . PHE B 1 754 ? -18.441 0.442 -5.259 1 95.72 754 PHE B O 1
ATOM 12674 N N . PHE B 1 755 ? -16.711 0.67 -3.896 1 96.53 755 PHE B N 1
ATOM 12675 C CA . PHE B 1 755 ? -16.301 -0.728 -3.96 1 96.53 755 PHE B CA 1
ATOM 12676 C C . PHE B 1 755 ? -15.796 -1.206 -2.604 1 96.53 755 PHE B C 1
ATOM 12678 O O . PHE B 1 755 ? -15.494 -0.394 -1.727 1 96.53 755 PHE B O 1
ATOM 12685 N N . ARG B 1 756 ? -15.804 -2.55 -2.384 1 96.94 756 ARG B N 1
ATOM 12686 C CA . ARG B 1 756 ? -15.173 -3.174 -1.226 1 96.94 756 ARG B CA 1
ATOM 12687 C C . ARG B 1 756 ? -13.708 -3.493 -1.505 1 96.94 756 ARG B C 1
ATOM 12689 O O . ARG B 1 756 ? -13.372 -4.007 -2.574 1 96.94 756 ARG B O 1
ATOM 12696 N N . LEU B 1 757 ? -12.867 -3.046 -0.594 1 98.23 757 LEU B N 1
ATOM 12697 C CA . LEU B 1 757 ? -11.431 -3.253 -0.747 1 98.23 757 LEU B CA 1
ATOM 12698 C C . LEU B 1 757 ? -10.874 -4.073 0.411 1 98.23 757 LEU B C 1
ATOM 12700 O O . LEU B 1 757 ? -11.247 -3.858 1.566 1 98.23 757 LEU B O 1
ATOM 12704 N N . GLN B 1 758 ? -10.076 -5.018 0.14 1 98.38 758 GLN B N 1
ATOM 12705 C CA . GLN B 1 758 ? -9.302 -5.737 1.148 1 98.38 758 GLN B CA 1
ATOM 12706 C C . GLN B 1 758 ? -7.841 -5.87 0.727 1 98.38 758 GLN B C 1
ATOM 12708 O O . GLN B 1 758 ? -7.542 -6.438 -0.326 1 98.38 758 GLN B O 1
ATOM 12713 N N . VAL B 1 759 ? -6.958 -5.33 1.513 1 98.43 759 VAL B N 1
ATOM 12714 C CA . VAL B 1 759 ? -5.521 -5.418 1.276 1 98.43 759 VAL B CA 1
ATOM 12715 C C . VAL B 1 759 ? -4.868 -6.264 2.366 1 98.43 759 VAL B C 1
ATOM 12717 O O . VAL B 1 759 ? -5.206 -6.136 3.545 1 98.43 759 VAL B O 1
ATOM 12720 N N . TYR B 1 760 ? -4.001 -7.156 2.029 1 98.56 760 TYR B N 1
ATOM 12721 C CA . TYR B 1 760 ? -3.258 -7.976 2.98 1 98.56 760 TYR B CA 1
ATOM 12722 C C . TYR B 1 760 ? -1.783 -7.594 2.994 1 98.56 760 TYR B C 1
ATOM 12724 O O . TYR B 1 760 ? -1.082 -7.761 1.993 1 98.56 760 TYR B O 1
ATOM 12732 N N . THR B 1 761 ? -1.3 -7.173 4.097 1 97.67 761 THR B N 1
ATOM 12733 C CA . THR B 1 761 ? 0.027 -6.591 4.262 1 97.67 761 THR B CA 1
ATOM 12734 C C . THR B 1 761 ? 1.108 -7.655 4.098 1 97.67 761 THR B C 1
ATOM 12736 O O . THR B 1 761 ? 1.052 -8.708 4.736 1 97.67 761 THR B O 1
ATOM 12739 N N . ASP B 1 762 ? 2.081 -7.422 3.27 1 96.42 762 ASP B N 1
ATOM 12740 C CA . ASP B 1 762 ? 3.31 -8.186 3.077 1 96.42 762 ASP B CA 1
ATOM 12741 C C . ASP B 1 762 ? 3.017 -9.546 2.446 1 96.42 762 ASP B C 1
ATOM 12743 O O . ASP B 1 762 ? 3.89 -10.415 2.4 1 96.42 762 ASP B O 1
ATOM 12747 N N . GLN B 1 763 ? 1.781 -9.739 1.994 1 96.83 763 GLN B N 1
ATOM 12748 C CA . GLN B 1 763 ? 1.439 -11.046 1.442 1 96.83 763 GLN B CA 1
ATOM 12749 C C . GLN B 1 763 ? 1.74 -11.107 -0.053 1 96.83 763 GLN B C 1
ATOM 12751 O O . GLN B 1 763 ? 1.513 -10.136 -0.777 1 96.83 763 GLN B O 1
ATOM 12756 N N . GLN B 1 764 ? 2.233 -12.225 -0.454 1 95.06 764 GLN B N 1
ATOM 12757 C CA . GLN B 1 764 ? 2.56 -12.48 -1.853 1 95.06 764 GLN B CA 1
ATOM 12758 C C . GLN B 1 764 ? 1.314 -12.852 -2.651 1 95.06 764 GLN B C 1
ATOM 12760 O O . GLN B 1 764 ? 0.191 -12.697 -2.166 1 95.06 764 GLN B O 1
ATOM 12765 N N . HIS B 1 765 ? 1.502 -13.3 -3.833 1 95.98 765 HIS B N 1
ATOM 12766 C CA . HIS B 1 765 ? 0.438 -13.517 -4.806 1 95.98 765 HIS B CA 1
ATOM 12767 C C . HIS B 1 765 ? -0.55 -14.571 -4.318 1 95.98 765 HIS B C 1
ATOM 12769 O O . HIS B 1 765 ? -1.738 -14.511 -4.641 1 95.98 765 HIS B O 1
ATOM 12775 N N . GLY B 1 766 ? -0.12 -15.541 -3.499 1 95.23 766 GLY B N 1
ATOM 12776 C CA . GLY B 1 766 ? -0.96 -16.633 -3.034 1 95.23 766 GLY B CA 1
ATOM 12777 C C . GLY B 1 766 ? -1.749 -16.288 -1.784 1 95.23 766 GLY B C 1
ATOM 12778 O O . GLY B 1 766 ? -2.633 -17.043 -1.374 1 95.23 766 GLY B O 1
ATOM 12779 N N . LEU B 1 767 ? -1.436 -15.176 -1.102 1 96.01 767 LEU B N 1
ATOM 12780 C CA . LEU B 1 767 ? -2.118 -14.689 0.092 1 96.01 767 LEU B CA 1
ATOM 12781 C C . LEU B 1 767 ? -2.217 -15.786 1.147 1 96.01 767 LEU B C 1
ATOM 12783 O O . LEU B 1 767 ? -3.305 -16.071 1.652 1 96.01 767 LEU B O 1
ATOM 12787 N N . SER B 1 768 ? -1.175 -16.361 1.609 1 88.26 768 SER B N 1
ATOM 12788 C CA . SER B 1 768 ? -1.226 -17.561 2.438 1 88.26 768 SER B CA 1
ATOM 12789 C C . SER B 1 768 ? -0.588 -17.318 3.802 1 88.26 768 SER B C 1
ATOM 12791 O O . SER B 1 768 ? -0.572 -18.21 4.653 1 88.26 768 SER B O 1
ATOM 12793 N N . GLY B 1 769 ? -0.184 -16.261 4.186 1 85.68 769 GLY B N 1
ATOM 12794 C CA . GLY B 1 769 ? 0.517 -16.046 5.441 1 85.68 769 GLY B CA 1
ATOM 12795 C C . GLY B 1 769 ? -0.418 -15.84 6.619 1 85.68 769 GLY B C 1
ATOM 12796 O O . GLY B 1 769 ? -1.393 -15.092 6.521 1 85.68 769 GLY B O 1
ATOM 12797 N N . GLY B 1 770 ? -0.144 -16.632 7.696 1 91.48 770 GLY B N 1
ATOM 12798 C CA . GLY B 1 770 ? -0.932 -16.454 8.905 1 91.48 770 GLY B CA 1
ATOM 12799 C C . GLY B 1 770 ? -2.401 -16.782 8.714 1 91.48 770 GLY B C 1
ATOM 12800 O O . GLY B 1 770 ? -2.741 -17.816 8.134 1 91.48 770 GLY B O 1
ATOM 12801 N N . ASN B 1 771 ? -3.199 -15.91 9.194 1 96.06 771 ASN B N 1
ATOM 12802 C CA . ASN B 1 771 ? -4.646 -16.084 9.131 1 96.06 771 ASN B CA 1
ATOM 12803 C C . ASN B 1 771 ? -5.228 -15.49 7.851 1 96.06 771 ASN B C 1
ATOM 12805 O O . ASN B 1 771 ? -6.446 -15.363 7.719 1 96.06 771 ASN B O 1
ATOM 12809 N N . THR B 1 772 ? -4.391 -15.113 6.93 1 97.45 772 THR B N 1
ATOM 12810 C CA . THR B 1 772 ? -4.779 -14.356 5.744 1 97.45 772 THR B CA 1
ATOM 12811 C C . THR B 1 772 ? -5.764 -15.152 4.893 1 97.45 772 THR B C 1
ATOM 12813 O O . THR B 1 772 ? -6.826 -14.645 4.526 1 97.45 772 THR B O 1
ATOM 12816 N N . LYS B 1 773 ? -5.445 -16.387 4.609 1 96.71 773 LYS B N 1
ATOM 12817 C CA . LYS B 1 773 ? -6.282 -17.18 3.712 1 96.71 773 LYS B CA 1
ATOM 12818 C C . LYS B 1 773 ? -7.672 -17.394 4.303 1 96.71 773 LYS B C 1
ATOM 12820 O O . LYS B 1 773 ? -8.676 -17.29 3.596 1 96.71 773 LYS B O 1
ATOM 12825 N N . LYS B 1 774 ? -7.735 -17.781 5.562 1 96.86 774 LYS B N 1
ATOM 12826 C CA . LYS B 1 774 ? -9.018 -17.953 6.237 1 96.86 774 LYS B CA 1
ATOM 12827 C C . LYS B 1 774 ? -9.837 -16.666 6.196 1 96.86 774 LYS B C 1
ATOM 12829 O O . LYS B 1 774 ? -11.013 -16.683 5.827 1 96.86 774 LYS B O 1
ATOM 12834 N N . HIS B 1 775 ? -9.195 -15.552 6.618 1 97.36 775 HIS B N 1
ATOM 12835 C CA . HIS B 1 775 ? -9.855 -14.252 6.61 1 97.36 775 HIS B CA 1
ATOM 12836 C C . HIS B 1 775 ? -10.363 -13.9 5.215 1 97.36 775 HIS B C 1
ATOM 12838 O O . HIS B 1 775 ? -11.47 -13.377 5.067 1 97.36 775 HIS B O 1
ATOM 12844 N N . LEU B 1 776 ? -9.574 -14.173 4.21 1 98.14 776 LEU B N 1
ATOM 12845 C CA . LEU B 1 776 ? -9.919 -13.873 2.824 1 98.14 776 LEU B CA 1
ATOM 12846 C C . LEU B 1 776 ? -11.187 -14.61 2.407 1 98.14 776 LEU B C 1
ATOM 12848 O O . LEU B 1 776 ? -12.138 -13.993 1.921 1 98.14 776 LEU B O 1
ATOM 12852 N N . TYR B 1 777 ? -11.257 -15.907 2.601 1 97.66 777 TYR B N 1
ATOM 12853 C CA . TYR B 1 777 ? -12.394 -16.693 2.134 1 97.66 777 TYR B CA 1
ATOM 12854 C C . TYR B 1 777 ? -13.656 -16.344 2.913 1 97.66 777 TYR B C 1
ATOM 12856 O O . TYR B 1 777 ? -14.755 -16.331 2.354 1 97.66 777 TYR B O 1
ATOM 12864 N N . GLU B 1 778 ? -13.488 -16.062 4.151 1 96.81 778 GLU B N 1
ATOM 12865 C CA . GLU B 1 778 ? -14.643 -15.62 4.926 1 96.81 778 GLU B CA 1
ATOM 12866 C C . GLU B 1 778 ? -15.138 -14.257 4.45 1 96.81 778 GLU B C 1
ATOM 12868 O O . GLU B 1 778 ? -16.345 -14.01 4.405 1 96.81 778 GLU B O 1
ATOM 12873 N N . SER B 1 779 ? -14.186 -13.393 4.169 1 97.3 779 SER B N 1
ATOM 12874 C CA . SER B 1 779 ? -14.551 -12.076 3.658 1 97.3 779 SER B CA 1
ATOM 12875 C C . SER B 1 779 ? -15.276 -12.184 2.32 1 97.3 779 SER B C 1
ATOM 12877 O O . SER B 1 779 ? -16.264 -11.485 2.085 1 97.3 779 SER B O 1
ATOM 12879 N N . MET B 1 780 ? -14.77 -13 1.472 1 98.22 780 MET B N 1
ATOM 12880 C CA . MET B 1 780 ? -15.4 -13.178 0.167 1 98.22 780 MET B CA 1
ATOM 12881 C C . MET B 1 780 ? -16.782 -13.806 0.312 1 98.22 780 MET B C 1
ATOM 12883 O O . MET B 1 780 ? -17.715 -13.434 -0.402 1 98.22 780 MET B O 1
ATOM 12887 N N . GLU B 1 781 ? -16.923 -14.785 1.213 1 97.16 781 GLU B N 1
ATOM 12888 C CA . GLU B 1 781 ? -18.227 -15.375 1.502 1 97.16 781 GLU B CA 1
ATOM 12889 C C . GLU B 1 781 ? -19.215 -14.32 1.99 1 97.16 781 GLU B C 1
ATOM 12891 O O . GLU B 1 781 ? -20.365 -14.287 1.547 1 97.16 781 GLU B O 1
ATOM 12896 N N . ASP B 1 782 ? -18.741 -13.543 2.866 1 95.84 782 ASP B N 1
ATOM 12897 C CA . ASP B 1 782 ? -19.586 -12.486 3.414 1 95.84 782 ASP B CA 1
ATOM 12898 C C . ASP B 1 782 ? -20.001 -11.496 2.328 1 95.84 782 ASP B C 1
ATOM 12900 O O . ASP B 1 782 ? -21.141 -11.026 2.312 1 95.84 782 ASP B O 1
ATOM 12904 N N . PHE B 1 783 ? -19.153 -11.126 1.499 1 96.78 783 PHE B N 1
ATOM 12905 C CA . PHE B 1 783 ? -19.452 -10.22 0.396 1 96.78 783 PHE B CA 1
ATOM 12906 C C . PHE B 1 783 ? -20.541 -10.799 -0.499 1 96.78 783 PHE B C 1
ATOM 12908 O O . PHE B 1 783 ? -21.458 -10.085 -0.911 1 96.78 783 PHE B O 1
ATOM 12915 N N . LEU B 1 784 ? -20.388 -12.07 -0.845 1 97.3 784 LEU B N 1
ATOM 12916 C CA . LEU B 1 784 ? -21.416 -12.718 -1.652 1 97.3 784 LEU B CA 1
ATOM 12917 C C . LEU B 1 784 ? -22.763 -12.692 -0.939 1 97.3 784 LEU B C 1
ATOM 12919 O O . LEU B 1 784 ? -23.797 -12.445 -1.565 1 97.3 784 LEU B O 1
ATOM 12923 N N . GLY B 1 785 ? -22.733 -12.959 0.334 1 94.46 785 GLY B N 1
ATOM 12924 C CA . GLY B 1 785 ? -23.955 -12.844 1.113 1 94.46 785 GLY B CA 1
ATOM 12925 C C . GLY B 1 785 ? -24.568 -11.457 1.062 1 94.46 785 GLY B C 1
ATOM 12926 O O . GLY B 1 785 ? -25.78 -11.314 0.892 1 94.46 785 GLY B O 1
ATOM 12927 N N . GLU B 1 786 ? -23.679 -10.51 1.23 1 92.86 786 GLU B N 1
ATOM 12928 C CA . GLU B 1 786 ? -24.14 -9.127 1.151 1 92.86 786 GLU B CA 1
ATOM 12929 C C . GLU B 1 786 ? -24.704 -8.812 -0.232 1 92.86 786 GLU B C 1
ATOM 12931 O O . GLU B 1 786 ? -25.692 -8.085 -0.354 1 92.86 786 GLU B O 1
ATOM 12936 N N . CYS B 1 787 ? -24.052 -9.311 -1.191 1 92.72 787 CYS B N 1
ATOM 12937 C CA . CYS B 1 787 ? -24.48 -9.098 -2.569 1 92.72 787 CYS B CA 1
ATOM 12938 C C . CYS B 1 787 ? -25.866 -9.684 -2.806 1 92.72 787 CYS B C 1
ATOM 12940 O O . CYS B 1 787 ? -26.728 -9.032 -3.399 1 92.72 787 CYS B O 1
ATOM 12942 N N . PHE B 1 788 ? -26.152 -10.887 -2.31 1 93.49 788 PHE B N 1
ATOM 12943 C CA . PHE B 1 788 ? -27.367 -11.621 -2.645 1 93.49 788 PHE B CA 1
ATOM 12944 C C . PHE B 1 788 ? -28.477 -11.312 -1.648 1 93.49 788 PHE B C 1
ATOM 12946 O O . PHE B 1 788 ? -29.659 -11.345 -1.997 1 93.49 788 PHE B O 1
ATOM 12953 N N . GLU B 1 789 ? -28.041 -10.981 -0.439 1 88.81 789 GLU B N 1
ATOM 12954 C CA . GLU B 1 789 ? -29.049 -10.822 0.604 1 88.81 789 GLU B CA 1
ATOM 12955 C C . GLU B 1 789 ? -29.145 -9.37 1.063 1 88.81 789 GLU B C 1
ATOM 12957 O O . GLU B 1 789 ? -30.056 -9.009 1.811 1 88.81 789 GLU B O 1
ATOM 12962 N N . GLY B 1 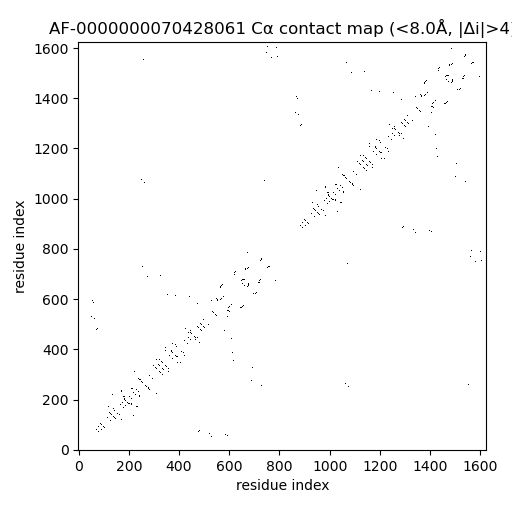790 ? -28.182 -8.574 0.762 1 86.78 790 GLY B N 1
ATOM 12963 C CA . GLY B 1 790 ? -28.261 -7.149 1.038 1 86.78 790 GLY B CA 1
ATOM 12964 C C . GLY B 1 790 ? -27.583 -6.754 2.336 1 86.78 790 GLY B C 1
ATOM 12965 O O . GLY B 1 790 ? -27.43 -5.566 2.626 1 86.78 790 GLY B O 1
ATOM 12966 N N . VAL B 1 791 ? -27.155 -7.761 3.109 1 87.49 791 VAL B N 1
ATOM 12967 C CA . VAL B 1 791 ? -26.562 -7.43 4.4 1 87.49 791 VAL B CA 1
ATOM 12968 C C . VAL B 1 791 ? -25.301 -8.262 4.619 1 87.49 791 VAL B C 1
ATOM 12970 O O . VAL B 1 791 ? -25.244 -9.429 4.224 1 87.49 791 VAL B O 1
ATOM 12973 N N . SER B 1 792 ? -24.306 -7.643 5.151 1 89.32 792 SER B N 1
ATOM 12974 C CA . SER B 1 792 ? -23.117 -8.359 5.601 1 89.32 792 SER B CA 1
ATOM 12975 C C . SER B 1 792 ? -23.344 -9.007 6.963 1 89.32 792 SER B C 1
ATOM 12977 O O . SER B 1 792 ? -23.736 -8.335 7.919 1 89.32 792 SER B O 1
ATOM 12979 N N . LYS B 1 793 ? -23.117 -10.244 7.061 1 85.78 793 LYS B N 1
ATOM 12980 C CA . LYS B 1 793 ? -23.315 -10.957 8.32 1 85.78 793 LYS B CA 1
ATOM 12981 C C . LYS B 1 793 ? -22.099 -10.813 9.23 1 85.78 793 LYS B C 1
ATOM 12983 O O . LYS B 1 793 ? -22.214 -10.932 10.452 1 85.78 793 LYS B O 1
ATOM 12988 N N . LYS B 1 794 ? -21.015 -10.658 8.553 1 83.01 794 LYS B N 1
ATOM 12989 C CA . LYS B 1 794 ? -19.783 -10.532 9.325 1 83.01 794 LYS B CA 1
ATOM 12990 C C . LYS B 1 794 ? -19.597 -9.106 9.836 1 83.01 794 LYS B C 1
ATOM 12992 O O . LYS B 1 794 ? -19.027 -8.895 10.909 1 83.01 794 LYS B O 1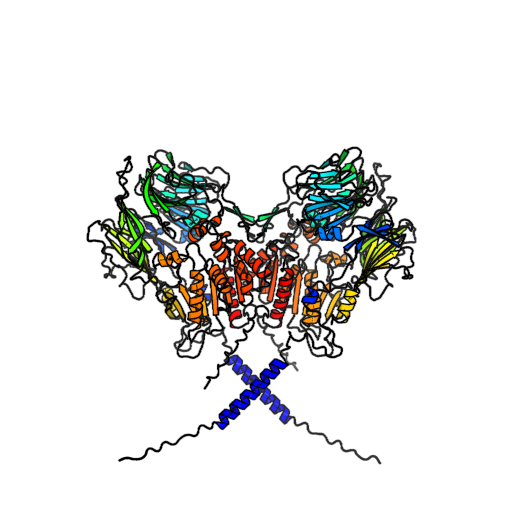
ATOM 12997 N N . PHE B 1 795 ? -20.121 -8.184 9.049 1 75.96 795 PHE B N 1
ATOM 12998 C CA . PHE B 1 795 ? -19.981 -6.786 9.443 1 75.96 795 PHE B CA 1
ATOM 12999 C C . PHE B 1 795 ? -21.203 -6.32 10.225 1 75.96 795 PHE B C 1
ATOM 13001 O O . PHE B 1 795 ? -21.204 -5.224 10.79 1 75.96 795 PHE B O 1
ATOM 13008 N N . GLU B 1 796 ? -22.217 -7.135 10.473 1 68.18 796 GLU B N 1
ATOM 13009 C CA . GLU B 1 796 ? -23.384 -6.803 11.285 1 68.18 796 GLU B CA 1
ATOM 13010 C C . GLU B 1 796 ? -23.097 -7.001 12.771 1 68.18 796 GLU B C 1
ATOM 13012 O O . GLU B 1 796 ? -22.245 -7.81 13.141 1 68.18 796 GLU B O 1
ATOM 13017 N N . MET B 1 797 ? -23.627 -5.93 13.558 1 59.28 797 MET B N 1
ATOM 13018 C CA . MET B 1 797 ? -23.443 -6.05 15.001 1 59.28 797 MET B CA 1
ATOM 13019 C C . MET B 1 797 ? -23.948 -7.398 15.504 1 59.28 797 MET B C 1
ATOM 13021 O O . MET B 1 797 ? -25.018 -7.856 15.098 1 59.28 797 MET B O 1
ATOM 13025 N N . LYS B 1 798 ? -23.071 -8.237 16.093 1 52.44 798 LYS B N 1
ATOM 13026 C CA . LYS B 1 798 ? -23.613 -9.355 16.86 1 52.44 798 LYS B CA 1
ATOM 13027 C C . LYS B 1 798 ? -24.606 -8.869 17.912 1 52.44 798 LYS B C 1
ATOM 13029 O O . LYS B 1 798 ? -24.297 -7.969 18.696 1 52.44 798 LYS B O 1
ATOM 13034 N N . GLN B 1 799 ? -25.865 -8.93 17.663 1 43.85 799 GLN B N 1
ATOM 13035 C CA . GLN B 1 799 ? -26.857 -8.575 18.673 1 43.85 799 GLN B CA 1
ATOM 13036 C C . GLN B 1 799 ? -26.352 -8.897 20.077 1 43.85 799 GLN B C 1
ATOM 13038 O O . GLN B 1 799 ? -25.974 -10.036 20.36 1 43.85 799 GLN B O 1
ATOM 13043 N N . LYS B 1 800 ? -25.872 -7.881 20.756 1 44.72 800 LYS B N 1
ATOM 13044 C CA . LYS B 1 800 ? -25.677 -8.043 22.194 1 44.72 800 LYS B CA 1
ATOM 13045 C C . LYS B 1 800 ? -26.922 -8.627 22.855 1 44.72 800 LYS B C 1
ATOM 13047 O O . LYS B 1 800 ? -28.013 -8.065 22.74 1 44.72 800 LYS B O 1
ATOM 13052 N N . GLU B 1 801 ? -26.908 -9.905 23.055 1 38.49 801 GLU B N 1
ATOM 13053 C CA . GLU B 1 801 ? -27.921 -10.397 23.983 1 38.49 801 GLU B CA 1
ATOM 13054 C C . GLU B 1 801 ? -28.067 -9.469 25.185 1 38.49 801 GLU B C 1
ATOM 13056 O O . GLU B 1 801 ? -27.126 -9.302 25.964 1 38.49 801 GLU B O 1
ATOM 13061 N N . HIS B 1 802 ? -28.663 -8.368 25.03 1 37.07 802 HIS B N 1
ATOM 13062 C CA . HIS B 1 802 ? -29.051 -7.677 26.254 1 37.07 802 HIS B CA 1
ATOM 13063 C C . HIS B 1 802 ? -29.513 -8.663 27.321 1 37.07 802 HIS B C 1
ATOM 13065 O O . HIS B 1 802 ? -30.539 -9.328 27.156 1 37.07 802 HIS B O 1
ATOM 13071 N N . ASP B 1 803 ? -28.651 -9.174 28.166 1 35.58 803 ASP B N 1
ATOM 13072 C CA . ASP B 1 803 ? -29.106 -9.812 29.397 1 35.58 803 ASP B CA 1
ATOM 13073 C C . ASP B 1 803 ? -30.133 -8.943 30.12 1 35.58 803 ASP B C 1
ATOM 13075 O O . ASP B 1 803 ? -29.835 -7.811 30.506 1 35.58 803 ASP B O 1
ATOM 13079 N N . LYS B 1 804 ? -31.371 -9.046 29.951 1 34.51 804 LYS B N 1
ATOM 13080 C CA . LYS B 1 804 ? -32.371 -8.506 30.867 1 34.51 804 LYS B CA 1
ATOM 13081 C C . LYS B 1 804 ? -31.928 -8.662 32.319 1 34.51 804 LYS B C 1
ATOM 13083 O O . LYS B 1 804 ? -31.596 -9.766 32.757 1 34.51 804 LYS B O 1
ATOM 13088 N N . PRO B 1 805 ? -31.646 -7.526 33.005 1 35.11 805 PRO B N 1
ATOM 13089 C CA . PRO B 1 805 ? -31.43 -7.674 34.446 1 35.11 805 PRO B CA 1
ATOM 13090 C C . PRO B 1 805 ? -32.553 -8.445 35.135 1 35.11 805 PRO B C 1
ATOM 13092 O O . PRO B 1 805 ? -33.732 -8.193 34.872 1 35.11 805 PRO B O 1
ATOM 13095 N N . GLN B 1 806 ? -32.326 -9.7 35.522 1 31.06 806 GLN B N 1
ATOM 13096 C CA . GLN B 1 806 ? -33.21 -10.41 36.442 1 31.06 806 GLN B CA 1
ATOM 13097 C C . GLN B 1 806 ? -33.541 -9.551 37.659 1 31.06 806 GLN B C 1
ATOM 13099 O O . GLN B 1 806 ? -32.64 -9.067 38.348 1 31.06 806 GLN B O 1
ATOM 13104 N N . LYS B 1 807 ? -34.725 -8.958 37.74 1 31.53 807 LYS B N 1
ATOM 13105 C CA . LYS B 1 807 ? -35.363 -8.346 38.902 1 31.53 807 LYS B CA 1
ATOM 13106 C C . LYS B 1 807 ? -35.208 -9.225 40.14 1 31.53 807 LYS B C 1
ATOM 13108 O O . LYS B 1 807 ? -35.672 -10.367 40.16 1 31.53 807 LYS B O 1
ATOM 13113 N N . GLN B 1 808 ? -34.201 -8.993 40.992 1 29.44 808 GLN B N 1
ATOM 13114 C CA . GLN B 1 808 ? -34.097 -9.552 42.336 1 29.44 808 GLN B CA 1
ATOM 13115 C C . GLN B 1 808 ? -35.372 -9.3 43.136 1 29.44 808 GLN B C 1
ATOM 13117 O O . GLN B 1 808 ? -35.807 -8.156 43.276 1 29.44 808 GLN B O 1
ATOM 13122 N N . GLU B 1 809 ? -36.343 -10.233 43.136 1 30.43 809 GLU B N 1
ATOM 13123 C CA . GLU B 1 809 ? -37.461 -10.367 44.065 1 30.43 809 GLU B CA 1
ATOM 13124 C C . GLU B 1 809 ? -37.056 -9.961 45.479 1 30.43 809 GLU B C 1
ATOM 13126 O O . GLU B 1 809 ? -35.993 -10.355 45.963 1 30.43 809 GLU B O 1
ATOM 13131 N N . SER B 1 810 ? -37.603 -8.859 45.917 1 28.44 810 SER B N 1
ATOM 13132 C CA . SER B 1 810 ? -37.626 -8.302 47.266 1 28.44 810 SER B CA 1
ATOM 13133 C C . SER B 1 810 ? -37.938 -9.377 48.302 1 28.44 810 SER B C 1
ATOM 13135 O O . SER B 1 810 ? -38.905 -10.126 48.155 1 28.44 810 SER B O 1
ATOM 13137 N N . VAL B 1 811 ? -36.923 -9.963 49.011 1 27.34 811 VAL B N 1
ATOM 13138 C CA . VAL B 1 811 ? -37.157 -10.672 50.264 1 27.34 811 VAL B CA 1
ATOM 13139 C C . VAL B 1 811 ? -38.048 -9.83 51.175 1 27.34 811 VAL B C 1
ATOM 13141 O O . VAL B 1 811 ? -37.728 -8.677 51.473 1 27.34 811 VAL B O 1
ATOM 13144 N N . LYS B 1 812 ? -39.105 -10.247 51.466 1 18.95 812 LYS B N 1
ATOM 13145 C CA . LYS B 1 812 ? -39.73 -10.098 52.778 1 18.95 812 LYS B CA 1
ATOM 13146 C C . LYS B 1 812 ? -38.881 -10.748 53.867 1 18.95 812 LYS B C 1
ATOM 13148 O O . LYS B 1 812 ? -38.386 -11.863 53.693 1 18.95 812 LYS B O 1
#

Organism: Crassostrea virginica (NCBI:txid6565)